Protein 8RK6 (pdb70)

Secondary structure (DSSP, 8-state):
-------HHHHHHSS-SS-STT-HHHH-----------SSS-------------S---S-SS-----S-EEEEEE-S-EEEEEEEEE-SSS-----B---SS-TTEEE-S---S-----TTEEEEEEEEE-S-S-SEEEEEEEEB-TTS--EEEEEEEEE-EE------SSSPEEEEEE--EEEEE-SSS-EEEEE--SSPEEEEEEEE---SSSHHHHHHHHHHT-SS-EEEE-GGG-EE-SSPPPTT-S-EE---TT-S--TT-EEEEE-SSSSSEEEEEEEEE-SSEEEESS--SS---TT-EEEEEEEEEESS----EEEETTEEEEEEEEEE-S---------S-EETTEEB--PPPP-SS----EEE---------SS------SS---EEEEEEEEE--SHHHHHHHHHHHHHHTTTTS-EE---------BSS-B-SS-----BB-SSHHHH-SS-SSS-EEE---SSS---EEE-----B--SSBB----SS--SS-B-GGG--------EEEES-S-EEEEE-S-TTS-EEEEEEEEE---S--/-HHHHHH-SS---EEEEEEEEETTEEEEEESSSS-EEETTEEEEEPTT--EE--EEESS-TTT--EEEEE-TT-HHHHGGGTS--SS--EEEEEEEETT---EEEEEEEEEEEEEEEETTEEEEEEE-GGGGGSSB-------SS--S-TTSTTT----TTT-EEE--SEE-SSEEE-SGGGGSPTTSSTT-EEEEEEETTEEEE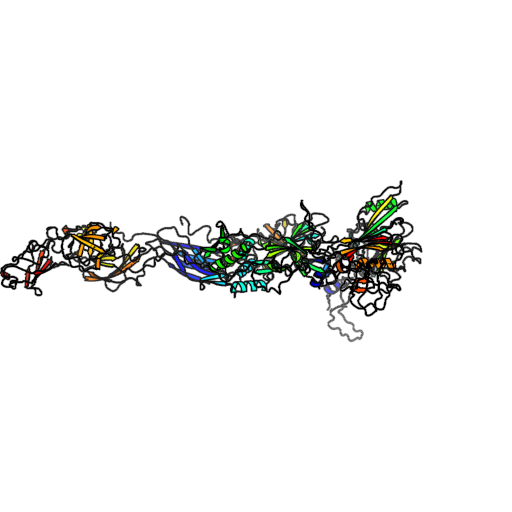EEEEEEETTEEEETT-STT--SSS-EEE-------HHHHHHHH--GGG----SSS-SS--SS-S---/----S------EEEEEEEEEEEE--SEEEEEEETTEEEEEEEE-SSEEEEEEEEEEEEETTTTEEEEEEEEEE---TT----HHHHHHH-SS----TTEEEEEEEEEEEESSS-PPPEEEEEE-SSS-STT--SSGGGSEEEETTTTEEEE-HHHHHHHHHH-TTTT---GGGB-HHHHHHHHHHHHHHT--B-----S--BHHHHHHHHHHHHTEEEEE-TTT-SEEEEE--S---TTTS-EEETTTTEEEEEE-----SSSS-SEEEEEEE-TTT--EEEEEEE-HHHHHH-SS--EEEEE-TT--SHHHHHHHHHHHHHHHHS---EEEEEE-GGGSS--TT-EEEEEETTTTEEEEEEEEEEEEE-SSSS--EEEEEEE------S--S------S-----------SSEEEEE--HHHHHHHS-HHHHHT--TTEEEEEEEE--SSTTEEEEEEEEEETTSS--EEEEEEPPPPEEEESS-B-S--EEEEEEEEEEESGGG--TT-EEEETTEEEEEEEEETTTTEEEEEES-TT-----B-TT-EEE--TT--EEEEEEEETT-EEEEEEEEEETTEE--GGGS--EEEE---TTTSPPPP---EETTEES-S-EESS-EEE-----HHHHTT----TTS------TT-EEEEEEESSSSEEEEEEEE-SSEEE--HHHHHHH---SEEEEEEEEEETTEE-SS-EEEEEEEEBTTBS---

B-factor: mean 41.4, std 18.35, range [17.8, 147.69]

Nearest PDB structures (foldseek):
  8rk3-assembly1_o  TM=1.001E+00  e=0.000E+00  Pseudomonas phage JBD30
  8vjh-assembly1_A  TM=8.961E-01  e=1.152E-63  Chivirus chi
  8hqz-assembly1_A  TM=4.955E-01  e=1.934E-18  Escherichia phage DT57C
  7zn2-assembly1_c  TM=4.229E-01  e=7.086E-20  Escherichia phage T5
  8iyk-assembly1_J  TM=3.886E-01  e=9.404E-17  Escherichia phage Lambda

Structure (mmCIF, N/CA/C/O backbone):
data_8RK6
#
_entry.id   8RK6
#
_cell.length_a   1.00
_cell.length_b   1.00
_cell.length_c   1.00
_cell.angle_alpha   90.00
_cell.angle_beta   90.00
_cell.angle_gamma   90.00
#
_symmetry.space_group_name_H-M   'P 1'
#
loop_
_entity.id
_entity.type
_entity.pdbx_description
1 polymer 'DUF2163 domain-containing protein'
2 polymer 'Virion structural protein'
3 polymer 'Tip attachment protein J domain-containing protein'
4 non-polymer 'FE (III) ION'
#
loop_
_atom_site.group_PDB
_atom_site.id
_atom_site.type_symbol
_atom_site.label_atom_id
_atom_site.label_alt_id
_atom_site.label_comp_id
_atom_site.label_asym_id
_atom_site.label_entity_id
_atom_site.label_seq_id
_atom_site.pdbx_PDB_ins_code
_atom_site.Cartn_x
_atom_site.Cartn_y
_atom_site.Cartn_z
_atom_site.occupancy
_atom_site.B_iso_or_equiv
_atom_site.auth_seq_id
_atom_site.auth_comp_id
_atom_site.auth_asym_id
_atom_site.auth_atom_id
_atom_site.pdbx_PDB_model_num
ATOM 1 N N . SER A 1 2 ? 224.196 180.379 322.591 1.00 36.60 2 SER I N 1
ATOM 2 C CA . SER A 1 2 ? 223.774 181.077 323.799 1.00 36.60 2 SER I CA 1
ATOM 3 C C . SER A 1 2 ? 223.966 182.582 323.658 1.00 36.60 2 SER I C 1
ATOM 4 O O . SER A 1 2 ? 223.423 183.360 324.442 1.00 36.60 2 SER I O 1
ATOM 7 N N . PHE A 1 3 ? 224.744 182.990 322.654 1.00 34.79 3 PHE I N 1
ATOM 8 C CA . PHE A 1 3 ? 224.982 184.412 322.434 1.00 34.79 3 PHE I CA 1
ATOM 9 C C . PHE A 1 3 ? 223.668 185.159 322.242 1.00 34.79 3 PHE I C 1
ATOM 10 O O . PHE A 1 3 ? 223.410 186.170 322.907 1.00 34.79 3 PHE I O 1
ATOM 18 N N . ASN A 1 4 ? 222.817 184.670 321.338 1.00 36.07 4 ASN I N 1
ATOM 19 C CA . ASN A 1 4 ? 221.511 185.289 321.154 1.00 36.07 4 ASN I CA 1
ATOM 20 C C . ASN A 1 4 ? 220.667 185.163 322.415 1.00 36.07 4 ASN I C 1
ATOM 21 O O . ASN A 1 4 ? 219.975 186.111 322.807 1.00 36.07 4 ASN I O 1
ATOM 26 N N . SER A 1 5 ? 220.710 183.998 323.065 1.00 36.20 5 SER I N 1
ATOM 27 C CA . SER A 1 5 ? 219.965 183.821 324.307 1.00 36.20 5 SER I CA 1
ATOM 28 C C . SER A 1 5 ? 220.454 184.782 325.381 1.00 36.20 5 SER I C 1
ATOM 29 O O . SER A 1 5 ? 219.648 185.365 326.116 1.00 36.20 5 SER I O 1
ATOM 32 N N . ARG A 1 6 ? 221.772 184.961 325.490 1.00 35.60 6 ARG I N 1
ATOM 33 C CA . ARG A 1 6 ? 222.301 185.906 326.465 1.00 35.60 6 ARG I CA 1
ATOM 34 C C . ARG A 1 6 ? 221.876 187.331 326.136 1.00 35.60 6 ARG I C 1
ATOM 35 O O . ARG A 1 6 ? 221.550 188.111 327.037 1.00 35.60 6 ARG I O 1
ATOM 43 N N . GLU A 1 7 ? 221.873 187.689 324.850 1.00 34.75 7 GLU I N 1
ATOM 44 C CA . GLU A 1 7 ? 221.407 189.017 324.465 1.00 34.75 7 GLU I CA 1
ATOM 45 C C . GLU A 1 7 ? 219.953 189.220 324.866 1.00 34.75 7 GLU I C 1
ATOM 46 O O . GLU A 1 7 ? 219.582 190.287 325.370 1.00 34.75 7 GLU I O 1
ATOM 52 N N . SER A 1 8 ? 219.113 188.206 324.652 1.00 35.62 8 SER I N 1
ATOM 53 C CA . SER A 1 8 ? 217.723 188.287 325.081 1.00 35.62 8 SER I CA 1
ATOM 54 C C . SER A 1 8 ? 217.579 188.171 326.592 1.00 35.62 8 SER I C 1
ATOM 55 O O . SER A 1 8 ? 216.544 188.569 327.136 1.00 35.62 8 SER I O 1
ATOM 58 N N . SER A 1 9 ? 218.586 187.636 327.278 1.00 36.52 9 SER I N 1
ATOM 59 C CA . SER A 1 9 ? 218.513 187.491 328.724 1.00 36.52 9 SER I CA 1
ATOM 60 C C . SER A 1 9 ? 218.492 188.858 329.397 1.00 36.52 9 SER I C 1
ATOM 61 O O . SER A 1 9 ? 219.181 189.790 328.973 1.00 36.52 9 SER I O 1
ATOM 64 N N . LEU A 1 10 ? 217.690 188.974 330.453 1.00 34.94 10 LEU I N 1
ATOM 65 C CA . LEU A 1 10 ? 217.547 190.220 331.193 1.00 34.94 10 LEU I CA 1
ATOM 66 C C . LEU A 1 10 ? 218.510 190.334 332.366 1.00 34.94 10 LEU I C 1
ATOM 67 O O . LEU A 1 10 ? 218.557 191.390 333.006 1.00 34.94 10 LEU I O 1
ATOM 72 N N . ALA A 1 11 ? 219.277 189.284 332.667 1.00 36.87 11 ALA I N 1
ATOM 73 C CA . ALA A 1 11 ? 220.168 189.303 333.820 1.00 36.87 11 ALA I CA 1
ATOM 74 C C . ALA A 1 11 ? 221.563 188.765 333.547 1.00 36.87 11 ALA I C 1
ATOM 75 O O . ALA A 1 11 ? 222.413 188.863 334.435 1.00 36.87 11 ALA I O 1
ATOM 77 N N . ASP A 1 12 ? 221.836 188.201 332.370 1.00 35.80 12 ASP I N 1
ATOM 78 C CA . ASP A 1 12 ? 223.145 187.642 332.056 1.00 35.80 12 ASP I CA 1
ATOM 79 C C . ASP A 1 12 ? 223.935 188.511 331.086 1.00 35.80 12 ASP I C 1
ATOM 80 O O . ASP A 1 12 ? 224.933 188.045 330.525 1.00 3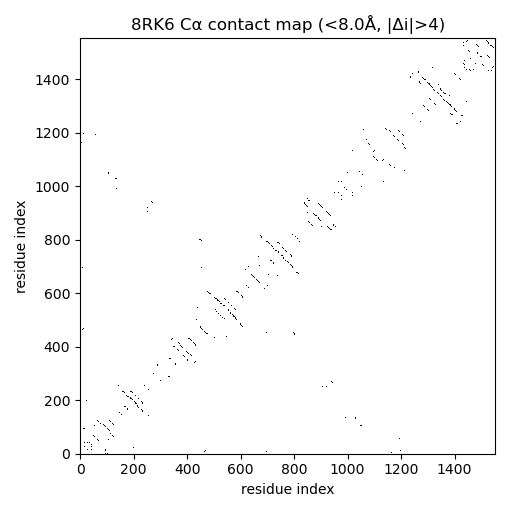5.80 12 ASP I O 1
ATOM 85 N N . GLY A 1 13 ? 223.521 189.757 330.876 1.00 35.90 13 GLY I N 1
ATOM 86 C CA . GLY A 1 13 ? 224.224 190.640 329.966 1.00 35.90 13 GLY I CA 1
ATOM 87 C C . GLY A 1 13 ? 225.638 190.948 330.414 1.00 35.90 13 GLY I C 1
ATOM 88 O O . GLY A 1 13 ? 225.844 191.651 331.407 1.00 35.90 13 GLY I O 1
ATOM 89 N N . GLN A 1 14 ? 226.621 190.424 329.686 1.00 34.36 14 GLN I N 1
ATOM 90 C CA . GLN A 1 14 ? 228.039 190.655 329.967 1.00 34.36 14 GLN I CA 1
ATOM 91 C C . GLN A 1 14 ? 228.738 191.014 328.663 1.00 34.36 14 GLN I C 1
ATOM 92 O O . GLN A 1 14 ? 229.583 190.260 328.165 1.00 34.36 14 GLN I O 1
ATOM 98 N N . PRO A 1 15 ? 228.411 192.165 328.082 1.00 35.20 15 PRO I N 1
ATOM 99 C CA . PRO A 1 15 ? 228.966 192.509 326.768 1.00 35.20 15 PRO I CA 1
ATOM 100 C C . PRO A 1 15 ? 230.482 192.630 326.801 1.00 35.20 15 PRO I C 1
ATOM 101 O O . PRO A 1 15 ? 231.066 193.127 327.766 1.00 35.20 15 PRO I O 1
ATOM 105 N N . VAL A 1 16 ? 231.113 192.169 325.724 1.00 32.55 16 VAL I N 1
ATOM 106 C CA . VAL A 1 16 ? 232.551 192.315 325.519 1.00 32.55 16 VAL I CA 1
ATOM 107 C C . VAL A 1 16 ? 232.802 192.369 324.020 1.00 32.55 16 VAL I C 1
ATOM 108 O O . VAL A 1 16 ? 232.380 191.474 323.281 1.00 32.55 16 VAL I O 1
ATOM 112 N N . ARG A 1 17 ? 233.491 193.413 323.570 1.00 32.95 17 ARG I N 1
ATOM 113 C CA . ARG A 1 17 ? 233.744 193.642 322.155 1.00 32.95 17 ARG I CA 1
ATOM 114 C C . ARG A 1 17 ? 235.192 193.297 321.836 1.00 32.95 17 ARG I C 1
ATOM 115 O O . ARG A 1 17 ? 236.109 193.744 322.535 1.00 32.95 17 ARG I O 1
ATOM 123 N N . LEU A 1 18 ? 235.393 192.509 320.784 1.00 32.76 18 LEU I N 1
ATOM 124 C CA . LEU A 1 18 ? 236.714 192.076 320.357 1.00 32.76 18 LEU I CA 1
ATOM 125 C C . LEU A 1 18 ? 237.049 192.684 319.002 1.00 32.76 18 LEU I C 1
ATOM 126 O O . LEU A 1 18 ? 236.186 192.781 318.125 1.00 32.76 18 LEU I O 1
ATOM 131 N N . TYR A 1 19 ? 238.304 193.089 318.840 1.00 32.27 19 TYR I N 1
ATOM 132 C CA . TYR A 1 19 ? 238.802 193.651 317.593 1.00 32.27 19 TYR I CA 1
ATOM 133 C C . TYR A 1 19 ? 239.923 192.773 317.059 1.00 32.27 19 TYR I C 1
ATOM 134 O O . TYR A 1 19 ? 240.768 192.298 317.824 1.00 32.27 19 TYR I O 1
ATOM 143 N N . GLN A 1 20 ? 239.926 192.556 315.745 1.00 33.03 20 GLN I N 1
ATOM 144 C CA . GLN A 1 20 ? 240.955 191.762 315.080 1.00 33.03 20 GLN I CA 1
ATOM 145 C C . GLN A 1 20 ? 241.489 192.555 313.896 1.00 33.03 20 GLN I C 1
ATOM 146 O O . GLN A 1 20 ? 240.784 192.737 312.898 1.00 33.03 20 GLN I O 1
ATOM 152 N N . PHE A 1 21 ? 242.729 193.023 314.004 1.00 33.01 21 PHE I N 1
ATOM 153 C CA . PHE A 1 21 ? 243.403 193.724 312.919 1.00 33.01 21 PHE I CA 1
ATOM 154 C C . PHE A 1 21 ? 244.307 192.734 312.196 1.00 33.01 21 PHE I C 1
ATOM 155 O O . PHE A 1 21 ? 245.210 192.152 312.808 1.00 33.01 21 PHE I O 1
ATOM 163 N N . SER A 1 22 ? 244.066 192.545 310.901 1.00 34.28 22 SER I N 1
ATOM 164 C CA . SER A 1 22 ? 244.792 191.565 310.107 1.00 34.28 22 SER I CA 1
ATOM 165 C C . SER A 1 22 ? 245.423 192.239 308.899 1.00 34.28 22 SER I C 1
ATOM 166 O O . SER A 1 22 ? 244.794 193.077 308.245 1.00 34.28 22 SER I O 1
ATOM 169 N N . ARG A 1 23 ? 246.671 191.869 308.613 1.00 35.84 23 ARG I N 1
ATOM 170 C CA . ARG A 1 23 ? 247.381 192.317 307.411 1.00 35.84 23 ARG I CA 1
ATOM 171 C C . ARG A 1 23 ? 248.121 191.100 306.861 1.00 35.84 23 ARG I C 1
ATOM 172 O O . ARG A 1 23 ? 249.260 190.826 307.243 1.00 35.84 23 ARG I O 1
ATOM 180 N N . GLY A 1 24 ? 247.464 190.373 305.962 1.00 37.67 24 GLY I N 1
ATOM 181 C CA . GLY A 1 24 ? 248.057 189.183 305.389 1.00 37.67 24 GLY I CA 1
ATOM 182 C C . GLY A 1 24 ? 248.285 188.092 306.416 1.00 37.67 24 GLY I C 1
ATOM 183 O O . GLY A 1 24 ? 247.328 187.513 306.939 1.00 37.67 24 GLY I O 1
ATOM 184 N N . ALA A 1 25 ? 249.549 187.807 306.714 1.00 38.54 25 ALA I N 1
ATOM 185 C CA . ALA A 1 25 ? 249.911 186.735 307.631 1.00 38.54 25 ALA I CA 1
ATOM 186 C C . ALA A 1 25 ? 250.099 187.208 309.067 1.00 38.54 25 ALA I C 1
ATOM 187 O O . ALA A 1 25 ? 250.430 186.389 309.932 1.00 38.54 25 ALA I O 1
ATOM 189 N N . ILE A 1 26 ? 249.897 188.494 309.346 1.00 38.82 26 ILE I N 1
ATOM 190 C CA . ILE A 1 26 ? 250.102 189.060 310.675 1.00 38.82 26 ILE I CA 1
ATOM 191 C C . ILE A 1 26 ? 248.760 189.545 311.202 1.00 38.82 26 ILE I C 1
ATOM 192 O O . ILE A 1 26 ? 248.034 190.264 310.506 1.00 38.82 26 ILE I O 1
ATOM 197 N N . ARG A 1 27 ? 248.433 189.150 312.431 1.00 37.22 27 ARG I N 1
ATOM 198 C CA . ARG A 1 27 ? 247.169 189.500 313.064 1.00 37.22 27 ARG I CA 1
ATOM 199 C C . ARG A 1 27 ? 247.433 190.128 314.424 1.00 37.22 27 ARG I C 1
ATOM 200 O O . ARG A 1 27 ? 248.318 189.685 315.162 1.00 37.22 27 ARG I O 1
ATOM 208 N N . TRP A 1 28 ? 246.660 191.161 314.750 1.00 32.36 28 TRP I N 1
ATOM 209 C CA . TRP A 1 28 ? 246.711 191.817 316.049 1.00 32.36 28 TRP I CA 1
ATOM 210 C C . TRP A 1 28 ? 245.348 191.695 316.709 1.00 32.36 28 TRP I C 1
ATOM 211 O O . TRP A 1 28 ? 244.329 192.057 316.110 1.00 32.36 28 TRP I O 1
ATOM 222 N N . SER A 1 29 ? 245.329 191.191 317.940 1.00 31.51 29 SER I N 1
ATOM 223 C CA . SER A 1 29 ? 244.095 190.906 318.659 1.00 31.51 29 SER I CA 1
ATOM 224 C C . SER A 1 29 ? 244.026 191.756 319.919 1.00 31.51 29 SER I C 1
ATOM 225 O O . SER A 1 29 ? 244.960 191.752 320.726 1.00 31.51 29 SER I O 1
ATOM 228 N N . TYR A 1 30 ? 242.916 192.473 320.084 1.00 30.95 30 TYR I N 1
ATOM 229 C CA . TYR A 1 30 ? 242.695 193.334 321.237 1.00 30.95 30 TYR I CA 1
ATOM 230 C C . TYR A 1 30 ? 241.276 193.144 321.751 1.00 30.95 30 TYR I C 1
ATOM 231 O O . TYR A 1 30 ? 240.364 192.797 320.995 1.00 30.95 30 TYR I O 1
ATOM 240 N N . ASN A 1 31 ? 241.097 193.383 323.048 1.00 32.51 31 ASN I N 1
ATOM 241 C CA . ASN A 1 31 ? 239.801 193.265 323.700 1.00 32.51 31 ASN I CA 1
ATOM 242 C C . ASN A 1 31 ? 239.580 194.468 324.605 1.00 32.51 31 ASN I C 1
ATOM 243 O O . ASN A 1 31 ? 240.532 195.083 325.091 1.00 32.51 31 ASN I O 1
ATOM 248 N N . SER A 1 32 ? 238.309 194.794 324.832 1.00 31.35 32 SER I N 1
ATOM 249 C CA . SER A 1 32 ? 237.944 195.954 325.632 1.00 31.35 32 SER I CA 1
ATOM 250 C C . SER A 1 32 ? 237.811 195.647 327.118 1.00 31.35 32 SER I C 1
ATOM 251 O O . SER A 1 32 ? 237.604 196.574 327.907 1.00 31.35 32 SER I O 1
ATOM 254 N N . SER A 1 33 ? 237.923 194.384 327.521 1.00 32.89 33 SER I N 1
ATOM 255 C CA . SER A 1 33 ? 237.778 194.023 328.922 1.00 32.89 33 SER I CA 1
ATOM 256 C C . SER A 1 33 ? 239.094 194.241 329.664 1.00 32.89 33 SER I C 1
ATOM 257 O O . SER A 1 33 ? 240.087 194.717 329.107 1.00 32.89 33 SER I O 1
ATOM 260 N N . ASP A 1 34 ? 239.099 193.888 330.947 1.00 33.60 34 ASP I N 1
ATOM 261 C CA . ASP A 1 34 ? 240.278 194.031 331.793 1.00 33.60 34 ASP I CA 1
ATOM 262 C C . ASP A 1 34 ? 241.117 192.761 331.864 1.00 33.60 34 ASP I C 1
ATOM 263 O O . ASP A 1 34 ? 242.132 192.748 332.568 1.00 33.60 34 ASP I O 1
ATOM 268 N N . ARG A 1 35 ? 240.721 191.701 331.165 1.00 33.45 35 ARG I N 1
ATOM 269 C CA . ARG A 1 35 ? 241.476 190.459 331.147 1.00 33.45 35 ARG I CA 1
ATOM 270 C C . ARG A 1 35 ? 241.459 189.885 329.739 1.00 33.45 35 ARG I C 1
ATOM 271 O O . ARG A 1 35 ? 240.544 190.143 328.952 1.00 33.45 35 ARG I O 1
ATOM 279 N N . ASP A 1 36 ? 242.487 189.101 329.427 1.00 32.43 36 ASP I N 1
ATOM 280 C CA . ASP A 1 36 ? 242.594 188.504 328.105 1.00 32.43 36 ASP I CA 1
ATOM 281 C C . ASP A 1 36 ? 241.474 187.495 327.881 1.00 32.43 36 ASP I C 1
ATOM 282 O O . ASP A 1 36 ? 241.016 186.821 328.807 1.00 32.43 36 ASP I O 1
ATOM 287 N N . ILE A 1 37 ? 241.030 187.400 326.630 1.00 33.47 37 ILE I N 1
ATOM 288 C CA . ILE A 1 37 ? 239.961 186.496 326.229 1.00 33.47 37 ILE I CA 1
ATOM 289 C C . ILE A 1 37 ? 240.494 185.584 325.136 1.00 33.47 37 ILE I C 1
ATOM 290 O O . ILE A 1 37 ? 241.095 186.057 324.165 1.00 33.47 37 ILE I O 1
ATOM 295 N N . THR A 1 38 ? 240.272 184.284 325.294 1.00 35.77 38 THR I N 1
ATOM 296 C CA . THR A 1 38 ? 240.661 183.291 324.302 1.00 35.77 38 THR I CA 1
ATOM 297 C C . THR A 1 38 ? 239.432 182.914 323.485 1.00 35.77 38 THR I C 1
ATOM 298 O O . THR A 1 38 ? 238.417 182.488 324.047 1.00 35.77 38 THR I O 1
ATOM 302 N N . TYR A 1 39 ? 239.524 183.075 322.168 1.00 35.08 39 TYR I N 1
ATOM 303 C CA . TYR A 1 39 ? 238.416 182.773 321.273 1.00 35.08 39 TYR I CA 1
ATOM 304 C C . TYR A 1 39 ? 238.971 182.213 319.973 1.00 35.08 39 TYR I C 1
ATOM 305 O O . TYR A 1 39 ? 239.836 182.833 319.347 1.00 35.08 39 TYR I O 1
ATOM 314 N N . GLN A 1 40 ? 238.469 181.047 319.569 1.00 37.43 40 GLN I N 1
ATOM 315 C CA . GLN A 1 40 ? 238.928 180.378 318.355 1.00 37.43 40 GLN I CA 1
ATOM 316 C C . GLN A 1 40 ? 240.445 180.209 318.372 1.00 37.43 40 GLN I C 1
ATOM 317 O O . GLN A 1 40 ? 241.140 180.454 317.384 1.00 37.43 40 GLN I O 1
ATOM 323 N N . ASN A 1 41 ? 240.961 179.793 319.528 1.00 41.67 41 ASN I N 1
ATOM 324 C CA . ASN A 1 41 ? 242.391 179.573 319.740 1.00 41.67 41 ASN I CA 1
ATOM 325 C C . ASN A 1 41 ? 243.198 180.861 319.607 1.00 41.67 41 ASN I C 1
ATOM 326 O O . ASN A 1 41 ? 244.424 180.815 319.467 1.00 41.67 41 ASN I O 1
ATOM 331 N N . GLN A 1 42 ? 242.532 182.011 319.652 1.00 37.20 42 GLN I N 1
ATOM 332 C CA . GLN A 1 42 ? 243.184 183.311 319.588 1.00 37.20 42 GLN I CA 1
ATOM 333 C C . GLN A 1 42 ? 242.972 184.032 320.910 1.00 37.20 42 GLN I C 1
ATOM 334 O O . GLN A 1 42 ? 241.835 184.152 321.378 1.00 37.20 42 GLN I O 1
ATOM 340 N N . ILE A 1 43 ? 244.062 184.504 321.507 1.00 33.58 43 ILE I N 1
ATOM 341 C CA . ILE A 1 43 ? 244.014 185.255 322.756 1.00 33.58 43 ILE I CA 1
ATOM 342 C C . ILE A 1 43 ? 244.110 186.736 322.426 1.00 33.58 43 ILE I C 1
ATOM 343 O O . ILE A 1 43 ? 244.957 187.148 321.624 1.00 33.58 43 ILE I O 1
ATOM 348 N N . PHE A 1 44 ? 243.232 187.535 323.028 1.00 32.29 44 PHE I N 1
ATOM 349 C CA . PHE A 1 44 ? 243.175 188.970 322.784 1.00 32.29 44 PHE I CA 1
ATOM 350 C C . PHE A 1 44 ? 243.823 189.693 323.958 1.00 32.29 44 PHE I C 1
ATOM 351 O O . PHE A 1 44 ? 243.426 189.492 325.111 1.00 32.29 44 PHE I O 1
ATOM 359 N N . ARG A 1 45 ? 244.814 190.530 323.665 1.00 32.29 45 ARG I N 1
ATOM 360 C CA . ARG A 1 45 ? 245.512 191.247 324.718 1.00 32.29 45 ARG I CA 1
ATOM 361 C C . ARG A 1 45 ? 244.596 192.286 325.360 1.00 32.29 45 ARG I C 1
ATOM 362 O O . ARG A 1 45 ? 243.635 192.769 324.756 1.00 32.29 45 ARG I O 1
ATOM 370 N N . THR A 1 46 ? 244.909 192.622 326.607 1.00 31.85 46 THR I N 1
ATOM 371 C CA . THR A 1 46 ? 244.227 193.685 327.330 1.00 31.85 46 THR I CA 1
ATOM 372 C C . THR A 1 46 ? 245.104 194.929 327.316 1.00 31.85 46 THR I C 1
ATOM 373 O O . THR A 1 46 ? 246.265 194.882 327.738 1.00 31.85 46 THR I O 1
ATOM 377 N N . VAL A 1 47 ? 244.548 196.034 326.835 1.00 30.30 47 VAL I N 1
ATOM 378 C CA . VAL A 1 47 ? 245.288 197.282 326.680 1.00 30.30 47 VAL I CA 1
ATOM 379 C C . VAL A 1 47 ? 245.146 198.078 327.974 1.00 30.30 47 VAL I C 1
ATOM 380 O O . VAL A 1 47 ? 244.010 198.366 328.385 1.00 30.30 47 VAL I O 1
ATOM 384 N N . PRO A 1 48 ? 246.241 198.449 328.639 1.00 29.12 48 PRO I N 1
ATOM 385 C CA . PRO A 1 48 ? 246.112 199.271 329.852 1.00 29.12 48 PRO I CA 1
ATOM 386 C C . PRO A 1 48 ? 245.514 200.629 329.521 1.00 29.12 48 PRO I C 1
ATOM 387 O O . PRO A 1 48 ? 246.116 201.438 328.811 1.00 29.12 48 PRO I O 1
ATOM 391 N N . GLY A 1 49 ? 244.316 200.874 330.046 1.00 27.23 49 GLY I N 1
ATOM 392 C CA . GLY A 1 49 ? 243.541 202.054 329.737 1.00 27.23 49 GLY I CA 1
ATOM 393 C C . GLY A 1 49 ? 242.262 201.767 328.982 1.00 27.23 49 GLY I C 1
ATOM 394 O O . GLY A 1 49 ? 241.352 202.606 328.987 1.00 27.23 49 GLY I O 1
ATOM 395 N N . GLY A 1 50 ? 242.167 200.617 328.331 1.00 29.26 50 GLY I N 1
ATOM 396 C CA . GLY A 1 50 ? 240.929 200.219 327.681 1.00 29.26 50 GLY I CA 1
ATOM 397 C C . GLY A 1 50 ? 240.849 200.680 326.241 1.00 29.26 50 GLY I C 1
ATOM 398 O O . GLY A 1 50 ? 241.456 201.669 325.833 1.00 29.26 50 GLY I O 1
ATOM 399 N N . ILE A 1 51 ? 240.077 199.936 325.455 1.00 30.78 51 ILE I N 1
ATOM 400 C CA . ILE A 1 51 ? 239.797 200.257 324.060 1.00 30.78 51 ILE I CA 1
ATOM 401 C C . ILE A 1 51 ? 238.286 200.301 323.888 1.00 30.78 51 ILE I C 1
ATOM 402 O O . ILE A 1 51 ? 237.585 199.370 324.301 1.00 30.78 51 ILE I O 1
ATOM 407 N N . THR A 1 52 ? 237.785 201.378 323.288 1.00 30.94 52 THR I N 1
ATOM 408 C CA . THR A 1 52 ? 236.350 201.564 323.145 1.00 30.94 52 THR I CA 1
ATOM 409 C C . THR A 1 52 ? 236.069 202.304 321.844 1.00 30.94 52 THR I C 1
ATOM 410 O O . THR A 1 52 ? 236.925 203.017 321.314 1.00 30.94 52 THR I O 1
ATOM 414 N N . ASP A 1 53 ? 234.854 202.124 321.336 1.00 31.47 53 ASP I N 1
ATOM 415 C CA . ASP A 1 53 ? 234.391 202.743 320.102 1.00 31.47 53 ASP I CA 1
ATOM 416 C C . ASP A 1 53 ? 233.246 203.705 320.408 1.00 31.47 53 ASP I C 1
ATOM 417 O O . ASP A 1 53 ? 232.886 203.933 321.566 1.00 31.47 53 ASP I O 1
ATOM 422 N N . ASN A 1 54 ? 232.668 204.272 319.347 1.00 29.02 54 ASN I N 1
ATOM 423 C CA . ASN A 1 54 ? 231.579 205.230 319.471 1.00 29.02 54 ASN I CA 1
ATOM 424 C C . ASN A 1 54 ? 230.237 204.691 318.995 1.00 29.02 54 ASN I C 1
ATOM 425 O O . ASN A 1 54 ? 229.205 205.293 319.308 1.00 29.02 54 ASN I O 1
ATOM 430 N N . GLY A 1 55 ? 230.221 203.589 318.255 1.00 30.60 55 GLY I N 1
ATOM 431 C CA . GLY A 1 55 ? 228.996 203.008 317.746 1.00 30.60 55 GLY I CA 1
ATOM 432 C C . GLY A 1 55 ? 229.087 202.717 316.261 1.00 30.60 55 GLY I C 1
ATOM 433 O O . GLY A 1 55 ? 229.983 203.177 315.555 1.00 30.60 55 GLY I O 1
ATOM 434 N N . ILE A 1 56 ? 228.118 201.932 315.797 1.00 31.72 56 ILE I N 1
ATOM 435 C CA . ILE A 1 56 ? 228.038 201.500 314.405 1.00 31.72 56 ILE I CA 1
ATOM 436 C C . ILE A 1 56 ? 226.841 202.182 313.762 1.00 31.72 56 ILE I C 1
ATOM 437 O O . ILE A 1 56 ? 225.724 202.117 314.289 1.00 31.72 56 ILE I O 1
ATOM 442 N N . ILE A 1 57 ? 227.074 202.834 312.626 1.00 33.29 57 ILE I N 1
ATOM 443 C CA . ILE A 1 57 ? 226.034 203.521 311.871 1.00 33.29 57 ILE I CA 1
ATOM 444 C C . ILE A 1 57 ? 225.984 202.917 310.476 1.00 33.29 57 ILE I C 1
ATOM 445 O O . ILE A 1 57 ? 227.019 202.795 309.811 1.00 33.29 57 ILE I O 1
ATOM 450 N N . CYS A 1 58 ? 224.783 202.533 310.037 1.00 34.68 58 CYS I N 1
ATOM 451 C CA . CYS A 1 58 ? 224.555 202.009 308.688 1.00 34.68 58 CYS I CA 1
ATOM 452 C C . CYS A 1 58 ? 223.384 202.785 308.091 1.00 34.68 58 CYS I C 1
ATOM 453 O O . CYS A 1 58 ? 222.231 202.356 308.167 1.00 34.68 58 CYS I O 1
ATOM 456 N N . SER A 1 59 ? 223.692 203.933 307.490 1.00 34.49 59 SER I N 1
ATOM 457 C CA . SER A 1 59 ? 222.689 204.804 306.894 1.00 34.49 59 SER I CA 1
ATOM 458 C C . SER A 1 59 ? 222.772 204.852 305.376 1.00 34.49 59 SER I C 1
ATOM 459 O O . SER A 1 59 ? 222.008 205.596 304.753 1.00 34.49 59 SER I O 1
ATOM 462 N N . GLY A 1 60 ? 223.674 204.086 304.767 1.00 36.70 60 GLY I N 1
ATOM 463 C CA . GLY A 1 60 ? 223.843 204.102 303.331 1.00 36.70 60 GLY I CA 1
ATOM 464 C C . GLY A 1 60 ? 224.735 205.205 302.804 1.00 36.70 60 GLY I C 1
ATOM 465 O O . GLY A 1 60 ? 224.976 205.252 301.591 1.00 36.70 60 GLY I O 1
ATOM 466 N N . ASP A 1 61 ? 225.233 206.087 303.667 1.00 34.73 61 ASP I N 1
ATOM 467 C CA . ASP A 1 61 ? 226.120 207.167 303.250 1.00 34.73 61 ASP I CA 1
ATOM 468 C C . ASP A 1 61 ? 227.539 206.849 303.697 1.00 34.73 61 ASP I C 1
ATOM 469 O O . ASP A 1 61 ? 227.828 206.912 304.902 1.00 34.73 61 ASP I O 1
ATOM 474 N N . PRO A 1 62 ? 228.457 206.505 302.787 1.00 33.50 62 PRO I N 1
ATOM 475 C CA . PRO A 1 62 ? 229.814 206.150 303.236 1.00 33.50 62 PRO I CA 1
ATOM 476 C C . PRO A 1 62 ? 230.499 207.257 304.015 1.00 33.50 62 PRO I C 1
ATOM 477 O O . PRO A 1 62 ? 231.232 206.976 304.972 1.00 33.50 62 PRO I O 1
ATOM 481 N N . GLN A 1 63 ? 230.277 208.515 303.633 1.00 34.24 63 GLN I N 1
ATOM 482 C CA . GLN A 1 63 ? 230.941 209.623 304.311 1.00 34.24 63 GLN I CA 1
ATOM 483 C C . GLN A 1 63 ? 230.504 209.732 305.767 1.00 34.24 63 GLN I C 1
ATOM 484 O O . GLN A 1 63 ? 231.283 210.186 306.613 1.00 34.24 63 GLN I O 1
ATOM 490 N N . SER A 1 64 ? 229.276 209.318 306.080 1.00 34.12 64 SER I N 1
ATOM 491 C CA . SER A 1 64 ? 228.729 209.473 307.420 1.00 34.12 64 SER I CA 1
ATOM 492 C C . SER A 1 64 ? 228.823 208.212 308.268 1.00 34.12 64 SER I C 1
ATOM 493 O O . SER A 1 64 ? 228.800 208.316 309.499 1.00 34.12 64 SER I O 1
ATOM 496 N N . ASP A 1 65 ? 228.929 207.039 307.654 1.00 35.34 65 ASP I N 1
ATOM 497 C CA . ASP A 1 65 ? 228.914 205.775 308.393 1.00 35.34 65 ASP I CA 1
ATOM 498 C C . ASP A 1 65 ? 230.321 205.314 308.760 1.00 35.34 65 ASP I C 1
ATOM 499 O O . ASP A 1 65 ? 230.715 204.183 308.480 1.00 35.34 65 ASP I O 1
ATOM 504 N N . GLN A 1 66 ? 231.094 206.187 309.397 1.00 33.44 66 GLN I N 1
ATOM 505 C CA . GLN A 1 66 ? 232.424 205.807 309.840 1.00 33.44 66 GLN I CA 1
ATOM 506 C C . GLN A 1 66 ? 232.351 205.083 311.181 1.00 33.44 66 GLN I C 1
ATOM 507 O O . GLN A 1 66 ? 231.355 205.153 311.905 1.00 33.44 66 GLN I O 1
ATOM 513 N N . PHE A 1 67 ? 233.429 204.372 311.502 1.00 30.55 67 PHE I N 1
ATOM 514 C CA . PHE A 1 67 ? 233.584 203.697 312.781 1.00 30.55 67 PHE I CA 1
ATOM 515 C C . PHE A 1 67 ? 234.842 204.223 313.455 1.00 30.55 67 PHE I C 1
ATOM 516 O O . PHE A 1 67 ? 235.919 204.226 312.849 1.00 30.55 67 PHE I O 1
ATOM 524 N N . VAL A 1 68 ? 234.705 204.669 314.701 1.00 28.85 68 VAL I N 1
ATOM 525 C CA . VAL A 1 68 ? 235.770 205.348 315.430 1.00 28.85 68 VAL I CA 1
ATOM 526 C C . VAL A 1 68 ? 236.239 204.445 316.562 1.00 28.85 68 VAL I C 1
ATOM 527 O O . VAL A 1 68 ? 235.419 203.860 317.281 1.00 28.85 68 VAL I O 1
ATOM 531 N N . ILE A 1 69 ? 237.557 204.334 316.718 1.00 30.12 69 ILE I N 1
ATOM 532 C CA . ILE A 1 69 ? 238.176 203.543 317.776 1.00 30.12 69 ILE I CA 1
ATOM 533 C C . ILE A 1 69 ? 239.049 204.465 318.614 1.00 30.12 69 ILE I C 1
ATOM 534 O O . ILE A 1 69 ? 239.809 205.275 318.068 1.00 30.12 69 ILE I O 1
ATOM 539 N N . THR A 1 70 ? 238.939 204.344 319.934 1.00 30.34 70 THR I N 1
ATOM 540 C CA . THR A 1 70 ? 239.751 205.104 320.872 1.00 30.34 70 THR I CA 1
ATOM 541 C C . THR A 1 70 ? 240.639 204.141 321.647 1.00 30.34 70 THR I C 1
ATOM 542 O O . THR A 1 70 ? 240.153 203.142 322.188 1.00 30.34 70 THR I O 1
ATOM 546 N N . ALA A 1 71 ? 241.933 204.441 321.698 1.00 29.03 71 ALA I N 1
ATOM 547 C CA . ALA A 1 71 ? 242.901 203.581 322.362 1.00 29.03 71 ALA I CA 1
ATOM 548 C C . ALA A 1 71 ? 244.110 204.422 322.739 1.00 29.03 71 ALA I C 1
ATOM 549 O O . ALA A 1 71 ? 244.291 205.526 322.211 1.00 29.03 71 ALA I O 1
ATOM 551 N N . PRO A 1 72 ? 244.955 203.933 323.646 1.00 27.39 72 PRO I N 1
ATOM 552 C CA . PRO A 1 72 ? 246.143 204.700 324.031 1.00 27.39 72 PRO I CA 1
ATOM 553 C C . PRO A 1 72 ? 247.061 204.946 322.844 1.00 27.39 72 PRO I C 1
ATOM 554 O O . PRO A 1 72 ? 246.946 204.318 321.789 1.00 27.39 72 PRO I O 1
ATOM 558 N N . ALA A 1 73 ? 247.990 205.884 323.032 1.00 28.87 73 ALA I N 1
ATOM 559 C CA . ALA A 1 73 ? 248.923 206.249 321.973 1.00 28.87 73 ALA I CA 1
ATOM 560 C C . ALA A 1 73 ? 249.996 205.196 321.740 1.00 28.87 73 ALA I C 1
ATOM 561 O O . ALA A 1 73 ? 250.700 205.270 320.728 1.00 28.87 73 ALA I O 1
ATOM 563 N N . ASP A 1 74 ? 250.140 204.224 322.639 1.00 30.59 74 ASP I N 1
ATOM 564 C CA . ASP A 1 74 ? 251.166 203.197 322.526 1.00 30.59 74 ASP I CA 1
ATOM 565 C C . ASP A 1 74 ? 250.652 201.927 321.861 1.00 30.59 74 ASP I C 1
ATOM 566 O O . ASP A 1 74 ? 251.354 200.911 321.865 1.00 30.59 74 ASP I O 1
ATOM 571 N N . LEU A 1 75 ? 249.448 201.960 321.293 1.00 30.31 75 LEU I N 1
ATOM 572 C CA . LEU A 1 75 ? 248.890 200.771 320.664 1.00 30.31 75 LEU I CA 1
ATOM 573 C C . LEU A 1 75 ? 249.800 200.296 319.538 1.00 30.31 75 LEU I C 1
ATOM 574 O O . LEU A 1 75 ? 250.245 201.089 318.704 1.00 30.31 75 LEU I O 1
ATOM 579 N N . ASP A 1 76 ? 250.075 198.989 319.518 1.00 31.00 76 ASP I N 1
ATOM 580 C CA . ASP A 1 76 ? 251.049 198.458 318.570 1.00 31.00 76 ASP I CA 1
ATOM 581 C C . ASP A 1 76 ? 250.580 198.621 317.131 1.00 31.00 76 ASP I C 1
ATOM 582 O O . ASP A 1 76 ? 251.343 199.075 316.269 1.00 31.00 76 ASP I O 1
ATOM 587 N N . VAL A 1 77 ? 249.327 198.258 316.845 1.00 30.98 77 VAL I N 1
ATOM 588 C CA . VAL A 1 77 ? 248.847 198.299 315.466 1.00 30.98 77 VAL I CA 1
ATOM 589 C C . VAL A 1 77 ? 248.828 199.731 314.949 1.00 30.98 77 VAL I C 1
ATOM 590 O O . VAL A 1 77 ? 249.198 199.997 313.798 1.00 30.98 77 VAL I O 1
ATOM 594 N N . ALA A 1 78 ? 248.399 200.678 315.786 1.00 30.18 78 ALA I N 1
ATOM 595 C CA . ALA A 1 78 ? 248.345 202.072 315.363 1.00 30.18 78 ALA I CA 1
ATOM 596 C C . ALA A 1 78 ? 249.723 202.715 315.305 1.00 30.18 78 ALA I C 1
ATOM 597 O O . ALA A 1 78 ? 249.892 203.723 314.612 1.00 30.18 78 ALA I O 1
ATOM 599 N N . LEU A 1 79 ? 250.710 202.156 316.009 1.00 29.69 79 LEU I N 1
ATOM 600 C CA . LEU A 1 79 ? 252.033 202.765 316.037 1.00 29.69 79 LEU I CA 1
ATOM 601 C C . LEU A 1 79 ? 252.670 202.795 314.654 1.00 29.69 79 LEU I C 1
ATOM 602 O O . LEU A 1 79 ? 253.503 203.664 314.373 1.00 29.69 79 LEU I O 1
ATOM 607 N N . LEU A 1 80 ? 252.286 201.866 313.775 1.00 30.66 80 LEU I N 1
ATOM 608 C CA . LEU A 1 80 ? 252.888 201.813 312.447 1.00 30.66 80 LEU I CA 1
ATOM 609 C C . LEU A 1 80 ? 252.618 203.094 311.666 1.00 30.66 80 LEU I C 1
ATOM 610 O O . LEU A 1 80 ? 253.493 203.586 310.945 1.00 30.66 80 LEU I O 1
ATOM 615 N N . TYR A 1 81 ? 251.414 203.649 311.802 1.00 30.30 81 TYR I N 1
ATOM 616 C CA . TYR A 1 81 ? 251.041 204.842 311.052 1.00 30.30 81 TYR I CA 1
ATOM 617 C C . TYR A 1 81 ? 251.775 206.092 311.519 1.00 30.30 81 TYR I C 1
ATOM 618 O O . TYR A 1 81 ? 251.672 207.128 310.854 1.00 30.30 81 TYR I O 1
ATOM 627 N N . LYS A 1 82 ? 252.505 206.026 312.633 1.00 31.00 82 LYS I N 1
ATOM 628 C CA . LYS A 1 82 ? 253.105 207.231 313.198 1.00 31.00 82 LYS I CA 1
ATOM 629 C C . LYS A 1 82 ? 254.079 207.878 312.222 1.00 31.00 82 LYS I C 1
ATOM 630 O O . LYS A 1 82 ? 254.065 209.100 312.034 1.00 31.00 82 LYS I O 1
ATOM 636 N N . THR A 1 83 ? 254.935 207.077 311.591 1.00 33.96 83 THR I N 1
ATOM 637 C CA . THR A 1 83 ? 255.938 207.622 310.683 1.00 33.96 83 THR I CA 1
ATOM 638 C C . THR A 1 83 ? 255.441 207.661 309.240 1.00 33.96 83 THR I C 1
ATOM 639 O O . THR A 1 83 ? 255.508 208.707 308.588 1.00 33.96 83 THR I O 1
ATOM 643 N N . ARG A 1 84 ? 254.933 206.539 308.731 1.00 37.88 84 ARG I N 1
ATOM 644 C CA . ARG A 1 84 ? 254.412 206.472 307.374 1.00 37.88 84 ARG I CA 1
ATOM 645 C C . ARG A 1 84 ? 253.323 205.412 307.319 1.00 37.88 84 ARG I C 1
ATOM 646 O O . ARG A 1 84 ? 253.417 204.370 307.972 1.00 37.88 84 ARG I O 1
ATOM 654 N N . SER A 1 85 ? 252.292 205.689 306.533 1.00 36.06 85 SER I N 1
ATOM 655 C CA . SER A 1 85 ? 251.190 204.746 306.400 1.00 36.06 85 SER I CA 1
ATOM 656 C C . SER A 1 85 ? 251.682 203.473 305.720 1.00 36.06 85 SER I C 1
ATOM 657 O O . SER A 1 85 ? 252.373 203.552 304.699 1.00 36.06 85 SER I O 1
ATOM 660 N N . PRO A 1 86 ? 251.359 202.290 306.244 1.00 34.29 86 PRO I N 1
ATOM 661 C CA . PRO A 1 86 ? 251.761 201.058 305.559 1.00 34.29 86 PRO I CA 1
ATOM 662 C C . PRO A 1 86 ? 251.156 200.976 304.167 1.00 34.29 86 PRO I C 1
ATOM 663 O O . PRO A 1 86 ? 250.051 201.462 303.915 1.00 34.29 86 PRO I O 1
ATOM 667 N N . SER A 1 87 ? 251.901 200.349 303.256 1.00 39.16 87 SER I N 1
ATOM 668 C CA . SER A 1 87 ? 251.447 200.257 301.872 1.00 39.16 87 SER I CA 1
ATOM 669 C C . SER A 1 87 ? 250.120 199.514 301.774 1.00 39.16 87 SER I C 1
ATOM 670 O O . SER A 1 87 ? 249.210 199.946 301.058 1.00 39.16 87 SER I O 1
ATOM 673 N N . ASP A 1 88 ? 249.990 198.400 302.486 1.00 36.73 88 ASP I N 1
ATOM 674 C CA . ASP A 1 88 ? 248.771 197.607 302.457 1.00 36.73 88 ASP I CA 1
ATOM 675 C C . ASP A 1 88 ? 247.768 198.134 303.476 1.00 36.73 88 ASP I C 1
ATOM 676 O O . ASP A 1 88 ? 248.137 198.760 304.473 1.00 36.73 88 ASP I O 1
ATOM 681 N N . ALA A 1 89 ? 246.491 197.873 303.213 1.00 33.22 89 ALA I N 1
ATOM 682 C CA . ALA A 1 89 ? 245.420 198.283 304.107 1.00 33.22 89 ALA I CA 1
ATOM 683 C C . ALA A 1 89 ? 245.222 197.240 305.199 1.00 33.22 89 ALA I C 1
ATOM 684 O O . ALA A 1 89 ? 245.254 196.034 304.939 1.00 33.22 89 ALA I O 1
ATOM 686 N N . ILE A 1 90 ? 245.014 197.715 306.425 1.00 31.83 90 ILE I N 1
ATOM 687 C CA . ILE A 1 90 ? 244.850 196.846 307.584 1.00 31.83 90 ILE I CA 1
ATOM 688 C C . ILE A 1 90 ? 243.364 196.525 307.703 1.00 31.83 90 ILE I C 1
ATOM 689 O O . ILE A 1 90 ? 242.571 197.350 308.157 1.00 31.83 90 ILE I O 1
ATOM 694 N N . ASP A 1 91 ? 242.985 195.318 307.295 1.00 33.30 91 ASP I N 1
ATOM 695 C CA . ASP A 1 91 ? 241.608 194.881 307.462 1.00 33.30 91 ASP I CA 1
ATOM 696 C C . ASP A 1 91 ? 241.282 194.733 308.943 1.00 33.30 91 ASP I C 1
ATOM 697 O O . ASP A 1 91 ? 242.109 194.271 309.734 1.00 33.30 91 ASP I O 1
ATOM 702 N N . LEU A 1 92 ? 240.069 195.131 309.316 1.00 32.05 92 LEU I N 1
ATOM 703 C CA . LEU A 1 92 ? 239.611 195.068 310.697 1.00 32.05 92 LEU I CA 1
ATOM 704 C C . LEU A 1 92 ? 238.295 194.308 310.749 1.00 32.05 92 LEU I C 1
ATOM 705 O O . LEU A 1 92 ? 237.385 194.583 309.961 1.00 32.05 92 LEU I O 1
ATOM 710 N N . VAL A 1 93 ? 238.202 193.353 311.671 1.00 32.21 93 VAL I N 1
ATOM 711 C CA . VAL A 1 93 ? 236.985 192.588 311.905 1.00 32.21 93 VAL I CA 1
ATOM 712 C C . VAL A 1 93 ? 236.639 192.703 313.383 1.00 32.21 93 VAL I C 1
ATOM 713 O O . VAL A 1 93 ? 237.513 192.542 314.241 1.00 32.21 93 VAL I O 1
ATOM 717 N N . VAL A 1 94 ? 235.372 192.982 313.676 1.00 31.94 94 VAL I N 1
ATOM 718 C CA . VAL A 1 94 ? 234.899 193.197 315.038 1.00 31.94 94 VAL I CA 1
ATOM 719 C C . VAL A 1 94 ? 233.955 192.061 315.409 1.00 31.94 94 VAL I C 1
ATOM 720 O O . VAL A 1 94 ? 232.999 191.775 314.679 1.00 31.94 94 VAL I O 1
ATOM 724 N N . TYR A 1 95 ? 234.225 191.421 316.542 1.00 31.97 95 TYR I N 1
ATOM 725 C CA . TYR A 1 95 ? 233.389 190.362 317.082 1.00 31.97 95 TYR I CA 1
ATOM 726 C C . TYR A 1 95 ? 232.705 190.841 318.355 1.00 31.97 95 TYR I C 1
ATOM 727 O O . TYR A 1 95 ? 233.154 191.783 319.014 1.00 31.97 95 TYR I O 1
ATOM 736 N N . ASP A 1 96 ? 231.602 190.177 318.695 1.00 34.42 96 ASP I N 1
ATOM 737 C CA . ASP A 1 96 ? 230.872 190.440 319.928 1.00 34.42 96 ASP I CA 1
ATOM 738 C C . ASP A 1 96 ? 230.653 189.124 320.655 1.00 34.42 96 ASP I C 1
ATOM 739 O O . ASP A 1 96 ? 230.182 188.154 320.054 1.00 34.42 96 ASP I O 1
ATOM 744 N N . MET A 1 97 ? 230.995 189.091 321.940 1.00 34.86 97 MET I N 1
ATOM 745 C CA . MET A 1 97 ? 230.814 187.890 322.739 1.00 34.86 97 MET I CA 1
ATOM 746 C C . MET A 1 97 ? 230.585 188.286 324.189 1.00 34.86 97 MET I C 1
ATOM 747 O O . MET A 1 97 ? 230.900 189.403 324.608 1.00 34.86 97 MET I O 1
ATOM 752 N N . HIS A 1 98 ? 230.034 187.348 324.950 1.00 35.22 98 HIS I N 1
ATOM 753 C CA . HIS A 1 98 ? 229.758 187.531 326.366 1.00 35.22 98 HIS I CA 1
ATOM 754 C C . HIS A 1 98 ? 230.693 186.650 327.182 1.00 35.22 98 HIS I C 1
ATOM 755 O O . HIS A 1 98 ? 230.944 185.496 326.821 1.00 35.22 98 HIS I O 1
ATOM 762 N N . TYR A 1 99 ? 231.211 187.200 328.277 1.00 33.90 99 TYR I N 1
ATOM 763 C CA . TYR A 1 99 ? 232.160 186.466 329.101 1.00 33.90 99 TYR I CA 1
ATOM 764 C C . TYR A 1 99 ? 231.552 185.146 329.558 1.00 33.90 99 TYR I C 1
ATOM 765 O O . TYR A 1 99 ? 230.391 185.092 329.969 1.00 33.90 99 TYR I O 1
ATOM 774 N N . GLY A 1 100 ? 232.345 184.080 329.479 1.00 34.63 100 GLY I N 1
ATOM 775 C CA . GLY A 1 100 ? 231.898 182.753 329.836 1.00 34.63 100 GLY I CA 1
ATOM 776 C C . GLY A 1 100 ? 231.306 181.958 328.693 1.00 34.63 100 GLY I C 1
ATOM 777 O O . GLY A 1 100 ? 231.019 180.768 328.874 1.00 34.63 100 GLY I O 1
ATOM 778 N N . ASP A 1 101 ? 231.118 182.572 327.528 1.00 35.68 101 ASP I N 1
ATOM 779 C CA . ASP A 1 101 ? 230.578 181.901 326.355 1.00 35.68 101 ASP I CA 1
ATOM 780 C C . ASP A 1 101 ? 231.630 181.860 325.257 1.00 35.68 101 ASP I C 1
ATOM 781 O O . ASP A 1 101 ? 232.370 182.827 325.054 1.00 35.68 101 ASP I O 1
ATOM 786 N N . ALA A 1 102 ? 231.690 180.734 324.548 1.00 37.14 102 ALA I N 1
ATOM 787 C CA . ALA A 1 102 ? 232.676 180.517 323.501 1.00 37.14 102 ALA I CA 1
ATOM 788 C C . ALA A 1 102 ? 232.176 180.914 322.119 1.00 37.14 102 ALA I C 1
ATOM 789 O O . ALA A 1 102 ? 232.890 180.705 321.135 1.00 37.14 102 ALA I O 1
ATOM 791 N N . GLU A 1 103 ? 230.976 181.477 322.020 1.00 35.77 103 GLU I N 1
ATOM 792 C CA . GLU A 1 103 ? 230.394 181.875 320.747 1.00 35.77 103 GLU I CA 1
ATOM 793 C C . GLU A 1 103 ? 230.428 183.391 320.611 1.00 35.77 103 GLU I C 1
ATOM 794 O O . GLU A 1 103 ? 230.145 184.125 321.561 1.00 35.77 103 GLU I O 1
ATOM 800 N N . ALA A 1 104 ? 230.780 183.854 319.413 1.00 34.08 104 ALA I N 1
ATOM 801 C CA . ALA A 1 104 ? 230.850 185.276 319.120 1.00 34.08 104 ALA I CA 1
ATOM 802 C C . ALA A 1 104 ? 230.172 185.546 317.786 1.00 34.08 104 ALA I C 1
ATOM 803 O O . ALA A 1 104 ? 230.065 184.665 316.929 1.00 34.08 104 ALA I O 1
ATOM 805 N N . ALA A 1 105 ? 229.712 186.783 317.620 1.00 34.09 105 ALA I N 1
ATOM 806 C CA . ALA A 1 105 ? 229.028 187.219 316.412 1.00 34.09 105 ALA I CA 1
ATOM 807 C C . ALA A 1 105 ? 229.805 188.357 315.768 1.00 34.09 105 ALA I C 1
ATOM 808 O O . ALA A 1 105 ? 230.279 189.266 316.455 1.00 34.09 105 ALA I O 1
ATOM 810 N N . VAL A 1 106 ? 229.934 188.298 314.447 1.00 31.41 106 VAL I N 1
ATOM 811 C CA . VAL A 1 106 ? 230.634 189.336 313.698 1.00 31.41 106 VAL I CA 1
ATOM 812 C C . VAL A 1 106 ? 229.712 190.538 313.550 1.00 31.41 106 VAL I C 1
ATOM 813 O O . VAL A 1 106 ? 228.548 190.398 313.159 1.00 31.41 106 VAL I O 1
ATOM 817 N N . SER A 1 107 ? 230.230 191.724 313.865 1.00 31.42 107 SER I N 1
ATOM 818 C CA . SER A 1 107 ? 229.452 192.955 313.826 1.00 31.42 107 SER I CA 1
ATOM 819 C C . SER A 1 107 ? 229.887 193.900 312.717 1.00 31.42 107 SER I C 1
ATOM 820 O O . SER A 1 107 ? 229.055 194.326 311.910 1.00 31.42 107 SER I O 1
ATOM 823 N N . TRP A 1 108 ? 231.171 194.243 312.653 1.00 31.10 108 TRP I N 1
ATOM 824 C CA . TRP A 1 108 ? 231.674 195.203 311.681 1.00 31.10 108 TRP I CA 1
ATOM 825 C C . TRP A 1 108 ? 232.893 194.636 310.972 1.00 31.10 108 TRP I C 1
ATOM 826 O O . TRP A 1 108 ? 233.716 193.948 311.583 1.00 31.10 108 TRP I O 1
ATOM 837 N N . VAL A 1 109 ? 233.000 194.928 309.678 1.00 31.49 109 VAL I N 1
ATOM 838 C CA . VAL A 1 109 ? 234.137 194.529 308.857 1.00 31.49 109 VAL I CA 1
ATOM 839 C C . VAL A 1 109 ? 234.556 195.728 308.018 1.00 31.49 109 VAL I C 1
ATOM 840 O O . VAL A 1 109 ? 233.709 196.389 307.411 1.00 31.49 109 VAL I O 1
ATOM 844 N N . GLY A 1 110 ? 235.854 196.003 307.984 1.00 30.39 110 GLY I N 1
ATOM 845 C CA . GLY A 1 110 ? 236.342 197.141 307.233 1.00 30.39 110 GLY I CA 1
ATOM 846 C C . GLY A 1 110 ? 237.849 197.232 307.309 1.00 30.39 110 GLY I C 1
ATOM 847 O O . GLY A 1 110 ? 238.531 196.277 307.685 1.00 30.39 110 GLY I O 1
ATOM 848 N N . GLN A 1 111 ? 238.362 198.404 306.939 1.00 29.52 111 GLN I N 1
ATOM 849 C CA . GLN A 1 111 ? 239.793 198.657 306.921 1.00 29.52 111 GLN I CA 1
ATOM 850 C C . GLN A 1 111 ? 240.067 200.031 307.516 1.00 29.52 111 GLN I C 1
ATOM 851 O O . GLN A 1 111 ? 239.177 200.878 307.613 1.00 29.52 111 GLN I O 1
ATOM 857 N N . ILE A 1 112 ? 241.321 200.241 307.916 1.00 29.14 112 ILE I N 1
ATOM 858 C CA . ILE A 1 112 ? 241.713 201.505 308.527 1.00 29.14 112 ILE I CA 1
ATOM 859 C C . ILE A 1 112 ? 241.583 202.623 307.503 1.00 29.14 112 ILE I C 1
ATOM 860 O O . ILE A 1 112 ? 242.080 202.516 306.375 1.00 29.14 112 ILE I O 1
ATOM 865 N N . GLY A 1 113 ? 240.919 203.707 307.897 1.00 29.51 113 GLY I N 1
ATOM 866 C CA . GLY A 1 113 ? 240.745 204.850 307.023 1.00 29.51 113 GLY I CA 1
ATOM 867 C C . GLY A 1 113 ? 241.655 206.005 307.383 1.00 29.51 113 GLY I C 1
ATOM 868 O O . GLY A 1 113 ? 242.212 206.664 306.501 1.00 29.51 113 GLY I O 1
ATOM 869 N N . ASP A 1 114 ? 241.813 206.261 308.679 1.00 28.56 114 ASP I N 1
ATOM 870 C CA . ASP A 1 114 ? 242.664 207.346 309.144 1.00 28.56 114 ASP I CA 1
ATOM 871 C C . ASP A 1 114 ? 243.016 207.098 310.603 1.00 28.56 114 ASP I C 1
ATOM 872 O O . ASP A 1 114 ? 242.257 206.461 311.338 1.00 28.56 114 ASP I O 1
ATOM 877 N N . VAL A 1 115 ? 244.177 207.606 311.010 1.00 29.01 115 VAL I N 1
ATOM 878 C CA . VAL A 1 115 ? 244.660 207.469 312.379 1.00 29.01 115 VAL I CA 1
ATOM 879 C C . VAL A 1 115 ? 245.274 208.793 312.811 1.00 29.01 115 VAL I C 1
ATOM 880 O O . VAL A 1 115 ? 245.993 209.436 312.041 1.00 29.01 115 VAL I O 1
ATOM 884 N N . ASP A 1 116 ? 244.991 209.196 314.048 1.00 29.38 116 ASP I N 1
ATOM 885 C CA . ASP A 1 116 ? 245.542 210.426 314.596 1.00 29.38 116 ASP I CA 1
ATOM 886 C C . ASP A 1 116 ? 245.730 210.254 316.096 1.00 29.38 116 ASP I C 1
ATOM 887 O O . ASP A 1 116 ? 245.139 209.368 316.718 1.00 29.38 116 ASP I O 1
ATOM 892 N N . TRP A 1 117 ? 246.562 211.120 316.671 1.00 29.67 117 TRP I N 1
ATOM 893 C CA . TRP A 1 117 ? 246.971 211.026 318.073 1.00 29.67 117 TRP I CA 1
ATOM 894 C C . TRP A 1 117 ? 246.665 212.354 318.751 1.00 29.67 117 TRP I C 1
ATOM 895 O O . TRP A 1 117 ? 247.570 213.161 319.002 1.00 29.67 117 TRP I O 1
ATOM 906 N N . PRO A 1 118 ? 245.394 212.615 319.067 1.00 28.97 118 PRO I N 1
ATOM 907 C CA . PRO A 1 118 ? 245.050 213.914 319.666 1.00 28.97 118 PRO I CA 1
ATOM 908 C C . PRO A 1 118 ? 245.763 214.185 320.977 1.00 28.97 118 PRO I C 1
ATOM 909 O O . PRO A 1 118 ? 246.103 215.342 321.259 1.00 28.97 118 PRO I O 1
ATOM 913 N N . THR A 1 119 ? 246.001 213.159 321.791 1.00 29.42 119 THR I N 1
ATOM 914 C CA . THR A 1 119 ? 246.659 213.327 323.076 1.00 29.42 119 THR I CA 1
ATOM 915 C C . THR A 1 119 ? 247.703 212.235 323.251 1.00 29.42 119 THR I C 1
ATOM 916 O O . THR A 1 119 ? 247.611 211.158 322.660 1.00 29.42 119 THR I O 1
ATOM 920 N N . VAL A 1 120 ? 248.707 212.529 324.080 1.00 29.80 120 VAL I N 1
ATOM 921 C CA . VAL A 1 120 ? 249.755 211.555 324.352 1.00 29.80 120 VAL I CA 1
ATOM 922 C C . VAL A 1 120 ? 249.193 210.309 325.018 1.00 29.80 120 VAL I C 1
ATOM 923 O O . VAL A 1 120 ? 249.784 209.229 324.911 1.00 29.80 120 VAL I O 1
ATOM 927 N N . ASP A 1 121 ? 248.059 210.429 325.705 1.00 30.31 121 ASP I N 1
ATOM 928 C CA . ASP A 1 121 ? 247.458 209.322 326.435 1.00 30.31 121 ASP I CA 1
ATOM 929 C C . ASP A 1 121 ? 246.354 208.623 325.651 1.00 30.31 121 ASP I C 1
ATOM 930 O O . ASP A 1 121 ? 245.707 207.720 326.190 1.00 30.31 121 ASP I O 1
ATOM 935 N N . SER A 1 122 ? 246.123 209.009 324.398 1.00 29.52 122 SER I N 1
ATOM 936 C CA . SER A 1 122 ? 245.027 208.432 323.633 1.00 29.52 122 SER I CA 1
ATOM 937 C C . SER A 1 122 ? 245.342 208.523 322.148 1.00 29.52 122 SER I C 1
ATOM 938 O O . SER A 1 122 ? 246.218 209.279 321.723 1.00 29.52 122 SER I O 1
ATOM 941 N N . CYS A 1 123 ? 244.613 207.731 321.367 1.00 28.75 123 CYS I N 1
ATOM 942 C CA . CYS A 1 123 ? 244.711 207.764 319.916 1.00 28.75 123 CYS I CA 1
ATOM 943 C C . CYS A 1 123 ? 243.344 207.440 319.335 1.00 28.75 123 CYS I C 1
ATOM 944 O O . CYS A 1 123 ? 242.645 206.556 319.836 1.00 28.75 123 CYS I O 1
ATOM 947 N N . ARG A 1 124 ? 242.966 208.164 318.286 1.00 28.64 124 ARG I N 1
ATOM 948 C CA . ARG A 1 124 ? 241.681 207.985 317.625 1.00 28.64 124 ARG I CA 1
ATOM 949 C C . ARG A 1 124 ? 241.910 207.413 316.233 1.00 28.64 124 ARG I C 1
ATOM 950 O O . ARG A 1 124 ? 242.701 207.957 315.456 1.00 28.64 124 ARG I O 1
ATOM 958 N N . ILE A 1 125 ? 241.220 206.317 315.927 1.00 28.86 125 ILE I N 1
ATOM 959 C CA . ILE A 1 125 ? 241.324 205.643 314.638 1.00 28.86 125 ILE I CA 1
ATOM 960 C C . ILE A 1 125 ? 239.965 205.700 313.960 1.00 28.86 125 ILE I C 1
ATOM 961 O O . ILE A 1 125 ? 238.954 205.302 314.551 1.00 28.86 125 ILE I O 1
ATOM 966 N N . THR A 1 126 ? 239.942 206.191 312.726 1.00 29.40 126 THR I N 1
ATOM 967 C CA . THR A 1 126 ? 238.726 206.257 311.926 1.00 29.40 126 THR I CA 1
ATOM 968 C C . THR A 1 126 ? 238.743 205.115 310.919 1.00 29.40 126 THR I C 1
ATOM 969 O O . THR A 1 126 ? 239.623 205.058 310.055 1.00 29.40 126 THR I O 1
ATOM 973 N N . CYS A 1 127 ? 237.772 204.214 311.030 1.00 29.93 127 CYS I N 1
ATOM 974 C CA . CYS A 1 127 ? 237.686 203.041 310.174 1.00 29.93 127 CYS I CA 1
ATOM 975 C C . CYS A 1 127 ? 236.593 203.240 309.133 1.00 29.93 127 CYS I C 1
ATOM 976 O O . CYS A 1 127 ? 235.493 203.701 309.452 1.00 29.93 127 CYS I O 1
ATOM 979 N N . VAL A 1 128 ? 236.904 202.889 307.889 1.00 29.35 128 VAL I N 1
ATOM 980 C CA . VAL A 1 128 ? 235.993 203.077 306.767 1.00 29.35 128 VAL I CA 1
ATOM 981 C C . VAL A 1 128 ? 235.605 201.714 306.213 1.00 29.35 128 VAL I C 1
ATOM 982 O O . VAL A 1 128 ? 236.372 200.748 306.282 1.00 29.35 128 VAL I O 1
ATOM 986 N N . SER A 1 129 ? 234.399 201.643 305.661 1.00 30.18 129 SER I N 1
ATOM 987 C CA . SER A 1 129 ? 233.882 200.429 305.050 1.00 30.18 129 SER I CA 1
ATOM 988 C C . SER A 1 129 ? 234.144 200.441 303.548 1.00 30.18 129 SER I C 1
ATOM 989 O O . SER A 1 129 ? 234.498 201.462 302.957 1.00 30.18 129 SER I O 1
ATOM 992 N N . GLU A 1 130 ? 233.959 199.275 302.928 1.00 29.84 130 GLU I N 1
ATOM 993 C CA . GLU A 1 130 ? 234.197 199.139 301.497 1.00 29.84 130 GLU I CA 1
ATOM 994 C C . GLU A 1 130 ? 233.265 200.003 300.658 1.00 29.84 130 GLU I C 1
ATOM 995 O O . GLU A 1 130 ? 233.557 200.232 299.479 1.00 29.84 130 GLU I O 1
ATOM 1001 N N . ASP A 1 131 ? 232.159 200.484 301.229 1.00 31.19 131 ASP I N 1
ATOM 1002 C CA . ASP A 1 131 ? 231.220 201.302 300.471 1.00 31.19 131 ASP I CA 1
ATOM 1003 C C . ASP A 1 131 ? 231.799 202.661 300.102 1.00 31.19 131 ASP I C 1
ATOM 1004 O O . ASP A 1 131 ? 231.340 203.271 299.130 1.00 31.19 131 ASP I O 1
ATOM 1009 N N . GLU A 1 132 ? 232.792 203.149 300.847 1.00 29.73 132 GLU I N 1
ATOM 1010 C CA . GLU A 1 132 ? 233.361 204.461 300.564 1.00 29.73 132 GLU I CA 1
ATOM 1011 C C . GLU A 1 132 ? 234.212 204.464 299.301 1.00 29.73 132 GLU I C 1
ATOM 1012 O O . GLU A 1 132 ? 234.471 205.538 298.749 1.00 29.73 132 GLU I O 1
ATOM 1018 N N . LEU A 1 133 ? 234.643 203.299 298.832 1.00 28.25 133 LEU I N 1
ATOM 1019 C CA . LEU A 1 133 ? 235.456 203.210 297.621 1.00 28.25 133 LEU I CA 1
ATOM 1020 C C . LEU A 1 133 ? 234.648 203.417 296.348 1.00 28.25 133 LEU I C 1
ATOM 1021 O O . LEU A 1 133 ? 235.212 203.244 295.258 1.00 28.25 133 LEU I O 1
ATOM 1026 N N . MET A 1 134 ? 233.367 203.775 296.436 1.00 26.15 134 MET I N 1
ATOM 1027 C CA . MET A 1 134 ? 232.523 203.978 295.266 1.00 26.15 134 MET I CA 1
ATOM 1028 C C . MET A 1 134 ? 232.326 205.450 294.932 1.00 26.15 134 MET I C 1
ATOM 1029 O O . MET A 1 134 ? 231.536 205.772 294.039 1.00 26.15 134 MET I O 1
ATOM 1034 N N . ASP A 1 135 ? 233.020 206.354 295.624 1.00 26.64 135 ASP I N 1
ATOM 1035 C CA . ASP A 1 135 ? 232.889 207.780 295.357 1.00 26.64 135 ASP I CA 1
ATOM 1036 C C . ASP A 1 135 ? 233.791 208.261 294.231 1.00 26.64 135 ASP I C 1
ATOM 1037 O O . ASP A 1 135 ? 233.474 209.272 293.593 1.00 26.64 135 ASP I O 1
ATOM 1042 N N . GLN A 1 136 ? 234.901 207.574 293.972 1.00 25.29 136 GLN I N 1
ATOM 1043 C CA . GLN A 1 136 ? 235.793 207.982 292.904 1.00 25.29 136 GLN I CA 1
ATOM 1044 C C . GLN A 1 136 ? 235.150 207.716 291.544 1.00 25.29 136 GLN I C 1
ATOM 1045 O O . GLN A 1 136 ? 234.285 206.846 291.414 1.00 25.29 136 GLN I O 1
ATOM 1051 N N . PRO A 1 137 ? 235.559 208.456 290.506 1.00 24.16 137 PRO I N 1
ATOM 1052 C CA . PRO A 1 137 ? 234.967 208.245 289.177 1.00 24.16 137 PRO I CA 1
ATOM 1053 C C . PRO A 1 137 ? 235.172 206.834 288.655 1.00 24.16 137 PRO I C 1
ATOM 1054 O O . PRO A 1 137 ? 235.876 206.028 289.272 1.00 24.16 137 PRO I O 1
ATOM 1058 N N . GLY A 1 138 ? 234.555 206.526 287.516 1.00 24.20 138 GLY I N 1
ATOM 1059 C CA . GLY A 1 138 ? 234.684 205.218 286.905 1.00 24.20 138 GLY I CA 1
ATOM 1060 C C . GLY A 1 138 ? 234.904 205.280 285.408 1.00 24.20 138 GLY I C 1
ATOM 1061 O O . GLY A 1 138 ? 234.748 204.274 284.711 1.00 24.20 138 GLY I O 1
ATOM 1062 N N . LEU A 1 139 ? 235.263 206.459 284.898 1.00 25.79 139 LEU I N 1
ATOM 1063 C CA . LEU A 1 139 ? 235.502 206.608 283.466 1.00 25.79 139 LEU I CA 1
ATOM 1064 C C . LEU A 1 139 ? 236.625 205.686 283.008 1.00 25.79 139 LEU I C 1
ATOM 1065 O O . LEU A 1 139 ? 236.406 204.754 282.228 1.00 25.79 139 LEU I O 1
ATOM 1070 N N . THR A 1 140 ? 237.841 205.934 283.496 1.00 28.26 140 THR I N 1
ATOM 1071 C CA . THR A 1 140 ? 238.986 205.062 283.238 1.00 28.26 140 THR I CA 1
ATOM 1072 C C . THR A 1 140 ? 239.126 204.751 281.750 1.00 28.26 140 THR I C 1
ATOM 1073 O O . THR A 1 140 ? 239.337 203.605 281.349 1.00 28.26 140 THR I O 1
ATOM 1077 N N . ASP A 1 141 ? 239.008 205.784 280.917 1.00 29.01 141 ASP I N 1
ATOM 1078 C CA . ASP A 1 141 ? 239.125 205.603 279.476 1.00 29.01 141 ASP I CA 1
ATOM 1079 C C . ASP A 1 141 ? 239.391 206.952 278.828 1.00 29.01 141 ASP I C 1
ATOM 1080 O O . ASP A 1 141 ? 238.660 207.915 279.077 1.00 29.01 141 ASP I O 1
ATOM 1085 N N . THR A 1 142 ? 240.433 207.015 278.004 1.00 30.61 142 THR I N 1
ATOM 1086 C CA . THR A 1 142 ? 240.773 208.229 277.276 1.00 30.61 142 THR I CA 1
ATOM 1087 C C . THR A 1 142 ? 241.401 207.842 275.946 1.00 30.61 142 THR I C 1
ATOM 1088 O O . THR A 1 142 ? 242.193 206.900 275.875 1.00 30.61 142 THR I O 1
ATOM 1092 N N . TYR A 1 143 ? 241.039 208.577 274.895 1.00 29.06 143 TYR I N 1
ATOM 1093 C CA . TYR A 1 143 ? 241.537 208.307 273.546 1.00 29.06 143 TYR I CA 1
ATOM 1094 C C . TYR A 1 143 ? 242.775 209.164 273.276 1.00 29.06 143 TYR I C 1
ATOM 1095 O O . TYR A 1 143 ? 242.768 210.100 272.474 1.00 29.06 143 TYR I O 1
ATOM 1104 N N . CYS A 1 144 ? 243.857 208.821 273.967 1.00 30.90 144 CYS I N 1
ATOM 1105 C CA . CYS A 1 144 ? 245.120 209.533 273.844 1.00 30.90 144 CYS I CA 1
ATOM 1106 C C . CYS A 1 144 ? 246.182 208.622 273.241 1.00 30.90 144 CYS I C 1
ATOM 1107 O O . CYS A 1 144 ? 245.983 207.418 273.061 1.00 30.90 144 CYS I O 1
ATOM 1110 N N . ARG A 1 145 ? 247.332 209.225 272.930 1.00 30.80 145 ARG I N 1
ATOM 1111 C CA . ARG A 1 145 ? 248.385 208.499 272.228 1.00 30.80 145 ARG I CA 1
ATOM 1112 C C . ARG A 1 145 ? 249.056 207.471 273.132 1.00 30.80 145 ARG I C 1
ATOM 1113 O O . ARG A 1 145 ? 249.400 206.372 272.681 1.00 30.80 145 ARG I O 1
ATOM 1121 N N . THR A 1 146 ? 249.253 207.806 274.404 1.00 32.55 146 THR I N 1
ATOM 1122 C CA . THR A 1 146 ? 250.004 206.942 275.301 1.00 32.55 146 THR I CA 1
ATOM 1123 C C . THR A 1 146 ? 249.227 205.658 275.594 1.00 32.55 146 THR I C 1
ATOM 1124 O O . THR A 1 146 ? 248.072 205.484 275.194 1.00 32.55 146 THR I O 1
ATOM 1128 N N . CYS A 1 147 ? 249.888 204.746 276.313 1.00 34.54 147 CYS I N 1
ATOM 1129 C CA . CYS A 1 147 ? 249.300 203.435 276.577 1.00 34.54 147 CYS I CA 1
ATOM 1130 C C . CYS A 1 147 ? 248.035 203.548 277.417 1.00 34.54 147 CYS I C 1
ATOM 1131 O O . CYS A 1 147 ? 247.044 202.855 277.155 1.00 34.54 147 CYS I O 1
ATOM 1134 N N . THR A 1 148 ? 248.046 204.410 278.433 1.00 33.85 148 THR I N 1
ATOM 1135 C CA . THR A 1 148 ? 246.927 204.544 279.368 1.00 33.85 148 THR I CA 1
ATOM 1136 C C . THR A 1 148 ? 246.761 203.279 280.209 1.00 33.85 148 THR I C 1
ATOM 1137 O O . THR A 1 148 ? 245.647 202.902 280.575 1.00 33.85 148 THR I O 1
ATOM 1141 N N . ALA A 1 149 ? 247.875 202.621 280.519 1.00 37.69 149 ALA I N 1
ATOM 1142 C CA . ALA A 1 149 ? 247.850 201.406 281.321 1.00 37.69 149 ALA I CA 1
ATOM 1143 C C . ALA A 1 149 ? 249.122 201.340 282.150 1.00 37.69 149 ALA I C 1
ATOM 1144 O O . ALA A 1 149 ? 250.217 201.562 281.626 1.00 37.69 149 ALA I O 1
ATOM 1146 N N . ILE A 1 150 ? 248.974 201.039 283.435 1.00 39.16 150 ILE I N 1
ATOM 1147 C CA . ILE A 1 150 ? 250.121 200.895 284.321 1.00 39.16 150 ILE I CA 1
ATOM 1148 C C . ILE A 1 150 ? 250.811 199.574 284.015 1.00 39.16 150 ILE I C 1
ATOM 1149 O O . ILE A 1 150 ? 250.164 198.522 283.954 1.00 39.16 150 ILE I O 1
ATOM 1154 N N . VAL A 1 151 ? 252.128 199.627 283.815 1.00 40.32 151 VAL I N 1
ATOM 1155 C CA . VAL A 1 151 ? 252.877 198.423 283.483 1.00 40.32 151 VAL I CA 1
ATOM 1156 C C . VAL A 1 151 ? 252.582 197.347 284.513 1.00 40.32 151 VAL I C 1
ATOM 1157 O O . VAL A 1 151 ? 252.664 197.583 285.722 1.00 40.32 151 VAL I O 1
ATOM 1161 N N . GLY A 1 152 ? 252.228 196.156 284.033 1.00 39.13 152 GLY I N 1
ATOM 1162 C CA . GLY A 1 152 ? 251.962 195.022 284.889 1.00 39.13 152 GLY I CA 1
ATOM 1163 C C . GLY A 1 152 ? 250.513 194.840 285.285 1.00 39.13 152 GLY I C 1
ATOM 1164 O O . GLY A 1 152 ? 250.184 193.812 285.888 1.00 39.13 152 GLY I O 1
ATOM 1165 N N . ASP A 1 153 ? 249.639 195.792 284.969 1.00 36.60 153 ASP I N 1
ATOM 1166 C CA . ASP A 1 153 ? 248.238 195.643 285.329 1.00 36.60 153 ASP I CA 1
ATOM 1167 C C . ASP A 1 153 ? 247.612 194.488 284.549 1.00 36.60 153 ASP I C 1
ATOM 1168 O O . ASP A 1 153 ? 248.233 193.881 283.672 1.00 36.60 153 ASP I O 1
ATOM 1173 N N . HIS A 1 154 ? 246.355 194.188 284.880 1.00 33.24 154 HIS I N 1
ATOM 1174 C CA . HIS A 1 154 ? 245.657 193.096 284.211 1.00 33.24 154 HIS I CA 1
ATOM 1175 C C . HIS A 1 154 ? 245.394 193.392 282.742 1.00 33.24 154 HIS I C 1
ATOM 1176 O O . HIS A 1 154 ? 245.071 192.469 281.987 1.00 33.24 154 HIS I O 1
ATOM 1183 N N . ARG A 1 155 ? 245.523 194.650 282.319 1.00 34.64 155 ARG I N 1
ATOM 1184 C CA . ARG A 1 155 ? 245.311 195.012 280.922 1.00 34.64 155 ARG I CA 1
ATOM 1185 C C . ARG A 1 155 ? 246.586 194.887 280.097 1.00 34.64 155 ARG I C 1
ATOM 1186 O O . ARG A 1 155 ? 246.534 194.448 278.943 1.00 34.64 155 ARG I O 1
ATOM 1194 N N . CYS A 1 156 ? 247.735 195.264 280.664 1.00 36.15 156 CYS I N 1
ATOM 1195 C CA . CYS A 1 156 ? 248.993 195.128 279.938 1.00 36.15 156 CYS I CA 1
ATOM 1196 C C . CYS A 1 156 ? 249.374 193.667 279.749 1.00 36.15 156 CYS I C 1
ATOM 1197 O O . CYS A 1 156 ? 249.960 193.309 278.722 1.00 36.15 156 CYS I O 1
ATOM 1200 N N . LYS A 1 157 ? 249.057 192.812 280.722 1.00 36.76 157 LYS I N 1
ATOM 1201 C CA . LYS A 1 157 ? 249.362 191.385 280.645 1.00 36.76 157 LYS I CA 1
ATOM 1202 C C . LYS A 1 157 ? 250.856 191.139 280.461 1.00 36.76 157 LYS I C 1
ATOM 1203 O O . LYS A 1 157 ? 251.261 190.239 279.722 1.00 36.76 157 LYS I O 1
ATOM 1209 N N . VAL A 1 158 ? 251.686 191.936 281.130 1.00 40.07 158 VAL I N 1
ATOM 1210 C CA . VAL A 1 158 ? 253.137 191.817 281.046 1.00 40.07 158 VAL I CA 1
ATOM 1211 C C . VAL A 1 158 ? 253.652 191.242 282.357 1.00 40.07 158 VAL I C 1
ATOM 1212 O O . VAL A 1 158 ? 253.320 191.742 283.438 1.00 40.07 158 VAL I O 1
ATOM 1216 N N . ASN A 1 159 ? 254.457 190.188 282.262 1.00 42.15 159 ASN I N 1
ATOM 1217 C CA . ASN A 1 159 ? 255.018 189.529 283.434 1.00 42.15 159 ASN I CA 1
ATOM 1218 C C . ASN A 1 159 ? 256.313 190.228 283.826 1.00 42.15 159 ASN I C 1
ATOM 1219 O O . ASN A 1 159 ? 257.274 190.247 283.049 1.00 42.15 159 ASN I O 1
ATOM 1224 N N . LEU A 1 160 ? 256.335 190.803 285.026 1.00 43.00 160 LEU I N 1
ATOM 1225 C CA . LEU A 1 160 ? 257.502 191.523 285.516 1.00 43.00 160 LEU I CA 1
ATOM 1226 C C . LEU A 1 160 ? 258.471 190.638 286.288 1.00 43.00 160 LEU I C 1
ATOM 1227 O O . LEU A 1 160 ? 259.563 191.102 286.633 1.00 43.00 160 LEU I O 1
ATOM 1232 N N . VAL A 1 161 ? 258.109 189.383 286.566 1.00 45.08 161 VAL I N 1
ATOM 1233 C CA . VAL A 1 161 ? 259.006 188.509 287.326 1.00 45.08 161 VAL I CA 1
ATOM 1234 C C . VAL A 1 161 ? 260.347 188.328 286.628 1.00 45.08 161 VAL I C 1
ATOM 1235 O O . VAL A 1 161 ? 261.379 188.355 287.314 1.00 45.08 161 VAL I O 1
ATOM 1239 N N . PRO A 1 162 ? 260.432 188.137 285.304 1.00 44.14 162 PRO I N 1
ATOM 1240 C CA . PRO A 1 162 ? 261.771 188.056 284.697 1.00 44.14 162 PRO I CA 1
ATOM 1241 C C . PRO A 1 162 ? 262.586 189.323 284.881 1.00 44.14 162 PRO I C 1
ATOM 1242 O O . PRO A 1 162 ? 263.817 189.252 284.972 1.00 44.14 162 PRO I O 1
ATOM 1246 N N . TYR A 1 163 ? 261.934 190.484 284.938 1.00 44.44 163 TYR I N 1
ATOM 1247 C CA . TYR A 1 163 ? 262.626 191.758 285.083 1.00 44.44 163 TYR I CA 1
ATOM 1248 C C . TYR A 1 163 ? 262.960 192.092 286.530 1.00 44.44 163 TYR I C 1
ATOM 1249 O O . TYR A 1 163 ? 263.619 193.108 286.774 1.00 44.44 163 TYR I O 1
ATOM 1258 N N . ARG A 1 164 ? 262.523 191.279 287.489 1.00 46.22 164 ARG I N 1
ATOM 1259 C CA . ARG A 1 164 ? 262.851 191.528 288.885 1.00 46.22 164 ARG I CA 1
ATOM 1260 C C . ARG A 1 164 ? 264.361 191.530 289.075 1.00 46.22 164 ARG I C 1
ATOM 1261 O O . ARG A 1 164 ? 265.069 190.664 288.551 1.00 46.22 164 ARG I O 1
ATOM 1269 N N . VAL A 1 165 ? 264.856 192.511 289.824 1.00 48.37 165 VAL I N 1
ATOM 1270 C CA . VAL A 1 165 ? 266.272 192.625 290.152 1.00 48.37 165 VAL I CA 1
ATOM 1271 C C . VAL A 1 165 ? 266.395 192.694 291.667 1.00 48.37 165 VAL I C 1
ATOM 1272 O O . VAL A 1 165 ? 265.782 193.559 292.305 1.00 48.37 165 VAL I O 1
ATOM 1276 N N . THR A 1 166 ? 267.183 191.789 292.236 1.00 51.21 166 THR I N 1
ATOM 1277 C CA . THR A 1 166 ? 267.432 191.740 293.670 1.00 51.21 166 THR I CA 1
ATOM 1278 C C . THR A 1 166 ? 268.845 192.238 293.939 1.00 51.21 166 THR I C 1
ATOM 1279 O O . THR A 1 166 ? 269.805 191.740 293.342 1.00 51.21 166 THR I O 1
ATOM 1283 N N . LEU A 1 167 ? 268.968 193.217 294.831 1.00 51.77 167 LEU I N 1
ATOM 1284 C CA . LEU A 1 167 ? 270.249 193.865 295.068 1.00 51.77 167 LEU I CA 1
ATOM 1285 C C . LEU A 1 167 ? 270.285 194.420 296.482 1.00 51.77 167 LEU I C 1
ATOM 1286 O O . LEU A 1 167 ? 269.250 194.620 297.123 1.00 51.77 167 LEU I O 1
ATOM 1291 N N . THR A 1 168 ? 271.502 194.670 296.961 1.00 52.11 168 THR I N 1
ATOM 1292 C CA . THR A 1 168 ? 271.722 195.320 298.243 1.00 52.11 168 THR I CA 1
ATOM 1293 C C . THR A 1 168 ? 272.238 196.729 297.990 1.00 52.11 168 THR I C 1
ATOM 1294 O O . THR A 1 168 ? 273.296 196.880 297.361 1.00 52.11 168 THR I O 1
ATOM 1298 N N . PRO A 1 169 ? 271.550 197.779 298.440 1.00 51.46 169 PRO I N 1
ATOM 1299 C CA . PRO A 1 169 ? 271.987 199.136 298.095 1.00 51.46 169 PRO I CA 1
ATOM 1300 C C . PRO A 1 169 ? 273.389 199.426 298.612 1.00 51.46 169 PRO I C 1
ATOM 1301 O O . PRO A 1 169 ? 273.785 198.968 299.685 1.00 51.46 169 PRO I O 1
ATOM 1305 N N . GLN A 1 170 ? 274.141 200.196 297.825 1.00 49.49 170 GLN I N 1
ATOM 1306 C CA . GLN A 1 170 ? 275.494 200.571 298.216 1.00 49.49 170 GLN I CA 1
ATOM 1307 C C . GLN A 1 170 ? 275.475 201.665 299.277 1.00 49.49 170 GLN I C 1
ATOM 1308 O O . GLN A 1 170 ? 276.110 201.533 300.328 1.00 49.49 170 GLN I O 1
ATOM 1314 N N . SER A 1 171 ? 274.748 202.749 299.016 1.00 50.75 171 SER I N 1
ATOM 1315 C CA . SER A 1 171 ? 274.656 203.857 299.954 1.00 50.75 171 SER I CA 1
ATOM 1316 C C . SER A 1 171 ? 273.253 204.439 299.887 1.00 50.75 171 SER I C 1
ATOM 1317 O O . SER A 1 171 ? 272.656 204.517 298.810 1.00 50.75 171 SER I O 1
ATOM 1320 N N . VAL A 1 172 ? 272.738 204.848 301.043 1.00 50.47 172 VAL I N 1
ATOM 1321 C CA . VAL A 1 172 ? 271.405 205.424 301.163 1.00 50.47 172 VAL I CA 1
ATOM 1322 C C . VAL A 1 172 ? 271.546 206.836 301.713 1.00 50.47 172 VAL I C 1
ATOM 1323 O O . VAL A 1 172 ? 272.236 207.051 302.717 1.00 50.47 172 VAL I O 1
ATOM 1327 N N . SER A 1 173 ? 270.907 207.791 301.050 1.00 49.58 173 SER I N 1
ATOM 1328 C CA . SER A 1 173 ? 270.923 209.188 301.459 1.00 49.58 173 SER I CA 1
ATOM 1329 C C . SER A 1 173 ? 269.496 209.631 301.782 1.00 49.58 173 SER I C 1
ATOM 1330 O O . SER A 1 173 ? 268.563 208.824 301.817 1.00 49.58 173 SER I O 1
ATOM 1333 N N . ALA A 1 174 ? 269.331 210.932 302.026 1.00 49.37 174 ALA I N 1
ATOM 1334 C CA . ALA A 1 174 ? 268.019 211.450 302.399 1.00 49.37 174 ALA I CA 1
ATOM 1335 C C . ALA A 1 174 ? 266.999 211.239 301.286 1.00 49.37 174 ALA I C 1
ATOM 1336 O O . ALA A 1 174 ? 265.855 210.853 301.551 1.00 49.37 174 ALA I O 1
ATOM 1338 N N . TRP A 1 175 ? 267.393 211.486 300.034 1.00 48.64 175 TRP I N 1
ATOM 1339 C CA . TRP A 1 175 ? 266.478 211.377 298.905 1.00 48.64 175 TRP I CA 1
ATOM 1340 C C . TRP A 1 175 ? 266.947 210.439 297.804 1.00 48.64 175 TRP I C 1
ATOM 1341 O O . TRP A 1 175 ? 266.156 210.149 296.899 1.00 48.64 175 TRP I O 1
ATOM 1352 N N . VAL A 1 176 ? 268.184 209.954 297.844 1.00 49.70 176 VAL I N 1
ATOM 1353 C CA . VAL A 1 176 ? 268.760 209.173 296.756 1.00 49.70 176 VAL I CA 1
ATOM 1354 C C . VAL A 1 176 ? 269.309 207.873 297.321 1.00 49.70 176 VAL I C 1
ATOM 1355 O O . VAL A 1 176 ? 270.013 207.879 298.337 1.00 49.70 176 VAL I O 1
ATOM 1359 N N . ILE A 1 177 ? 268.986 206.764 296.663 1.00 48.80 177 ILE I N 1
ATOM 1360 C CA . ILE A 1 177 ? 269.542 205.453 296.975 1.00 48.80 177 ILE I CA 1
ATOM 1361 C C . ILE A 1 177 ? 270.403 205.039 295.790 1.00 48.80 177 ILE I C 1
ATOM 1362 O O . ILE A 1 177 ? 269.926 205.006 294.648 1.00 48.80 177 ILE I O 1
ATOM 1367 N N . SER A 1 178 ? 271.670 204.738 296.054 1.00 49.74 178 SER I N 1
ATOM 1368 C CA . SER A 1 178 ? 272.654 204.478 295.012 1.00 49.74 178 SER I CA 1
ATOM 1369 C C . SER A 1 178 ? 273.100 203.024 295.051 1.00 49.74 178 SER I C 1
ATOM 1370 O O . SER A 1 178 ? 273.353 202.468 296.125 1.00 49.74 178 SER I O 1
ATOM 1373 N N . SER A 1 179 ? 273.197 202.414 293.872 1.00 52.51 179 SER I N 1
ATOM 1374 C CA . SER A 1 179 ? 273.691 201.051 293.743 1.00 52.51 179 SER I CA 1
ATOM 1375 C C . SER A 1 179 ? 274.418 200.917 292.415 1.00 52.51 179 SER I C 1
ATOM 1376 O O . SER A 1 179 ? 273.968 201.448 291.396 1.00 52.51 179 SER I O 1
ATOM 1379 N N . GLY A 1 180 ? 275.548 200.206 292.434 1.00 51.72 180 GLY I N 1
ATOM 1380 C CA . GLY A 1 180 ? 276.350 200.051 291.234 1.00 51.72 180 GLY I CA 1
ATOM 1381 C C . GLY A 1 180 ? 275.787 199.066 290.231 1.00 51.72 180 GLY I C 1
ATOM 1382 O O . GLY A 1 180 ? 276.109 199.160 289.043 1.00 51.72 180 GLY I O 1
ATOM 1383 N N . VAL A 1 181 ? 274.955 198.123 290.680 1.00 52.00 181 VAL I N 1
ATOM 1384 C CA . VAL A 1 181 ? 274.426 197.114 289.766 1.00 52.00 181 VAL I CA 1
ATOM 1385 C C . VAL A 1 181 ? 273.542 197.765 288.708 1.00 52.00 181 VAL I C 1
ATOM 1386 O O . VAL A 1 181 ? 273.634 197.444 287.517 1.00 52.00 181 VAL I O 1
ATOM 1390 N N . VAL A 1 182 ? 272.673 198.691 289.123 1.00 52.00 182 VAL I N 1
ATOM 1391 C CA . VAL A 1 182 ? 271.819 199.397 288.172 1.00 52.00 182 VAL I CA 1
ATOM 1392 C C . VAL A 1 182 ? 272.602 200.345 287.281 1.00 52.00 182 VAL I C 1
ATOM 1393 O O . VAL A 1 182 ? 272.072 200.803 286.263 1.00 52.00 182 VAL I O 1
ATOM 1397 N N . ALA A 1 183 ? 273.852 200.653 287.636 1.00 52.39 183 ALA I N 1
ATOM 1398 C CA . ALA A 1 183 ? 274.664 201.535 286.808 1.00 52.39 183 ALA I CA 1
ATOM 1399 C C . ALA A 1 183 ? 274.927 200.946 285.431 1.00 52.39 183 ALA I C 1
ATOM 1400 O O . ALA A 1 183 ? 275.248 201.693 284.501 1.00 52.39 183 ALA I O 1
ATOM 1402 N N . GLY A 1 184 ? 274.797 199.631 285.276 1.00 51.81 184 GLY I N 1
ATOM 1403 C CA . GLY A 1 184 ? 275.024 198.988 284.002 1.00 51.81 184 GLY I CA 1
ATOM 1404 C C . GLY A 1 184 ? 273.875 199.072 283.026 1.00 51.81 184 GLY I C 1
ATOM 1405 O O . GLY A 1 184 ? 273.994 198.578 281.902 1.00 51.81 184 GLY I O 1
ATOM 1406 N N . TYR A 1 185 ? 272.764 199.683 283.421 1.00 49.90 185 TYR I N 1
ATOM 1407 C CA . TYR A 1 185 ? 271.600 199.833 282.561 1.00 49.90 185 TYR I CA 1
ATOM 1408 C C . TYR A 1 185 ? 271.555 201.240 281.980 1.00 49.90 185 TYR I C 1
ATOM 1409 O O . TYR A 1 185 ? 272.110 202.185 282.546 1.00 49.90 185 TYR I O 1
ATOM 1418 N N . ALA A 1 186 ? 270.882 201.369 280.839 1.00 50.25 186 ALA I N 1
ATOM 1419 C CA . ALA A 1 186 ? 270.755 202.668 280.196 1.00 50.25 186 ALA I CA 1
ATOM 1420 C C . ALA A 1 186 ? 269.946 203.617 281.071 1.00 50.25 186 ALA I C 1
ATOM 1421 O O . ALA A 1 186 ? 269.068 203.203 281.832 1.00 50.25 186 ALA I O 1
ATOM 1423 N N . ASP A 1 187 ? 270.255 204.907 280.959 1.00 50.98 187 ASP I N 1
ATOM 1424 C CA . ASP A 1 187 ? 269.563 205.912 281.753 1.00 50.98 187 ASP I CA 1
ATOM 1425 C C . ASP A 1 187 ? 268.062 205.850 281.503 1.00 50.98 187 ASP I C 1
ATOM 1426 O O . ASP A 1 187 ? 267.609 205.714 280.363 1.00 50.98 187 ASP I O 1
ATOM 1431 N N . GLY A 1 188 ? 267.289 205.949 282.580 1.00 49.26 188 GLY I N 1
ATOM 1432 C CA . GLY A 1 188 ? 265.847 205.893 282.477 1.00 49.26 188 GLY I CA 1
ATOM 1433 C C . GLY A 1 188 ? 265.270 204.503 282.359 1.00 49.26 188 GLY I C 1
ATOM 1434 O O . GLY A 1 188 ? 264.063 204.367 282.135 1.00 49.26 188 GLY I O 1
ATOM 1435 N N . TRP A 1 189 ? 266.093 203.461 282.500 1.00 47.52 189 TRP I N 1
ATOM 1436 C CA . TRP A 1 189 ? 265.579 202.100 282.399 1.00 47.52 189 TRP I CA 1
ATOM 1437 C C . TRP A 1 189 ? 264.564 201.814 283.499 1.00 47.52 189 TRP I C 1
ATOM 1438 O O . TRP A 1 189 ? 263.520 201.202 283.248 1.00 47.52 189 TRP I O 1
ATOM 1449 N N . PHE A 1 190 ? 264.853 202.251 284.723 1.00 46.94 190 PHE I N 1
ATOM 1450 C CA . PHE A 1 190 ? 263.997 201.989 285.872 1.00 46.94 190 PHE I CA 1
ATOM 1451 C C . PHE A 1 190 ? 262.963 203.081 286.110 1.00 46.94 190 PHE I C 1
ATOM 1452 O O . PHE A 1 190 ? 262.152 202.950 287.032 1.00 46.94 190 PHE I O 1
ATOM 1460 N N . THR A 1 191 ? 262.972 204.150 285.317 1.00 47.38 191 THR I N 1
ATOM 1461 C CA . THR A 1 191 ? 262.021 205.233 285.526 1.00 47.38 191 THR I CA 1
ATOM 1462 C C . THR A 1 191 ? 260.595 204.708 285.423 1.00 47.38 191 THR I C 1
ATOM 1463 O O . THR A 1 191 ? 260.253 203.975 284.491 1.00 47.38 191 THR I O 1
ATOM 1467 N N . GLY A 1 192 ? 259.761 205.089 286.389 1.00 46.83 192 GLY I N 1
ATOM 1468 C CA . GLY A 1 192 ? 258.389 204.638 286.450 1.00 46.83 192 GLY I CA 1
ATOM 1469 C C . GLY A 1 192 ? 258.172 203.354 287.219 1.00 46.83 192 GLY I C 1
ATOM 1470 O O . GLY A 1 192 ? 257.016 202.972 287.440 1.00 46.83 192 GLY I O 1
ATOM 1471 N N . GLY A 1 193 ? 259.238 202.677 287.637 1.00 46.84 193 GLY I N 1
ATOM 1472 C CA . GLY A 1 193 ? 259.118 201.463 288.412 1.00 46.84 193 GLY I CA 1
ATOM 1473 C C . GLY A 1 193 ? 258.960 201.751 289.893 1.00 46.84 193 GLY I C 1
ATOM 1474 O O . GLY A 1 193 ? 258.909 202.897 290.340 1.00 46.84 193 GLY I O 1
ATOM 1475 N N . TYR A 1 194 ? 258.884 200.670 290.667 1.00 46.44 194 TYR I N 1
ATOM 1476 C CA . TYR A 1 194 ? 258.713 200.778 292.107 1.00 46.44 194 TYR I CA 1
ATOM 1477 C C . TYR A 1 194 ? 259.625 199.776 292.797 1.00 46.44 194 TYR I C 1
ATOM 1478 O O . TYR A 1 194 ? 260.001 198.754 292.216 1.00 46.44 194 TYR I O 1
ATOM 1487 N N . VAL A 1 195 ? 259.971 200.080 294.045 1.00 47.58 195 VAL I N 1
ATOM 1488 C CA . VAL A 1 195 ? 260.850 199.248 294.859 1.00 47.58 195 VAL I CA 1
ATOM 1489 C C . VAL A 1 195 ? 260.021 198.633 295.976 1.00 47.58 195 VAL I C 1
ATOM 1490 O O . VAL A 1 195 ? 259.323 199.349 296.705 1.00 47.58 195 VAL I O 1
ATOM 1494 N N . GLU A 1 196 ? 260.100 197.312 296.113 1.00 47.38 196 GLU I N 1
ATOM 1495 C CA . GLU A 1 196 ? 259.388 196.587 297.155 1.00 47.38 196 GLU I CA 1
ATOM 1496 C C . GLU A 1 196 ? 260.377 195.763 297.962 1.00 47.38 196 GLU I C 1
ATOM 1497 O O . GLU A 1 196 ? 261.286 195.143 297.402 1.00 47.38 196 GLU I O 1
ATOM 1503 N N . TRP A 1 197 ? 260.199 195.765 299.280 1.00 49.21 197 TRP I N 1
ATOM 1504 C CA . TRP A 1 197 ? 261.057 195.005 300.176 1.00 49.21 197 TRP I CA 1
ATOM 1505 C C . TRP A 1 197 ? 260.219 194.489 301.336 1.00 49.21 197 TRP I C 1
ATOM 1506 O O . TRP A 1 197 ? 259.179 195.060 301.670 1.00 49.21 197 TRP I O 1
ATOM 1517 N N . GLN A 1 198 ? 260.685 193.402 301.946 1.00 46.52 198 GLN I N 1
ATOM 1518 C CA . GLN A 1 198 ? 259.925 192.738 302.994 1.00 46.52 198 GLN I CA 1
ATOM 1519 C C . GLN A 1 198 ? 260.065 193.491 304.311 1.00 46.52 198 GLN I C 1
ATOM 1520 O O . GLN A 1 198 ? 261.180 193.734 304.782 1.00 46.52 198 GLN I O 1
ATOM 1526 N N . VAL A 1 199 ? 258.930 193.851 304.904 1.00 46.25 199 VAL I N 1
ATOM 1527 C CA . VAL A 1 199 ? 258.911 194.550 306.183 1.00 46.25 199 VAL I CA 1
ATOM 1528 C C . VAL A 1 199 ? 258.800 193.525 307.302 1.00 46.25 199 VAL I C 1
ATOM 1529 O O . VAL A 1 199 ? 259.643 193.479 308.206 1.00 46.25 199 VAL I O 1
ATOM 1533 N N . ASP A 1 200 ? 257.759 192.697 307.250 1.00 45.41 200 ASP I N 1
ATOM 1534 C CA . ASP A 1 200 ? 257.540 191.682 308.268 1.00 45.41 200 ASP I CA 1
ATOM 1535 C C . ASP A 1 200 ? 256.647 190.595 307.689 1.00 45.41 200 ASP I C 1
ATOM 1536 O O . ASP A 1 200 ? 255.640 190.894 307.042 1.00 45.41 200 ASP I O 1
ATOM 1541 N N . GLY A 1 201 ? 257.021 189.342 307.927 1.00 44.39 201 GLY I N 1
ATOM 1542 C CA . GLY A 1 201 ? 256.234 188.237 307.408 1.00 44.39 201 GLY I CA 1
ATOM 1543 C C . GLY A 1 201 ? 256.173 188.271 305.894 1.00 44.39 201 GLY I C 1
ATOM 1544 O O . GLY A 1 201 ? 257.191 188.417 305.209 1.00 44.39 201 GLY I O 1
ATOM 1545 N N . ASP A 1 202 ? 254.959 188.139 305.358 1.00 45.47 202 ASP I N 1
ATOM 1546 C CA . ASP A 1 202 ? 254.727 188.100 303.921 1.00 45.47 202 ASP I CA 1
ATOM 1547 C C . ASP A 1 202 ? 254.220 189.433 303.376 1.00 45.47 202 ASP I C 1
ATOM 1548 O O . ASP A 1 202 ? 253.575 189.458 302.323 1.00 45.47 202 ASP I O 1
ATOM 1553 N N . ASN A 1 203 ? 254.496 190.533 304.069 1.00 41.81 203 ASN I N 1
ATOM 1554 C CA . ASN A 1 203 ? 254.041 191.858 303.668 1.00 41.81 203 ASN I CA 1
ATOM 1555 C C . ASN A 1 203 ? 255.236 192.708 303.262 1.00 41.81 203 ASN I C 1
ATOM 1556 O O . ASN A 1 203 ? 256.250 192.739 303.967 1.00 41.81 203 ASN I O 1
ATOM 1561 N N . TYR A 1 204 ? 255.109 193.396 302.129 1.00 43.31 204 TYR I N 1
ATOM 1562 C CA . TYR A 1 204 ? 256.160 194.248 301.594 1.00 43.31 204 TYR I CA 1
ATOM 1563 C C . TYR A 1 204 ? 255.652 195.678 301.468 1.00 43.31 204 TYR I C 1
ATOM 1564 O O . TYR A 1 204 ? 254.460 195.913 301.250 1.00 43.31 204 TYR I O 1
ATOM 1573 N N . ASP A 1 205 ? 256.568 196.630 301.612 1.00 44.47 205 ASP I N 1
ATOM 1574 C CA . ASP A 1 205 ? 256.272 198.040 301.413 1.00 44.47 205 ASP I CA 1
ATOM 1575 C C . ASP A 1 205 ? 256.843 198.506 300.079 1.00 44.47 205 ASP I C 1
ATOM 1576 O O . ASP A 1 205 ? 257.988 198.208 299.734 1.00 44.47 205 ASP I O 1
ATOM 1581 N N . ARG A 1 206 ? 256.029 199.251 299.336 1.00 44.37 206 ARG I N 1
ATOM 1582 C CA . ARG A 1 206 ? 256.344 199.643 297.972 1.00 44.37 206 ARG I CA 1
ATOM 1583 C C . ARG A 1 206 ? 256.584 201.144 297.894 1.00 44.37 206 ARG I C 1
ATOM 1584 O O . ARG A 1 206 ? 255.914 201.933 298.567 1.00 44.37 206 ARG I O 1
ATOM 1592 N N . ARG A 1 207 ? 257.551 201.530 297.064 1.00 45.63 207 ARG I N 1
ATOM 1593 C CA . ARG A 1 207 ? 257.869 202.931 296.824 1.00 45.63 207 ARG I CA 1
ATOM 1594 C C . ARG A 1 207 ? 258.120 203.138 295.339 1.00 45.63 207 ARG I C 1
ATOM 1595 O O . ARG A 1 207 ? 258.839 202.355 294.712 1.00 45.63 207 ARG I O 1
ATOM 1603 N N . PHE A 1 208 ? 257.532 204.193 294.785 1.00 47.04 208 PHE I N 1
ATOM 1604 C CA . PHE A 1 208 ? 257.720 204.507 293.378 1.00 47.04 208 PHE I CA 1
ATOM 1605 C C . PHE A 1 208 ? 259.027 205.270 293.174 1.00 47.04 208 PHE I C 1
ATOM 1606 O O . PHE A 1 208 ? 259.615 205.813 294.112 1.00 47.04 208 PHE I O 1
ATOM 1614 N N . ILE A 1 209 ? 259.478 205.303 291.923 1.00 47.39 209 ILE I N 1
ATOM 1615 C CA . ILE A 1 209 ? 260.749 205.916 291.548 1.00 47.39 209 ILE I CA 1
ATOM 1616 C C . ILE A 1 209 ? 260.452 207.124 290.671 1.00 47.39 209 ILE I C 1
ATOM 1617 O O . ILE A 1 209 ? 259.793 206.997 289.631 1.00 47.39 209 ILE I O 1
ATOM 1622 N N . GLU A 1 210 ? 260.938 208.295 291.086 1.00 47.97 210 GLU I N 1
ATOM 1623 C CA . GLU A 1 210 ? 260.787 209.487 290.258 1.00 47.97 210 GLU I CA 1
ATOM 1624 C C . GLU A 1 210 ? 261.598 209.368 288.974 1.00 47.97 210 GLU I C 1
ATOM 1625 O O . GLU A 1 210 ? 261.078 209.591 287.875 1.00 47.97 210 GLU I O 1
ATOM 1631 N N . GLN A 1 211 ? 262.874 209.015 289.097 1.00 50.64 211 GLN I N 1
ATOM 1632 C CA . GLN A 1 211 ? 263.776 209.001 287.955 1.00 50.64 211 GLN I CA 1
ATOM 1633 C C . GLN A 1 211 ? 264.933 208.060 288.251 1.00 50.64 211 GLN I C 1
ATOM 1634 O O . GLN A 1 211 ? 265.282 207.832 289.412 1.00 50.64 211 GLN I O 1
ATOM 1640 N N . HIS A 1 212 ? 265.520 207.518 287.188 1.00 50.03 212 HIS I N 1
ATOM 1641 C CA . HIS A 1 212 ? 266.705 206.673 287.273 1.00 50.03 212 HIS I CA 1
ATOM 1642 C C . HIS A 1 212 ? 267.778 207.268 286.375 1.00 50.03 212 HIS I C 1
ATOM 1643 O O . HIS A 1 212 ? 267.525 207.535 285.195 1.00 50.03 212 HIS I O 1
ATOM 1650 N N . ALA A 1 213 ? 268.968 207.476 286.932 1.00 52.19 213 ALA I N 1
ATOM 1651 C CA . ALA A 1 213 ? 270.080 208.072 286.194 1.00 52.19 213 ALA I CA 1
ATOM 1652 C C . ALA A 1 213 ? 271.373 207.437 286.680 1.00 52.19 213 ALA I C 1
ATOM 1653 O O . ALA A 1 213 ? 271.778 207.648 287.827 1.00 52.19 213 ALA I O 1
ATOM 1655 N N . GLY A 1 214 ? 272.021 206.668 285.810 1.00 52.63 214 GLY I N 1
ATOM 1656 C CA . GLY A 1 214 ? 273.282 206.048 286.179 1.00 52.63 214 GLY I CA 1
ATOM 1657 C C . GLY A 1 214 ? 273.121 205.134 287.377 1.00 52.63 214 GLY I C 1
ATOM 1658 O O . GLY A 1 214 ? 272.249 204.257 287.409 1.00 52.63 214 GLY I O 1
ATOM 1659 N N . ALA A 1 215 ? 273.975 205.331 288.376 1.00 52.49 215 ALA I N 1
ATOM 1660 C CA . ALA A 1 215 ? 273.984 204.507 289.576 1.00 52.49 215 ALA I CA 1
ATOM 1661 C C . ALA A 1 215 ? 273.095 205.055 290.684 1.00 52.49 215 ALA I C 1
ATOM 1662 O O . ALA A 1 215 ? 273.000 204.431 291.745 1.00 52.49 215 ALA I O 1
ATOM 1664 N N . ASP A 1 216 ? 272.445 206.195 290.469 1.00 51.32 216 ASP I N 1
ATOM 1665 C CA . ASP A 1 216 ? 271.645 206.853 291.492 1.00 51.32 216 ASP I CA 1
ATOM 1666 C C . ASP A 1 216 ? 270.165 206.733 291.159 1.00 51.32 216 ASP I C 1
ATOM 1667 O O . ASP A 1 216 ? 269.754 206.948 290.014 1.00 51.32 216 ASP I O 1
ATOM 1672 N N . LEU A 1 217 ? 269.369 206.387 292.168 1.00 48.93 217 LEU I N 1
ATOM 1673 C CA . LEU A 1 217 ? 267.924 206.259 292.035 1.00 48.93 217 LEU I CA 1
ATOM 1674 C C . LEU A 1 217 ? 267.251 207.309 292.903 1.00 48.93 217 LEU I C 1
ATOM 1675 O O . LEU A 1 217 ? 267.600 207.467 294.077 1.00 48.93 217 LEU I O 1
ATOM 1680 N N . HIS A 1 218 ? 266.288 208.023 292.327 1.00 48.50 218 HIS I N 1
ATOM 1681 C CA . HIS A 1 218 ? 265.527 209.038 293.041 1.00 48.50 218 HIS I CA 1
ATOM 1682 C C . HIS A 1 218 ? 264.212 208.436 293.513 1.00 48.50 218 HIS I C 1
ATOM 1683 O O . HIS A 1 218 ? 263.449 207.892 292.707 1.00 48.50 218 HIS I O 1
ATOM 1690 N N . ILE A 1 219 ? 263.949 208.535 294.813 1.00 47.46 219 ILE I N 1
ATOM 1691 C CA . ILE A 1 219 ? 262.768 207.944 295.432 1.00 47.46 219 ILE I CA 1
ATOM 1692 C C . ILE A 1 219 ? 261.783 209.057 295.757 1.00 47.46 219 ILE I C 1
ATOM 1693 O O . ILE A 1 219 ? 262.141 210.040 296.417 1.00 47.46 219 ILE I O 1
ATOM 1698 N N . LEU A 1 220 ? 260.547 208.900 295.293 1.00 47.18 220 LEU I N 1
ATOM 1699 C CA . LEU A 1 220 ? 259.508 209.884 295.568 1.00 47.18 220 LEU I CA 1
ATOM 1700 C C . LEU A 1 220 ? 259.191 209.911 297.057 1.00 47.18 220 LEU I C 1
ATOM 1701 O O . LEU A 1 220 ? 259.017 208.863 297.686 1.00 47.18 220 LEU I O 1
ATOM 1706 N N . GLY A 1 221 ? 259.113 211.114 297.621 1.00 47.51 221 GLY I N 1
ATOM 1707 C CA . GLY A 1 221 ? 258.764 211.275 299.017 1.00 47.51 221 GLY I CA 1
ATOM 1708 C C . GLY A 1 221 ? 259.878 210.999 299.998 1.00 47.51 221 GLY I C 1
ATOM 1709 O O . GLY A 1 221 ? 259.619 210.958 301.206 1.00 47.51 221 GLY I O 1
ATOM 1710 N N . GLY A 1 222 ? 261.107 210.812 299.528 1.00 46.80 222 GLY I N 1
ATOM 1711 C CA . GLY A 1 222 ? 262.226 210.525 300.397 1.00 46.80 222 GLY I CA 1
ATOM 1712 C C . GLY A 1 222 ? 262.445 209.036 300.599 1.00 46.80 222 GLY I C 1
ATOM 1713 O O . GLY A 1 222 ? 261.607 208.191 300.273 1.00 46.80 222 GLY I O 1
ATOM 1714 N N . THR A 1 223 ? 263.610 208.715 301.159 1.00 48.88 223 THR I N 1
ATOM 1715 C CA . THR A 1 223 ? 264.027 207.338 301.382 1.00 48.88 223 THR I CA 1
ATOM 1716 C C . THR A 1 223 ? 263.816 206.885 302.821 1.00 48.88 223 THR I C 1
ATOM 1717 O O . THR A 1 223 ? 264.303 205.815 303.198 1.00 48.88 223 THR I O 1
ATOM 1721 N N . GLU A 1 224 ? 263.107 207.669 303.629 1.00 47.34 224 GLU I N 1
ATOM 1722 C CA . GLU A 1 224 ? 262.896 207.299 305.021 1.00 47.34 224 GLU I CA 1
ATOM 1723 C C . GLU A 1 224 ? 262.168 205.964 305.114 1.00 47.34 224 GLU I C 1
ATOM 1724 O O . GLU A 1 224 ? 261.239 205.688 304.351 1.00 47.34 224 GLU I O 1
ATOM 1730 N N . GLY A 1 225 ? 262.601 205.133 306.060 1.00 49.88 225 GLY I N 1
ATOM 1731 C CA . GLY A 1 225 ? 262.037 203.816 306.248 1.00 49.88 225 GLY I CA 1
ATOM 1732 C C . GLY A 1 225 ? 262.697 202.719 305.441 1.00 49.88 225 GLY I C 1
ATOM 1733 O O . GLY A 1 225 ? 262.364 201.543 305.636 1.00 49.88 225 GLY I O 1
ATOM 1734 N N . ILE A 1 226 ? 263.615 203.059 304.542 1.00 50.86 226 ILE I N 1
ATOM 1735 C CA . ILE A 1 226 ? 264.325 202.065 303.744 1.00 50.86 226 ILE I CA 1
ATOM 1736 C C . ILE A 1 226 ? 265.475 201.502 304.573 1.00 50.86 226 ILE I C 1
ATOM 1737 O O . ILE A 1 226 ? 266.334 202.271 305.028 1.00 50.86 226 ILE I O 1
ATOM 1742 N N . PRO A 1 227 ? 265.543 200.189 304.801 1.00 53.10 227 PRO I N 1
ATOM 1743 C CA . PRO A 1 227 ? 266.692 199.637 305.530 1.00 53.10 227 PRO I CA 1
ATOM 1744 C C . PRO A 1 227 ? 267.973 199.825 304.731 1.00 53.10 227 PRO I C 1
ATOM 1745 O O . PRO A 1 227 ? 267.986 199.671 303.508 1.00 53.10 227 PRO I O 1
ATOM 1749 N N . ALA A 1 228 ? 269.056 200.162 305.434 1.00 54.89 228 ALA I N 1
ATOM 1750 C CA . ALA A 1 228 ? 270.322 200.425 304.762 1.00 54.89 228 ALA I CA 1
ATOM 1751 C C . ALA A 1 228 ? 271.000 199.153 304.271 1.00 54.89 228 ALA I C 1
ATOM 1752 O O . ALA A 1 228 ? 271.835 199.225 303.364 1.00 54.89 228 ALA I O 1
ATOM 1754 N N . GLY A 1 229 ? 270.667 197.999 304.845 1.00 55.47 229 GLY I N 1
ATOM 1755 C CA . GLY A 1 229 ? 271.280 196.749 304.444 1.00 55.47 229 GLY I CA 1
ATOM 1756 C C . GLY A 1 229 ? 270.279 195.696 304.015 1.00 55.47 229 GLY I C 1
ATOM 1757 O O . GLY A 1 229 ? 270.665 194.595 303.610 1.00 55.47 229 GLY I O 1
ATOM 1758 N N . GLY A 1 230 ? 268.991 196.018 304.094 1.00 54.57 230 GLY I N 1
ATOM 1759 C CA . GLY A 1 230 ? 267.971 195.058 303.734 1.00 54.57 230 GLY I CA 1
ATOM 1760 C C . GLY A 1 230 ? 267.952 194.761 302.247 1.00 54.57 230 GLY I C 1
ATOM 1761 O O . GLY A 1 230 ? 268.391 195.554 301.412 1.00 54.57 230 GLY I O 1
ATOM 1762 N N . GLN A 1 231 ? 267.427 193.584 301.916 1.00 52.72 231 GLN I N 1
ATOM 1763 C CA . GLN A 1 231 ? 267.316 193.166 300.526 1.00 52.72 231 GLN I CA 1
ATOM 1764 C C . GLN A 1 231 ? 266.161 193.903 299.859 1.00 52.72 231 GLN I C 1
ATOM 1765 O O . GLN A 1 231 ? 265.062 193.983 300.416 1.00 52.72 231 GLN I O 1
ATOM 1771 N N . LEU A 1 232 ? 266.411 194.437 298.667 1.00 50.98 232 LEU I N 1
ATOM 1772 C CA . LEU A 1 232 ? 265.438 195.243 297.944 1.00 50.98 232 LEU I CA 1
ATOM 1773 C C . LEU A 1 232 ? 265.178 194.642 296.570 1.00 50.98 232 LEU I C 1
ATOM 1774 O O . LEU A 1 232 ? 266.108 194.198 295.891 1.00 50.98 232 LEU I O 1
ATOM 1779 N N . ARG A 1 233 ? 263.910 194.633 296.169 1.00 47.88 233 ARG I N 1
ATOM 1780 C CA . ARG A 1 233 ? 263.499 194.191 294.844 1.00 47.88 233 ARG I CA 1
ATOM 1781 C C . ARG A 1 233 ? 263.035 195.401 294.044 1.00 47.88 233 ARG I C 1
ATOM 1782 O O . ARG A 1 233 ? 262.173 196.157 294.502 1.00 47.88 233 ARG I O 1
ATOM 1790 N N . VAL A 1 234 ? 263.605 195.577 292.855 1.00 48.21 234 VAL I N 1
ATOM 1791 C CA . VAL A 1 234 ? 263.350 196.740 292.013 1.00 48.21 234 VAL I CA 1
ATOM 1792 C C . VAL A 1 234 ? 262.831 196.257 290.667 1.00 48.21 234 VAL I C 1
ATOM 1793 O O . VAL A 1 234 ? 263.438 195.381 290.041 1.00 48.21 234 VAL I O 1
ATOM 1797 N N . TYR A 1 235 ? 261.709 196.833 290.223 1.00 46.74 235 TYR I N 1
ATOM 1798 C CA . TYR A 1 235 ? 261.124 196.515 288.931 1.00 46.74 235 TYR I CA 1
ATOM 1799 C C . TYR A 1 235 ? 261.262 197.701 287.980 1.00 46.74 235 TYR I C 1
ATOM 1800 O O . TYR A 1 235 ? 261.330 198.853 288.422 1.00 46.74 235 TYR I O 1
ATOM 1809 N N . PRO A 1 236 ? 261.303 197.458 286.667 1.00 44.41 236 PRO I N 1
ATOM 1810 C CA . PRO A 1 236 ? 261.414 198.574 285.719 1.00 44.41 236 PRO I CA 1
ATOM 1811 C C . PRO A 1 236 ? 260.109 199.337 285.567 1.00 44.41 236 PRO I C 1
ATOM 1812 O O . PRO A 1 236 ? 259.137 199.065 286.278 1.00 44.41 236 PRO I O 1
ATOM 1816 N N . GLY A 1 237 ? 260.080 200.295 284.651 1.00 43.43 237 GLY I N 1
ATOM 1817 C CA . GLY A 1 237 ? 258.877 201.064 284.394 1.00 43.43 237 GLY I CA 1
ATOM 1818 C C . GLY A 1 237 ? 258.705 201.310 282.912 1.00 43.43 237 GLY I C 1
ATOM 1819 O O . GLY A 1 237 ? 259.676 201.450 282.165 1.00 43.43 237 GLY I O 1
ATOM 1820 N N . CYS A 1 238 ? 257.445 201.365 282.491 1.00 41.14 238 CYS I N 1
ATOM 1821 C CA . CYS A 1 238 ? 257.089 201.558 281.091 1.00 41.14 238 CYS I CA 1
ATOM 1822 C C . CYS A 1 238 ? 256.690 203.009 280.860 1.00 41.14 238 CYS I C 1
ATOM 1823 O O . CYS A 1 238 ? 255.838 203.546 281.575 1.00 41.14 238 CYS I O 1
ATOM 1826 N N . ASP A 1 239 ? 257.307 203.638 279.858 1.00 38.86 239 ASP I N 1
ATOM 1827 C CA . ASP A 1 239 ? 256.968 205.019 279.535 1.00 38.86 239 ASP I CA 1
ATOM 1828 C C . ASP A 1 239 ? 255.558 205.126 278.968 1.00 38.86 239 ASP I C 1
ATOM 1829 O O . ASP A 1 239 ? 254.877 206.133 279.188 1.00 38.86 239 ASP I O 1
ATOM 1834 N N . GLY A 1 240 ? 255.103 204.101 278.250 1.00 37.40 240 GLY I N 1
ATOM 1835 C CA . GLY A 1 240 ? 253.778 204.082 277.666 1.00 37.40 240 GLY I CA 1
ATOM 1836 C C . GLY A 1 240 ? 253.740 204.302 276.169 1.00 37.40 240 GLY I C 1
ATOM 1837 O O . GLY A 1 240 ? 252.688 204.083 275.557 1.00 37.40 240 GLY I O 1
ATOM 1838 N N . LEU A 1 241 ? 254.844 204.729 275.564 1.00 38.00 241 LEU I N 1
ATOM 1839 C CA . LEU A 1 241 ? 254.893 204.905 274.122 1.00 38.00 241 LEU I CA 1
ATOM 1840 C C . LEU A 1 241 ? 254.935 203.551 273.423 1.00 38.00 241 LEU I C 1
ATOM 1841 O O . LEU A 1 241 ? 255.503 202.581 273.932 1.00 38.00 241 LEU I O 1
ATOM 1846 N N . ALA A 1 242 ? 254.324 203.494 272.238 1.00 37.83 242 ALA I N 1
ATOM 1847 C CA . ALA A 1 242 ? 254.257 202.233 271.506 1.00 37.83 242 ALA I CA 1
ATOM 1848 C C . ALA A 1 242 ? 255.650 201.711 271.183 1.00 37.83 242 ALA I C 1
ATOM 1849 O O . ALA A 1 242 ? 255.924 200.513 271.332 1.00 37.83 242 ALA I O 1
ATOM 1851 N N . GLN A 1 243 ? 256.545 202.594 270.739 1.00 38.93 243 GLN I N 1
ATOM 1852 C CA . GLN A 1 243 ? 257.923 202.183 270.496 1.00 38.93 243 GLN I CA 1
ATOM 1853 C C . GLN A 1 243 ? 258.560 201.655 271.774 1.00 38.93 243 GLN I C 1
ATOM 1854 O O . GLN A 1 243 ? 259.230 200.614 271.764 1.00 38.93 243 GLN I O 1
ATOM 1860 N N . THR A 1 244 ? 258.349 202.354 272.890 1.00 39.29 244 THR I N 1
ATOM 1861 C CA . THR A 1 244 ? 258.851 201.871 274.171 1.00 39.29 244 THR I CA 1
ATOM 1862 C C . THR A 1 244 ? 258.209 200.540 274.539 1.00 39.29 244 THR I C 1
ATOM 1863 O O . THR A 1 244 ? 258.881 199.638 275.053 1.00 39.29 244 THR I O 1
ATOM 1867 N N . CYS A 1 245 ? 256.906 200.401 274.288 1.00 38.80 245 CYS I N 1
ATOM 1868 C CA . CYS A 1 245 ? 256.208 199.181 274.674 1.00 38.80 245 CYS I CA 1
ATOM 1869 C C . CYS A 1 245 ? 256.736 197.970 273.914 1.00 38.80 245 CYS I C 1
ATOM 1870 O O . CYS A 1 245 ? 256.937 196.902 274.505 1.00 38.80 245 CYS I O 1
ATOM 1873 N N . ASP A 1 246 ? 256.972 198.110 272.608 1.00 40.00 246 ASP I N 1
ATOM 1874 C CA . ASP A 1 246 ? 257.343 196.948 271.808 1.00 40.00 246 ASP I CA 1
ATOM 1875 C C . ASP A 1 246 ? 258.845 196.681 271.817 1.00 40.00 246 ASP I C 1
ATOM 1876 O O . ASP A 1 246 ? 259.260 195.521 271.909 1.00 40.00 246 ASP I O 1
ATOM 1881 N N . ASP A 1 247 ? 259.676 197.723 271.725 1.00 40.16 247 ASP I N 1
ATOM 1882 C CA . ASP A 1 247 ? 261.118 197.495 271.684 1.00 40.16 247 ASP I CA 1
ATOM 1883 C C . ASP A 1 247 ? 261.615 196.859 272.976 1.00 40.16 247 ASP I C 1
ATOM 1884 O O . ASP A 1 247 ? 262.452 195.950 272.943 1.00 40.16 247 ASP I O 1
ATOM 1889 N N . LYS A 1 248 ? 261.112 197.319 274.119 1.00 42.77 248 LYS I N 1
ATOM 1890 C CA . LYS A 1 248 ? 261.562 196.819 275.411 1.00 42.77 248 LYS I CA 1
ATOM 1891 C C . LYS A 1 248 ? 260.830 195.547 275.825 1.00 42.77 248 LYS I C 1
ATOM 1892 O O . LYS A 1 248 ? 261.466 194.552 276.184 1.00 42.77 248 LYS I O 1
ATOM 1898 N N . PHE A 1 249 ? 259.497 195.560 275.771 1.00 42.36 249 PHE I N 1
ATOM 1899 C CA . PHE A 1 249 ? 258.693 194.469 276.300 1.00 42.36 249 PHE I CA 1
ATOM 1900 C C . PHE A 1 249 ? 258.026 193.625 275.223 1.00 42.36 249 PHE I C 1
ATOM 1901 O O . PHE A 1 249 ? 257.512 192.547 275.540 1.00 42.36 249 PHE I O 1
ATOM 1909 N N . SER A 1 250 ? 258.021 194.076 273.969 1.00 40.68 250 SER I N 1
ATOM 1910 C CA . SER A 1 250 ? 257.397 193.329 272.877 1.00 40.68 250 SER I CA 1
ATOM 1911 C C . SER A 1 250 ? 255.952 192.975 273.214 1.00 40.68 250 SER I C 1
ATOM 1912 O O . SER A 1 250 ? 255.487 191.859 272.974 1.00 40.68 250 SER I O 1
ATOM 1915 N N . ASN A 1 251 ? 255.232 193.943 273.783 1.00 37.97 251 ASN I N 1
ATOM 1916 C CA . ASN A 1 251 ? 253.830 193.783 274.145 1.00 37.97 251 ASN I CA 1
ATOM 1917 C C . ASN A 1 251 ? 252.924 194.634 273.259 1.00 37.97 251 ASN I C 1
ATOM 1918 O O . ASN A 1 251 ? 251.833 195.033 273.675 1.00 37.97 251 ASN I O 1
ATOM 1923 N N . LEU A 1 252 ? 253.367 194.918 272.035 1.00 36.85 252 LEU I N 1
ATOM 1924 C CA . LEU A 1 252 ? 252.577 195.755 271.140 1.00 36.85 252 LEU I CA 1
ATOM 1925 C C . LEU A 1 252 ? 251.169 195.222 270.911 1.00 36.85 252 LEU I C 1
ATOM 1926 O O . LEU A 1 252 ? 250.229 196.036 270.889 1.00 36.85 252 LEU I O 1
ATOM 1931 N N . PRO A 1 253 ? 250.945 193.918 270.732 1.00 36.10 253 PRO I N 1
ATOM 1932 C CA . PRO A 1 253 ? 249.567 193.448 270.522 1.00 36.10 253 PRO I CA 1
ATOM 1933 C C . PRO A 1 253 ? 248.619 193.863 271.631 1.00 36.10 253 PRO I C 1
ATOM 1934 O O . PRO A 1 253 ? 247.435 194.102 271.365 1.00 36.10 253 PRO I O 1
ATOM 1938 N N . ASN A 1 254 ? 249.102 193.957 272.866 1.00 36.11 254 ASN I N 1
ATOM 1939 C CA . ASN A 1 254 ? 248.286 194.398 273.988 1.00 36.11 254 ASN I CA 1
ATOM 1940 C C . ASN A 1 254 ? 248.349 195.902 274.207 1.00 36.11 254 ASN I C 1
ATOM 1941 O O . ASN A 1 254 ? 247.746 196.398 275.165 1.00 36.11 254 ASN I O 1
ATOM 1946 N N . PHE A 1 255 ? 249.059 196.637 273.353 1.00 36.19 255 PHE I N 1
ATOM 1947 C CA . PHE A 1 255 ? 249.141 198.085 273.489 1.00 36.19 255 PHE I CA 1
ATOM 1948 C C . PHE A 1 255 ? 247.745 198.691 273.488 1.00 36.19 255 PHE I C 1
ATOM 1949 O O . PHE A 1 255 ? 247.001 198.557 272.512 1.00 36.19 255 PHE I O 1
ATOM 1957 N N . ARG A 1 256 ? 247.391 199.359 274.583 1.00 34.29 256 ARG I N 1
ATOM 1958 C CA . ARG A 1 256 ? 246.068 199.948 274.743 1.00 34.29 256 ARG I CA 1
ATOM 1959 C C . ARG A 1 256 ? 245.984 201.372 274.209 1.00 34.29 256 ARG I C 1
ATOM 1960 O O . ARG A 1 256 ? 244.891 201.948 274.195 1.00 34.29 256 ARG I O 1
ATOM 1968 N N . GLY A 1 257 ? 247.103 201.954 273.770 1.00 32.73 257 GLY I N 1
ATOM 1969 C CA . GLY A 1 257 ? 247.095 203.310 273.265 1.00 32.73 257 GLY I CA 1
ATOM 1970 C C . GLY A 1 257 ? 246.691 203.392 271.804 1.00 32.73 257 GLY I C 1
ATOM 1971 O O . GLY A 1 257 ? 246.649 202.397 271.084 1.00 32.73 257 GLY I O 1
ATOM 1972 N N . PHE A 1 258 ? 246.395 204.616 271.374 1.00 30.38 258 PHE I N 1
ATOM 1973 C CA . PHE A 1 258 ? 245.982 204.919 270.004 1.00 30.38 258 PHE I CA 1
ATOM 1974 C C . PHE A 1 258 ? 246.970 205.937 269.444 1.00 30.38 258 PHE I C 1
ATOM 1975 O O . PHE A 1 258 ? 246.805 207.145 269.624 1.00 30.38 258 PHE I O 1
ATOM 1983 N N . ASN A 1 259 ? 247.996 205.443 268.751 1.00 32.45 259 ASN I N 1
ATOM 1984 C CA . ASN A 1 259 ? 249.079 206.318 268.318 1.00 32.45 259 ASN I CA 1
ATOM 1985 C C . ASN A 1 259 ? 248.656 207.201 267.148 1.00 32.45 259 ASN I C 1
ATOM 1986 O O . ASN A 1 259 ? 248.775 208.430 267.215 1.00 32.45 259 ASN I O 1
ATOM 1991 N N . ALA A 1 260 ? 248.163 206.602 266.064 1.00 30.93 260 ALA I N 1
ATOM 1992 C CA . ALA A 1 260 ? 247.922 207.342 264.827 1.00 30.93 260 ALA I CA 1
ATOM 1993 C C . ALA A 1 260 ? 246.623 206.908 264.165 1.00 30.93 260 ALA I C 1
ATOM 1994 O O . ALA A 1 260 ? 246.577 206.669 262.954 1.00 30.93 260 ALA I O 1
ATOM 1996 N N . MET A 1 261 ? 245.544 206.796 264.941 1.00 29.28 261 MET I N 1
ATOM 1997 C CA . MET A 1 261 ? 244.244 206.503 264.341 1.00 29.28 261 MET I CA 1
ATOM 1998 C C . MET A 1 261 ? 243.526 207.783 263.923 1.00 29.28 261 MET I C 1
ATOM 1999 O O . MET A 1 261 ? 243.067 207.899 262.781 1.00 29.28 261 MET I O 1
ATOM 2004 N N . GLN A 1 262 ? 243.419 208.754 264.828 1.00 27.73 262 GLN I N 1
ATOM 2005 C CA . GLN A 1 262 ? 242.977 210.095 264.462 1.00 27.73 262 GLN I CA 1
ATOM 2006 C C . GLN A 1 262 ? 243.190 211.014 265.653 1.00 27.73 262 GLN I C 1
ATOM 2007 O O . GLN A 1 262 ? 243.046 210.607 266.809 1.00 27.73 262 GLN I O 1
ATOM 2013 N N . GLY A 1 263 ? 243.539 212.265 265.355 1.00 25.06 263 GLY I N 1
ATOM 2014 C CA . GLY A 1 263 ? 243.738 213.255 266.395 1.00 25.06 263 GLY I CA 1
ATOM 2015 C C . GLY A 1 263 ? 242.553 214.186 266.543 1.00 25.06 263 GLY I C 1
ATOM 2016 O O . GLY A 1 263 ? 242.134 214.495 267.663 1.00 25.06 263 GLY I O 1
ATOM 2017 N N . LYS A 1 264 ? 242.008 214.648 265.419 1.00 22.83 264 LYS I N 1
ATOM 2018 C CA . LYS A 1 264 ? 240.811 215.482 265.437 1.00 22.83 264 LYS I CA 1
ATOM 2019 C C . LYS A 1 264 ? 239.791 215.129 264.368 1.00 22.83 264 LYS I C 1
ATOM 2020 O O . LYS A 1 264 ? 238.609 215.427 264.562 1.00 22.83 264 LYS I O 1
ATOM 2026 N N . SER A 1 265 ? 240.190 214.483 263.268 1.00 23.42 265 SER I N 1
ATOM 2027 C CA . SER A 1 265 ? 239.400 214.373 262.046 1.00 23.42 265 SER I CA 1
ATOM 2028 C C . SER A 1 265 ? 237.960 213.962 262.317 1.00 23.42 265 SER I C 1
ATOM 2029 O O . SER A 1 265 ? 237.705 212.813 262.701 1.00 23.42 265 SER I O 1
ATOM 2032 N N . PRO A 1 266 ? 236.994 214.857 262.137 1.00 21.92 266 PRO I N 1
ATOM 2033 C CA . PRO A 1 266 ? 235.588 214.457 262.180 1.00 21.92 266 PRO I CA 1
ATOM 2034 C C . PRO A 1 266 ? 235.084 214.106 260.784 1.00 21.92 266 PRO I C 1
ATOM 2035 O O . PRO A 1 266 ? 235.747 214.348 259.774 1.00 21.92 266 PRO I O 1
ATOM 2039 N N . PHE A 1 267 ? 233.882 213.533 260.749 1.00 23.29 267 PHE I N 1
ATOM 2040 C CA . PHE A 1 267 ? 233.158 213.316 259.503 1.00 23.29 267 PHE I CA 1
ATOM 2041 C C . PHE A 1 267 ? 232.001 214.296 259.347 1.00 23.29 267 PHE I C 1
ATOM 2042 O O . PHE A 1 267 ? 231.125 214.091 258.501 1.00 23.29 267 PHE I O 1
ATOM 2050 N N . ASP A 1 268 ? 231.976 215.352 260.159 1.00 22.13 268 ASP I N 1
ATOM 2051 C CA . ASP A 1 268 ? 230.981 216.413 260.058 1.00 22.13 268 ASP I CA 1
ATOM 2052 C C . ASP A 1 268 ? 231.642 217.769 260.252 1.00 22.13 268 ASP I C 1
ATOM 2053 O O . ASP A 1 268 ? 231.110 218.649 260.938 1.00 22.13 268 ASP I O 1
ATOM 2058 N N . GLY A 1 269 ? 232.817 217.956 259.655 1.00 21.04 269 GLY I N 1
ATOM 2059 C CA . GLY A 1 269 ? 233.555 219.195 259.806 1.00 21.04 269 GLY I CA 1
ATOM 2060 C C . GLY A 1 269 ? 233.125 220.269 258.829 1.00 21.04 269 GLY I C 1
ATOM 2061 O O . GLY A 1 269 ? 231.940 220.384 258.505 1.00 21.04 269 GLY I O 1
ATOM 2062 N N . ASP A 1 270 ? 234.085 221.064 258.352 1.00 22.35 270 ASP I N 1
ATOM 2063 C CA . ASP A 1 270 ? 233.804 222.152 257.419 1.00 22.35 270 ASP I CA 1
ATOM 2064 C C . ASP A 1 270 ? 234.438 221.909 256.057 1.00 22.35 270 ASP I C 1
ATOM 2065 O O . ASP A 1 270 ? 233.731 221.917 255.044 1.00 22.35 270 ASP I O 1
ATOM 2070 N N . GLN A 1 271 ? 235.751 221.694 255.997 1.00 23.64 271 GLN I N 1
ATOM 2071 C CA . GLN A 1 271 ? 236.453 221.455 254.741 1.00 23.64 271 GLN I CA 1
ATOM 2072 C C . GLN A 1 271 ? 237.467 220.347 254.968 1.00 23.64 271 GLN I C 1
ATOM 2073 O O . GLN A 1 271 ? 238.351 220.481 255.819 1.00 23.64 271 GLN I O 1
ATOM 2079 N N . VAL A 1 272 ? 237.342 219.258 254.208 1.00 23.67 272 VAL I N 1
ATOM 2080 C CA . VAL A 1 272 ? 238.236 218.123 254.406 1.00 23.67 272 VAL I CA 1
ATOM 2081 C C . VAL A 1 272 ? 239.674 218.495 254.063 1.00 23.67 272 VAL I C 1
ATOM 2082 O O . VAL A 1 272 ? 240.614 218.015 254.707 1.00 23.67 272 VAL I O 1
ATOM 2086 N N . TRP A 1 273 ? 239.875 219.343 253.058 1.00 24.28 273 TRP I N 1
ATOM 2087 C CA . TRP A 1 273 ? 241.216 219.786 252.684 1.00 24.28 273 TRP I CA 1
ATOM 2088 C C . TRP A 1 273 ? 241.511 221.166 253.261 1.00 24.28 273 TRP I C 1
ATOM 2089 O O . TRP A 1 273 ? 242.643 221.459 253.645 1.00 24.28 273 TRP I O 1
ATOM 2100 N N . GLU B 2 14 ? 292.086 156.646 302.530 1.00 93.79 14 GLU C N 1
ATOM 2101 C CA . GLU B 2 14 ? 291.847 155.915 303.768 1.00 93.79 14 GLU C CA 1
ATOM 2102 C C . GLU B 2 14 ? 290.615 156.470 304.477 1.00 93.79 14 GLU C C 1
ATOM 2103 O O . GLU B 2 14 ? 289.572 155.819 304.526 1.00 93.79 14 GLU C O 1
ATOM 2109 N N . GLY B 2 15 ? 290.742 157.678 305.019 1.00 86.79 15 GLY C N 1
ATOM 2110 C CA . GLY B 2 15 ? 289.643 158.331 305.704 1.00 86.79 15 GLY C CA 1
ATOM 2111 C C . GLY B 2 15 ? 289.966 159.779 306.006 1.00 86.79 15 GLY C C 1
ATOM 2112 O O . GLY B 2 15 ? 291.059 160.081 306.494 1.00 86.79 15 GLY C O 1
ATOM 2113 N N . ILE B 2 16 ? 289.028 160.688 305.727 1.00 89.06 16 ILE C N 1
ATOM 2114 C CA . ILE B 2 16 ? 289.278 162.123 305.792 1.00 89.06 16 ILE C CA 1
ATOM 2115 C C . ILE B 2 16 ? 288.291 162.831 306.717 1.00 89.06 16 ILE C C 1
ATOM 2116 O O . ILE B 2 16 ? 288.694 163.504 307.671 1.00 89.06 16 ILE C O 1
ATOM 2121 N N . VAL B 2 17 ? 286.991 162.692 306.452 1.00 87.27 17 VAL C N 1
ATOM 2122 C CA . VAL B 2 17 ? 285.993 163.487 307.160 1.00 87.27 17 VAL C CA 1
ATOM 2123 C C . VAL B 2 17 ? 284.656 162.765 307.113 1.00 87.27 17 VAL C C 1
ATOM 2124 O O . VAL B 2 17 ? 284.313 162.123 306.117 1.00 87.27 17 VAL C O 1
ATOM 2128 N N . ALA B 2 18 ? 283.893 162.886 308.199 1.00 84.40 18 ALA C N 1
ATOM 2129 C CA . ALA B 2 18 ? 282.528 162.385 308.277 1.00 84.40 18 ALA C CA 1
ATOM 2130 C C . ALA B 2 18 ? 281.491 163.466 308.006 1.00 84.40 18 ALA C C 1
ATOM 2131 O O . ALA B 2 18 ? 280.528 163.221 307.274 1.00 84.40 18 ALA C O 1
ATOM 2133 N N . GLY B 2 19 ? 281.667 164.658 308.574 1.00 87.52 19 GLY C N 1
ATOM 2134 C CA . GLY B 2 19 ? 280.745 165.756 308.355 1.00 87.52 19 GLY C CA 1
ATOM 2135 C C . GLY B 2 19 ? 280.032 166.188 309.620 1.00 87.52 19 GLY C C 1
ATOM 2136 O O . GLY B 2 19 ? 280.650 166.763 310.522 1.00 87.52 19 GLY C O 1
ATOM 2137 N N . ILE B 2 20 ? 278.723 165.939 309.678 1.00 84.33 20 ILE C N 1
ATOM 2138 C CA . ILE B 2 20 ? 277.895 166.204 310.854 1.00 84.33 20 ILE C CA 1
ATOM 2139 C C . ILE B 2 20 ? 278.148 167.600 311.415 1.00 84.33 20 ILE C C 1
ATOM 2140 O O . ILE B 2 20 ? 277.929 167.846 312.606 1.00 84.33 20 ILE C O 1
ATOM 2145 N N . THR B 2 21 ? 278.600 168.524 310.569 1.00 87.34 21 THR C N 1
ATOM 2146 C CA . THR B 2 21 ? 278.872 169.880 311.032 1.00 87.34 21 THR C CA 1
ATOM 2147 C C . THR B 2 21 ? 277.578 170.677 311.188 1.00 87.34 21 THR C C 1
ATOM 2148 O O . THR B 2 21 ? 277.451 171.442 312.153 1.00 87.34 21 THR C O 1
ATOM 2152 N N . PRO B 2 22 ? 276.597 170.542 310.286 1.00 84.08 22 PRO C N 1
ATOM 2153 C CA . PRO B 2 22 ? 275.366 171.326 310.473 1.00 84.08 22 PRO C CA 1
ATOM 2154 C C . PRO B 2 22 ? 274.511 170.820 311.619 1.00 84.08 22 PRO C C 1
ATOM 2155 O O . PRO B 2 22 ? 273.960 171.625 312.378 1.00 84.08 22 PRO C O 1
ATOM 2159 N N . ASN B 2 23 ? 274.389 169.500 311.766 1.00 81.27 23 ASN C N 1
ATOM 2160 C CA . ASN B 2 23 ? 273.480 168.944 312.762 1.00 81.27 23 ASN C CA 1
ATOM 2161 C C . ASN B 2 23 ? 273.897 169.335 314.174 1.00 81.27 23 ASN C C 1
ATOM 2162 O O . ASN B 2 23 ? 273.192 170.084 314.857 1.00 81.27 23 ASN C O 1
ATOM 2167 N N . ILE B 2 24 ? 275.060 168.851 314.619 1.00 83.69 24 ILE C N 1
ATOM 2168 C CA . ILE B 2 24 ? 275.444 169.009 316.019 1.00 83.69 24 ILE C CA 1
ATOM 2169 C C . ILE B 2 24 ? 275.584 170.481 316.379 1.00 83.69 24 ILE C C 1
ATOM 2170 O O . ILE B 2 24 ? 275.102 170.924 317.429 1.00 83.69 24 ILE C O 1
ATOM 2175 N N . ASP B 2 25 ? 276.238 171.264 315.520 1.00 84.19 25 ASP C N 1
ATOM 2176 C CA . ASP B 2 25 ? 276.472 172.668 315.841 1.00 84.19 25 ASP C CA 1
ATOM 2177 C C . ASP B 2 25 ? 275.159 173.406 316.063 1.00 84.19 25 ASP C C 1
ATOM 2178 O O . ASP B 2 25 ? 275.075 174.301 316.911 1.00 84.19 25 ASP C O 1
ATOM 2183 N N . ALA B 2 26 ? 274.124 173.045 315.306 1.00 81.27 26 ALA C N 1
ATOM 2184 C CA . ALA B 2 26 ? 272.828 173.705 315.368 1.00 81.27 26 ALA C CA 1
ATOM 2185 C C . ALA B 2 26 ? 271.810 172.932 316.203 1.00 81.27 26 ALA C C 1
ATOM 2186 O O . ALA B 2 26 ? 270.664 173.375 316.336 1.00 81.27 26 ALA C O 1
ATOM 2188 N N . LEU B 2 27 ? 272.206 171.803 316.782 1.00 79.37 27 LEU C N 1
ATOM 2189 C CA . LEU B 2 27 ? 271.263 170.916 317.444 1.00 79.37 27 LEU C CA 1
ATOM 2190 C C . LEU B 2 27 ? 270.827 171.504 318.790 1.00 79.37 27 LEU C C 1
ATOM 2191 O O . LEU B 2 27 ? 271.277 172.572 319.212 1.00 79.37 27 LEU C O 1
ATOM 2196 N N . GLU B 2 28 ? 269.936 170.780 319.470 1.00 79.59 28 GLU C N 1
ATOM 2197 C CA . GLU B 2 28 ? 269.407 171.189 320.765 1.00 79.59 28 GLU C CA 1
ATOM 2198 C C . GLU B 2 28 ? 270.486 171.087 321.834 1.00 79.59 28 GLU C C 1
ATOM 2199 O O . GLU B 2 28 ? 270.396 170.250 322.738 1.00 79.59 28 GLU C O 1
ATOM 2205 N N . LEU B 2 29 ? 271.508 171.934 321.736 1.00 78.85 29 LEU C N 1
ATOM 2206 C CA . LEU B 2 29 ? 272.650 171.889 322.636 1.00 78.85 29 LEU C CA 1
ATOM 2207 C C . LEU B 2 29 ? 272.855 173.235 323.303 1.00 78.85 29 LEU C C 1
ATOM 2208 O O . LEU B 2 29 ? 273.065 174.244 322.627 1.00 78.85 29 LEU C O 1
ATOM 2213 N N . ASN B 2 30 ? 272.835 173.233 324.637 1.00 74.43 30 ASN C N 1
ATOM 2214 C CA . ASN B 2 30 ? 273.274 174.395 325.396 1.00 74.43 30 ASN C CA 1
ATOM 2215 C C . ASN B 2 30 ? 274.756 174.684 325.194 1.00 74.43 30 ASN C C 1
ATOM 2216 O O . ASN B 2 30 ? 275.266 175.651 325.768 1.00 74.43 30 ASN C O 1
ATOM 2221 N N . GLN B 2 31 ? 275.449 173.865 324.408 1.00 75.16 31 GLN C N 1
ATOM 2222 C CA . GLN B 2 31 ? 276.771 174.175 323.887 1.00 75.16 31 GLN C CA 1
ATOM 2223 C C . GLN B 2 31 ? 276.747 174.077 322.359 1.00 75.16 31 GLN C C 1
ATOM 2224 O O . GLN B 2 31 ? 275.686 173.982 321.739 1.00 75.16 31 GLN C O 1
ATOM 2230 N N . ASP B 2 32 ? 277.927 174.133 321.753 1.00 79.21 32 ASP C N 1
ATOM 2231 C CA . ASP B 2 32 ? 278.060 174.288 320.311 1.00 79.21 32 ASP C CA 1
ATOM 2232 C C . ASP B 2 32 ? 279.542 174.216 319.974 1.00 79.21 32 ASP C C 1
ATOM 2233 O O . ASP B 2 32 ? 280.402 174.282 320.856 1.00 79.21 32 ASP C O 1
ATOM 2238 N N . ILE B 2 33 ? 279.829 174.083 318.681 1.00 86.64 33 ILE C N 1
ATOM 2239 C CA . ILE B 2 33 ? 281.204 173.973 318.213 1.00 86.64 33 ILE C CA 1
ATOM 2240 C C . ILE B 2 33 ? 281.819 172.734 318.852 1.00 86.64 33 ILE C C 1
ATOM 2241 O O . ILE B 2 33 ? 282.994 172.732 319.235 1.00 86.64 33 ILE C O 1
ATOM 2246 N N . SER B 2 34 ? 281.023 171.675 318.974 1.00 88.95 34 SER C N 1
ATOM 2247 C CA . SER B 2 34 ? 281.486 170.438 319.583 1.00 88.95 34 SER C CA 1
ATOM 2248 C C . SER B 2 34 ? 282.366 169.674 318.605 1.00 88.95 34 SER C C 1
ATOM 2249 O O . SER B 2 34 ? 281.989 169.468 317.446 1.00 88.95 34 SER C O 1
ATOM 2252 N N . LEU B 2 35 ? 283.541 169.253 319.073 1.00 104.03 35 LEU C N 1
ATOM 2253 C CA . LEU B 2 35 ? 284.477 168.485 318.254 1.00 104.03 35 LEU C CA 1
ATOM 2254 C C . LEU B 2 35 ? 284.836 169.242 316.977 1.00 104.03 35 LEU C C 1
ATOM 2255 O O . LEU B 2 35 ? 284.968 168.654 315.901 1.00 104.03 35 LEU C O 1
ATOM 2260 N N . ALA B 2 36 ? 284.997 170.559 317.096 1.00 110.95 36 ALA C N 1
ATOM 2261 C CA . ALA B 2 36 ? 285.312 171.401 315.948 1.00 110.95 36 ALA C CA 1
ATOM 2262 C C . ALA B 2 36 ? 286.813 171.589 315.759 1.00 110.95 36 ALA C C 1
ATOM 2263 O O . ALA B 2 36 ? 287.293 171.619 314.621 1.00 110.95 36 ALA C O 1
ATOM 2265 N N . ALA B 2 37 ? 287.565 171.716 316.855 1.00 123.46 37 ALA C N 1
ATOM 2266 C CA . ALA B 2 37 ? 289.005 171.930 316.740 1.00 123.46 37 ALA C CA 1
ATOM 2267 C C . ALA B 2 37 ? 289.690 170.769 316.036 1.00 123.46 37 ALA C C 1
ATOM 2268 O O . ALA B 2 37 ? 290.711 170.964 315.366 1.00 123.46 37 ALA C O 1
ATOM 2270 N N . VAL B 2 38 ? 289.151 169.556 316.176 1.00 119.99 38 VAL C N 1
ATOM 2271 C CA . VAL B 2 38 ? 289.761 168.389 315.552 1.00 119.99 38 VAL C CA 1
ATOM 2272 C C . VAL B 2 38 ? 289.677 168.453 314.033 1.00 119.99 38 VAL C C 1
ATOM 2273 O O . VAL B 2 38 ? 290.542 167.897 313.345 1.00 119.99 38 VAL C O 1
ATOM 2277 N N . ALA B 2 39 ? 288.655 169.115 313.486 1.00 129.68 39 ALA C N 1
ATOM 2278 C CA . ALA B 2 39 ? 288.470 169.143 312.040 1.00 129.68 39 ALA C CA 1
ATOM 2279 C C . ALA B 2 39 ? 289.708 169.694 311.338 1.00 129.68 39 ALA C C 1
ATOM 2280 O O . ALA B 2 39 ? 290.232 169.083 310.400 1.00 129.68 39 ALA C O 1
ATOM 2282 N N . ALA B 2 40 ? 290.187 170.861 311.776 1.00 138.74 40 ALA C N 1
ATOM 2283 C CA . ALA B 2 40 ? 291.408 171.416 311.200 1.00 138.74 40 ALA C CA 1
ATOM 2284 C C . ALA B 2 40 ? 292.632 170.603 311.600 1.00 138.74 40 ALA C C 1
ATOM 2285 O O . ALA B 2 40 ? 293.594 170.508 310.829 1.00 138.74 40 ALA C O 1
ATOM 2287 N N . SER B 2 41 ? 292.617 170.012 312.796 1.00 140.54 41 SER C N 1
ATOM 2288 C CA . SER B 2 41 ? 293.718 169.179 313.278 1.00 140.54 41 SER C CA 1
ATOM 2289 C C . SER B 2 41 ? 293.546 167.778 312.697 1.00 140.54 41 SER C C 1
ATOM 2290 O O . SER B 2 41 ? 293.038 166.856 313.339 1.00 140.54 41 SER C O 1
ATOM 2293 N N . THR B 2 42 ? 293.985 167.622 311.448 1.00 145.92 42 THR C N 1
ATOM 2294 C CA . THR B 2 42 ? 293.759 166.371 310.732 1.00 145.92 42 THR C CA 1
ATOM 2295 C C . THR B 2 42 ? 294.784 165.309 311.121 1.00 145.92 42 THR C C 1
ATOM 2296 O O . THR B 2 42 ? 294.431 164.275 311.699 1.00 145.92 42 THR C O 1
ATOM 2300 N N . TRP B 2 43 ? 296.054 165.556 310.829 1.00 147.69 43 TRP C N 1
ATOM 2301 C CA . TRP B 2 43 ? 297.110 164.567 311.059 1.00 147.69 43 TRP C CA 1
ATOM 2302 C C . TRP B 2 43 ? 296.657 163.238 310.444 1.00 147.69 43 TRP C C 1
ATOM 2303 O O . TRP B 2 43 ? 295.850 163.218 309.509 1.00 147.69 43 TRP C O 1
ATOM 2314 N N . GLY B 2 44 ? 297.173 162.116 310.946 1.00 133.61 44 GLY C N 1
ATOM 2315 C CA . GLY B 2 44 ? 296.714 160.807 310.524 1.00 133.61 44 GLY C CA 1
ATOM 2316 C C . GLY B 2 44 ? 297.837 159.841 310.209 1.00 133.61 44 GLY C C 1
ATOM 2317 O O . GLY B 2 44 ? 298.697 160.125 309.369 1.00 133.61 44 GLY C O 1
ATOM 2318 N N . GLY B 2 45 ? 297.839 158.693 310.884 1.00 119.80 45 GLY C N 1
ATOM 2319 C CA . GLY B 2 45 ? 298.819 157.652 310.635 1.00 119.80 45 GLY C CA 1
ATOM 2320 C C . GLY B 2 45 ? 298.220 156.264 310.735 1.00 119.80 45 GLY C C 1
ATOM 2321 O O . GLY B 2 45 ? 298.911 155.306 311.093 1.00 119.80 45 GLY C O 1
ATOM 2322 N N . ALA B 2 46 ? 296.929 156.145 310.416 1.00 104.74 46 ALA C N 1
ATOM 2323 C CA . ALA B 2 46 ? 296.227 154.882 310.627 1.00 104.74 46 ALA C CA 1
ATOM 2324 C C . ALA B 2 46 ? 296.821 153.759 309.788 1.00 104.74 46 ALA C C 1
ATOM 2325 O O . ALA B 2 46 ? 296.935 152.619 310.255 1.00 104.74 46 ALA C O 1
ATOM 2327 N N . TYR B 2 47 ? 297.200 154.053 308.546 1.00 111.20 47 TYR C N 1
ATOM 2328 C CA . TYR B 2 47 ? 297.709 153.016 307.657 1.00 111.20 47 TYR C CA 1
ATOM 2329 C C . TYR B 2 47 ? 298.898 152.303 308.293 1.00 111.20 47 TYR C C 1
ATOM 2330 O O . TYR B 2 47 ? 299.784 152.935 308.876 1.00 111.20 47 TYR C O 1
ATOM 2339 N N . GLY B 2 48 ? 298.905 150.975 308.191 1.00 107.22 48 GLY C N 1
ATOM 2340 C CA . GLY B 2 48 ? 299.965 150.167 308.763 1.00 107.22 48 GLY C CA 1
ATOM 2341 C C . GLY B 2 48 ? 299.449 149.074 309.674 1.00 107.22 48 GLY C C 1
ATOM 2342 O O . GLY B 2 48 ? 298.543 149.308 310.483 1.00 107.22 48 GLY C O 1
ATOM 2343 N N . ALA B 2 49 ? 300.014 147.874 309.554 1.00 96.72 49 ALA C N 1
ATOM 2344 C CA . ALA B 2 49 ? 299.606 146.737 310.365 1.00 96.72 49 ALA C CA 1
ATOM 2345 C C . ALA B 2 49 ? 300.840 145.995 310.858 1.00 96.72 49 ALA C C 1
ATOM 2346 O O . ALA B 2 49 ? 301.851 145.905 310.156 1.00 96.72 49 ALA C O 1
ATOM 2348 N N . HIS B 2 50 ? 300.741 145.459 312.072 1.00 88.19 50 HIS C N 1
ATOM 2349 C CA . HIS B 2 50 ? 301.781 144.647 312.684 1.00 88.19 50 HIS C CA 1
ATOM 2350 C C . HIS B 2 50 ? 301.224 143.246 312.901 1.00 88.19 50 HIS C C 1
ATOM 2351 O O . HIS B 2 50 ? 300.031 143.004 312.713 1.00 88.19 50 HIS C O 1
ATOM 2358 N N . GLN B 2 51 ? 302.094 142.312 313.286 1.00 83.14 51 GLN C N 1
ATOM 2359 C CA . GLN B 2 51 ? 301.719 140.906 313.456 1.00 83.14 51 GLN C CA 1
ATOM 2360 C C . GLN B 2 51 ? 302.055 140.412 314.858 1.00 83.14 51 GLN C C 1
ATOM 2361 O O . GLN B 2 51 ? 302.972 139.611 315.050 1.00 83.14 51 GLN C O 1
ATOM 2367 N N . PRO B 2 52 ? 301.323 140.867 315.867 1.00 75.10 52 PRO C N 1
ATOM 2368 C CA . PRO B 2 52 ? 301.373 140.182 317.169 1.00 75.10 52 PRO C CA 1
ATOM 2369 C C . PRO B 2 52 ? 300.623 138.854 317.165 1.00 75.10 52 PRO C C 1
ATOM 2370 O O . PRO B 2 52 ? 299.814 138.603 318.062 1.00 75.10 52 PRO C O 1
ATOM 2374 N N . VAL B 2 53 ? 300.914 138.010 316.185 1.00 72.64 53 VAL C N 1
ATOM 2375 C CA . VAL B 2 53 ? 300.205 136.758 315.967 1.00 72.64 53 VAL C CA 1
ATOM 2376 C C . VAL B 2 53 ? 298.711 136.943 316.217 1.00 72.64 53 VAL C C 1
ATOM 2377 O O . VAL B 2 53 ? 298.103 136.208 317.008 1.00 72.64 53 VAL C O 1
ATOM 2381 N N . GLU B 2 54 ? 298.104 137.917 315.536 1.00 72.06 54 GLU C N 1
ATOM 2382 C CA . GLU B 2 54 ? 296.678 138.189 315.708 1.00 72.06 54 GLU C CA 1
ATOM 2383 C C . GLU B 2 54 ? 295.843 137.439 314.673 1.00 72.06 54 GLU C C 1
ATOM 2384 O O . GLU B 2 54 ? 295.077 136.538 315.024 1.00 72.06 54 GLU C O 1
ATOM 2390 N N . VAL B 2 55 ? 296.023 137.779 313.390 1.00 72.94 55 VAL C N 1
ATOM 2391 C CA . VAL B 2 55 ? 295.318 137.202 312.241 1.00 72.94 55 VAL C CA 1
ATOM 2392 C C . VAL B 2 55 ? 295.425 138.221 311.118 1.00 72.94 55 VAL C C 1
ATOM 2393 O O . VAL B 2 55 ? 295.613 137.867 309.949 1.00 72.94 55 VAL C O 1
ATOM 2397 N N . ILE B 2 56 ? 295.297 139.497 311.478 1.00 75.18 56 ILE C N 1
ATOM 2398 C CA . ILE B 2 56 ? 295.524 140.617 310.577 1.00 75.18 56 ILE C CA 1
ATOM 2399 C C . ILE B 2 56 ? 294.444 140.627 309.504 1.00 75.18 56 ILE C C 1
ATOM 2400 O O . ILE B 2 56 ? 294.586 139.999 308.448 1.00 75.18 56 ILE C O 1
ATOM 2405 N N . HIS B 2 57 ? 293.358 141.345 309.781 1.00 77.06 57 HIS C N 1
ATOM 2406 C CA . HIS B 2 57 ? 292.229 141.485 308.862 1.00 77.06 57 HIS C CA 1
ATOM 2407 C C . HIS B 2 57 ? 291.755 142.932 308.943 1.00 77.06 57 HIS C C 1
ATOM 2408 O O . HIS B 2 57 ? 290.889 143.265 309.756 1.00 77.06 57 HIS C O 1
ATOM 2415 N N . SER B 2 58 ? 292.325 143.781 308.092 1.00 75.18 58 SER C N 1
ATOM 2416 C CA . SER B 2 58 ? 292.011 145.206 308.045 1.00 75.18 58 SER C CA 1
ATOM 2417 C C . SER B 2 58 ? 291.481 145.514 306.650 1.00 75.18 58 SER C C 1
ATOM 2418 O O . SER B 2 58 ? 292.231 145.473 305.669 1.00 75.18 58 SER C O 1
ATOM 2421 N N . THR B 2 59 ? 290.190 145.821 306.564 1.00 72.64 59 THR C N 1
ATOM 2422 C CA . THR B 2 59 ? 289.517 146.079 305.301 1.00 72.64 59 THR C CA 1
ATOM 2423 C C . THR B 2 59 ? 288.898 147.470 305.318 1.00 72.64 59 THR C C 1
ATOM 2424 O O . THR B 2 59 ? 288.367 147.909 306.344 1.00 72.64 59 THR C O 1
ATOM 2428 N N . TYR B 2 60 ? 288.981 148.160 304.182 1.00 71.77 60 TYR C N 1
ATOM 2429 C CA . TYR B 2 60 ? 288.327 149.451 304.006 1.00 71.77 60 TYR C CA 1
ATOM 2430 C C . TYR B 2 60 ? 288.973 150.520 304.881 1.00 71.77 60 TYR C C 1
ATOM 2431 O O . TYR B 2 60 ? 289.734 151.358 304.386 1.00 71.77 60 TYR C O 1
ATOM 2440 N N . GLN B 2 61 ? 288.679 150.497 306.181 1.00 74.70 61 GLN C N 1
ATOM 2441 C CA . GLN B 2 61 ? 289.237 151.464 307.127 1.00 74.70 61 GLN C CA 1
ATOM 2442 C C . GLN B 2 61 ? 288.904 152.896 306.711 1.00 74.70 61 GLN C C 1
ATOM 2443 O O . GLN B 2 61 ? 289.787 153.694 306.391 1.00 74.70 61 GLN C O 1
ATOM 2449 N N . ALA B 2 62 ? 287.614 153.226 306.713 1.00 74.33 62 ALA C N 1
ATOM 2450 C CA . ALA B 2 62 ? 287.141 154.530 306.270 1.00 74.33 62 ALA C CA 1
ATOM 2451 C C . ALA B 2 62 ? 286.373 155.235 307.389 1.00 74.33 62 ALA C C 1
ATOM 2452 O O . ALA B 2 62 ? 286.235 154.732 308.506 1.00 74.33 62 ALA C O 1
ATOM 2454 N N . VAL B 2 63 ? 285.868 156.427 307.073 1.00 80.06 63 VAL C N 1
ATOM 2455 C CA . VAL B 2 63 ? 285.116 157.254 308.012 1.00 80.06 63 VAL C CA 1
ATOM 2456 C C . VAL B 2 63 ? 283.631 157.019 307.787 1.00 80.06 63 VAL C C 1
ATOM 2457 O O . VAL B 2 63 ? 283.210 156.659 306.681 1.00 80.06 63 VAL C O 1
ATOM 2461 N N . HIS B 2 64 ? 282.832 157.214 308.836 1.00 71.52 64 HIS C N 1
ATOM 2462 C CA . HIS B 2 64 ? 281.385 157.086 308.717 1.00 71.52 64 HIS C CA 1
ATOM 2463 C C . HIS B 2 64 ? 280.735 157.542 310.009 1.00 71.52 64 HIS C C 1
ATOM 2464 O O . HIS B 2 64 ? 281.242 157.248 311.095 1.00 71.52 64 HIS C O 1
ATOM 2471 N N . GLN B 2 65 ? 279.603 158.237 309.885 1.00 75.41 65 GLN C N 1
ATOM 2472 C CA . GLN B 2 65 ? 278.743 158.497 311.033 1.00 75.41 65 GLN C CA 1
ATOM 2473 C C . GLN B 2 65 ? 279.582 159.148 312.131 1.00 75.41 65 GLN C C 1
ATOM 2474 O O . GLN B 2 65 ? 280.701 159.602 311.870 1.00 75.41 65 GLN C O 1
ATOM 2480 N N . SER B 2 66 ? 279.055 159.238 313.346 1.00 77.11 66 SER C N 1
ATOM 2481 C CA . SER B 2 66 ? 279.833 159.640 314.507 1.00 77.11 66 SER C CA 1
ATOM 2482 C C . SER B 2 66 ? 279.095 159.144 315.743 1.00 77.11 66 SER C C 1
ATOM 2483 O O . SER B 2 66 ? 278.162 158.340 315.645 1.00 77.11 66 SER C O 1
ATOM 2486 N N . ALA B 2 67 ? 279.509 159.628 316.915 1.00 77.76 67 ALA C N 1
ATOM 2487 C CA . ALA B 2 67 ? 278.781 159.301 318.134 1.00 77.76 67 ALA C CA 1
ATOM 2488 C C . ALA B 2 67 ? 277.292 159.562 317.958 1.00 77.76 67 ALA C C 1
ATOM 2489 O O . ALA B 2 67 ? 276.455 158.859 318.534 1.00 77.76 67 ALA C O 1
ATOM 2491 N N . LEU B 2 68 ? 276.947 160.581 317.170 1.00 77.15 68 LEU C N 1
ATOM 2492 C CA . LEU B 2 68 ? 275.582 161.034 316.922 1.00 77.15 68 LEU C CA 1
ATOM 2493 C C . LEU B 2 68 ? 274.970 161.682 318.154 1.00 77.15 68 LEU C C 1
ATOM 2494 O O . LEU B 2 68 ? 273.870 162.247 318.072 1.00 77.15 68 LEU C O 1
ATOM 2499 N N . GLU B 2 69 ? 275.667 161.650 319.286 1.00 78.72 69 GLU C N 1
ATOM 2500 C CA . GLU B 2 69 ? 275.202 162.239 320.529 1.00 78.72 69 GLU C CA 1
ATOM 2501 C C . GLU B 2 69 ? 276.330 163.024 321.176 1.00 78.72 69 GLU C C 1
ATOM 2502 O O . GLU B 2 69 ? 276.635 162.855 322.362 1.00 78.72 69 GLU C O 1
ATOM 2508 N N . GLU B 2 70 ? 276.964 163.900 320.397 1.00 78.54 70 GLU C N 1
ATOM 2509 C CA . GLU B 2 70 ? 278.011 164.792 320.875 1.00 78.54 70 GLU C CA 1
ATOM 2510 C C . GLU B 2 70 ? 277.439 165.986 321.621 1.00 78.54 70 GLU C C 1
ATOM 2511 O O . GLU B 2 70 ? 278.075 167.045 321.693 1.00 78.54 70 GLU C O 1
ATOM 2517 N N . ASN B 2 71 ? 276.232 165.823 322.153 1.00 77.68 71 ASN C N 1
ATOM 2518 C CA . ASN B 2 71 ? 275.443 166.941 322.639 1.00 77.68 71 ASN C CA 1
ATOM 2519 C C . ASN B 2 71 ? 276.103 167.633 323.826 1.00 77.68 71 ASN C C 1
ATOM 2520 O O . ASN B 2 71 ? 276.712 166.991 324.687 1.00 77.68 71 ASN C O 1
ATOM 2525 N N . TYR B 2 72 ? 275.969 168.962 323.865 1.00 78.93 72 TYR C N 1
ATOM 2526 C CA . TYR B 2 72 ? 276.294 169.766 325.045 1.00 78.93 72 TYR C CA 1
ATOM 2527 C C . TYR B 2 72 ? 277.797 169.758 325.334 1.00 78.93 72 TYR C C 1
ATOM 2528 O O . TYR B 2 72 ? 278.224 169.579 326.474 1.00 78.93 72 TYR C O 1
ATOM 2537 N N . TYR B 2 73 ? 278.602 169.970 324.290 1.00 78.83 73 TYR C N 1
ATOM 2538 C CA . TYR B 2 73 ? 280.054 169.895 324.402 1.00 78.83 73 TYR C CA 1
ATOM 2539 C C . TYR B 2 73 ? 280.711 171.178 323.906 1.00 78.83 73 TYR C C 1
ATOM 2540 O O . TYR B 2 73 ? 280.394 171.670 322.818 1.00 78.83 73 TYR C O 1
ATOM 2549 N N . ASN B 2 74 ? 281.628 171.710 324.722 1.00 76.14 74 ASN C N 1
ATOM 2550 C CA . ASN B 2 74 ? 282.661 172.663 324.295 1.00 76.14 74 ASN C CA 1
ATOM 2551 C C . ASN B 2 74 ? 282.120 174.046 323.905 1.00 76.14 74 ASN C C 1
ATOM 2552 O O . ASN B 2 74 ? 282.400 174.545 322.815 1.00 76.14 74 ASN C O 1
ATOM 2557 N N . ARG B 2 75 ? 281.340 174.665 324.800 1.00 73.56 75 ARG C N 1
ATOM 2558 C CA . ARG B 2 75 ? 281.263 176.130 324.841 1.00 73.56 75 ARG C CA 1
ATOM 2559 C C . ARG B 2 75 ? 280.416 176.584 326.031 1.00 73.56 75 ARG C C 1
ATOM 2560 O O . ARG B 2 75 ? 280.111 175.787 326.924 1.00 73.56 75 ARG C O 1
ATOM 2568 N N . LEU B 2 76 ? 280.086 177.872 326.079 1.00 71.21 76 LEU C N 1
ATOM 2569 C CA . LEU B 2 76 ? 279.378 178.443 327.219 1.00 71.21 76 LEU C CA 1
ATOM 2570 C C . LEU B 2 76 ? 277.982 177.835 327.385 1.00 71.21 76 LEU C C 1
ATOM 2571 O O . LEU B 2 76 ? 277.501 177.062 326.556 1.00 71.21 76 LEU C O 1
ATOM 2576 N N . TRP B 2 77 ? 277.340 178.189 328.496 1.00 71.83 77 TRP C N 1
ATOM 2577 C CA . TRP B 2 77 ? 275.943 177.870 328.758 1.00 71.83 77 TRP C CA 1
ATOM 2578 C C . TRP B 2 77 ? 275.165 179.149 329.038 1.00 71.83 77 TRP C C 1
ATOM 2579 O O . TRP B 2 77 ? 275.733 180.160 329.458 1.00 71.83 77 TRP C O 1
ATOM 2590 N N . LEU B 2 78 ? 273.854 179.097 328.800 1.00 70.40 78 LEU C N 1
ATOM 2591 C CA . LEU B 2 78 ? 272.934 180.173 329.174 1.00 70.40 78 LEU C CA 1
ATOM 2592 C C . LEU B 2 78 ? 271.698 179.526 329.799 1.00 70.40 78 LEU C C 1
ATOM 2593 O O . LEU B 2 78 ? 270.717 179.221 329.117 1.00 70.40 78 LEU C O 1
ATOM 2598 N N . ILE B 2 79 ? 271.758 179.300 331.113 1.00 70.11 79 ILE C N 1
ATOM 2599 C CA . ILE B 2 79 ? 270.623 178.699 331.814 1.00 70.11 79 ILE C CA 1
ATOM 2600 C C . ILE B 2 79 ? 269.397 179.607 331.784 1.00 70.11 79 ILE C C 1
ATOM 2601 O O . ILE B 2 79 ? 268.303 179.121 331.452 1.00 70.11 79 ILE C O 1
ATOM 2606 N N . PRO B 2 80 ? 269.492 180.900 332.109 1.00 67.45 80 PRO C N 1
ATOM 2607 C CA . PRO B 2 80 ? 268.290 181.748 332.133 1.00 67.45 80 PRO C CA 1
ATOM 2608 C C . PRO B 2 80 ? 267.947 182.254 330.739 1.00 67.45 80 PRO C C 1
ATOM 2609 O O . PRO B 2 80 ? 268.776 182.874 330.069 1.00 67.45 80 PRO C O 1
ATOM 2613 N N . THR B 2 81 ? 266.717 181.985 330.303 1.00 69.59 81 THR C N 1
ATOM 2614 C CA . THR B 2 81 ? 266.222 182.447 329.013 1.00 69.59 81 THR C CA 1
ATOM 2615 C C . THR B 2 81 ? 265.134 183.503 329.122 1.00 69.59 81 THR C C 1
ATOM 2616 O O . THR B 2 81 ? 265.013 184.339 328.226 1.00 69.59 81 THR C O 1
ATOM 2620 N N . ALA B 2 82 ? 264.345 183.484 330.195 1.00 64.47 82 ALA C N 1
ATOM 2621 C CA . ALA B 2 82 ? 263.284 184.469 330.386 1.00 64.47 82 ALA C CA 1
ATOM 2622 C C . ALA B 2 82 ? 263.005 184.580 331.875 1.00 64.47 82 ALA C C 1
ATOM 2623 O O . ALA B 2 82 ? 262.656 183.580 332.512 1.00 64.47 82 ALA C O 1
ATOM 2625 N N . MET B 2 83 ? 263.153 185.780 332.425 1.00 58.24 83 MET C N 1
ATOM 2626 C CA . MET B 2 83 ? 262.987 186.017 333.852 1.00 58.24 83 MET C CA 1
ATOM 2627 C C . MET B 2 83 ? 261.642 186.680 334.113 1.00 58.24 83 MET C C 1
ATOM 2628 O O . MET B 2 83 ? 261.323 187.711 333.510 1.00 58.24 83 MET C O 1
ATOM 2633 N N . GLU B 2 84 ? 260.857 186.083 335.011 1.00 55.63 84 GLU C N 1
ATOM 2634 C CA . GLU B 2 84 ? 259.553 186.617 335.398 1.00 55.63 84 GLU C CA 1
ATOM 2635 C C . GLU B 2 84 ? 259.722 187.394 336.702 1.00 55.63 84 GLU C C 1
ATOM 2636 O O . GLU B 2 84 ? 259.397 186.924 337.792 1.00 55.63 84 GLU C O 1
ATOM 2642 N N . LEU B 2 85 ? 260.248 188.614 336.574 1.00 49.95 85 LEU C N 1
ATOM 2643 C CA . LEU B 2 85 ? 260.432 189.458 337.749 1.00 49.95 85 LEU C CA 1
ATOM 2644 C C . LEU B 2 85 ? 259.098 189.909 338.330 1.00 49.95 85 LEU C C 1
ATOM 2645 O O . LEU B 2 85 ? 259.004 190.163 339.536 1.00 49.95 85 LEU C O 1
ATOM 2650 N N . GLY B 2 86 ? 258.066 190.013 337.499 1.00 44.92 86 GLY C N 1
ATOM 2651 C CA . GLY B 2 86 ? 256.771 190.444 338.000 1.00 44.92 86 GLY C CA 1
ATOM 2652 C C . GLY B 2 86 ? 256.866 191.817 338.630 1.00 44.92 86 GLY C C 1
ATOM 2653 O O . GLY B 2 86 ? 257.423 192.757 338.051 1.00 44.92 86 GLY C O 1
ATOM 2654 N N . ASN B 2 87 ? 256.319 191.942 339.836 1.00 39.72 87 ASN C N 1
ATOM 2655 C CA . ASN B 2 87 ? 256.317 193.203 340.566 1.00 39.72 87 ASN C CA 1
ATOM 2656 C C . ASN B 2 87 ? 257.535 193.256 341.479 1.00 39.72 87 ASN C C 1
ATOM 2657 O O . ASN B 2 87 ? 257.707 192.389 342.343 1.00 39.72 87 ASN C O 1
ATOM 2662 N N . VAL B 2 88 ? 258.373 194.272 341.291 1.00 42.49 88 VAL C N 1
ATOM 2663 C CA . VAL B 2 88 ? 259.596 194.450 342.066 1.00 42.49 88 VAL C CA 1
ATOM 2664 C C . VAL B 2 88 ? 259.368 195.591 343.046 1.00 42.49 88 VAL C C 1
ATOM 2665 O O . VAL B 2 88 ? 259.092 196.725 342.637 1.00 42.49 88 VAL C O 1
ATOM 2669 N N . VAL B 2 89 ? 259.485 195.290 344.338 1.00 38.13 89 VAL C N 1
ATOM 2670 C CA . VAL B 2 89 ? 259.336 196.304 345.379 1.00 38.13 89 VAL C CA 1
ATOM 2671 C C . VAL B 2 89 ? 260.513 196.359 346.335 1.00 38.13 89 VAL C C 1
ATOM 2672 O O . VAL B 2 89 ? 260.690 197.378 347.029 1.00 38.13 89 VAL C O 1
ATOM 2676 N N . SER B 2 90 ? 261.341 195.321 346.421 1.00 42.79 90 SER C N 1
ATOM 2677 C CA . SER B 2 90 ? 262.481 195.288 347.322 1.00 42.79 90 SER C CA 1
ATOM 2678 C C . SER B 2 90 ? 263.709 194.814 346.558 1.00 42.79 90 SER C C 1
ATOM 2679 O O . SER B 2 90 ? 263.632 194.413 345.394 1.00 42.79 90 SER C O 1
ATOM 2682 N N . THR B 2 91 ? 264.855 194.868 347.230 1.00 43.87 91 THR C N 1
ATOM 2683 C CA . THR B 2 91 ? 266.119 194.456 346.628 1.00 43.87 91 THR C CA 1
ATOM 2684 C C . THR B 2 91 ? 266.118 192.944 346.431 1.00 43.87 91 THR C C 1
ATOM 2685 O O . THR B 2 91 ? 266.196 192.184 347.401 1.00 43.87 91 THR C O 1
ATOM 2689 N N . GLN B 2 92 ? 266.028 192.507 345.178 1.00 43.98 92 GLN C N 1
ATOM 2690 C CA . GLN B 2 92 ? 266.071 191.093 344.836 1.00 43.98 92 GLN C CA 1
ATOM 2691 C C . GLN B 2 92 ? 267.449 190.722 344.302 1.00 43.98 92 GLN C C 1
ATOM 2692 O O . GLN B 2 92 ? 268.141 191.539 343.689 1.00 43.98 92 GLN C O 1
ATOM 2698 N N . ILE B 2 93 ? 267.843 189.475 344.550 1.00 46.36 93 ILE C N 1
ATOM 2699 C CA . ILE B 2 93 ? 269.118 188.935 344.095 1.00 46.36 93 ILE C CA 1
ATOM 2700 C C . ILE B 2 93 ? 268.845 187.620 343.379 1.00 46.36 93 ILE C C 1
ATOM 2701 O O . ILE B 2 93 ? 268.127 186.762 343.904 1.00 46.36 93 ILE C O 1
ATOM 2706 N N . ARG B 2 94 ? 269.414 187.464 342.187 1.00 47.95 94 ARG C N 1
ATOM 2707 C CA . ARG B 2 94 ? 269.243 186.256 341.397 1.00 47.95 94 ARG C CA 1
ATOM 2708 C C . ARG B 2 94 ? 270.596 185.752 340.917 1.00 47.95 94 ARG C C 1
ATOM 2709 O O . ARG B 2 94 ? 271.538 186.538 340.772 1.00 47.95 94 ARG C O 1
ATOM 2717 N N . PRO B 2 95 ? 270.727 184.449 340.676 1.00 51.12 95 PRO C N 1
ATOM 2718 C CA . PRO B 2 95 ? 271.997 183.909 340.186 1.00 51.12 95 PRO C CA 1
ATOM 2719 C C . PRO B 2 95 ? 272.059 183.809 338.671 1.00 51.12 95 PRO C C 1
ATOM 2720 O O . PRO B 2 95 ? 271.093 183.445 337.996 1.00 51.12 95 PRO C O 1
ATOM 2724 N N . ALA B 2 96 ? 273.233 184.139 338.139 1.00 56.92 96 ALA C N 1
ATOM 2725 C CA . ALA B 2 96 ? 273.537 183.976 336.724 1.00 56.92 96 ALA C CA 1
ATOM 2726 C C . ALA B 2 96 ? 274.846 183.215 336.599 1.00 56.92 96 ALA C C 1
ATOM 2727 O O . ALA B 2 96 ? 275.858 183.620 337.180 1.00 56.92 96 ALA C O 1
ATOM 2729 N N . SER B 2 97 ? 274.828 182.118 335.844 1.00 63.14 97 SER C N 1
ATOM 2730 C CA . SER B 2 97 ? 275.994 181.262 335.703 1.00 63.14 97 SER C CA 1
ATOM 2731 C C . SER B 2 97 ? 276.195 180.896 334.242 1.00 63.14 97 SER C C 1
ATOM 2732 O O . SER B 2 97 ? 275.238 180.804 333.468 1.00 63.14 97 SER C O 1
ATOM 2735 N N . VAL B 2 98 ? 277.457 180.693 333.875 1.00 67.82 98 VAL C N 1
ATOM 2736 C CA . VAL B 2 98 ? 277.841 180.278 332.531 1.00 67.82 98 VAL C CA 1
ATOM 2737 C C . VAL B 2 98 ? 278.934 179.227 332.660 1.00 67.82 98 VAL C C 1
ATOM 2738 O O . VAL B 2 98 ? 279.894 179.416 333.416 1.00 67.82 98 VAL C O 1
ATOM 2742 N N . TRP B 2 99 ? 278.792 178.124 331.929 1.00 71.40 99 TRP C N 1
ATOM 2743 C CA . TRP B 2 99 ? 279.733 177.004 331.983 1.00 71.40 99 TRP C CA 1
ATOM 2744 C C . TRP B 2 99 ? 280.448 176.894 330.641 1.00 71.40 99 TRP C C 1
ATOM 2745 O O . TRP B 2 99 ? 279.818 176.628 329.613 1.00 71.40 99 TRP C O 1
ATOM 2756 N N . ASN B 2 100 ? 281.765 177.080 330.658 1.00 72.83 100 ASN C N 1
ATOM 2757 C CA . ASN B 2 100 ? 282.581 176.937 329.459 1.00 72.83 100 ASN C CA 1
ATOM 2758 C C . ASN B 2 100 ? 283.247 175.566 329.456 1.00 72.83 100 ASN C C 1
ATOM 2759 O O . ASN B 2 100 ? 283.998 175.234 330.381 1.00 72.83 100 ASN C O 1
ATOM 2764 N N . ALA B 2 101 ? 282.978 174.773 328.420 1.00 74.76 101 ALA C N 1
ATOM 2765 C CA . ALA B 2 101 ? 283.585 173.458 328.267 1.00 74.76 101 ALA C CA 1
ATOM 2766 C C . ALA B 2 101 ? 284.762 173.452 327.302 1.00 74.76 101 ALA C C 1
ATOM 2767 O O . ALA B 2 101 ? 285.346 172.389 327.070 1.00 74.76 101 ALA C O 1
ATOM 2769 N N . TYR B 2 102 ? 285.125 174.599 326.733 1.00 73.58 102 TYR C N 1
ATOM 2770 C CA . TYR B 2 102 ? 286.310 174.651 325.896 1.00 73.58 102 TYR C CA 1
ATOM 2771 C C . TYR B 2 102 ? 287.552 174.303 326.709 1.00 73.58 102 TYR C C 1
ATOM 2772 O O . TYR B 2 102 ? 287.660 174.612 327.899 1.00 73.58 102 TYR C O 1
ATOM 2781 N N . PHE B 2 103 ? 288.500 173.648 326.043 1.00 74.69 103 PHE C N 1
ATOM 2782 C CA . PHE B 2 103 ? 289.808 173.420 326.635 1.00 74.69 103 PHE C CA 1
ATOM 2783 C C . PHE B 2 103 ? 290.600 174.711 326.791 1.00 74.69 103 PHE C C 1
ATOM 2784 O O . PHE B 2 103 ? 291.635 174.709 327.467 1.00 74.69 103 PHE C O 1
ATOM 2792 N N . SER B 2 104 ? 290.141 175.803 326.183 1.00 72.09 104 SER C N 1
ATOM 2793 C CA . SER B 2 104 ? 290.718 177.126 326.341 1.00 72.09 104 SER C CA 1
ATOM 2794 C C . SER B 2 104 ? 289.621 178.113 326.712 1.00 72.09 104 SER C C 1
ATOM 2795 O O . SER B 2 104 ? 288.469 177.949 326.297 1.00 72.09 104 SER C O 1
ATOM 2798 N N . PRO B 2 105 ? 289.944 179.150 327.487 1.00 70.64 105 PRO C N 1
ATOM 2799 C CA . PRO B 2 105 ? 288.898 180.079 327.934 1.00 70.64 105 PRO C CA 1
ATOM 2800 C C . PRO B 2 105 ? 288.243 180.817 326.775 1.00 70.64 105 PRO C C 1
ATOM 2801 O O . PRO B 2 105 ? 288.861 181.078 325.741 1.00 70.64 105 PRO C O 1
ATOM 2805 N N . ARG B 2 106 ? 286.967 181.148 326.966 1.00 69.68 106 ARG C N 1
ATOM 2806 C CA . ARG B 2 106 ? 286.216 182.018 326.062 1.00 69.68 106 ARG C CA 1
ATOM 2807 C C . ARG B 2 106 ? 285.997 183.339 326.794 1.00 69.68 106 ARG C C 1
ATOM 2808 O O . ARG B 2 106 ? 285.132 183.439 327.667 1.00 69.68 106 ARG C O 1
ATOM 2816 N N . THR B 2 107 ? 286.786 184.348 326.434 1.00 67.94 107 THR C N 1
ATOM 2817 C CA . THR B 2 107 ? 286.734 185.632 327.118 1.00 67.94 107 THR C CA 1
ATOM 2818 C C . THR B 2 107 ? 285.564 186.458 326.600 1.00 67.94 107 THR C C 1
ATOM 2819 O O . THR B 2 107 ? 285.377 186.598 325.387 1.00 67.94 107 THR C O 1
ATOM 2823 N N . LEU B 2 108 ? 284.778 187.004 327.525 1.00 62.85 108 LEU C N 1
ATOM 2824 C CA . LEU B 2 108 ? 283.657 187.857 327.153 1.00 62.85 108 LEU C CA 1
ATOM 2825 C C . LEU B 2 108 ? 284.179 189.209 326.685 1.00 62.85 108 LEU C C 1
ATOM 2826 O O . LEU B 2 108 ? 284.971 189.852 327.381 1.00 62.85 108 LEU C O 1
ATOM 2831 N N . THR B 2 109 ? 283.737 189.640 325.501 1.00 62.17 109 THR C N 1
ATOM 2832 C CA . THR B 2 109 ? 284.219 190.902 324.949 1.00 62.17 109 THR C CA 1
ATOM 2833 C C . THR B 2 109 ? 283.850 192.071 325.853 1.00 62.17 109 THR C C 1
ATOM 2834 O O . THR B 2 109 ? 284.696 192.913 326.176 1.00 62.17 109 THR C O 1
ATOM 2838 N N . ALA B 2 110 ? 282.590 192.139 326.275 1.00 61.55 110 ALA C N 1
ATOM 2839 C CA . ALA B 2 110 ? 282.114 193.203 327.152 1.00 61.55 110 ALA C CA 1
ATOM 2840 C C . ALA B 2 110 ? 280.649 192.931 327.469 1.00 61.55 110 ALA C C 1
ATOM 2841 O O . ALA B 2 110 ? 280.015 192.055 326.872 1.00 61.55 110 ALA C O 1
ATOM 2843 N N . ILE B 2 111 ? 280.123 193.693 328.419 1.00 58.59 111 ILE C N 1
ATOM 2844 C CA . ILE B 2 111 ? 278.707 193.652 328.783 1.00 58.59 111 ILE C CA 1
ATOM 2845 C C . ILE B 2 111 ? 278.153 195.043 328.501 1.00 58.59 111 ILE C C 1
ATOM 2846 O O . ILE B 2 111 ? 278.217 195.944 329.342 1.00 58.59 111 ILE C O 1
ATOM 2851 N N . ASP B 2 112 ? 277.601 195.229 327.305 1.00 58.43 112 ASP C N 1
ATOM 2852 C CA . ASP B 2 112 ? 277.013 196.509 326.918 1.00 58.43 112 ASP C CA 1
ATOM 2853 C C . ASP B 2 112 ? 275.700 196.684 327.668 1.00 58.43 112 ASP C C 1
ATOM 2854 O O . ASP B 2 112 ? 274.671 196.123 327.287 1.00 58.43 112 ASP C O 1
ATOM 2859 N N . ARG B 2 113 ? 275.733 197.467 328.743 1.00 54.33 113 ARG C N 1
ATOM 2860 C CA . ARG B 2 113 ? 274.564 197.660 329.594 1.00 54.33 113 ARG C CA 1
ATOM 2861 C C . ARG B 2 113 ? 273.664 198.717 328.966 1.00 54.33 113 ARG C C 1
ATOM 2862 O O . ARG B 2 113 ? 274.024 199.897 328.912 1.00 54.33 113 ARG C O 1
ATOM 2870 N N . GLU B 2 114 ? 272.493 198.296 328.492 1.00 55.21 114 GLU C N 1
ATOM 2871 C CA . GLU B 2 114 ? 271.488 199.198 327.942 1.00 55.21 114 GLU C CA 1
ATOM 2872 C C . GLU B 2 114 ? 270.264 199.155 328.845 1.00 55.21 114 GLU C C 1
ATOM 2873 O O . GLU B 2 114 ? 269.722 198.076 329.111 1.00 55.21 114 GLU C O 1
ATOM 2879 N N . ALA B 2 115 ? 269.839 200.322 329.325 1.00 52.95 115 ALA C N 1
ATOM 2880 C CA . ALA B 2 115 ? 268.693 200.443 330.222 1.00 52.95 115 ALA C CA 1
ATOM 2881 C C . ALA B 2 115 ? 268.826 199.550 331.451 1.00 52.95 115 ALA C C 1
ATOM 2882 O O . ALA B 2 115 ? 267.826 199.233 332.104 1.00 52.95 115 ALA C O 1
ATOM 2884 N N . ALA B 2 116 ? 270.050 199.140 331.785 1.00 54.68 116 ALA C N 1
ATOM 2885 C CA . ALA B 2 116 ? 270.310 198.248 332.904 1.00 54.68 116 ALA C CA 1
ATOM 2886 C C . ALA B 2 116 ? 270.836 198.991 334.127 1.00 54.68 116 ALA C C 1
ATOM 2887 O O . ALA B 2 116 ? 271.375 198.361 335.043 1.00 54.68 116 ALA C O 1
ATOM 2889 N N . ASP B 2 117 ? 270.694 200.314 334.157 1.00 51.17 117 ASP C N 1
ATOM 2890 C CA . ASP B 2 117 ? 271.152 201.085 335.303 1.00 51.17 117 ASP C CA 1
ATOM 2891 C C . ASP B 2 117 ? 270.452 200.607 336.568 1.00 51.17 117 ASP C C 1
ATOM 2892 O O . ASP B 2 117 ? 269.257 200.299 336.560 1.00 51.17 117 ASP C O 1
ATOM 2897 N N . GLY B 2 118 ? 271.206 200.549 337.661 1.00 48.68 118 GLY C N 1
ATOM 2898 C CA . GLY B 2 118 ? 270.712 199.981 338.897 1.00 48.68 118 GLY C CA 1
ATOM 2899 C C . GLY B 2 118 ? 270.904 198.488 339.030 1.00 48.68 118 GLY C C 1
ATOM 2900 O O . GLY B 2 118 ? 270.429 197.906 340.012 1.00 48.68 118 GLY C O 1
ATOM 2901 N N . ILE B 2 119 ? 271.579 197.850 338.076 1.00 51.66 119 ILE C N 1
ATOM 2902 C CA . ILE B 2 119 ? 271.887 196.425 338.126 1.00 51.66 119 ILE C CA 1
ATOM 2903 C C . ILE B 2 119 ? 273.399 196.290 338.232 1.00 51.66 119 ILE C C 1
ATOM 2904 O O . ILE B 2 119 ? 274.132 196.764 337.355 1.00 51.66 119 ILE C O 1
ATOM 2909 N N . THR B 2 120 ? 273.864 195.643 339.299 1.00 50.64 120 THR C N 1
ATOM 2910 C CA . THR B 2 120 ? 275.288 195.539 339.579 1.00 50.64 120 THR C CA 1
ATOM 2911 C C . THR B 2 120 ? 275.634 194.114 339.981 1.00 50.64 120 THR C C 1
ATOM 2912 O O . THR B 2 120 ? 274.827 193.409 340.592 1.00 50.64 120 THR C O 1
ATOM 2916 N N . LEU B 2 121 ? 276.850 193.703 339.632 1.00 54.34 121 LEU C N 1
ATOM 2917 C CA . LEU B 2 121 ? 277.401 192.414 340.026 1.00 54.34 121 LEU C CA 1
ATOM 2918 C C . LEU B 2 121 ? 278.519 192.649 341.031 1.00 54.34 121 LEU C C 1
ATOM 2919 O O . LEU B 2 121 ? 279.446 193.422 340.764 1.00 54.34 121 LEU C O 1
ATOM 2924 N N . SER B 2 122 ? 278.432 191.985 342.178 1.00 59.49 122 SER C N 1
ATOM 2925 C CA . SER B 2 122 ? 279.396 192.141 343.255 1.00 59.49 122 SER C CA 1
ATOM 2926 C C . SER B 2 122 ? 280.263 190.895 343.367 1.00 59.49 122 SER C C 1
ATOM 2927 O O . SER B 2 122 ? 279.810 189.775 343.113 1.00 59.49 122 SER C O 1
ATOM 2930 N N . GLY B 2 123 ? 281.521 191.102 343.751 1.00 63.99 123 GLY C N 1
ATOM 2931 C CA . GLY B 2 123 ? 282.456 190.007 343.897 1.00 63.99 123 GLY C CA 1
ATOM 2932 C C . GLY B 2 123 ? 283.070 189.518 342.607 1.00 63.99 123 GLY C C 1
ATOM 2933 O O . GLY B 2 123 ? 283.746 188.482 342.616 1.00 63.99 123 GLY C O 1
ATOM 2934 N N . GLN B 2 124 ? 282.862 190.225 341.498 1.00 62.26 124 GLN C N 1
ATOM 2935 C CA . GLN B 2 124 ? 283.383 189.825 340.202 1.00 62.26 124 GLN C CA 1
ATOM 2936 C C . GLN B 2 124 ? 284.227 190.949 339.619 1.00 62.26 124 GLN C C 1
ATOM 2937 O O . GLN B 2 124 ? 283.966 192.132 339.855 1.00 62.26 124 GLN C O 1
ATOM 2943 N N . ALA B 2 125 ? 285.240 190.561 338.850 1.00 64.70 125 ALA C N 1
ATOM 2944 C CA . ALA B 2 125 ? 286.141 191.512 338.215 1.00 64.70 125 ALA C CA 1
ATOM 2945 C C . ALA B 2 125 ? 285.466 192.086 336.970 1.00 64.70 125 ALA C C 1
ATOM 2946 O O . ALA B 2 125 ? 284.256 191.950 336.769 1.00 64.70 125 ALA C O 1
ATOM 2948 N N . SER B 2 126 ? 286.247 192.742 336.117 1.00 64.75 126 SER C N 1
ATOM 2949 C CA . SER B 2 126 ? 285.687 193.357 334.925 1.00 64.75 126 SER C CA 1
ATOM 2950 C C . SER B 2 126 ? 285.084 192.285 334.017 1.00 64.75 126 SER C C 1
ATOM 2951 O O . SER B 2 126 ? 285.458 191.111 334.095 1.00 64.75 126 SER C O 1
ATOM 2954 N N . PRO B 2 127 ? 284.143 192.660 333.153 1.00 61.77 127 PRO C N 1
ATOM 2955 C CA . PRO B 2 127 ? 283.441 191.666 332.330 1.00 61.77 127 PRO C CA 1
ATOM 2956 C C . PRO B 2 127 ? 284.402 190.771 331.566 1.00 61.77 127 PRO C C 1
ATOM 2957 O O . PRO B 2 127 ? 284.174 189.555 331.479 1.00 61.77 127 PRO C O 1
ATOM 2961 N N . PRO B 2 128 ? 285.491 191.317 330.989 1.00 63.55 128 PRO C N 1
ATOM 2962 C CA . PRO B 2 128 ? 286.456 190.427 330.323 1.00 63.55 128 PRO C CA 1
ATOM 2963 C C . PRO B 2 128 ? 287.222 189.575 331.322 1.00 63.55 128 PRO C C 1
ATOM 2964 O O . PRO B 2 128 ? 288.058 190.081 332.076 1.00 63.55 128 PRO C O 1
ATOM 2968 N N . LEU B 2 129 ? 286.938 188.274 331.329 1.00 65.73 129 LEU C N 1
ATOM 2969 C CA . LEU B 2 129 ? 287.545 187.360 332.293 1.00 65.73 129 LEU C CA 1
ATOM 2970 C C . LEU B 2 129 ? 287.442 185.951 331.734 1.00 65.73 129 LEU C C 1
ATOM 2971 O O . LEU B 2 129 ? 286.343 185.501 331.394 1.00 65.73 129 LEU C O 1
ATOM 2976 N N . GLY B 2 130 ? 288.574 185.261 331.640 1.00 68.24 130 GLY C N 1
ATOM 2977 C CA . GLY B 2 130 ? 288.573 183.931 331.063 1.00 68.24 130 GLY C CA 1
ATOM 2978 C C . GLY B 2 130 ? 287.824 182.931 331.922 1.00 68.24 130 GLY C C 1
ATOM 2979 O O . GLY B 2 130 ? 287.769 183.036 333.147 1.00 68.24 130 GLY C O 1
ATOM 2980 N N . PHE B 2 131 ? 287.234 181.942 331.255 1.00 68.51 131 PHE C N 1
ATOM 2981 C CA . PHE B 2 131 ? 286.555 180.831 331.907 1.00 68.51 131 PHE C CA 1
ATOM 2982 C C . PHE B 2 131 ? 287.440 179.598 331.802 1.00 68.51 131 PHE C C 1
ATOM 2983 O O . PHE B 2 131 ? 287.800 179.182 330.696 1.00 68.51 131 PHE C O 1
ATOM 2991 N N . ALA B 2 132 ? 287.786 179.015 332.945 1.00 71.64 132 ALA C N 1
ATOM 2992 C CA . ALA B 2 132 ? 288.565 177.786 332.938 1.00 71.64 132 ALA C CA 1
ATOM 2993 C C . ALA B 2 132 ? 287.721 176.633 332.407 1.00 71.64 132 ALA C C 1
ATOM 2994 O O . ALA B 2 132 ? 286.491 176.638 332.499 1.00 71.64 132 ALA C O 1
ATOM 2996 N N . ALA B 2 133 ? 288.397 175.639 331.837 1.00 73.58 133 ALA C N 1
ATOM 2997 C CA . ALA B 2 133 ? 287.695 174.465 331.340 1.00 73.58 133 ALA C CA 1
ATOM 2998 C C . ALA B 2 133 ? 286.969 173.768 332.484 1.00 73.58 133 ALA C C 1
ATOM 2999 O O . ALA B 2 133 ? 287.460 173.721 333.613 1.00 73.58 133 ALA C O 1
ATOM 3001 N N . LEU B 2 134 ? 285.780 173.245 332.190 1.00 72.46 134 LEU C N 1
ATOM 3002 C CA . LEU B 2 134 ? 284.977 172.533 333.184 1.00 72.46 134 LEU C CA 1
ATOM 3003 C C . LEU B 2 134 ? 284.733 173.400 334.416 1.00 72.46 134 LEU C C 1
ATOM 3004 O O . LEU B 2 134 ? 284.650 172.903 335.542 1.00 72.46 134 LEU C O 1
ATOM 3009 N N . GLU B 2 135 ? 284.616 174.709 334.206 1.00 72.66 135 GLU C N 1
ATOM 3010 C CA . GLU B 2 135 ? 284.405 175.669 335.281 1.00 72.66 135 GLU C CA 1
ATOM 3011 C C . GLU B 2 135 ? 283.083 176.388 335.062 1.00 72.66 135 GLU C C 1
ATOM 3012 O O . GLU B 2 135 ? 282.812 176.874 333.958 1.00 72.66 135 GLU C O 1
ATOM 3018 N N . GLU B 2 136 ? 282.267 176.453 336.109 1.00 71.09 136 GLU C N 1
ATOM 3019 C CA . GLU B 2 136 ? 281.009 177.188 336.093 1.00 71.09 136 GLU C CA 1
ATOM 3020 C C . GLU B 2 136 ? 281.143 178.388 337.021 1.00 71.09 136 GLU C C 1
ATOM 3021 O O . GLU B 2 136 ? 281.358 178.222 338.227 1.00 71.09 136 GLU C O 1
ATOM 3027 N N . ARG B 2 137 ? 281.028 179.587 336.459 1.00 66.82 137 ARG C N 1
ATOM 3028 C CA . ARG B 2 137 ? 281.146 180.834 337.207 1.00 66.82 137 ARG C CA 1
ATOM 3029 C C . ARG B 2 137 ? 279.751 181.424 337.368 1.00 66.82 137 ARG C C 1
ATOM 3030 O O . ARG B 2 137 ? 279.155 181.892 336.392 1.00 66.82 137 ARG C O 1
ATOM 3038 N N . THR B 2 138 ? 279.237 181.407 338.596 1.00 62.49 138 THR C N 1
ATOM 3039 C CA . THR B 2 138 ? 277.894 181.889 338.895 1.00 62.49 138 THR C CA 1
ATOM 3040 C C . THR B 2 138 ? 277.996 183.295 339.476 1.00 62.49 138 THR C C 1
ATOM 3041 O O . THR B 2 138 ? 278.409 183.471 340.627 1.00 62.49 138 THR C O 1
ATOM 3045 N N . TRP B 2 139 ? 277.620 184.292 338.679 1.00 59.79 139 TRP C N 1
ATOM 3046 C CA . TRP B 2 139 ? 277.595 185.661 339.165 1.00 59.79 139 TRP C CA 1
ATOM 3047 C C . TRP B 2 139 ? 276.391 185.877 340.076 1.00 59.79 139 TRP C C 1
ATOM 3048 O O . TRP B 2 139 ? 275.451 185.078 340.114 1.00 59.79 139 TRP C O 1
ATOM 3059 N N . THR B 2 140 ? 276.429 186.979 340.818 1.00 55.73 140 THR C N 1
ATOM 3060 C CA . THR B 2 140 ? 275.358 187.360 341.734 1.00 55.73 140 THR C CA 1
ATOM 3061 C C . THR B 2 140 ? 274.629 188.556 341.129 1.00 55.73 140 THR C C 1
ATOM 3062 O O . THR B 2 140 ? 275.078 189.699 341.262 1.00 55.73 140 THR C O 1
ATOM 3066 N N . VAL B 2 141 ? 273.505 188.290 340.466 1.00 51.09 141 VAL C N 1
ATOM 3067 C CA . VAL B 2 141 ? 272.716 189.337 339.822 1.00 51.09 141 VAL C CA 1
ATOM 3068 C C . VAL B 2 141 ? 271.926 190.044 340.919 1.00 51.09 141 VAL C C 1
ATOM 3069 O O . VAL B 2 141 ? 270.866 189.578 341.338 1.00 51.09 141 VAL C O 1
ATOM 3073 N N . SER B 2 142 ? 272.443 191.175 341.388 1.00 46.85 142 SER C N 1
ATOM 3074 C CA . SER B 2 142 ? 271.783 191.960 342.423 1.00 46.85 142 SER C CA 1
ATOM 3075 C C . SER B 2 142 ? 270.842 192.957 341.762 1.00 46.85 142 SER C C 1
ATOM 3076 O O . SER B 2 142 ? 271.270 193.766 340.930 1.00 46.85 142 SER C O 1
ATOM 3079 N N . ILE B 2 143 ? 269.565 192.897 342.128 1.00 46.33 143 ILE C N 1
ATOM 3080 C CA . ILE B 2 143 ? 268.547 193.797 341.601 1.00 46.33 143 ILE C CA 1
ATOM 3081 C C . ILE B 2 143 ? 268.232 194.825 342.676 1.00 46.33 143 ILE C C 1
ATOM 3082 O O . ILE B 2 143 ? 267.771 194.473 343.768 1.00 46.33 143 ILE C O 1
ATOM 3087 N N . GLY B 2 144 ? 268.474 196.094 342.367 1.00 45.33 144 GLY C N 1
ATOM 3088 C CA . GLY B 2 144 ? 268.259 197.164 343.315 1.00 45.33 144 GLY C CA 1
ATOM 3089 C C . GLY B 2 144 ? 266.800 197.569 343.396 1.00 45.33 144 GLY C C 1
ATOM 3090 O O . GLY B 2 144 ? 265.908 196.955 342.810 1.00 45.33 144 GLY C O 1
ATOM 3091 N N . THR B 2 145 ? 266.562 198.639 344.155 1.00 43.43 145 THR C N 1
ATOM 3092 C CA . THR B 2 145 ? 265.221 199.160 344.370 1.00 43.43 145 THR C CA 1
ATOM 3093 C C . THR B 2 145 ? 264.975 200.497 343.687 1.00 43.43 145 THR C C 1
ATOM 3094 O O . THR B 2 145 ? 263.817 200.916 343.589 1.00 43.43 145 THR C O 1
ATOM 3098 N N . ASP B 2 146 ? 266.020 201.172 343.217 1.00 44.60 146 ASP C N 1
ATOM 3099 C CA . ASP B 2 146 ? 265.899 202.467 342.560 1.00 44.60 146 ASP C CA 1
ATOM 3100 C C . ASP B 2 146 ? 266.142 202.305 341.067 1.00 44.60 146 ASP C C 1
ATOM 3101 O O . ASP B 2 146 ? 267.132 201.689 340.658 1.00 44.60 146 ASP C O 1
ATOM 3106 N N . GLY B 2 147 ? 265.241 202.858 340.261 1.00 45.91 147 GLY C N 1
ATOM 3107 C CA . GLY B 2 147 ? 265.371 202.810 338.825 1.00 45.91 147 GLY C CA 1
ATOM 3108 C C . GLY B 2 147 ? 264.086 203.198 338.123 1.00 45.91 147 GLY C C 1
ATOM 3109 O O . GLY B 2 147 ? 263.069 203.495 338.758 1.00 45.91 147 GLY C O 1
ATOM 3110 N N . PRO B 2 148 ? 264.109 203.206 336.793 1.00 45.23 148 PRO C N 1
ATOM 3111 C CA . PRO B 2 148 ? 262.898 203.527 336.031 1.00 45.23 148 PRO C CA 1
ATOM 3112 C C . PRO B 2 148 ? 261.800 202.517 336.307 1.00 45.23 148 PRO C C 1
ATOM 3113 O O . PRO B 2 148 ? 262.080 201.359 336.653 1.00 45.23 148 PRO C O 1
ATOM 3117 N N . PRO B 2 149 ? 260.533 202.914 336.165 1.00 41.66 149 PRO C N 1
ATOM 3118 C CA . PRO B 2 149 ? 259.433 202.008 336.526 1.00 41.66 149 PRO C CA 1
ATOM 3119 C C . PRO B 2 149 ? 259.407 200.740 335.690 1.00 41.66 149 PRO C C 1
ATOM 3120 O O . PRO B 2 149 ? 259.272 199.638 336.230 1.00 41.66 149 PRO C O 1
ATOM 3124 N N . VAL B 2 150 ? 259.537 200.882 334.376 1.00 43.54 150 VAL C N 1
ATOM 3125 C CA . VAL B 2 150 ? 259.491 199.746 333.462 1.00 43.54 150 VAL C CA 1
ATOM 3126 C C . VAL B 2 150 ? 260.911 199.238 333.257 1.00 43.54 150 VAL C C 1
ATOM 3127 O O . VAL B 2 150 ? 261.797 199.992 332.840 1.00 43.54 150 VAL C O 1
ATOM 3131 N N . VAL B 2 151 ? 261.130 197.959 333.552 1.00 46.85 151 VAL C N 1
ATOM 3132 C CA . VAL B 2 151 ? 262.438 197.332 333.392 1.00 46.85 151 VAL C CA 1
ATOM 3133 C C . VAL B 2 151 ? 262.488 196.754 331.982 1.00 46.85 151 VAL C C 1
ATOM 3134 O O . VAL B 2 151 ? 261.961 195.672 331.719 1.00 46.85 151 VAL C O 1
ATOM 3138 N N . ASN B 2 152 ? 263.125 197.483 331.070 1.00 49.85 152 ASN C N 1
ATOM 3139 C CA . ASN B 2 152 ? 263.321 197.051 329.688 1.00 49.85 152 ASN C CA 1
ATOM 3140 C C . ASN B 2 152 ? 264.826 196.948 329.469 1.00 49.85 152 ASN C C 1
ATOM 3141 O O . ASN B 2 152 ? 265.465 197.897 329.011 1.00 49.85 152 ASN C O 1
ATOM 3146 N N . ALA B 2 153 ? 265.390 195.788 329.797 1.00 54.26 153 ALA C N 1
ATOM 3147 C CA . ALA B 2 153 ? 266.828 195.568 329.756 1.00 54.26 153 ALA C CA 1
ATOM 3148 C C . ALA B 2 153 ? 267.161 194.481 328.745 1.00 54.26 153 ALA C C 1
ATOM 3149 O O . ALA B 2 153 ? 266.440 193.486 328.628 1.00 54.26 153 ALA C O 1
ATOM 3151 N N . ARG B 2 154 ? 268.262 194.680 328.015 1.00 58.92 154 ARG C N 1
ATOM 3152 C CA . ARG B 2 154 ? 268.762 193.704 327.042 1.00 58.92 154 ARG C CA 1
ATOM 3153 C C . ARG B 2 154 ? 270.278 193.628 327.216 1.00 58.92 154 ARG C C 1
ATOM 3154 O O . ARG B 2 154 ? 271.023 194.395 326.599 1.00 58.92 154 ARG C O 1
ATOM 3162 N N . ILE B 2 155 ? 270.726 192.702 328.056 1.00 56.57 155 ILE C N 1
ATOM 3163 C CA . ILE B 2 155 ? 272.148 192.487 328.294 1.00 56.57 155 ILE C CA 1
ATOM 3164 C C . ILE B 2 155 ? 272.658 191.474 327.278 1.00 56.57 155 ILE C C 1
ATOM 3165 O O . ILE B 2 155 ? 272.084 190.389 327.128 1.00 56.57 155 ILE C O 1
ATOM 3170 N N . VAL B 2 156 ? 273.738 191.823 326.584 1.00 60.34 156 VAL C N 1
ATOM 3171 C CA . VAL B 2 156 ? 274.277 191.021 325.492 1.00 60.34 156 VAL C CA 1
ATOM 3172 C C . VAL B 2 156 ? 275.561 190.350 325.961 1.00 60.34 156 VAL C C 1
ATOM 3173 O O . VAL B 2 156 ? 276.485 191.022 326.435 1.00 60.34 156 VAL C O 1
ATOM 3177 N N . TRP B 2 157 ? 275.612 189.025 325.831 1.00 62.27 157 TRP C N 1
ATOM 3178 C CA . TRP B 2 157 ? 276.801 188.237 326.152 1.00 62.27 157 TRP C CA 1
ATOM 3179 C C . TRP B 2 157 ? 277.456 187.860 324.827 1.00 62.27 157 TRP C C 1
ATOM 3180 O O . TRP B 2 157 ? 277.205 186.792 324.267 1.00 62.27 157 TRP C O 1
ATOM 3191 N N . ARG B 2 158 ? 278.306 188.751 324.326 1.00 63.06 158 ARG C N 1
ATOM 3192 C CA . ARG B 2 158 ? 278.902 188.618 323.004 1.00 63.06 158 ARG C CA 1
ATOM 3193 C C . ARG B 2 158 ? 280.304 188.034 323.118 1.00 63.06 158 ARG C C 1
ATOM 3194 O O . ARG B 2 158 ? 281.134 188.541 323.879 1.00 63.06 158 ARG C O 1
ATOM 3202 N N . LEU B 2 159 ? 280.562 186.973 322.356 1.00 67.34 159 LEU C N 1
ATOM 3203 C CA . LEU B 2 159 ? 281.866 186.330 322.312 1.00 67.34 159 LEU C CA 1
ATOM 3204 C C . LEU B 2 159 ? 282.220 185.994 320.870 1.00 67.34 159 LEU C C 1
ATOM 3205 O O . LEU B 2 159 ? 281.349 185.865 320.005 1.00 67.34 159 LEU C O 1
ATOM 3210 N N . GLN B 2 160 ? 283.520 185.855 320.624 1.00 70.05 160 GLN C N 1
ATOM 3211 C CA . GLN B 2 160 ? 284.001 185.561 319.281 1.00 70.05 160 GLN C CA 1
ATOM 3212 C C . GLN B 2 160 ? 283.532 184.184 318.826 1.00 70.05 160 GLN C C 1
ATOM 3213 O O . GLN B 2 160 ? 283.443 183.238 319.614 1.00 70.05 160 GLN C O 1
ATOM 3219 N N . GLY B 2 161 ? 283.230 184.080 317.534 1.00 71.70 161 GLY C N 1
ATOM 3220 C CA . GLY B 2 161 ? 282.852 182.804 316.955 1.00 71.70 161 GLY C CA 1
ATOM 3221 C C . GLY B 2 161 ? 281.577 182.216 317.509 1.00 71.70 161 GLY C C 1
ATOM 3222 O O . GLY B 2 161 ? 281.345 181.014 317.363 1.00 71.70 161 GLY C O 1
ATOM 3223 N N . GLU B 2 162 ? 280.734 183.032 318.145 1.00 71.58 162 GLU C N 1
ATOM 3224 C CA . GLU B 2 162 ? 279.484 182.567 318.721 1.00 71.58 162 GLU C CA 1
ATOM 3225 C C . GLU B 2 162 ? 278.426 183.636 318.467 1.00 71.58 162 GLU C C 1
ATOM 3226 O O . GLU B 2 162 ? 278.702 184.834 318.664 1.00 71.58 162 GLU C O 1
ATOM 3232 N N . PRO B 2 163 ? 277.222 183.258 318.035 1.00 72.61 163 PRO C N 1
ATOM 3233 C CA . PRO B 2 163 ? 276.168 184.262 317.865 1.00 72.61 163 PRO C CA 1
ATOM 3234 C C . PRO B 2 163 ? 275.818 184.913 319.194 1.00 72.61 163 PRO C C 1
ATOM 3235 O O . PRO B 2 163 ? 275.929 184.303 320.260 1.00 72.61 163 PRO C O 1
ATOM 3239 N N . ASN B 2 164 ? 275.402 186.175 319.121 1.00 66.42 164 ASN C N 1
ATOM 3240 C CA . ASN B 2 164 ? 275.081 186.925 320.328 1.00 66.42 164 ASN C CA 1
ATOM 3241 C C . ASN B 2 164 ? 274.021 186.194 321.143 1.00 66.42 164 ASN C C 1
ATOM 3242 O O . ASN B 2 164 ? 272.993 185.765 320.610 1.00 66.42 164 ASN C O 1
ATOM 3247 N N . LEU B 2 165 ? 274.279 186.053 322.439 1.00 68.14 165 LEU C N 1
ATOM 3248 C CA . LEU B 2 165 ? 273.366 185.408 323.379 1.00 68.14 165 LEU C CA 1
ATOM 3249 C C . LEU B 2 165 ? 272.919 186.476 324.374 1.00 68.14 165 LEU C C 1
ATOM 3250 O O . LEU B 2 165 ? 273.534 186.666 325.425 1.00 68.14 165 LEU C O 1
ATOM 3255 N N . VAL B 2 166 ? 271.840 187.173 324.033 1.00 60.89 166 VAL C N 1
ATOM 3256 C CA . VAL B 2 166 ? 271.377 188.303 324.830 1.00 60.89 166 VAL C CA 1
ATOM 3257 C C . VAL B 2 166 ? 270.494 187.793 325.961 1.00 60.89 166 VAL C C 1
ATOM 3258 O O . VAL B 2 166 ? 269.530 187.054 325.730 1.00 60.89 166 VAL C O 1
ATOM 3262 N N . LEU B 2 167 ? 270.825 188.190 327.188 1.00 58.49 167 LEU C N 1
ATOM 3263 C CA . LEU B 2 167 ? 270.026 187.873 328.366 1.00 58.49 167 LEU C CA 1
ATOM 3264 C C . LEU B 2 167 ? 269.083 189.043 328.620 1.00 58.49 167 LEU C C 1
ATOM 3265 O O . LEU B 2 167 ? 269.518 190.118 329.045 1.00 58.49 167 LEU C O 1
ATOM 3270 N N . VAL B 2 168 ? 267.798 188.832 328.360 1.00 59.44 168 VAL C N 1
ATOM 3271 C CA . VAL B 2 168 ? 266.799 189.891 328.455 1.00 59.44 168 VAL C CA 1
ATOM 3272 C C . VAL B 2 168 ? 266.148 189.826 329.830 1.00 59.44 168 VAL C C 1
ATOM 3273 O O . VAL B 2 168 ? 265.592 188.792 330.216 1.00 59.44 168 VAL C O 1
ATOM 3277 N N . ILE B 2 169 ? 266.214 190.932 330.566 1.00 54.81 169 ILE C N 1
ATOM 3278 C CA . ILE B 2 169 ? 265.593 191.059 331.881 1.00 54.81 169 ILE C CA 1
ATOM 3279 C C . ILE B 2 169 ? 264.416 192.014 331.739 1.00 54.81 169 ILE C C 1
ATOM 3280 O O . ILE B 2 169 ? 264.582 193.147 331.271 1.00 54.81 169 ILE C O 1
ATOM 3285 N N . THR B 2 170 ? 263.233 191.560 332.145 1.00 51.75 170 THR C N 1
ATOM 3286 C CA . THR B 2 170 ? 262.014 192.345 332.021 1.00 51.75 170 THR C CA 1
ATOM 3287 C C . THR B 2 170 ? 261.243 192.314 333.333 1.00 51.75 170 THR C C 1
ATOM 3288 O O . THR B 2 170 ? 261.274 191.324 334.068 1.00 51.75 170 THR C O 1
ATOM 3292 N N . GLY B 2 171 ? 260.550 193.412 333.613 1.00 47.49 171 GLY C N 1
ATOM 3293 C CA . GLY B 2 171 ? 259.790 193.521 334.845 1.00 47.49 171 GLY C CA 1
ATOM 3294 C C . GLY B 2 171 ? 259.366 194.958 335.076 1.00 47.49 171 GLY C C 1
ATOM 3295 O O . GLY B 2 171 ? 259.406 195.784 334.162 1.00 47.49 171 GLY C O 1
ATOM 3296 N N . ASN B 2 172 ? 258.962 195.240 336.312 1.00 43.32 172 ASN C N 1
ATOM 3297 C CA . ASN B 2 172 ? 258.533 196.579 336.685 1.00 43.32 172 ASN C CA 1
ATOM 3298 C C . ASN B 2 172 ? 259.005 196.882 338.098 1.00 43.32 172 ASN C C 1
ATOM 3299 O O . ASN B 2 172 ? 259.164 195.977 338.922 1.00 43.32 172 ASN C O 1
ATOM 3304 N N . ARG B 2 173 ? 259.224 198.166 338.369 1.00 42.38 173 ARG C N 1
ATOM 3305 C CA . ARG B 2 173 ? 259.647 198.635 339.681 1.00 42.38 173 ARG C CA 1
ATOM 3306 C C . ARG B 2 173 ? 258.487 199.347 340.365 1.00 42.38 173 ARG C C 1
ATOM 3307 O O . ARG B 2 173 ? 257.848 200.219 339.766 1.00 42.38 173 ARG C O 1
ATOM 3315 N N . ILE B 2 174 ? 258.220 198.971 341.616 1.00 36.29 174 ILE C N 1
ATOM 3316 C CA . ILE B 2 174 ? 257.123 199.529 342.393 1.00 36.29 174 ILE C CA 1
ATOM 3317 C C . ILE B 2 174 ? 257.642 199.882 343.779 1.00 36.29 174 ILE C C 1
ATOM 3318 O O . ILE B 2 174 ? 258.638 199.333 344.255 1.00 36.29 174 ILE C O 1
ATOM 3323 N N . ILE B 2 175 ? 256.951 200.816 344.428 1.00 32.92 175 ILE C N 1
ATOM 3324 C CA . ILE B 2 175 ? 257.252 201.225 345.794 1.00 32.92 175 ILE C CA 1
ATOM 3325 C C . ILE B 2 175 ? 256.020 200.962 346.646 1.00 32.92 175 ILE C C 1
ATOM 3326 O O . ILE B 2 175 ? 254.907 201.346 346.271 1.00 32.92 175 ILE C O 1
ATOM 3331 N N . ALA B 2 176 ? 256.221 200.311 347.786 1.00 31.82 176 ALA C N 1
ATOM 3332 C CA . ALA B 2 176 ? 255.120 199.923 348.653 1.00 31.82 176 ALA C CA 1
ATOM 3333 C C . ALA B 2 176 ? 254.755 201.048 349.611 1.00 31.82 176 ALA C C 1
ATOM 3334 O O . ALA B 2 176 ? 255.609 201.822 350.054 1.00 31.82 176 ALA C O 1
ATOM 3336 N N . TRP B 2 177 ? 253.465 201.130 349.927 1.00 28.76 177 TRP C N 1
ATOM 3337 C CA . TRP B 2 177 ? 252.955 202.108 350.881 1.00 28.76 177 TRP C CA 1
ATOM 3338 C C . TRP B 2 177 ? 253.126 201.546 352.286 1.00 28.76 177 TRP C C 1
ATOM 3339 O O . TRP B 2 177 ? 252.487 200.551 352.645 1.00 28.76 177 TRP C O 1
ATOM 3350 N N . THR B 2 178 ? 253.984 202.177 353.081 1.00 30.23 178 THR C N 1
ATOM 3351 C CA . THR B 2 178 ? 254.362 201.681 354.398 1.00 30.23 178 THR C CA 1
ATOM 3352 C C . THR B 2 178 ? 254.005 202.681 355.492 1.00 30.23 178 THR C C 1
ATOM 3353 O O . THR B 2 178 ? 254.784 202.926 356.414 1.00 30.23 178 THR C O 1
ATOM 3357 N N . PHE B 2 179 ? 252.814 203.266 355.406 1.00 28.82 179 PHE C N 1
ATOM 3358 C CA . PHE B 2 179 ? 252.320 204.202 356.407 1.00 28.82 179 PHE C CA 1
ATOM 3359 C C . PHE B 2 179 ? 251.064 203.628 357.044 1.00 28.82 179 PHE C C 1
ATOM 3360 O O . PHE B 2 179 ? 250.133 203.228 356.337 1.00 28.82 179 PHE C O 1
ATOM 3368 N N . ALA B 2 180 ? 251.040 203.590 358.373 1.00 26.19 180 ALA C N 1
ATOM 3369 C CA . ALA B 2 180 ? 249.899 203.051 359.097 1.00 26.19 180 ALA C CA 1
ATOM 3370 C C . ALA B 2 180 ? 248.900 204.164 359.380 1.00 26.19 180 ALA C C 1
ATOM 3371 O O . ALA B 2 180 ? 249.224 205.090 360.134 1.00 26.19 180 ALA C O 1
ATOM 3373 N N . PRO B 2 181 ? 247.694 204.124 358.814 1.00 25.35 181 PRO C N 1
ATOM 3374 C CA . PRO B 2 181 ? 246.703 205.154 359.135 1.00 25.35 181 PRO C CA 1
ATOM 3375 C C . PRO B 2 181 ? 245.981 204.842 360.435 1.00 25.35 181 PRO C C 1
ATOM 3376 O O . PRO B 2 181 ? 245.591 203.700 360.696 1.00 25.35 181 PRO C O 1
ATOM 3380 N N . ASP B 2 182 ? 245.803 205.874 361.255 1.00 27.09 182 ASP C N 1
ATOM 3381 C CA . ASP B 2 182 ? 245.142 205.687 362.538 1.00 27.09 182 ASP C CA 1
ATOM 3382 C C . ASP B 2 182 ? 243.694 205.262 362.334 1.00 27.09 182 ASP C C 1
ATOM 3383 O O . ASP B 2 182 ? 243.065 205.592 361.325 1.00 27.09 182 ASP C O 1
ATOM 3388 N N . TRP B 2 183 ? 243.168 204.524 363.310 1.00 26.74 183 TRP C N 1
ATOM 3389 C CA . TRP B 2 183 ? 241.857 203.898 363.217 1.00 26.74 183 TRP C CA 1
ATOM 3390 C C . TRP B 2 183 ? 240.796 204.641 364.021 1.00 26.74 183 TRP C C 1
ATOM 3391 O O . TRP B 2 183 ? 239.760 204.057 364.355 1.00 26.74 183 TRP C O 1
ATOM 3402 N N . GLY B 2 184 ? 241.031 205.915 364.338 1.00 28.05 184 GLY C N 1
ATOM 3403 C CA . GLY B 2 184 ? 240.019 206.686 365.041 1.00 28.05 184 GLY C CA 1
ATOM 3404 C C . GLY B 2 184 ? 238.744 206.841 364.233 1.00 28.05 184 GLY C C 1
ATOM 3405 O O . GLY B 2 184 ? 237.640 206.675 364.759 1.00 28.05 184 GLY C O 1
ATOM 3406 N N . ASP B 2 185 ? 238.878 207.158 362.949 1.00 25.37 185 ASP C N 1
ATOM 3407 C CA . ASP B 2 185 ? 237.746 207.271 362.044 1.00 25.37 185 ASP C CA 1
ATOM 3408 C C . ASP B 2 185 ? 237.640 206.009 361.199 1.00 25.37 185 ASP C C 1
ATOM 3409 O O . ASP B 2 185 ? 238.653 205.454 360.763 1.00 25.37 185 ASP C O 1
ATOM 3414 N N . SER B 2 186 ? 236.410 205.559 360.973 1.00 24.59 186 SER C N 1
ATOM 3415 C CA . SER B 2 186 ? 236.193 204.336 360.215 1.00 24.59 186 SER C CA 1
ATOM 3416 C C . SER B 2 186 ? 236.781 204.460 358.814 1.00 24.59 186 SER C C 1
ATOM 3417 O O . SER B 2 186 ? 236.679 205.507 358.169 1.00 24.59 186 SER C O 1
ATOM 3420 N N . ILE B 2 187 ? 237.407 203.383 358.350 1.00 25.36 187 ILE C N 1
ATOM 3421 C CA . ILE B 2 187 ? 237.931 203.327 356.991 1.00 25.36 187 ILE C CA 1
ATOM 3422 C C . ILE B 2 187 ? 236.810 202.904 356.054 1.00 25.36 187 ILE C C 1
ATOM 3423 O O . ILE B 2 187 ? 236.123 201.905 356.298 1.00 25.36 187 ILE C O 1
ATOM 3428 N N . VAL B 2 188 ? 236.621 203.662 354.978 1.00 24.42 188 VAL C N 1
ATOM 3429 C CA . VAL B 2 188 ? 235.534 203.436 354.034 1.00 24.42 188 VAL C CA 1
ATOM 3430 C C . VAL B 2 188 ? 236.093 202.701 352.824 1.00 24.42 188 VAL C C 1
ATOM 3431 O O . VAL B 2 188 ? 237.038 203.174 352.181 1.00 24.42 188 VAL C O 1
ATOM 3435 N N . GLU B 2 189 ? 235.513 201.545 352.519 1.00 25.76 189 GLU C N 1
ATOM 3436 C CA . GLU B 2 189 ? 235.838 200.778 351.324 1.00 25.76 189 GLU C CA 1
ATOM 3437 C C . GLU B 2 189 ? 234.665 200.864 350.359 1.00 25.76 189 GLU C C 1
ATOM 3438 O O . GLU B 2 189 ? 233.521 200.597 350.741 1.00 25.76 189 GLU C O 1
ATOM 3444 N N . ARG B 2 190 ? 234.951 201.234 349.114 1.00 26.55 190 ARG C N 1
ATOM 3445 C CA . ARG B 2 190 ? 233.926 201.476 348.108 1.00 26.55 190 ARG C CA 1
ATOM 3446 C C . ARG B 2 190 ? 234.072 200.472 346.976 1.00 26.55 190 ARG C C 1
ATOM 3447 O O . ARG B 2 190 ? 235.155 200.334 346.398 1.00 26.55 190 ARG C O 1
ATOM 3455 N N . LEU B 2 191 ? 232.982 199.777 346.663 1.00 26.01 191 LEU C N 1
ATOM 3456 C CA . LEU B 2 191 ? 232.913 198.862 345.531 1.00 26.01 191 LEU C CA 1
ATOM 3457 C C . LEU B 2 191 ? 231.985 199.467 344.488 1.00 26.01 191 LEU C C 1
ATOM 3458 O O . LEU B 2 191 ? 230.796 199.672 344.756 1.00 26.01 191 LEU C O 1
ATOM 3463 N N . SER B 2 192 ? 232.526 199.749 343.307 1.00 26.60 192 SER C N 1
ATOM 3464 C CA . SER B 2 192 ? 231.790 200.411 342.241 1.00 26.60 192 SER C CA 1
ATOM 3465 C C . SER B 2 192 ? 231.844 199.573 340.973 1.00 26.60 192 SER C C 1
ATOM 3466 O O . SER B 2 192 ? 232.888 199.006 340.634 1.00 26.60 192 SER C O 1
ATOM 3469 N N . ALA B 2 193 ? 230.712 199.496 340.278 1.00 26.06 193 ALA C N 1
ATOM 3470 C CA . ALA B 2 193 ? 230.616 198.794 339.008 1.00 26.06 193 ALA C CA 1
ATOM 3471 C C . ALA B 2 193 ? 229.717 199.597 338.077 1.00 26.06 193 ALA C C 1
ATOM 3472 O O . ALA B 2 193 ? 229.020 200.522 338.498 1.00 26.06 193 ALA C O 1
ATOM 3474 N N . SER B 2 194 ? 229.749 199.242 336.796 1.00 25.39 194 SER C N 1
ATOM 3475 C CA . SER B 2 194 ? 228.986 199.937 335.768 1.00 25.39 194 SER C CA 1
ATOM 3476 C C . SER B 2 194 ? 227.926 199.004 335.202 1.00 25.39 194 SER C C 1
ATOM 3477 O O . SER B 2 194 ? 228.237 197.882 334.788 1.00 25.39 194 SER C O 1
ATOM 3480 N N . THR B 2 195 ? 226.677 199.472 335.181 1.00 27.46 195 THR C N 1
ATOM 3481 C CA . THR B 2 195 ? 225.566 198.689 334.643 1.00 27.46 195 THR C CA 1
ATOM 3482 C C . THR B 2 195 ? 224.541 199.673 334.084 1.00 27.46 195 THR C C 1
ATOM 3483 O O . THR B 2 195 ? 223.730 200.220 334.836 1.00 27.46 195 THR C O 1
ATOM 3487 N N . ASN B 2 196 ? 224.583 199.885 332.771 1.00 27.46 196 ASN C N 1
ATOM 3488 C CA . ASN B 2 196 ? 223.644 200.774 332.099 1.00 27.46 196 ASN C CA 1
ATOM 3489 C C . ASN B 2 196 ? 222.396 199.983 331.723 1.00 27.46 196 ASN C C 1
ATOM 3490 O O . ASN B 2 196 ? 222.477 199.009 330.967 1.00 27.46 196 ASN C O 1
ATOM 3495 N N . ILE B 2 197 ? 221.250 200.406 332.249 1.00 28.45 197 ILE C N 1
ATOM 3496 C CA . ILE B 2 197 ? 219.986 199.704 332.078 1.00 28.45 197 ILE C CA 1
ATOM 3497 C C . ILE B 2 197 ? 218.995 200.649 331.414 1.00 28.45 197 ILE C C 1
ATOM 3498 O O . ILE B 2 197 ? 218.898 201.821 331.797 1.00 28.45 197 ILE C O 1
ATOM 3503 N N . LEU B 2 198 ? 218.273 200.144 330.419 1.00 31.62 198 LEU C N 1
ATOM 3504 C CA . LEU B 2 198 ? 217.252 200.905 329.713 1.00 31.62 198 LEU C CA 1
ATOM 3505 C C . LEU B 2 198 ? 215.927 200.163 329.805 1.00 31.62 198 LEU C C 1
ATOM 3506 O O . LEU B 2 198 ? 215.873 198.950 329.576 1.00 31.62 198 LEU C O 1
ATOM 3511 N N . GLN B 2 199 ? 214.865 200.892 330.140 1.00 32.14 199 GLN C N 1
ATOM 3512 C CA . GLN B 2 199 ? 213.536 200.326 330.299 1.00 32.14 199 GLN C CA 1
ATOM 3513 C C . GLN B 2 199 ? 212.595 200.919 329.261 1.00 32.14 199 GLN C C 1
ATOM 3514 O O . GLN B 2 199 ? 212.756 202.066 328.835 1.00 32.14 199 GLN C O 1
ATOM 3520 N N . SER B 2 200 ? 211.609 200.124 328.857 1.00 35.63 200 SER C N 1
ATOM 3521 C CA . SER B 2 200 ? 210.654 200.541 327.839 1.00 35.63 200 SER C CA 1
ATOM 3522 C C . SER B 2 200 ? 209.524 201.335 328.491 1.00 35.63 200 SER C C 1
ATOM 3523 O O . SER B 2 200 ? 209.583 201.702 329.668 1.00 35.63 200 SER C O 1
ATOM 3526 N N . GLU B 2 201 ? 208.471 201.608 327.719 1.00 37.78 201 GLU C N 1
ATOM 3527 C CA . GLU B 2 201 ? 207.310 202.292 328.276 1.00 37.78 201 GLU C CA 1
ATOM 3528 C C . GLU B 2 201 ? 206.717 201.501 329.432 1.00 37.78 201 GLU C C 1
ATOM 3529 O O . GLU B 2 201 ? 206.391 202.067 330.482 1.00 37.78 201 GLU C O 1
ATOM 3535 N N . SER B 2 202 ? 206.570 200.191 329.259 1.00 36.32 202 SER C N 1
ATOM 3536 C CA . SER B 2 202 ? 206.148 199.337 330.356 1.00 36.32 202 SER C CA 1
ATOM 3537 C C . SER B 2 202 ? 207.292 199.161 331.349 1.00 36.32 202 SER C C 1
ATOM 3538 O O . SER B 2 202 ? 208.468 199.353 331.029 1.00 36.32 202 SER C O 1
ATOM 3541 N N . ALA B 2 203 ? 206.932 198.788 332.577 1.00 35.59 203 ALA C N 1
ATOM 3542 C CA . ALA B 2 203 ? 207.912 198.604 333.647 1.00 35.59 203 ALA C CA 1
ATOM 3543 C C . ALA B 2 203 ? 208.641 197.276 333.439 1.00 35.59 203 ALA C C 1
ATOM 3544 O O . ALA B 2 203 ? 208.464 196.300 334.171 1.00 35.59 203 ALA C O 1
ATOM 3546 N N . VAL B 2 204 ? 209.478 197.254 332.404 1.00 34.23 204 VAL C N 1
ATOM 3547 C CA . VAL B 2 204 ? 210.332 196.113 332.090 1.00 34.23 204 VAL C CA 1
ATOM 3548 C C . VAL B 2 204 ? 211.745 196.630 331.877 1.00 34.23 204 VAL C C 1
ATOM 3549 O O . VAL B 2 204 ? 211.945 197.639 331.191 1.00 34.23 204 VAL C O 1
ATOM 3553 N N . THR B 2 205 ? 212.722 195.944 332.463 1.00 29.99 205 THR C N 1
ATOM 3554 C CA . THR B 2 205 ? 214.108 196.388 332.455 1.00 29.99 205 THR C CA 1
ATOM 3555 C C . THR B 2 205 ? 215.006 195.312 331.861 1.00 29.99 205 THR C C 1
ATOM 3556 O O . THR B 2 205 ? 214.870 194.128 332.181 1.00 29.99 205 THR C O 1
ATOM 3560 N N . GLN B 2 206 ? 215.921 195.737 330.994 1.00 27.83 206 GLN C N 1
ATOM 3561 C CA . GLN B 2 206 ? 216.991 194.892 330.484 1.00 27.83 206 GLN C CA 1
ATOM 3562 C C . GLN B 2 206 ? 218.315 195.443 330.995 1.00 27.83 206 GLN C C 1
ATOM 3563 O O . GLN B 2 206 ? 218.573 196.647 330.884 1.00 27.83 206 GLN C O 1
ATOM 3569 N N . ARG B 2 207 ? 219.146 194.568 331.550 1.00 28.66 207 ARG C N 1
ATOM 3570 C CA . ARG B 2 207 ? 220.354 194.973 332.252 1.00 28.66 207 ARG C CA 1
ATOM 3571 C C . ARG B 2 207 ? 221.587 194.492 331.500 1.00 28.66 207 ARG C C 1
ATOM 3572 O O . ARG B 2 207 ? 221.596 193.391 330.939 1.00 28.66 207 ARG C O 1
ATOM 3580 N N . ARG B 2 208 ? 222.624 195.325 331.493 1.00 29.05 208 ARG C N 1
ATOM 3581 C CA . ARG B 2 208 ? 223.796 195.152 330.643 1.00 29.05 208 ARG C CA 1
ATOM 3582 C C . ARG B 2 208 ? 225.078 195.360 331.442 1.00 29.05 208 ARG C C 1
ATOM 3583 O O . ARG B 2 208 ? 225.958 196.135 331.059 1.00 29.05 208 ARG C O 1
ATOM 3591 N N . ALA B 2 209 ? 225.186 194.680 332.582 1.00 27.18 209 ALA C N 1
ATOM 3592 C CA . ALA B 2 209 ? 226.354 194.790 333.450 1.00 27.18 209 ALA C CA 1
ATOM 3593 C C . ALA B 2 209 ? 227.641 194.833 332.640 1.00 27.18 209 ALA C C 1
ATOM 3594 O O . ALA B 2 209 ? 227.933 193.918 331.865 1.00 27.18 209 ALA C O 1
ATOM 3596 N N . MET B 2 210 ? 228.416 195.902 332.826 1.00 27.07 210 MET C N 1
ATOM 3597 C CA . MET B 2 210 ? 229.576 196.166 331.979 1.00 27.07 210 MET C CA 1
ATOM 3598 C C . MET B 2 210 ? 230.867 195.614 332.580 1.00 27.07 210 MET C C 1
ATOM 3599 O O . MET B 2 210 ? 231.538 194.781 331.964 1.00 27.07 210 MET C O 1
ATOM 3604 N N . ARG B 2 211 ? 231.226 196.069 333.778 1.00 26.34 211 ARG C N 1
ATOM 3605 C CA . ARG B 2 211 ? 232.491 195.695 334.399 1.00 26.34 211 ARG C CA 1
ATOM 3606 C C . ARG B 2 211 ? 232.297 194.440 335.239 1.00 26.34 211 ARG C C 1
ATOM 3607 O O . ARG B 2 211 ? 231.493 194.432 336.178 1.00 26.34 211 ARG C O 1
ATOM 3615 N N . LEU B 2 212 ? 233.035 193.381 334.898 1.00 27.21 212 LEU C N 1
ATOM 3616 C CA . LEU B 2 212 ? 232.910 192.125 335.631 1.00 27.21 212 LEU C CA 1
ATOM 3617 C C . LEU B 2 212 ? 233.587 192.210 336.993 1.00 27.21 212 LEU C C 1
ATOM 3618 O O . LEU B 2 212 ? 233.093 191.642 337.973 1.00 27.21 212 LEU C O 1
ATOM 3623 N N . ALA B 2 213 ? 234.716 192.908 337.074 1.00 25.90 213 ALA C N 1
ATOM 3624 C CA . ALA B 2 213 ? 235.437 193.073 338.331 1.00 25.90 213 ALA C CA 1
ATOM 3625 C C . ALA B 2 213 ? 235.249 194.497 338.836 1.00 25.90 213 ALA C C 1
ATOM 3626 O O . ALA B 2 213 ? 235.817 195.432 338.248 1.00 25.90 213 ALA C O 1
ATOM 3628 N N . PRO B 2 214 ? 234.479 194.725 339.900 1.00 25.41 214 PRO C N 1
ATOM 3629 C CA . PRO B 2 214 ? 234.244 196.104 340.346 1.00 25.41 214 PRO C CA 1
ATOM 3630 C C . PRO B 2 214 ? 235.533 196.779 340.788 1.00 25.41 214 PRO C C 1
ATOM 3631 O O . PRO B 2 214 ? 236.422 196.148 341.363 1.00 25.41 214 PRO C O 1
ATOM 3635 N N . ARG B 2 215 ? 235.625 198.078 340.515 1.00 25.39 215 ARG C N 1
ATOM 3636 C CA . ARG B 2 215 ? 236.782 198.860 340.926 1.00 25.39 215 ARG C CA 1
ATOM 3637 C C . ARG B 2 215 ? 236.673 199.194 342.407 1.00 25.39 215 ARG C C 1
ATOM 3638 O O . ARG B 2 215 ? 235.636 199.679 342.868 1.00 25.39 215 ARG C O 1
ATOM 3646 N N . ARG B 2 216 ? 237.747 198.941 343.149 1.00 26.95 216 ARG C N 1
ATOM 3647 C CA . ARG B 2 216 ? 237.763 199.122 344.593 1.00 26.95 216 ARG C CA 1
ATOM 3648 C C . ARG B 2 216 ? 238.508 200.401 344.945 1.00 26.95 216 ARG C C 1
ATOM 3649 O O . ARG B 2 216 ? 239.621 200.631 344.462 1.00 26.95 216 ARG C O 1
ATOM 3657 N N . GLU B 2 217 ? 237.892 201.226 345.789 1.00 25.75 217 GLU C N 1
ATOM 3658 C CA . GLU B 2 217 ? 238.483 202.471 346.256 1.00 25.75 217 GLU C CA 1
ATOM 3659 C C . GLU B 2 217 ? 238.535 202.464 347.777 1.00 25.75 217 GLU C C 1
ATOM 3660 O O . GLU B 2 217 ? 237.595 202.016 348.438 1.00 25.75 217 GLU C O 1
ATOM 3666 N N . PHE B 2 218 ? 239.641 202.962 348.326 1.00 26.65 218 PHE C N 1
ATOM 3667 C CA . PHE B 2 218 ? 239.853 203.030 349.765 1.00 26.65 218 PHE C CA 1
ATOM 3668 C C . PHE B 2 218 ? 240.019 204.484 350.177 1.00 26.65 218 PHE C C 1
ATOM 3669 O O . PHE B 2 218 ? 240.742 205.239 349.520 1.00 26.65 218 PHE C O 1
ATOM 3677 N N . ASP B 2 219 ? 239.350 204.872 351.260 1.00 27.15 219 ASP C N 1
ATOM 3678 C CA . ASP B 2 219 ? 239.456 206.210 351.823 1.00 27.15 219 ASP C CA 1
ATOM 3679 C C . ASP B 2 219 ? 239.859 206.095 353.285 1.00 27.15 219 ASP C C 1
ATOM 3680 O O . ASP B 2 219 ? 239.233 205.353 354.047 1.00 27.15 219 ASP C O 1
ATOM 3685 N N . ALA B 2 220 ? 240.900 206.827 353.674 1.00 27.00 220 ALA C N 1
ATOM 3686 C CA . ALA B 2 220 ? 241.395 206.761 355.040 1.00 27.00 220 ALA C CA 1
ATOM 3687 C C . ALA B 2 220 ? 242.162 208.035 355.359 1.00 27.00 220 ALA C C 1
ATOM 3688 O O . ALA B 2 220 ? 242.564 208.783 354.463 1.00 27.00 220 ALA C O 1
ATOM 3690 N N . ASN B 2 221 ? 242.355 208.270 356.654 1.00 26.80 221 ASN C N 1
ATOM 3691 C CA . ASN B 2 221 ? 243.146 209.383 357.153 1.00 26.80 221 ASN C CA 1
ATOM 3692 C C . ASN B 2 221 ? 244.345 208.840 357.917 1.00 26.80 221 ASN C C 1
ATOM 3693 O O . ASN B 2 221 ? 244.281 207.762 358.517 1.00 26.80 221 ASN C O 1
ATOM 3698 N N . MET B 2 222 ? 245.442 209.592 357.892 1.00 28.23 222 MET C N 1
ATOM 3699 C CA . MET B 2 222 ? 246.692 209.145 358.486 1.00 28.23 222 MET C CA 1
ATOM 3700 C C . MET B 2 222 ? 247.398 210.323 359.141 1.00 28.23 222 MET C C 1
ATOM 3701 O O . MET B 2 222 ? 246.976 211.476 359.026 1.00 28.23 222 MET C O 1
ATOM 3706 N N . TYR B 2 223 ? 248.489 210.011 359.838 1.00 30.07 223 TYR C N 1
ATOM 3707 C CA . TYR B 2 223 ? 249.299 211.006 360.524 1.00 30.07 223 TYR C CA 1
ATOM 3708 C C . TYR B 2 223 ? 250.769 210.660 360.335 1.00 30.07 223 TYR C C 1
ATOM 3709 O O . TYR B 2 223 ? 251.123 209.533 359.985 1.00 30.07 223 TYR C O 1
ATOM 3718 N N . ALA B 2 224 ? 251.626 211.650 360.571 1.00 32.19 224 ALA C N 1
ATOM 3719 C CA . ALA B 2 224 ? 253.070 211.457 360.451 1.00 32.19 224 ALA C CA 1
ATOM 3720 C C . ALA B 2 224 ? 253.761 212.497 361.314 1.00 32.19 224 ALA C C 1
ATOM 3721 O O . ALA B 2 224 ? 253.571 213.699 361.097 1.00 32.19 224 ALA C O 1
ATOM 3723 N N . VAL B 2 225 ? 254.555 212.047 362.284 1.00 34.30 225 VAL C N 1
ATOM 3724 C CA . VAL B 2 225 ? 255.180 212.956 363.241 1.00 34.30 225 VAL C CA 1
ATOM 3725 C C . VAL B 2 225 ? 256.694 212.782 363.255 1.00 34.30 225 VAL C C 1
ATOM 3726 O O . VAL B 2 225 ? 257.438 213.727 362.967 1.00 34.30 225 VAL C O 1
ATOM 3730 N N . ASP B 2 226 ? 257.167 211.581 363.582 1.00 35.54 226 ASP C N 1
ATOM 3731 C CA . ASP B 2 226 ? 258.583 211.336 363.856 1.00 35.54 226 ASP C CA 1
ATOM 3732 C C . ASP B 2 226 ? 259.177 210.490 362.733 1.00 35.54 226 ASP C C 1
ATOM 3733 O O . ASP B 2 226 ? 258.958 209.277 362.672 1.00 35.54 226 ASP C O 1
ATOM 3738 N N . ARG B 2 227 ? 259.930 211.142 361.846 1.00 33.69 227 ARG C N 1
ATOM 3739 C CA . ARG B 2 227 ? 260.681 210.455 360.801 1.00 33.69 227 ARG C CA 1
ATOM 3740 C C . ARG B 2 227 ? 259.782 209.922 359.692 1.00 33.69 227 ARG C C 1
ATOM 3741 O O . ARG B 2 227 ? 260.280 209.403 358.687 1.00 33.69 227 ARG C O 1
ATOM 3749 N N . GLU B 2 228 ? 258.463 210.039 359.854 1.00 34.00 228 GLU C N 1
ATOM 3750 C CA . GLU B 2 228 ? 257.533 209.643 358.809 1.00 34.00 228 GLU C CA 1
ATOM 3751 C C . GLU B 2 228 ? 257.029 210.817 357.985 1.00 34.00 228 GLU C C 1
ATOM 3752 O O . GLU B 2 228 ? 256.642 210.618 356.831 1.00 34.00 228 GLU C O 1
ATOM 3758 N N . ARG B 2 229 ? 257.029 212.029 358.541 1.00 33.98 229 ARG C N 1
ATOM 3759 C CA . ARG B 2 229 ? 256.572 213.186 357.778 1.00 33.98 229 ARG C CA 1
ATOM 3760 C C . ARG B 2 229 ? 257.510 213.481 356.615 1.00 33.98 229 ARG C C 1
ATOM 3761 O O . ARG B 2 229 ? 257.066 213.660 355.474 1.00 33.98 229 ARG C O 1
ATOM 3769 N N . GLN B 2 230 ? 258.815 213.538 356.885 1.00 34.75 230 GLN C N 1
ATOM 3770 C CA . GLN B 2 230 ? 259.776 213.816 355.823 1.00 34.75 230 GLN C CA 1
ATOM 3771 C C . GLN B 2 230 ? 259.797 212.696 354.792 1.00 34.75 230 GLN C C 1
ATOM 3772 O O . GLN B 2 230 ? 259.867 212.954 353.584 1.00 34.75 230 GLN C O 1
ATOM 3778 N N . LEU B 2 231 ? 259.740 211.443 355.247 1.00 31.92 231 LEU C N 1
ATOM 3779 C CA . LEU B 2 231 ? 259.708 210.321 354.315 1.00 31.92 231 LEU C CA 1
ATOM 3780 C C . LEU B 2 231 ? 258.463 210.376 353.442 1.00 31.92 231 LEU C C 1
ATOM 3781 O O . LEU B 2 231 ? 258.533 210.143 352.228 1.00 31.92 231 LEU C O 1
ATOM 3786 N N . LEU B 2 232 ? 257.312 210.687 354.041 1.00 31.10 232 LEU C N 1
ATOM 3787 C CA . LEU B 2 232 ? 256.080 210.805 353.273 1.00 31.10 232 LEU C CA 1
ATOM 3788 C C . LEU B 2 232 ? 256.181 211.921 352.244 1.00 31.10 232 LEU C C 1
ATOM 3789 O O . LEU B 2 232 ? 255.766 211.753 351.091 1.00 31.10 232 LEU C O 1
ATOM 3794 N N . ASP B 2 233 ? 256.720 213.073 352.643 1.00 32.99 233 ASP C N 1
ATOM 3795 C CA . ASP B 2 233 ? 256.845 214.187 351.709 1.00 32.99 233 ASP C CA 1
ATOM 3796 C C . ASP B 2 233 ? 257.757 213.818 350.548 1.00 32.99 233 ASP C C 1
ATOM 3797 O O . ASP B 2 233 ? 257.441 214.088 349.382 1.00 32.99 233 ASP C O 1
ATOM 3802 N N . MET B 2 234 ? 258.898 213.191 350.846 1.00 34.07 234 MET C N 1
ATOM 3803 C CA . MET B 2 234 ? 259.818 212.801 349.784 1.00 34.07 234 MET C CA 1
ATOM 3804 C C . MET B 2 234 ? 259.172 211.790 348.847 1.00 34.07 234 MET C C 1
ATOM 3805 O O . MET B 2 234 ? 259.290 211.905 347.622 1.00 34.07 234 MET C O 1
ATOM 3810 N N . THR B 2 235 ? 258.484 210.791 349.403 1.00 31.74 235 THR C N 1
ATOM 3811 C CA . THR B 2 235 ? 257.850 209.781 348.564 1.00 31.74 235 THR C CA 1
ATOM 3812 C C . THR B 2 235 ? 256.783 210.402 347.673 1.00 31.74 235 THR C C 1
ATOM 3813 O O . THR B 2 235 ? 256.705 210.097 346.477 1.00 31.74 235 THR C O 1
ATOM 3817 N N . LEU B 2 236 ? 255.952 211.281 348.237 1.00 31.48 236 LEU C N 1
ATOM 3818 C CA . LEU B 2 236 ? 254.899 211.907 347.446 1.00 31.48 236 LEU C CA 1
ATOM 3819 C C . LEU B 2 236 ? 255.484 212.782 346.346 1.00 31.48 236 LEU C C 1
ATOM 3820 O O . LEU B 2 236 ? 255.001 212.765 345.209 1.00 31.48 236 LEU C O 1
ATOM 3825 N N . PHE B 2 237 ? 256.524 213.555 346.663 1.00 32.25 237 PHE C N 1
ATOM 3826 C CA . PHE B 2 237 ? 257.136 214.404 345.648 1.00 32.25 237 PHE C CA 1
ATOM 3827 C C . PHE B 2 237 ? 257.772 213.571 344.543 1.00 32.25 237 PHE C C 1
ATOM 3828 O O . PHE B 2 237 ? 257.634 213.895 343.357 1.00 32.25 237 PHE C O 1
ATOM 3836 N N . GLY B 2 238 ? 258.469 212.498 344.906 1.00 32.25 238 GLY C N 1
ATOM 3837 C CA . GLY B 2 238 ? 259.176 211.698 343.927 1.00 32.25 238 GLY C CA 1
ATOM 3838 C C . GLY B 2 238 ? 258.300 210.706 343.191 1.00 32.25 238 GLY C C 1
ATOM 3839 O O . GLY B 2 238 ? 258.147 210.794 341.969 1.00 32.25 238 GLY C O 1
ATOM 3840 N N . TRP B 2 239 ? 257.716 209.752 343.921 1.00 32.98 239 TRP C N 1
ATOM 3841 C CA . TRP B 2 239 ? 256.938 208.707 343.265 1.00 32.98 239 TRP C CA 1
ATOM 3842 C C . TRP B 2 239 ? 255.655 209.271 342.667 1.00 32.98 239 TRP C C 1
ATOM 3843 O O . TRP B 2 239 ? 255.295 208.941 341.532 1.00 32.98 239 TRP C O 1
ATOM 3854 N N . GLY B 2 240 ? 254.956 210.122 343.412 1.00 31.88 240 GLY C N 1
ATOM 3855 C CA . GLY B 2 240 ? 253.796 210.800 342.854 1.00 31.88 240 GLY C CA 1
ATOM 3856 C C . GLY B 2 240 ? 252.759 209.822 342.340 1.00 31.88 240 GLY C C 1
ATOM 3857 O O . GLY B 2 240 ? 252.394 208.852 343.012 1.00 31.88 240 GLY C O 1
ATOM 3858 N N . ALA B 2 241 ? 252.272 210.081 341.125 1.00 31.57 241 ALA C N 1
ATOM 3859 C CA . ALA B 2 241 ? 251.189 209.296 340.532 1.00 31.57 241 ALA C CA 1
ATOM 3860 C C . ALA B 2 241 ? 251.784 208.093 339.806 1.00 31.57 241 ALA C C 1
ATOM 3861 O O . ALA B 2 241 ? 251.917 208.061 338.581 1.00 31.57 241 ALA C O 1
ATOM 3863 N N . ARG B 2 242 ? 252.139 207.078 340.591 1.00 33.19 242 ARG C N 1
ATOM 3864 C CA . ARG B 2 242 ? 252.660 205.829 340.060 1.00 33.19 242 ARG C CA 1
ATOM 3865 C C . ARG B 2 242 ? 252.172 204.682 340.933 1.00 33.19 242 ARG C C 1
ATOM 3866 O O . ARG B 2 242 ? 251.759 204.881 342.078 1.00 33.19 242 ARG C O 1
ATOM 3874 N N . ILE B 2 243 ? 252.222 203.473 340.373 1.00 31.46 243 ILE C N 1
ATOM 3875 C CA . ILE B 2 243 ? 251.663 202.315 341.058 1.00 31.46 243 ILE C CA 1
ATOM 3876 C C . ILE B 2 243 ? 252.340 202.129 342.408 1.00 31.46 243 ILE C C 1
ATOM 3877 O O . ILE B 2 243 ? 253.564 202.266 342.542 1.00 31.46 243 ILE C O 1
ATOM 3882 N N . TRP B 2 244 ? 251.537 201.825 343.421 1.00 29.71 244 TRP C N 1
ATOM 3883 C CA . TRP B 2 244 ? 252.007 201.488 344.756 1.00 29.71 244 TRP C CA 1
ATOM 3884 C C . TRP B 2 244 ? 251.758 200.007 345.024 1.00 29.71 244 TRP C C 1
ATOM 3885 O O . TRP B 2 244 ? 251.248 199.271 344.175 1.00 29.71 244 TRP C O 1
ATOM 3896 N N . ALA B 2 245 ? 252.127 199.574 346.226 1.00 28.79 245 ALA C N 1
ATOM 3897 C CA . ALA B 2 245 ? 251.786 198.252 346.745 1.00 28.79 245 ALA C CA 1
ATOM 3898 C C . ALA B 2 245 ? 251.059 198.491 348.064 1.00 28.79 245 ALA C C 1
ATOM 3899 O O . ALA B 2 245 ? 251.669 198.486 349.136 1.00 28.79 245 ALA C O 1
ATOM 3901 N N . LEU B 2 246 ? 249.753 198.702 347.978 1.00 27.68 246 LEU C N 1
ATOM 3902 C CA . LEU B 2 246 ? 248.971 199.104 349.140 1.00 27.68 246 LEU C CA 1
ATOM 3903 C C . LEU B 2 246 ? 248.666 197.896 350.018 1.00 27.68 246 LEU C C 1
ATOM 3904 O O . LEU B 2 246 ? 248.031 196.946 349.544 1.00 27.68 246 LEU C O 1
ATOM 3909 N N . PRO B 2 247 ? 249.088 197.882 351.282 1.00 26.32 247 PRO C N 1
ATOM 3910 C CA . PRO B 2 247 ? 248.632 196.824 352.187 1.00 26.32 247 PRO C CA 1
ATOM 3911 C C . PRO B 2 247 ? 247.174 197.016 352.566 1.00 26.32 247 PRO C C 1
ATOM 3912 O O . PRO B 2 247 ? 246.663 198.137 352.622 1.00 26.32 247 PRO C O 1
ATOM 3916 N N . ILE B 2 248 ? 246.499 195.898 352.829 1.00 27.63 248 ILE C N 1
ATOM 3917 C CA . ILE B 2 248 ? 245.086 195.915 353.203 1.00 27.63 248 ILE C CA 1
ATOM 3918 C C . ILE B 2 248 ? 245.020 196.135 354.712 1.00 27.63 248 ILE C C 1
ATOM 3919 O O . ILE B 2 248 ? 245.149 195.193 355.494 1.00 27.63 248 ILE C O 1
ATOM 3924 N N . TRP B 2 249 ? 244.817 197.386 355.123 1.00 25.03 249 TRP C N 1
ATOM 3925 C CA . TRP B 2 249 ? 244.755 197.686 356.550 1.00 25.03 249 TRP C CA 1
ATOM 3926 C C . TRP B 2 249 ? 243.652 196.921 357.270 1.00 25.03 249 TRP C C 1
ATOM 3927 O O . TRP B 2 249 ? 243.916 196.406 358.371 1.00 25.03 249 TRP C O 1
ATOM 3938 N N . PRO B 2 250 ? 242.432 196.806 356.741 1.00 25.63 250 PRO C N 1
ATOM 3939 C CA . PRO B 2 250 ? 241.387 196.077 357.479 1.00 25.63 250 PRO C CA 1
ATOM 3940 C C . PRO B 2 250 ? 241.726 194.621 357.729 1.00 25.63 250 PRO C C 1
ATOM 3941 O O . PRO B 2 250 ? 241.134 194.010 358.627 1.00 25.63 250 PRO C O 1
ATOM 3945 N N . ASP B 2 251 ? 242.657 194.044 356.969 1.00 27.42 251 ASP C N 1
ATOM 3946 C CA . ASP B 2 251 ? 243.046 192.647 357.114 1.00 27.42 251 ASP C CA 1
ATOM 3947 C C . ASP B 2 251 ? 244.290 192.482 357.981 1.00 27.42 251 ASP C C 1
ATOM 3948 O O . ASP B 2 251 ? 245.090 191.568 357.751 1.00 27.42 251 ASP C O 1
ATOM 3953 N N . ILE B 2 252 ? 244.471 193.353 358.976 1.00 26.11 252 ILE C N 1
ATOM 3954 C CA . ILE B 2 252 ? 245.622 193.238 359.859 1.00 26.11 252 ILE C CA 1
ATOM 3955 C C . ILE B 2 252 ? 245.639 191.857 360.504 1.00 26.11 252 ILE C C 1
ATOM 3956 O O . ILE B 2 252 ? 244.592 191.264 360.792 1.00 26.11 252 ILE C O 1
ATOM 3961 N N . GLN B 2 253 ? 246.844 191.340 360.731 1.00 25.46 253 GLN C N 1
ATOM 3962 C CA . GLN B 2 253 ? 247.013 190.013 361.302 1.00 25.46 253 GLN C CA 1
ATOM 3963 C C . GLN B 2 253 ? 248.312 189.977 362.093 1.00 25.46 253 GLN C C 1
ATOM 3964 O O . GLN B 2 253 ? 249.325 190.531 361.658 1.00 25.46 253 GLN C O 1
ATOM 3970 N N . LEU B 2 254 ? 248.272 189.323 363.249 1.00 23.59 254 LEU C N 1
ATOM 3971 C CA . LEU B 2 254 ? 249.422 189.203 364.134 1.00 23.59 254 LEU C CA 1
ATOM 3972 C C . LEU B 2 254 ? 249.931 187.767 364.130 1.00 23.59 254 LEU C C 1
ATOM 3973 O O . LEU B 2 254 ? 249.147 186.819 364.229 1.00 23.59 254 LEU C O 1
ATOM 3978 N N . LEU B 2 255 ? 251.248 187.616 364.017 1.00 25.34 255 LEU C N 1
ATOM 3979 C CA . LEU B 2 255 ? 251.849 186.290 363.989 1.00 25.34 255 LEU C CA 1
ATOM 3980 C C . LEU B 2 255 ? 251.706 185.606 365.343 1.00 25.34 255 LEU C C 1
ATOM 3981 O O . LEU B 2 255 ? 251.809 186.244 366.394 1.00 25.34 255 LEU C O 1
ATOM 3986 N N . HIS B 2 256 ? 251.472 184.296 365.310 1.00 24.46 256 HIS C N 1
ATOM 3987 C CA . HIS B 2 256 ? 251.332 183.513 366.531 1.00 24.46 256 HIS C CA 1
ATOM 3988 C C . HIS B 2 256 ? 252.649 182.909 366.995 1.00 24.46 256 HIS C C 1
ATOM 3989 O O . HIS B 2 256 ? 252.830 182.689 368.199 1.00 24.46 256 HIS C O 1
ATOM 3996 N N . GLN B 2 257 ? 253.567 182.638 366.079 1.00 26.91 257 GLN C N 1
ATOM 3997 C CA . GLN B 2 257 ? 254.871 182.077 366.387 1.00 26.91 257 GLN C CA 1
ATOM 3998 C C . GLN B 2 257 ? 255.939 182.829 365.611 1.00 26.91 257 GLN C C 1
ATOM 3999 O O . GLN B 2 257 ? 255.664 183.386 364.542 1.00 26.91 257 GLN C O 1
ATOM 4005 N N . PRO B 2 258 ? 257.169 182.865 366.118 1.00 28.80 258 PRO C N 1
ATOM 4006 C CA . PRO B 2 258 ? 258.230 183.592 365.413 1.00 28.80 258 PRO C CA 1
ATOM 4007 C C . PRO B 2 258 ? 258.541 182.960 364.067 1.00 28.80 258 PRO C C 1
ATOM 4008 O O . PRO B 2 258 ? 258.427 181.746 363.879 1.00 28.80 258 PRO C O 1
ATOM 4012 N N . LEU B 2 259 ? 258.941 183.806 363.122 1.00 26.81 259 LEU C N 1
ATOM 4013 C CA . LEU B 2 259 ? 259.308 183.372 361.780 1.00 26.81 259 LEU C CA 1
ATOM 4014 C C . LEU B 2 259 ? 260.826 183.346 361.665 1.00 26.81 259 LEU C C 1
ATOM 4015 O O . LEU B 2 259 ? 261.478 184.389 361.773 1.00 26.81 259 LEU C O 1
ATOM 4020 N N . ALA B 2 260 ? 261.382 182.158 361.445 1.00 25.45 260 ALA C N 1
ATOM 4021 C CA . ALA B 2 260 ? 262.825 182.019 361.320 1.00 25.45 260 ALA C CA 1
ATOM 4022 C C . ALA B 2 260 ? 263.309 182.633 360.013 1.00 25.45 260 ALA C C 1
ATOM 4023 O O . ALA B 2 260 ? 262.644 182.538 358.977 1.00 25.45 260 ALA C O 1
ATOM 4025 N N . ALA B 2 261 ? 264.477 183.265 360.065 1.00 26.03 261 ALA C N 1
ATOM 4026 C CA . ALA B 2 261 ? 265.057 183.857 358.868 1.00 26.03 261 ALA C CA 1
ATOM 4027 C C . ALA B 2 261 ? 265.349 182.776 357.836 1.00 26.03 261 ALA C C 1
ATOM 4028 O O . ALA B 2 261 ? 265.904 181.722 358.161 1.00 26.03 261 ALA C O 1
ATOM 4030 N N . GLY B 2 262 ? 264.968 183.038 356.589 1.00 25.93 262 GLY C N 1
ATOM 4031 C CA . GLY B 2 262 ? 265.177 182.093 355.516 1.00 25.93 262 GLY C CA 1
ATOM 4032 C C . GLY B 2 262 ? 264.125 181.013 355.401 1.00 25.93 262 GLY C C 1
ATOM 4033 O O . GLY B 2 262 ? 264.205 180.191 354.481 1.00 25.93 262 GLY C O 1
ATOM 4034 N N . SER B 2 263 ? 263.144 180.985 356.299 1.00 25.33 263 SER C N 1
ATOM 4035 C CA . SER B 2 263 ? 262.105 179.968 356.239 1.00 25.33 263 SER C CA 1
ATOM 4036 C C . SER B 2 263 ? 261.202 180.191 355.032 1.00 25.33 263 SER C C 1
ATOM 4037 O O . SER B 2 263 ? 260.951 181.324 354.613 1.00 25.33 263 SER C O 1
ATOM 4040 N N . LEU B 2 264 ? 260.714 179.089 354.473 1.00 25.28 264 LEU C N 1
ATOM 4041 C CA . LEU B 2 264 ? 259.816 179.107 353.321 1.00 25.28 264 LEU C CA 1
ATOM 4042 C C . LEU B 2 264 ? 258.430 178.694 353.807 1.00 25.28 264 LEU C C 1
ATOM 4043 O O . LEU B 2 264 ? 258.194 177.522 354.114 1.00 25.28 264 LEU C O 1
ATOM 4048 N N . GLY B 2 265 ? 257.521 179.661 353.880 1.00 27.16 265 GLY C N 1
ATOM 4049 C CA . GLY B 2 265 ? 256.152 179.389 354.319 1.00 27.16 265 GLY C CA 1
ATOM 4050 C C . GLY B 2 265 ? 255.860 180.075 355.640 1.00 27.16 265 GLY C C 1
ATOM 4051 O O . GLY B 2 265 ? 256.609 179.967 356.609 1.00 27.16 265 GLY C O 1
ATOM 4052 N N . ILE B 2 266 ? 254.744 180.797 355.671 1.00 26.94 266 ILE C N 1
ATOM 4053 C CA . ILE B 2 266 ? 254.296 181.497 356.873 1.00 26.94 266 ILE C CA 1
ATOM 4054 C C . ILE B 2 266 ? 252.980 180.881 357.334 1.00 26.94 266 ILE C C 1
ATOM 4055 O O . ILE B 2 266 ? 251.934 181.145 356.724 1.00 26.94 266 ILE C O 1
ATOM 4060 N N . PRO B 2 267 ? 252.970 180.063 358.395 1.00 27.33 267 PRO C N 1
ATOM 4061 C CA . PRO B 2 267 ? 251.711 179.469 358.867 1.00 27.33 267 PRO C CA 1
ATOM 4062 C C . PRO B 2 267 ? 250.863 180.498 359.600 1.00 27.33 267 PRO C C 1
ATOM 4063 O O . PRO B 2 267 ? 251.180 180.905 360.722 1.00 27.33 267 PRO C O 1
ATOM 4067 N N . CYS B 2 268 ? 249.773 180.920 358.962 1.00 29.27 268 CYS C N 1
ATOM 4068 C CA . CYS B 2 268 ? 248.897 181.932 359.532 1.00 29.27 268 CYS C CA 1
ATOM 4069 C C . CYS B 2 268 ? 247.481 181.708 359.025 1.00 29.27 268 CYS C C 1
ATOM 4070 O O . CYS B 2 268 ? 247.261 181.052 358.004 1.00 29.27 268 CYS C O 1
ATOM 4073 N N . ASP B 2 269 ? 246.520 182.268 359.755 1.00 27.41 269 ASP C N 1
ATOM 4074 C CA . ASP B 2 269 ? 245.121 182.127 359.378 1.00 27.41 269 ASP C CA 1
ATOM 4075 C C . ASP B 2 269 ? 244.858 182.798 358.035 1.00 27.41 269 ASP C C 1
ATOM 4076 O O . ASP B 2 269 ? 245.313 183.917 357.781 1.00 27.41 269 ASP C O 1
ATOM 4081 N N . THR B 2 270 ? 244.115 182.103 357.174 1.00 28.19 270 THR C N 1
ATOM 4082 C CA . THR B 2 270 ? 243.739 182.618 355.863 1.00 28.19 270 THR C CA 1
ATOM 4083 C C . THR B 2 270 ? 242.245 182.440 355.621 1.00 28.19 270 THR C C 1
ATOM 4084 O O . THR B 2 270 ? 241.808 182.298 354.476 1.00 28.19 270 THR C O 1
ATOM 4088 N N . ALA B 2 271 ? 241.451 182.446 356.689 1.00 28.03 271 ALA C N 1
ATOM 4089 C CA . ALA B 2 271 ? 240.009 182.251 356.593 1.00 28.03 271 ALA C CA 1
ATOM 4090 C C . ALA B 2 271 ? 239.351 183.596 356.311 1.00 28.03 271 ALA C C 1
ATOM 4091 O O . ALA B 2 271 ? 239.397 184.505 357.145 1.00 28.03 271 ALA C O 1
ATOM 4093 N N . GLY B 2 272 ? 238.737 183.721 355.139 1.00 28.47 272 GLY C N 1
ATOM 4094 C CA . GLY B 2 272 ? 238.073 184.964 354.780 1.00 28.47 272 GLY C CA 1
ATOM 4095 C C . GLY B 2 272 ? 239.011 186.147 354.696 1.00 28.47 272 GLY C C 1
ATOM 4096 O O . GLY B 2 272 ? 238.675 187.239 355.170 1.00 28.47 272 GLY C O 1
ATOM 4097 N N . LEU B 2 273 ? 240.186 185.954 354.104 1.00 28.33 273 LEU C N 1
ATOM 4098 C CA . LEU B 2 273 ? 241.166 187.014 353.932 1.00 28.33 273 LEU C CA 1
ATOM 4099 C C . LEU B 2 273 ? 241.414 187.248 352.448 1.00 28.33 273 LEU C C 1
ATOM 4100 O O . LEU B 2 273 ? 241.161 186.380 351.608 1.00 28.33 273 LEU C O 1
ATOM 4105 N N . ASP B 2 274 ? 241.916 188.442 352.131 1.00 27.98 274 ASP C N 1
ATOM 4106 C CA . ASP B 2 274 ? 242.190 188.830 350.748 1.00 27.98 274 ASP C CA 1
ATOM 4107 C C . ASP B 2 274 ? 243.552 188.294 350.302 1.00 27.98 274 ASP C C 1
ATOM 4108 O O . ASP B 2 274 ? 244.450 189.031 349.894 1.00 27.98 274 ASP C O 1
ATOM 4113 N N . PHE B 2 275 ? 243.691 186.975 350.389 1.00 27.65 275 PHE C N 1
ATOM 4114 C CA . PHE B 2 275 ? 244.890 186.271 349.959 1.00 27.65 275 PHE C CA 1
ATOM 4115 C C . PHE B 2 275 ? 244.563 185.454 348.716 1.00 27.65 275 PHE C C 1
ATOM 4116 O O . PHE B 2 275 ? 243.591 184.693 348.710 1.00 27.65 275 PHE C O 1
ATOM 4124 N N . ARG B 2 276 ? 245.371 185.617 347.673 1.00 26.84 276 ARG C N 1
ATOM 4125 C CA . ARG B 2 276 ? 245.163 184.926 346.411 1.00 26.84 276 ARG C CA 1
ATOM 4126 C C . ARG B 2 276 ? 246.473 184.312 345.940 1.00 26.84 276 ARG C C 1
ATOM 4127 O O . ARG B 2 276 ? 247.559 184.817 346.237 1.00 26.84 276 ARG C O 1
ATOM 4135 N N . ASP B 2 277 ? 246.355 183.212 345.201 1.00 28.38 277 ASP C N 1
ATOM 4136 C CA . ASP B 2 277 ? 247.532 182.523 344.691 1.00 28.38 277 ASP C CA 1
ATOM 4137 C C . ASP B 2 277 ? 248.313 183.438 343.759 1.00 28.38 277 ASP C C 1
ATOM 4138 O O . ASP B 2 277 ? 247.738 184.094 342.886 1.00 28.38 277 ASP C O 1
ATOM 4143 N N . GLY B 2 278 ? 249.629 183.481 343.946 1.00 26.93 278 GLY C N 1
ATOM 4144 C CA . GLY B 2 278 ? 250.458 184.362 343.150 1.00 26.93 278 GLY C CA 1
ATOM 4145 C C . GLY B 2 278 ? 250.347 185.823 343.514 1.00 26.93 278 GLY C C 1
ATOM 4146 O O . GLY B 2 278 ? 250.687 186.683 342.698 1.00 26.93 278 GLY C O 1
ATOM 4147 N N . GLY B 2 279 ? 249.885 186.131 344.718 1.00 27.15 279 GLY C N 1
ATOM 4148 C CA . GLY B 2 279 ? 249.734 187.499 345.174 1.00 27.15 279 GLY C CA 1
ATOM 4149 C C . GLY B 2 279 ? 250.972 188.013 345.874 1.00 27.15 279 GLY C C 1
ATOM 4150 O O . GLY B 2 279 ? 252.094 187.563 345.618 1.00 27.15 279 GLY C O 1
ATOM 4151 N N . LEU B 2 280 ? 250.766 188.974 346.771 1.00 28.85 280 LEU C N 1
ATOM 4152 C CA . LEU B 2 280 ? 251.849 189.584 347.527 1.00 28.85 280 LEU C CA 1
ATOM 4153 C C . LEU B 2 280 ? 251.464 189.682 348.996 1.00 28.85 280 LEU C C 1
ATOM 4154 O O . LEU B 2 280 ? 250.285 189.792 349.343 1.00 28.85 280 LEU C O 1
ATOM 4159 N N . ALA B 2 281 ? 252.479 189.637 349.856 1.00 27.14 281 ALA C N 1
ATOM 4160 C CA . ALA B 2 281 ? 252.307 189.818 351.288 1.00 27.14 281 ALA C CA 1
ATOM 4161 C C . ALA B 2 281 ? 253.391 190.759 351.789 1.00 27.14 281 ALA C C 1
ATOM 4162 O O . ALA B 2 281 ? 254.475 190.844 351.206 1.00 27.14 281 ALA C O 1
ATOM 4164 N N . MET B 2 282 ? 253.094 191.464 352.879 1.00 26.22 282 MET C N 1
ATOM 4165 C CA . MET B 2 282 ? 253.983 192.508 353.391 1.00 26.22 282 MET C CA 1
ATOM 4166 C C . MET B 2 282 ? 253.993 192.440 354.914 1.00 26.22 282 MET C C 1
ATOM 4167 O O . MET B 2 282 ? 253.025 192.842 355.566 1.00 26.22 282 MET C O 1
ATOM 4172 N N . LEU B 2 283 ? 255.084 191.928 355.476 1.00 26.39 283 LEU C N 1
ATOM 4173 C CA . LEU B 2 283 ? 255.294 191.989 356.913 1.00 26.39 283 LEU C CA 1
ATOM 4174 C C . LEU B 2 283 ? 255.694 193.402 357.317 1.00 26.39 283 LEU C C 1
ATOM 4175 O O . LEU B 2 283 ? 256.315 194.137 356.545 1.00 26.39 283 LEU C O 1
ATOM 4180 N N . ARG B 2 284 ? 255.330 193.780 358.539 1.00 27.78 284 ARG C N 1
ATOM 4181 C CA . ARG B 2 284 ? 255.607 195.115 359.045 1.00 27.78 284 ARG C CA 1
ATOM 4182 C C . ARG B 2 284 ? 256.041 195.037 360.499 1.00 27.78 284 ARG C C 1
ATOM 4183 O O . ARG B 2 284 ? 255.763 194.065 361.205 1.00 27.78 284 ARG C O 1
ATOM 4191 N N . GLY B 2 285 ? 256.736 196.085 360.936 1.00 28.96 285 GLY C N 1
ATOM 4192 C CA . GLY B 2 285 ? 257.144 196.215 362.318 1.00 28.96 285 GLY C CA 1
ATOM 4193 C C . GLY B 2 285 ? 256.558 197.452 362.963 1.00 28.96 285 GLY C C 1
ATOM 4194 O O . GLY B 2 285 ? 255.584 198.020 362.460 1.00 28.96 285 GLY C O 1
ATOM 4195 N N . GLU B 2 286 ? 257.143 197.883 364.081 1.00 31.48 286 GLU C N 1
ATOM 4196 C CA . GLU B 2 286 ? 256.637 199.069 364.765 1.00 31.48 286 GLU C CA 1
ATOM 4197 C C . GLU B 2 286 ? 256.795 200.315 363.902 1.00 31.48 286 GLU C C 1
ATOM 4198 O O . GLU B 2 286 ? 255.893 201.158 363.849 1.00 31.48 286 GLU C O 1
ATOM 4204 N N . ASP B 2 287 ? 257.928 200.447 363.220 1.00 32.62 287 ASP C N 1
ATOM 4205 C CA . ASP B 2 287 ? 258.224 201.618 362.410 1.00 32.62 287 ASP C CA 1
ATOM 4206 C C . ASP B 2 287 ? 257.999 201.320 360.931 1.00 32.62 287 ASP C C 1
ATOM 4207 O O . ASP B 2 287 ? 257.824 200.172 360.515 1.00 32.62 287 ASP C O 1
ATOM 4212 N N . ALA B 2 288 ? 258.009 202.387 360.129 1.00 30.73 288 ALA C N 1
ATOM 4213 C CA . ALA B 2 288 ? 257.787 202.240 358.695 1.00 30.73 288 ALA C CA 1
ATOM 4214 C C . ALA B 2 288 ? 258.891 201.416 358.045 1.00 30.73 288 ALA C C 1
ATOM 4215 O O . ALA B 2 288 ? 258.628 200.611 357.144 1.00 30.73 288 ALA C O 1
ATOM 4217 N N . PHE B 2 289 ? 260.136 201.607 358.485 1.00 32.31 289 PHE C N 1
ATOM 4218 C CA . PHE B 2 289 ? 261.262 200.942 357.837 1.00 32.31 289 PHE C CA 1
ATOM 4219 C C . PHE B 2 289 ? 261.162 199.426 357.958 1.00 32.31 289 PHE C C 1
ATOM 4220 O O . PHE B 2 289 ? 261.451 198.700 357.000 1.00 32.31 289 PHE C O 1
ATOM 4228 N N . THR B 2 290 ? 260.757 198.930 359.122 1.00 32.00 290 THR C N 1
ATOM 4229 C CA . THR B 2 290 ? 260.717 197.489 359.368 1.00 32.00 290 THR C CA 1
ATOM 4230 C C . THR B 2 290 ? 259.598 196.879 358.534 1.00 32.00 290 THR C C 1
ATOM 4231 O O . THR B 2 290 ? 258.427 196.915 358.916 1.00 32.00 290 THR C O 1
ATOM 4235 N N . TYR B 2 291 ? 259.959 196.307 357.389 1.00 30.91 291 TYR C N 1
ATOM 4236 C CA . TYR B 2 291 ? 258.990 195.679 356.500 1.00 30.91 291 TYR C CA 1
ATOM 4237 C C . TYR B 2 291 ? 259.751 194.897 355.438 1.00 30.91 291 TYR C C 1
ATOM 4238 O O . TYR B 2 291 ? 260.953 195.089 355.240 1.00 30.91 291 TYR C O 1
ATOM 4247 N N . GLU B 2 292 ? 259.028 194.011 354.756 1.00 29.50 292 GLU C N 1
ATOM 4248 C CA . GLU B 2 292 ? 259.589 193.225 353.668 1.00 29.50 292 GLU C CA 1
ATOM 4249 C C . GLU B 2 292 ? 258.447 192.559 352.917 1.00 29.50 292 GLU C C 1
ATOM 4250 O O . GLU B 2 292 ? 257.505 192.059 353.536 1.00 29.50 292 GLU C O 1
ATOM 4256 N N . VAL B 2 293 ? 258.536 192.558 351.590 1.00 30.16 293 VAL C N 1
ATOM 4257 C CA . VAL B 2 293 ? 257.477 192.064 350.719 1.00 30.16 293 VAL C CA 1
ATOM 4258 C C . VAL B 2 293 ? 257.913 190.738 350.114 1.00 30.16 293 VAL C C 1
ATOM 4259 O O . VAL B 2 293 ? 259.060 190.590 349.678 1.00 30.16 293 VAL C O 1
ATOM 4263 N N . VAL B 2 294 ? 256.992 189.774 350.089 1.00 27.84 294 VAL C N 1
ATOM 4264 C CA . VAL B 2 294 ? 257.251 188.452 349.538 1.00 27.84 294 VAL C CA 1
ATOM 4265 C C . VAL B 2 294 ? 256.106 188.071 348.609 1.00 27.84 294 VAL C C 1
ATOM 4266 O O . VAL B 2 294 ? 255.008 188.626 348.676 1.00 27.84 294 VAL C O 1
ATOM 4270 N N . GLU B 2 295 ? 256.379 187.105 347.735 1.00 29.46 295 GLU C N 1
ATOM 4271 C CA . GLU B 2 295 ? 255.406 186.619 346.765 1.00 29.46 295 GLU C CA 1
ATOM 4272 C C . GLU B 2 295 ? 254.811 185.313 347.272 1.00 29.46 295 GLU C C 1
ATOM 4273 O O . GLU B 2 295 ? 255.547 184.359 347.549 1.00 29.46 295 GLU C O 1
ATOM 4279 N N . VAL B 2 296 ? 253.487 185.267 347.378 1.00 27.55 296 VAL C N 1
ATOM 4280 C CA . VAL B 2 296 ? 252.771 184.085 347.843 1.00 27.55 296 VAL C CA 1
ATOM 4281 C C . VAL B 2 296 ? 252.383 183.249 346.633 1.00 27.55 296 VAL C C 1
ATOM 4282 O O . VAL B 2 296 ? 251.801 183.767 345.672 1.00 27.55 296 VAL C O 1
ATOM 4286 N N . LYS B 2 297 ? 252.705 181.956 346.677 1.00 28.51 297 LYS C N 1
ATOM 4287 C CA . LYS B 2 297 ? 252.396 181.074 345.558 1.00 28.51 297 LYS C CA 1
ATOM 4288 C C . LYS B 2 297 ? 250.961 180.563 345.639 1.00 28.51 297 LYS C C 1
ATOM 4289 O O . LYS B 2 297 ? 250.173 180.743 344.704 1.00 28.51 297 LYS C O 1
ATOM 4295 N N . THR B 2 298 ? 250.604 179.922 346.749 1.00 27.51 298 THR C N 1
ATOM 4296 C CA . THR B 2 298 ? 249.283 179.337 346.915 1.00 27.51 298 THR C CA 1
ATOM 4297 C C . THR B 2 298 ? 248.872 179.422 348.378 1.00 27.51 298 THR C C 1
ATOM 4298 O O . THR B 2 298 ? 249.668 179.767 349.254 1.00 27.51 298 THR C O 1
ATOM 4302 N N . VAL B 2 299 ? 247.606 179.099 348.632 1.00 28.17 299 VAL C N 1
ATOM 4303 C CA . VAL B 2 299 ? 247.024 179.130 349.969 1.00 28.17 299 VAL C CA 1
ATOM 4304 C C . VAL B 2 299 ? 246.700 177.698 350.371 1.00 28.17 299 VAL C C 1
ATOM 4305 O O . VAL B 2 299 ? 245.992 176.988 349.646 1.00 28.17 299 VAL C O 1
ATOM 4309 N N . THR B 2 300 ? 247.216 177.275 351.524 1.00 27.70 300 THR C N 1
ATOM 4310 C CA . THR B 2 300 ? 246.993 175.932 352.038 1.00 27.70 300 THR C CA 1
ATOM 4311 C C . THR B 2 300 ? 245.961 175.895 353.160 1.00 27.70 300 THR C C 1
ATOM 4312 O O . THR B 2 300 ? 245.825 174.864 353.826 1.00 27.70 300 THR C O 1
ATOM 4316 N N . ALA B 2 301 ? 245.248 177.000 353.392 1.00 26.65 301 ALA C N 1
ATOM 4317 C CA . ALA B 2 301 ? 244.228 177.088 354.433 1.00 26.65 301 ALA C CA 1
ATOM 4318 C C . ALA B 2 301 ? 244.850 177.191 355.821 1.00 26.65 301 ALA C C 1
ATOM 4319 O O . ALA B 2 301 ? 244.133 177.353 356.814 1.00 26.65 301 ALA C O 1
ATOM 4321 N N . SER B 2 302 ? 246.178 177.090 355.904 1.00 27.70 302 SER C N 1
ATOM 4322 C CA . SER B 2 302 ? 246.883 177.269 357.167 1.00 27.70 302 SER C CA 1
ATOM 4323 C C . SER B 2 302 ? 248.175 178.059 357.037 1.00 27.70 302 SER C C 1
ATOM 4324 O O . SER B 2 302 ? 248.711 178.486 358.063 1.00 27.70 302 SER C O 1
ATOM 4327 N N . GLY B 2 303 ? 248.695 178.267 355.830 1.00 27.85 303 GLY C N 1
ATOM 4328 C CA . GLY B 2 303 ? 249.931 178.993 355.637 1.00 27.85 303 GLY C CA 1
ATOM 4329 C C . GLY B 2 303 ? 249.976 179.594 354.251 1.00 27.85 303 GLY C C 1
ATOM 4330 O O . GLY B 2 303 ? 249.029 179.479 353.470 1.00 27.85 303 GLY C O 1
ATOM 4331 N N . LEU B 2 304 ? 251.097 180.241 353.947 1.00 27.56 304 LEU C N 1
ATOM 4332 C CA . LEU B 2 304 ? 251.299 180.929 352.676 1.00 27.56 304 LEU C CA 1
ATOM 4333 C C . LEU B 2 304 ? 252.553 180.359 352.024 1.00 27.56 304 LEU C C 1
ATOM 4334 O O . LEU B 2 304 ? 253.673 180.686 352.430 1.00 27.56 304 LEU C O 1
ATOM 4339 N N . ASP B 2 305 ? 252.371 179.510 351.014 1.00 26.70 305 ASP C N 1
ATOM 4340 C CA . ASP B 2 305 ? 253.514 178.969 350.290 1.00 26.70 305 ASP C CA 1
ATOM 4341 C C . ASP B 2 305 ? 254.303 180.103 349.651 1.00 26.70 305 ASP C C 1
ATOM 4342 O O . ASP B 2 305 ? 253.732 180.990 349.010 1.00 26.70 305 ASP C O 1
ATOM 4347 N N . LEU B 2 306 ? 255.620 180.070 349.825 1.00 27.05 306 LEU C N 1
ATOM 4348 C CA . LEU B 2 306 ? 256.500 181.134 349.370 1.00 27.05 306 LEU C CA 1
ATOM 4349 C C . LEU B 2 306 ? 257.556 180.567 348.432 1.00 27.05 306 LEU C C 1
ATOM 4350 O O . LEU B 2 306 ? 257.959 179.408 348.553 1.00 27.05 306 LEU C O 1
ATOM 4355 N N . VAL B 2 307 ? 257.999 181.402 347.493 1.00 30.17 307 VAL C N 1
ATOM 4356 C CA . VAL B 2 307 ? 258.964 180.981 346.483 1.00 30.17 307 VAL C CA 1
ATOM 4357 C C . VAL B 2 307 ? 260.354 181.470 346.868 1.00 30.17 307 VAL C C 1
ATOM 4358 O O . VAL B 2 307 ? 261.359 180.822 346.555 1.00 30.17 307 VAL C O 1
ATOM 4362 N N . ARG B 2 308 ? 260.422 182.613 347.549 1.00 33.87 308 ARG C N 1
ATOM 4363 C CA . ARG B 2 308 ? 261.685 183.200 347.954 1.00 33.87 308 ARG C CA 1
ATOM 4364 C C . ARG B 2 308 ? 261.783 183.218 349.474 1.00 33.87 308 ARG C C 1
ATOM 4365 O O . ARG B 2 308 ? 260.848 183.678 350.143 1.00 33.87 308 ARG C O 1
ATOM 4373 N N . PRO B 2 309 ? 262.880 182.736 350.058 1.00 27.87 309 PRO C N 1
ATOM 4374 C CA . PRO B 2 309 ? 262.989 182.738 351.520 1.00 27.87 309 PRO C CA 1
ATOM 4375 C C . PRO B 2 309 ? 263.042 184.148 352.079 1.00 27.87 309 PRO C C 1
ATOM 4376 O O . PRO B 2 309 ? 263.531 185.083 351.439 1.00 27.87 309 PRO C O 1
ATOM 4380 N N . VAL B 2 310 ? 262.527 184.294 353.296 1.00 27.20 310 VAL C N 1
ATOM 4381 C CA . VAL B 2 310 ? 262.558 185.575 353.993 1.00 27.20 310 VAL C CA 1
ATOM 4382 C C . VAL B 2 310 ? 263.964 185.805 354.531 1.00 27.20 310 VAL C C 1
ATOM 4383 O O . VAL B 2 310 ? 264.561 184.914 355.145 1.00 27.20 310 VAL C O 1
ATOM 4387 N N . GLN B 2 311 ? 264.496 187.003 354.302 1.00 27.75 311 GLN C N 1
ATOM 4388 C CA . GLN B 2 311 ? 265.879 187.316 354.637 1.00 27.75 311 GLN C CA 1
ATOM 4389 C C . GLN B 2 311 ? 266.036 187.968 356.006 1.00 27.75 311 GLN C C 1
ATOM 4390 O O . GLN B 2 311 ? 267.154 188.355 356.361 1.00 27.75 311 GLN C O 1
ATOM 4396 N N . ALA B 2 312 ? 264.961 188.102 356.777 1.00 27.21 312 ALA C N 1
ATOM 4397 C CA . ALA B 2 312 ? 265.054 188.682 358.108 1.00 27.21 312 ALA C CA 1
ATOM 4398 C C . ALA B 2 312 ? 263.908 188.153 358.955 1.00 27.21 312 ALA C C 1
ATOM 4399 O O . ALA B 2 312 ? 262.775 188.050 358.481 1.00 27.21 312 ALA C O 1
ATOM 4401 N N . ALA B 2 313 ? 264.209 187.834 360.210 1.00 25.61 313 ALA C N 1
ATOM 4402 C CA . ALA B 2 313 ? 263.257 187.193 361.106 1.00 25.61 313 ALA C CA 1
ATOM 4403 C C . ALA B 2 313 ? 262.570 188.235 361.978 1.00 25.61 313 ALA C C 1
ATOM 4404 O O . ALA B 2 313 ? 263.237 189.065 362.606 1.00 25.61 313 ALA C O 1
ATOM 4406 N N . TRP B 2 314 ? 261.241 188.186 362.011 1.00 27.26 314 TRP C N 1
ATOM 4407 C CA . TRP B 2 314 ? 260.433 189.012 362.898 1.00 27.26 314 TRP C CA 1
ATOM 4408 C C . TRP B 2 314 ? 259.668 188.105 363.850 1.00 27.26 314 TRP C C 1
ATOM 4409 O O . TRP B 2 314 ? 259.041 187.133 363.418 1.00 27.26 314 TRP C O 1
ATOM 4420 N N . GLY B 2 315 ? 259.719 188.426 365.139 1.00 26.32 315 GLY C N 1
ATOM 4421 C CA . GLY B 2 315 ? 259.052 187.634 366.149 1.00 26.32 315 GLY C CA 1
ATOM 4422 C C . GLY B 2 315 ? 257.578 187.975 366.260 1.00 26.32 315 GLY C C 1
ATOM 4423 O O . GLY B 2 315 ? 257.017 188.741 365.475 1.00 26.32 315 GLY C O 1
ATOM 4424 N N . THR B 2 316 ? 256.944 187.379 367.266 1.00 26.54 316 THR C N 1
ATOM 4425 C CA . THR B 2 316 ? 255.528 187.627 367.501 1.00 26.54 316 THR C CA 1
ATOM 4426 C C . THR B 2 316 ? 255.283 189.112 367.731 1.00 26.54 316 THR C C 1
ATOM 4427 O O . THR B 2 316 ? 256.042 189.785 368.434 1.00 26.54 316 THR C O 1
ATOM 4431 N N . GLY B 2 317 ? 254.210 189.626 367.123 1.00 24.92 317 GLY C N 1
ATOM 4432 C CA . GLY B 2 317 ? 253.835 191.021 367.211 1.00 24.92 317 GLY C CA 1
ATOM 4433 C C . GLY B 2 317 ? 253.923 191.756 365.889 1.00 24.92 317 GLY C C 1
ATOM 4434 O O . GLY B 2 317 ? 253.210 192.749 365.694 1.00 24.92 317 GLY C O 1
ATOM 4435 N N . SER B 2 318 ? 254.782 191.299 364.983 1.00 26.02 318 SER C N 1
ATOM 4436 C CA . SER B 2 318 ? 254.886 191.923 363.672 1.00 26.02 318 SER C CA 1
ATOM 4437 C C . SER B 2 318 ? 253.596 191.717 362.888 1.00 26.02 318 SER C C 1
ATOM 4438 O O . SER B 2 318 ? 252.985 190.645 362.931 1.00 26.02 318 SER C O 1
ATOM 4441 N N . ARG B 2 319 ? 253.183 192.754 362.168 1.00 25.52 319 ARG C N 1
ATOM 4442 C CA . ARG B 2 319 ? 251.920 192.741 361.448 1.00 25.52 319 ARG C CA 1
ATOM 4443 C C . ARG B 2 319 ? 252.084 192.103 360.075 1.00 25.52 319 ARG C C 1
ATOM 4444 O O . ARG B 2 319 ? 253.132 192.216 359.433 1.00 25.52 319 ARG C O 1
ATOM 4452 N N . LEU B 2 320 ? 251.028 191.425 359.632 1.00 26.31 320 LEU C N 1
ATOM 4453 C CA . LEU B 2 320 ? 250.960 190.822 358.308 1.00 26.31 320 LEU C CA 1
ATOM 4454 C C . LEU B 2 320 ? 249.814 191.467 357.542 1.00 26.31 320 LEU C C 1
ATOM 4455 O O . LEU B 2 320 ? 248.690 191.541 358.048 1.00 26.31 320 LEU C O 1
ATOM 4460 N N . TYR B 2 321 ? 250.102 191.932 356.328 1.00 26.66 321 TYR C N 1
ATOM 4461 C CA . TYR B 2 321 ? 249.135 192.661 355.521 1.00 26.66 321 TYR C CA 1
ATOM 4462 C C . TYR B 2 321 ? 249.070 192.051 354.126 1.00 26.66 321 TYR C C 1
ATOM 4463 O O . TYR B 2 321 ? 250.118 191.883 353.478 1.00 26.66 321 TYR C O 1
ATOM 4472 N N . PRO B 2 322 ? 247.885 191.701 353.626 1.00 28.60 322 PRO C N 1
ATOM 4473 C CA . PRO B 2 322 ? 247.758 191.429 352.190 1.00 28.60 322 PRO C CA 1
ATOM 4474 C C . PRO B 2 322 ? 248.067 192.681 351.386 1.00 28.60 322 PRO C C 1
ATOM 4475 O O . PRO B 2 322 ? 247.787 193.803 351.812 1.00 28.60 322 PRO C O 1
ATOM 4479 N N . VAL B 2 323 ? 248.652 192.482 350.207 1.00 28.04 323 VAL C N 1
ATOM 4480 C CA . VAL B 2 323 ? 249.125 193.574 349.365 1.00 28.04 323 VAL C CA 1
ATOM 4481 C C . VAL B 2 323 ? 248.417 193.500 348.022 1.00 28.04 323 VAL C C 1
ATOM 4482 O O . VAL B 2 323 ? 248.346 192.429 347.407 1.00 28.04 323 VAL C O 1
ATOM 4486 N N . ARG B 2 324 ? 247.892 194.637 347.572 1.00 27.72 324 ARG C N 1
ATOM 4487 C CA . ARG B 2 324 ? 247.282 194.762 346.258 1.00 27.72 324 ARG C CA 1
ATOM 4488 C C . ARG B 2 324 ? 247.776 196.041 345.600 1.00 27.72 324 ARG C C 1
ATOM 4489 O O . ARG B 2 324 ? 247.991 197.058 346.265 1.00 27.72 324 ARG C O 1
ATOM 4497 N N . THR B 2 325 ? 247.954 195.982 344.283 1.00 29.05 325 THR C N 1
ATOM 4498 C CA . THR B 2 325 ? 248.399 197.156 343.543 1.00 29.05 325 THR C CA 1
ATOM 4499 C C . THR B 2 325 ? 247.369 198.271 343.660 1.00 29.05 325 THR C C 1
ATOM 4500 O O . THR B 2 325 ? 246.162 198.037 343.564 1.00 29.05 325 THR C O 1
ATOM 4504 N N . ALA B 2 326 ? 247.853 199.494 343.868 1.00 28.71 326 ALA C N 1
ATOM 4505 C CA . ALA B 2 326 ? 246.980 200.647 344.030 1.00 28.71 326 ALA C CA 1
ATOM 4506 C C . ALA B 2 326 ? 247.665 201.884 343.471 1.00 28.71 326 ALA C C 1
ATOM 4507 O O . ALA B 2 326 ? 248.887 201.929 343.319 1.00 28.71 326 ALA C O 1
ATOM 4509 N N . GLN B 2 327 ? 246.853 202.892 343.163 1.00 28.29 327 GLN C N 1
ATOM 4510 C CA . GLN B 2 327 ? 247.339 204.160 342.645 1.00 28.29 327 GLN C CA 1
ATOM 4511 C C . GLN B 2 327 ? 246.600 205.301 343.329 1.00 28.29 327 GLN C C 1
ATOM 4512 O O . GLN B 2 327 ? 245.427 205.174 343.693 1.00 28.29 327 GLN C O 1
ATOM 4518 N N . LEU B 2 328 ? 247.300 206.418 343.501 1.00 30.45 328 LEU C N 1
ATOM 4519 C CA . LEU B 2 328 ? 246.723 207.592 344.149 1.00 30.45 328 LEU C CA 1
ATOM 4520 C C . LEU B 2 328 ? 245.730 208.254 343.202 1.00 30.45 328 LEU C C 1
ATOM 4521 O O . LEU B 2 328 ? 246.126 208.877 342.212 1.00 30.45 328 LEU C O 1
ATOM 4526 N N . THR B 2 329 ? 244.437 208.123 343.504 1.00 29.06 329 THR C N 1
ATOM 4527 C CA . THR B 2 329 ? 243.423 208.744 342.657 1.00 29.06 329 THR C CA 1
ATOM 4528 C C . THR B 2 329 ? 243.577 210.258 342.638 1.00 29.06 329 THR C C 1
ATOM 4529 O O . THR B 2 329 ? 243.454 210.891 341.583 1.00 29.06 329 THR C O 1
ATOM 4533 N N . GLU B 2 330 ? 243.846 210.858 343.795 1.00 29.44 330 GLU C N 1
ATOM 4534 C CA . GLU B 2 330 ? 244.081 212.290 343.894 1.00 29.44 330 GLU C CA 1
ATOM 4535 C C . GLU B 2 330 ? 245.139 212.535 344.958 1.00 29.44 330 GLU C C 1
ATOM 4536 O O . GLU B 2 330 ? 245.095 211.936 346.036 1.00 29.44 330 GLU C O 1
ATOM 4542 N N . GLN B 2 331 ? 246.084 213.414 344.651 1.00 28.88 331 GLN C N 1
ATOM 4543 C CA . GLN B 2 331 ? 247.184 213.666 345.569 1.00 28.88 331 GLN C CA 1
ATOM 4544 C C . GLN B 2 331 ? 246.649 214.288 346.856 1.00 28.88 331 GLN C C 1
ATOM 4545 O O . GLN B 2 331 ? 245.933 215.298 346.799 1.00 28.88 331 GLN C O 1
ATOM 4551 N N . PRO B 2 332 ? 246.970 213.734 348.024 1.00 28.17 332 PRO C N 1
ATOM 4552 C CA . PRO B 2 332 ? 246.375 214.243 349.263 1.00 28.17 332 PRO C CA 1
ATOM 4553 C C . PRO B 2 332 ? 246.776 215.684 349.532 1.00 28.17 332 PRO C C 1
ATOM 4554 O O . PRO B 2 332 ? 247.881 216.119 349.202 1.00 28.17 332 PRO C O 1
ATOM 4558 N N . THR B 2 333 ? 245.855 216.425 350.142 1.00 28.32 333 THR C N 1
ATOM 4559 C CA . THR B 2 333 ? 246.109 217.798 350.564 1.00 28.32 333 THR C CA 1
ATOM 4560 C C . THR B 2 333 ? 246.616 217.764 352.001 1.00 28.32 333 THR C C 1
ATOM 4561 O O . THR B 2 333 ? 245.844 217.520 352.934 1.00 28.32 333 THR C O 1
ATOM 4565 N N . LEU B 2 334 ? 247.911 218.005 352.179 1.00 29.76 334 LEU C N 1
ATOM 4566 C CA . LEU B 2 334 ? 248.533 217.896 353.491 1.00 29.76 334 LEU C CA 1
ATOM 4567 C C . LEU B 2 334 ? 248.249 219.145 354.313 1.00 29.76 334 LEU C C 1
ATOM 4568 O O . LEU B 2 334 ? 248.397 220.269 353.823 1.00 29.76 334 LEU C O 1
ATOM 4573 N N . THR B 2 335 ? 247.842 218.947 355.564 1.00 31.68 335 THR C N 1
ATOM 4574 C CA . THR B 2 335 ? 247.567 220.035 356.494 1.00 31.68 335 THR C CA 1
ATOM 4575 C C . THR B 2 335 ? 248.606 219.998 357.605 1.00 31.68 335 THR C C 1
ATOM 4576 O O . THR B 2 335 ? 248.765 218.974 358.277 1.00 31.68 335 THR C O 1
ATOM 4580 N N . ARG B 2 336 ? 249.303 221.114 357.799 1.00 29.62 336 ARG C N 1
ATOM 4581 C CA . ARG B 2 336 ? 250.354 221.188 358.803 1.00 29.62 336 ARG C CA 1
ATOM 4582 C C . ARG B 2 336 ? 249.748 221.336 360.192 1.00 29.62 336 ARG C C 1
ATOM 4583 O O . ARG B 2 336 ? 248.931 222.230 360.432 1.00 29.62 336 ARG C O 1
ATOM 4591 N N . LEU B 2 337 ? 250.153 220.456 361.109 1.00 31.34 337 LEU C N 1
ATOM 4592 C CA . LEU B 2 337 ? 249.716 220.540 362.497 1.00 31.34 337 LEU C CA 1
ATOM 4593 C C . LEU B 2 337 ? 250.724 221.282 363.365 1.00 31.34 337 LEU C C 1
ATOM 4594 O O . LEU B 2 337 ? 250.332 222.028 364.269 1.00 31.34 337 LEU C O 1
ATOM 4599 N N . THR B 2 338 ? 252.013 221.092 363.109 1.00 33.18 338 THR C N 1
ATOM 4600 C CA . THR B 2 338 ? 253.067 221.789 363.835 1.00 33.18 338 THR C CA 1
ATOM 4601 C C . THR B 2 338 ? 254.315 221.788 362.954 1.00 33.18 338 THR C C 1
ATOM 4602 O O . THR B 2 338 ? 254.231 221.522 361.750 1.00 33.18 338 THR C O 1
ATOM 4606 N N . ASP B 2 339 ? 255.470 222.092 363.550 1.00 35.41 339 ASP C N 1
ATOM 4607 C CA . ASP B 2 339 ? 256.708 222.158 362.781 1.00 35.41 339 ASP C CA 1
ATOM 4608 C C . ASP B 2 339 ? 256.913 220.894 361.956 1.00 35.41 339 ASP C C 1
ATOM 4609 O O . ASP B 2 339 ? 257.193 220.961 360.753 1.00 35.41 339 ASP C O 1
ATOM 4614 N N . THR B 2 340 ? 256.777 219.725 362.588 1.00 35.52 340 THR C N 1
ATOM 4615 C CA . THR B 2 340 ? 256.898 218.431 361.910 1.00 35.52 340 THR C CA 1
ATOM 4616 C C . THR B 2 340 ? 255.671 217.597 362.271 1.00 35.52 340 THR C C 1
ATOM 4617 O O . THR B 2 340 ? 255.689 216.818 363.226 1.00 35.52 340 THR C O 1
ATOM 4621 N N . ALA B 2 341 ? 254.600 217.774 361.499 1.00 32.92 341 ALA C N 1
ATOM 4622 C CA . ALA B 2 341 ? 253.380 216.999 361.678 1.00 32.92 341 ALA C CA 1
ATOM 4623 C C . ALA B 2 341 ? 252.403 217.322 360.555 1.00 32.92 341 ALA C C 1
ATOM 4624 O O . ALA B 2 341 ? 252.147 218.497 360.274 1.00 32.92 341 ALA C O 1
ATOM 4626 N N . GLN B 2 342 ? 251.850 216.300 359.908 1.00 32.11 342 GLN C N 1
ATOM 4627 C CA . GLN B 2 342 ? 250.928 216.528 358.804 1.00 32.11 342 GLN C CA 1
ATOM 4628 C C . GLN B 2 342 ? 249.916 215.397 358.742 1.00 32.11 342 GLN C C 1
ATOM 4629 O O . GLN B 2 342 ? 250.293 214.223 358.695 1.00 32.11 342 GLN C O 1
ATOM 4635 N N . SER B 2 343 ? 248.637 215.758 358.741 1.00 31.14 343 SER C N 1
ATOM 4636 C CA . SER B 2 343 ? 247.545 214.808 358.579 1.00 31.14 343 SER C CA 1
ATOM 4637 C C . SER B 2 343 ? 247.103 214.813 357.123 1.00 31.14 343 SER C C 1
ATOM 4638 O O . SER B 2 343 ? 246.912 215.881 356.532 1.00 31.14 343 SER C O 1
ATOM 4641 N N . ALA B 2 344 ? 246.942 213.624 356.550 1.00 29.27 344 ALA C N 1
ATOM 4642 C CA . ALA B 2 344 ? 246.602 213.476 355.143 1.00 29.27 344 ALA C CA 1
ATOM 4643 C C . ALA B 2 344 ? 245.372 212.595 354.999 1.00 29.27 344 ALA C C 1
ATOM 4644 O O . ALA B 2 344 ? 245.153 211.682 355.800 1.00 29.27 344 ALA C O 1
ATOM 4646 N N . ARG B 2 345 ? 244.571 212.880 353.977 1.00 28.66 345 ARG C N 1
ATOM 4647 C CA . ARG B 2 345 ? 243.410 212.072 353.615 1.00 28.66 345 ARG C CA 1
ATOM 4648 C C . ARG B 2 345 ? 243.747 211.372 352.301 1.00 28.66 345 ARG C C 1
ATOM 4649 O O . ARG B 2 345 ? 243.470 211.886 351.216 1.00 28.66 345 ARG C O 1
ATOM 4657 N N . VAL B 2 346 ? 244.347 210.197 352.408 1.00 28.04 346 VAL C N 1
ATOM 4658 C CA . VAL B 2 346 ? 244.819 209.450 351.248 1.00 28.04 346 VAL C CA 1
ATOM 4659 C C . VAL B 2 346 ? 243.705 208.548 350.742 1.00 28.04 346 VAL C C 1
ATOM 4660 O O . VAL B 2 346 ? 243.035 207.861 351.524 1.00 28.04 346 VAL C O 1
ATOM 4664 N N . SER B 2 347 ? 243.502 208.551 349.426 1.00 27.76 347 SER C N 1
ATOM 4665 C CA . SER B 2 347 ? 242.515 207.703 348.774 1.00 27.76 347 SER C CA 1
ATOM 4666 C C . SER B 2 347 ? 243.212 206.875 347.706 1.00 27.76 347 SER C C 1
ATOM 4667 O O . SER B 2 347 ? 243.971 207.416 346.896 1.00 27.76 347 SER C O 1
ATOM 4670 N N . PHE B 2 348 ? 242.951 205.569 347.703 1.00 28.02 348 PHE C N 1
ATOM 4671 C CA . PHE B 2 348 ? 243.631 204.641 346.814 1.00 28.02 348 PHE C CA 1
ATOM 4672 C C . PHE B 2 348 ? 242.616 203.832 346.020 1.00 28.02 348 PHE C C 1
ATOM 4673 O O . PHE B 2 348 ? 241.533 203.506 346.512 1.00 28.02 348 PHE C O 1
ATOM 4681 N N . LEU B 2 349 ? 242.986 203.511 344.782 1.00 27.32 349 LEU C N 1
ATOM 4682 C CA . LEU B 2 349 ? 242.172 202.696 343.891 1.00 27.32 349 LEU C CA 1
ATOM 4683 C C . LEU B 2 349 ? 243.024 201.542 343.386 1.00 27.32 349 LEU C C 1
ATOM 4684 O O . LEU B 2 349 ? 244.169 201.749 342.974 1.00 27.32 349 LEU C O 1
ATOM 4689 N N . VAL B 2 350 ? 242.467 200.336 343.420 1.00 27.44 350 VAL C N 1
ATOM 4690 C CA . VAL B 2 350 ? 243.205 199.125 343.077 1.00 27.44 350 VAL C CA 1
ATOM 4691 C C . VAL B 2 350 ? 243.023 198.829 341.595 1.00 27.44 350 VAL C C 1
ATOM 4692 O O . VAL B 2 350 ? 241.893 198.778 341.097 1.00 27.44 350 VAL C O 1
ATOM 4696 N N . MET B 2 351 ? 244.136 198.624 340.893 1.00 29.57 351 MET C N 1
ATOM 4697 C CA . MET B 2 351 ? 244.134 198.314 339.464 1.00 29.57 351 MET C CA 1
ATOM 4698 C C . MET B 2 351 ? 244.320 196.827 339.199 1.00 29.57 351 MET C C 1
ATOM 4699 O O . MET B 2 351 ? 244.947 196.439 338.210 1.00 29.57 351 MET C O 1
ATOM 4704 N N . GLU B 2 352 ? 243.793 195.971 340.070 1.00 27.06 352 GLU C N 1
ATOM 4705 C CA . GLU B 2 352 ? 243.818 194.536 339.852 1.00 27.06 352 GLU C CA 1
ATOM 4706 C C . GLU B 2 352 ? 242.459 193.946 340.200 1.00 27.06 352 GLU C C 1
ATOM 4707 O O . GLU B 2 352 ? 241.845 194.357 341.191 1.00 27.06 352 GLU C O 1
ATOM 4713 N N . PRO B 2 353 ? 241.958 192.993 339.414 1.00 26.98 353 PRO C N 1
ATOM 4714 C CA . PRO B 2 353 ? 240.686 192.354 339.774 1.00 26.98 353 PRO C CA 1
ATOM 4715 C C . PRO B 2 353 ? 240.773 191.696 341.142 1.00 26.98 353 PRO C C 1
ATOM 4716 O O . PRO B 2 353 ? 241.796 191.112 341.508 1.00 26.98 353 PRO C O 1
ATOM 4720 N N . SER B 2 354 ? 239.684 191.795 341.896 1.00 27.32 354 SER C N 1
ATOM 4721 C CA . SER B 2 354 ? 239.598 191.253 343.251 1.00 27.32 354 SER C CA 1
ATOM 4722 C C . SER B 2 354 ? 238.673 190.040 343.210 1.00 27.32 354 SER C C 1
ATOM 4723 O O . SER B 2 354 ? 237.464 190.154 343.413 1.00 27.32 354 SER C O 1
ATOM 4726 N N . ALA B 2 355 ? 239.253 188.874 342.943 1.00 26.75 355 ALA C N 1
ATOM 4727 C CA . ALA B 2 355 ? 238.473 187.646 342.907 1.00 26.75 355 ALA C CA 1
ATOM 4728 C C . ALA B 2 355 ? 237.948 187.311 344.297 1.00 26.75 355 ALA C C 1
ATOM 4729 O O . ALA B 2 355 ? 238.659 187.442 345.297 1.00 26.75 355 ALA C O 1
ATOM 4731 N N . TRP B 2 356 ? 236.689 186.872 344.356 1.00 29.53 356 TRP C N 1
ATOM 4732 C CA . TRP B 2 356 ? 236.058 186.524 345.620 1.00 29.53 356 TRP C CA 1
ATOM 4733 C C . TRP B 2 356 ? 234.862 185.638 345.326 1.00 29.53 356 TRP C C 1
ATOM 4734 O O . TRP B 2 356 ? 234.135 185.912 344.361 1.00 29.53 356 TRP C O 1
ATOM 4745 N N . PRO B 2 357 ? 234.623 184.584 346.107 1.00 30.66 357 PRO C N 1
ATOM 4746 C CA . PRO B 2 357 ? 233.471 183.721 345.830 1.00 30.66 357 PRO C CA 1
ATOM 4747 C C . PRO B 2 357 ? 232.163 184.492 345.909 1.00 30.66 357 PRO C C 1
ATOM 4748 O O . PRO B 2 357 ? 231.995 185.397 346.730 1.00 30.66 357 PRO C O 1
ATOM 4752 N N . GLU B 2 358 ? 231.229 184.121 345.036 1.00 31.03 358 GLU C N 1
ATOM 4753 C CA . GLU B 2 358 ? 229.905 184.730 344.977 1.00 31.03 358 GLU C CA 1
ATOM 4754 C C . GLU B 2 358 ? 228.888 183.703 345.465 1.00 31.03 358 GLU C C 1
ATOM 4755 O O . GLU B 2 358 ? 228.661 182.682 344.809 1.00 31.03 358 GLU C O 1
ATOM 4761 N N . LEU B 2 359 ? 228.296 183.967 346.629 1.00 30.46 359 LEU C N 1
ATOM 4762 C CA . LEU B 2 359 ? 227.328 183.071 347.248 1.00 30.46 359 LEU C CA 1
ATOM 4763 C C . LEU B 2 359 ? 226.067 183.852 347.582 1.00 30.46 359 LEU C C 1
ATOM 4764 O O . LEU B 2 359 ? 226.145 184.977 348.085 1.00 30.46 359 LEU C O 1
ATOM 4769 N N . MET B 2 360 ? 224.917 183.256 347.303 1.00 30.99 360 MET C N 1
ATOM 4770 C CA . MET B 2 360 ? 223.626 183.861 347.595 1.00 30.99 360 MET C CA 1
ATOM 4771 C C . MET B 2 360 ? 223.059 183.290 348.884 1.00 30.99 360 MET C C 1
ATOM 4772 O O . MET B 2 360 ? 223.553 182.296 349.421 1.00 30.99 360 MET C O 1
ATOM 4777 N N . PRO B 2 361 ? 222.005 183.906 349.422 1.00 31.22 361 PRO C N 1
ATOM 4778 C CA . PRO B 2 361 ? 221.385 183.366 350.636 1.00 31.22 361 PRO C CA 1
ATOM 4779 C C . PRO B 2 361 ? 220.863 181.954 350.417 1.00 31.22 361 PRO C C 1
ATOM 4780 O O . PRO B 2 361 ? 220.437 181.586 349.320 1.00 31.22 361 PRO C O 1
ATOM 4784 N N . ALA B 2 362 ? 220.904 181.157 351.487 1.00 31.19 362 ALA C N 1
ATOM 4785 C CA . ALA B 2 362 ? 220.522 179.753 351.381 1.00 31.19 362 ALA C CA 1
ATOM 4786 C C . ALA B 2 362 ? 219.069 179.600 350.951 1.00 31.19 362 ALA C C 1
ATOM 4787 O O . ALA B 2 362 ? 218.753 178.767 350.092 1.00 31.19 362 ALA C O 1
ATOM 4789 N N . THR B 2 363 ? 218.171 180.392 351.529 1.00 32.33 363 THR C N 1
ATOM 4790 C CA . THR B 2 363 ? 216.755 180.262 351.212 1.00 32.33 363 THR C CA 1
ATOM 4791 C C . THR B 2 363 ? 216.510 180.569 349.740 1.00 32.33 363 THR C C 1
ATOM 4792 O O . THR B 2 363 ? 217.168 181.430 349.149 1.00 32.33 363 THR C O 1
ATOM 4796 N N . THR B 2 364 ? 215.559 179.851 349.147 1.00 33.66 364 THR C N 1
ATOM 4797 C CA . THR B 2 364 ? 215.191 180.033 347.750 1.00 33.66 364 THR C CA 1
ATOM 4798 C C . THR B 2 364 ? 213.675 180.083 347.631 1.00 33.66 364 THR C C 1
ATOM 4799 O O . THR B 2 364 ? 212.965 179.351 348.325 1.00 33.66 364 THR C O 1
ATOM 4803 N N . TYR B 2 365 ? 213.187 180.951 346.747 1.00 35.84 365 TYR C N 1
ATOM 4804 C CA . TYR B 2 365 ? 211.755 181.114 346.521 1.00 35.84 365 TYR C CA 1
ATOM 4805 C C . TYR B 2 365 ? 211.519 181.300 345.031 1.00 35.84 365 TYR C C 1
ATOM 4806 O O . TYR B 2 365 ? 212.053 182.238 344.431 1.00 35.84 365 TYR C O 1
ATOM 4815 N N . ARG B 2 366 ? 210.722 180.411 344.441 1.00 36.98 366 ARG C N 1
ATOM 4816 C CA . ARG B 2 366 ? 210.430 180.457 343.010 1.00 36.98 366 ARG C CA 1
ATOM 4817 C C . ARG B 2 366 ? 211.719 180.494 342.195 1.00 36.98 366 ARG C C 1
ATOM 4818 O O . ARG B 2 366 ? 211.833 181.209 341.198 1.00 36.98 366 ARG C O 1
ATOM 4826 N N . GLY B 2 367 ? 212.705 179.713 342.630 1.00 37.85 367 GLY C N 1
ATOM 4827 C CA . GLY B 2 367 ? 213.973 179.664 341.934 1.00 37.85 367 GLY C CA 1
ATOM 4828 C C . GLY B 2 367 ? 214.796 180.927 342.035 1.00 37.85 367 GLY C C 1
ATOM 4829 O O . GLY B 2 367 ? 215.656 181.160 341.182 1.00 37.85 367 GLY C O 1
ATOM 4830 N N . ARG B 2 368 ? 214.558 181.750 343.052 1.00 36.05 368 ARG C N 1
ATOM 4831 C CA . ARG B 2 368 ? 215.292 182.988 343.244 1.00 36.05 368 ARG C CA 1
ATOM 4832 C C . ARG B 2 368 ? 215.736 183.116 344.693 1.00 36.05 368 ARG C C 1
ATOM 4833 O O . ARG B 2 368 ? 215.120 182.531 345.590 1.00 36.05 368 ARG C O 1
ATOM 4841 N N . PRO B 2 369 ? 216.801 183.871 344.953 1.00 33.70 369 PRO C N 1
ATOM 4842 C CA . PRO B 2 369 ? 217.244 184.068 346.336 1.00 33.70 369 PRO C CA 1
ATOM 4843 C C . PRO B 2 369 ? 216.256 184.910 347.126 1.00 33.70 369 PRO C C 1
ATOM 4844 O O . PRO B 2 369 ? 215.485 185.701 346.578 1.00 33.70 369 PRO C O 1
ATOM 4848 N N . VAL B 2 370 ? 216.288 184.724 348.444 1.00 33.89 370 VAL C N 1
ATOM 4849 C CA . VAL B 2 370 ? 215.459 185.484 349.372 1.00 33.89 370 VAL C CA 1
ATOM 4850 C C . VAL B 2 370 ? 216.365 186.090 350.433 1.00 33.89 370 VAL C C 1
ATOM 4851 O O . VAL B 2 370 ? 217.201 185.390 351.015 1.00 33.89 370 VAL C O 1
ATOM 4855 N N . LEU B 2 371 ? 216.200 187.388 350.682 1.00 30.52 371 LEU C N 1
ATOM 4856 C CA . LEU B 2 371 ? 217.003 188.105 351.670 1.00 30.52 371 LEU C CA 1
ATOM 4857 C C . LEU B 2 371 ? 216.337 187.949 353.030 1.00 30.52 371 LEU C C 1
ATOM 4858 O O . LEU B 2 371 ? 215.331 188.598 353.321 1.00 30.52 371 LEU C O 1
ATOM 4863 N N . GLU B 2 372 ? 216.898 187.081 353.868 1.00 32.71 372 GLU C N 1
ATOM 4864 C CA . GLU B 2 372 ? 216.357 186.822 355.195 1.00 32.71 372 GLU C CA 1
ATOM 4865 C C . GLU B 2 372 ? 216.979 187.697 356.275 1.00 32.71 372 GLU C C 1
ATOM 4866 O O . GLU B 2 372 ? 216.517 187.663 357.420 1.00 32.71 372 GLU C O 1
ATOM 4872 N N . GLN B 2 373 ? 218.007 188.476 355.946 1.00 30.45 373 GLN C N 1
ATOM 4873 C CA . GLN B 2 373 ? 218.649 189.324 356.941 1.00 30.45 373 GLN C CA 1
ATOM 4874 C C . GLN B 2 373 ? 217.693 190.420 357.395 1.00 30.45 373 GLN C C 1
ATOM 4875 O O . GLN B 2 373 ? 216.991 191.024 356.578 1.00 30.45 373 GLN C O 1
ATOM 4881 N N . ARG B 2 374 ? 217.667 190.677 358.700 1.00 30.87 374 ARG C N 1
ATOM 4882 C CA . ARG B 2 374 ? 216.807 191.711 359.257 1.00 30.87 374 ARG C CA 1
ATOM 4883 C C . ARG B 2 374 ? 217.568 193.030 359.309 1.00 30.87 374 ARG C C 1
ATOM 4884 O O . ARG B 2 374 ? 218.614 193.099 359.967 1.00 30.87 374 ARG C O 1
ATOM 4892 N N . PRO B 2 375 ? 217.095 194.086 358.649 1.00 27.00 375 PRO C N 1
ATOM 4893 C CA . PRO B 2 375 ? 217.874 195.326 358.601 1.00 27.00 375 PRO C CA 1
ATOM 4894 C C . PRO B 2 375 ? 217.986 195.987 359.964 1.00 27.00 375 PRO C C 1
ATOM 4895 O O . PRO B 2 375 ? 217.095 195.886 360.811 1.00 27.00 375 PRO C O 1
ATOM 4899 N N . ASP B 2 376 ? 219.106 196.676 360.167 1.00 25.00 376 ASP C N 1
ATOM 4900 C CA . ASP B 2 376 ? 219.298 197.453 361.382 1.00 25.00 376 ASP C CA 1
ATOM 4901 C C . ASP B 2 376 ? 218.351 198.645 361.397 1.00 25.00 376 ASP C C 1
ATOM 4902 O O . ASP B 2 376 ? 218.138 199.304 360.375 1.00 25.00 376 ASP C O 1
ATOM 4907 N N . GLU B 2 377 ? 217.781 198.925 362.569 1.00 22.80 377 GLU C N 1
ATOM 4908 C CA . GLU B 2 377 ? 216.842 200.025 362.745 1.00 22.80 377 GLU C CA 1
ATOM 4909 C C . GLU B 2 377 ? 217.469 201.210 363.470 1.00 22.80 377 GLU C C 1
ATOM 4910 O O . GLU B 2 377 ? 216.747 202.079 363.969 1.00 22.80 377 GLU C O 1
ATOM 4916 N N . SER B 2 378 ? 218.801 201.265 363.540 1.00 22.48 378 SER C N 1
ATOM 4917 C CA . SER B 2 378 ? 219.453 202.369 364.236 1.00 22.48 378 SER C CA 1
ATOM 4918 C C . SER B 2 378 ? 219.109 203.703 363.588 1.00 22.48 378 SER C C 1
ATOM 4919 O O . SER B 2 378 ? 218.838 204.688 364.286 1.00 22.48 378 SER C O 1
ATOM 4922 N N . GLU B 2 379 ? 219.116 203.757 362.260 1.00 22.80 379 GLU C N 1
ATOM 4923 C CA . GLU B 2 379 ? 218.730 204.944 361.511 1.00 22.80 379 GLU C CA 1
ATOM 4924 C C . GLU B 2 379 ? 217.383 204.697 360.849 1.00 22.80 379 GLU C C 1
ATOM 4925 O O . GLU B 2 379 ? 217.211 203.705 360.132 1.00 22.80 379 GLU C O 1
ATOM 4931 N N . ASP B 2 380 ? 216.434 205.597 361.090 1.00 26.00 380 ASP C N 1
ATOM 4932 C CA . ASP B 2 380 ? 215.092 205.426 360.555 1.00 26.00 380 ASP C CA 1
ATOM 4933 C C . ASP B 2 380 ? 215.128 205.354 359.034 1.00 26.00 380 ASP C C 1
ATOM 4934 O O . ASP B 2 380 ? 215.835 206.119 358.373 1.00 26.00 380 ASP C O 1
ATOM 4939 N N . LEU B 2 381 ? 214.357 204.422 358.480 1.00 26.53 381 LEU C N 1
ATOM 4940 C CA . LEU B 2 381 ? 214.322 204.163 357.049 1.00 26.53 381 LEU C CA 1
ATOM 4941 C C . LEU B 2 381 ? 212.894 204.303 356.542 1.00 26.53 381 LEU C C 1
ATOM 4942 O O . LEU B 2 381 ? 211.937 203.995 357.260 1.00 26.53 381 LEU C O 1
ATOM 4947 N N . THR B 2 382 ? 212.754 204.769 355.306 1.00 29.14 382 THR C N 1
ATOM 4948 C CA . THR B 2 382 ? 211.456 204.963 354.672 1.00 29.14 382 THR C CA 1
ATOM 4949 C C . THR B 2 382 ? 211.417 204.226 353.335 1.00 29.14 382 THR C C 1
ATOM 4950 O O . THR B 2 382 ? 212.411 203.652 352.883 1.00 29.14 382 THR C O 1
ATOM 4954 N N . SER B 2 383 ? 210.244 204.251 352.705 1.00 33.22 383 SER C N 1
ATOM 4955 C CA . SER B 2 383 ? 210.019 203.578 351.435 1.00 33.22 383 SER C CA 1
ATOM 4956 C C . SER B 2 383 ? 209.244 204.504 350.509 1.00 33.22 383 SER C C 1
ATOM 4957 O O . SER B 2 383 ? 208.564 205.432 350.953 1.00 33.22 383 SER C O 1
ATOM 4960 N N . SER B 2 384 ? 209.356 204.240 349.209 1.00 35.06 384 SER C N 1
ATOM 4961 C CA . SER B 2 384 ? 208.691 205.056 348.206 1.00 35.06 384 SER C CA 1
ATOM 4962 C C . SER B 2 384 ? 208.248 204.168 347.053 1.00 35.06 384 SER C C 1
ATOM 4963 O O . SER B 2 384 ? 208.771 203.069 346.853 1.00 35.06 384 SER C O 1
ATOM 4966 N N . TYR B 2 385 ? 207.275 204.663 346.295 1.00 35.74 385 TYR C N 1
ATOM 4967 C CA . TYR B 2 385 ? 206.700 203.954 345.155 1.00 35.74 385 TYR C CA 1
ATOM 4968 C C . TYR B 2 385 ? 207.104 204.706 343.890 1.00 35.74 385 TYR C C 1
ATOM 4969 O O . TYR B 2 385 ? 206.389 205.595 343.424 1.00 35.74 385 TYR C O 1
ATOM 4978 N N . GLN B 2 386 ? 208.259 204.348 343.336 1.00 34.57 386 GLN C N 1
ATOM 4979 C CA . GLN B 2 386 ? 208.730 204.994 342.119 1.00 34.57 386 GLN C CA 1
ATOM 4980 C C . GLN B 2 386 ? 207.913 204.532 340.920 1.00 34.57 386 GLN C C 1
ATOM 4981 O O . GLN B 2 386 ? 207.623 203.343 340.764 1.00 34.57 386 GLN C O 1
ATOM 4987 N N . ARG B 2 387 ? 207.546 205.486 340.066 1.00 37.32 387 ARG C N 1
ATOM 4988 C CA . ARG B 2 387 ? 206.709 205.216 338.908 1.00 37.32 387 ARG C CA 1
ATOM 4989 C C . ARG B 2 387 ? 207.261 205.958 337.700 1.00 37.32 387 ARG C C 1
ATOM 4990 O O . ARG B 2 387 ? 207.897 207.006 337.833 1.00 37.32 387 ARG C O 1
ATOM 4998 N N . LEU B 2 388 ? 207.007 205.400 336.516 1.00 38.18 388 LEU C N 1
ATOM 4999 C CA . LEU B 2 388 ? 207.337 206.068 335.257 1.00 38.18 388 LEU C CA 1
ATOM 5000 C C . LEU B 2 388 ? 206.185 207.006 334.896 1.00 38.18 388 LEU C C 1
ATOM 5001 O O . LEU B 2 388 ? 205.419 206.791 333.955 1.00 38.18 388 LEU C O 1
ATOM 5006 N N . LEU B 2 389 ? 206.078 208.077 335.679 1.00 38.88 389 LEU C N 1
ATOM 5007 C CA . LEU B 2 389 ? 204.950 209.005 335.624 1.00 38.88 389 LEU C CA 1
ATOM 5008 C C . LEU B 2 389 ? 205.290 210.270 334.847 1.00 38.88 389 LEU C C 1
ATOM 5009 O O . LEU B 2 389 ? 204.840 211.365 335.196 1.00 38.88 389 LEU C O 1
ATOM 5014 N N . SER B 2 390 ? 206.084 210.150 333.788 1.00 38.55 390 SER C N 1
ATOM 5015 C CA . SER B 2 390 ? 206.487 211.305 332.998 1.00 38.55 390 SER C CA 1
ATOM 5016 C C . SER B 2 390 ? 205.330 211.728 332.093 1.00 38.55 390 SER C C 1
ATOM 5017 O O . SER B 2 390 ? 204.201 211.248 332.217 1.00 38.55 390 SER C O 1
ATOM 5020 N N . THR B 2 391 ? 205.606 212.645 331.164 1.00 39.35 391 THR C N 1
ATOM 5021 C CA . THR B 2 391 ? 204.588 213.178 330.258 1.00 39.35 391 THR C CA 1
ATOM 5022 C C . THR B 2 391 ? 203.465 213.862 331.034 1.00 39.35 391 THR C C 1
ATOM 5023 O O . THR B 2 391 ? 202.282 213.694 330.731 1.00 39.35 391 THR C O 1
ATOM 5027 N N . LEU B 2 392 ? 203.841 214.645 332.047 1.00 38.10 392 LEU C N 1
ATOM 5028 C CA . LEU B 2 392 ? 202.844 215.388 332.808 1.00 38.10 392 LEU C CA 1
ATOM 5029 C C . LEU B 2 392 ? 202.119 216.395 331.926 1.00 38.10 392 LEU C C 1
ATOM 5030 O O . LEU B 2 392 ? 200.935 216.673 332.146 1.00 38.10 392 LEU C O 1
ATOM 5035 N N . ASP B 2 393 ? 202.803 216.942 330.924 1.00 35.77 393 ASP C N 1
ATOM 5036 C CA . ASP B 2 393 ? 202.187 217.811 329.924 1.00 35.77 393 ASP C CA 1
ATOM 5037 C C . ASP B 2 393 ? 201.483 218.999 330.579 1.00 35.77 393 ASP C C 1
ATOM 5038 O O . ASP B 2 393 ? 200.264 219.160 330.501 1.00 35.77 393 ASP C O 1
ATOM 5043 N N . ASN B 2 394 ? 202.281 219.838 331.233 1.00 36.77 394 ASN C N 1
ATOM 5044 C CA . ASN B 2 394 ? 201.778 221.053 331.855 1.00 36.77 394 ASN C CA 1
ATOM 5045 C C . ASN B 2 394 ? 201.869 222.205 330.864 1.00 36.77 394 ASN C C 1
ATOM 5046 O O . ASN B 2 394 ? 202.945 222.491 330.329 1.00 36.77 394 ASN C O 1
ATOM 5051 N N . GLY B 2 395 ? 200.738 222.864 330.623 1.00 36.06 395 GLY C N 1
ATOM 5052 C CA . GLY B 2 395 ? 200.701 224.012 329.740 1.00 36.06 395 GLY C CA 1
ATOM 5053 C C . GLY B 2 395 ? 200.533 225.305 330.507 1.00 36.06 395 GLY C C 1
ATOM 5054 O O . GLY B 2 395 ? 201.466 225.763 331.174 1.00 36.06 395 GLY C O 1
ATOM 5055 N N . SER B 2 396 ? 199.346 225.905 330.422 1.00 37.37 396 SER C N 1
ATOM 5056 C CA . SER B 2 396 ? 199.051 227.125 331.162 1.00 37.37 396 SER C CA 1
ATOM 5057 C C . SER B 2 396 ? 197.766 226.978 331.967 1.00 37.37 396 SER C C 1
ATOM 5058 O O . SER B 2 396 ? 197.643 227.547 333.055 1.00 37.37 396 SER C O 1
ATOM 5061 N N . ALA B 2 397 ? 196.804 226.220 331.440 1.00 39.77 397 ALA C N 1
ATOM 5062 C CA . ALA B 2 397 ? 195.509 226.100 332.102 1.00 39.77 397 ALA C CA 1
ATOM 5063 C C . ALA B 2 397 ? 195.549 225.066 333.222 1.00 39.77 397 ALA C C 1
ATOM 5064 O O . ALA B 2 397 ? 195.390 225.405 334.399 1.00 39.77 397 ALA C O 1
ATOM 5066 N N . ILE B 2 398 ? 195.775 223.803 332.874 1.00 36.53 398 ILE C N 1
ATOM 5067 C CA . ILE B 2 398 ? 195.800 222.722 333.857 1.00 36.53 398 ILE C CA 1
ATOM 5068 C C . ILE B 2 398 ? 196.641 221.575 333.310 1.00 36.53 398 ILE C C 1
ATOM 5069 O O . ILE B 2 398 ? 196.579 221.285 332.106 1.00 36.53 398 ILE C O 1
ATOM 5074 N N . PRO B 2 399 ? 197.430 220.892 334.142 1.00 35.12 399 PRO C N 1
ATOM 5075 C CA . PRO B 2 399 ? 198.182 219.733 333.648 1.00 35.12 399 PRO C CA 1
ATOM 5076 C C . PRO B 2 399 ? 197.336 218.472 333.627 1.00 35.12 399 PRO C C 1
ATOM 5077 O O . PRO B 2 399 ? 196.189 218.481 334.084 1.00 35.12 399 PRO C O 1
ATOM 5081 N N . ARG B 2 400 ? 197.888 217.383 333.096 1.00 35.29 400 ARG C N 1
ATOM 5082 C CA . ARG B 2 400 ? 197.195 216.099 333.083 1.00 35.29 400 ARG C CA 1
ATOM 5083 C C . ARG B 2 400 ? 198.237 214.994 333.020 1.00 35.29 400 ARG C C 1
ATOM 5084 O O . ARG B 2 400 ? 199.025 214.938 332.073 1.00 35.29 400 ARG C O 1
ATOM 5092 N N . VAL B 2 401 ? 198.231 214.120 334.021 1.00 39.31 401 VAL C N 1
ATOM 5093 C CA . VAL B 2 401 ? 199.215 213.053 334.148 1.00 39.31 401 VAL C CA 1
ATOM 5094 C C . VAL B 2 401 ? 198.586 211.749 333.680 1.00 39.31 401 VAL C C 1
ATOM 5095 O O . VAL B 2 401 ? 197.465 211.410 334.083 1.00 39.31 401 VAL C O 1
ATOM 5099 N N . THR B 2 402 ? 199.302 211.020 332.829 1.00 40.69 402 THR C N 1
ATOM 5100 C CA . THR B 2 402 ? 198.839 209.751 332.286 1.00 40.69 402 THR C CA 1
ATOM 5101 C C . THR B 2 402 ? 199.756 208.636 332.767 1.00 40.69 402 THR C C 1
ATOM 5102 O O . THR B 2 402 ? 200.983 208.786 332.751 1.00 40.69 402 THR C O 1
ATOM 5106 N N . ASP B 2 403 ? 199.161 207.526 333.196 1.00 43.24 403 ASP C N 1
ATOM 5107 C CA . ASP B 2 403 ? 199.922 206.369 333.656 1.00 43.24 403 ASP C CA 1
ATOM 5108 C C . ASP B 2 403 ? 200.373 205.562 332.445 1.00 43.24 403 ASP C C 1
ATOM 5109 O O . ASP B 2 403 ? 199.558 204.900 331.793 1.00 43.24 403 ASP C O 1
ATOM 5114 N N . VAL B 2 404 ? 201.670 205.617 332.140 1.00 39.45 404 VAL C N 1
ATOM 5115 C CA . VAL B 2 404 ? 202.192 204.877 330.995 1.00 39.45 404 VAL C CA 1
ATOM 5116 C C . VAL B 2 404 ? 202.047 203.378 331.219 1.00 39.45 404 VAL C C 1
ATOM 5117 O O . VAL B 2 404 ? 201.674 202.631 330.305 1.00 39.45 404 VAL C O 1
ATOM 5121 N N . ALA B 2 405 ? 202.342 202.911 332.435 1.00 39.49 405 ALA C N 1
ATOM 5122 C CA . ALA B 2 405 ? 202.255 201.497 332.769 1.00 39.49 405 ALA C CA 1
ATOM 5123 C C . ALA B 2 405 ? 201.268 201.185 333.882 1.00 39.49 405 ALA C C 1
ATOM 5124 O O . ALA B 2 405 ? 200.767 200.056 333.934 1.00 39.49 405 ALA C O 1
ATOM 5126 N N . GLY B 2 406 ? 200.970 202.135 334.762 1.00 40.56 406 GLY C N 1
ATOM 5127 C CA . GLY B 2 406 ? 200.058 201.865 335.863 1.00 40.56 406 GLY C CA 1
ATOM 5128 C C . GLY B 2 406 ? 200.571 200.817 336.824 1.00 40.56 406 GLY C C 1
ATOM 5129 O O . GLY B 2 406 ? 199.785 200.016 337.345 1.00 40.56 406 GLY C O 1
ATOM 5130 N N . MET B 2 407 ? 201.879 200.802 337.072 1.00 38.23 407 MET C N 1
ATOM 5131 C CA . MET B 2 407 ? 202.495 199.870 338.002 1.00 38.23 407 MET C CA 1
ATOM 5132 C C . MET B 2 407 ? 203.439 200.631 338.921 1.00 38.23 407 MET C C 1
ATOM 5133 O O . MET B 2 407 ? 204.072 201.610 338.515 1.00 38.23 407 MET C O 1
ATOM 5138 N N . ALA B 2 408 ? 203.526 200.173 340.166 1.00 36.07 408 ALA C N 1
ATOM 5139 C CA . ALA B 2 408 ? 204.362 200.794 341.182 1.00 36.07 408 ALA C CA 1
ATOM 5140 C C . ALA B 2 408 ? 205.486 199.843 341.569 1.00 36.07 408 ALA C C 1
ATOM 5141 O O . ALA B 2 408 ? 205.234 198.683 341.910 1.00 36.07 408 ALA C O 1
ATOM 5143 N N . LEU B 2 409 ? 206.720 200.338 341.513 1.00 34.17 409 LEU C N 1
ATOM 5144 C CA . LEU B 2 409 ? 207.888 199.566 341.917 1.00 34.17 409 LEU C CA 1
ATOM 5145 C C . LEU B 2 409 ? 208.424 200.128 343.227 1.00 34.17 409 LEU C C 1
ATOM 5146 O O . LEU B 2 409 ? 209.002 201.225 343.229 1.00 34.17 409 LEU C O 1
ATOM 5151 N N . PRO B 2 410 ? 208.261 199.438 344.355 1.00 33.05 410 PRO C N 1
ATOM 5152 C CA . PRO B 2 410 ? 208.704 200.005 345.632 1.00 33.05 410 PRO C CA 1
ATOM 5153 C C . PRO B 2 410 ? 210.220 200.087 345.726 1.00 33.05 410 PRO C C 1
ATOM 5154 O O . PRO B 2 410 ? 210.959 199.347 345.075 1.00 33.05 410 PRO C O 1
ATOM 5158 N N . VAL B 2 411 ? 210.675 201.018 346.562 1.00 32.19 411 VAL C N 1
ATOM 5159 C CA . VAL B 2 411 ? 212.091 201.207 346.860 1.00 32.19 411 VAL C CA 1
ATOM 5160 C C . VAL B 2 411 ? 212.281 201.018 348.358 1.00 32.19 411 VAL C C 1
ATOM 5161 O O . VAL B 2 411 ? 211.559 201.621 349.159 1.00 32.19 411 VAL C O 1
ATOM 5165 N N . ILE B 2 412 ? 213.252 200.187 348.731 1.00 32.09 412 ILE C N 1
ATOM 5166 C CA . ILE B 2 412 ? 213.480 199.813 350.121 1.00 32.09 412 ILE C CA 1
ATOM 5167 C C . ILE B 2 412 ? 214.947 200.031 350.460 1.00 32.09 412 ILE C C 1
ATOM 5168 O O . ILE B 2 412 ? 215.832 199.756 349.642 1.00 32.09 412 ILE C O 1
ATOM 5173 N N . GLY B 2 413 ? 215.201 200.527 351.668 1.00 29.19 413 GLY C N 1
ATOM 5174 C CA . GLY B 2 413 ? 216.549 200.698 352.173 1.00 29.19 413 GLY C CA 1
ATOM 5175 C C . GLY B 2 413 ? 216.907 199.598 353.157 1.00 29.19 413 GLY C C 1
ATOM 5176 O O . GLY B 2 413 ? 216.035 198.990 353.773 1.00 29.19 413 GLY C O 1
ATOM 5177 N N . HIS B 2 414 ? 218.207 199.349 353.299 1.00 24.79 414 HIS C N 1
ATOM 5178 C CA . HIS B 2 414 ? 218.694 198.262 354.135 1.00 24.79 414 HIS C CA 1
ATOM 5179 C C . HIS B 2 414 ? 219.995 198.669 354.810 1.00 24.79 414 HIS C C 1
ATOM 5180 O O . HIS B 2 414 ? 220.831 199.348 354.208 1.00 24.79 414 HIS C O 1
ATOM 5187 N N . ARG B 2 415 ? 220.154 198.251 356.065 1.00 24.09 415 ARG C N 1
ATOM 5188 C CA . ARG B 2 415 ? 221.383 198.451 356.817 1.00 24.09 415 ARG C CA 1
ATOM 5189 C C . ARG B 2 415 ? 221.650 197.208 357.652 1.00 24.09 415 ARG C C 1
ATOM 5190 O O . ARG B 2 415 ? 220.724 196.476 358.009 1.00 24.09 415 ARG C O 1
ATOM 5198 N N . TRP B 2 416 ? 222.924 196.972 357.964 1.00 27.02 416 TRP C N 1
ATOM 5199 C CA . TRP B 2 416 ? 223.312 195.774 358.692 1.00 27.02 416 TRP C CA 1
ATOM 5200 C C . TRP B 2 416 ? 224.598 196.041 359.460 1.00 27.02 416 TRP C C 1
ATOM 5201 O O . TRP B 2 416 ? 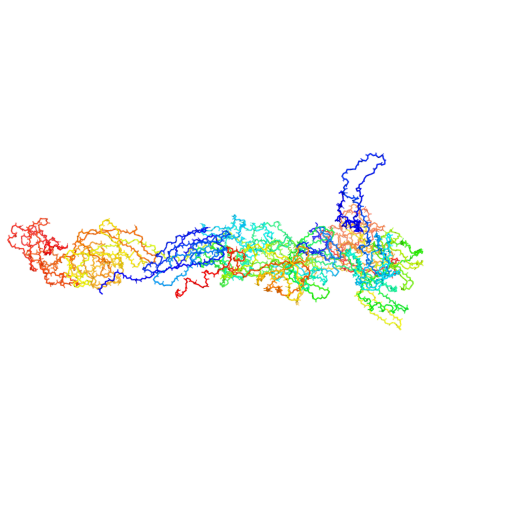225.326 196.997 359.180 1.00 27.02 416 TRP C O 1
ATOM 5212 N N . ILE B 2 417 ? 224.872 195.174 360.433 1.00 25.75 417 ILE C N 1
ATOM 5213 C CA . ILE B 2 417 ? 226.074 195.244 361.252 1.00 25.75 417 ILE C CA 1
ATOM 5214 C C . ILE B 2 417 ? 226.760 193.886 361.205 1.00 25.75 417 ILE C C 1
ATOM 5215 O O . ILE B 2 417 ? 226.113 192.853 361.410 1.00 25.75 417 ILE C O 1
ATOM 5220 N N . GLY B 2 418 ? 228.064 193.887 360.938 1.00 25.91 418 GLY C N 1
ATOM 5221 C CA . GLY B 2 418 ? 228.800 192.647 360.789 1.00 25.91 418 GLY C CA 1
ATOM 5222 C C . GLY B 2 418 ? 229.149 191.975 362.101 1.00 25.91 418 GLY C C 1
ATOM 5223 O O . GLY B 2 418 ? 228.659 190.880 362.390 1.00 25.91 418 GLY C O 1
ATOM 5224 N N . MET B 2 419 ? 229.991 192.622 362.906 1.00 27.17 419 MET C N 1
ATOM 5225 C CA . MET B 2 419 ? 230.423 192.067 364.188 1.00 27.17 419 MET C CA 1
ATOM 5226 C C . MET B 2 419 ? 230.986 190.659 364.013 1.00 27.17 419 MET C C 1
ATOM 5227 O O . MET B 2 419 ? 230.732 189.757 364.815 1.00 27.17 419 MET C O 1
ATOM 5232 N N . GLY B 2 420 ? 231.767 190.464 362.954 1.00 28.51 420 GLY C N 1
ATOM 5233 C CA . GLY B 2 420 ? 232.359 189.165 362.699 1.00 28.51 420 GLY C CA 1
ATOM 5234 C C . GLY B 2 420 ? 232.923 189.010 361.302 1.00 28.51 420 GLY C C 1
ATOM 5235 O O . GLY B 2 420 ? 232.425 189.615 360.348 1.00 28.51 420 GLY C O 1
ATOM 5236 N N . ARG B 2 421 ? 233.971 188.193 361.172 1.00 28.92 421 ARG C N 1
ATOM 5237 C CA . ARG B 2 421 ? 234.587 187.978 359.868 1.00 28.92 421 ARG C CA 1
ATOM 5238 C C . ARG B 2 421 ? 233.653 187.229 358.925 1.00 28.92 421 ARG C C 1
ATOM 5239 O O . ARG B 2 421 ? 233.577 187.551 357.734 1.00 28.92 421 ARG C O 1
ATOM 5247 N N . ALA B 2 422 ? 232.946 186.217 359.434 1.00 28.41 422 ALA C N 1
ATOM 5248 C CA . ALA B 2 422 ? 232.102 185.399 358.568 1.00 28.41 422 ALA C CA 1
ATOM 5249 C C . ALA B 2 422 ? 230.990 186.225 357.935 1.00 28.41 422 ALA C C 1
ATOM 5250 O O . ALA B 2 422 ? 230.717 186.097 356.737 1.00 28.41 422 ALA C O 1
ATOM 5252 N N . GLU B 2 423 ? 230.332 187.076 358.727 1.00 27.38 423 GLU C N 1
ATOM 5253 C CA . GLU B 2 423 ? 229.256 187.899 358.187 1.00 27.38 423 GLU C CA 1
ATOM 5254 C C . GLU B 2 423 ? 229.781 188.856 357.125 1.00 27.38 423 GLU C C 1
ATOM 5255 O O . GLU B 2 423 ? 229.134 189.064 356.092 1.00 27.38 423 GLU C O 1
ATOM 5261 N N . ARG B 2 424 ? 230.949 189.452 357.366 1.00 28.22 424 ARG C N 1
ATOM 5262 C CA . ARG B 2 424 ? 231.527 190.370 356.392 1.00 28.22 424 ARG C CA 1
ATOM 5263 C C . ARG B 2 424 ? 231.898 189.649 355.101 1.00 28.22 424 ARG C C 1
ATOM 5264 O O . ARG B 2 424 ? 231.672 190.171 354.003 1.00 28.22 424 ARG C O 1
ATOM 5272 N N . SER B 2 425 ? 232.463 188.446 355.211 1.00 29.36 425 SER C N 1
ATOM 5273 C CA . SER B 2 425 ? 232.773 187.674 354.012 1.00 29.36 425 SER C CA 1
ATOM 5274 C C . SER B 2 425 ? 231.505 187.321 353.248 1.00 29.36 425 SER C C 1
ATOM 5275 O O . SER B 2 425 ? 231.472 187.394 352.013 1.00 29.36 425 SER C O 1
ATOM 5278 N N . ALA B 2 426 ? 230.448 186.934 353.966 1.00 30.98 426 ALA C N 1
ATOM 5279 C CA . ALA B 2 426 ? 229.186 186.618 353.307 1.00 30.98 426 ALA C CA 1
ATOM 5280 C C . ALA B 2 426 ? 228.620 187.841 352.600 1.00 30.98 426 ALA C C 1
ATOM 5281 O O . ALA B 2 426 ? 228.104 187.738 351.481 1.00 30.98 426 ALA C O 1
ATOM 5283 N N . PHE B 2 427 ? 228.703 189.009 353.238 1.00 28.99 427 PHE C N 1
ATOM 5284 C CA . PHE B 2 427 ? 228.208 190.226 352.605 1.00 28.99 427 PHE C CA 1
ATOM 5285 C C . PHE B 2 427 ? 229.020 190.569 351.363 1.00 28.99 427 PHE C C 1
ATOM 5286 O O . PHE B 2 427 ? 228.461 191.001 350.349 1.00 28.99 427 PHE C O 1
ATOM 5294 N N . ARG B 2 428 ? 230.343 190.407 351.426 1.00 29.77 428 ARG C N 1
ATOM 5295 C CA . ARG B 2 428 ? 231.163 190.667 350.24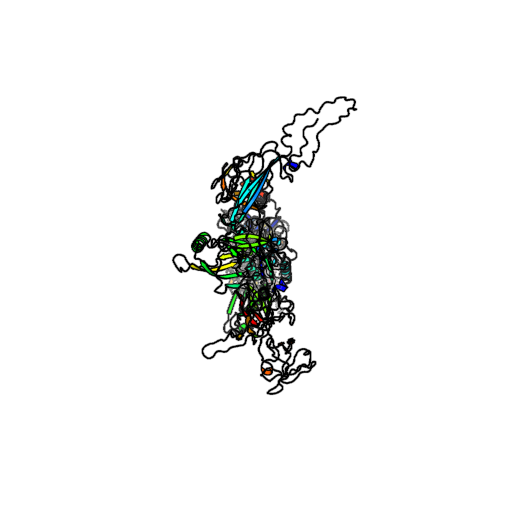8 1.00 29.77 428 ARG C CA 1
ATOM 5296 C C . ARG B 2 428 ? 230.806 189.715 349.116 1.00 29.77 428 ARG C C 1
ATOM 5297 O O . ARG B 2 428 ? 230.726 190.123 347.950 1.00 29.77 428 ARG C O 1
ATOM 5305 N N . SER B 2 429 ? 230.586 188.440 349.438 1.00 31.67 429 SER C N 1
ATOM 5306 C CA . SER B 2 429 ? 230.175 187.485 348.416 1.00 31.67 429 SER C CA 1
ATOM 5307 C C . SER B 2 429 ? 228.830 187.875 347.817 1.00 31.67 429 SER C C 1
ATOM 5308 O O . SER B 2 429 ? 228.631 187.777 346.602 1.00 31.67 429 SER C O 1
ATOM 5311 N N . LEU B 2 430 ? 227.893 188.322 348.656 1.00 29.79 430 LEU C N 1
ATOM 5312 C CA . LEU B 2 430 ? 226.599 188.769 348.152 1.00 29.79 430 LEU C CA 1
ATOM 5313 C C . LEU B 2 430 ? 226.759 189.962 347.218 1.00 29.79 430 LEU C C 1
ATOM 5314 O O . LEU B 2 430 ? 226.134 190.017 346.152 1.00 29.79 430 LEU C O 1
ATOM 5319 N N . VAL B 2 431 ? 227.592 190.930 347.603 1.00 29.22 431 VAL C N 1
ATOM 5320 C CA . VAL B 2 431 ? 227.805 192.105 346.766 1.00 29.22 431 VAL C CA 1
ATOM 5321 C C . VAL B 2 431 ? 228.395 191.695 345.424 1.00 29.22 431 VAL C C 1
ATOM 5322 O O . VAL B 2 431 ? 227.964 192.174 344.366 1.00 29.22 431 VAL C O 1
ATOM 5326 N N . TYR B 2 432 ? 229.387 190.805 345.443 1.00 29.03 432 TYR C N 1
ATOM 5327 C CA . TYR B 2 432 ? 229.984 190.348 344.192 1.00 29.03 432 TYR C CA 1
ATOM 5328 C C . TYR B 2 432 ? 228.957 189.622 343.333 1.00 29.03 432 TYR C C 1
ATOM 5329 O O . TYR B 2 432 ? 228.922 189.797 342.110 1.00 29.03 432 TYR C O 1
ATOM 5338 N N . ALA B 2 433 ? 228.109 188.802 343.958 1.00 29.78 433 ALA C N 1
ATOM 5339 C CA . ALA B 2 433 ? 227.081 188.085 343.214 1.00 29.78 433 ALA C CA 1
ATOM 5340 C C . ALA B 2 433 ? 226.063 189.037 342.603 1.00 29.78 433 ALA C C 1
ATOM 5341 O O . ALA B 2 433 ? 225.528 188.760 341.524 1.00 29.78 433 ALA C O 1
ATOM 5343 N N . LEU B 2 434 ? 225.773 190.151 343.279 1.00 28.82 434 LEU C N 1
ATOM 5344 C CA . LEU B 2 434 ? 224.789 191.094 342.758 1.00 28.82 434 LEU C CA 1
ATOM 5345 C C . LEU B 2 434 ? 225.247 191.694 341.435 1.00 28.82 434 LEU C C 1
ATOM 5346 O O . LEU B 2 434 ? 224.439 191.881 340.518 1.00 28.82 434 LEU C O 1
ATOM 5351 N N . ARG B 2 435 ? 226.538 192.002 341.316 1.00 29.89 435 ARG C N 1
ATOM 5352 C CA . ARG B 2 435 ? 227.083 192.614 340.106 1.00 29.89 435 ARG C CA 1
ATOM 5353 C C . ARG B 2 435 ? 226.364 193.923 339.790 1.00 29.89 435 ARG C C 1
ATOM 5354 O O . ARG B 2 435 ? 226.058 194.224 338.634 1.00 29.89 435 ARG C O 1
ATOM 5362 N N . GLY B 2 436 ? 226.093 194.707 340.824 1.00 28.67 436 GLY C N 1
ATOM 5363 C CA . GLY B 2 436 ? 225.360 195.950 340.658 1.00 28.67 436 GLY C CA 1
ATOM 5364 C C . GLY B 2 436 ? 223.867 195.699 340.683 1.00 28.67 436 GLY C C 1
ATOM 5365 O O . GLY B 2 436 ? 223.358 195.047 341.594 1.00 28.67 436 GLY C O 1
ATOM 5366 N N . GLN B 2 437 ? 223.165 196.217 339.681 1.00 28.65 437 GLN C N 1
ATOM 5367 C CA . GLN B 2 437 ? 221.730 196.012 339.557 1.00 28.65 437 GLN C CA 1
ATOM 5368 C C . GLN B 2 437 ? 221.378 194.783 338.731 1.00 28.65 437 GLN C C 1
ATOM 5369 O O . GLN B 2 437 ? 220.194 194.451 338.618 1.00 28.65 437 GLN C O 1
ATOM 5375 N N . GLN B 2 438 ? 222.372 194.095 338.166 1.00 28.01 438 GLN C N 1
ATOM 5376 C CA . GLN B 2 438 ? 222.092 193.018 337.223 1.00 28.01 438 GLN C CA 1
ATOM 5377 C C . GLN B 2 438 ? 221.290 191.898 337.878 1.00 28.01 438 GLN C C 1
ATOM 5378 O O . GLN B 2 438 ? 220.145 191.629 337.497 1.00 28.01 438 GLN C O 1
ATOM 5384 N N . LYS B 2 439 ? 221.874 191.237 338.869 1.00 30.56 439 LYS C N 1
ATOM 5385 C CA . LYS B 2 439 ? 221.236 190.072 339.469 1.00 30.56 439 LYS C CA 1
ATOM 5386 C C . LYS B 2 439 ? 220.157 190.510 340.453 1.00 30.56 439 LYS C C 1
ATOM 5387 O O . LYS B 2 439 ? 220.462 191.243 341.400 1.00 30.56 439 LYS C O 1
ATOM 5393 N N . PRO B 2 440 ? 218.907 190.092 340.278 1.00 32.24 440 PRO C N 1
ATOM 5394 C CA . PRO B 2 440 ? 217.862 190.437 341.243 1.00 32.24 440 PRO C CA 1
ATOM 5395 C C . PRO B 2 440 ? 217.744 189.390 342.346 1.00 32.24 440 PRO C C 1
ATOM 5396 O O . PRO B 2 440 ? 218.358 188.323 342.302 1.00 32.24 440 PRO C O 1
ATOM 5400 N N . LEU B 2 441 ? 216.934 189.725 343.348 1.00 31.29 441 LEU C N 1
ATOM 5401 C CA . LEU B 2 441 ? 216.661 188.819 344.454 1.00 31.29 441 LEU C CA 1
ATOM 5402 C C . LEU B 2 441 ? 215.518 189.391 345.278 1.00 31.29 441 LEU C C 1
ATOM 5403 O O . LEU B 2 441 ? 215.403 190.610 345.420 1.00 31.29 441 LEU C O 1
ATOM 5408 N N . TRP B 2 442 ? 214.681 188.507 345.813 1.00 33.56 442 TRP C N 1
ATOM 5409 C CA . TRP B 2 442 ? 213.548 188.950 346.612 1.00 33.56 442 TRP C CA 1
ATOM 5410 C C . TRP B 2 442 ? 214.026 189.748 347.818 1.00 33.56 442 TRP C C 1
ATOM 5411 O O . TRP B 2 442 ? 215.033 189.413 348.447 1.00 33.56 442 TRP C O 1
ATOM 5422 N N . VAL B 2 443 ? 213.295 190.812 348.136 1.00 31.02 443 VAL C N 1
ATOM 5423 C CA . VAL B 2 443 ? 213.627 191.681 349.262 1.00 31.02 443 VAL C CA 1
ATOM 5424 C C . VAL B 2 443 ? 212.391 191.822 350.144 1.00 31.02 443 VAL C C 1
ATOM 5425 O O . VAL B 2 443 ? 211.649 192.805 350.014 1.00 31.02 443 VAL C O 1
ATOM 5429 N N . PRO B 2 444 ? 212.126 190.871 351.038 1.00 32.24 444 PRO C N 1
ATOM 5430 C CA . PRO B 2 444 ? 210.939 190.984 351.895 1.00 32.24 444 PRO C CA 1
ATOM 5431 C C . PRO B 2 444 ? 210.991 192.235 352.757 1.00 32.24 444 PRO C C 1
ATOM 5432 O O . PRO B 2 444 ? 212.052 192.638 353.237 1.00 32.24 444 PRO C O 1
ATOM 5436 N N . THR B 2 445 ? 209.829 192.848 352.952 1.00 34.60 445 THR C N 1
ATOM 5437 C CA . THR B 2 445 ? 209.702 193.965 353.876 1.00 34.60 445 THR C CA 1
ATOM 5438 C C . THR B 2 445 ? 209.706 193.415 355.300 1.00 34.60 445 THR C C 1
ATOM 5439 O O . THR B 2 445 ? 209.964 192.231 355.533 1.00 34.60 445 THR C O 1
ATOM 5443 N N . HIS B 2 446 ? 209.448 194.279 356.280 1.00 32.64 446 HIS C N 1
ATOM 5444 C CA . HIS B 2 446 ? 209.342 193.857 357.673 1.00 32.64 446 HIS C CA 1
ATOM 5445 C C . HIS B 2 446 ? 208.202 194.592 358.362 1.00 32.64 446 HIS C C 1
ATOM 5446 O O . HIS B 2 446 ? 208.296 194.956 359.539 1.00 32.64 446 HIS C O 1
ATOM 5453 N N . ALA B 2 447 ? 207.109 194.817 357.639 1.00 36.81 447 ALA C N 1
ATOM 5454 C CA . ALA B 2 447 ? 205.953 195.506 358.182 1.00 36.81 447 ALA C CA 1
ATOM 5455 C C . ALA B 2 447 ? 204.955 194.498 358.747 1.00 36.81 447 ALA C C 1
ATOM 5456 O O . ALA B 2 447 ? 205.199 193.290 358.784 1.00 36.81 447 ALA C O 1
ATOM 5458 N N . ASP B 2 448 ? 203.811 195.006 359.197 1.00 38.94 448 ASP C N 1
ATOM 5459 C CA . ASP B 2 448 ? 202.730 194.203 359.763 1.00 38.94 448 ASP C CA 1
ATOM 5460 C C . ASP B 2 448 ? 201.410 194.560 359.093 1.00 38.94 448 ASP C C 1
ATOM 5461 O O . ASP B 2 448 ? 200.392 194.803 359.744 1.00 38.94 448 ASP C O 1
ATOM 5466 N N . ASP B 2 449 ? 201.423 194.601 357.759 1.00 40.19 449 ASP C N 1
ATOM 5467 C CA . ASP B 2 449 ? 200.254 195.068 357.020 1.00 40.19 449 ASP C CA 1
ATOM 5468 C C . ASP B 2 449 ? 199.042 194.180 357.270 1.00 40.19 449 ASP C C 1
ATOM 5469 O O . ASP B 2 449 ? 197.929 194.680 357.468 1.00 40.19 449 ASP C O 1
ATOM 5474 N N . LEU B 2 450 ? 199.236 192.864 357.270 1.00 42.20 450 LEU C N 1
ATOM 5475 C CA . LEU B 2 450 ? 198.148 191.906 357.385 1.00 42.20 450 LEU C CA 1
ATOM 5476 C C . LEU B 2 450 ? 198.181 191.227 358.747 1.00 42.20 450 LEU C C 1
ATOM 5477 O O . LEU B 2 450 ? 199.240 190.793 359.212 1.00 42.20 450 LEU C O 1
ATOM 5482 N N . THR B 2 451 ? 197.014 191.144 359.383 1.00 45.81 451 THR C N 1
ATOM 5483 C CA . THR B 2 451 ? 196.863 190.468 360.664 1.00 45.81 451 THR C CA 1
ATOM 5484 C C . THR B 2 451 ? 195.657 189.546 360.588 1.00 45.81 451 THR C C 1
ATOM 5485 O O . THR B 2 451 ? 194.605 189.940 360.078 1.00 45.81 451 THR C O 1
ATOM 5489 N N . LEU B 2 452 ? 195.815 188.323 361.088 1.00 52.47 452 LEU C N 1
ATOM 5490 C CA . LEU B 2 452 ? 194.731 187.354 361.040 1.00 52.47 452 LEU C CA 1
ATOM 5491 C C . LEU B 2 452 ? 193.633 187.718 362.033 1.00 52.47 452 LEU C C 1
ATOM 5492 O O . LEU B 2 452 ? 193.890 188.267 363.107 1.00 52.47 452 LEU C O 1
ATOM 5497 N N . VAL B 2 453 ? 192.392 187.402 361.658 1.00 51.74 453 VAL C N 1
ATOM 5498 C CA . VAL B 2 453 ? 191.242 187.562 362.537 1.00 51.74 453 VAL C CA 1
ATOM 5499 C C . VAL B 2 453 ? 190.464 186.268 362.717 1.00 51.74 453 VAL C C 1
ATOM 5500 O O . VAL B 2 453 ? 189.458 186.259 363.428 1.00 51.74 453 VAL C O 1
ATOM 5504 N N . ALA B 2 454 ? 190.894 185.173 362.094 1.00 54.77 454 ALA C N 1
ATOM 5505 C CA . ALA B 2 454 ? 190.228 183.889 362.241 1.00 54.77 454 ALA C CA 1
ATOM 5506 C C . ALA B 2 454 ? 191.205 182.792 361.849 1.00 54.77 454 ALA C C 1
ATOM 5507 O O . ALA B 2 454 ? 191.925 182.924 360.856 1.00 54.77 454 ALA C O 1
ATOM 5509 N N . THR B 2 455 ? 191.220 181.715 362.627 1.00 57.61 455 THR C N 1
ATOM 5510 C CA . THR B 2 455 ? 192.140 180.619 362.363 1.00 57.61 455 THR C CA 1
ATOM 5511 C C . THR B 2 455 ? 191.829 179.971 361.020 1.00 57.61 455 THR C C 1
ATOM 5512 O O . THR B 2 455 ? 190.685 179.962 360.557 1.00 57.61 455 THR C O 1
ATOM 5516 N N . VAL B 2 456 ? 192.867 179.428 360.392 1.00 57.21 456 VAL C N 1
ATOM 5517 C CA . VAL B 2 456 ? 192.772 178.820 359.072 1.00 57.21 456 VAL C CA 1
ATOM 5518 C C . VAL B 2 456 ? 193.234 177.375 359.176 1.00 57.21 456 VAL C C 1
ATOM 5519 O O . VAL B 2 456 ? 194.303 177.099 359.733 1.00 57.21 456 VAL C O 1
ATOM 5523 N N . SER B 2 457 ? 192.432 176.459 358.641 1.00 59.07 457 SER C N 1
ATOM 5524 C CA . SER B 2 457 ? 192.805 175.055 358.630 1.00 59.07 457 SER C CA 1
ATOM 5525 C C . SER B 2 457 ? 193.974 174.826 357.678 1.00 59.07 457 SER C C 1
ATOM 5526 O O . SER B 2 457 ? 194.257 175.632 356.787 1.00 59.07 457 SER C O 1
ATOM 5529 N N . GLN B 2 458 ? 194.661 173.699 357.876 1.00 57.60 458 GLN C N 1
ATOM 5530 C CA . GLN B 2 458 ? 195.832 173.401 357.059 1.00 57.60 458 GLN C CA 1
ATOM 5531 C C . GLN B 2 458 ? 195.464 173.294 355.585 1.00 57.60 458 GLN C C 1
ATOM 5532 O O . GLN B 2 458 ? 196.175 173.820 354.720 1.00 57.60 458 GLN C O 1
ATOM 5538 N N . LEU B 2 459 ? 194.359 172.618 355.277 1.00 59.58 459 LEU C N 1
ATOM 5539 C CA . LEU B 2 459 ? 193.936 172.446 353.894 1.00 59.58 459 LEU C CA 1
ATOM 5540 C C . LEU B 2 459 ? 193.198 173.658 353.341 1.00 59.58 459 LEU C C 1
ATOM 5541 O O . LEU B 2 459 ? 193.023 173.750 352.122 1.00 59.58 459 LEU C O 1
ATOM 5546 N N . SER B 2 460 ? 192.768 174.583 354.193 1.00 58.33 460 SER C N 1
ATOM 5547 C CA . SER B 2 460 ? 192.030 175.744 353.722 1.00 58.33 460 SER C CA 1
ATOM 5548 C C . SER B 2 460 ? 192.959 176.734 353.030 1.00 58.33 460 SER C C 1
ATOM 5549 O O . SER B 2 460 ? 194.123 176.899 353.403 1.00 58.33 460 SER C O 1
ATOM 5552 N N . THR B 2 461 ? 192.427 177.394 352.005 1.00 53.79 461 THR C N 1
ATOM 5553 C CA . THR B 2 461 ? 193.124 178.438 351.264 1.00 53.79 461 THR C CA 1
ATOM 5554 C C . THR B 2 461 ? 192.293 179.715 351.239 1.00 53.79 461 THR C C 1
ATOM 5555 O O . THR B 2 461 ? 192.202 180.402 350.220 1.00 53.79 461 THR C O 1
ATOM 5559 N N . ALA B 2 462 ? 191.673 180.040 352.372 1.00 54.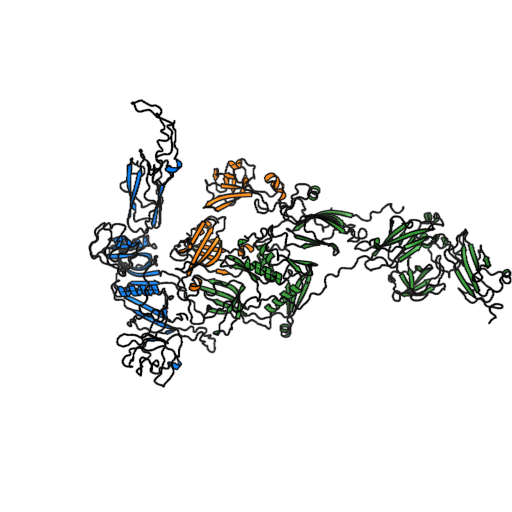85 462 ALA C N 1
ATOM 5560 C CA . ALA B 2 462 ? 190.771 181.183 352.466 1.00 54.85 462 ALA C CA 1
ATOM 5561 C C . ALA B 2 462 ? 191.169 182.092 353.621 1.00 54.85 462 ALA C C 1
ATOM 5562 O O . ALA B 2 462 ? 190.323 182.466 354.440 1.00 54.85 462 ALA C O 1
ATOM 5564 N N . LEU B 2 463 ? 192.452 182.442 353.698 1.00 52.32 463 LEU C N 1
ATOM 5565 C CA . LEU B 2 463 ? 192.962 183.273 354.781 1.00 52.32 463 LEU C CA 1
ATOM 5566 C C . LEU B 2 463 ? 192.083 184.497 354.994 1.00 52.32 463 LEU C C 1
ATOM 5567 O O . LEU B 2 463 ? 191.764 185.223 354.048 1.00 52.32 463 LEU C O 1
ATOM 5572 N N . ASP B 2 464 ? 191.692 184.719 356.246 1.00 53.15 464 ASP C N 1
ATOM 5573 C CA . ASP B 2 464 ? 190.858 185.850 356.626 1.00 53.15 464 ASP C CA 1
ATOM 5574 C C . ASP B 2 464 ? 191.720 186.904 357.306 1.00 53.15 464 ASP C C 1
ATOM 5575 O O . ASP B 2 464 ? 192.436 186.602 358.265 1.00 53.15 464 ASP C O 1
ATOM 5580 N N . VAL B 2 465 ? 191.646 188.138 356.807 1.00 49.72 465 VAL C N 1
ATOM 5581 C CA . VAL B 2 465 ? 192.440 189.240 357.327 1.00 49.72 465 VAL C CA 1
ATOM 5582 C C . VAL B 2 465 ? 191.547 190.462 357.487 1.00 49.72 465 VAL C C 1
ATOM 5583 O O . VAL B 2 465 ? 190.482 190.571 356.874 1.00 49.72 465 VAL C O 1
ATOM 5587 N N . ARG B 2 466 ? 191.998 191.388 358.330 1.00 48.48 466 ARG C N 1
ATOM 5588 C CA . ARG B 2 466 ? 191.259 192.623 358.547 1.00 48.48 466 ARG C CA 1
ATOM 5589 C C . ARG B 2 466 ? 191.150 193.407 357.245 1.00 48.48 466 ARG C C 1
ATOM 5590 O O . ARG B 2 466 ? 192.111 193.502 356.476 1.00 48.48 466 ARG C O 1
ATOM 5598 N N . ASN B 2 467 ? 189.971 193.974 357.002 1.00 50.15 467 ASN C N 1
ATOM 5599 C CA . ASN B 2 467 ? 189.714 194.698 355.761 1.00 50.15 467 ASN C CA 1
ATOM 5600 C C . ASN B 2 467 ? 190.532 195.983 355.739 1.00 50.15 467 ASN C C 1
ATOM 5601 O O . ASN B 2 467 ? 190.296 196.893 356.540 1.00 50.15 467 ASN C O 1
ATOM 5606 N N . ILE B 2 468 ? 191.492 196.059 354.820 1.00 46.32 468 ILE C N 1
ATOM 5607 C CA . ILE B 2 468 ? 192.336 197.239 354.670 1.00 46.32 468 ILE C CA 1
ATOM 5608 C C . ILE B 2 468 ? 192.211 197.762 353.245 1.00 46.32 468 ILE C C 1
ATOM 5609 O O . ILE B 2 468 ? 193.151 198.358 352.706 1.00 46.32 468 ILE C O 1
ATOM 5614 N N . GLY B 2 469 ? 191.054 197.540 352.624 1.00 50.00 469 GLY C N 1
ATOM 5615 C CA . GLY B 2 469 ? 190.869 197.942 351.246 1.00 50.00 469 GLY C CA 1
ATOM 5616 C C . GLY B 2 469 ? 191.694 197.153 350.258 1.00 50.00 469 GLY C C 1
ATOM 5617 O O . GLY B 2 469 ? 191.924 197.622 349.142 1.00 50.00 469 GLY C O 1
ATOM 5618 N N . TYR B 2 470 ? 192.144 195.956 350.639 1.00 45.23 470 TYR C N 1
ATOM 5619 C CA . TYR B 2 470 ? 193.016 195.180 349.765 1.00 45.23 470 TYR C CA 1
ATOM 5620 C C . TYR B 2 470 ? 192.323 194.838 348.453 1.00 45.23 470 TYR C C 1
ATOM 5621 O O . TYR B 2 470 ? 192.914 194.976 347.376 1.00 45.23 470 TYR C O 1
ATOM 5630 N N . ALA B 2 471 ? 191.062 194.405 348.519 1.00 47.90 471 ALA C N 1
ATOM 5631 C CA . ALA B 2 471 ? 190.370 193.961 347.314 1.00 47.90 471 ALA C CA 1
ATOM 5632 C C . ALA B 2 471 ? 190.258 195.086 346.294 1.00 47.90 471 ALA C C 1
ATOM 5633 O O . ALA B 2 471 ? 190.484 194.872 345.097 1.00 47.90 471 ALA C O 1
ATOM 5635 N N . ARG B 2 472 ? 189.908 196.291 346.745 1.00 47.62 472 ARG C N 1
ATOM 5636 C CA . ARG B 2 472 ? 189.766 197.407 345.818 1.00 47.62 472 ARG C CA 1
ATOM 5637 C C . ARG B 2 472 ? 191.107 197.818 345.222 1.00 47.62 472 ARG C C 1
ATOM 5638 O O . ARG B 2 472 ? 191.159 198.261 344.069 1.00 47.62 472 ARG C O 1
ATOM 5646 N N . PHE B 2 473 ? 192.193 197.684 345.983 1.00 43.31 473 PHE C N 1
ATOM 5647 C CA . PHE B 2 473 ? 193.517 198.111 345.542 1.00 43.31 473 PHE C CA 1
ATOM 5648 C C . PHE B 2 473 ? 194.343 196.947 345.005 1.00 43.31 473 PHE C C 1
ATOM 5649 O O . PHE B 2 473 ? 194.853 197.010 343.883 1.00 43.31 473 PHE C O 1
ATOM 5657 N N . ALA B 2 474 ? 194.488 195.884 345.791 1.00 45.01 474 ALA C N 1
ATOM 5658 C CA . ALA B 2 474 ? 195.293 194.723 345.423 1.00 45.01 474 ALA C CA 1
ATOM 5659 C C . ALA B 2 474 ? 194.358 193.559 345.121 1.00 45.01 474 ALA C C 1
ATOM 5660 O O . ALA B 2 474 ? 193.719 193.016 346.029 1.00 45.01 474 ALA C O 1
ATOM 5662 N N . ASN B 2 475 ? 194.283 193.171 343.848 1.00 45.44 475 ASN C N 1
ATOM 5663 C CA . ASN B 2 475 ? 193.435 192.066 343.419 1.00 45.44 475 ASN C CA 1
ATOM 5664 C C . ASN B 2 475 ? 194.194 191.119 342.497 1.00 45.44 475 ASN C C 1
ATOM 5665 O O . ASN B 2 475 ? 193.597 190.477 341.629 1.00 45.44 475 ASN C O 1
ATOM 5670 N N . GLY B 2 476 ? 195.510 191.028 342.671 1.00 44.97 476 GLY C N 1
ATOM 5671 C CA . GLY B 2 476 ? 196.322 190.131 341.872 1.00 44.97 476 GLY C CA 1
ATOM 5672 C C . GLY B 2 476 ? 197.050 190.846 340.754 1.00 44.97 476 GLY C C 1
ATOM 5673 O O . GLY B 2 476 ? 196.472 191.122 339.699 1.00 44.97 476 GLY C O 1
ATOM 5674 N N . ARG B 2 477 ? 198.326 191.142 340.974 1.00 43.93 477 ARG C N 1
ATOM 5675 C CA . ARG B 2 477 ? 199.147 191.843 339.996 1.00 43.93 477 ARG C CA 1
ATOM 5676 C C . ARG B 2 477 ? 200.589 191.864 340.489 1.00 43.93 477 ARG C C 1
ATOM 5677 O O . ARG B 2 477 ? 200.827 191.722 341.695 1.00 43.93 477 ARG C O 1
ATOM 5685 N N . PRO B 2 478 ? 201.575 192.035 339.607 1.00 43.53 478 PRO C N 1
ATOM 5686 C CA . PRO B 2 478 ? 202.974 191.985 340.058 1.00 43.53 478 PRO C CA 1
ATOM 5687 C C . PRO B 2 478 ? 203.247 193.038 341.119 1.00 43.53 478 PRO C C 1
ATOM 5688 O O . PRO B 2 478 ? 202.989 194.228 340.923 1.00 43.53 478 PRO C O 1
ATOM 5692 N N . GLY B 2 479 ? 203.773 192.586 342.254 1.00 40.83 479 GLY C N 1
ATOM 5693 C CA . GLY B 2 479 ? 204.026 193.462 343.379 1.00 40.83 479 GLY C CA 1
ATOM 5694 C C . GLY B 2 479 ? 202.936 193.373 344.427 1.00 40.83 479 GLY C C 1
ATOM 5695 O O . GLY B 2 479 ? 201.754 193.558 344.119 1.00 40.83 479 GLY C O 1
ATOM 5696 N N . ARG B 2 480 ? 203.319 193.084 345.670 1.00 39.51 480 ARG C N 1
ATOM 5697 C CA . ARG B 2 480 ? 202.374 192.997 346.782 1.00 39.51 480 ARG C CA 1
ATOM 5698 C C . ARG B 2 480 ? 201.412 191.823 346.604 1.00 39.51 480 ARG C C 1
ATOM 5699 O O . ARG B 2 480 ? 200.216 191.939 346.875 1.00 39.51 480 ARG C O 1
ATOM 5707 N N . ARG B 2 481 ? 201.935 190.685 346.144 1.00 42.83 481 ARG C N 1
ATOM 5708 C CA . ARG B 2 481 ? 201.147 189.467 345.998 1.00 42.83 481 ARG C CA 1
ATOM 5709 C C . ARG B 2 481 ? 201.905 188.259 346.534 1.00 42.83 481 ARG C C 1
ATOM 5710 O O . ARG B 2 481 ? 201.768 187.150 346.012 1.00 42.83 481 ARG C O 1
ATOM 5718 N N . ASP B 2 482 ? 202.708 188.460 347.576 1.00 41.00 482 ASP C N 1
ATOM 5719 C CA . ASP B 2 482 ? 203.452 187.384 348.211 1.00 41.00 482 ASP C CA 1
ATOM 5720 C C . ASP B 2 482 ? 203.399 187.570 349.721 1.00 41.00 482 ASP C C 1
ATOM 5721 O O . ASP B 2 482 ? 203.255 188.689 350.217 1.00 41.00 482 ASP C O 1
ATOM 5726 N N . ILE B 2 483 ? 203.517 186.459 350.445 1.00 41.30 483 ILE C N 1
ATOM 5727 C CA . ILE B 2 483 ? 203.261 186.430 351.880 1.00 41.30 483 ILE C CA 1
ATOM 5728 C C . ILE B 2 483 ? 204.331 185.600 352.575 1.00 41.30 483 ILE C C 1
ATOM 5729 O O . ILE B 2 483 ? 204.764 184.566 352.056 1.00 41.30 483 ILE C O 1
ATOM 5734 N N . ARG B 2 484 ? 204.758 186.060 353.751 1.00 39.82 484 ARG C N 1
ATOM 5735 C CA . ARG B 2 484 ? 205.598 185.287 354.659 1.00 39.82 484 ARG C CA 1
ATOM 5736 C C . ARG B 2 484 ? 204.903 185.224 356.011 1.00 39.82 484 ARG C C 1
ATOM 5737 O O . ARG B 2 484 ? 204.714 186.256 356.663 1.00 39.82 484 ARG C O 1
ATOM 5745 N N . ILE B 2 485 ? 204.533 184.015 356.435 1.00 46.23 485 ILE C N 1
ATOM 5746 C CA . ILE B 2 485 ? 203.770 183.869 357.671 1.00 46.23 485 ILE C CA 1
ATOM 5747 C C . ILE B 2 485 ? 204.634 184.223 358.878 1.00 46.23 485 ILE C C 1
ATOM 5748 O O . ILE B 2 485 ? 204.227 185.003 359.746 1.00 46.23 485 ILE C O 1
ATOM 5753 N N . GLU B 2 486 ? 205.841 183.659 358.951 1.00 46.62 486 GLU C N 1
ATOM 5754 C CA . GLU B 2 486 ? 206.785 183.939 360.032 1.00 46.62 486 GLU C CA 1
ATOM 5755 C C . GLU B 2 486 ? 206.159 183.628 361.396 1.00 46.62 486 GLU C C 1
ATOM 5756 O O . GLU B 2 486 ? 205.915 184.506 362.226 1.00 46.62 486 GLU C O 1
ATOM 5762 N N . LEU B 2 487 ? 205.898 182.338 361.600 1.00 50.61 487 LEU C N 1
ATOM 5763 C CA . LEU B 2 487 ? 205.304 181.875 362.845 1.00 50.61 487 LEU C CA 1
ATOM 5764 C C . LEU B 2 487 ? 206.198 182.225 364.036 1.00 50.61 487 LEU C C 1
ATOM 5765 O O . LEU B 2 487 ? 207.352 182.637 363.892 1.00 50.61 487 LEU C O 1
ATOM 5770 N N . TYR B 2 488 ? 205.638 182.048 365.236 1.00 53.42 488 TYR C N 1
ATOM 5771 C CA . TYR B 2 488 ? 206.371 182.373 366.456 1.00 53.42 488 TYR C CA 1
ATOM 5772 C C . TYR B 2 488 ? 207.614 181.505 366.608 1.00 53.42 488 TYR C C 1
ATOM 5773 O O . TYR B 2 488 ? 208.682 181.999 366.986 1.00 53.42 488 TYR C O 1
ATOM 5782 N N . ASP B 2 489 ? 207.494 180.206 366.325 1.00 52.00 489 ASP C N 1
ATOM 5783 C CA . ASP B 2 489 ? 208.616 179.299 366.544 1.00 52.00 489 ASP C CA 1
ATOM 5784 C C . ASP B 2 489 ? 209.811 179.680 365.680 1.00 52.00 489 ASP C C 1
ATOM 5785 O O . ASP B 2 489 ? 210.958 179.632 366.137 1.00 52.00 489 ASP C O 1
ATOM 5790 N N . GLY B 2 490 ? 209.563 180.059 364.429 1.00 50.72 490 GLY C N 1
ATOM 5791 C CA . GLY B 2 490 ? 210.632 180.448 363.531 1.00 50.72 490 GLY C CA 1
ATOM 5792 C C . GLY B 2 490 ? 210.402 179.972 362.113 1.00 50.72 490 GLY C C 1
ATOM 5793 O O . GLY B 2 490 ? 210.986 180.511 361.168 1.00 50.72 490 GLY C O 1
ATOM 5794 N N . THR B 2 491 ? 209.551 178.963 361.950 1.00 47.03 491 THR C N 1
ATOM 5795 C CA . THR B 2 491 ? 209.247 178.451 360.621 1.00 47.03 491 THR C CA 1
ATOM 5796 C C . THR B 2 491 ? 208.462 179.493 359.834 1.00 47.03 491 THR C C 1
ATOM 5797 O O . THR B 2 491 ? 207.488 180.062 360.336 1.00 47.03 491 THR C O 1
ATOM 5801 N N . VAL B 2 492 ? 208.887 179.740 358.597 1.00 44.46 492 VAL C N 1
ATOM 5802 C CA . VAL B 2 492 ? 208.279 180.744 357.732 1.00 44.46 492 VAL C CA 1
ATOM 5803 C C . VAL B 2 492 ? 207.784 180.051 356.471 1.00 44.46 492 VAL C C 1
ATOM 5804 O O . VAL B 2 492 ? 208.512 179.256 355.866 1.00 44.46 492 VAL C O 1
ATOM 5808 N N . TYR B 2 493 ? 206.548 180.350 356.082 1.00 45.54 493 TYR C N 1
ATOM 5809 C CA . TYR B 2 493 ? 205.938 179.793 354.883 1.00 45.54 493 TYR C CA 1
ATOM 5810 C C . TYR B 2 493 ? 205.813 180.883 353.829 1.00 45.54 493 TYR C C 1
ATOM 5811 O O . TYR B 2 493 ? 205.301 181.971 354.113 1.00 45.54 493 TYR C O 1
ATOM 5820 N N . HIS B 2 494 ? 206.281 180.590 352.619 1.00 40.19 494 HIS C N 1
ATOM 5821 C CA . HIS B 2 494 ? 206.173 181.503 351.490 1.00 40.19 494 HIS C CA 1
ATOM 5822 C C . HIS B 2 494 ? 204.984 181.080 350.639 1.00 40.19 494 HIS C C 1
ATOM 5823 O O . HIS B 2 494 ? 204.930 179.940 350.165 1.00 40.19 494 HIS C O 1
ATOM 5830 N N . ARG B 2 495 ? 204.039 181.993 350.447 1.00 43.93 495 ARG C N 1
ATOM 5831 C CA . ARG B 2 495 ? 202.825 181.733 349.687 1.00 43.93 495 ARG C CA 1
ATOM 5832 C C . ARG B 2 495 ? 202.715 182.735 348.542 1.00 43.93 495 ARG C C 1
ATOM 5833 O O . ARG B 2 495 ? 203.546 183.632 348.385 1.00 43.93 495 ARG C O 1
ATOM 5841 N N . ARG B 2 496 ? 201.670 182.568 347.735 1.00 43.51 496 ARG C N 1
ATOM 5842 C CA . ARG B 2 496 ? 201.455 183.389 346.549 1.00 43.51 496 ARG C CA 1
ATOM 5843 C C . ARG B 2 496 ? 199.979 183.735 346.462 1.00 43.51 496 ARG C C 1
ATOM 5844 O O . ARG B 2 496 ? 199.143 182.846 346.277 1.00 43.51 496 ARG C O 1
ATOM 5852 N N . ILE B 2 497 ? 199.660 185.022 346.593 1.00 46.27 497 ILE C N 1
ATOM 5853 C CA . ILE B 2 497 ? 198.273 185.456 346.503 1.00 46.27 497 ILE C CA 1
ATOM 5854 C C . ILE B 2 497 ? 197.746 185.189 345.098 1.00 46.27 497 ILE C C 1
ATOM 5855 O O . ILE B 2 497 ? 198.458 185.352 344.098 1.00 46.27 497 ILE C O 1
ATOM 5860 N N . LEU B 2 498 ? 196.488 184.772 345.020 1.00 49.84 498 LEU C N 1
ATOM 5861 C CA . LEU B 2 498 ? 195.829 184.496 343.749 1.00 49.84 498 LEU C CA 1
ATOM 5862 C C . LEU B 2 498 ? 194.713 185.477 343.435 1.00 49.84 498 LEU C C 1
ATOM 5863 O O . LEU B 2 498 ? 194.608 185.940 342.297 1.00 49.84 498 LEU C O 1
ATOM 5868 N N . THR B 2 499 ? 193.870 185.804 344.413 1.00 51.04 499 THR C N 1
ATOM 5869 C CA . THR B 2 499 ? 192.804 186.776 344.217 1.00 51.04 499 THR C CA 1
ATOM 5870 C C . THR B 2 499 ? 192.175 187.084 345.567 1.00 51.04 499 THR C C 1
ATOM 5871 O O . THR B 2 499 ? 192.043 186.194 346.409 1.00 51.04 499 THR C O 1
ATOM 5875 N N . SER B 2 500 ? 191.791 188.341 345.758 1.00 52.27 500 SER C N 1
ATOM 5876 C CA . SER B 2 500 ? 191.198 188.809 347.002 1.00 52.27 500 SER C CA 1
ATOM 5877 C C . SER B 2 500 ? 189.754 189.215 346.750 1.00 52.27 500 SER C C 1
ATOM 5878 O O . SER B 2 500 ? 189.461 189.904 345.766 1.00 52.27 500 SER C O 1
ATOM 5881 N N . THR B 2 501 ? 188.860 188.790 347.637 1.00 52.43 501 THR C N 1
ATOM 5882 C CA . THR B 2 501 ? 187.442 189.097 347.541 1.00 52.43 501 THR C CA 1
ATOM 5883 C C . THR B 2 501 ? 186.976 189.762 348.826 1.00 52.43 501 THR C C 1
ATOM 5884 O O . THR B 2 501 ? 187.331 189.328 349.927 1.00 52.43 501 THR C O 1
ATOM 5888 N N . GLU B 2 502 ? 186.179 190.817 348.681 1.00 54.46 502 GLU C N 1
ATOM 5889 C CA . GLU B 2 502 ? 185.646 191.531 349.831 1.00 54.46 502 GLU C CA 1
ATOM 5890 C C . GLU B 2 502 ? 184.531 190.719 350.475 1.00 54.46 502 GLU C C 1
ATOM 5891 O O . GLU B 2 502 ? 183.623 190.240 349.789 1.00 54.46 502 GLU C O 1
ATOM 5897 N N . LEU B 2 503 ? 184.601 190.566 351.794 1.00 51.46 503 LEU C N 1
ATOM 5898 C CA . LEU B 2 503 ? 183.610 189.820 352.559 1.00 51.46 503 LEU C CA 1
ATOM 5899 C C . LEU B 2 503 ? 182.822 190.689 353.524 1.00 51.46 503 LEU C C 1
ATOM 5900 O O . LEU B 2 503 ? 181.613 190.495 353.673 1.00 51.46 503 LEU C O 1
ATOM 5905 N N . ASP B 2 504 ? 183.475 191.643 354.179 1.00 50.71 504 ASP C N 1
ATOM 5906 C CA . ASP B 2 504 ? 182.810 192.506 355.143 1.00 50.71 504 ASP C CA 1
ATOM 5907 C C . ASP B 2 504 ? 183.596 193.803 355.248 1.00 50.71 504 ASP C C 1
ATOM 5908 O O . ASP B 2 504 ? 184.749 193.889 354.814 1.00 50.71 504 ASP C O 1
ATOM 5913 N N . ALA B 2 505 ? 182.956 194.816 355.832 1.00 51.76 505 ALA C N 1
ATOM 5914 C CA . ALA B 2 505 ? 183.620 196.100 356.019 1.00 51.76 505 ALA C CA 1
ATOM 5915 C C . ALA B 2 505 ? 184.825 195.994 356.942 1.00 51.76 505 ALA C C 1
ATOM 5916 O O . ALA B 2 505 ? 185.665 196.902 356.950 1.00 51.76 505 ALA C O 1
ATOM 5918 N N . ASP B 2 506 ? 184.932 194.912 357.717 1.00 50.28 506 ASP C N 1
ATOM 5919 C CA . ASP B 2 506 ? 186.030 194.728 358.652 1.00 50.28 506 ASP C CA 1
ATOM 5920 C C . ASP B 2 506 ? 186.882 193.498 358.376 1.00 50.28 506 ASP C C 1
ATOM 5921 O O . ASP B 2 506 ? 188.013 193.435 358.870 1.00 50.28 506 ASP C O 1
ATOM 5926 N N . THR B 2 507 ? 186.387 192.529 357.606 1.00 51.12 507 THR C N 1
ATOM 5927 C CA . THR B 2 507 ? 187.110 191.290 357.360 1.00 51.12 507 THR C CA 1
ATOM 5928 C C . THR B 2 507 ? 187.041 190.942 355.881 1.00 51.12 507 THR C C 1
ATOM 5929 O O . THR B 2 507 ? 186.107 191.333 355.175 1.00 51.12 507 THR C O 1
ATOM 5933 N N . GLU B 2 508 ? 188.046 190.199 355.418 1.00 52.07 508 GLU C N 1
ATOM 5934 C CA . GLU B 2 508 ? 188.141 189.756 354.035 1.00 52.07 508 GLU C CA 1
ATOM 5935 C C . GLU B 2 508 ? 188.479 188.269 354.010 1.00 52.07 508 GLU C C 1
ATOM 5936 O O . GLU B 2 508 ? 188.663 187.633 355.052 1.00 52.07 508 GLU C O 1
ATOM 5942 N N . ARG B 2 509 ? 188.557 187.712 352.804 1.00 54.73 509 ARG C N 1
ATOM 5943 C CA . ARG B 2 509 ? 188.834 186.292 352.603 1.00 54.73 509 ARG C CA 1
ATOM 5944 C C . ARG B 2 509 ? 189.882 186.113 351.510 1.00 54.73 509 ARG C C 1
ATOM 5945 O O . ARG B 2 509 ? 189.710 185.336 350.571 1.00 54.73 509 ARG C O 1
ATOM 5953 N N . VAL B 2 510 ? 190.988 186.854 351.619 1.00 51.56 510 VAL C N 1
ATOM 5954 C CA . VAL B 2 510 ? 192.038 186.768 350.613 1.00 51.56 510 VAL C CA 1
ATOM 5955 C C . VAL B 2 510 ? 192.481 185.320 350.457 1.00 51.56 510 VAL C C 1
ATOM 5956 O O . VAL B 2 510 ? 192.615 184.581 351.438 1.00 51.56 510 VAL C O 1
ATOM 5960 N N . ALA B 2 511 ? 192.709 184.913 349.213 1.00 51.22 511 ALA C N 1
ATOM 5961 C CA . ALA B 2 511 ? 193.062 183.542 348.881 1.00 51.22 511 ALA C CA 1
ATOM 5962 C C . ALA B 2 511 ? 194.572 183.387 348.750 1.00 51.22 511 ALA C C 1
ATOM 5963 O O . ALA B 2 511 ? 195.324 184.363 348.704 1.00 51.22 511 ALA C O 1
ATOM 5965 N N . ILE B 2 512 ? 195.008 182.130 348.693 1.00 49.54 512 ILE C N 1
ATOM 5966 C CA . ILE B 2 512 ? 196.419 181.797 348.534 1.00 49.54 512 ILE C CA 1
ATOM 5967 C C . ILE B 2 512 ? 196.567 180.798 347.395 1.00 49.54 512 ILE C C 1
ATOM 5968 O O . ILE B 2 512 ? 195.587 180.458 346.722 1.00 49.54 512 ILE C O 1
ATOM 5973 N N . ASP B 2 513 ? 197.791 180.323 347.169 1.00 47.60 513 ASP C N 1
ATOM 5974 C CA . ASP B 2 513 ? 198.059 179.418 346.058 1.00 47.60 513 ASP C CA 1
ATOM 5975 C C . ASP B 2 513 ? 197.814 177.958 346.426 1.00 47.60 513 ASP C C 1
ATOM 5976 O O . ASP B 2 513 ? 197.070 177.263 345.727 1.00 47.60 513 ASP C O 1
ATOM 5981 N N . ALA B 2 514 ? 198.421 177.472 347.507 1.00 50.46 514 ALA C N 1
ATOM 5982 C CA . ALA B 2 514 ? 198.284 176.060 347.863 1.00 50.46 514 ALA C CA 1
ATOM 5983 C C . ALA B 2 514 ? 198.658 175.854 349.322 1.00 50.46 514 ALA C C 1
ATOM 5984 O O . ALA B 2 514 ? 199.812 176.073 349.701 1.00 50.46 514 ALA C O 1
ATOM 5986 N N . ALA B 2 515 ? 197.684 175.430 350.131 1.00 51.36 515 ALA C N 1
ATOM 5987 C CA . ALA B 2 515 ? 197.936 174.945 351.484 1.00 51.36 515 ALA C CA 1
ATOM 5988 C C . ALA B 2 515 ? 198.599 175.991 352.371 1.00 51.36 515 ALA C C 1
ATOM 5989 O O . ALA B 2 515 ? 198.970 177.073 351.905 1.00 51.36 515 ALA C O 1
ATOM 5991 N N . LEU B 2 516 ? 198.749 175.669 353.657 1.00 51.23 516 LEU C N 1
ATOM 5992 C CA . LEU B 2 516 ? 199.426 176.548 354.603 1.00 51.23 516 LEU C CA 1
ATOM 5993 C C . LEU B 2 516 ? 200.503 175.790 355.367 1.00 51.23 516 LEU C C 1
ATOM 5994 O O . LEU B 2 516 ? 201.513 176.375 355.770 1.00 51.23 516 LEU C O 1
ATOM 5999 N N . GLY B 2 517 ? 200.294 174.488 355.577 1.00 53.14 517 GLY C N 1
ATOM 6000 C CA . GLY B 2 517 ? 201.231 173.632 356.284 1.00 53.14 517 GLY C CA 1
ATOM 6001 C C . GLY B 2 517 ? 200.670 173.056 357.569 1.00 53.14 517 GLY C C 1
ATOM 6002 O O . GLY B 2 517 ? 201.011 171.926 357.937 1.00 53.14 517 GLY C O 1
ATOM 6003 N N . ARG B 2 518 ? 199.817 173.806 358.256 1.00 54.66 518 ARG C N 1
ATOM 6004 C CA . ARG B 2 518 ? 199.203 173.358 359.502 1.00 54.66 518 ARG C CA 1
ATOM 6005 C C . ARG B 2 518 ? 198.124 174.367 359.877 1.00 54.66 518 ARG C C 1
ATOM 6006 O O . ARG B 2 518 ? 197.950 175.396 359.217 1.00 54.66 518 ARG C O 1
ATOM 6014 N N . LEU B 2 519 ? 197.398 174.062 360.949 1.00 57.89 519 LEU C N 1
ATOM 6015 C CA . LEU B 2 519 ? 196.396 174.976 361.480 1.00 57.89 519 LEU C CA 1
ATOM 6016 C C . LEU B 2 519 ? 197.080 175.998 362.379 1.00 57.89 519 LEU C C 1
ATOM 6017 O O . LEU B 2 519 ? 197.711 175.631 363.376 1.00 57.89 519 LEU C O 1
ATOM 6022 N N . VAL B 2 520 ? 196.954 177.276 362.030 1.00 55.55 520 VAL C N 1
ATOM 6023 C CA . VAL B 2 520 ? 197.582 178.366 362.768 1.00 55.55 520 VAL C CA 1
ATOM 6024 C C . VAL B 2 520 ? 196.485 179.310 363.236 1.00 55.55 520 VAL C C 1
ATOM 6025 O O . VAL B 2 520 ? 195.698 179.808 362.420 1.00 55.55 520 VAL C O 1
ATOM 6029 N N . GLU B 2 521 ? 196.432 179.554 364.540 1.00 56.18 521 GLU C N 1
ATOM 6030 C CA . GLU B 2 521 ? 195.481 180.499 365.095 1.00 56.18 521 GLU C CA 1
ATOM 6031 C C . GLU B 2 521 ? 195.996 181.925 364.940 1.00 56.18 521 GLU C C 1
ATOM 6032 O O . GLU B 2 521 ? 197.195 182.146 364.753 1.00 56.18 521 GLU C O 1
ATOM 6038 N N . PRO B 2 522 ? 195.107 182.918 365.015 1.00 56.65 522 PRO C N 1
ATOM 6039 C CA . PRO B 2 522 ? 195.574 184.311 364.932 1.00 56.65 522 PRO C CA 1
ATOM 6040 C C . PRO B 2 522 ? 196.608 184.653 365.988 1.00 56.65 522 PRO C C 1
ATOM 6041 O O . PRO B 2 522 ? 197.461 185.517 365.752 1.00 56.65 522 PRO C O 1
ATOM 6045 N N . THR B 2 523 ? 196.556 184.002 367.151 1.00 57.68 523 THR C N 1
ATOM 6046 C CA . THR B 2 523 ? 197.499 184.287 368.225 1.00 57.68 523 THR C CA 1
ATOM 6047 C C . THR B 2 523 ? 198.907 183.789 367.926 1.00 57.68 523 THR C C 1
ATOM 6048 O O . THR B 2 523 ? 199.833 184.135 368.668 1.00 57.68 523 THR C O 1
ATOM 6052 N N . ASP B 2 524 ? 199.095 183.002 366.871 1.00 55.88 524 ASP C N 1
ATOM 6053 C CA . ASP B 2 524 ? 200.382 182.395 366.552 1.00 55.88 524 ASP C CA 1
ATOM 6054 C C . ASP B 2 524 ? 200.940 182.939 365.240 1.00 55.88 524 ASP C C 1
ATOM 6055 O O . ASP B 2 524 ? 201.533 182.207 364.446 1.00 55.88 524 ASP C O 1
ATOM 6060 N N . VAL B 2 525 ? 200.754 184.234 364.997 1.00 52.42 525 VAL C N 1
ATOM 6061 C CA . VAL B 2 525 ? 201.316 184.908 363.833 1.00 52.42 525 VAL C CA 1
ATOM 6062 C C . VAL B 2 525 ? 201.968 186.202 364.296 1.00 52.42 525 VAL C C 1
ATOM 6063 O O . VAL B 2 525 ? 201.368 186.964 365.063 1.00 52.42 525 VAL C O 1
ATOM 6067 N N . ALA B 2 526 ? 203.194 186.447 363.834 1.00 46.78 526 ALA C N 1
ATOM 6068 C CA . ALA B 2 526 ? 203.926 187.652 364.208 1.00 46.78 526 ALA C CA 1
ATOM 6069 C C . ALA B 2 526 ? 203.690 188.778 363.204 1.00 46.78 526 ALA C C 1
ATOM 6070 O O . ALA B 2 526 ? 203.216 189.857 363.571 1.00 46.78 526 ALA C O 1
ATOM 6072 N N . ARG B 2 527 ? 204.012 188.536 361.936 1.00 40.56 527 ARG C N 1
ATOM 6073 C CA . ARG B 2 527 ? 203.845 189.543 360.898 1.00 40.56 527 ARG C CA 1
ATOM 6074 C C . ARG B 2 527 ? 203.702 188.838 359.557 1.00 40.56 527 ARG C C 1
ATOM 6075 O O . ARG B 2 527 ? 203.792 187.613 359.462 1.00 40.56 527 ARG C O 1
ATOM 6083 N N . ILE B 2 528 ? 203.473 189.640 358.515 1.00 40.39 528 ILE C N 1
ATOM 6084 C CA . ILE B 2 528 ? 203.254 189.140 357.167 1.00 40.39 528 ILE C CA 1
ATOM 6085 C C . ILE B 2 528 ? 204.300 189.662 356.190 1.00 40.39 528 ILE C C 1
ATOM 6086 O O . ILE B 2 528 ? 204.798 188.904 355.350 1.00 40.39 528 ILE C O 1
ATOM 6091 N N . CYS B 2 529 ? 204.633 190.949 356.267 1.00 36.82 529 CYS C N 1
ATOM 6092 C CA . CYS B 2 529 ? 205.808 191.512 355.603 1.00 36.82 529 CYS C CA 1
ATOM 6093 C C . CYS B 2 529 ? 205.831 191.165 354.110 1.00 36.82 529 CYS C C 1
ATOM 6094 O O . CYS B 2 529 ? 206.641 190.370 353.633 1.00 36.82 529 CYS C O 1
ATOM 6097 N N . PHE B 2 530 ? 204.889 191.777 353.391 1.00 38.12 530 PHE C N 1
ATOM 6098 C CA . PHE B 2 530 ? 204.771 191.604 351.946 1.00 38.12 530 PHE C CA 1
ATOM 6099 C C . PHE B 2 530 ? 206.136 191.489 351.282 1.00 38.12 530 PHE C C 1
ATOM 6100 O O . PHE B 2 530 ? 207.020 192.322 351.497 1.00 38.12 530 PHE C O 1
ATOM 6108 N N . MET B 2 531 ? 206.300 190.450 350.471 1.00 36.38 531 MET C N 1
ATOM 6109 C CA . MET B 2 531 ? 207.514 190.251 349.696 1.00 36.38 531 MET C CA 1
ATOM 6110 C C . MET B 2 531 ? 207.416 190.977 348.359 1.00 36.38 531 MET C C 1
ATOM 6111 O O . MET B 2 531 ? 206.331 191.338 347.896 1.00 36.38 531 MET C O 1
ATOM 6116 N N . ALA B 2 532 ? 208.575 191.189 347.740 1.00 34.07 532 ALA C N 1
ATOM 6117 C CA . ALA B 2 532 ? 208.631 191.836 346.436 1.00 34.07 532 ALA C CA 1
ATOM 6118 C C . ALA B 2 532 ? 210.010 191.670 345.814 1.00 34.07 532 ALA C C 1
ATOM 6119 O O . ALA B 2 532 ? 211.026 191.924 346.468 1.00 34.07 532 ALA C O 1
ATOM 6121 N N . LEU B 2 533 ? 210.057 191.243 344.555 1.00 33.78 533 LEU C N 1
ATOM 6122 C CA . LEU B 2 533 ? 211.329 191.134 343.856 1.00 33.78 533 LEU C CA 1
ATOM 6123 C C . LEU B 2 533 ? 211.930 192.519 343.661 1.00 33.78 533 LEU C C 1
ATOM 6124 O O . LEU B 2 533 ? 211.241 193.450 343.234 1.00 33.78 533 LEU C O 1
ATOM 6129 N N . CYS B 2 534 ? 213.216 192.655 343.973 1.00 31.84 534 CYS C N 1
ATOM 6130 C CA . CYS B 2 534 ? 213.884 193.942 343.882 1.00 31.84 534 CYS C CA 1
ATOM 6131 C C . CYS B 2 534 ? 215.356 193.719 343.573 1.00 31.84 534 CYS C C 1
ATOM 6132 O O . CYS B 2 534 ? 215.897 192.629 343.770 1.00 31.84 534 CYS C O 1
ATOM 6135 N N . SER B 2 535 ? 215.996 194.777 343.082 1.00 31.40 535 SER C N 1
ATOM 6136 C CA . SER B 2 535 ? 217.426 194.779 342.825 1.00 31.40 535 SER C CA 1
ATOM 6137 C C . SER B 2 535 ? 217.998 196.099 343.322 1.00 31.40 535 SER C C 1
ATOM 6138 O O . SER B 2 535 ? 217.262 197.034 343.651 1.00 31.40 535 SER C O 1
ATOM 6141 N N . ALA B 2 536 ? 219.325 196.171 343.376 1.00 28.56 536 ALA C N 1
ATOM 6142 C CA . ALA B 2 536 ? 219.979 197.364 343.890 1.00 28.56 536 ALA C CA 1
ATOM 6143 C C . ALA B 2 536 ? 219.586 198.585 343.067 1.00 28.56 536 ALA C C 1
ATOM 6144 O O . ALA B 2 536 ? 219.350 198.499 341.860 1.00 28.56 536 ALA C O 1
ATOM 6146 N N . ALA B 2 537 ? 219.495 199.730 343.741 1.00 29.64 537 ALA C N 1
ATOM 6147 C CA . ALA B 2 537 ? 219.189 200.992 343.079 1.00 29.64 537 ALA C CA 1
ATOM 6148 C C . ALA B 2 537 ? 220.430 201.800 342.739 1.00 29.64 537 ALA C C 1
ATOM 6149 O O . ALA B 2 537 ? 220.414 202.554 341.761 1.00 29.64 537 ALA C O 1
ATOM 6151 N N . SER B 2 538 ? 221.499 201.661 343.521 1.00 26.71 538 SER C N 1
ATOM 6152 C CA . SER B 2 538 ? 222.765 202.333 343.260 1.00 26.71 538 SER C CA 1
ATOM 6153 C C . SER B 2 538 ? 223.871 201.289 343.235 1.00 26.71 538 SER C C 1
ATOM 6154 O O . SER B 2 538 ? 223.993 200.489 344.167 1.00 26.71 538 SER C O 1
ATOM 6157 N N . ASP B 2 539 ? 224.672 201.301 342.169 1.00 26.18 539 ASP C N 1
ATOM 6158 C CA . ASP B 2 539 ? 225.720 200.295 342.026 1.00 26.18 539 ASP C CA 1
ATOM 6159 C C . ASP B 2 539 ? 226.775 200.433 343.117 1.00 26.18 539 ASP C C 1
ATOM 6160 O O . ASP B 2 539 ? 227.232 199.430 343.675 1.00 26.18 539 ASP C O 1
ATOM 6165 N N . VAL B 2 540 ? 227.173 201.664 343.434 1.00 26.37 540 VAL C N 1
ATOM 6166 C CA . VAL B 2 540 ? 228.242 201.880 344.401 1.00 26.37 540 VAL C CA 1
ATOM 6167 C C . VAL B 2 540 ? 227.792 201.400 345.773 1.00 26.37 540 VAL C C 1
ATOM 6168 O O . VAL B 2 540 ? 226.682 201.709 346.225 1.00 26.37 540 VAL C O 1
ATOM 6172 N N . VAL B 2 541 ? 228.655 200.639 346.440 1.00 26.76 541 VAL C N 1
ATOM 6173 C CA . VAL B 2 541 ? 228.410 200.146 347.789 1.00 26.76 541 VAL C CA 1
ATOM 6174 C C . VAL B 2 541 ? 229.580 200.571 348.664 1.00 26.76 541 VAL C C 1
ATOM 6175 O O . VAL B 2 541 ? 230.741 200.347 348.306 1.00 26.76 541 VAL C O 1
ATOM 6179 N N . GLU B 2 542 ? 229.274 201.187 349.802 1.00 27.35 542 GLU C N 1
ATOM 6180 C CA . GLU B 2 542 ? 230.281 201.663 350.741 1.00 27.35 542 GLU C CA 1
ATOM 6181 C C . GLU B 2 542 ? 230.319 200.728 351.940 1.00 27.35 542 GLU C C 1
ATOM 6182 O O . GLU B 2 542 ? 229.340 200.631 352.687 1.00 27.35 542 GLU C O 1
ATOM 6188 N N . ILE B 2 543 ? 231.446 200.048 352.123 1.00 27.20 543 ILE C N 1
ATOM 6189 C CA . ILE B 2 543 ? 231.661 199.155 353.255 1.00 27.20 543 ILE C CA 1
ATOM 6190 C C . ILE B 2 543 ? 232.558 199.904 354.232 1.00 27.20 543 ILE C C 1
ATOM 6191 O O . ILE B 2 543 ? 233.771 200.006 354.031 1.00 27.20 543 ILE C O 1
ATOM 6196 N N . GLU B 2 544 ? 231.959 200.426 355.301 1.00 26.30 544 GLU C N 1
ATOM 6197 C CA . GLU B 2 544 ? 232.668 201.275 356.258 1.00 26.30 544 GLU C CA 1
ATOM 6198 C C . GLU B 2 544 ? 233.318 200.386 357.309 1.00 26.30 544 GLU C C 1
ATOM 6199 O O . GLU B 2 544 ? 232.683 199.956 358.272 1.00 26.30 544 GLU C O 1
ATOM 6205 N N . HIS B 2 545 ? 234.605 200.104 357.120 1.00 25.99 545 HIS C N 1
ATOM 6206 C CA . HIS B 2 545 ? 235.360 199.360 358.117 1.00 25.99 545 HIS C CA 1
ATOM 6207 C C . HIS B 2 545 ? 235.645 200.253 359.316 1.00 25.99 545 HIS C C 1
ATOM 6208 O O . HIS B 2 545 ? 236.107 201.388 359.162 1.00 25.99 545 HIS C O 1
ATOM 6215 N N . VAL B 2 546 ? 235.375 199.741 360.514 1.00 25.15 546 VAL C N 1
ATOM 6216 C CA . VAL B 2 546 ? 235.491 200.511 361.751 1.00 25.15 546 VAL C CA 1
ATOM 6217 C C . VAL B 2 546 ? 236.683 200.046 362.583 1.00 25.15 546 VAL C C 1
ATOM 6218 O O . VAL B 2 546 ? 237.623 200.807 362.813 1.00 25.15 546 VAL C O 1
ATOM 6222 N N . THR B 2 547 ? 236.661 198.794 363.041 1.00 26.03 547 THR C N 1
ATOM 6223 C CA . THR B 2 547 ? 237.685 198.286 363.947 1.00 26.03 547 THR C CA 1
ATOM 6224 C C . THR B 2 547 ? 238.730 197.440 363.224 1.00 26.03 547 THR C C 1
ATOM 6225 O O . THR B 2 547 ? 239.924 197.748 363.276 1.00 26.03 547 THR C O 1
ATOM 6229 N N . ASP B 2 548 ? 238.300 196.380 362.547 1.00 28.18 548 ASP C N 1
ATOM 6230 C CA . ASP B 2 548 ? 239.217 195.407 361.968 1.00 28.18 548 ASP C CA 1
ATOM 6231 C C . ASP B 2 548 ? 238.376 194.348 361.265 1.00 28.18 548 ASP C C 1
ATOM 6232 O O . ASP B 2 548 ? 237.149 194.317 361.400 1.00 28.18 548 ASP C O 1
ATOM 6237 N N . SER B 2 549 ? 239.050 193.482 360.503 1.00 27.55 549 SER C N 1
ATOM 6238 C CA . SER B 2 549 ? 238.358 192.372 359.855 1.00 27.55 549 SER C CA 1
ATOM 6239 C C . SER B 2 549 ? 237.520 191.591 360.857 1.00 27.55 549 SER C C 1
ATOM 6240 O O . SER B 2 549 ? 236.382 191.205 360.562 1.00 27.55 549 SER C O 1
ATOM 6243 N N . GLU B 2 550 ? 238.063 191.348 362.048 1.00 29.04 550 GLU C N 1
ATOM 6244 C CA . GLU B 2 550 ? 237.319 190.687 363.120 1.00 29.04 550 GLU C CA 1
ATOM 6245 C C . GLU B 2 550 ? 236.737 191.745 364.057 1.00 29.04 550 GLU C C 1
ATOM 6246 O O . GLU B 2 550 ? 237.134 191.904 365.210 1.00 29.04 550 GLU C O 1
ATOM 6252 N N . GLY B 2 551 ? 235.762 192.472 363.532 1.00 27.82 551 GLY C N 1
ATOM 6253 C CA . GLY B 2 551 ? 235.164 193.547 364.291 1.00 27.82 551 GLY C CA 1
ATOM 6254 C C . GLY B 2 551 ? 233.877 194.033 363.668 1.00 27.82 551 GLY C C 1
ATOM 6255 O O . GLY B 2 551 ? 233.316 193.393 362.776 1.00 27.82 551 GLY C O 1
ATOM 6256 N N . VAL B 2 552 ? 233.416 195.179 364.156 1.00 25.42 552 VAL C N 1
ATOM 6257 C CA . VAL B 2 552 ? 232.153 195.755 363.711 1.00 25.42 552 VAL C CA 1
ATOM 6258 C C . VAL B 2 552 ? 232.354 196.472 362.383 1.00 25.42 552 VAL C C 1
ATOM 6259 O O . VAL B 2 552 ? 233.440 196.977 362.077 1.00 25.42 552 VAL C O 1
ATOM 6263 N N . ALA B 2 553 ? 231.290 196.513 361.583 1.00 25.89 553 ALA C N 1
ATOM 6264 C CA . ALA B 2 553 ? 231.304 197.225 360.314 1.00 25.89 553 ALA C CA 1
ATOM 6265 C C . ALA B 2 553 ? 229.892 197.702 360.009 1.00 25.89 553 ALA C C 1
ATOM 6266 O O . ALA B 2 553 ? 228.910 197.167 360.529 1.00 25.89 553 ALA C O 1
ATOM 6268 N N . THR B 2 554 ? 229.803 198.718 359.155 1.00 25.38 554 THR C N 1
ATOM 6269 C CA . THR B 2 554 ? 228.530 199.322 358.792 1.00 25.38 554 THR C CA 1
ATOM 6270 C C . THR B 2 554 ? 228.469 199.523 357.285 1.00 25.38 554 THR C C 1
ATOM 6271 O O . THR B 2 554 ? 229.485 199.776 356.632 1.00 25.38 554 THR C O 1
ATOM 6275 N N . ALA B 2 555 ? 227.261 199.404 356.739 1.00 25.65 555 ALA C N 1
ATOM 6276 C CA . ALA B 2 555 ? 227.034 199.639 355.321 1.00 25.65 555 ALA C CA 1
ATOM 6277 C C . ALA B 2 555 ? 225.550 199.888 355.104 1.00 25.65 555 ALA C C 1
ATOM 6278 O O . ALA B 2 555 ? 224.719 199.575 355.959 1.00 25.65 555 ALA C O 1
ATOM 6280 N N . ALA B 2 556 ? 225.231 200.458 353.944 1.00 24.92 556 ALA C N 1
ATOM 6281 C CA . ALA B 2 556 ? 223.860 200.775 353.578 1.00 24.92 556 ALA C CA 1
ATOM 6282 C C . ALA B 2 556 ? 223.583 200.291 352.164 1.00 24.92 556 ALA C C 1
ATOM 6283 O O . ALA B 2 556 ? 224.410 200.466 351.264 1.00 24.92 556 ALA C O 1
ATOM 6285 N N . LEU B 2 557 ? 222.415 199.681 351.974 1.00 25.63 557 LEU C N 1
ATOM 6286 C CA . LEU B 2 557 ? 221.993 199.180 350.676 1.00 25.63 557 LEU C CA 1
ATOM 6287 C C . LEU B 2 557 ? 220.558 199.609 350.410 1.00 25.63 557 LEU C C 1
ATOM 6288 O O . LEU B 2 557 ? 219.744 199.716 351.331 1.00 25.63 557 LEU C O 1
ATOM 6293 N N . THR B 2 558 ? 220.258 199.855 349.137 1.00 27.30 558 THR C N 1
ATOM 6294 C CA . THR B 2 558 ? 218.923 200.243 348.702 1.00 27.30 558 THR C CA 1
ATOM 6295 C C . THR B 2 558 ? 218.485 199.317 347.580 1.00 27.30 558 THR C C 1
ATOM 6296 O O . THR B 2 558 ? 219.251 199.069 346.643 1.00 27.30 558 THR C O 1
ATOM 6300 N N . PHE B 2 559 ? 217.259 198.809 347.675 1.00 29.56 559 PHE C N 1
ATOM 6301 C CA . PHE B 2 559 ? 216.705 197.889 346.694 1.00 29.56 559 PHE C CA 1
ATOM 6302 C C . PHE B 2 559 ? 215.439 198.482 346.093 1.00 29.56 559 PHE C C 1
ATOM 6303 O O . PHE B 2 559 ? 214.620 199.072 346.804 1.00 29.56 559 PHE C O 1
ATOM 6311 N N . LYS B 2 560 ? 215.286 198.322 344.781 1.00 31.86 560 LYS C N 1
ATOM 6312 C CA . LYS B 2 560 ? 214.139 198.846 344.052 1.00 31.86 560 LYS C CA 1
ATOM 6313 C C . LYS B 2 560 ? 213.457 197.713 343.301 1.00 31.86 560 LYS C C 1
ATOM 6314 O O . LYS B 2 560 ? 214.123 196.836 342.744 1.00 31.86 560 LYS C O 1
ATOM 6320 N N . GLY B 2 561 ? 212.127 197.737 343.291 1.00 32.66 561 GLY C N 1
ATOM 6321 C CA . GLY B 2 561 ? 211.387 196.708 342.589 1.00 32.66 561 GLY C CA 1
ATOM 6322 C C . GLY B 2 561 ? 211.668 196.728 341.099 1.00 32.66 561 GLY C C 1
ATOM 6323 O O . GLY B 2 561 ? 211.883 197.780 340.495 1.00 32.66 561 GLY C O 1
ATOM 6324 N N . VAL B 2 562 ? 211.673 195.539 340.504 1.00 33.98 562 VAL C N 1
ATOM 6325 C CA . VAL B 2 562 ? 211.917 195.382 339.075 1.00 33.98 562 VAL C CA 1
ATOM 6326 C C . VAL B 2 562 ? 211.094 194.207 338.574 1.00 33.98 562 VAL C C 1
ATOM 6327 O O . VAL B 2 562 ? 210.957 193.191 339.261 1.00 33.98 562 VAL C O 1
ATOM 6331 N N . ARG B 2 563 ? 210.546 194.349 337.369 1.00 39.08 563 ARG C N 1
ATOM 6332 C CA . ARG B 2 563 ? 209.790 193.275 336.735 1.00 39.08 563 ARG C CA 1
ATOM 6333 C C . ARG B 2 563 ? 210.775 192.292 336.116 1.00 39.08 563 ARG C C 1
ATOM 6334 O O . ARG B 2 563 ? 211.438 192.607 335.122 1.00 39.08 563 ARG C O 1
ATOM 6342 N N . ASP B 2 564 ? 210.871 191.104 336.697 1.00 37.40 564 ASP C N 1
ATOM 6343 C CA . ASP B 2 564 ? 211.829 190.102 336.254 1.00 37.40 564 ASP C CA 1
ATOM 6344 C C . ASP B 2 564 ? 211.226 188.727 336.527 1.00 37.40 564 ASP C C 1
ATOM 6345 O O . ASP B 2 564 ? 210.022 188.603 336.778 1.00 37.40 564 ASP C O 1
ATOM 6350 N N . ASP B 2 565 ? 212.063 187.692 336.481 1.00 41.26 565 ASP C N 1
ATOM 6351 C CA . ASP B 2 565 ? 211.634 186.316 336.721 1.00 41.26 565 ASP C CA 1
ATOM 6352 C C . ASP B 2 565 ? 210.688 185.842 335.615 1.00 41.26 565 ASP C C 1
ATOM 6353 O O . ASP B 2 565 ? 209.551 185.434 335.855 1.00 41.26 565 ASP C O 1
ATOM 6358 N N . GLU B 2 566 ? 211.189 185.914 334.380 1.00 48.41 566 GLU C N 1
ATOM 6359 C CA . GLU B 2 566 ? 210.530 185.430 333.171 1.00 48.41 566 GLU C CA 1
ATOM 6360 C C . GLU B 2 566 ? 209.337 186.281 332.760 1.00 48.41 566 GLU C C 1
ATOM 6361 O O . GLU B 2 566 ? 208.666 185.940 331.779 1.00 48.41 566 GLU C O 1
ATOM 6367 N N . PHE B 2 567 ? 209.048 187.371 333.463 1.00 44.22 567 PHE C N 1
ATOM 6368 C CA . PHE B 2 567 ? 207.912 188.215 333.116 1.00 44.22 567 PHE C CA 1
ATOM 6369 C C . PHE B 2 567 ? 208.161 189.660 333.527 1.00 44.22 567 PHE C C 1
ATOM 6370 O O . PHE B 2 567 ? 208.288 190.541 332.677 1.00 44.22 567 PHE C O 1
ATOM 6378 N N . GLY C 3 2 ? 230.297 225.861 220.748 1.00 58.26 2 GLY M N 1
ATOM 6379 C CA . GLY C 3 2 ? 230.244 225.090 219.520 1.00 58.26 2 GLY M CA 1
ATOM 6380 C C . GLY C 3 2 ? 229.125 224.069 219.523 1.00 58.26 2 GLY M C 1
ATOM 6381 O O . GLY C 3 2 ? 228.107 224.246 218.855 1.00 58.26 2 GLY M O 1
ATOM 6382 N N . ALA C 3 3 ? 229.316 222.993 220.283 1.00 55.70 3 ALA M N 1
ATOM 6383 C CA . ALA C 3 3 ? 228.319 221.941 220.403 1.00 55.70 3 ALA M CA 1
ATOM 6384 C C . ALA C 3 3 ? 228.421 221.341 221.799 1.00 55.70 3 ALA M C 1
ATOM 6385 O O . ALA C 3 3 ? 229.297 221.703 222.590 1.00 55.70 3 ALA M O 1
ATOM 6387 N N . LYS C 3 4 ? 227.517 220.418 222.098 1.00 53.75 4 LYS M N 1
ATOM 6388 C CA . LYS C 3 4 ? 227.513 219.788 223.409 1.00 53.75 4 LYS M CA 1
ATOM 6389 C C . LYS C 3 4 ? 228.848 219.085 223.645 1.00 53.75 4 LYS M C 1
ATOM 6390 O O . LYS C 3 4 ? 229.287 218.300 222.792 1.00 53.75 4 LYS M O 1
ATOM 6396 N N . PRO C 3 5 ? 229.527 219.339 224.771 1.00 48.10 5 PRO M N 1
ATOM 6397 C CA . PRO C 3 5 ? 230.807 218.662 225.021 1.00 48.10 5 PRO M CA 1
ATOM 6398 C C . PRO C 3 5 ? 230.670 217.149 225.043 1.00 48.10 5 PRO M C 1
ATOM 6399 O O . PRO C 3 5 ? 229.600 216.620 225.358 1.00 48.10 5 PRO M O 1
ATOM 6403 N N . LYS C 3 6 ? 231.752 216.444 224.699 1.00 48.01 6 LYS M N 1
ATOM 6404 C CA . LYS C 3 6 ? 231.723 214.986 224.728 1.00 48.01 6 LYS M CA 1
ATOM 6405 C C . LYS C 3 6 ? 231.239 214.475 226.079 1.00 48.01 6 LYS M C 1
ATOM 6406 O O . LYS C 3 6 ? 230.499 213.488 226.150 1.00 48.01 6 LYS M O 1
ATOM 6412 N N . ALA C 3 7 ? 231.649 215.135 227.160 1.00 47.26 7 ALA M N 1
ATOM 6413 C CA . ALA C 3 7 ? 231.165 214.802 228.491 1.00 47.26 7 ALA M CA 1
ATOM 6414 C C . ALA C 3 7 ? 231.194 216.059 229.345 1.00 47.26 7 ALA M C 1
ATOM 6415 O O . ALA C 3 7 ? 231.942 217.002 229.073 1.00 47.26 7 ALA M O 1
ATOM 6417 N N . GLN C 3 8 ? 230.365 216.063 230.386 1.00 44.86 8 GLN M N 1
ATOM 6418 C CA . GLN C 3 8 ? 230.267 217.188 231.306 1.00 44.86 8 GLN M CA 1
ATOM 6419 C C . GLN C 3 8 ? 230.487 216.694 232.727 1.00 44.86 8 GLN M C 1
ATOM 6420 O O . GLN C 3 8 ? 229.910 215.679 233.130 1.00 44.86 8 GLN M O 1
ATOM 6426 N N . THR C 3 9 ? 231.322 217.410 233.475 1.00 38.50 9 THR M N 1
ATOM 6427 C CA . THR C 3 9 ? 231.601 217.080 234.872 1.00 38.50 9 THR M CA 1
ATOM 6428 C C . THR C 3 9 ? 230.579 217.805 235.736 1.00 38.50 9 THR M C 1
ATOM 6429 O O . THR C 3 9 ? 230.763 218.961 236.121 1.00 38.50 9 THR M O 1
ATOM 6433 N N . VAL C 3 10 ? 229.480 217.115 236.043 1.00 36.23 10 VAL M N 1
ATOM 6434 C CA . VAL C 3 10 ? 228.415 217.717 236.838 1.00 36.23 10 VAL M CA 1
ATOM 6435 C C . VAL C 3 10 ? 228.674 217.622 238.336 1.00 36.23 10 VAL M C 1
ATOM 6436 O O . VAL C 3 10 ? 228.158 218.453 239.096 1.00 36.23 10 VAL M O 1
ATOM 6440 N N . GLY C 3 11 ? 229.451 216.643 238.784 1.00 32.55 11 GLY M N 1
ATOM 6441 C CA . GLY C 3 11 ? 229.710 216.491 240.202 1.00 32.55 11 GLY M CA 1
ATOM 6442 C C . GLY C 3 11 ? 230.848 215.530 240.448 1.00 32.55 11 GLY M C 1
ATOM 6443 O O . GLY C 3 11 ? 231.287 214.807 239.547 1.00 32.55 11 GLY M O 1
ATOM 6444 N N . TRP C 3 12 ? 231.319 215.532 241.691 1.00 27.34 12 TRP M N 1
ATOM 6445 C CA . TRP C 3 12 ? 232.415 214.684 242.130 1.00 27.34 12 TRP M CA 1
ATOM 6446 C C . TRP C 3 12 ? 231.911 213.667 243.145 1.00 27.34 12 TRP M C 1
ATOM 6447 O O . TRP C 3 12 ? 231.003 213.948 243.932 1.00 27.34 12 TRP M O 1
ATOM 6458 N N . ARG C 3 13 ? 232.508 212.480 243.119 1.00 26.09 13 ARG M N 1
ATOM 6459 C CA . ARG C 3 13 ? 232.241 211.439 244.104 1.00 26.09 13 ARG M CA 1
ATOM 6460 C C . ARG C 3 13 ? 233.429 211.369 245.053 1.00 26.09 13 ARG M C 1
ATOM 6461 O O . ARG C 3 13 ? 234.569 211.182 244.612 1.00 26.09 13 ARG M O 1
ATOM 6469 N N . TYR C 3 14 ? 233.163 211.517 246.347 1.00 23.92 14 TYR M N 1
ATOM 6470 C CA . TYR C 3 14 ? 234.207 211.613 247.359 1.00 23.92 14 TYR M CA 1
ATOM 6471 C C . TYR C 3 14 ? 234.318 210.300 248.119 1.00 23.92 14 TYR M C 1
ATOM 6472 O O . TYR C 3 14 ? 233.309 209.753 248.576 1.00 23.92 14 TYR M O 1
ATOM 6481 N N . TYR C 3 15 ? 235.546 209.803 248.255 1.00 24.27 15 TYR M N 1
ATOM 6482 C CA . TYR C 3 15 ? 235.833 208.567 248.969 1.00 24.27 15 TYR M CA 1
ATOM 6483 C C . TYR C 3 15 ? 236.738 208.881 250.151 1.00 24.27 15 TYR M C 1
ATOM 6484 O O . TYR C 3 15 ? 237.740 209.586 249.999 1.00 24.27 15 TYR M O 1
ATOM 6493 N N . PHE C 3 16 ? 236.381 208.361 251.322 1.00 24.36 16 PHE M N 1
ATOM 6494 C CA . PHE C 3 16 ? 237.166 208.549 252.532 1.00 24.36 16 PHE M CA 1
ATOM 6495 C C . PHE C 3 16 ? 237.244 207.236 253.296 1.00 24.36 16 PHE M C 1
ATOM 6496 O O . PHE C 3 16 ? 236.303 206.439 253.288 1.00 24.36 16 PHE M O 1
ATOM 6504 N N . ASP C 3 17 ? 238.379 207.020 253.956 1.00 26.43 17 ASP M N 1
ATOM 6505 C CA . ASP C 3 17 ? 238.609 205.843 254.788 1.00 26.43 17 ASP M CA 1
ATOM 6506 C C . ASP C 3 17 ? 238.835 206.320 256.215 1.00 26.43 17 ASP M C 1
ATOM 6507 O O . ASP C 3 17 ? 239.852 206.958 256.508 1.00 26.43 17 ASP M O 1
ATOM 6512 N N . ILE C 3 18 ? 237.892 206.008 257.100 1.00 25.64 18 ILE M N 1
ATOM 6513 C CA . ILE C 3 18 ? 237.881 206.519 258.465 1.00 25.64 18 ILE M CA 1
ATOM 6514 C C . ILE C 3 18 ? 237.904 205.347 259.434 1.00 25.64 18 ILE M C 1
ATOM 6515 O O . ILE C 3 18 ? 237.203 204.350 259.235 1.00 25.64 18 ILE M O 1
ATOM 6520 N N . HIS C 3 19 ? 238.715 205.473 260.479 1.00 27.41 19 HIS M N 1
ATOM 6521 C CA . HIS C 3 19 ? 238.768 204.509 261.569 1.00 27.41 19 HIS M CA 1
ATOM 6522 C C . HIS C 3 19 ? 238.225 205.164 262.831 1.00 27.41 19 HIS M C 1
ATOM 6523 O O . HIS C 3 19 ? 238.688 206.240 263.224 1.00 27.41 19 HIS M O 1
ATOM 6530 N N . PHE C 3 20 ? 237.249 204.515 263.459 1.00 26.23 20 PHE M N 1
ATOM 6531 C CA . PHE C 3 20 ? 236.595 205.061 264.639 1.00 26.23 20 PHE M CA 1
ATOM 6532 C C . PHE C 3 20 ? 236.276 203.931 265.605 1.00 26.23 20 PHE M C 1
ATOM 6533 O O . PHE C 3 20 ? 236.219 202.758 265.228 1.00 26.23 20 PHE M O 1
ATOM 6541 N N . ALA C 3 21 ? 236.066 204.303 266.866 1.00 26.46 21 ALA M N 1
ATOM 6542 C CA . ALA C 3 21 ? 235.738 203.361 267.924 1.00 26.46 21 ALA M CA 1
ATOM 6543 C C . ALA C 3 21 ? 234.419 203.763 268.563 1.00 26.46 21 ALA M C 1
ATOM 6544 O O . ALA C 3 21 ? 234.143 204.952 268.739 1.00 26.46 21 ALA M O 1
ATOM 6546 N N . LEU C 3 22 ? 233.608 202.765 268.908 1.00 26.46 22 LEU M N 1
ATOM 6547 C CA . LEU C 3 22 ? 232.311 202.992 269.528 1.00 26.46 22 LEU M CA 1
ATOM 6548 C C . LEU C 3 22 ? 232.364 202.937 271.048 1.00 26.46 22 LEU M C 1
ATOM 6549 O O . LEU C 3 22 ? 231.317 203.044 271.694 1.00 26.46 22 LEU M O 1
ATOM 6554 N N . GLY C 3 23 ? 233.552 202.771 271.635 1.00 28.09 23 GLY M N 1
ATOM 6555 C CA . GLY C 3 23 ? 233.709 202.698 273.074 1.00 28.09 23 GLY M CA 1
ATOM 6556 C C . GLY C 3 23 ? 234.391 201.400 273.485 1.00 28.09 23 GLY M C 1
ATOM 6557 O O . GLY C 3 23 ? 235.292 200.911 272.800 1.00 28.09 23 GLY M O 1
ATOM 6558 N N . LYS C 3 24 ? 233.948 200.853 274.613 1.00 27.26 24 LYS M N 1
ATOM 6559 C CA . LYS C 3 24 ? 234.499 199.606 275.122 1.00 27.26 24 LYS M CA 1
ATOM 6560 C C . LYS C 3 24 ? 233.874 198.438 274.358 1.00 27.26 24 LYS M C 1
ATOM 6561 O O . LYS C 3 24 ? 233.192 198.620 273.347 1.00 27.26 24 LYS M O 1
ATOM 6567 N N . LYS C 3 25 ? 234.106 197.219 274.839 1.00 28.41 25 LYS M N 1
ATOM 6568 C CA . LYS C 3 25 ? 233.656 196.034 274.122 1.00 28.41 25 LYS M CA 1
ATOM 6569 C C . LYS C 3 25 ? 232.153 196.084 273.881 1.00 28.41 25 LYS M C 1
ATOM 6570 O O . LYS C 3 25 ? 231.374 196.447 274.767 1.00 28.41 25 LYS M O 1
ATOM 6576 N N . VAL C 3 26 ? 231.751 195.717 272.667 1.00 27.32 26 VAL M N 1
ATOM 6577 C CA . VAL C 3 26 ? 230.351 195.677 272.268 1.00 27.32 26 VAL M CA 1
ATOM 6578 C C . VAL C 3 26 ? 230.031 194.266 271.798 1.00 27.32 26 VAL M C 1
ATOM 6579 O O . VAL C 3 26 ? 230.909 193.534 271.329 1.00 27.32 26 VAL M O 1
ATOM 6583 N N . ASP C 3 27 ? 228.763 193.883 271.933 1.00 27.65 27 ASP M N 1
ATOM 6584 C CA . ASP C 3 27 ? 228.341 192.534 271.579 1.00 27.65 27 ASP M CA 1
ATOM 6585 C C . ASP C 3 27 ? 227.841 192.439 270.144 1.00 27.65 27 ASP M C 1
ATOM 6586 O O . ASP C 3 27 ? 228.217 191.517 269.414 1.00 27.65 27 ASP M O 1
ATOM 6591 N N . GLU C 3 28 ? 226.993 193.374 269.723 1.00 27.86 28 GLU M N 1
ATOM 6592 C CA . GLU C 3 28 ? 226.328 193.268 268.434 1.00 27.86 28 GLU M CA 1
ATOM 6593 C C . GLU C 3 28 ? 225.990 194.658 267.919 1.00 27.86 28 GLU M C 1
ATOM 6594 O O . GLU C 3 28 ? 225.577 195.530 268.688 1.00 27.86 28 GLU M O 1
ATOM 6600 N N . VAL C 3 29 ? 226.167 194.854 266.615 1.00 26.02 29 VAL M N 1
ATOM 6601 C CA . VAL C 3 29 ? 225.789 196.087 265.932 1.00 26.02 29 VAL M CA 1
ATOM 6602 C C . VAL C 3 29 ? 224.617 195.759 265.017 1.00 26.02 29 VAL M C 1
ATOM 6603 O O . VAL C 3 29 ? 224.718 194.872 264.161 1.00 26.02 29 VAL M O 1
ATOM 6607 N N . CYS C 3 30 ? 223.510 196.479 265.191 1.00 25.76 30 CYS M N 1
ATOM 6608 C CA . CYS C 3 30 ? 222.260 196.146 264.521 1.00 25.76 30 CYS M CA 1
ATOM 6609 C C . CYS C 3 30 ? 222.030 196.935 263.238 1.00 25.76 30 CYS M C 1
ATOM 6610 O O . CYS C 3 30 ? 221.703 196.338 262.208 1.00 25.76 30 CYS M O 1
ATOM 6613 N N . ALA C 3 31 ? 222.193 198.255 263.266 1.00 24.61 31 ALA M N 1
ATOM 6614 C CA . ALA C 3 31 ? 221.842 199.068 262.109 1.00 24.61 31 ALA M CA 1
ATOM 6615 C C . ALA C 3 31 ? 222.630 200.366 262.134 1.00 24.61 31 ALA M C 1
ATOM 6616 O O . ALA C 3 31 ? 223.190 200.759 263.161 1.00 24.61 31 ALA M O 1
ATOM 6618 N N . ILE C 3 32 ? 222.665 201.026 260.978 1.00 23.89 32 ILE M N 1
ATOM 6619 C CA . ILE C 3 32 ? 223.276 202.340 260.820 1.00 23.89 32 ILE M CA 1
ATOM 6620 C C . ILE C 3 32 ? 222.251 203.260 260.176 1.00 23.89 32 ILE M C 1
ATOM 6621 O O . ILE C 3 32 ? 221.672 202.921 259.138 1.00 23.89 32 ILE M O 1
ATOM 6626 N N . ARG C 3 33 ? 222.031 204.422 260.788 1.00 24.40 33 ARG M N 1
ATOM 6627 C CA . ARG C 3 33 ? 221.055 205.391 260.308 1.00 24.40 33 ARG M CA 1
ATOM 6628 C C . ARG C 3 33 ? 221.746 206.729 260.103 1.00 24.40 33 ARG M C 1
ATOM 6629 O O . ARG C 3 33 ? 222.477 207.195 260.983 1.00 24.40 33 ARG M O 1
ATOM 6637 N N . ALA C 3 34 ? 221.518 207.341 258.943 1.00 23.80 34 ALA M N 1
ATOM 6638 C CA . ALA C 3 34 ? 222.112 208.630 258.613 1.00 23.80 34 ALA M CA 1
ATOM 6639 C C . ALA C 3 34 ? 221.073 209.504 257.932 1.00 23.80 34 ALA M C 1
ATOM 6640 O O . ALA C 3 34 ? 220.419 209.067 256.980 1.00 23.80 34 ALA M O 1
ATOM 6642 N N . SER C 3 35 ? 220.924 210.735 258.421 1.00 24.79 35 SER M N 1
ATOM 6643 C CA . SER C 3 35 ? 220.001 211.708 257.840 1.00 24.79 35 SER M CA 1
ATOM 6644 C C . SER C 3 35 ? 218.571 211.178 257.800 1.00 24.79 35 SER M C 1
ATOM 6645 O O . SER C 3 35 ? 217.797 211.516 256.901 1.00 24.79 35 SER M O 1
ATOM 6648 N N . GLY C 3 36 ? 218.206 210.346 258.772 1.00 25.87 36 GLY M N 1
ATOM 6649 C CA . GLY C 3 36 ? 216.854 209.835 258.860 1.00 25.87 36 GLY M CA 1
ATOM 6650 C C . GLY C 3 36 ? 216.529 208.700 257.917 1.00 25.87 36 GLY M C 1
ATOM 6651 O O . GLY C 3 36 ? 215.364 208.293 257.847 1.00 25.87 36 GLY M O 1
ATOM 6652 N N . LYS C 3 37 ? 217.513 208.178 257.188 1.00 27.88 37 LYS M N 1
ATOM 6653 C CA . LYS C 3 37 ? 217.305 207.085 256.248 1.00 27.88 37 LYS M CA 1
ATOM 6654 C C . LYS C 3 37 ? 218.099 205.871 256.706 1.00 27.88 37 LYS M C 1
ATOM 6655 O O . LYS C 3 37 ? 219.279 205.989 257.050 1.00 27.88 37 LYS M O 1
ATOM 6661 N N . THR C 3 38 ? 217.448 204.710 256.712 1.00 26.09 38 THR M N 1
ATOM 6662 C CA . THR C 3 38 ? 218.077 203.468 257.155 1.00 26.09 38 THR M CA 1
ATOM 6663 C C . THR C 3 38 ? 219.056 203.004 256.085 1.00 26.09 38 THR M C 1
ATOM 6664 O O . THR C 3 38 ? 218.660 202.452 255.057 1.00 26.09 38 THR M O 1
ATOM 6668 N N . ALA C 3 39 ? 220.349 203.230 256.325 1.00 24.76 39 ALA M N 1
ATOM 6669 C CA . ALA C 3 39 ? 221.358 202.833 255.347 1.00 24.76 39 ALA M CA 1
ATOM 6670 C C . ALA C 3 39 ? 221.568 201.324 255.346 1.00 24.76 39 ALA M C 1
ATOM 6671 O O . ALA C 3 39 ? 221.678 200.711 254.278 1.00 24.76 39 ALA M O 1
ATOM 6673 N N . TRP C 3 40 ? 221.625 200.710 256.525 1.00 25.37 40 TRP M N 1
ATOM 6674 C CA . TRP C 3 40 ? 221.873 199.280 256.630 1.00 25.37 40 TRP M CA 1
ATOM 6675 C C . TRP C 3 40 ? 221.234 198.755 257.906 1.00 25.37 40 TRP M C 1
ATOM 6676 O O . TRP C 3 40 ? 221.281 199.414 258.948 1.00 25.37 40 TRP M O 1
ATOM 6687 N N . LYS C 3 41 ? 220.639 197.569 257.815 1.00 24.96 41 LYS M N 1
ATOM 6688 C CA . LYS C 3 41 ? 220.037 196.903 258.960 1.00 24.96 41 LYS M CA 1
ATOM 6689 C C . LYS C 3 41 ? 220.428 195.435 258.936 1.00 24.96 41 LYS M C 1
ATOM 6690 O O . LYS C 3 41 ? 220.438 194.805 257.876 1.00 24.96 41 LYS M O 1
ATOM 6696 N N . GLY C 3 42 ? 220.749 194.896 260.108 1.00 25.84 42 GLY M N 1
ATOM 6697 C CA . GLY C 3 42 ? 221.153 193.501 260.189 1.00 25.84 42 GLY M CA 1
ATOM 6698 C C . GLY C 3 42 ? 221.689 193.162 261.562 1.00 25.84 42 GLY M C 1
ATOM 6699 O O . GLY C 3 42 ? 221.228 193.696 262.576 1.00 25.84 42 GLY M O 1
ATOM 6700 N N . SER C 3 43 ? 222.674 192.264 261.580 1.00 27.33 43 SER M N 1
ATOM 6701 C CA . SER C 3 43 ? 223.275 191.829 262.834 1.00 27.33 43 SER M CA 1
ATOM 6702 C C . SER C 3 43 ? 224.578 191.079 262.588 1.00 27.33 43 SER M C 1
ATOM 6703 O O . SER C 3 43 ? 224.621 190.146 261.780 1.00 27.33 43 SER M O 1
ATOM 6706 N N . ILE C 3 44 ? 225.640 191.479 263.281 1.00 27.41 44 ILE M N 1
ATOM 6707 C CA . ILE C 3 44 ? 226.931 190.806 263.214 1.00 27.41 44 ILE M CA 1
ATOM 6708 C C . ILE C 3 44 ? 227.446 190.613 264.633 1.00 27.41 44 ILE M C 1
ATOM 6709 O O . ILE C 3 44 ? 227.361 191.525 265.463 1.00 27.41 44 ILE M O 1
ATOM 6714 N N . THR C 3 45 ? 227.974 189.421 264.912 1.00 29.11 45 THR M N 1
ATOM 6715 C CA . THR C 3 45 ? 228.442 189.068 266.246 1.00 29.11 45 THR M CA 1
ATOM 6716 C C . THR C 3 45 ? 229.911 188.662 266.267 1.00 29.11 45 THR M C 1
ATOM 6717 O O . THR C 3 45 ? 230.422 188.284 267.327 1.00 29.11 45 THR M O 1
ATOM 6721 N N . SER C 3 46 ? 230.601 188.730 265.131 1.00 28.98 46 SER M N 1
ATOM 6722 C CA . SER C 3 46 ? 232.004 188.353 265.068 1.00 28.98 46 SER M CA 1
ATOM 6723 C C . SER C 3 46 ? 232.725 189.300 264.122 1.00 28.98 46 SER M C 1
ATOM 6724 O O . SER C 3 46 ? 232.118 189.895 263.227 1.00 28.98 46 SER M O 1
ATOM 6727 N N . ASN C 3 47 ? 234.032 189.433 264.330 1.00 28.74 47 ASN M N 1
ATOM 6728 C CA . ASN C 3 47 ? 234.836 190.301 263.482 1.00 28.74 47 ASN M CA 1
ATOM 6729 C C . ASN C 3 47 ? 234.726 189.855 262.032 1.00 28.74 47 ASN M C 1
ATOM 6730 O O . ASN C 3 47 ? 234.940 188.680 261.717 1.00 28.74 47 ASN M O 1
ATOM 6735 N N . GLY C 3 48 ? 234.391 190.789 261.152 1.00 27.12 48 GLY M N 1
ATOM 6736 C CA . GLY C 3 48 ? 234.214 190.446 259.758 1.00 27.12 48 GLY M CA 1
ATOM 6737 C C . GLY C 3 48 ? 233.810 191.652 258.942 1.00 27.12 48 GLY M C 1
ATOM 6738 O O . GLY C 3 48 ? 233.771 192.779 259.438 1.00 27.12 48 GLY M O 1
ATOM 6739 N N . GLN C 3 49 ? 233.507 191.393 257.675 1.00 27.35 49 GLN M N 1
ATOM 6740 C CA . GLN C 3 49 ? 233.136 192.427 256.723 1.00 27.35 49 GLN M CA 1
ATOM 6741 C C . GLN C 3 49 ? 231.625 192.462 256.531 1.00 27.35 49 GLN M C 1
ATOM 6742 O O . GLN C 3 49 ? 230.935 191.452 256.692 1.00 27.35 49 GLN M O 1
ATOM 6748 N N . VAL C 3 50 ? 231.118 193.642 256.185 1.00 25.72 50 VAL M N 1
ATOM 6749 C CA . VAL C 3 50 ? 229.705 193.848 255.900 1.00 25.72 50 VAL M CA 1
ATOM 6750 C C . VAL C 3 50 ? 229.588 194.644 254.610 1.00 25.72 50 VAL M C 1
ATOM 6751 O O . VAL C 3 50 ? 230.277 195.653 254.427 1.00 25.72 50 VAL M O 1
ATOM 6755 N N . ARG C 3 51 ? 228.714 194.190 253.716 1.00 25.96 51 ARG M N 1
ATOM 6756 C CA . ARG C 3 51 ? 228.495 194.840 252.426 1.00 25.96 51 ARG M CA 1
ATOM 6757 C C . ARG C 3 51 ? 227.317 195.796 252.575 1.00 25.96 51 ARG M C 1
ATOM 6758 O O . ARG C 3 51 ? 226.156 195.382 252.532 1.00 25.96 51 ARG M O 1
ATOM 6766 N N . ILE C 3 52 ? 227.621 197.078 252.750 1.00 25.14 52 ILE M N 1
ATOM 6767 C CA . ILE C 3 52 ? 226.601 198.117 252.815 1.00 25.14 52 ILE M CA 1
ATOM 6768 C C . ILE C 3 52 ? 226.386 198.651 251.404 1.00 25.14 52 ILE M C 1
ATOM 6769 O O . ILE C 3 52 ? 227.321 199.153 250.771 1.00 25.14 52 ILE M O 1
ATOM 6774 N N . ASN C 3 53 ? 225.159 198.525 250.905 1.00 26.07 53 ASN M N 1
ATOM 6775 C CA . ASN C 3 53 ? 224.815 198.903 249.535 1.00 26.07 53 ASN M CA 1
ATOM 6776 C C . ASN C 3 53 ? 223.741 199.984 249.587 1.00 26.07 53 ASN M C 1
ATOM 6777 O O . ASN C 3 53 ? 222.553 199.683 249.738 1.00 26.07 53 ASN M O 1
ATOM 6782 N N . ALA C 3 54 ? 224.160 201.239 249.464 1.00 25.80 54 ALA M N 1
ATOM 6783 C CA . ALA C 3 54 ? 223.225 202.351 249.369 1.00 25.80 54 ALA M CA 1
ATOM 6784 C C . ALA C 3 54 ? 223.866 203.490 248.589 1.00 25.80 54 ALA M C 1
ATOM 6785 O O . ALA C 3 54 ? 223.968 204.614 249.097 1.00 25.80 54 ALA M O 1
ATOM 6787 N N . PRO C 3 55 ? 224.317 203.241 247.355 1.00 26.39 55 PRO M N 1
ATOM 6788 C CA . PRO C 3 55 ? 224.955 204.317 246.580 1.00 26.39 55 PRO M CA 1
ATOM 6789 C C . PRO C 3 55 ? 224.017 205.458 246.233 1.00 26.39 55 PRO M C 1
ATOM 6790 O O . PRO C 3 55 ? 224.495 206.562 245.947 1.00 26.39 55 PRO M O 1
ATOM 6794 N N . GLU C 3 56 ? 222.703 205.230 246.248 1.00 28.22 56 GLU M N 1
ATOM 6795 C CA . GLU C 3 56 ? 221.723 206.233 245.852 1.00 28.22 56 GLU M CA 1
ATOM 6796 C C . GLU C 3 56 ? 220.866 206.697 247.024 1.00 28.22 56 GLU M C 1
ATOM 6797 O O . GLU C 3 56 ? 219.733 207.142 246.819 1.00 28.22 56 GLU M O 1
ATOM 6803 N N . LEU C 3 57 ? 221.385 206.607 248.249 1.00 26.93 57 LEU M N 1
ATOM 6804 C CA . LEU C 3 57 ? 220.580 206.948 249.418 1.00 26.93 57 LEU M CA 1
ATOM 6805 C C . LEU C 3 57 ? 220.137 208.406 249.383 1.00 26.93 57 LEU M C 1
ATOM 6806 O O . LEU C 3 57 ? 218.980 208.717 249.688 1.00 26.93 57 LEU M O 1
ATOM 6811 N N . PHE C 3 58 ? 221.041 209.313 249.011 1.00 25.98 58 PHE M N 1
ATOM 6812 C CA . PHE C 3 58 ? 220.749 210.740 248.963 1.00 25.98 58 PHE M CA 1
ATOM 6813 C C . PHE C 3 58 ? 220.410 211.212 247.554 1.00 25.98 58 PHE M C 1
ATOM 6814 O O . PHE C 3 58 ? 220.726 212.349 247.188 1.00 25.98 58 PHE M O 1
ATOM 6822 N N . GLY C 3 59 ? 219.770 210.361 246.756 1.00 28.72 59 GLY M N 1
ATOM 6823 C CA . GLY C 3 59 ? 219.435 210.696 245.390 1.00 28.72 59 GLY M CA 1
ATOM 6824 C C . GLY C 3 59 ? 220.523 210.412 244.378 1.00 28.72 59 GLY M C 1
ATOM 6825 O O . GLY C 3 59 ? 220.327 210.697 243.190 1.00 28.72 59 GLY M O 1
ATOM 6826 N N . GLY C 3 60 ? 221.658 209.864 244.805 1.00 26.74 60 GLY M N 1
ATOM 6827 C CA . GLY C 3 60 ? 222.715 209.552 243.865 1.00 26.74 60 GLY M CA 1
ATOM 6828 C C . GLY C 3 60 ? 223.316 210.803 243.251 1.00 26.74 60 GLY M C 1
ATOM 6829 O O . GLY C 3 60 ? 223.408 211.862 243.879 1.00 26.74 60 GLY M O 1
ATOM 6830 N N . ASP C 3 61 ? 223.735 210.673 241.990 1.00 26.49 61 ASP M N 1
ATOM 6831 C CA . ASP C 3 61 ? 224.344 211.801 241.295 1.00 26.49 61 ASP M CA 1
ATOM 6832 C C . ASP C 3 61 ? 223.369 212.965 241.177 1.00 26.49 61 ASP M C 1
ATOM 6833 O O . ASP C 3 61 ? 223.750 214.126 241.369 1.00 26.49 61 ASP M O 1
ATOM 6838 N N . LYS C 3 62 ? 222.106 212.674 240.862 1.00 29.41 62 LYS M N 1
ATOM 6839 C CA . LYS C 3 62 ? 221.093 213.718 240.767 1.00 29.41 62 LYS M CA 1
ATOM 6840 C C . LYS C 3 62 ? 220.746 214.324 242.119 1.00 29.41 62 LYS M C 1
ATOM 6841 O O . LYS C 3 62 ? 220.076 215.361 242.157 1.00 29.41 62 LYS M O 1
ATOM 6847 N N . GLY C 3 63 ? 221.176 213.707 243.218 1.00 27.31 63 GLY M N 1
ATOM 6848 C CA . GLY C 3 63 ? 220.914 214.231 244.543 1.00 27.31 63 GLY M CA 1
ATOM 6849 C C . GLY C 3 63 ? 222.174 214.684 245.250 1.00 27.31 63 GLY M C 1
ATOM 6850 O O . GLY C 3 63 ? 222.880 215.571 244.763 1.00 27.31 63 GLY M O 1
ATOM 6851 N N . GLU C 3 64 ? 222.465 214.083 246.405 1.00 24.62 64 GLU M N 1
ATOM 6852 C CA . GLU C 3 64 ? 223.662 214.405 247.173 1.00 24.62 64 GLU M CA 1
ATOM 6853 C C . GLU C 3 64 ? 224.580 213.204 247.359 1.00 24.62 64 GLU M C 1
ATOM 6854 O O . GLU C 3 64 ? 225.594 213.317 248.057 1.00 24.62 64 GLU M O 1
ATOM 6860 N N . GLY C 3 65 ? 224.257 212.062 246.756 1.00 25.73 65 GLY M N 1
ATOM 6861 C CA . GLY C 3 65 ? 225.097 210.884 246.861 1.00 25.73 65 GLY M CA 1
ATOM 6862 C C . GLY C 3 65 ? 224.447 209.752 247.628 1.00 25.73 65 GLY M C 1
ATOM 6863 O O . GLY C 3 65 ? 223.237 209.535 247.529 1.00 25.73 65 GLY M O 1
ATOM 6864 N N . GLY C 3 66 ? 225.246 209.023 248.398 1.00 25.58 66 GLY M N 1
ATOM 6865 C CA . GLY C 3 66 ? 224.723 207.900 249.149 1.00 25.58 66 GLY M CA 1
ATOM 6866 C C . GLY C 3 66 ? 225.800 207.292 250.016 1.00 25.58 66 GLY M C 1
ATOM 6867 O O . GLY C 3 66 ? 226.834 207.911 250.269 1.00 25.58 66 GLY M O 1
ATOM 6868 N N . LEU C 3 67 ? 225.543 206.071 250.480 1.00 25.43 67 LEU M N 1
ATOM 6869 C CA . LEU C 3 67 ? 226.483 205.324 251.308 1.00 25.43 67 LEU M CA 1
ATOM 6870 C C . LEU C 3 67 ? 226.773 203.991 250.629 1.00 25.43 67 LEU M C 1
ATOM 6871 O O . LEU C 3 67 ? 225.920 203.096 250.619 1.00 25.43 67 LEU M O 1
ATOM 6876 N N . ASP C 3 68 ? 227.972 203.861 250.065 1.00 24.80 68 ASP M N 1
ATOM 6877 C CA . ASP C 3 68 ? 228.403 202.627 249.418 1.00 24.80 68 ASP M CA 1
ATOM 6878 C C . ASP C 3 68 ? 229.845 202.354 249.808 1.00 24.80 68 ASP M C 1
ATOM 6879 O O . ASP C 3 68 ? 230.712 203.215 249.623 1.00 24.80 68 ASP M O 1
ATOM 6884 N N . GLY C 3 69 ? 230.100 201.167 250.339 1.00 24.35 69 GLY M N 1
ATOM 6885 C CA . GLY C 3 69 ? 231.443 200.826 250.758 1.00 24.35 69 GLY M CA 1
ATOM 6886 C C . GLY C 3 69 ? 231.471 199.498 251.473 1.00 24.35 69 GLY M C 1
ATOM 6887 O O . GLY C 3 69 ? 230.515 198.723 251.414 1.00 24.35 69 GLY M O 1
ATOM 6888 N N . THR C 3 70 ? 232.587 199.243 252.151 1.00 25.18 70 THR M N 1
ATOM 6889 C CA . THR C 3 70 ? 232.790 198.016 252.910 1.00 25.18 70 THR M CA 1
ATOM 6890 C C . THR C 3 70 ? 233.126 198.380 254.347 1.00 25.18 70 THR M C 1
ATOM 6891 O O . THR C 3 70 ? 234.005 199.214 254.590 1.00 25.18 70 THR M O 1
ATOM 6895 N N . LEU C 3 71 ? 232.431 197.753 255.292 1.00 25.69 71 LEU M N 1
ATOM 6896 C CA . LEU C 3 71 ? 232.589 198.032 256.714 1.00 25.69 71 LEU M CA 1
ATOM 6897 C C . LEU C 3 71 ? 233.163 196.801 257.397 1.00 25.69 71 LEU M C 1
ATOM 6898 O O . LEU C 3 71 ? 232.627 195.698 257.250 1.00 25.69 71 LEU M O 1
ATOM 6903 N N . ASP C 3 72 ? 234.250 196.992 258.142 1.00 27.18 72 ASP M N 1
ATOM 6904 C CA . ASP C 3 72 ? 234.879 195.930 258.914 1.00 27.18 72 ASP M CA 1
ATOM 6905 C C . ASP C 3 72 ? 234.852 196.315 260.385 1.00 27.18 72 ASP M C 1
ATOM 6906 O O . ASP C 3 72 ? 235.207 197.443 260.742 1.00 27.18 72 ASP M O 1
ATOM 6911 N N . VAL C 3 73 ? 234.432 195.379 261.233 1.00 27.39 73 VAL M N 1
ATOM 6912 C CA . VAL C 3 73 ? 234.227 195.627 262.655 1.00 27.39 73 VAL M CA 1
ATOM 6913 C C . VAL C 3 73 ? 235.186 194.752 263.448 1.00 27.39 73 VAL M C 1
ATOM 6914 O O . VAL C 3 73 ? 235.257 193.538 263.223 1.00 27.39 73 VAL M O 1
ATOM 6918 N N . LEU C 3 74 ? 235.922 195.371 264.370 1.00 29.66 74 LEU M N 1
ATOM 6919 C CA . LEU C 3 74 ? 236.796 194.666 265.302 1.00 29.66 74 LEU M CA 1
ATOM 6920 C C . LEU C 3 74 ? 236.305 194.962 266.712 1.00 29.66 74 LEU M C 1
ATOM 6921 O O . LEU C 3 74 ? 236.517 196.064 267.230 1.00 29.66 74 LEU M O 1
ATOM 6926 N N . PHE C 3 75 ? 235.652 193.979 267.331 1.00 28.08 75 PHE M N 1
ATOM 6927 C CA . PHE C 3 75 ? 235.039 194.189 268.636 1.00 28.08 75 PHE M CA 1
ATOM 6928 C C . PHE C 3 75 ? 236.059 194.251 269.763 1.00 28.08 75 PHE M C 1
ATOM 6929 O O . PHE C 3 75 ? 235.744 194.783 270.834 1.00 28.08 75 PHE M O 1
ATOM 6937 N N . GLY C 3 76 ? 237.264 193.731 269.554 1.00 30.94 76 GLY M N 1
ATOM 6938 C CA . GLY C 3 76 ? 238.290 193.775 270.576 1.00 30.94 76 GLY M CA 1
ATOM 6939 C C . GLY C 3 76 ? 238.233 192.603 271.535 1.00 30.94 76 GLY M C 1
ATOM 6940 O O . GLY C 3 76 ? 238.187 192.792 272.754 1.00 30.94 76 GLY M O 1
ATOM 6941 N N . GLU C 3 77 ? 238.238 191.387 270.999 1.00 32.12 77 GLU M N 1
ATOM 6942 C CA . GLU C 3 77 ? 238.237 190.202 271.838 1.00 32.12 77 GLU M CA 1
ATOM 6943 C C . GLU C 3 77 ? 239.565 190.079 272.583 1.00 32.12 77 GLU M C 1
ATOM 6944 O O . GLU C 3 77 ? 240.514 190.834 272.356 1.00 32.12 77 GLU M O 1
ATOM 6950 N N . GLU C 3 78 ? 239.623 189.104 273.492 1.00 35.24 78 GLU M N 1
ATOM 6951 C CA . GLU C 3 78 ? 240.866 188.841 274.210 1.00 35.24 78 GLU M CA 1
ATOM 6952 C C . GLU C 3 78 ? 241.956 188.369 273.257 1.00 35.24 78 GLU M C 1
ATOM 6953 O O . GLU C 3 78 ? 243.127 188.730 273.413 1.00 35.24 78 GLU M O 1
ATOM 6959 N N . ASP C 3 79 ? 241.591 187.552 272.271 1.00 34.88 79 ASP M N 1
ATOM 6960 C CA . ASP C 3 79 ? 242.536 187.009 271.306 1.00 34.88 79 ASP M CA 1
ATOM 6961 C C . ASP C 3 79 ? 242.464 187.713 269.955 1.00 34.88 79 ASP M C 1
ATOM 6962 O O . ASP C 3 79 ? 243.001 187.197 268.971 1.00 34.88 79 ASP M O 1
ATOM 6967 N N . GLN C 3 80 ? 241.818 188.876 269.883 1.00 32.09 80 GLN M N 1
ATOM 6968 C CA . GLN C 3 80 ? 241.679 189.571 268.610 1.00 32.09 80 GLN M CA 1
ATOM 6969 C C . GLN C 3 80 ? 243.046 189.844 267.998 1.00 32.09 80 GLN M C 1
ATOM 6970 O O . GLN C 3 80 ? 243.966 190.309 268.678 1.00 32.09 80 GLN M O 1
ATOM 6976 N N . GLY C 3 81 ? 243.176 189.549 266.701 1.00 33.46 81 GLY M N 1
ATOM 6977 C CA . GLY C 3 81 ? 244.417 189.783 265.994 1.00 33.46 81 GLY M CA 1
ATOM 6978 C C . GLY C 3 81 ? 244.427 191.111 265.255 1.00 33.46 81 GLY M C 1
ATOM 6979 O O . GLY C 3 81 ? 243.441 191.844 265.218 1.00 33.46 81 GLY M O 1
ATOM 6980 N N . VAL C 3 82 ? 245.576 191.412 264.659 1.00 33.98 82 VAL M N 1
ATOM 6981 C CA . VAL C 3 82 ? 245.746 192.645 263.898 1.00 33.98 82 VAL M CA 1
ATOM 6982 C C . VAL C 3 82 ? 245.170 192.450 262.502 1.00 33.98 82 VAL M C 1
ATOM 6983 O O . VAL C 3 82 ? 245.447 191.445 261.837 1.00 33.98 82 VAL M O 1
ATOM 6987 N N . LEU C 3 83 ? 244.366 193.408 262.057 1.00 30.55 83 LEU M N 1
ATOM 6988 C CA . LEU C 3 83 ? 243.794 193.346 260.718 1.00 30.55 83 LEU M CA 1
ATOM 6989 C C . LEU C 3 83 ? 244.842 193.774 259.698 1.00 30.55 83 LEU M C 1
ATOM 6990 O O . LEU C 3 83 ? 245.323 194.911 259.763 1.00 30.55 83 LEU M O 1
ATOM 6995 N N . PRO C 3 84 ? 245.228 192.911 258.752 1.00 31.59 84 PRO M N 1
ATOM 6996 C CA . PRO C 3 84 ? 246.268 193.321 257.791 1.00 31.59 84 PRO M CA 1
ATOM 6997 C C . PRO C 3 84 ? 245.907 194.562 256.996 1.00 31.59 84 PRO M C 1
ATOM 6998 O O . PRO C 3 84 ? 246.780 195.401 256.740 1.00 31.59 84 PRO M O 1
ATOM 7002 N N . ARG C 3 85 ? 244.642 194.708 256.596 1.00 30.48 85 ARG M N 1
ATOM 7003 C CA . ARG C 3 85 ? 244.264 195.832 255.745 1.00 30.48 85 ARG M CA 1
ATOM 7004 C C . ARG C 3 85 ? 244.459 197.161 256.463 1.00 30.48 85 ARG M C 1
ATOM 7005 O O . ARG C 3 85 ? 244.995 198.115 255.889 1.00 30.48 85 ARG M O 1
ATOM 7013 N N . LEU C 3 86 ? 244.025 197.243 257.722 1.00 30.80 86 LEU M N 1
ATOM 7014 C CA . LEU C 3 86 ? 244.130 198.499 258.459 1.00 30.80 86 LEU M CA 1
ATOM 7015 C C . LEU C 3 86 ? 245.586 198.906 258.635 1.00 30.80 86 LEU M C 1
ATOM 7016 O O . LEU C 3 86 ? 245.958 200.057 258.377 1.00 30.80 86 LEU M O 1
ATOM 7021 N N . ALA C 3 87 ? 246.428 197.971 259.079 1.00 33.53 87 ALA M N 1
ATOM 7022 C CA . ALA C 3 87 ? 247.837 198.286 259.280 1.00 33.53 87 ALA M CA 1
ATOM 7023 C C . ALA C 3 87 ? 248.511 198.652 257.965 1.00 33.53 87 ALA M C 1
ATOM 7024 O O . ALA C 3 87 ? 249.317 199.588 257.912 1.00 33.53 87 ALA M O 1
ATOM 7026 N N . ALA C 3 88 ? 248.196 197.924 256.892 1.00 33.34 88 ALA M N 1
ATOM 7027 C CA . ALA C 3 88 ? 248.800 198.224 255.599 1.00 33.34 88 ALA M CA 1
ATOM 7028 C C . ALA C 3 88 ? 248.406 199.613 255.116 1.00 33.34 88 ALA M C 1
ATOM 7029 O O . ALA C 3 88 ? 249.252 200.366 254.618 1.00 33.34 88 ALA M O 1
ATOM 7031 N N . MET C 3 89 ? 247.128 199.973 255.251 1.00 32.66 89 MET M N 1
ATOM 7032 C CA . MET C 3 89 ? 246.679 201.280 254.789 1.00 32.66 89 MET M CA 1
ATOM 7033 C C . MET C 3 89 ? 247.282 202.396 255.634 1.00 32.66 89 MET M C 1
ATOM 7034 O O . MET C 3 89 ? 247.850 203.355 255.100 1.00 32.66 89 MET M O 1
ATOM 7039 N N . LEU C 3 90 ? 247.168 202.289 256.960 1.00 32.44 90 LEU M N 1
ATOM 7040 C CA . LEU C 3 90 ? 247.677 203.341 257.833 1.00 32.44 90 LEU M CA 1
ATOM 7041 C C . LEU C 3 90 ? 249.197 203.301 257.941 1.00 32.44 90 LEU M C 1
ATOM 7042 O O . LEU C 3 90 ? 249.849 204.351 257.925 1.00 32.44 90 LEU M O 1
ATOM 7047 N N . GLY C 3 91 ? 249.776 202.109 258.052 1.00 34.99 91 GLY M N 1
ATOM 7048 C CA . GLY C 3 91 ? 251.211 201.981 258.183 1.00 34.99 91 GLY M CA 1
ATOM 7049 C C . GLY C 3 91 ? 251.694 202.318 259.581 1.00 34.99 91 GLY M C 1
ATOM 7050 O O . GLY C 3 91 ? 250.921 202.596 260.501 1.00 34.99 91 GLY M O 1
ATOM 7051 N N . GLY C 3 92 ? 253.015 202.293 259.737 1.00 35.06 92 GLY M N 1
ATOM 7052 C CA . GLY C 3 92 ? 253.605 202.589 261.026 1.00 35.06 92 GLY M CA 1
ATOM 7053 C C . GLY C 3 92 ? 253.384 201.457 262.017 1.00 35.06 92 GLY M C 1
ATOM 7054 O O . GLY C 3 92 ? 253.047 200.324 261.662 1.00 35.06 92 GLY M O 1
ATOM 7055 N N . LEU C 3 93 ? 253.582 201.785 263.291 1.00 35.45 93 LEU M N 1
ATOM 7056 C CA . LEU C 3 93 ? 253.388 200.828 264.378 1.00 35.45 93 LEU M CA 1
ATOM 7057 C C . LEU C 3 93 ? 251.895 200.729 264.661 1.00 35.45 93 LEU M C 1
ATOM 7058 O O . LEU C 3 93 ? 251.320 201.584 265.337 1.00 35.45 93 LEU M O 1
ATOM 7063 N N . VAL C 3 94 ? 251.264 199.682 264.143 1.00 34.20 94 VAL M N 1
ATOM 7064 C CA . VAL C 3 94 ? 249.825 199.479 264.252 1.00 34.20 94 VAL M CA 1
ATOM 7065 C C . VAL C 3 94 ? 249.586 198.384 265.291 1.00 34.20 94 VAL M C 1
ATOM 7066 O O . VAL C 3 94 ? 249.913 197.214 265.037 1.00 34.20 94 VAL M O 1
ATOM 7070 N N . PRO C 3 95 ? 249.030 198.697 266.455 1.00 34.21 95 PRO M N 1
ATOM 7071 C CA . PRO C 3 95 ? 248.724 197.659 267.442 1.00 34.21 95 PRO M CA 1
ATOM 7072 C C . PRO C 3 95 ? 247.467 196.892 267.042 1.00 34.21 95 PRO M C 1
ATOM 7073 O O . PRO C 3 95 ? 246.873 197.123 265.991 1.00 34.21 95 PRO M O 1
ATOM 7077 N N . ALA C 3 96 ? 247.068 195.962 267.911 1.00 32.80 96 ALA M N 1
ATOM 7078 C CA . ALA C 3 96 ? 245.889 195.144 267.661 1.00 32.80 96 ALA M CA 1
ATOM 7079 C C . ALA C 3 96 ? 244.589 195.833 268.057 1.00 32.80 96 ALA M C 1
ATOM 7080 O O . ALA C 3 96 ? 243.514 195.298 267.767 1.00 32.80 96 ALA M O 1
ATOM 7082 N N . PHE C 3 97 ? 244.657 196.998 268.702 1.00 32.14 97 PHE M N 1
ATOM 7083 C CA . PHE C 3 97 ? 243.459 197.710 269.143 1.00 32.14 97 PHE M CA 1
ATOM 7084 C C . PHE C 3 97 ? 242.590 196.810 270.017 1.00 32.14 97 PHE M C 1
ATOM 7085 O O . PHE C 3 97 ? 241.361 196.802 269.919 1.00 32.14 97 PHE M O 1
ATOM 7093 N N . ARG C 3 98 ? 243.245 196.042 270.880 1.00 33.29 98 ARG M N 1
ATOM 7094 C CA . ARG C 3 98 ? 242.564 195.071 271.722 1.00 33.29 98 ARG M CA 1
ATOM 7095 C C . ARG C 3 98 ? 241.808 195.761 272.852 1.00 33.29 98 ARG M C 1
ATOM 7096 O O . ARG C 3 98 ? 242.224 196.805 273.362 1.00 33.29 98 ARG M O 1
ATOM 7104 N N . GLY C 3 99 ? 240.683 195.162 273.239 1.00 30.44 99 GLY M N 1
ATOM 7105 C CA . GLY C 3 99 ? 239.916 195.620 274.376 1.00 30.44 99 GLY M CA 1
ATOM 7106 C C . GLY C 3 99 ? 238.881 196.683 274.078 1.00 30.44 99 GLY M C 1
ATOM 7107 O O . GLY C 3 99 ? 238.130 197.061 274.985 1.00 30.44 99 GLY M O 1
ATOM 7108 N N . VAL C 3 100 ? 238.814 197.179 272.845 1.00 29.40 100 VAL M N 1
ATOM 7109 C CA . VAL C 3 100 ? 237.869 198.225 272.471 1.00 29.40 100 VAL M CA 1
ATOM 7110 C C . VAL C 3 100 ? 237.271 197.878 271.116 1.00 29.40 100 VAL M C 1
ATOM 7111 O O . VAL C 3 100 ? 237.972 197.395 270.221 1.00 29.40 100 VAL M O 1
ATOM 7115 N N . THR C 3 101 ? 235.973 198.124 270.969 1.00 28.05 101 THR M N 1
ATOM 7116 C CA . THR C 3 101 ? 235.293 197.893 269.701 1.00 28.05 101 THR M CA 1
ATOM 7117 C C . THR C 3 101 ? 235.674 198.994 268.720 1.00 28.05 101 THR M C 1
ATOM 7118 O O . THR C 3 101 ? 235.554 200.183 269.036 1.00 28.05 101 THR M O 1
ATOM 7122 N N . THR C 3 102 ? 236.135 198.602 267.536 1.00 28.17 102 THR M N 1
ATOM 7123 C CA . THR C 3 102 ? 236.533 199.543 266.500 1.00 28.17 102 THR M CA 1
ATOM 7124 C C . THR C 3 102 ? 235.988 199.080 265.158 1.00 28.17 102 THR M C 1
ATOM 7125 O O . THR C 3 102 ? 235.761 197.886 264.940 1.00 28.17 102 THR M O 1
ATOM 7129 N N . CYS C 3 103 ? 235.778 200.040 264.260 1.00 27.22 103 CYS M N 1
ATOM 7130 C CA . CYS C 3 103 ? 235.257 199.769 262.930 1.00 27.22 103 CYS M CA 1
ATOM 7131 C C . CYS C 3 103 ? 236.107 200.488 261.893 1.00 27.22 103 CYS M C 1
ATOM 7132 O O . CYS C 3 103 ? 236.697 201.536 262.168 1.00 27.22 103 CYS M O 1
ATOM 7135 N N . PHE C 3 104 ? 236.161 199.911 260.695 1.00 26.51 104 PHE M N 1
ATOM 7136 C CA . PHE C 3 104 ? 236.966 200.436 259.597 1.00 26.51 104 PHE M CA 1
ATOM 7137 C C . PHE C 3 104 ? 236.089 200.507 258.355 1.00 26.51 104 PHE M C 1
ATOM 7138 O O . PHE C 3 104 ? 235.740 199.472 257.780 1.00 26.51 104 PHE M O 1
ATOM 7146 N N . TYR C 3 105 ? 235.736 201.721 257.946 1.00 23.86 105 TYR M N 1
ATOM 7147 C CA . TYR C 3 105 ? 234.881 201.952 256.791 1.00 23.86 105 TYR M CA 1
ATOM 7148 C C . TYR C 3 105 ? 235.714 202.464 255.625 1.00 23.86 105 TYR M C 1
ATOM 7149 O O . TYR C 3 105 ? 236.638 203.262 255.811 1.00 23.86 105 TYR M O 1
ATOM 7158 N N . SER C 3 106 ? 235.382 201.998 254.422 1.00 24.18 106 SER M N 1
ATOM 7159 C CA . SER C 3 106 ? 236.088 202.411 253.214 1.00 24.18 106 SER M CA 1
ATOM 7160 C C . SER C 3 106 ? 235.113 202.380 252.049 1.00 24.18 106 SER M C 1
ATOM 7161 O O . SER C 3 106 ? 234.636 201.306 251.671 1.00 24.18 106 SER M O 1
ATOM 7164 N N . GLY C 3 107 ? 234.824 203.543 251.485 1.00 23.36 107 GLY M N 1
ATOM 7165 C CA . GLY C 3 107 ? 233.923 203.623 250.356 1.00 23.36 107 GLY M CA 1
ATOM 7166 C C . GLY C 3 107 ? 233.333 205.016 250.234 1.00 23.36 107 GLY M C 1
ATOM 7167 O O . GLY C 3 107 ? 233.769 205.959 250.891 1.00 23.36 107 GLY M O 1
ATOM 7168 N N . LEU C 3 108 ? 232.326 205.113 249.369 1.00 23.75 108 LEU M N 1
ATOM 7169 C CA . LEU C 3 108 ? 231.667 206.389 249.124 1.00 23.75 108 LEU M CA 1
ATOM 7170 C C . LEU C 3 108 ? 230.957 206.870 250.381 1.00 23.75 108 LEU M C 1
ATOM 7171 O O . LEU C 3 108 ? 230.334 206.087 251.102 1.00 23.75 108 LEU M O 1
ATOM 7176 N N . VAL C 3 109 ? 231.058 208.175 250.646 1.00 23.05 109 VAL M N 1
ATOM 7177 C CA . VAL C 3 109 ? 230.393 208.803 251.778 1.00 23.05 109 VAL M CA 1
ATOM 7178 C C . VAL C 3 109 ? 229.373 209.842 251.332 1.00 23.05 109 VAL M C 1
ATOM 7179 O O . VAL C 3 109 ? 228.304 209.968 251.939 1.00 23.05 109 VAL M O 1
ATOM 7183 N N . THR C 3 110 ? 229.680 210.601 250.285 1.00 23.80 110 THR M N 1
ATOM 7184 C CA . THR C 3 110 ? 228.773 211.628 249.790 1.00 23.80 110 THR M CA 1
ATOM 7185 C C . THR C 3 110 ? 229.199 212.004 248.376 1.00 23.80 110 THR M C 1
ATOM 7186 O O . THR C 3 110 ? 230.185 211.486 247.845 1.00 23.80 110 THR M O 1
ATOM 7190 N N . SER C 3 111 ? 228.444 212.916 247.770 1.00 24.46 111 SER M N 1
ATOM 7191 C CA . SER C 3 111 ? 228.717 213.360 246.412 1.00 24.46 111 SER M CA 1
ATOM 7192 C C . SER C 3 111 ? 228.159 214.764 246.231 1.00 24.46 111 SER M C 1
ATOM 7193 O O . SER C 3 111 ? 227.391 215.263 247.056 1.00 24.46 111 SER M O 1
ATOM 7196 N N . VAL C 3 112 ? 228.574 215.404 245.138 1.00 24.13 112 VAL M N 1
ATOM 7197 C CA . VAL C 3 112 ? 228.117 216.742 244.775 1.00 24.13 112 VAL M CA 1
ATOM 7198 C C . VAL C 3 112 ? 228.713 217.765 245.734 1.00 24.13 112 VAL M C 1
ATOM 7199 O O . VAL C 3 112 ? 229.470 218.648 245.317 1.00 24.13 112 VAL M O 1
ATOM 7203 N N . ASN C 3 113 ? 228.379 217.658 247.025 1.00 22.31 113 ASN M N 1
ATOM 7204 C CA . ASN C 3 113 ? 228.902 218.589 248.013 1.00 22.31 113 ASN M CA 1
ATOM 7205 C C . ASN C 3 113 ? 229.935 217.903 248.904 1.00 22.31 113 ASN M C 1
ATOM 7206 O O . ASN C 3 113 ? 229.827 216.704 249.181 1.00 22.31 113 ASN M O 1
ATOM 7211 N N . PRO C 3 114 ? 230.951 218.636 249.373 1.00 21.72 114 PRO M N 1
ATOM 7212 C CA . PRO C 3 114 ? 232.001 218.004 250.181 1.00 21.72 114 PRO M CA 1
ATOM 7213 C C . PRO C 3 114 ? 231.679 217.961 251.667 1.00 21.72 114 PRO M C 1
ATOM 7214 O O . PRO C 3 114 ? 232.575 217.744 252.488 1.00 21.72 114 PRO M O 1
ATOM 7218 N N . TYR C 3 115 ? 230.416 218.175 252.026 1.00 21.36 115 TYR M N 1
ATOM 7219 C CA . TYR C 3 115 ? 230.025 218.238 253.429 1.00 21.36 115 TYR M CA 1
ATOM 7220 C C . TYR C 3 115 ? 229.347 216.939 253.854 1.00 21.36 115 TYR M C 1
ATOM 7221 O O . TYR C 3 115 ? 228.126 216.802 253.703 1.00 21.36 115 TYR M O 1
ATOM 7230 N N . PRO C 3 116 ? 230.089 215.970 254.386 1.00 20.98 116 PRO M N 1
ATOM 7231 C CA . PRO C 3 116 ? 229.455 214.724 254.832 1.00 20.98 116 PRO M CA 1
ATOM 7232 C C . PRO C 3 116 ? 228.510 214.958 255.999 1.00 20.98 116 PRO M C 1
ATOM 7233 O O . PRO C 3 116 ? 228.664 215.900 256.779 1.00 20.98 116 PRO M O 1
ATOM 7237 N N . LYS C 3 117 ? 227.516 214.081 256.105 1.00 22.75 117 LYS M N 1
ATOM 7238 C CA . LYS C 3 117 ? 226.486 214.194 257.126 1.00 22.75 117 LYS M CA 1
ATOM 7239 C C . LYS C 3 117 ? 226.827 213.336 258.339 1.00 22.75 117 LYS M C 1
ATOM 7240 O O . LYS C 3 117 ? 227.493 212.303 258.229 1.00 22.75 117 LYS M O 1
ATOM 7246 N N . LYS C 3 118 ? 226.359 213.778 259.503 1.00 23.77 118 LYS M N 1
ATOM 7247 C CA . LYS C 3 118 ? 226.566 213.027 260.733 1.00 23.77 118 LYS M CA 1
ATOM 7248 C C . LYS C 3 118 ? 225.790 211.714 260.691 1.00 23.77 118 LYS M C 1
ATOM 7249 O O . LYS C 3 118 ? 224.735 211.609 260.059 1.00 23.77 118 LYS M O 1
ATOM 7255 N N . TRP C 3 119 ? 226.326 210.707 261.372 1.00 22.43 119 TRP M N 1
ATOM 7256 C CA . TRP C 3 119 ? 225.761 209.366 261.389 1.00 22.43 119 TRP M CA 1
ATOM 7257 C C . TRP C 3 119 ? 225.195 209.041 262.765 1.00 22.43 119 TRP M C 1
ATOM 7258 O O . TRP C 3 119 ? 225.511 209.684 263.770 1.00 22.43 119 TRP M O 1
ATOM 7269 N N . GLU C 3 120 ? 224.348 208.016 262.794 1.00 24.04 120 GLU M N 1
ATOM 7270 C CA . GLU C 3 120 ? 223.814 207.466 264.032 1.00 24.04 120 GLU M CA 1
ATOM 7271 C C . GLU C 3 120 ? 223.795 205.952 263.900 1.00 24.04 120 GLU M C 1
ATOM 7272 O O . GLU C 3 120 ? 223.215 205.419 262.951 1.00 24.04 120 GLU M O 1
ATOM 7278 N N . ILE C 3 121 ? 224.429 205.265 264.847 1.00 24.36 121 ILE M N 1
ATOM 7279 C CA . ILE C 3 121 ? 224.584 203.817 264.805 1.00 24.36 121 ILE M CA 1
ATOM 7280 C C . ILE C 3 121 ? 223.978 203.226 266.069 1.00 24.36 121 ILE M C 1
ATOM 7281 O O . ILE C 3 121 ? 224.281 203.678 267.181 1.00 24.36 121 ILE M O 1
ATOM 7286 N N . LEU C 3 122 ? 223.122 202.223 265.897 1.00 25.56 122 LEU M N 1
ATOM 7287 C CA . LEU C 3 122 ? 222.555 201.486 267.016 1.00 25.56 122 LEU M CA 1
ATOM 7288 C C . LEU C 3 122 ? 223.411 200.260 267.299 1.00 25.56 122 LEU M C 1
ATOM 7289 O O . LEU C 3 122 ? 223.867 199.581 266.373 1.00 25.56 122 LEU M O 1
ATOM 7294 N N . ARG C 3 123 ? 223.633 199.982 268.582 1.00 25.17 123 ARG M N 1
ATOM 7295 C CA . ARG C 3 123 ? 224.508 198.887 268.978 1.00 25.17 123 ARG M CA 1
ATOM 7296 C C . ARG C 3 123 ? 224.025 198.289 270.288 1.00 25.17 123 ARG M C 1
ATOM 7297 O O . ARG C 3 123 ? 223.819 199.013 271.266 1.00 25.17 123 ARG M O 1
ATOM 7305 N N . ARG C 3 124 ? 223.845 196.972 270.298 1.00 24.89 124 ARG M N 1
ATOM 7306 C CA . ARG C 3 124 ? 223.497 196.238 271.503 1.00 24.89 124 ARG M CA 1
ATOM 7307 C C . ARG C 3 124 ? 224.755 195.674 272.154 1.00 24.89 124 ARG M C 1
ATOM 7308 O O . ARG C 3 124 ? 225.762 195.406 271.493 1.00 24.89 124 ARG M O 1
ATOM 7316 N N . GLY C 3 125 ? 224.686 195.487 273.469 1.00 25.79 125 GLY M N 1
ATOM 7317 C CA . GLY C 3 125 ? 225.834 194.993 274.204 1.00 25.79 125 GLY M CA 1
ATOM 7318 C C . GLY C 3 125 ? 225.416 194.360 275.511 1.00 25.79 125 GLY M C 1
ATOM 7319 O O . GLY C 3 125 ? 224.263 194.460 275.939 1.00 25.79 125 GLY M O 1
ATOM 7320 N N . GLY C 3 126 ? 226.384 193.704 276.147 1.00 25.36 126 GLY M N 1
ATOM 7321 C CA . GLY C 3 126 ? 226.159 193.078 277.434 1.00 25.36 126 GLY M CA 1
ATOM 7322 C C . GLY C 3 126 ? 226.825 191.725 277.582 1.00 25.36 126 GLY M C 1
ATOM 7323 O O . GLY C 3 126 ? 227.235 191.353 278.683 1.00 25.36 126 GLY M O 1
ATOM 7324 N N . ASN C 3 127 ? 226.946 190.980 276.482 1.00 27.23 127 ASN M N 1
ATOM 7325 C CA . ASN C 3 127 ? 227.572 189.665 276.533 1.00 27.23 127 ASN M CA 1
ATOM 7326 C C . ASN C 3 127 ? 229.085 189.745 276.389 1.00 27.23 127 ASN M C 1
ATOM 7327 O O . ASN C 3 127 ? 229.811 189.019 277.078 1.00 27.23 127 ASN M O 1
ATOM 7332 N N . ARG C 3 128 ? 229.580 190.618 275.509 1.00 28.13 128 ARG M N 1
ATOM 7333 C CA . ARG C 3 128 ? 231.019 190.782 275.352 1.00 28.13 128 ARG M CA 1
ATOM 7334 C C . ARG C 3 128 ? 231.667 191.401 276.580 1.00 28.13 128 ARG M C 1
ATOM 7335 O O . ARG C 3 128 ? 232.899 191.402 276.677 1.00 28.13 128 ARG M O 1
ATOM 7343 N N . LEU C 3 129 ? 230.874 191.921 277.510 1.00 25.39 129 LEU M N 1
ATOM 7344 C CA . LEU C 3 129 ? 231.384 192.391 278.789 1.00 25.39 129 LEU M CA 1
ATOM 7345 C C . LEU C 3 129 ? 231.643 191.169 279.668 1.00 25.39 129 LEU M C 1
ATOM 7346 O O . LEU C 3 129 ? 231.677 190.033 279.188 1.00 25.39 129 LEU M O 1
ATOM 7351 N N . TRP C 3 130 ? 231.856 191.383 280.966 1.00 25.28 130 TRP M N 1
ATOM 7352 C CA . TRP C 3 130 ? 232.167 190.317 281.913 1.00 25.28 130 TRP M CA 1
ATOM 7353 C C . TRP C 3 130 ? 233.520 189.679 281.636 1.00 25.28 130 TRP M C 1
ATOM 7354 O O . TRP C 3 130 ? 233.774 188.549 282.066 1.00 25.28 130 TRP M O 1
ATOM 7365 N N . ASP C 3 131 ? 234.398 190.383 280.924 1.00 27.98 131 ASP M N 1
ATOM 7366 C CA . ASP C 3 131 ? 235.726 189.871 280.615 1.00 27.98 131 ASP M CA 1
ATOM 7367 C C . ASP C 3 131 ? 235.631 188.516 279.921 1.00 27.98 131 ASP M C 1
ATOM 7368 O O . ASP C 3 131 ? 235.417 188.456 278.706 1.00 27.98 131 ASP M O 1
ATOM 7373 N N . GLY C 3 132 ? 235.785 187.428 280.674 1.00 25.77 132 GLY M N 1
ATOM 7374 C CA . GLY C 3 132 ? 235.769 186.100 280.095 1.00 25.77 132 GLY M CA 1
ATOM 7375 C C . GLY C 3 132 ? 234.794 185.154 280.764 1.00 25.77 132 GLY M C 1
ATOM 7376 O O . GLY C 3 132 ? 234.457 184.108 280.201 1.00 25.77 132 GLY M O 1
ATOM 7377 N N . ASN C 3 133 ? 234.333 185.503 281.963 1.00 25.79 133 ASN M N 1
ATOM 7378 C CA . ASN C 3 133 ? 233.452 184.639 282.749 1.00 25.79 133 ASN M CA 1
ATOM 7379 C C . ASN C 3 133 ? 232.118 185.332 282.990 1.00 25.79 133 ASN M C 1
ATOM 7380 O O . ASN C 3 133 ? 231.985 186.109 283.952 1.00 25.79 133 ASN M O 1
ATOM 7385 N N . PRO C 3 134 ? 231.108 185.093 282.157 1.00 25.19 134 PRO M N 1
ATOM 7386 C CA . PRO C 3 134 ? 229.775 185.627 282.452 1.00 25.19 134 PRO M CA 1
ATOM 7387 C C . PRO C 3 134 ? 229.200 185.014 283.719 1.00 25.19 134 PRO M C 1
ATOM 7388 O O . PRO C 3 134 ? 229.486 183.868 284.070 1.00 25.19 134 PRO M O 1
ATOM 7392 N N . TRP C 3 135 ? 228.374 185.799 284.405 1.00 23.89 135 TRP M N 1
ATOM 7393 C CA . TRP C 3 135 ? 227.756 185.396 285.662 1.00 23.89 135 TRP M CA 1
ATOM 7394 C C . TRP C 3 135 ? 226.269 185.166 285.435 1.00 23.89 135 TRP M C 1
ATOM 7395 O O . TRP C 3 135 ? 225.554 186.081 285.013 1.00 23.89 135 TRP M O 1
ATOM 7406 N N . TYR C 3 136 ? 225.809 183.952 285.722 1.00 23.06 136 TYR M N 1
ATOM 7407 C CA . TYR C 3 136 ? 224.405 183.581 285.582 1.00 23.06 136 TYR M CA 1
ATOM 7408 C C . TYR C 3 136 ? 223.868 184.004 284.211 1.00 23.06 136 TYR M C 1
ATOM 7409 O O . TYR C 3 136 ? 222.866 184.722 284.125 1.00 23.06 136 TYR M O 1
ATOM 7418 N N . PRO C 3 137 ? 224.507 183.568 283.123 1.00 23.19 137 PRO M N 1
ATOM 7419 C CA . PRO C 3 137 ? 224.099 184.046 281.793 1.00 23.19 137 PRO M CA 1
ATOM 7420 C C . PRO C 3 137 ? 222.693 183.633 281.393 1.00 23.19 137 PRO M C 1
ATOM 7421 O O . PRO C 3 137 ? 222.135 184.236 280.467 1.00 23.19 137 PRO M O 1
ATOM 7425 N N . GLU C 3 138 ? 222.101 182.632 282.047 1.00 23.74 138 GLU M N 1
ATOM 7426 C CA . GLU C 3 138 ? 220.773 182.177 281.648 1.00 23.74 138 GLU M CA 1
ATOM 7427 C C . GLU C 3 138 ? 219.737 183.288 281.766 1.00 23.74 138 GLU M C 1
ATOM 7428 O O . GLU C 3 138 ? 218.706 183.247 281.085 1.00 23.74 138 GLU M O 1
ATOM 7434 N N . LYS C 3 139 ? 219.988 184.282 282.619 1.00 23.87 139 LYS M N 1
ATOM 7435 C CA . LYS C 3 139 ? 219.051 185.378 282.843 1.00 23.87 139 LYS M CA 1
ATOM 7436 C C . LYS C 3 139 ? 219.699 186.739 282.615 1.00 23.87 139 LYS M C 1
ATOM 7437 O O . LYS C 3 139 ? 219.235 187.743 283.163 1.00 23.87 139 LYS M O 1
ATOM 7443 N N . GLN C 3 140 ? 220.767 186.794 281.817 1.00 23.87 140 GLN M N 1
ATOM 7444 C CA . GLN C 3 140 ? 221.476 188.053 281.614 1.00 23.87 140 GLN M CA 1
ATOM 7445 C C . GLN C 3 140 ? 220.618 189.066 280.865 1.00 23.87 140 GLN M C 1
ATOM 7446 O O . GLN C 3 140 ? 220.620 190.256 281.202 1.00 23.87 140 GLN M O 1
ATOM 7452 N N . PHE C 3 141 ? 219.882 188.621 279.851 1.00 22.04 141 PHE M N 1
ATOM 7453 C CA . PHE C 3 141 ? 219.140 189.510 278.971 1.00 22.04 141 PHE M CA 1
ATOM 7454 C C . PHE C 3 141 ? 217.641 189.279 279.108 1.00 22.04 141 PHE M C 1
ATOM 7455 O O . PHE C 3 141 ? 217.187 188.174 279.418 1.00 22.04 141 PHE M O 1
ATOM 7463 N N . VAL C 3 142 ? 216.877 190.344 278.873 1.00 21.66 142 VAL M N 1
ATOM 7464 C CA . VAL C 3 142 ? 215.420 190.307 278.888 1.00 21.66 142 VAL M CA 1
ATOM 7465 C C . VAL C 3 142 ? 214.925 190.725 277.512 1.00 21.66 142 VAL M C 1
ATOM 7466 O O . VAL C 3 142 ? 215.320 191.780 277.000 1.00 21.66 142 VAL M O 1
ATOM 7470 N N . TRP C 3 143 ? 214.064 189.903 276.920 1.00 22.75 143 TRP M N 1
ATOM 7471 C CA . TRP C 3 143 ? 213.555 190.145 275.577 1.00 22.75 143 TRP M CA 1
ATOM 7472 C C . TRP C 3 143 ? 212.230 190.893 275.653 1.00 22.75 143 TRP M C 1
ATOM 7473 O O . TRP C 3 143 ? 211.339 190.513 276.419 1.00 22.75 143 TRP M O 1
ATOM 7484 N N . LEU C 3 144 ? 212.106 191.957 274.860 1.00 21.35 144 LEU M N 1
ATOM 7485 C CA . LEU C 3 144 ? 210.904 192.774 274.829 1.00 21.35 144 LEU M CA 1
ATOM 7486 C C . LEU C 3 144 ? 210.508 193.063 273.388 1.00 21.35 144 LEU M C 1
ATOM 7487 O O . LEU C 3 144 ? 211.351 193.086 272.487 1.00 21.35 144 LEU M O 1
ATOM 7492 N N . ALA C 3 145 ? 209.210 193.286 273.185 1.00 21.93 145 ALA M N 1
ATOM 7493 C CA . ALA C 3 145 ? 208.663 193.674 271.887 1.00 21.93 145 ALA M CA 1
ATOM 7494 C C . ALA C 3 145 ? 209.058 192.673 270.799 1.00 21.93 145 ALA M C 1
ATOM 7495 O O . ALA C 3 145 ? 209.710 193.009 269.808 1.00 21.93 145 ALA M O 1
ATOM 7497 N N . ASP C 3 146 ? 208.646 191.423 271.005 1.00 23.27 146 ASP M N 1
ATOM 7498 C CA . ASP C 3 146 ? 208.877 190.358 270.031 1.00 23.27 146 ASP M CA 1
ATOM 7499 C C . ASP C 3 146 ? 210.359 190.243 269.684 1.00 23.27 146 ASP M C 1
ATOM 7500 O O . ASP C 3 146 ? 210.735 190.000 268.536 1.00 23.27 146 ASP M O 1
ATOM 7505 N N . GLY C 3 147 ? 211.210 190.423 270.691 1.00 23.10 147 GLY M N 1
ATOM 7506 C CA . GLY C 3 147 ? 212.639 190.300 270.511 1.00 23.10 147 GLY M CA 1
ATOM 7507 C C . GLY C 3 147 ? 213.322 191.512 269.916 1.00 23.10 147 GLY M C 1
ATOM 7508 O O . GLY C 3 147 ? 214.541 191.473 269.710 1.00 23.10 147 GLY M O 1
ATOM 7509 N N . GLN C 3 148 ? 212.582 192.585 269.632 1.00 23.38 148 GLN M N 1
ATOM 7510 C CA . GLN C 3 148 ? 213.198 193.767 269.038 1.00 23.38 148 GLN M CA 1
ATOM 7511 C C . GLN C 3 148 ? 214.207 194.403 269.987 1.00 23.38 148 GLN M C 1
ATOM 7512 O O . GLN C 3 148 ? 215.285 194.832 269.561 1.00 23.38 148 GLN M O 1
ATOM 7518 N N . ILE C 3 149 ? 213.878 194.471 271.273 1.00 22.74 149 ILE M N 1
ATOM 7519 C CA . ILE C 3 149 ? 214.709 195.132 272.274 1.00 22.74 149 ILE M CA 1
ATOM 7520 C C . ILE C 3 149 ? 215.331 194.059 273.157 1.00 22.74 149 ILE M C 1
ATOM 7521 O O . ILE C 3 149 ? 214.617 193.300 273.823 1.00 22.74 149 ILE M O 1
ATOM 7526 N N . LYS C 3 150 ? 216.664 194.000 273.164 1.00 22.91 150 LYS M N 1
ATOM 7527 C CA . LYS C 3 150 ? 217.404 193.038 273.978 1.00 22.91 150 LYS M CA 1
ATOM 7528 C C . LYS C 3 150 ? 217.883 193.751 275.240 1.00 22.91 150 LYS M C 1
ATOM 7529 O O . LYS C 3 150 ? 219.048 194.118 275.381 1.00 22.91 150 LYS M O 1
ATOM 7535 N N . ALA C 3 151 ? 216.953 193.945 276.169 1.00 22.68 151 ALA M N 1
ATOM 7536 C CA . ALA C 3 151 ? 217.265 194.627 277.414 1.00 22.68 151 ALA M CA 1
ATOM 7537 C C . ALA C 3 151 ? 218.103 193.734 278.326 1.00 22.68 151 ALA M C 1
ATOM 7538 O O . ALA C 3 151 ? 218.088 192.504 278.225 1.00 22.68 151 ALA M O 1
ATOM 7540 N N . MET C 3 152 ? 218.840 194.375 279.229 1.00 21.77 152 MET M N 1
ATOM 7541 C CA . MET C 3 152 ? 219.700 193.689 280.182 1.00 21.77 152 MET M CA 1
ATOM 7542 C C . MET C 3 152 ? 219.116 193.793 281.584 1.00 21.77 152 MET M C 1
ATOM 7543 O O . MET C 3 152 ? 218.481 194.789 281.942 1.00 21.77 152 MET M O 1
ATOM 7548 N N . ASN C 3 153 ? 219.337 192.751 282.374 1.00 22.24 153 ASN M N 1
ATOM 7549 C CA . ASN C 3 153 ? 218.842 192.733 283.744 1.00 22.24 153 ASN M CA 1
ATOM 7550 C C . ASN C 3 153 ? 219.622 193.738 284.588 1.00 22.24 153 ASN M C 1
ATOM 7551 O O . ASN C 3 153 ? 220.859 193.698 284.600 1.00 22.24 153 ASN M O 1
ATOM 7556 N N . PRO C 3 154 ? 218.952 194.648 285.302 1.00 21.08 154 PRO M N 1
ATOM 7557 C CA . PRO C 3 154 ? 219.701 195.613 286.127 1.00 21.08 154 PRO M CA 1
ATOM 7558 C C . PRO C 3 154 ? 220.591 194.958 287.168 1.00 21.08 154 PRO M C 1
ATOM 7559 O O . PRO C 3 154 ? 221.661 195.497 287.489 1.00 21.08 154 PRO M O 1
ATOM 7563 N N . ALA C 3 155 ? 220.181 193.811 287.713 1.00 20.98 155 ALA M N 1
ATOM 7564 C CA . ALA C 3 155 ? 221.022 193.118 288.681 1.00 20.98 155 ALA M CA 1
ATOM 7565 C C . ALA C 3 155 ? 222.370 192.765 288.073 1.00 20.98 155 ALA M C 1
ATOM 7566 O O . ALA C 3 155 ? 223.410 192.891 288.730 1.00 20.98 155 ALA M O 1
ATOM 7568 N N . HIS C 3 156 ? 222.373 192.320 286.815 1.00 22.05 156 HIS M N 1
ATOM 7569 C CA . HIS C 3 156 ? 223.634 192.045 286.137 1.00 22.05 156 HIS M CA 1
ATOM 7570 C C . HIS C 3 156 ? 224.462 193.315 285.984 1.00 22.05 156 HIS M C 1
ATOM 7571 O O . HIS C 3 156 ? 225.690 193.280 286.109 1.00 22.05 156 HIS M O 1
ATOM 7578 N N . ILE C 3 157 ? 223.809 194.446 285.708 1.00 20.87 157 ILE M N 1
ATOM 7579 C CA . ILE C 3 157 ? 224.536 195.708 285.596 1.00 20.87 157 ILE M CA 1
ATOM 7580 C C . ILE C 3 157 ? 225.245 196.023 286.906 1.00 20.87 157 ILE M C 1
ATOM 7581 O O . ILE C 3 157 ? 226.437 196.358 286.926 1.00 20.87 157 ILE M O 1
ATOM 7586 N N . LEU C 3 158 ? 224.519 195.922 288.020 1.00 21.22 158 LEU M N 1
ATOM 7587 C CA . LEU C 3 158 ? 225.119 196.228 289.315 1.00 21.22 158 LEU M CA 1
ATOM 7588 C C . LEU C 3 158 ? 226.238 195.248 289.648 1.00 21.22 158 LEU M C 1
ATOM 7589 O O . LEU C 3 158 ? 227.288 195.644 290.169 1.00 21.22 158 LEU M O 1
ATOM 7594 N N . TYR C 3 159 ? 226.029 193.961 289.360 1.00 22.35 159 TYR M N 1
ATOM 7595 C CA . TYR C 3 159 ? 227.059 192.969 289.639 1.00 22.35 159 TYR M CA 1
ATOM 7596 C C . TYR C 3 159 ? 228.319 193.245 288.829 1.00 22.35 159 TYR M C 1
ATOM 7597 O O . TYR C 3 159 ? 229.434 193.148 289.351 1.00 22.35 159 TYR M O 1
ATOM 7606 N N . LEU C 3 160 ? 228.161 193.588 287.548 1.00 24.64 160 LEU M N 1
ATOM 7607 C CA . LEU C 3 160 ? 229.319 193.922 286.726 1.00 24.64 160 LEU M CA 1
ATOM 7608 C C . LEU C 3 160 ? 230.029 195.158 287.256 1.00 24.64 160 LEU M C 1
ATOM 7609 O O . LEU C 3 160 ? 231.263 195.192 287.324 1.00 24.64 160 LEU M O 1
ATOM 7614 N N . VAL C 3 161 ? 229.268 196.186 287.635 1.00 22.70 161 VAL M N 1
ATOM 7615 C CA . VAL C 3 161 ? 229.891 197.410 288.130 1.00 22.70 161 VAL M CA 1
ATOM 7616 C C . VAL C 3 161 ? 230.693 197.122 289.390 1.00 22.70 161 VAL M C 1
ATOM 7617 O O . VAL C 3 161 ? 231.822 197.602 289.549 1.00 22.70 161 VAL M O 1
ATOM 7621 N N . TYR C 3 162 ? 230.128 196.333 290.305 1.00 23.30 162 TYR M N 1
ATOM 7622 C CA . TYR C 3 162 ? 230.827 196.044 291.554 1.00 23.30 162 TYR M CA 1
ATOM 7623 C C . TYR C 3 162 ? 232.052 195.170 291.313 1.00 23.30 162 TYR M C 1
ATOM 7624 O O . TYR C 3 162 ? 233.149 195.479 291.792 1.00 23.30 162 TYR M O 1
ATOM 7633 N N . THR C 3 163 ? 231.889 194.078 290.566 1.00 24.85 163 THR M N 1
ATOM 7634 C CA . THR C 3 163 ? 232.948 193.095 290.385 1.00 24.85 163 THR M CA 1
ATOM 7635 C C . THR C 3 163 ? 233.722 193.264 289.085 1.00 24.85 163 THR M C 1
ATOM 7636 O O . THR C 3 163 ? 234.739 192.588 288.899 1.00 24.85 163 THR M O 1
ATOM 7640 N N . GLY C 3 164 ? 233.274 194.135 288.185 1.00 25.53 164 GLY M N 1
ATOM 7641 C CA . GLY C 3 164 ? 233.960 194.320 286.922 1.00 25.53 164 GLY M CA 1
ATOM 7642 C C . GLY C 3 164 ? 235.407 194.733 287.095 1.00 25.53 164 GLY M C 1
ATOM 7643 O O . GLY C 3 164 ? 235.705 195.688 287.817 1.00 25.53 164 GLY M O 1
ATOM 7644 N N . ARG C 3 165 ? 236.316 194.017 286.432 1.00 27.69 165 ARG M N 1
ATOM 7645 C CA . ARG C 3 165 ? 237.732 194.357 286.536 1.00 27.69 165 ARG M CA 1
ATOM 7646 C C . ARG C 3 165 ? 238.023 195.723 285.933 1.00 27.69 165 ARG M C 1
ATOM 7647 O O . ARG C 3 165 ? 238.955 196.405 286.372 1.00 27.69 165 ARG M O 1
ATOM 7655 N N . ASP C 3 166 ? 237.246 196.136 284.935 1.00 26.61 166 ASP M N 1
ATOM 7656 C CA . ASP C 3 166 ? 237.439 197.428 284.294 1.00 26.61 166 ASP M CA 1
ATOM 7657 C C . ASP C 3 166 ? 236.730 198.567 285.013 1.00 26.61 166 ASP M C 1
ATOM 7658 O O . ASP C 3 166 ? 236.966 199.731 284.672 1.00 26.61 166 ASP M O 1
ATOM 7663 N N . PHE C 3 167 ? 235.877 198.271 285.996 1.00 24.93 167 PHE M N 1
ATOM 7664 C CA . PHE C 3 167 ? 235.138 199.299 286.715 1.00 24.93 167 PHE M CA 1
ATOM 7665 C C . PHE C 3 167 ? 235.597 199.434 288.161 1.00 24.93 167 PHE M C 1
ATOM 7666 O O . PHE C 3 167 ? 236.028 200.514 288.572 1.00 24.93 167 PHE M O 1
ATOM 7674 N N . ARG C 3 168 ? 235.524 198.359 288.947 1.00 26.56 168 ARG M N 1
ATOM 7675 C CA . ARG C 3 168 ? 235.921 198.419 290.349 1.00 26.56 168 ARG M CA 1
ATOM 7676 C C . ARG C 3 168 ? 236.837 197.257 290.711 1.00 26.56 168 ARG M C 1
ATOM 7677 O O . ARG C 3 168 ? 237.722 197.397 291.561 1.00 26.56 168 ARG M O 1
ATOM 7685 N N . GLY C 3 169 ? 236.632 196.111 290.072 1.00 27.65 169 GLY M N 1
ATOM 7686 C CA . GLY C 3 169 ? 237.488 194.959 290.307 1.00 27.65 169 GLY M CA 1
ATOM 7687 C C . GLY C 3 169 ? 237.445 194.419 291.720 1.00 27.65 169 GLY M C 1
ATOM 7688 O O . GLY C 3 169 ? 238.492 194.066 292.277 1.00 27.65 169 GLY M O 1
ATOM 7689 N N . LEU C 3 170 ? 236.258 194.344 292.315 1.00 26.89 170 LEU M N 1
ATOM 7690 C CA . LEU C 3 170 ? 236.113 193.696 293.610 1.00 26.89 170 LEU M CA 1
ATOM 7691 C C . LEU C 3 170 ? 236.058 192.184 293.441 1.00 26.89 170 LEU M C 1
ATOM 7692 O O . LEU C 3 170 ? 235.532 191.665 292.453 1.00 26.89 170 LEU M O 1
ATOM 7697 N N . ALA C 3 171 ? 236.612 191.476 294.421 1.00 24.96 171 ALA M N 1
ATOM 7698 C CA . ALA C 3 171 ? 236.612 190.022 294.376 1.00 24.96 171 ALA M CA 1
ATOM 7699 C C . ALA C 3 171 ? 235.185 189.491 294.323 1.00 24.96 171 ALA M C 1
ATOM 7700 O O . ALA C 3 171 ? 234.298 189.972 295.032 1.00 24.96 171 ALA M O 1
ATOM 7702 N N . ARG C 3 172 ? 234.970 188.487 293.471 1.00 24.62 172 ARG M N 1
ATOM 7703 C CA . ARG C 3 172 ? 233.650 187.880 293.359 1.00 24.62 172 ARG M CA 1
ATOM 7704 C C . ARG C 3 172 ? 233.229 187.185 294.646 1.00 24.62 172 ARG M C 1
ATOM 7705 O O . ARG C 3 172 ? 232.037 186.919 294.833 1.00 24.62 172 ARG M O 1
ATOM 7713 N N . THR C 3 173 ? 234.177 186.884 295.537 1.00 25.24 173 THR M N 1
ATOM 7714 C CA . THR C 3 173 ? 233.847 186.198 296.778 1.00 25.24 173 THR M CA 1
ATOM 7715 C C . THR C 3 173 ? 233.161 187.114 297.783 1.00 25.24 173 THR M C 1
ATOM 7716 O O . THR C 3 173 ? 232.582 186.622 298.756 1.00 25.24 173 THR M O 1
ATOM 7720 N N . ARG C 3 174 ? 233.203 188.427 297.567 1.00 25.94 174 ARG M N 1
ATOM 7721 C CA . ARG C 3 174 ? 232.642 189.383 298.513 1.00 25.94 174 ARG M CA 1
ATOM 7722 C C . ARG C 3 174 ? 231.150 189.613 298.317 1.00 25.94 174 ARG M C 1
ATOM 7723 O O . ARG C 3 174 ? 230.557 190.385 299.078 1.00 25.94 174 ARG M O 1
ATOM 7731 N N . MET C 3 175 ? 230.531 188.973 297.331 1.00 24.82 175 MET M N 1
ATOM 7732 C CA . MET C 3 175 ? 229.124 189.177 297.015 1.00 24.82 175 MET M CA 1
ATOM 7733 C C . MET C 3 175 ? 228.319 187.961 297.448 1.00 24.82 175 MET M C 1
ATOM 7734 O O . MET C 3 175 ? 228.697 186.822 297.152 1.00 24.82 175 MET M O 1
ATOM 7739 N N . ASP C 3 176 ? 227.212 188.205 298.143 1.00 23.69 176 ASP M N 1
ATOM 7740 C CA . ASP C 3 176 ? 226.320 187.134 298.580 1.00 23.69 176 ASP M CA 1
ATOM 7741 C C . ASP C 3 176 ? 225.583 186.596 297.362 1.00 23.69 176 ASP M C 1
ATOM 7742 O O . ASP C 3 176 ? 224.659 187.227 296.847 1.00 23.69 176 ASP M O 1
ATOM 7747 N N . GLU C 3 177 ? 225.989 185.412 296.898 1.00 22.59 177 GLU M N 1
ATOM 7748 C CA . GLU C 3 177 ? 225.456 184.888 295.645 1.00 22.59 177 GLU M CA 1
ATOM 7749 C C . GLU C 3 177 ? 223.950 184.670 295.723 1.00 22.59 177 GLU M C 1
ATOM 7750 O O . GLU C 3 177 ? 223.229 184.931 294.754 1.00 22.59 177 GLU M O 1
ATOM 7756 N N . ALA C 3 178 ? 223.459 184.180 296.862 1.00 22.69 178 ALA M N 1
ATOM 7757 C CA . ALA C 3 178 ? 222.048 183.820 296.962 1.00 22.69 178 ALA M CA 1
ATOM 7758 C C . ALA C 3 178 ? 221.149 185.026 296.716 1.00 22.69 178 ALA M C 1
ATOM 7759 O O . ALA C 3 178 ? 220.197 184.954 295.929 1.00 22.69 178 ALA M O 1
ATOM 7761 N N . SER C 3 179 ? 221.435 186.144 297.384 1.00 23.22 179 SER M N 1
ATOM 7762 C CA . SER C 3 179 ? 220.574 187.317 297.264 1.00 23.22 179 SER M CA 1
ATOM 7763 C C . SER C 3 179 ? 220.571 187.852 295.837 1.00 23.22 179 SER M C 1
ATOM 7764 O O . SER C 3 179 ? 219.512 188.170 295.280 1.00 23.22 179 SER M O 1
ATOM 7767 N N . TRP C 3 180 ? 221.753 187.962 295.228 1.00 23.49 180 TRP M N 1
ATOM 7768 C CA . TRP C 3 180 ? 221.834 188.485 293.869 1.00 23.49 180 TRP M CA 1
ATOM 7769 C C . TRP C 3 180 ? 221.135 187.563 292.879 1.00 23.49 180 TRP M C 1
ATOM 7770 O O . TRP C 3 180 ? 220.440 188.030 291.970 1.00 23.49 180 TRP M O 1
ATOM 7781 N N . ARG C 3 181 ? 221.309 186.248 293.034 1.00 22.15 181 ARG M N 1
ATOM 7782 C CA . ARG C 3 181 ? 220.636 185.317 292.136 1.00 22.15 181 ARG M CA 1
ATOM 7783 C C . ARG C 3 181 ? 219.124 185.403 292.289 1.00 22.15 181 ARG M C 1
ATOM 7784 O O . ARG C 3 181 ? 218.390 185.372 291.296 1.00 22.15 181 ARG M O 1
ATOM 7792 N N . ALA C 3 182 ? 218.638 185.511 293.528 1.00 22.79 182 ALA M N 1
ATOM 7793 C CA . ALA C 3 182 ? 217.201 185.651 293.734 1.00 22.79 182 ALA M CA 1
ATOM 7794 C C . ALA C 3 182 ? 216.681 186.934 293.101 1.00 22.79 182 ALA M C 1
ATOM 7795 O O . ALA C 3 182 ? 215.618 186.940 292.468 1.00 22.79 182 ALA M O 1
ATOM 7797 N N . ALA C 3 183 ? 217.421 188.035 293.260 1.00 23.48 183 ALA M N 1
ATOM 7798 C CA . ALA C 3 183 ? 216.999 189.296 292.662 1.00 23.48 183 ALA M CA 1
ATOM 7799 C C . ALA C 3 183 ? 216.957 189.198 291.143 1.00 23.48 183 ALA M C 1
ATOM 7800 O O . ALA C 3 183 ? 216.012 189.679 290.507 1.00 23.48 183 ALA M O 1
ATOM 7802 N N . ALA C 3 184 ? 217.977 188.578 290.544 1.00 23.24 184 ALA M N 1
ATOM 7803 C CA . ALA C 3 184 ? 217.995 188.420 289.094 1.00 23.24 184 ALA M CA 1
ATOM 7804 C C . ALA C 3 184 ? 216.834 187.556 288.622 1.00 23.24 184 ALA M C 1
ATOM 7805 O O . ALA C 3 184 ? 216.189 187.868 287.613 1.00 23.24 184 ALA M O 1
ATOM 7807 N N . ASP C 3 185 ? 216.555 186.462 289.334 1.00 22.69 185 ASP M N 1
ATOM 7808 C CA . ASP C 3 185 ? 215.437 185.604 288.959 1.00 22.69 185 ASP M CA 1
ATOM 7809 C C . ASP C 3 185 ? 214.124 186.370 289.023 1.00 22.69 185 ASP M C 1
ATOM 7810 O O . ASP C 3 185 ? 213.294 186.288 288.107 1.00 22.69 185 ASP M O 1
ATOM 7815 N N . THR C 3 186 ? 213.920 187.132 290.099 1.00 22.76 186 THR M N 1
ATOM 7816 C CA . THR C 3 186 ? 212.684 187.895 290.237 1.00 22.76 186 THR M CA 1
ATOM 7817 C C . THR C 3 186 ? 212.554 188.923 289.121 1.00 22.76 186 THR M C 1
ATOM 7818 O O . THR C 3 186 ? 211.483 189.074 288.520 1.00 22.76 186 THR M O 1
ATOM 7822 N N . LEU C 3 187 ? 213.640 189.638 288.825 1.00 22.88 187 LEU M N 1
ATOM 7823 C CA . LEU C 3 187 ? 213.587 190.654 287.780 1.00 22.88 187 LEU M CA 1
ATOM 7824 C C . LEU C 3 187 ? 213.289 190.031 286.422 1.00 22.88 187 LEU M C 1
ATOM 7825 O O . LEU C 3 187 ? 212.484 190.564 285.649 1.00 22.88 187 LEU M O 1
ATOM 7830 N N . TYR C 3 188 ? 213.925 188.899 286.113 1.00 23.08 188 TYR M N 1
ATOM 7831 C CA . TYR C 3 188 ? 213.650 188.229 284.847 1.00 23.08 188 TYR M CA 1
ATOM 7832 C C . TYR C 3 188 ? 212.198 187.778 284.776 1.00 23.08 188 TYR M C 1
ATOM 7833 O O . TYR C 3 188 ? 211.551 187.906 283.730 1.00 23.08 188 TYR M O 1
ATOM 7842 N N . ALA C 3 189 ? 211.667 187.247 285.880 1.00 23.57 189 ALA M N 1
ATOM 7843 C CA . ALA C 3 189 ? 210.266 186.841 285.896 1.00 23.57 189 ALA M CA 1
ATOM 7844 C C . ALA C 3 189 ? 209.351 188.032 285.644 1.00 23.57 189 ALA M C 1
ATOM 7845 O O . ALA C 3 189 ? 208.372 187.926 284.896 1.00 23.57 189 ALA M O 1
ATOM 7847 N N . GLU C 3 190 ? 209.653 189.175 286.261 1.00 22.67 190 GLU M N 1
ATOM 7848 C CA . GLU C 3 190 ? 208.872 190.383 286.034 1.00 22.67 190 GLU M CA 1
ATOM 7849 C C . GLU C 3 190 ? 209.136 191.012 284.673 1.00 22.67 190 GLU M C 1
ATOM 7850 O O . GLU C 3 190 ? 208.399 191.922 284.279 1.00 22.67 190 GLU M O 1
ATOM 7856 N N . GLY C 3 191 ? 210.160 190.561 283.950 1.00 22.47 191 GLY M N 1
ATOM 7857 C CA . GLY C 3 191 ? 210.476 191.138 282.658 1.00 22.47 191 GLY M CA 1
ATOM 7858 C C . GLY C 3 191 ? 210.807 192.612 282.762 1.00 22.47 191 GLY M C 1
ATOM 7859 O O . GLY C 3 191 ? 210.310 193.426 281.979 1.00 22.47 191 GLY M O 1
ATOM 7860 N N . PHE C 3 192 ? 211.650 192.963 283.727 1.00 21.75 192 PHE M N 1
ATOM 7861 C CA . PHE C 3 192 ? 211.967 194.351 284.055 1.00 21.75 192 PHE M CA 1
ATOM 7862 C C . PHE C 3 192 ? 213.411 194.616 283.634 1.00 21.75 192 PHE M C 1
ATOM 7863 O O . PHE C 3 192 ? 214.343 194.444 284.421 1.00 21.75 192 PHE M O 1
ATOM 7871 N N . GLY C 3 193 ? 213.590 195.039 282.384 1.00 21.73 193 GLY M N 1
ATOM 7872 C CA . GLY C 3 193 ? 214.910 195.329 281.856 1.00 21.73 193 GLY M CA 1
ATOM 7873 C C . GLY C 3 193 ? 215.127 196.805 281.591 1.00 21.73 193 GLY M C 1
ATOM 7874 O O . GLY C 3 193 ? 214.165 197.573 281.512 1.00 21.73 193 GLY M O 1
ATOM 7875 N N . LEU C 3 194 ? 216.387 197.215 281.447 1.00 20.95 194 LEU M N 1
ATOM 7876 C CA . LEU C 3 194 ? 216.715 198.615 281.226 1.00 20.95 194 LEU M CA 1
ATOM 7877 C C . LEU C 3 194 ? 217.930 198.712 280.315 1.00 20.95 194 LEU M C 1
ATOM 7878 O O . LEU C 3 194 ? 218.710 197.766 280.183 1.00 20.95 194 LEU M O 1
ATOM 7883 N N . CYS C 3 195 ? 218.077 199.877 279.684 1.00 22.21 195 CYS M N 1
ATOM 7884 C CA . CYS C 3 195 ? 219.214 200.179 278.826 1.00 22.21 195 CYS M CA 1
ATOM 7885 C C . CYS C 3 195 ? 219.814 201.513 279.242 1.00 22.21 195 CYS M C 1
ATOM 7886 O O . CYS C 3 195 ? 219.085 202.456 279.566 1.00 22.21 195 CYS M O 1
ATOM 7889 N N . PHE C 3 196 ? 221.144 201.590 279.232 1.00 21.09 196 PHE M N 1
ATOM 7890 C CA . PHE C 3 196 ? 221.857 202.768 279.700 1.00 21.09 196 PHE M CA 1
ATOM 7891 C C . PHE C 3 196 ? 223.086 202.997 278.832 1.00 21.09 196 PHE M C 1
ATOM 7892 O O . PHE C 3 196 ? 223.534 202.111 278.100 1.00 21.09 196 PHE M O 1
ATOM 7900 N N . GLU C 3 197 ? 223.628 204.210 278.920 1.00 23.47 197 GLU M N 1
ATOM 7901 C CA . GLU C 3 197 ? 224.859 204.563 278.228 1.00 23.47 197 GLU M CA 1
ATOM 7902 C C . GLU C 3 197 ? 225.715 205.403 279.164 1.00 23.47 197 GLU M C 1
ATOM 7903 O O . GLU C 3 197 ? 225.192 206.215 279.931 1.00 23.47 197 GLU M O 1
ATOM 7909 N N . TRP C 3 198 ? 227.030 205.204 279.093 1.00 24.06 198 TRP M N 1
ATOM 7910 C CA . TRP C 3 198 ? 227.975 205.849 279.998 1.00 24.06 198 TRP M CA 1
ATOM 7911 C C . TRP C 3 198 ? 228.696 206.971 279.261 1.00 24.06 198 TRP M C 1
ATOM 7912 O O . TRP C 3 198 ? 229.595 206.716 278.453 1.00 24.06 198 TRP M O 1
ATOM 7923 N N . THR C 3 199 ? 228.302 208.214 279.541 1.00 22.11 199 THR M N 1
ATOM 7924 C CA . THR C 3 199 ? 229.038 209.374 279.057 1.00 22.11 199 THR M CA 1
ATOM 7925 C C . THR C 3 199 ? 229.169 210.467 280.107 1.00 22.11 199 THR M C 1
ATOM 7926 O O . THR C 3 199 ? 229.840 211.471 279.845 1.00 22.11 199 THR M O 1
ATOM 7930 N N . ARG C 3 200 ? 228.567 210.304 281.287 1.00 22.02 200 ARG M N 1
ATOM 7931 C CA . ARG C 3 200 ? 228.626 211.336 282.315 1.00 22.02 200 ARG M CA 1
ATOM 7932 C C . ARG C 3 200 ? 229.976 211.371 283.019 1.00 22.02 200 ARG M C 1
ATOM 7933 O O . ARG C 3 200 ? 230.392 212.434 283.494 1.00 22.02 200 ARG M O 1
ATOM 7941 N N . SER C 3 201 ? 230.673 210.236 283.095 1.00 23.44 201 SER M N 1
ATOM 7942 C CA . SER C 3 201 ? 231.969 210.160 283.768 1.00 23.44 201 SER M CA 1
ATOM 7943 C C . SER C 3 201 ? 231.860 210.599 285.226 1.00 23.44 201 SER M C 1
ATOM 7944 O O . SER C 3 201 ? 232.712 211.324 285.742 1.00 23.44 201 SER M O 1
ATOM 7947 N N . ASP C 3 202 ? 230.804 210.150 285.897 1.00 23.27 202 ASP M N 1
ATOM 7948 C CA . ASP C 3 202 ? 230.554 210.492 287.288 1.00 23.27 202 ASP M CA 1
ATOM 7949 C C . ASP C 3 202 ? 230.923 209.314 288.188 1.00 23.27 202 ASP M C 1
ATOM 7950 O O . ASP C 3 202 ? 231.329 208.245 287.728 1.00 23.27 202 ASP M O 1
ATOM 7955 N N . SER C 3 203 ? 230.778 209.520 289.493 1.00 24.44 203 SER M N 1
ATOM 7956 C CA . SER C 3 203 ? 231.141 208.499 290.462 1.00 24.44 203 SER M CA 1
ATOM 7957 C C . SER C 3 203 ? 230.206 207.297 290.357 1.00 24.44 203 SER M C 1
ATOM 7958 O O . SER C 3 203 ? 229.056 207.402 289.920 1.00 24.44 203 SER M O 1
ATOM 7961 N N . PHE C 3 204 ? 230.721 206.135 290.767 1.00 24.56 204 PHE M N 1
ATOM 7962 C CA . PHE C 3 204 ? 229.903 204.929 290.778 1.00 24.56 204 PHE M CA 1
ATOM 7963 C C . PHE C 3 204 ? 228.640 205.122 291.600 1.00 24.56 204 PHE M C 1
ATOM 7964 O O . PHE C 3 204 ? 227.598 204.532 291.292 1.00 24.56 204 PHE M O 1
ATOM 7972 N N . LYS C 3 205 ? 228.713 205.940 292.652 1.00 25.66 205 LYS M N 1
ATOM 7973 C CA . LYS C 3 205 ? 227.570 206.102 293.540 1.00 25.66 205 LYS M CA 1
ATOM 7974 C C . LYS C 3 205 ? 226.368 206.668 292.798 1.00 25.66 205 LYS M C 1
ATOM 7975 O O . LYS C 3 205 ? 225.238 206.216 293.005 1.00 25.66 205 LYS M O 1
ATOM 7981 N N . ASN C 3 206 ? 226.585 207.657 291.930 1.00 22.90 206 ASN M N 1
ATOM 7982 C CA . ASN C 3 206 ? 225.467 208.272 291.222 1.00 22.90 206 ASN M CA 1
ATOM 7983 C C . ASN C 3 206 ? 224.763 207.260 290.325 1.00 22.90 206 ASN M C 1
ATOM 7984 O O . ASN C 3 206 ? 223.532 207.137 290.351 1.00 22.90 206 ASN M O 1
ATOM 7989 N N . PHE C 3 207 ? 225.532 206.525 289.520 1.00 22.06 207 PHE M N 1
ATOM 7990 C CA . PHE C 3 207 ? 224.938 205.540 288.623 1.00 22.06 207 PHE M CA 1
ATOM 7991 C C . PHE C 3 207 ? 224.234 204.439 289.408 1.00 22.06 207 PHE M C 1
ATOM 7992 O O . PHE C 3 207 ? 223.131 204.009 289.043 1.00 22.06 207 PHE M O 1
ATOM 8000 N N . CYS C 3 208 ? 224.859 203.969 290.488 1.00 21.70 208 CYS M N 1
ATOM 8001 C CA . CYS C 3 208 ? 224.239 202.930 291.301 1.00 21.70 208 CYS M CA 1
ATOM 8002 C C . CYS C 3 208 ? 222.938 203.426 291.922 1.00 21.70 208 CYS M C 1
ATOM 8003 O O . CYS C 3 208 ? 221.955 202.680 291.997 1.00 21.70 208 CYS M O 1
ATOM 8006 N N . GLU C 3 209 ? 222.913 204.682 292.374 1.00 22.62 209 GLU M N 1
ATOM 8007 C CA . GLU C 3 209 ? 221.686 205.249 292.921 1.00 22.62 209 GLU M CA 1
ATOM 8008 C C . GLU C 3 209 ? 220.603 205.340 291.857 1.00 22.62 209 GLU M C 1
ATOM 8009 O O . GLU C 3 209 ? 219.430 205.058 292.132 1.00 22.62 209 GLU M O 1
ATOM 8015 N N . THR C 3 210 ? 220.971 205.740 290.638 1.00 21.96 210 THR M N 1
ATOM 8016 C CA . THR C 3 210 ? 219.986 205.774 289.562 1.00 21.96 210 THR M CA 1
ATOM 8017 C C . THR C 3 210 ? 219.408 204.388 289.312 1.00 21.96 210 THR M C 1
ATOM 8018 O O . THR C 3 210 ? 218.190 204.231 289.166 1.00 21.96 210 THR M O 1
ATOM 8022 N N . VAL C 3 211 ? 220.267 203.368 289.270 1.00 20.88 211 VAL M N 1
ATOM 8023 C CA . VAL C 3 211 ? 219.788 202.009 289.028 1.00 20.88 211 VAL M CA 1
ATOM 8024 C C . VAL C 3 211 ? 218.864 201.561 290.155 1.00 20.88 211 VAL M C 1
ATOM 8025 O O . VAL C 3 211 ? 217.800 200.977 289.915 1.00 20.88 211 VAL M O 1
ATOM 8029 N N . LYS C 3 212 ? 219.259 201.822 291.404 1.00 22.75 212 LYS M N 1
ATOM 8030 C CA . LYS C 3 212 ? 218.425 201.421 292.532 1.00 22.75 212 LYS M CA 1
ATOM 8031 C C . LYS C 3 212 ? 217.066 202.104 292.480 1.00 22.75 212 LYS M C 1
ATOM 8032 O O . LYS C 3 212 ? 216.031 201.460 292.689 1.00 22.75 212 LYS M O 1
ATOM 8038 N N . SER C 3 213 ? 217.045 203.408 292.199 1.00 21.88 213 SER M N 1
ATOM 8039 C CA . SER C 3 213 ? 215.773 204.114 292.106 1.00 21.88 213 SER M CA 1
ATOM 8040 C C . SER C 3 213 ? 214.923 203.553 290.975 1.00 21.88 213 SER M C 1
ATOM 8041 O O . SER C 3 213 ? 213.699 203.438 291.104 1.00 21.88 213 SER M O 1
ATOM 8044 N N . HIS C 3 214 ? 215.556 203.200 289.854 1.00 21.97 214 HIS M N 1
ATOM 8045 C CA . HIS C 3 214 ? 214.813 202.614 288.746 1.00 21.97 214 HIS M CA 1
ATOM 8046 C C . HIS C 3 214 ? 214.177 201.291 289.150 1.00 21.97 214 HIS M C 1
ATOM 8047 O O . HIS C 3 214 ? 213.008 201.034 288.837 1.00 21.97 214 HIS M O 1
ATOM 8054 N N . ILE C 3 215 ? 214.927 200.439 289.853 1.00 22.71 215 ILE M N 1
ATOM 8055 C CA . ILE C 3 215 ? 214.421 199.118 290.210 1.00 22.71 215 ILE M CA 1
ATOM 8056 C C . ILE C 3 215 ? 213.802 199.075 291.603 1.00 22.71 215 ILE M C 1
ATOM 8057 O O . ILE C 3 215 ? 213.011 198.165 291.890 1.00 22.71 215 ILE M O 1
ATOM 8062 N N . GLY C 3 216 ? 214.134 200.023 292.473 1.00 23.27 216 GLY M N 1
ATOM 8063 C CA . GLY C 3 216 ? 213.624 200.010 293.829 1.00 23.27 216 GLY M CA 1
ATOM 8064 C C . GLY C 3 216 ? 214.262 198.927 294.674 1.00 23.27 216 GLY M C 1
ATOM 8065 O O . GLY C 3 216 ? 213.580 198.009 295.137 1.00 23.27 216 GLY M O 1
ATOM 8066 N N . ALA C 3 217 ? 215.575 199.024 294.875 1.00 23.01 217 ALA M N 1
ATOM 8067 C CA . ALA C 3 217 ? 216.313 198.043 295.655 1.00 23.01 217 ALA M CA 1
ATOM 8068 C C . ALA C 3 217 ? 217.366 198.756 296.488 1.00 23.01 217 ALA M C 1
ATOM 8069 O O . ALA C 3 217 ? 217.772 199.880 296.186 1.00 23.01 217 ALA M O 1
ATOM 8071 N N . GLU C 3 218 ? 217.802 198.084 297.551 1.00 23.37 218 GLU M N 1
ATOM 8072 C CA . GLU C 3 218 ? 218.818 198.603 298.457 1.00 23.37 218 GLU M CA 1
ATOM 8073 C C . GLU C 3 218 ? 220.038 197.696 298.414 1.00 23.37 218 GLU M C 1
ATOM 8074 O O . GLU C 3 218 ? 219.906 196.469 298.475 1.00 23.37 218 GLU M O 1
ATOM 8080 N N . VAL C 3 219 ? 221.217 198.300 298.303 1.00 23.82 219 VAL M N 1
ATOM 8081 C CA . VAL C 3 219 ? 222.485 197.580 298.318 1.00 23.82 219 VAL M CA 1
ATOM 8082 C C . VAL C 3 219 ? 223.262 198.049 299.539 1.00 23.82 219 VAL M C 1
ATOM 8083 O O . VAL C 3 219 ? 223.576 199.239 299.662 1.00 23.82 219 VAL M O 1
ATOM 8087 N N . TYR C 3 220 ? 223.569 197.119 300.438 1.00 25.90 220 TYR M N 1
ATOM 8088 C CA . TYR C 3 220 ? 224.257 197.426 301.680 1.00 25.90 220 TYR M CA 1
ATOM 8089 C C . TYR C 3 220 ? 225.290 196.347 301.968 1.00 25.90 220 TYR M C 1
ATOM 8090 O O . TYR C 3 220 ? 225.112 195.192 301.562 1.00 25.90 220 TYR M O 1
ATOM 8099 N N . PRO C 3 221 ? 226.374 196.690 302.668 1.00 27.06 221 PRO M N 1
ATOM 8100 C CA . PRO C 3 221 ? 227.333 195.667 303.103 1.00 27.06 221 PRO M CA 1
ATOM 8101 C C . PRO C 3 221 ? 226.845 194.998 304.379 1.00 27.06 221 PRO M C 1
ATOM 8102 O O . PRO C 3 221 ? 226.729 195.643 305.423 1.00 27.06 221 PRO M O 1
ATOM 8106 N N . ASN C 3 222 ? 226.552 193.703 304.292 1.00 27.83 222 ASN M N 1
ATOM 8107 C CA . ASN C 3 222 ? 226.009 192.990 305.439 1.00 27.83 222 ASN M CA 1
ATOM 8108 C C . ASN C 3 222 ? 226.952 193.105 306.629 1.00 27.83 222 ASN M C 1
ATOM 8109 O O . ASN C 3 222 ? 228.154 192.845 306.516 1.00 27.83 222 ASN M O 1
ATOM 8114 N N . ARG C 3 223 ? 226.398 193.498 307.777 1.00 32.07 223 ARG M N 1
ATOM 8115 C CA . ARG C 3 223 ? 227.218 193.674 308.970 1.00 32.07 223 ARG M CA 1
ATOM 8116 C C . ARG C 3 223 ? 227.759 192.342 309.474 1.00 32.07 223 ARG M C 1
ATOM 8117 O O . ARG C 3 223 ? 228.898 192.267 309.946 1.00 32.07 223 ARG M O 1
ATOM 8125 N N . GLN C 3 224 ? 226.958 191.280 309.380 1.00 30.63 224 GLN M N 1
ATOM 8126 C CA . GLN C 3 224 ? 227.351 189.994 309.946 1.00 30.63 224 GLN M CA 1
ATOM 8127 C C . GLN C 3 224 ? 228.375 189.286 309.063 1.00 30.63 224 GLN M C 1
ATOM 8128 O O . GLN C 3 224 ? 229.510 189.042 309.485 1.00 30.63 224 GLN M O 1
ATOM 8134 N N . THR C 3 225 ? 227.992 188.955 307.831 1.00 28.25 225 THR M N 1
ATOM 8135 C CA . THR C 3 225 ? 228.864 188.192 306.949 1.00 28.25 225 THR M CA 1
ATOM 8136 C C . THR C 3 225 ? 229.837 189.063 306.167 1.00 28.25 225 THR M C 1
ATOM 8137 O O . THR C 3 225 ? 230.841 188.545 305.664 1.00 28.25 225 THR M O 1
ATOM 8141 N N . GLY C 3 226 ? 229.573 190.362 306.051 1.00 28.06 226 GLY M N 1
ATOM 8142 C CA . GLY C 3 226 ? 230.493 191.278 305.411 1.00 28.06 226 GLY M CA 1
ATOM 8143 C C . GLY C 3 226 ? 230.374 191.380 303.905 1.00 28.06 226 GLY M C 1
ATOM 8144 O O . GLY C 3 226 ? 231.064 192.213 303.304 1.00 28.06 226 GLY M O 1
ATOM 8145 N N . GLN C 3 227 ? 229.527 190.573 303.277 1.00 26.91 227 GLN M N 1
ATOM 8146 C CA . GLN C 3 227 ? 229.362 190.611 301.833 1.00 26.91 227 GLN M CA 1
ATOM 8147 C C . GLN C 3 227 ? 228.298 191.632 301.441 1.00 26.91 227 GLN M C 1
ATOM 8148 O O . GLN C 3 227 ? 227.505 192.093 302.266 1.00 26.91 227 GLN M O 1
ATOM 8154 N N . ILE C 3 228 ? 228.292 191.980 300.159 1.00 25.17 228 ILE M N 1
ATOM 8155 C CA . ILE C 3 228 ? 227.315 192.920 299.623 1.00 25.17 228 ILE M CA 1
ATOM 8156 C C . ILE C 3 228 ? 226.009 192.179 299.372 1.00 25.17 228 ILE M C 1
ATOM 8157 O O . ILE C 3 228 ? 225.983 191.159 298.674 1.00 25.17 228 ILE M O 1
ATOM 8162 N N . SER C 3 229 ? 224.921 192.693 299.938 1.00 26.08 229 SER M N 1
ATOM 8163 C CA . SER C 3 229 ? 223.608 192.081 299.818 1.00 26.08 229 SER M CA 1
ATOM 8164 C C . SER C 3 229 ? 222.641 193.058 299.164 1.00 26.08 229 SER M C 1
ATOM 8165 O O . SER C 3 229 ? 222.741 194.275 299.349 1.00 26.08 229 SER M O 1
ATOM 8168 N N . ILE C 3 230 ? 221.705 192.512 298.394 1.00 24.24 230 ILE M N 1
ATOM 8169 C CA . ILE C 3 230 ? 220.705 193.292 297.674 1.00 24.24 230 ILE M CA 1
ATOM 8170 C C . ILE C 3 230 ? 219.327 192.811 298.102 1.00 24.24 230 ILE M C 1
ATOM 8171 O O . ILE C 3 230 ? 219.062 191.603 298.113 1.00 24.24 230 ILE M O 1
ATOM 8176 N N . ARG C 3 231 ? 218.456 193.753 298.457 1.00 25.37 231 ARG M N 1
ATOM 8177 C CA . ARG C 3 231 ? 217.091 193.451 298.861 1.00 25.37 231 ARG M CA 1
ATOM 8178 C C . ARG C 3 231 ? 216.128 194.244 297.992 1.00 25.37 231 ARG M C 1
ATOM 8179 O O . ARG C 3 231 ? 216.301 195.453 297.813 1.00 25.37 231 ARG M O 1
ATOM 8187 N N . LEU C 3 232 ? 215.118 193.563 297.458 1.00 23.57 232 LEU M N 1
ATOM 8188 C CA . LEU C 3 232 ? 214.097 194.205 296.647 1.00 23.57 232 LEU M CA 1
ATOM 8189 C C . LEU C 3 232 ? 212.910 194.600 297.515 1.00 23.57 232 LEU M C 1
ATOM 8190 O O . LEU C 3 232 ? 212.522 193.869 298.431 1.00 23.57 232 LEU M O 1
ATOM 8195 N N . LEU C 3 233 ? 212.338 195.765 297.220 1.00 24.13 233 LEU M N 1
ATOM 8196 C CA . LEU C 3 233 ? 211.179 196.273 297.952 1.00 24.13 233 LEU M CA 1
ATOM 8197 C C . LEU C 3 233 ? 209.925 195.741 297.272 1.00 24.13 233 LEU M C 1
ATOM 8198 O O . LEU C 3 233 ? 209.338 196.386 296.402 1.00 24.13 233 LEU M O 1
ATOM 8203 N N . ARG C 3 234 ? 209.507 194.543 297.677 1.00 23.82 234 ARG M N 1
ATOM 8204 C CA . ARG C 3 234 ? 208.335 193.894 297.109 1.00 23.82 234 ARG M CA 1
ATOM 8205 C C . ARG C 3 234 ? 207.511 193.276 298.229 1.00 23.82 234 ARG M C 1
ATOM 8206 O O . ARG C 3 234 ? 208.022 192.966 299.308 1.00 23.82 234 ARG M O 1
ATOM 8214 N N . ASP C 3 235 ? 206.221 193.096 297.955 1.00 26.20 235 ASP M N 1
ATOM 8215 C CA . ASP C 3 235 ? 205.308 192.450 298.899 1.00 26.20 235 ASP M CA 1
ATOM 8216 C C . ASP C 3 235 ? 205.370 190.930 298.734 1.00 26.20 235 ASP M C 1
ATOM 8217 O O . ASP C 3 235 ? 204.393 190.263 298.397 1.00 26.20 235 ASP M O 1
ATOM 8222 N N . ASP C 3 236 ? 206.562 190.393 298.982 1.00 26.85 236 ASP M N 1
ATOM 8223 C CA . ASP C 3 236 ? 206.849 188.969 298.841 1.00 26.85 236 ASP M CA 1
ATOM 8224 C C . ASP C 3 236 ? 207.232 188.348 300.180 1.00 26.85 236 ASP M C 1
ATOM 8225 O O . ASP C 3 236 ? 208.168 187.552 300.269 1.00 26.85 236 ASP M O 1
ATOM 8230 N N . TYR C 3 237 ? 206.510 188.709 301.237 1.00 26.97 237 TYR M N 1
ATOM 8231 C CA . TYR C 3 237 ? 206.826 188.277 302.589 1.00 26.97 237 TYR M CA 1
ATOM 8232 C C . TYR C 3 237 ? 205.605 187.648 303.242 1.00 26.97 237 TYR M C 1
ATOM 8233 O O . TYR C 3 237 ? 204.461 187.976 302.910 1.00 26.97 237 TYR M O 1
ATOM 8242 N N . ASN C 3 238 ? 205.862 186.739 304.176 1.00 29.22 238 ASN M N 1
ATOM 8243 C CA . ASN C 3 238 ? 204.824 186.135 304.997 1.00 29.22 238 ASN M CA 1
ATOM 8244 C C . ASN C 3 238 ? 204.711 186.905 306.305 1.00 29.22 238 ASN M C 1
ATOM 8245 O O . ASN C 3 238 ? 205.721 187.267 306.913 1.00 29.22 238 ASN M O 1
ATOM 8250 N N . VAL C 3 239 ? 203.475 187.161 306.732 1.00 28.24 239 VAL M N 1
ATOM 8251 C CA . VAL C 3 239 ? 203.267 187.952 307.940 1.00 28.24 239 VAL M CA 1
ATOM 8252 C C . VAL C 3 239 ? 203.814 187.222 309.160 1.00 28.24 239 VAL M C 1
ATOM 8253 O O . VAL C 3 239 ? 204.393 187.840 310.062 1.00 28.24 239 VAL M O 1
ATOM 8257 N N . ALA C 3 240 ? 203.642 185.901 309.212 1.00 29.40 240 ALA M N 1
ATOM 8258 C CA . ALA C 3 240 ? 204.015 185.150 310.408 1.00 29.40 240 ALA M CA 1
ATOM 8259 C C . ALA C 3 240 ? 205.523 185.158 310.629 1.00 29.40 240 ALA M C 1
ATOM 8260 O O . ALA C 3 240 ? 205.995 185.454 311.733 1.00 29.40 240 ALA M O 1
ATOM 8262 N N . ASP C 3 241 ? 206.299 184.837 309.591 1.00 29.63 241 ASP M N 1
ATOM 8263 C CA . ASP C 3 241 ? 207.729 184.621 309.787 1.00 29.63 241 ASP M CA 1
ATOM 8264 C C . ASP C 3 241 ? 208.460 185.909 310.144 1.00 29.63 241 ASP M C 1
ATOM 8265 O O . ASP C 3 241 ? 209.525 185.860 310.769 1.00 29.63 241 ASP M O 1
ATOM 8270 N N . LEU C 3 242 ? 207.920 187.060 309.762 1.00 28.84 242 LEU M N 1
ATOM 8271 C CA . LEU C 3 242 ? 208.588 188.314 310.068 1.00 28.84 242 LEU M CA 1
ATOM 8272 C C . LEU C 3 242 ? 208.637 188.521 311.581 1.00 28.84 242 LEU M C 1
ATOM 8273 O O . LEU C 3 242 ? 207.669 188.204 312.282 1.00 28.84 242 LEU M O 1
ATOM 8278 N N . PRO C 3 243 ? 209.738 189.045 312.118 1.00 29.12 243 PRO M N 1
ATOM 8279 C CA . PRO C 3 243 ? 209.818 189.242 313.569 1.00 29.12 243 PRO M CA 1
ATOM 8280 C C . PRO C 3 243 ? 208.865 190.328 314.044 1.00 29.12 243 PRO M C 1
ATOM 8281 O O . PRO C 3 243 ? 208.543 191.264 313.309 1.00 29.12 243 PRO M O 1
ATOM 8285 N N . LEU C 3 244 ? 208.415 190.190 315.287 1.00 29.16 244 LEU M N 1
ATOM 8286 C CA . LEU C 3 244 ? 207.532 191.156 315.920 1.00 29.16 244 LEU M CA 1
ATOM 8287 C C . LEU C 3 244 ? 208.249 191.818 317.088 1.00 29.16 244 LEU M C 1
ATOM 8288 O O . LEU C 3 244 ? 208.974 191.158 317.840 1.00 29.16 244 LEU M O 1
ATOM 8293 N N . PHE C 3 245 ? 208.044 193.124 317.236 1.00 29.80 245 PHE M N 1
ATOM 8294 C CA . PHE C 3 245 ? 208.659 193.898 318.306 1.00 29.80 245 PHE M CA 1
ATOM 8295 C C . PHE C 3 245 ? 207.571 194.615 319.089 1.00 29.80 245 PHE M C 1
ATOM 8296 O O . PHE C 3 245 ? 206.673 195.223 318.498 1.00 29.80 245 PHE M O 1
ATOM 8304 N N . ASP C 3 246 ? 207.656 194.539 320.414 1.00 32.38 246 ASP M N 1
ATOM 8305 C CA . ASP C 3 246 ? 206.646 195.095 321.300 1.00 32.38 246 ASP M CA 1
ATOM 8306 C C . ASP C 3 246 ? 207.336 195.707 322.509 1.00 32.38 246 ASP M C 1
ATOM 8307 O O . ASP C 3 246 ? 208.518 195.464 322.766 1.00 32.38 246 ASP M O 1
ATOM 8312 N N . GLU C 3 247 ? 206.581 196.515 323.256 1.00 34.65 247 GLU M N 1
ATOM 8313 C CA . GLU C 3 247 ? 207.136 197.149 324.449 1.00 34.65 247 GLU M CA 1
ATOM 8314 C C . GLU C 3 247 ? 207.738 196.114 325.390 1.00 34.65 247 GLU M C 1
ATOM 8315 O O . GLU C 3 247 ? 208.785 196.354 326.001 1.00 34.65 247 GLU M O 1
ATOM 8321 N N . ASP C 3 248 ? 207.089 194.960 325.524 1.00 34.03 248 ASP M N 1
ATOM 8322 C CA . ASP C 3 248 ? 207.598 193.870 326.341 1.00 34.03 248 ASP M CA 1
ATOM 8323 C C . ASP C 3 248 ? 208.419 192.864 325.545 1.00 34.03 248 ASP M C 1
ATOM 8324 O O . ASP C 3 248 ? 208.949 191.916 326.134 1.00 34.03 248 ASP M O 1
ATOM 8329 N N . SER C 3 249 ? 208.541 193.046 324.229 1.00 32.38 249 SER M N 1
ATOM 8330 C CA . SER C 3 249 ? 209.239 192.095 323.372 1.00 32.38 249 SER M CA 1
ATOM 8331 C C . SER C 3 249 ? 210.504 192.676 322.754 1.00 32.38 249 SER M C 1
ATOM 8332 O O . SER C 3 249 ? 211.119 192.021 321.903 1.00 32.38 249 SER M O 1
ATOM 8335 N N . GLY C 3 250 ? 210.913 193.879 323.151 1.00 32.76 250 GLY M N 1
ATOM 8336 C CA . GLY C 3 250 ? 212.162 194.440 322.671 1.00 32.76 250 GLY M CA 1
ATOM 8337 C C . GLY C 3 250 ? 212.070 195.864 322.160 1.00 32.76 250 GLY M C 1
ATOM 8338 O O . GLY C 3 250 ? 213.014 196.358 321.536 1.00 32.76 250 GLY M O 1
ATOM 8339 N N . LEU C 3 251 ? 210.952 196.536 322.413 1.00 32.14 251 LEU M N 1
ATOM 8340 C CA . LEU C 3 251 ? 210.773 197.933 322.043 1.00 32.14 251 LEU M CA 1
ATOM 8341 C C . LEU C 3 251 ? 210.887 198.792 323.293 1.00 32.14 251 LEU M C 1
ATOM 8342 O O . LEU C 3 251 ? 210.230 198.518 324.301 1.00 32.14 251 LEU M O 1
ATOM 8347 N N . LEU C 3 252 ? 211.722 199.830 323.225 1.00 32.64 252 LEU M N 1
ATOM 8348 C CA . LEU C 3 252 ? 211.938 200.710 324.368 1.00 32.64 252 LEU M CA 1
ATOM 8349 C C . LEU C 3 252 ? 210.993 201.908 324.338 1.00 32.64 252 LEU M C 1
ATOM 8350 O O . LEU C 3 252 ? 210.180 202.091 325.249 1.00 32.64 252 LEU M O 1
ATOM 8355 N N . GLU C 3 253 ? 211.079 202.723 323.290 1.00 32.17 253 GLU M N 1
ATOM 8356 C CA . GLU C 3 253 ? 210.258 203.919 323.194 1.00 32.17 253 GLU M CA 1
ATOM 8357 C C . GLU C 3 253 ? 210.129 204.319 321.733 1.00 32.17 253 GLU M C 1
ATOM 8358 O O . GLU C 3 253 ? 211.103 204.255 320.978 1.00 32.17 253 GLU M O 1
ATOM 8364 N N . ILE C 3 254 ? 208.926 204.731 321.349 1.00 30.82 254 ILE M N 1
ATOM 8365 C CA . ILE C 3 254 ? 208.651 205.260 320.020 1.00 30.82 254 ILE M CA 1
ATOM 8366 C C . ILE C 3 254 ? 208.251 206.718 320.189 1.00 30.82 254 ILE M C 1
ATOM 8367 O O . ILE C 3 254 ? 207.287 207.028 320.899 1.00 30.82 254 ILE M O 1
ATOM 8372 N N . THR C 3 255 ? 209.001 207.616 319.552 1.00 29.67 255 THR M N 1
ATOM 8373 C CA . THR C 3 255 ? 208.826 209.051 319.732 1.00 29.67 255 THR M CA 1
ATOM 8374 C C . THR C 3 255 ? 208.158 209.720 318.541 1.00 29.67 255 THR M C 1
ATOM 8375 O O . THR C 3 255 ? 207.141 210.401 318.705 1.00 29.67 255 THR M O 1
ATOM 8379 N N . GLN C 3 256 ? 208.705 209.547 317.343 1.00 28.57 256 GLN M N 1
ATOM 8380 C CA . GLN C 3 256 ? 208.184 210.234 316.170 1.00 28.57 256 GLN M CA 1
ATOM 8381 C C . GLN C 3 256 ? 206.952 209.511 315.642 1.00 28.57 256 GLN M C 1
ATOM 8382 O O . GLN C 3 256 ? 206.905 208.277 315.617 1.00 28.57 256 GLN M O 1
ATOM 8388 N N . GLU C 3 257 ? 205.952 210.285 315.223 1.00 28.14 257 GLU M N 1
ATOM 8389 C CA . GLU C 3 257 ? 204.713 209.749 314.672 1.00 28.14 257 GLU M CA 1
ATOM 8390 C C . GLU C 3 257 ? 204.554 210.067 313.191 1.00 28.14 257 GLU M C 1
ATOM 8391 O O . GLU C 3 257 ? 204.273 209.171 312.391 1.00 28.14 257 GLU M O 1
ATOM 8397 N N . LYS C 3 258 ? 204.733 211.332 312.807 1.00 27.76 258 LYS M N 1
ATOM 8398 C CA . LYS C 3 258 ? 204.648 211.757 311.411 1.00 27.76 258 LYS M CA 1
ATOM 8399 C C . LYS C 3 258 ? 203.318 211.326 310.793 1.00 27.76 258 LYS M C 1
ATOM 8400 O O . LYS C 3 258 ? 203.259 210.511 309.869 1.00 27.76 258 LYS M O 1
ATOM 8406 N N . THR C 3 259 ? 202.237 211.892 311.333 1.00 29.91 259 THR M N 1
ATOM 8407 C CA . THR C 3 259 ? 200.905 211.566 310.835 1.00 29.91 259 THR M CA 1
ATOM 8408 C C . THR C 3 259 ? 200.790 211.840 309.341 1.00 29.91 259 THR M C 1
ATOM 8409 O O . THR C 3 259 ? 200.081 211.125 308.623 1.00 29.91 259 THR M O 1
ATOM 8413 N N . GLY C 3 260 ? 201.479 212.867 308.852 1.00 27.53 260 GLY M N 1
ATOM 8414 C CA . GLY C 3 260 ? 201.419 213.210 307.448 1.00 27.53 260 GLY M CA 1
ATOM 8415 C C . GLY C 3 260 ? 200.170 214.002 307.105 1.00 27.53 260 GLY M C 1
ATOM 8416 O O . GLY C 3 260 ? 199.409 214.444 307.971 1.00 27.53 260 GLY M O 1
ATOM 8417 N N . SER C 3 261 ? 199.965 214.183 305.803 1.00 25.70 261 SER M N 1
ATOM 8418 C CA . SER C 3 261 ? 198.805 214.900 305.297 1.00 25.70 261 SER M CA 1
ATOM 8419 C C . SER C 3 261 ? 198.382 214.290 303.969 1.00 25.70 261 SER M C 1
ATOM 8420 O O . SER C 3 261 ? 199.163 213.612 303.297 1.00 25.70 261 SER M O 1
ATOM 8423 N N . THR C 3 262 ? 197.128 214.541 303.598 1.00 26.20 262 THR M N 1
ATOM 8424 C CA . THR C 3 262 ? 196.554 214.010 302.369 1.00 26.20 262 THR M CA 1
ATOM 8425 C C . THR C 3 262 ? 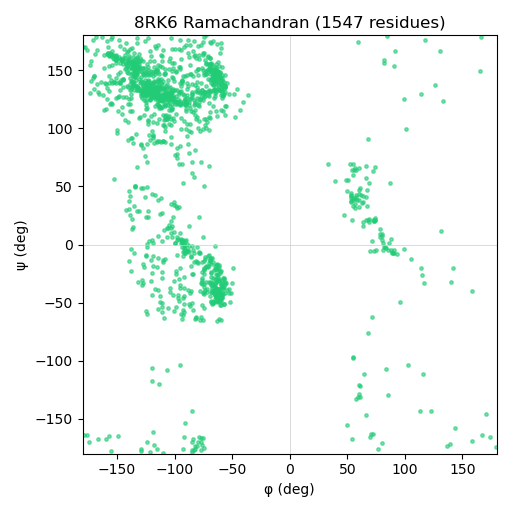196.077 215.081 301.402 1.00 26.20 262 THR M C 1
ATOM 8426 O O . THR C 3 262 ? 196.123 214.856 300.191 1.00 26.20 262 THR M O 1
ATOM 8430 N N . SER C 3 263 ? 195.621 216.235 301.897 1.00 27.38 263 SER M N 1
ATOM 8431 C CA . SER C 3 263 ? 195.171 217.297 301.004 1.00 27.38 263 SER M CA 1
ATOM 8432 C C . SER C 3 263 ? 196.273 217.746 300.055 1.00 27.38 263 SER M C 1
ATOM 8433 O O . SER C 3 263 ? 195.976 218.170 298.933 1.00 27.38 263 SER M O 1
ATOM 8436 N N . LEU C 3 264 ? 197.529 217.661 300.477 1.00 25.62 264 LEU M N 1
ATOM 8437 C CA . LEU C 3 264 ? 198.661 217.974 299.621 1.00 25.62 264 LEU M CA 1
ATOM 8438 C C . LEU C 3 264 ? 199.003 216.740 298.786 1.00 25.62 264 LEU M C 1
ATOM 8439 O O . LEU C 3 264 ? 198.222 215.789 298.704 1.00 25.62 264 LEU M O 1
ATOM 8444 N N . ALA C 3 265 ? 200.170 216.756 298.140 1.00 23.60 265 ALA M N 1
ATOM 8445 C CA . ALA C 3 265 ? 200.637 215.684 297.269 1.00 23.60 265 ALA M CA 1
ATOM 8446 C C . ALA C 3 265 ? 199.995 215.848 295.897 1.00 23.60 265 ALA M C 1
ATOM 8447 O O . ALA C 3 265 ? 198.934 216.474 295.780 1.00 23.60 265 ALA M O 1
ATOM 8449 N N . PRO C 3 266 ? 200.599 215.310 294.845 1.00 23.13 266 PRO M N 1
ATOM 8450 C CA . PRO C 3 266 ? 200.118 215.590 293.491 1.00 23.13 266 PRO M CA 1
ATOM 8451 C C . PRO C 3 266 ? 198.890 214.772 293.122 1.00 23.13 266 PRO M C 1
ATOM 8452 O O . PRO C 3 266 ? 198.551 213.771 293.756 1.00 23.13 266 PRO M O 1
ATOM 8456 N N . SER C 3 267 ? 198.222 215.231 292.063 1.00 23.71 267 SER M N 1
ATOM 8457 C CA . SER C 3 267 ? 197.113 214.507 291.461 1.00 23.71 267 SER M CA 1
ATOM 8458 C C . SER C 3 267 ? 197.435 213.960 290.079 1.00 23.71 267 SER M C 1
ATOM 8459 O O . SER C 3 267 ? 196.799 212.992 289.654 1.00 23.71 267 SER M O 1
ATOM 8462 N N . GLN C 3 268 ? 198.400 214.550 289.376 1.00 22.22 268 GLN M N 1
ATOM 8463 C CA . GLN C 3 268 ? 198.814 214.101 288.056 1.00 22.22 268 GLN M CA 1
ATOM 8464 C C . GLN C 3 268 ? 200.327 213.961 288.029 1.00 22.22 268 GLN M C 1
ATOM 8465 O O . GLN C 3 268 ? 201.046 214.808 288.568 1.00 22.22 268 GLN M O 1
ATOM 8471 N N . LEU C 3 269 ? 200.807 212.892 287.399 1.00 20.38 269 LEU M N 1
ATOM 8472 C CA . LEU C 3 269 ? 202.232 212.602 287.315 1.00 20.38 269 LEU M CA 1
ATOM 8473 C C . LEU C 3 269 ? 202.603 212.358 285.861 1.00 20.38 269 LEU M C 1
ATOM 8474 O O . LEU C 3 269 ? 201.935 211.584 285.168 1.00 20.38 269 LEU M O 1
ATOM 8479 N N . ILE C 3 270 ? 203.666 213.015 285.406 1.00 20.25 270 ILE M N 1
ATOM 8480 C CA . ILE C 3 270 ? 204.164 212.883 284.041 1.00 20.25 270 ILE M CA 1
ATOM 8481 C C . ILE C 3 270 ? 205.474 212.112 284.095 1.00 20.25 270 ILE M C 1
ATOM 8482 O O . ILE C 3 270 ? 206.411 212.513 284.797 1.00 20.25 270 ILE M O 1
ATOM 8487 N N . VAL C 3 271 ? 205.542 211.009 283.355 1.00 21.84 271 VAL M N 1
ATOM 8488 C CA . VAL C 3 271 ? 206.732 210.170 283.283 1.00 21.84 271 VAL M CA 1
ATOM 8489 C C . VAL C 3 271 ? 207.287 210.267 281.871 1.00 21.84 271 VAL M C 1
ATOM 8490 O O . VAL C 3 271 ? 206.568 210.020 280.895 1.00 21.84 271 VAL M O 1
ATOM 8494 N N . LYS C 3 272 ? 208.562 210.628 281.761 1.00 20.32 272 LYS M N 1
ATOM 8495 C CA . LYS C 3 272 ? 209.244 210.755 280.481 1.00 20.32 272 LYS M CA 1
ATOM 8496 C C . LYS C 3 272 ? 210.262 209.633 280.342 1.00 20.32 272 LYS M C 1
ATOM 8497 O O . LYS C 3 272 ? 211.095 209.433 281.232 1.00 20.32 272 LYS M O 1
ATOM 8503 N N . TYR C 3 273 ? 210.190 208.907 279.230 1.00 19.06 273 TYR M N 1
ATOM 8504 C CA . TYR C 3 273 ? 211.070 207.780 278.968 1.00 19.06 273 TYR M CA 1
ATOM 8505 C C . TYR C 3 273 ? 211.568 207.849 277.531 1.00 19.06 273 TYR M C 1
ATOM 8506 O O . TYR C 3 273 ? 211.023 208.576 276.697 1.00 19.06 273 TYR M O 1
ATOM 8515 N N . ILE C 3 274 ? 212.616 207.080 277.251 1.00 18.67 274 ILE M N 1
ATOM 8516 C CA . ILE C 3 274 ? 213.234 207.029 275.932 1.00 18.67 274 ILE M CA 1
ATOM 8517 C C . ILE C 3 274 ? 212.981 205.652 275.336 1.00 18.67 274 ILE M C 1
ATOM 8518 O O . ILE C 3 274 ? 213.250 204.630 275.981 1.00 18.67 274 ILE M O 1
ATOM 8523 N N . ASP C 3 275 ? 212.463 205.626 274.112 1.00 20.06 275 ASP M N 1
ATOM 8524 C CA . ASP C 3 275 ? 212.235 204.383 273.388 1.00 20.06 275 ASP M CA 1
ATOM 8525 C C . ASP C 3 275 ? 213.508 204.014 272.638 1.00 20.06 275 ASP M C 1
ATOM 8526 O O . ASP C 3 275 ? 214.004 204.800 271.824 1.00 20.06 275 ASP M O 1
ATOM 8531 N N . GLN C 3 276 ? 214.032 202.818 272.909 1.00 22.36 276 GLN M N 1
ATOM 8532 C CA . GLN C 3 276 ? 215.308 202.413 272.332 1.00 22.36 276 GLN M CA 1
ATOM 8533 C C . GLN C 3 276 ? 215.199 202.009 270.869 1.00 22.36 276 GLN M C 1
ATOM 8534 O O . GLN C 3 276 ? 216.228 201.919 270.191 1.00 22.36 276 GLN M O 1
ATOM 8540 N N . ILE C 3 277 ? 213.989 201.763 270.364 1.00 21.92 277 ILE M N 1
ATOM 8541 C CA . ILE C 3 277 ? 213.844 201.419 268.951 1.00 21.92 277 ILE M CA 1
ATOM 8542 C C . ILE C 3 277 ? 214.311 202.575 268.078 1.00 21.92 277 ILE M C 1
ATOM 8543 O O . ILE C 3 277 ? 215.031 202.376 267.091 1.00 21.92 277 ILE M O 1
ATOM 8548 N N . ASP C 3 278 ? 213.912 203.801 268.425 1.00 21.49 278 ASP M N 1
ATOM 8549 C CA . ASP C 3 278 ? 214.287 204.988 267.674 1.00 21.49 278 ASP M CA 1
ATOM 8550 C C . ASP C 3 278 ? 215.062 206.007 268.494 1.00 21.49 278 ASP M C 1
ATOM 8551 O O . ASP C 3 278 ? 215.650 206.924 267.908 1.00 21.49 278 ASP M O 1
ATOM 8556 N N . GLY C 3 279 ? 215.088 205.880 269.819 1.00 20.99 279 GLY M N 1
ATOM 8557 C CA . GLY C 3 279 ? 215.779 206.850 270.642 1.00 20.99 279 GLY M CA 1
ATOM 8558 C C . GLY C 3 279 ? 215.078 208.182 270.761 1.00 20.99 279 GLY M C 1
ATOM 8559 O O . GLY C 3 279 ? 215.718 209.178 271.106 1.00 20.99 279 GLY M O 1
ATOM 8560 N N . ALA C 3 280 ? 213.778 208.229 270.486 1.00 19.69 280 ALA M N 1
ATOM 8561 C CA . ALA C 3 280 ? 213.015 209.466 270.558 1.00 19.69 280 ALA M CA 1
ATOM 8562 C C . ALA C 3 280 ? 212.360 209.601 271.926 1.00 19.69 280 ALA M C 1
ATOM 8563 O O . ALA C 3 280 ? 211.869 208.623 272.494 1.00 19.69 280 ALA M O 1
ATOM 8565 N N . GLN C 3 281 ? 212.361 210.823 272.450 1.00 18.89 281 GLN M N 1
ATOM 8566 C CA . GLN C 3 281 ? 211.743 211.079 273.742 1.00 18.89 281 GLN M CA 1
ATOM 8567 C C . GLN C 3 281 ? 210.253 210.767 273.689 1.00 18.89 281 GLN M C 1
ATOM 8568 O O . GLN C 3 281 ? 209.554 211.164 272.752 1.00 18.89 281 GLN M O 1
ATOM 8574 N N . ARG C 3 282 ? 209.771 210.045 274.698 1.00 17.80 282 ARG M N 1
ATOM 8575 C CA . ARG C 3 282 ? 208.359 209.725 274.826 1.00 17.80 282 ARG M CA 1
ATOM 8576 C C . ARG C 3 282 ? 207.960 209.871 276.286 1.00 17.80 282 ARG M C 1
ATOM 8577 O O . ARG C 3 282 ? 208.796 209.781 277.189 1.00 17.80 282 ARG M O 1
ATOM 8585 N N . GLN C 3 283 ? 206.669 210.101 276.516 1.00 19.91 283 GLN M N 1
ATOM 8586 C CA . GLN C 3 283 ? 206.163 210.294 277.866 1.00 19.91 283 GLN M CA 1
ATOM 8587 C C . GLN C 3 283 ? 204.820 209.596 278.017 1.00 19.91 283 GLN M C 1
ATOM 8588 O O . GLN C 3 283 ? 204.109 209.347 277.043 1.00 19.91 283 GLN M O 1
ATOM 8594 N N . ILE C 3 284 ? 204.486 209.285 279.269 1.00 19.60 284 ILE M N 1
ATOM 8595 C CA . ILE C 3 284 ? 203.195 208.724 279.635 1.00 19.60 284 ILE M CA 1
ATOM 8596 C C . ILE C 3 284 ? 202.648 209.528 280.805 1.00 19.60 284 ILE M C 1
ATOM 8597 O O . ILE C 3 284 ? 203.390 210.181 281.541 1.00 19.60 284 ILE M O 1
ATOM 8602 N N . ILE C 3 285 ? 201.330 209.470 280.974 1.00 20.78 285 ILE M N 1
ATOM 8603 C CA . ILE C 3 285 ? 200.629 210.250 281.985 1.00 20.78 285 ILE M CA 1
ATOM 8604 C C . ILE C 3 285 ? 199.967 209.292 282.962 1.00 20.78 285 ILE M C 1
ATOM 8605 O O . ILE C 3 285 ? 199.258 208.366 282.548 1.00 20.78 285 ILE M O 1
ATOM 8610 N N . VAL C 3 286 ? 200.200 209.512 284.253 1.00 21.17 286 VAL M N 1
ATOM 8611 C CA . VAL C 3 286 ? 199.567 208.752 285.323 1.00 21.17 286 VAL M CA 1
ATOM 8612 C C . VAL C 3 286 ? 198.724 209.717 286.143 1.00 21.17 286 VAL M C 1
ATOM 8613 O O . VAL C 3 286 ? 199.225 210.753 286.596 1.00 21.17 286 VAL M O 1
ATOM 8617 N N . ASN C 3 287 ? 197.452 209.378 286.332 1.00 23.10 287 ASN M N 1
ATOM 8618 C CA . ASN C 3 287 ? 196.503 210.245 287.011 1.00 23.10 287 ASN M CA 1
ATOM 8619 C C . ASN C 3 287 ? 196.003 209.587 288.288 1.00 23.10 287 ASN M C 1
ATOM 8620 O O . ASN C 3 287 ? 195.904 208.360 288.380 1.00 23.10 287 ASN M O 1
ATOM 8625 N N . ASN C 3 288 ? 195.691 210.422 289.277 1.00 24.97 288 ASN M N 1
ATOM 8626 C CA . ASN C 3 288 ? 195.115 209.993 290.549 1.00 24.97 288 ASN M CA 1
ATOM 8627 C C . ASN C 3 288 ? 193.751 210.667 290.664 1.00 24.97 288 ASN M C 1
ATOM 8628 O O . ASN C 3 288 ? 193.636 211.785 291.171 1.00 24.97 288 ASN M O 1
ATOM 8633 N N . ASN C 3 289 ? 192.715 209.975 290.188 1.00 25.76 289 ASN M N 1
ATOM 8634 C CA . ASN C 3 289 ? 191.385 210.573 290.145 1.00 25.76 289 ASN M CA 1
ATOM 8635 C C . ASN C 3 289 ? 190.889 210.919 291.544 1.00 25.76 289 ASN M C 1
ATOM 8636 O O . ASN C 3 289 ? 190.311 211.992 291.757 1.00 25.76 289 ASN M O 1
ATOM 8641 N N . ALA C 3 290 ? 191.104 210.024 292.509 1.00 26.98 290 ALA M N 1
ATOM 8642 C CA . ALA C 3 290 ? 190.604 210.261 293.860 1.00 26.98 290 ALA M CA 1
ATOM 8643 C C . ALA C 3 290 ? 191.200 211.533 294.449 1.00 26.98 290 ALA M C 1
ATOM 8644 O O . ALA C 3 290 ? 190.473 212.409 294.932 1.00 26.98 290 ALA M O 1
ATOM 8646 N N . VAL C 3 291 ? 192.527 211.656 294.413 1.00 25.47 291 VAL M N 1
ATOM 8647 C CA . VAL C 3 291 ? 193.170 212.861 294.926 1.00 25.47 291 VAL M CA 1
ATOM 8648 C C . VAL C 3 291 ? 192.829 214.058 294.050 1.00 25.47 291 VAL M C 1
ATOM 8649 O O . VAL C 3 291 ? 192.675 215.182 294.542 1.00 25.47 291 VAL M O 1
ATOM 8653 N N . ALA C 3 292 ? 192.705 213.841 292.739 1.00 25.74 292 ALA M N 1
ATOM 8654 C CA . ALA C 3 292 ? 192.415 214.946 291.832 1.00 25.74 292 ALA M CA 1
ATOM 8655 C C . ALA C 3 292 ? 191.085 215.603 292.171 1.00 25.74 292 ALA M C 1
ATOM 8656 O O . ALA C 3 292 ? 190.968 216.834 292.149 1.00 25.74 292 ALA M O 1
ATOM 8658 N N . ALA C 3 293 ? 190.066 214.800 292.486 1.00 25.08 293 ALA M N 1
ATOM 8659 C CA . ALA C 3 293 ? 188.760 215.366 292.809 1.00 25.08 293 ALA M CA 1
ATOM 8660 C C . ALA C 3 293 ? 188.839 216.269 294.032 1.00 25.08 293 ALA M C 1
ATOM 8661 O O . ALA C 3 293 ? 188.256 217.360 294.048 1.00 25.08 293 ALA M O 1
ATOM 8663 N N . SER C 3 294 ? 189.554 215.832 295.071 1.00 25.61 294 SER M N 1
ATOM 8664 C CA . SER C 3 294 ? 189.668 216.639 296.281 1.00 25.61 294 SER M CA 1
ATOM 8665 C C . SER C 3 294 ? 190.461 217.916 296.026 1.00 25.61 294 SER M C 1
ATOM 8666 O O . SER C 3 294 ? 190.115 218.982 296.549 1.00 25.61 294 SER M O 1
ATOM 8669 N N . GLN C 3 295 ? 191.525 217.829 295.231 1.00 25.42 295 GLN M N 1
ATOM 8670 C CA . GLN C 3 295 ? 192.381 218.985 294.999 1.00 25.42 295 GLN M CA 1
ATOM 8671 C C . GLN C 3 295 ? 191.584 220.134 294.396 1.00 25.42 295 GLN M C 1
ATOM 8672 O O . GLN C 3 295 ? 190.845 219.956 293.425 1.00 25.42 295 GLN M O 1
ATOM 8678 N N . GLY C 3 296 ? 191.739 221.323 294.984 1.00 26.09 296 GLY M N 1
ATOM 8679 C CA . GLY C 3 296 ? 191.070 222.494 294.444 1.00 26.09 296 GLY M CA 1
ATOM 8680 C C . GLY C 3 296 ? 191.625 222.917 293.098 1.00 26.09 296 GLY M C 1
ATOM 8681 O O . GLY C 3 296 ? 190.870 223.285 292.194 1.00 26.09 296 GLY M O 1
ATOM 8682 N N . ARG C 3 297 ? 192.948 222.868 292.944 1.00 24.63 297 ARG M N 1
ATOM 8683 C CA . ARG C 3 297 ? 193.613 223.271 291.715 1.00 24.63 297 ARG M CA 1
ATOM 8684 C C . ARG C 3 297 ? 194.556 222.167 291.261 1.00 24.63 297 ARG M C 1
ATOM 8685 O O . ARG C 3 297 ? 195.069 221.390 292.072 1.00 24.63 297 ARG M O 1
ATOM 8693 N N . ARG C 3 298 ? 194.773 222.103 289.950 1.00 24.24 298 ARG M N 1
ATOM 8694 C CA . ARG C 3 298 ? 195.594 221.047 289.376 1.00 24.24 298 ARG M CA 1
ATOM 8695 C C . ARG C 3 298 ? 197.050 221.195 289.800 1.00 24.24 298 ARG M C 1
ATOM 8696 O O . ARG C 3 298 ? 197.571 222.307 289.924 1.00 24.24 298 ARG M O 1
ATOM 8704 N N . SER C 3 299 ? 197.707 220.058 290.022 1.00 22.82 299 SER M N 1
ATOM 8705 C CA . SER C 3 299 ? 199.125 220.008 290.344 1.00 22.82 299 SER M CA 1
ATOM 8706 C C . SER C 3 299 ? 199.782 218.908 289.523 1.00 22.82 299 SER M C 1
ATOM 8707 O O . SER C 3 299 ? 199.183 217.860 289.272 1.00 22.82 299 SER M O 1
ATOM 8710 N N . SER C 3 300 ? 201.025 219.152 289.108 1.00 22.01 300 SER M N 1
ATOM 8711 C CA . SER C 3 300 ? 201.732 218.208 288.254 1.00 22.01 300 SER M CA 1
ATOM 8712 C C . SER C 3 300 ? 203.221 218.246 288.563 1.00 22.01 300 SER M C 1
ATOM 8713 O O . SER C 3 300 ? 203.767 219.286 288.943 1.00 22.01 300 SER M O 1
ATOM 8716 N N . GLU C 3 301 ? 203.868 217.095 288.394 1.00 21.32 301 GLU M N 1
ATOM 8717 C CA . GLU C 3 301 ? 205.313 216.971 288.524 1.00 21.32 301 GLU M CA 1
ATOM 8718 C C . GLU C 3 301 ? 205.838 216.118 287.380 1.00 21.32 301 GLU M C 1
ATOM 8719 O O . GLU C 3 301 ? 205.121 215.275 286.835 1.00 21.32 301 GLU M O 1
ATOM 8725 N N . GLU C 3 302 ? 207.098 216.345 287.023 1.00 22.19 302 GLU M N 1
ATOM 8726 C CA . GLU C 3 302 ? 207.751 215.638 285.930 1.00 22.19 302 GLU M CA 1
ATOM 8727 C C . GLU C 3 302 ? 208.901 214.806 286.478 1.00 22.19 302 GLU M C 1
ATOM 8728 O O . GLU C 3 302 ? 209.766 215.328 287.188 1.00 22.19 302 GLU M O 1
ATOM 8734 N N . ILE C 3 303 ? 208.907 213.519 286.144 1.00 20.50 303 ILE M N 1
ATOM 8735 C CA . ILE C 3 303 ? 209.961 212.597 286.545 1.00 20.50 303 ILE M CA 1
ATOM 8736 C C . ILE C 3 303 ? 210.499 211.917 285.295 1.00 20.50 303 ILE M C 1
ATOM 8737 O O . ILE C 3 303 ? 209.728 211.473 284.438 1.00 20.50 303 ILE M O 1
ATOM 8742 N N . GLU C 3 304 ? 211.822 211.844 285.189 1.00 21.03 304 GLU M N 1
ATOM 8743 C CA . GLU C 3 304 ? 212.488 211.274 284.027 1.00 21.03 304 GLU M CA 1
ATOM 8744 C C . GLU C 3 304 ? 213.047 209.902 284.377 1.00 21.03 304 GLU M C 1
ATOM 8745 O O . GLU C 3 304 ? 213.799 209.762 285.346 1.00 21.03 304 GLU M O 1
ATOM 8751 N N . PHE C 3 305 ? 212.691 208.903 283.570 1.00 21.26 305 PHE M N 1
ATOM 8752 C CA . PHE C 3 305 ? 213.141 207.530 283.759 1.00 21.26 305 PHE M CA 1
ATOM 8753 C C . PHE C 3 305 ? 213.820 207.049 282.483 1.00 21.26 305 PHE M C 1
ATOM 8754 O O . PHE C 3 305 ? 213.512 205.966 281.973 1.00 21.26 305 PHE M O 1
ATOM 8762 N N . LEU C 3 306 ? 214.749 207.855 281.963 1.00 20.91 306 LEU M N 1
ATOM 8763 C CA . LEU C 3 306 ? 215.351 207.591 280.660 1.00 20.91 306 LEU M CA 1
ATOM 8764 C C . LEU C 3 306 ? 215.843 206.157 280.506 1.00 20.91 306 LEU M C 1
ATOM 8765 O O . LEU C 3 306 ? 216.019 205.694 279.374 1.00 20.91 306 LEU M O 1
ATOM 8770 N N . GLY C 3 307 ? 216.072 205.441 281.609 1.00 20.76 307 GLY M N 1
ATOM 8771 C CA . GLY C 3 307 ? 216.503 204.060 281.508 1.00 20.76 307 GLY M CA 1
ATOM 8772 C C . GLY C 3 307 ? 215.427 203.108 281.030 1.00 20.76 307 GLY M C 1
ATOM 8773 O O . GLY C 3 307 ? 215.748 202.009 280.569 1.00 20.76 307 GLY M O 1
ATOM 8774 N N . VAL C 3 308 ? 214.160 203.503 281.129 1.00 20.21 308 VAL M N 1
ATOM 8775 C CA . VAL C 3 308 ? 213.042 202.637 280.759 1.00 20.21 308 VAL M CA 1
ATOM 8776 C C . VAL C 3 308 ? 212.944 202.563 279.239 1.00 20.21 308 VAL M C 1
ATOM 8777 O O . VAL C 3 308 ? 212.837 203.608 278.580 1.00 20.21 308 VAL M O 1
ATOM 8781 N N . PRO C 3 309 ? 212.970 201.370 278.636 1.00 21.47 309 PRO M N 1
ATOM 8782 C CA . PRO C 3 309 ? 212.881 201.274 277.175 1.00 21.47 309 PRO M CA 1
ATOM 8783 C C . PRO C 3 309 ? 211.480 201.091 276.615 1.00 21.47 309 PRO M C 1
ATOM 8784 O O . PRO C 3 309 ? 211.315 201.185 275.390 1.00 21.47 309 PRO M O 1
ATOM 8788 N N . THR C 3 310 ? 210.476 200.829 277.450 1.00 21.11 310 THR M N 1
ATOM 8789 C CA . THR C 3 310 ? 209.122 200.579 276.979 1.00 21.11 310 THR M CA 1
ATOM 8790 C C . THR C 3 310 ? 208.125 201.361 277.822 1.00 21.11 310 THR M C 1
ATOM 8791 O O . THR C 3 310 ? 208.307 201.535 279.030 1.00 21.11 310 THR M O 1
ATOM 8795 N N . GLY C 3 311 ? 207.059 201.825 277.167 1.00 21.05 311 GLY M N 1
ATOM 8796 C CA . GLY C 3 311 ? 206.068 202.630 277.863 1.00 21.05 311 GLY M CA 1
ATOM 8797 C C . GLY C 3 311 ? 205.339 201.863 278.949 1.00 21.05 311 GLY M C 1
ATOM 8798 O O . GLY C 3 311 ? 205.014 202.420 280.000 1.00 21.05 311 GLY M O 1
ATOM 8799 N N . GLU C 3 312 ? 205.060 200.580 278.708 1.00 22.45 312 GLU M N 1
ATOM 8800 C CA . GLU C 3 312 ? 204.350 199.784 279.703 1.00 22.45 312 GLU M CA 1
ATOM 8801 C C . GLU C 3 312 ? 205.156 199.667 280.991 1.00 22.45 312 GLU M C 1
ATOM 8802 O O . GLU C 3 312 ? 204.605 199.785 282.090 1.00 22.45 312 GLU M O 1
ATOM 8808 N N . LEU C 3 313 ? 206.464 199.432 280.874 1.00 22.12 313 LEU M N 1
ATOM 8809 C CA . LEU C 3 313 ? 207.315 199.358 282.058 1.00 22.12 313 LEU M CA 1
ATOM 8810 C C . LEU C 3 313 ? 207.340 200.691 282.797 1.00 22.12 313 LEU M C 1
ATOM 8811 O O . LEU C 3 313 ? 207.288 200.734 284.038 1.00 22.12 313 LEU M O 1
ATOM 8816 N N . ALA C 3 314 ? 207.415 201.793 282.047 1.00 21.19 314 ALA M N 1
ATOM 8817 C CA . ALA C 3 314 ? 207.394 203.111 282.667 1.00 21.19 314 ALA M CA 1
ATOM 8818 C C . ALA C 3 314 ? 206.095 203.329 283.429 1.00 21.19 314 ALA M C 1
ATOM 8819 O O . ALA C 3 314 ? 206.105 203.865 284.540 1.00 21.19 314 ALA M O 1
ATOM 8821 N N . GLY C 3 315 ? 204.967 202.918 282.849 1.00 22.01 315 GLY M N 1
ATOM 8822 C CA . GLY C 3 315 ? 203.705 203.024 283.560 1.00 22.01 315 GLY M CA 1
ATOM 8823 C C . GLY C 3 315 ? 203.652 202.143 284.790 1.00 22.01 315 GLY M C 1
ATOM 8824 O O . GLY C 3 315 ? 203.092 202.535 285.819 1.00 22.01 315 GLY M O 1
ATOM 8825 N N . ARG C 3 316 ? 204.234 200.945 284.708 1.00 23.05 316 ARG M N 1
ATOM 8826 C CA . ARG C 3 316 ? 204.279 200.068 285.870 1.00 23.05 316 ARG M CA 1
ATOM 8827 C C . ARG C 3 316 ? 205.005 200.736 287.028 1.00 23.05 316 ARG M C 1
ATOM 8828 O O . ARG C 3 316 ? 204.529 200.711 288.169 1.00 23.05 316 ARG M O 1
ATOM 8836 N N . VAL C 3 317 ? 206.160 201.343 286.755 1.00 22.54 317 VAL M N 1
ATOM 8837 C CA . VAL C 3 317 ? 206.892 202.000 287.839 1.00 22.54 317 VAL M CA 1
ATOM 8838 C C . VAL C 3 317 ? 206.199 203.294 288.268 1.00 22.54 317 VAL M C 1
ATOM 8839 O O . VAL C 3 317 ? 206.246 203.669 289.449 1.00 22.54 317 VAL M O 1
ATOM 8843 N N . GLY C 3 318 ? 205.551 203.994 287.336 1.00 22.46 318 GLY M N 1
ATOM 8844 C CA . GLY C 3 318 ? 204.859 205.220 287.693 1.00 22.46 318 GLY M CA 1
ATOM 8845 C C . GLY C 3 318 ? 203.680 204.974 288.612 1.00 22.46 318 GLY M C 1
ATOM 8846 O O . GLY C 3 318 ? 203.390 205.785 289.494 1.00 22.46 318 GLY M O 1
ATOM 8847 N N . GLU C 3 319 ? 202.974 203.860 288.412 1.00 23.06 319 GLU M N 1
ATOM 8848 C CA . GLU C 3 319 ? 201.901 203.506 289.335 1.00 23.06 319 GLU M CA 1
ATOM 8849 C C . GLU C 3 319 ? 202.448 203.283 290.740 1.00 23.06 319 GLU M C 1
ATOM 8850 O O . GLU C 3 319 ? 201.842 203.719 291.727 1.00 23.06 319 GLU M O 1
ATOM 8856 N N . ARG C 3 320 ? 203.596 202.612 290.850 1.00 22.65 320 ARG M N 1
ATOM 8857 C CA . ARG C 3 320 ? 204.226 202.431 292.152 1.00 22.65 320 ARG M CA 1
ATOM 8858 C C . ARG C 3 320 ? 204.561 203.775 292.783 1.00 22.65 320 ARG M C 1
ATOM 8859 O O . ARG C 3 320 ? 204.300 204.003 293.970 1.00 22.65 320 ARG M O 1
ATOM 8867 N N . GLU C 3 321 ? 205.155 204.677 292.000 1.00 22.72 321 GLU M N 1
ATOM 8868 C CA . GLU C 3 321 ? 205.523 205.982 292.544 1.00 22.72 321 GLU M CA 1
ATOM 8869 C C . GLU C 3 321 ? 204.291 206.756 292.997 1.00 22.72 321 GLU M C 1
ATOM 8870 O O . GLU C 3 321 ? 204.299 207.383 294.063 1.00 22.72 321 GLU M O 1
ATOM 8876 N N . MET C 3 322 ? 203.223 206.725 292.199 1.00 23.38 322 MET M N 1
ATOM 8877 C CA . MET C 3 322 ? 201.994 207.418 292.568 1.00 23.38 322 MET M CA 1
ATOM 8878 C C . MET C 3 322 ? 201.416 206.851 293.859 1.00 23.38 322 MET M C 1
ATOM 8879 O O . MET C 3 322 ? 201.038 207.600 294.768 1.00 23.38 322 MET M O 1
ATOM 8884 N N . ARG C 3 323 ? 201.347 205.521 293.959 1.00 23.80 323 ARG M N 1
ATOM 8885 C CA . ARG C 3 323 ? 200.818 204.903 295.168 1.00 23.80 323 ARG M CA 1
ATOM 8886 C C . ARG C 3 323 ? 201.655 205.279 296.381 1.00 23.80 323 ARG M C 1
ATOM 8887 O O . ARG C 3 323 ? 201.114 205.580 297.451 1.00 23.80 323 ARG M O 1
ATOM 8895 N N . LEU C 3 324 ? 202.980 205.272 296.234 1.00 23.17 324 LEU M N 1
ATOM 8896 C CA . LEU C 3 324 ? 203.848 205.639 297.345 1.00 23.17 324 LEU M CA 1
ATOM 8897 C C . LEU C 3 324 ? 203.619 207.084 297.767 1.00 23.17 324 LEU M C 1
ATOM 8898 O O . LEU C 3 324 ? 203.508 207.386 298.960 1.00 23.17 324 LEU M O 1
ATOM 8903 N N . LYS C 3 325 ? 203.535 207.994 296.797 1.00 23.28 325 LYS M N 1
ATOM 8904 C CA . LYS C 3 325 ? 203.524 209.417 297.103 1.00 23.28 325 LYS M CA 1
ATOM 8905 C C . LYS C 3 325 ? 202.147 209.945 297.486 1.00 23.28 325 LYS M C 1
ATOM 8906 O O . LYS C 3 325 ? 202.064 211.045 298.042 1.00 23.28 325 LYS M O 1
ATOM 8912 N N . THR C 3 326 ? 201.073 209.199 297.225 1.00 24.15 326 THR M N 1
ATOM 8913 C CA . THR C 3 326 ? 199.730 209.660 297.552 1.00 24.15 326 THR M CA 1
ATOM 8914 C C . THR C 3 326 ? 198.996 208.766 298.540 1.00 24.15 326 THR M C 1
ATOM 8915 O O . THR C 3 326 ? 197.837 209.054 298.864 1.00 24.15 326 THR M O 1
ATOM 8919 N N . THR C 3 327 ? 199.621 207.697 299.033 1.00 23.62 327 THR M N 1
ATOM 8920 C CA . THR C 3 327 ? 198.964 206.829 300.002 1.00 23.62 327 THR M CA 1
ATOM 8921 C C . THR C 3 327 ? 199.121 207.314 301.437 1.00 23.62 327 THR M C 1
ATOM 8922 O O . THR C 3 327 ? 198.446 206.786 302.327 1.00 23.62 327 THR M O 1
ATOM 8926 N N . GLY C 3 328 ? 199.980 208.301 301.686 1.00 24.28 328 GLY M N 1
ATOM 8927 C CA . GLY C 3 328 ? 200.134 208.846 303.021 1.00 24.28 328 GLY M CA 1
ATOM 8928 C C . GLY C 3 328 ? 200.884 207.929 303.965 1.00 24.28 328 GLY M C 1
ATOM 8929 O O . GLY C 3 328 ? 200.309 207.423 304.934 1.00 24.28 328 GLY M O 1
ATOM 8930 N N . LEU C 3 329 ? 202.168 207.705 303.695 1.00 23.85 329 LEU M N 1
ATOM 8931 C CA . LEU C 3 329 ? 202.963 206.826 304.540 1.00 23.85 329 LEU M CA 1
ATOM 8932 C C . LEU C 3 329 ? 203.074 207.390 305.951 1.00 23.85 329 LEU M C 1
ATOM 8933 O O . LEU C 3 329 ? 203.129 208.605 306.160 1.00 23.85 329 LEU M O 1
ATOM 8938 N N . LYS C 3 330 ? 203.108 206.488 306.926 1.00 25.55 330 LYS M N 1
ATOM 8939 C CA . LYS C 3 330 ? 203.357 206.837 308.317 1.00 25.55 330 LYS M CA 1
ATOM 8940 C C . LYS C 3 330 ? 204.789 206.462 308.667 1.00 25.55 330 LYS M C 1
ATOM 8941 O O . LYS C 3 330 ? 205.194 205.308 308.490 1.00 25.55 330 LYS M O 1
ATOM 8947 N N . ARG C 3 331 ? 205.551 207.432 309.161 1.00 27.24 331 ARG M N 1
ATOM 8948 C CA . ARG C 3 331 ? 206.954 207.242 309.502 1.00 27.24 331 ARG M CA 1
ATOM 8949 C C . ARG C 3 331 ? 207.110 207.230 311.015 1.00 27.24 331 ARG M C 1
ATOM 8950 O O . ARG C 3 331 ? 206.544 208.081 311.708 1.00 27.24 331 ARG M O 1
ATOM 8958 N N . TYR C 3 332 ? 207.877 206.269 311.520 1.00 27.99 332 TYR M N 1
ATOM 8959 C CA . TYR C 3 332 ? 208.101 206.114 312.948 1.00 27.99 332 TYR M CA 1
ATOM 8960 C C . TYR C 3 332 ? 209.594 206.059 313.232 1.00 27.99 332 TYR M C 1
ATOM 8961 O O . TYR C 3 332 ? 210.378 205.548 312.429 1.00 27.99 332 TYR M O 1
ATOM 8970 N N . LYS C 3 333 ? 209.976 206.600 314.386 1.00 30.22 333 LYS M N 1
ATOM 8971 C CA . LYS C 3 333 ? 211.357 206.593 314.864 1.00 30.22 333 LYS M CA 1
ATOM 8972 C C . LYS C 3 333 ? 211.354 205.879 316.213 1.00 30.22 333 LYS M C 1
ATOM 8973 O O . LYS C 3 333 ? 211.181 206.506 317.260 1.00 30.22 333 LYS M O 1
ATOM 8979 N N . GLY C 3 334 ? 211.546 204.562 316.181 1.00 30.62 334 GLY M N 1
ATOM 8980 C CA . GLY C 3 334 ? 211.467 203.745 317.369 1.00 30.62 334 GLY M CA 1
ATOM 8981 C C . GLY C 3 334 ? 212.817 203.513 318.022 1.00 30.62 334 GLY M C 1
ATOM 8982 O O . GLY C 3 334 ? 213.866 203.659 317.402 1.00 30.62 334 GLY M O 1
ATOM 8983 N N . VAL C 3 335 ? 212.767 203.143 319.299 1.00 32.00 335 VAL M N 1
ATOM 8984 C CA . VAL C 3 335 ? 213.948 202.816 320.088 1.00 32.00 335 VAL M CA 1
ATOM 8985 C C . VAL C 3 335 ? 213.812 201.374 320.553 1.00 32.00 335 VAL M C 1
ATOM 8986 O O . VAL C 3 335 ? 212.794 201.003 321.149 1.00 32.00 335 VAL M O 1
ATOM 8990 N N . PHE C 3 336 ? 214.836 200.566 320.286 1.00 30.88 336 PHE M N 1
ATOM 8991 C CA . PHE C 3 336 ? 214.784 199.136 320.545 1.00 30.88 336 PHE M CA 1
ATOM 8992 C C . PHE C 3 336 ? 215.990 198.709 321.370 1.00 30.88 336 PHE M C 1
ATOM 8993 O O . PHE C 3 336 ? 217.021 199.385 321.405 1.00 30.88 336 PHE M O 1
ATOM 9001 N N . ASP C 3 337 ? 215.836 197.574 322.045 1.00 33.03 337 ASP M N 1
ATOM 9002 C CA . ASP C 3 337 ? 216.914 196.948 322.795 1.00 33.03 337 ASP M CA 1
ATOM 9003 C C . ASP C 3 337 ? 217.630 195.948 321.884 1.00 33.03 337 ASP M C 1
ATOM 9004 O O . ASP C 3 337 ? 217.451 195.963 320.664 1.00 33.03 337 ASP M O 1
ATOM 9009 N N . ARG C 3 338 ? 218.443 195.064 322.465 1.00 33.76 338 ARG M N 1
ATOM 9010 C CA . ARG C 3 338 ? 219.265 194.156 321.670 1.00 33.76 338 ARG M CA 1
ATOM 9011 C C . ARG C 3 338 ? 218.445 193.223 320.788 1.00 33.76 338 ARG M C 1
ATOM 9012 O O . ARG C 3 338 ? 219.004 192.643 319.851 1.00 33.76 338 ARG M O 1
ATOM 9020 N N . ARG C 3 339 ? 217.149 193.058 321.056 1.00 33.28 339 ARG M N 1
ATOM 9021 C CA . ARG C 3 339 ? 216.345 192.143 320.253 1.00 33.28 339 ARG M CA 1
ATOM 9022 C C . ARG C 3 339 ? 216.329 192.525 318.779 1.00 33.28 339 ARG M C 1
ATOM 9023 O O . ARG C 3 339 ? 216.071 191.664 317.932 1.00 33.28 339 ARG M O 1
ATOM 9031 N N . ALA C 3 340 ? 216.597 193.790 318.451 1.00 30.76 340 ALA M N 1
ATOM 9032 C CA . ALA C 3 340 ? 216.662 194.251 317.070 1.00 30.76 340 ALA M CA 1
ATOM 9033 C C . ALA C 3 340 ? 218.095 194.306 316.552 1.00 30.76 340 ALA M C 1
ATOM 9034 O O . ALA C 3 340 ? 218.422 195.153 315.715 1.00 30.76 340 ALA M O 1
ATOM 9036 N N . ARG C 3 341 ? 218.959 193.413 317.037 1.00 31.58 341 ARG M N 1
ATOM 9037 C CA . ARG C 3 341 ? 220.368 193.457 316.672 1.00 31.58 341 ARG M CA 1
ATOM 9038 C C . ARG C 3 341 ? 220.625 192.917 315.270 1.00 31.58 341 ARG M C 1
ATOM 9039 O O . ARG C 3 341 ? 221.522 193.410 314.578 1.00 31.58 341 ARG M O 1
ATOM 9047 N N . SER C 3 342 ? 219.862 191.917 314.836 1.00 30.06 342 SER M N 1
ATOM 9048 C CA . SER C 3 342 ? 220.129 191.225 313.582 1.00 30.06 342 SER M CA 1
ATOM 9049 C C . SER C 3 342 ? 219.485 191.891 312.371 1.00 30.06 342 SER M C 1
ATOM 9050 O O . SER C 3 342 ? 219.661 191.402 311.251 1.00 30.06 342 SER M O 1
ATOM 9053 N N . LEU C 3 343 ? 218.751 192.984 312.559 1.00 28.21 343 LEU M N 1
ATOM 9054 C CA . LEU C 3 343 ? 218.084 193.630 311.438 1.00 28.21 343 LEU M CA 1
ATOM 9055 C C . LEU C 3 343 ? 219.096 194.303 310.517 1.00 28.21 343 LEU M C 1
ATOM 9056 O O . LEU C 3 343 ? 220.178 194.720 310.939 1.00 28.21 343 LEU M O 1
ATOM 9061 N N . ASN C 3 344 ? 218.729 194.407 309.247 1.00 27.89 344 ASN M N 1
ATOM 9062 C CA . ASN C 3 344 ? 219.539 195.019 308.208 1.00 27.89 344 ASN M CA 1
ATOM 9063 C C . ASN C 3 344 ? 218.677 195.970 307.396 1.00 27.89 344 ASN M C 1
ATOM 9064 O O . ASN C 3 344 ? 217.444 195.878 307.420 1.00 27.89 344 ASN M O 1
ATOM 9069 N N . PRO C 3 345 ? 219.291 196.901 306.666 1.00 28.00 345 PRO M N 1
ATOM 9070 C CA . PRO C 3 345 ? 218.498 197.867 305.895 1.00 28.00 345 PRO M CA 1
ATOM 9071 C C . PRO C 3 345 ? 217.558 197.168 304.924 1.00 28.00 345 PRO M C 1
ATOM 9072 O O . PRO C 3 345 ? 217.917 196.178 304.284 1.00 28.00 345 PRO M O 1
ATOM 9076 N N . GLY C 3 346 ? 216.341 197.697 304.820 1.00 26.40 346 GLY M N 1
ATOM 9077 C CA . GLY C 3 346 ? 215.341 197.153 303.928 1.00 26.40 346 GLY M CA 1
ATOM 9078 C C . GLY C 3 346 ? 214.586 195.958 304.463 1.00 26.40 346 GLY M C 1
ATOM 9079 O O . GLY C 3 346 ? 213.685 195.460 303.778 1.00 26.40 346 GLY M O 1
ATOM 9080 N N . GLN C 3 347 ? 214.918 195.482 305.657 1.00 26.74 347 GLN M N 1
ATOM 9081 C CA . GLN C 3 347 ? 214.255 194.311 306.218 1.00 26.74 347 GLN M CA 1
ATOM 9082 C C . GLN C 3 347 ? 212.933 194.720 306.860 1.00 26.74 347 GLN M C 1
ATOM 9083 O O . GLN C 3 347 ? 212.936 195.556 307.771 1.00 26.74 347 GLN M O 1
ATOM 9089 N N . PRO C 3 348 ? 211.799 194.176 306.426 1.00 27.31 348 PRO M N 1
ATOM 9090 C CA . PRO C 3 348 ? 210.529 194.517 307.071 1.00 27.31 348 PRO M CA 1
ATOM 9091 C C . PRO C 3 348 ? 210.303 193.722 308.347 1.00 27.31 348 PRO M C 1
ATOM 9092 O O . PRO C 3 348 ? 210.746 192.581 308.490 1.00 27.31 348 PRO M O 1
ATOM 9096 N N . PHE C 3 349 ? 209.598 194.350 309.286 1.00 27.44 349 PHE M N 1
ATOM 9097 C CA . PHE C 3 349 ? 209.268 193.704 310.549 1.00 27.44 349 PHE M CA 1
ATOM 9098 C C . PHE C 3 349 ? 208.057 194.396 311.153 1.00 27.44 349 PHE M C 1
ATOM 9099 O O . PHE C 3 349 ? 207.677 195.495 310.742 1.00 27.44 349 PHE M O 1
ATOM 9107 N N . LEU C 3 350 ? 207.454 193.735 312.137 1.00 28.76 350 LEU M N 1
ATOM 9108 C CA . LEU C 3 350 ? 206.225 194.199 312.762 1.00 28.76 350 LEU M CA 1
ATOM 9109 C C . LEU C 3 350 ? 206.518 194.910 314.077 1.00 28.76 350 LEU M C 1
ATOM 9110 O O . LEU C 3 350 ? 207.477 194.589 314.782 1.00 28.76 350 LEU M O 1
ATOM 9115 N N . ILE C 3 351 ? 205.671 195.886 314.401 1.00 29.98 351 ILE M N 1
ATOM 9116 C CA . ILE C 3 351 ? 205.760 196.630 315.652 1.00 29.98 351 ILE M CA 1
ATOM 9117 C C . ILE C 3 351 ? 204.358 196.788 316.222 1.00 29.98 351 ILE M C 1
ATOM 9118 O O . ILE C 3 351 ? 203.409 197.090 315.491 1.00 29.98 351 ILE M O 1
ATOM 9123 N N . ARG C 3 352 ? 204.228 196.578 317.529 1.00 30.92 352 ARG M N 1
ATOM 9124 C CA . ARG C 3 352 ? 202.958 196.741 318.223 1.00 30.92 352 ARG M CA 1
ATOM 9125 C C . ARG C 3 352 ? 203.192 197.523 319.505 1.00 30.92 352 ARG M C 1
ATOM 9126 O O . ARG C 3 352 ? 204.158 197.268 320.229 1.00 30.92 352 ARG M O 1
ATOM 9134 N N . SER C 3 353 ? 202.301 198.476 319.779 1.00 32.53 353 SER M N 1
ATOM 9135 C CA . SER C 3 353 ? 202.367 199.258 321.014 1.00 32.53 353 SER M CA 1
ATOM 9136 C C . SER C 3 353 ? 200.937 199.651 321.375 1.00 32.53 353 SER M C 1
ATOM 9137 O O . SER C 3 353 ? 200.417 200.646 320.863 1.00 32.53 353 SER M O 1
ATOM 9140 N N . THR C 3 354 ? 200.314 198.867 322.252 1.00 33.35 354 THR M N 1
ATOM 9141 C CA . THR C 3 354 ? 198.930 199.144 322.626 1.00 33.35 354 THR M CA 1
ATOM 9142 C C . THR C 3 354 ? 198.748 200.517 323.263 1.00 33.35 354 THR M C 1
ATOM 9143 O O . THR C 3 354 ? 197.767 201.197 322.914 1.00 33.35 354 THR M O 1
ATOM 9147 N N . PRO C 3 355 ? 199.613 200.985 324.170 1.00 33.35 355 PRO M N 1
ATOM 9148 C CA . PRO C 3 355 ? 199.355 202.298 324.786 1.00 33.35 355 PRO M CA 1
ATOM 9149 C C . PRO C 3 355 ? 199.238 203.417 323.769 1.00 33.35 355 PRO M C 1
ATOM 9150 O O . PRO C 3 355 ? 198.424 204.331 323.948 1.00 33.35 355 PRO M O 1
ATOM 9154 N N . ARG C 3 356 ? 200.030 203.368 322.699 1.00 31.50 356 ARG M N 1
ATOM 9155 C CA . ARG C 3 356 ? 199.980 204.390 321.664 1.00 31.50 356 ARG M CA 1
ATOM 9156 C C . ARG C 3 356 ? 198.811 204.208 320.709 1.00 31.50 356 ARG M C 1
ATOM 9157 O O . ARG C 3 356 ? 198.586 205.077 319.860 1.00 31.50 356 ARG M O 1
ATOM 9165 N N . GLY C 3 357 ? 198.068 203.110 320.820 1.00 32.07 357 GLY M N 1
ATOM 9166 C CA . GLY C 3 357 ? 196.967 202.870 319.910 1.00 32.07 357 GLY M CA 1
ATOM 9167 C C . GLY C 3 357 ? 197.386 202.466 318.518 1.00 32.07 357 GLY M C 1
ATOM 9168 O O . GLY C 3 357 ? 196.602 202.615 317.578 1.00 32.07 357 GLY M O 1
ATOM 9169 N N . ILE C 3 358 ? 198.606 201.959 318.355 1.00 30.88 358 ILE M N 1
ATOM 9170 C CA . ILE C 3 358 ? 199.119 201.532 317.058 1.00 30.88 358 ILE M CA 1
ATOM 9171 C C . ILE C 3 358 ? 198.958 200.015 316.974 1.00 30.88 358 ILE M C 1
ATOM 9172 O O . ILE C 3 358 ? 199.638 199.292 317.722 1.00 30.88 358 ILE M O 1
ATOM 9177 N N . PRO C 3 359 ? 198.094 199.492 316.099 1.00 31.70 359 PRO M N 1
ATOM 9178 C CA . PRO C 3 359 ? 197.976 198.034 315.980 1.00 31.70 359 PRO M CA 1
ATOM 9179 C C . PRO C 3 359 ? 199.183 197.426 315.288 1.00 31.70 359 PRO M C 1
ATOM 9180 O O . PRO C 3 359 ? 200.110 198.148 314.908 1.00 31.70 359 PRO M O 1
ATOM 9184 N N . GLU C 3 360 ? 199.189 196.107 315.125 1.00 31.37 360 GLU M N 1
ATOM 9185 C CA . GLU C 3 360 ? 200.279 195.448 314.420 1.00 31.37 360 GLU M CA 1
ATOM 9186 C C . GLU C 3 360 ? 200.448 196.057 313.036 1.00 31.37 360 GLU M C 1
ATOM 9187 O O . GLU C 3 360 ? 199.527 196.029 312.216 1.00 31.37 360 GLU M O 1
ATOM 9193 N N . THR C 3 361 ? 201.627 196.623 312.787 1.00 29.21 361 THR M N 1
ATOM 9194 C CA . THR C 3 361 ? 201.909 197.342 311.553 1.00 29.21 361 THR M CA 1
ATOM 9195 C C . THR C 3 361 ? 203.200 196.821 310.945 1.00 29.21 361 THR M C 1
ATOM 9196 O O . THR C 3 361 ? 204.142 196.477 311.664 1.00 29.21 361 THR M O 1
ATOM 9200 N N . VAL C 3 362 ? 203.239 196.767 309.617 1.00 28.43 362 VAL M N 1
ATOM 9201 C CA . VAL C 3 362 ? 204.407 196.307 308.877 1.00 28.43 362 VAL M CA 1
ATOM 9202 C C . VAL C 3 362 ? 205.193 197.532 308.432 1.00 28.43 362 VAL M C 1
ATOM 9203 O O . VAL C 3 362 ? 204.658 198.403 307.736 1.00 28.43 362 VAL M O 1
ATOM 9207 N N . VAL C 3 363 ? 206.464 197.599 308.830 1.00 27.35 363 VAL M N 1
ATOM 9208 C CA . VAL C 3 363 ? 207.332 198.720 308.499 1.00 27.35 363 VAL M CA 1
ATOM 9209 C C . VAL C 3 363 ? 208.645 198.176 307.955 1.00 27.35 363 VAL M C 1
ATOM 9210 O O . VAL C 3 363 ? 209.031 197.036 308.221 1.00 27.35 363 VAL M O 1
ATOM 9214 N N . ARG C 3 364 ? 209.333 199.015 307.186 1.00 26.63 364 ARG M N 1
ATOM 9215 C CA . ARG C 3 364 ? 210.607 198.667 306.574 1.00 26.63 364 ARG M CA 1
ATOM 9216 C C . ARG C 3 364 ? 211.718 199.507 307.189 1.00 26.63 364 ARG M C 1
ATOM 9217 O O . ARG C 3 364 ? 211.568 200.720 307.367 1.00 26.63 364 ARG M O 1
ATOM 9225 N N . VAL C 3 365 ? 212.835 198.852 307.509 1.00 27.69 365 VAL M N 1
ATOM 9226 C CA . VAL C 3 365 ? 213.920 199.521 308.214 1.00 27.69 365 VAL M CA 1
ATOM 9227 C C . VAL C 3 365 ? 214.540 200.595 307.328 1.00 27.69 365 VAL M C 1
ATOM 9228 O O . VAL C 3 365 ? 214.639 200.448 306.102 1.00 27.69 365 VAL M O 1
ATOM 9232 N N . GLY C 3 366 ? 214.960 201.689 307.958 1.00 29.03 366 GLY M N 1
ATOM 9233 C CA . GLY C 3 366 ? 215.647 202.763 307.267 1.00 29.03 366 GLY M CA 1
ATOM 9234 C C . GLY C 3 366 ? 217.035 202.999 307.824 1.00 29.03 366 GLY M C 1
ATOM 9235 O O . GLY C 3 366 ? 217.894 202.116 307.758 1.00 29.03 366 GLY M O 1
ATOM 9236 N N . ARG C 3 367 ? 217.269 204.188 308.371 1.00 32.95 367 ARG M N 1
ATOM 9237 C CA . ARG C 3 367 ? 218.553 204.494 308.985 1.00 32.95 367 ARG M CA 1
ATOM 9238 C C . ARG C 3 367 ? 218.728 203.697 310.272 1.00 32.95 367 ARG M C 1
ATOM 9239 O O . ARG C 3 367 ? 217.780 203.512 311.040 1.00 32.95 367 ARG M O 1
ATOM 9247 N N . ILE C 3 368 ? 219.951 203.225 310.508 1.00 32.43 368 ILE M N 1
ATOM 9248 C CA . ILE C 3 368 ? 220.278 202.404 311.669 1.00 32.43 368 ILE M CA 1
ATOM 9249 C C . ILE C 3 368 ? 221.390 203.084 312.449 1.00 32.43 368 ILE M C 1
ATOM 9250 O O . ILE C 3 368 ? 222.404 203.491 311.868 1.00 32.43 368 ILE M O 1
ATOM 9255 N N . GLU C 3 369 ? 221.204 203.203 313.763 1.00 34.02 369 GLU M N 1
ATOM 9256 C CA . GLU C 3 369 ? 222.257 203.702 314.647 1.00 34.02 369 GLU M CA 1
ATOM 9257 C C . GLU C 3 369 ? 222.162 202.918 315.953 1.00 34.02 369 GLU M C 1
ATOM 9258 O O . GLU C 3 369 ? 221.231 203.119 316.738 1.00 34.02 369 GLU M O 1
ATOM 9264 N N . ASP C 3 370 ? 223.115 202.016 316.166 1.00 33.42 370 ASP M N 1
ATOM 9265 C CA . ASP C 3 370 ? 223.153 201.170 317.347 1.00 33.42 370 ASP M CA 1
ATOM 9266 C C . ASP C 3 370 ? 224.417 201.442 318.152 1.00 33.42 370 ASP M C 1
ATOM 9267 O O . ASP C 3 370 ? 225.449 201.858 317.616 1.00 33.42 370 ASP M O 1
ATOM 9272 N N . ASN C 3 371 ? 224.321 201.199 319.459 1.00 32.86 371 ASN M N 1
ATOM 9273 C CA . ASN C 3 371 ? 225.426 201.430 320.392 1.00 32.86 371 ASN M CA 1
ATOM 9274 C C . ASN C 3 371 ? 225.530 200.196 321.286 1.00 32.86 371 ASN M C 1
ATOM 9275 O O . ASN C 3 371 ? 224.827 200.083 322.293 1.00 32.86 371 ASN M O 1
ATOM 9280 N N . PHE C 3 372 ? 226.415 199.270 320.907 1.00 34.34 372 PHE M N 1
ATOM 9281 C CA . PHE C 3 372 ? 226.540 198.021 321.650 1.00 34.34 372 PHE M CA 1
ATOM 9282 C C . PHE C 3 372 ? 227.253 198.218 322.980 1.00 34.34 372 PHE M C 1
ATOM 9283 O O . PHE C 3 372 ? 226.933 197.534 323.958 1.00 34.34 372 PHE M O 1
ATOM 9291 N N . LEU C 3 373 ? 228.216 199.134 323.041 1.00 33.55 373 LEU M N 1
ATOM 9292 C CA . LEU C 3 373 ? 229.009 199.363 324.238 1.00 33.55 373 LEU M CA 1
ATOM 9293 C C . LEU C 3 373 ? 228.864 200.810 324.687 1.00 33.55 373 LEU M C 1
ATOM 9294 O O . LEU C 3 373 ? 228.926 201.733 323.869 1.00 33.55 373 LEU M O 1
ATOM 9299 N N . GLY C 3 374 ? 228.682 200.999 325.990 1.00 33.97 374 GLY M N 1
ATOM 9300 C CA . GLY C 3 374 ? 228.491 202.325 326.544 1.00 33.97 374 GLY M CA 1
ATOM 9301 C C . GLY C 3 374 ? 227.044 202.612 326.883 1.00 33.97 374 GLY M C 1
ATOM 9302 O O . GLY C 3 374 ? 226.531 202.130 327.896 1.00 33.97 374 GLY M O 1
ATOM 9303 N N . ASP C 3 375 ? 226.373 203.400 326.041 1.00 34.76 375 ASP M N 1
ATOM 9304 C CA . ASP C 3 375 ? 224.988 203.763 326.319 1.00 34.76 375 ASP M CA 1
ATOM 9305 C C . ASP C 3 375 ? 224.052 202.569 326.183 1.00 34.76 375 ASP M C 1
ATOM 9306 O O . ASP C 3 375 ? 223.057 202.480 326.912 1.00 34.76 375 ASP M O 1
ATOM 9311 N N . GLY C 3 376 ? 224.345 201.649 325.268 1.00 33.76 376 GLY M N 1
ATOM 9312 C CA . GLY C 3 376 ? 223.461 200.525 325.037 1.00 33.76 376 GLY M CA 1
ATOM 9313 C C . GLY C 3 376 ? 222.194 200.873 324.292 1.00 33.76 376 GLY M C 1
ATOM 9314 O O . GLY C 3 376 ? 221.206 200.138 324.393 1.00 33.76 376 GLY M O 1
ATOM 9315 N N . LYS C 3 377 ? 222.194 201.969 323.542 1.00 35.45 377 LYS M N 1
ATOM 9316 C CA . LYS C 3 377 ? 221.008 202.464 322.854 1.00 35.45 377 LYS M CA 1
ATOM 9317 C C . LYS C 3 377 ? 221.029 201.987 321.407 1.00 35.45 377 LYS M C 1
ATOM 9318 O O . LYS C 3 377 ? 221.974 202.279 320.668 1.00 35.45 377 LYS M O 1
ATOM 9324 N N . ILE C 3 378 ? 219.988 201.261 321.007 1.00 32.86 378 ILE M N 1
ATOM 9325 C CA . ILE C 3 378 ? 219.801 200.838 319.623 1.00 32.86 378 ILE M CA 1
ATOM 9326 C C . ILE C 3 378 ? 218.564 201.553 319.100 1.00 32.86 378 ILE M C 1
ATOM 9327 O O . ILE C 3 378 ? 217.435 201.221 319.480 1.00 32.86 378 ILE M O 1
ATOM 9332 N N . THR C 3 379 ? 218.774 202.532 318.223 1.00 32.52 379 THR M N 1
ATOM 9333 C CA . THR C 3 379 ? 217.706 203.365 317.690 1.00 32.52 379 THR M CA 1
ATOM 9334 C C . THR C 3 379 ? 217.581 203.124 316.194 1.00 32.52 379 THR M C 1
ATOM 9335 O O . THR C 3 379 ? 218.581 203.162 315.469 1.00 32.52 379 THR M O 1
ATOM 9339 N N . LEU C 3 380 ? 216.353 202.887 315.735 1.00 30.44 380 LEU M N 1
ATOM 9340 C CA . LEU C 3 380 ? 216.078 202.598 314.336 1.00 30.44 380 LEU M CA 1
ATOM 9341 C C . LEU C 3 380 ? 215.037 203.569 313.802 1.00 30.44 380 LEU M C 1
ATOM 9342 O O . LEU C 3 380 ? 214.130 203.994 314.523 1.00 30.44 380 LEU M O 1
ATOM 9347 N N . THR C 3 381 ? 215.179 203.914 312.527 1.00 28.81 381 THR M N 1
ATOM 9348 C CA . THR C 3 381 ? 214.202 204.715 311.803 1.00 28.81 381 THR M CA 1
ATOM 9349 C C . THR C 3 381 ? 213.529 203.830 310.765 1.00 28.81 381 THR M C 1
ATOM 9350 O O . THR C 3 381 ? 214.207 203.212 309.939 1.00 28.81 381 THR M O 1
ATOM 9354 N N . VAL C 3 382 ? 212.199 203.771 310.810 1.00 27.52 382 VAL M N 1
ATOM 9355 C CA . VAL C 3 382 ? 211.433 202.862 309.972 1.00 27.52 382 VAL M CA 1
ATOM 9356 C C . VAL C 3 382 ? 210.342 203.641 309.252 1.00 27.52 382 VAL M C 1
ATOM 9357 O O . VAL C 3 382 ? 209.936 204.728 309.671 1.00 27.52 382 VAL M O 1
ATOM 9361 N N . VAL C 3 383 ? 209.869 203.062 308.151 1.00 24.72 383 VAL M N 1
ATOM 9362 C CA . VAL C 3 383 ? 208.785 203.626 307.360 1.00 24.72 383 VAL M CA 1
ATOM 9363 C C . VAL C 3 383 ? 207.761 202.532 307.101 1.00 24.72 383 VAL M C 1
ATOM 9364 O O . VAL C 3 383 ? 208.089 201.341 307.076 1.00 24.72 383 VAL M O 1
ATOM 9368 N N . GLN C 3 384 ? 206.511 202.941 306.909 1.00 26.29 384 GLN M N 1
ATOM 9369 C CA . GLN C 3 384 ? 205.456 201.979 306.629 1.00 26.29 384 GLN M CA 1
ATOM 9370 C C . GLN C 3 384 ? 205.713 201.299 305.290 1.00 26.29 384 GLN M C 1
ATOM 9371 O O . GLN C 3 384 ? 206.215 201.914 304.346 1.00 26.29 384 GLN M O 1
ATOM 9377 N N . ASP C 3 385 ? 205.364 200.017 305.212 1.00 25.83 385 ASP M N 1
ATOM 9378 C CA . ASP C 3 385 ? 205.626 199.221 304.018 1.00 25.83 385 ASP M CA 1
ATOM 9379 C C . ASP C 3 385 ? 204.575 199.542 302.963 1.00 25.83 385 ASP M C 1
ATOM 9380 O O . ASP C 3 385 ? 203.417 199.129 303.081 1.00 25.83 385 ASP M O 1
ATOM 9385 N N . GLN C 3 386 ? 204.979 200.284 301.927 1.00 24.42 386 GLN M N 1
ATOM 9386 C CA . GLN C 3 386 ? 204.082 200.604 300.823 1.00 24.42 386 GLN M CA 1
ATOM 9387 C C . GLN C 3 386 ? 204.788 200.502 299.475 1.00 24.42 386 GLN M C 1
ATOM 9388 O O . GLN C 3 386 ? 204.373 201.165 298.517 1.00 24.42 386 GLN M O 1
ATOM 9394 N N . PHE C 3 387 ? 205.838 199.692 299.378 1.00 24.00 387 PHE M N 1
ATOM 9395 C CA . PHE C 3 387 ? 206.610 199.543 298.152 1.00 24.00 387 PHE M CA 1
ATOM 9396 C C . PHE C 3 387 ? 206.198 198.258 297.448 1.00 24.00 387 PHE M C 1
ATOM 9397 O O . PHE C 3 387 ? 206.247 197.176 298.043 1.00 24.00 387 PHE M O 1
ATOM 9405 N N . ASN C 3 388 ? 205.795 198.380 296.186 1.00 25.02 388 ASN M N 1
ATOM 9406 C CA . ASN C 3 388 ? 205.406 197.220 295.397 1.00 25.02 388 ASN M CA 1
ATOM 9407 C C . ASN C 3 388 ? 205.384 197.618 293.930 1.00 25.02 388 ASN M C 1
ATOM 9408 O O . ASN C 3 388 ? 204.924 198.709 293.587 1.00 25.02 388 ASN M O 1
ATOM 9413 N N . LEU C 3 389 ? 205.871 196.723 293.073 1.00 23.56 389 LEU M N 1
ATOM 9414 C CA . LEU C 3 389 ? 205.954 196.983 291.640 1.00 23.56 389 LEU M CA 1
ATOM 9415 C C . LEU C 3 389 ? 204.914 196.139 290.916 1.00 23.56 389 LEU M C 1
ATOM 9416 O O . LEU C 3 389 ? 205.136 194.938 290.694 1.00 23.56 389 LEU M O 1
ATOM 9421 N N . PRO C 3 390 ? 203.770 196.703 290.524 1.00 23.42 390 PRO M N 1
ATOM 9422 C CA . PRO C 3 390 ? 202.755 195.892 289.843 1.00 23.42 390 PRO M CA 1
ATOM 9423 C C . PRO C 3 390 ? 203.255 195.390 288.497 1.00 23.42 390 PRO M C 1
ATOM 9424 O O . PRO C 3 390 ? 204.029 196.057 287.807 1.00 23.42 390 PRO M O 1
ATOM 9428 N N . ALA C 3 391 ? 202.800 194.195 288.129 1.00 22.49 391 ALA M N 1
ATOM 9429 C CA . ALA C 3 391 ? 203.182 193.573 286.870 1.00 22.49 391 ALA M CA 1
ATOM 9430 C C . ALA C 3 391 ? 202.264 193.956 285.717 1.00 22.49 391 ALA M C 1
ATOM 9431 O O . ALA C 3 391 ? 202.533 193.565 284.577 1.00 22.49 391 ALA M O 1
ATOM 9433 N N . THR C 3 392 ? 201.193 194.702 285.982 1.00 24.20 392 THR M N 1
ATOM 9434 C CA . THR C 3 392 ? 200.258 195.112 284.943 1.00 24.20 392 THR M CA 1
ATOM 9435 C C . THR C 3 392 ? 199.883 196.571 285.153 1.00 24.20 392 THR M C 1
ATOM 9436 O O . THR C 3 392 ? 199.613 196.989 286.283 1.00 24.20 392 THR M O 1
ATOM 9440 N N . THR C 3 393 ? 199.868 197.335 284.066 1.00 23.87 393 THR M N 1
ATOM 9441 C CA . THR C 3 393 ? 199.500 198.743 284.084 1.00 23.87 393 THR M CA 1
ATOM 9442 C C . THR C 3 393 ? 198.236 198.960 283.261 1.00 23.87 393 THR M C 1
ATOM 9443 O O . THR C 3 393 ? 197.776 198.077 282.533 1.00 23.87 393 THR M O 1
ATOM 9447 N N . GLY C 3 394 ? 197.674 200.158 283.389 1.00 21.50 394 GLY M N 1
ATOM 9448 C CA . GLY C 3 394 ? 196.455 200.501 282.683 1.00 21.50 394 GLY M CA 1
ATOM 9449 C C . GLY C 3 394 ? 196.702 201.262 281.399 1.00 21.50 394 GLY M C 1
ATOM 9450 O O . GLY C 3 394 ? 196.117 200.947 280.359 1.00 21.50 394 GLY M O 1
ATOM 9451 N N . VAL C 3 395 ? 197.573 202.271 281.457 1.00 22.23 395 VAL M N 1
ATOM 9452 C CA . VAL C 3 395 ? 197.855 203.082 280.280 1.00 22.23 395 VAL M CA 1
ATOM 9453 C C . VAL C 3 395 ? 198.635 202.257 279.261 1.00 22.23 395 VAL M C 1
ATOM 9454 O O . VAL C 3 395 ? 199.384 201.336 279.613 1.00 22.23 395 VAL M O 1
ATOM 9458 N N . ALA C 3 396 ? 198.454 202.586 277.985 1.00 20.85 396 ALA M N 1
ATOM 9459 C CA . ALA C 3 396 ? 199.160 201.929 276.899 1.00 20.85 396 ALA M CA 1
ATOM 9460 C C . ALA C 3 396 ? 199.865 202.967 276.040 1.00 20.85 396 ALA M C 1
ATOM 9461 O O . ALA C 3 396 ? 199.375 204.092 275.899 1.00 20.85 396 ALA M O 1
ATOM 9463 N N . PRO C 3 397 ? 201.012 202.626 275.451 1.00 19.84 397 PRO M N 1
ATOM 9464 C CA . PRO C 3 397 ? 201.734 203.601 274.629 1.00 19.84 397 PRO M CA 1
ATOM 9465 C C . PRO C 3 397 ? 201.234 203.580 273.195 1.00 19.84 397 PRO M C 1
ATOM 9466 O O . PRO C 3 397 ? 201.219 202.519 272.552 1.00 19.84 397 PRO M O 1
ATOM 9470 N N . PRO C 3 398 ? 200.819 204.723 272.652 1.00 20.38 398 PRO M N 1
ATOM 9471 C CA . PRO C 3 398 ? 200.331 204.751 271.270 1.00 20.38 398 PRO M CA 1
ATOM 9472 C C . PRO C 3 398 ? 201.480 204.776 270.277 1.00 20.38 398 PRO M C 1
ATOM 9473 O O . PRO C 3 398 ? 202.645 204.949 270.662 1.00 20.38 398 PRO M O 1
ATOM 9477 N N . PRO C 3 399 ? 201.188 204.607 268.989 1.00 21.30 399 PRO M N 1
ATOM 9478 C CA . PRO C 3 399 ? 202.254 204.449 267.981 1.00 21.30 399 PRO M CA 1
ATOM 9479 C C . PRO C 3 399 ? 203.180 205.650 267.876 1.00 21.30 399 PRO M C 1
ATOM 9480 O O . PRO C 3 399 ? 204.391 205.461 267.683 1.00 21.30 399 PRO M O 1
ATOM 9484 N N . PRO C 3 400 ? 202.671 206.910 267.993 1.00 22.24 400 PRO M N 1
ATOM 9485 C CA . PRO C 3 400 ? 203.396 208.039 267.380 1.00 22.24 400 PRO M CA 1
ATOM 9486 C C . PRO C 3 400 ? 204.904 208.021 267.578 1.00 22.24 400 PRO M C 1
ATOM 9487 O O . PRO C 3 400 ? 205.407 208.122 268.701 1.00 22.24 400 PRO M O 1
ATOM 9491 N N . GLY C 3 401 ? 205.624 207.890 266.466 1.00 26.07 401 GLY M N 1
ATOM 9492 C CA . GLY C 3 401 ? 207.071 207.950 266.454 1.00 26.07 401 GLY M CA 1
ATOM 9493 C C . GLY C 3 401 ? 207.568 209.089 265.589 1.00 26.07 401 GLY M C 1
ATOM 9494 O O . GLY C 3 401 ? 207.477 210.257 265.977 1.00 26.07 401 GLY M O 1
ATOM 9495 N N . TRP C 3 402 ? 208.101 208.757 264.411 1.00 31.38 402 TRP M N 1
ATOM 9496 C CA . TRP C 3 402 ? 208.514 209.756 263.436 1.00 31.38 402 TRP M CA 1
ATOM 9497 C C . TRP C 3 402 ? 207.714 209.713 262.142 1.00 31.38 402 TRP M C 1
ATOM 9498 O O . TRP C 3 402 ? 207.714 210.707 261.409 1.00 31.38 402 TRP M O 1
ATOM 9509 N N . THR C 3 403 ? 207.034 208.606 261.850 1.00 32.83 403 THR M N 1
ATOM 9510 C CA . THR C 3 403 ? 206.256 208.480 260.623 1.00 32.83 403 THR M CA 1
ATOM 9511 C C . THR C 3 403 ? 207.149 208.762 259.421 1.00 32.83 403 THR M C 1
ATOM 9512 O O . THR C 3 403 ? 206.982 209.789 258.751 1.00 32.83 403 THR M O 1
ATOM 9516 N N . PRO C 3 404 ? 208.104 207.888 259.121 1.00 33.89 404 PRO M N 1
ATOM 9517 C CA . PRO C 3 404 ? 209.053 208.164 258.035 1.00 33.89 404 PRO M CA 1
ATOM 9518 C C . PRO C 3 404 ? 208.336 208.328 256.708 1.00 33.89 404 PRO M C 1
ATOM 9519 O O . PRO C 3 404 ? 207.348 207.627 256.439 1.00 33.89 404 PRO M O 1
ATOM 9523 N N . PRO C 3 405 ? 208.793 209.243 255.852 1.00 35.72 405 PRO M N 1
ATOM 9524 C CA . PRO C 3 405 ? 208.171 209.372 254.527 1.00 35.72 405 PRO M CA 1
ATOM 9525 C C . PRO C 3 405 ? 208.289 208.077 253.740 1.00 35.72 405 PRO M C 1
ATOM 9526 O O . PRO C 3 405 ? 209.297 207.370 253.817 1.00 35.72 405 PRO M O 1
ATOM 9530 N N . ASP C 3 406 ? 207.244 207.770 252.972 1.00 38.77 406 ASP M N 1
ATOM 9531 C CA . ASP C 3 406 ? 207.217 206.566 252.143 1.00 38.77 406 ASP M CA 1
ATOM 9532 C C . ASP C 3 406 ? 207.611 206.952 250.721 1.00 38.77 406 ASP M C 1
ATOM 9533 O O . ASP C 3 406 ? 206.776 207.177 249.843 1.00 38.77 406 ASP M O 1
ATOM 9538 N N . ARG C 3 407 ? 208.924 207.033 250.495 1.00 36.70 407 ARG M N 1
ATOM 9539 C CA . ARG C 3 407 ? 209.432 207.365 249.171 1.00 36.70 407 ARG M CA 1
ATOM 9540 C C . ARG C 3 407 ? 209.310 206.162 248.245 1.00 36.70 407 ARG M C 1
ATOM 9541 O O . ARG C 3 407 ? 208.555 206.211 247.268 1.00 36.70 407 ARG M O 1
ATOM 9549 N N . THR C 3 408 ? 210.044 205.080 248.548 1.00 39.50 408 THR M N 1
ATOM 9550 C CA . THR C 3 408 ? 209.856 203.769 247.930 1.00 39.50 408 THR M CA 1
ATOM 9551 C C . THR C 3 408 ? 209.401 203.881 246.477 1.00 39.50 408 THR M C 1
ATOM 9552 O O . THR C 3 408 ? 208.254 203.545 246.155 1.00 39.50 408 THR M O 1
ATOM 9556 N N . PRO C 3 409 ? 210.271 204.345 245.573 1.00 38.54 409 PRO M N 1
ATOM 9557 C CA . PRO C 3 409 ? 209.835 204.674 244.205 1.00 38.54 409 PRO M CA 1
ATOM 9558 C C . PRO C 3 409 ? 208.951 203.620 243.553 1.00 38.54 409 PRO M C 1
ATOM 9559 O O . PRO C 3 409 ? 209.246 202.422 243.608 1.00 38.54 409 PRO M O 1
ATOM 9563 N N . ARG C 3 410 ? 207.863 204.067 242.930 1.00 41.29 410 ARG M N 1
ATOM 9564 C CA . ARG C 3 410 ? 206.953 203.213 242.184 1.00 41.29 410 ARG M CA 1
ATOM 9565 C C . ARG C 3 410 ? 207.172 203.395 240.688 1.00 41.29 410 ARG M C 1
ATOM 9566 O O . ARG C 3 410 ? 207.738 204.393 240.236 1.00 41.29 410 ARG M O 1
ATOM 9574 N N . ALA C 3 411 ? 206.709 202.413 239.920 1.00 44.28 411 ALA M N 1
ATOM 9575 C CA . ALA C 3 411 ? 206.760 202.510 238.472 1.00 44.28 411 ALA M CA 1
ATOM 9576 C C . ALA C 3 411 ? 205.669 203.448 237.966 1.00 44.28 411 ALA M C 1
ATOM 9577 O O . ALA C 3 411 ? 204.610 203.604 238.580 1.00 44.28 411 ALA M O 1
ATOM 9579 N N . ILE C 3 412 ? 205.938 204.074 236.826 1.00 47.26 412 ILE M N 1
ATOM 9580 C CA . ILE C 3 412 ? 205.005 205.030 236.241 1.00 47.26 412 ILE M CA 1
ATOM 9581 C C . ILE C 3 412 ? 203.830 204.272 235.639 1.00 47.26 412 ILE M C 1
ATOM 9582 O O . ILE C 3 412 ? 204.015 203.304 234.893 1.00 47.26 412 ILE M O 1
ATOM 9587 N N . THR C 3 413 ? 202.615 204.712 235.966 1.00 49.45 413 THR M N 1
ATOM 9588 C CA . THR C 3 413 ? 201.408 204.069 235.461 1.00 49.45 413 THR M CA 1
ATOM 9589 C C . THR C 3 413 ? 200.861 204.742 234.210 1.00 49.45 413 THR M C 1
ATOM 9590 O O . THR C 3 413 ? 200.330 204.055 233.330 1.00 49.45 413 THR M O 1
ATOM 9594 N N . VAL C 3 414 ? 200.979 206.064 234.110 1.00 50.88 414 VAL M N 1
ATOM 9595 C CA . VAL C 3 414 ? 200.488 206.826 232.967 1.00 50.88 414 VAL M CA 1
ATOM 9596 C C . VAL C 3 414 ? 201.690 207.357 232.202 1.00 50.88 414 VAL M C 1
ATOM 9597 O O . VAL C 3 414 ? 202.603 207.942 232.797 1.00 50.88 414 VAL M O 1
ATOM 9601 N N . ARG C 3 415 ? 201.689 207.157 230.890 1.00 50.44 415 ARG M N 1
ATOM 9602 C CA . ARG C 3 415 ? 202.820 207.516 230.041 1.00 50.44 415 ARG M CA 1
ATOM 9603 C C . ARG C 3 415 ? 202.367 207.428 228.589 1.00 50.44 415 ARG M C 1
ATOM 9604 O O . ARG C 3 415 ? 201.219 207.076 228.295 1.00 50.44 415 ARG M O 1
ATOM 9612 N N . ARG C 3 416 ? 203.282 207.751 227.677 1.00 51.72 416 ARG M N 1
ATOM 9613 C CA . ARG C 3 416 ? 202.997 207.701 226.249 1.00 51.72 416 ARG M CA 1
ATOM 9614 C C . ARG C 3 416 ? 204.285 207.968 225.482 1.00 51.72 416 ARG M C 1
ATOM 9615 O O . ARG C 3 416 ? 205.208 208.613 225.987 1.00 51.72 416 ARG M O 1
ATOM 9623 N N . LEU C 3 417 ? 204.330 207.458 224.253 1.00 50.09 417 LEU M N 1
ATOM 9624 C CA . LEU C 3 417 ? 205.395 207.744 223.306 1.00 50.09 417 LEU M CA 1
ATOM 9625 C C . LEU C 3 417 ? 204.801 208.419 222.077 1.00 50.09 417 LEU M C 1
ATOM 9626 O O . LEU C 3 417 ? 203.674 208.120 221.671 1.00 50.09 417 LEU M O 1
ATOM 9631 N N . ILE C 3 418 ? 205.564 209.341 221.489 1.00 48.93 418 ILE M N 1
ATOM 9632 C CA . ILE C 3 418 ? 205.118 210.103 220.329 1.00 48.93 418 ILE M CA 1
ATOM 9633 C C . ILE C 3 418 ? 206.299 210.332 219.394 1.00 48.93 418 ILE M C 1
ATOM 9634 O O . ILE C 3 418 ? 207.457 210.098 219.744 1.00 48.93 418 ILE M O 1
ATOM 9639 N N . GLU C 3 419 ? 205.983 210.794 218.187 1.00 49.94 419 GLU M N 1
ATOM 9640 C CA . GLU C 3 419 ? 206.973 211.204 217.200 1.00 49.94 419 GLU M CA 1
ATOM 9641 C C . GLU C 3 419 ? 206.953 212.721 217.088 1.00 49.94 419 GLU M C 1
ATOM 9642 O O . GLU C 3 419 ? 205.886 213.320 216.922 1.00 49.94 419 GLU M O 1
ATOM 9648 N N . ALA C 3 420 ? 208.123 213.334 217.172 1.00 48.89 420 ALA M N 1
ATOM 9649 C CA . ALA C 3 420 ? 208.207 214.790 217.159 1.00 48.89 420 ALA M CA 1
ATOM 9650 C C . ALA C 3 420 ? 207.868 215.321 215.770 1.00 48.89 420 ALA M C 1
ATOM 9651 O O . ALA C 3 420 ? 208.539 214.948 214.799 1.00 48.89 420 ALA M O 1
ATOM 9653 N N . PRO C 3 421 ? 206.861 216.174 215.621 1.00 50.87 421 PRO M N 1
ATOM 9654 C CA . PRO C 3 421 ? 206.570 216.767 214.312 1.00 50.87 421 PRO M CA 1
ATOM 9655 C C . PRO C 3 421 ? 207.582 217.857 213.974 1.00 50.87 421 PRO M C 1
ATOM 9656 O O . PRO C 3 421 ? 208.433 218.228 214.780 1.00 50.87 421 PRO M O 1
ATOM 9660 N N . TYR C 3 422 ? 207.467 218.376 212.750 1.00 50.27 422 TYR M N 1
ATOM 9661 C CA . TYR C 3 422 ? 208.397 219.394 212.280 1.00 50.27 422 TYR M CA 1
ATOM 9662 C C . TYR C 3 422 ? 208.340 220.665 213.115 1.00 50.27 422 TYR M C 1
ATOM 9663 O O . TYR C 3 422 ? 209.303 221.440 213.109 1.00 50.27 422 TYR M O 1
ATOM 9672 N N . ARG C 3 423 ? 207.242 220.896 213.836 1.00 53.44 423 ARG M N 1
ATOM 9673 C CA . ARG C 3 423 ? 207.081 222.155 214.557 1.00 53.44 423 ARG M CA 1
ATOM 9674 C C . ARG C 3 423 ? 208.185 222.348 215.588 1.00 53.44 423 ARG M C 1
ATOM 9675 O O . ARG C 3 423 ? 208.776 223.430 215.688 1.00 53.44 423 ARG M O 1
ATOM 9683 N N . GLU C 3 424 ? 208.485 221.304 216.363 1.00 49.59 424 GLU M N 1
ATOM 9684 C CA . GLU C 3 424 ? 209.499 221.433 217.405 1.00 49.59 424 GLU M CA 1
ATOM 9685 C C . GLU C 3 424 ? 210.900 221.455 216.808 1.00 49.59 424 GLU M C 1
ATOM 9686 O O . GLU C 3 424 ? 211.756 222.234 217.246 1.00 49.59 424 GLU M O 1
ATOM 9692 N N . LEU C 3 425 ? 211.154 220.606 215.811 1.00 48.09 425 LEU M N 1
ATOM 9693 C CA . LEU C 3 425 ? 212.468 220.593 215.178 1.00 48.09 425 LEU M CA 1
ATOM 9694 C C . LEU C 3 425 ? 212.789 221.949 214.566 1.00 48.09 425 LEU M C 1
ATOM 9695 O O . LEU C 3 425 ? 213.949 222.376 214.557 1.00 48.09 425 LEU M O 1
ATOM 9700 N N . ALA C 3 426 ? 211.773 222.645 214.052 1.00 49.09 426 ALA M N 1
ATOM 9701 C CA . ALA C 3 426 ? 212.005 223.966 213.478 1.00 49.09 426 ALA M CA 1
ATOM 9702 C C . ALA C 3 426 ? 212.514 224.941 214.532 1.00 49.09 426 ALA M C 1
ATOM 9703 O O . ALA C 3 426 ? 213.429 225.729 214.269 1.00 49.09 426 ALA M O 1
ATOM 9705 N N . GLY C 3 427 ? 211.932 224.905 215.727 1.00 49.59 427 GLY M N 1
ATOM 9706 C CA . GLY C 3 427 ? 212.285 225.825 216.785 1.00 49.59 427 GLY M CA 1
ATOM 9707 C C . GLY C 3 427 ? 213.371 225.367 217.730 1.00 49.59 427 GLY M C 1
ATOM 9708 O O . GLY C 3 427 ? 213.720 226.114 218.649 1.00 49.59 427 GLY M O 1
ATOM 9709 N N . VAL C 3 428 ? 213.920 224.166 217.549 1.00 46.66 428 VAL M N 1
ATOM 9710 C CA . VAL C 3 428 ? 214.937 223.656 218.463 1.00 46.66 428 VAL M CA 1
ATOM 9711 C C . VAL C 3 428 ? 216.208 223.269 217.715 1.00 46.66 428 VAL M C 1
ATOM 9712 O O . VAL C 3 428 ? 217.241 222.993 218.336 1.00 46.66 428 VAL M O 1
ATOM 9716 N N . ILE C 3 429 ? 216.156 223.250 216.385 1.00 45.77 429 ILE M N 1
ATOM 9717 C CA . ILE C 3 429 ? 217.303 222.898 215.554 1.00 45.77 429 ILE M CA 1
ATOM 9718 C C . ILE C 3 429 ? 217.638 224.084 214.662 1.00 45.77 429 ILE M C 1
ATOM 9719 O O . ILE C 3 429 ? 216.746 224.673 214.039 1.00 45.77 429 ILE M O 1
ATOM 9724 N N . ASP C 3 430 ? 218.922 224.430 214.601 1.00 44.34 430 ASP M N 1
ATOM 9725 C CA . ASP C 3 430 ? 219.348 225.571 213.810 1.00 44.34 430 ASP M CA 1
ATOM 9726 C C . ASP C 3 430 ? 219.103 225.308 212.323 1.00 44.34 430 ASP M C 1
ATOM 9727 O O . ASP C 3 430 ? 219.120 224.156 211.878 1.00 44.34 430 ASP M O 1
ATOM 9732 N N . PRO C 3 431 ? 218.869 226.359 211.531 1.00 42.39 431 PRO M N 1
ATOM 9733 C CA . PRO C 3 431 ? 218.573 226.136 210.105 1.00 42.39 431 PRO M CA 1
ATOM 9734 C C . PRO C 3 431 ? 219.674 225.404 209.360 1.00 42.39 431 PRO M C 1
ATOM 9735 O O . PRO C 3 431 ? 219.380 224.595 208.471 1.00 42.39 431 PRO M O 1
ATOM 9739 N N . ALA C 3 432 ? 220.940 225.662 209.693 1.00 42.47 432 ALA M N 1
ATOM 9740 C CA . ALA C 3 432 ? 222.037 225.064 208.939 1.00 42.47 432 ALA M CA 1
ATOM 9741 C C . ALA C 3 432 ? 221.991 223.544 209.019 1.00 42.47 432 ALA M C 1
ATOM 9742 O O . ALA C 3 432 ? 222.149 222.853 208.006 1.00 42.47 432 ALA M O 1
ATOM 9744 N N . ASN C 3 433 ? 221.777 223.004 210.218 1.00 44.83 433 ASN M N 1
ATOM 9745 C CA . ASN C 3 433 ? 221.660 221.560 210.369 1.00 44.83 433 ASN M CA 1
ATOM 9746 C C . ASN C 3 433 ? 220.298 221.051 209.914 1.00 44.83 433 ASN M C 1
ATOM 9747 O O . ASN C 3 433 ? 220.202 219.935 209.390 1.00 44.83 433 ASN M O 1
ATOM 9752 N N . LEU C 3 434 ? 219.244 221.848 210.101 1.00 45.58 434 LEU M N 1
ATOM 9753 C CA . LEU C 3 434 ? 217.902 221.404 209.737 1.00 45.58 434 LEU M CA 1
ATOM 9754 C C . LEU C 3 434 ? 217.772 221.190 208.234 1.00 45.58 434 LEU M C 1
ATOM 9755 O O . LEU C 3 434 ? 217.183 220.196 207.791 1.00 45.58 434 LEU M O 1
ATOM 9760 N N . GLN C 3 435 ? 218.311 222.111 207.431 1.00 43.47 435 GLN M N 1
ATOM 9761 C CA . GLN C 3 435 ? 218.137 222.017 205.986 1.00 43.47 435 GLN M CA 1
ATOM 9762 C C . GLN C 3 435 ? 218.763 220.748 205.424 1.00 43.47 435 GLN M C 1
ATOM 9763 O O . GLN C 3 435 ? 218.291 220.219 204.412 1.00 43.47 435 GLN M O 1
ATOM 9769 N N . LEU C 3 436 ? 219.820 220.244 206.060 1.00 45.38 436 LEU M N 1
ATOM 9770 C CA . LEU C 3 436 ? 220.462 219.018 205.610 1.00 45.38 436 LEU M CA 1
ATOM 9771 C C . LEU C 3 436 ? 219.709 217.764 206.035 1.00 45.38 436 LEU M C 1
ATOM 9772 O O . LEU C 3 436 ? 220.074 216.667 205.601 1.00 45.38 436 LEU M O 1
ATOM 9777 N N . LEU C 3 437 ? 218.678 217.898 206.864 1.00 46.61 437 LEU M N 1
ATOM 9778 C CA . LEU C 3 437 ? 217.926 216.737 207.317 1.00 46.61 437 LEU M CA 1
ATOM 9779 C C . LEU C 3 437 ? 217.101 216.163 206.172 1.00 46.61 437 LEU M C 1
ATOM 9780 O O . LEU C 3 437 ? 216.391 216.894 205.477 1.00 46.61 437 LEU M O 1
ATOM 9785 N N . ASP C 3 438 ? 217.195 214.851 205.981 1.00 47.17 438 ASP M N 1
ATOM 9786 C CA . ASP C 3 438 ? 216.446 214.189 204.926 1.00 47.17 438 ASP M CA 1
ATOM 9787 C C . ASP C 3 438 ? 214.976 214.060 205.312 1.00 47.17 438 ASP M C 1
ATOM 9788 O O . ASP C 3 438 ? 214.595 214.195 206.478 1.00 47.17 438 ASP M O 1
ATOM 9793 N N . VAL C 3 439 ? 214.143 213.793 204.303 1.00 49.91 439 VAL M N 1
ATOM 9794 C CA . VAL C 3 439 ? 212.708 213.683 204.529 1.00 49.91 439 VAL M CA 1
ATOM 9795 C C . VAL C 3 439 ? 212.358 212.491 205.408 1.00 49.91 439 VAL M C 1
ATOM 9796 O O . VAL C 3 439 ? 211.282 212.471 206.017 1.00 49.91 439 VAL M O 1
ATOM 9800 N N . SER C 3 440 ? 213.233 211.493 205.495 1.00 47.81 440 SER M N 1
ATOM 9801 C CA . SER C 3 440 ? 212.954 210.279 206.249 1.00 47.81 440 SER M CA 1
ATOM 9802 C C . SER C 3 440 ? 213.370 210.370 207.712 1.00 47.81 440 SER M C 1
ATOM 9803 O O . SER C 3 440 ? 213.186 209.398 208.452 1.00 47.81 440 SER M O 1
ATOM 9806 N N . ALA C 3 441 ? 213.919 211.500 208.148 1.00 47.70 441 ALA M N 1
ATOM 9807 C CA . ALA C 3 441 ? 214.373 211.625 209.526 1.00 47.70 441 ALA M CA 1
ATOM 9808 C C . ALA C 3 441 ? 213.194 211.574 210.489 1.00 47.70 441 ALA M C 1
ATOM 9809 O O . ALA C 3 441 ? 212.105 212.071 210.192 1.00 47.70 441 ALA M O 1
ATOM 9811 N N . SER C 3 442 ? 213.420 210.967 211.652 1.00 47.55 442 SER M N 1
ATOM 9812 C CA . SER C 3 442 ? 212.405 210.871 212.689 1.00 47.55 442 SER M CA 1
ATOM 9813 C C . SER C 3 442 ? 213.063 211.013 214.053 1.00 47.55 442 SER M C 1
ATOM 9814 O O . SER C 3 442 ? 214.228 210.651 214.238 1.00 47.55 442 SER M O 1
ATOM 9817 N N . TYR C 3 443 ? 212.300 211.541 215.007 1.00 46.38 443 TYR M N 1
ATOM 9818 C CA . TYR C 3 443 ? 212.761 211.729 216.374 1.00 46.38 443 TYR M CA 1
ATOM 9819 C C . TYR C 3 443 ? 211.726 211.168 217.335 1.00 46.38 443 TYR M C 1
ATOM 9820 O O . TYR C 3 443 ? 210.529 211.142 217.038 1.00 46.38 443 TYR M O 1
ATOM 9829 N N . LEU C 3 444 ? 212.198 210.722 218.496 1.00 47.23 444 LEU M N 1
ATOM 9830 C CA . LEU C 3 444 ? 211.355 210.078 219.490 1.00 47.23 444 LEU M CA 1
ATOM 9831 C C . LEU C 3 444 ? 211.257 210.935 220.745 1.00 47.23 444 LEU M C 1
ATOM 9832 O O . LEU C 3 444 ? 212.233 211.561 221.172 1.00 47.23 444 LEU M O 1
ATOM 9837 N N . ALA C 3 445 ? 210.063 210.954 221.334 1.00 48.84 445 ALA M N 1
ATOM 9838 C CA . ALA C 3 445 ? 209.817 211.686 222.567 1.00 48.84 445 ALA M CA 1
ATOM 9839 C C . ALA C 3 445 ? 208.864 210.876 223.433 1.00 48.84 445 ALA M C 1
ATOM 9840 O O . ALA C 3 445 ? 208.096 210.048 222.937 1.00 48.84 445 ALA M O 1
ATOM 9842 N N . ALA C 3 446 ? 208.920 211.127 224.740 1.00 47.55 446 ALA M N 1
ATOM 9843 C CA . ALA C 3 446 ? 208.103 210.411 225.708 1.00 47.55 446 ALA M CA 1
ATOM 9844 C C . ALA C 3 446 ? 207.494 211.389 226.702 1.00 47.55 446 ALA M C 1
ATOM 9845 O O . ALA C 3 446 ? 208.068 212.440 226.998 1.00 47.55 446 ALA M O 1
ATOM 9847 N N . LEU C 3 447 ? 206.321 211.024 227.217 1.00 49.58 447 LEU M N 1
ATOM 9848 C CA . LEU C 3 447 ? 205.615 211.814 228.214 1.00 49.58 447 LEU M CA 1
ATOM 9849 C C . LEU C 3 447 ? 205.155 210.900 229.340 1.00 49.58 447 LEU M C 1
ATOM 9850 O O . LEU C 3 447 ? 204.847 209.725 229.118 1.00 49.58 447 LEU M O 1
ATOM 9855 N N . ALA C 3 448 ? 205.105 211.449 230.552 1.00 48.61 448 ALA M N 1
ATOM 9856 C CA . ALA C 3 448 ? 204.783 210.652 231.727 1.00 48.61 448 ALA M CA 1
ATOM 9857 C C . ALA C 3 448 ? 204.107 211.527 232.771 1.00 48.61 448 ALA M C 1
ATOM 9858 O O . ALA C 3 448 ? 204.181 212.758 232.727 1.00 48.61 448 ALA M O 1
ATOM 9860 N N . GLU C 3 449 ? 203.445 210.865 233.717 1.00 51.88 449 GLU M N 1
ATOM 9861 C CA . GLU C 3 449 ? 202.764 211.514 234.829 1.00 51.88 449 GLU M CA 1
ATOM 9862 C C . GLU C 3 449 ? 203.394 211.060 236.137 1.00 51.88 449 GLU M C 1
ATOM 9863 O O . GLU C 3 449 ? 203.729 209.883 236.300 1.00 51.88 449 GLU M O 1
ATOM 9869 N N . ALA C 3 450 ? 203.550 211.994 237.067 1.00 49.20 450 ALA M N 1
ATOM 9870 C CA . ALA C 3 450 ? 204.160 211.668 238.346 1.00 49.20 450 ALA M CA 1
ATOM 9871 C C . ALA C 3 450 ? 203.269 210.696 239.115 1.00 49.20 450 ALA M C 1
ATOM 9872 O O . ALA C 3 450 ? 202.077 210.977 239.306 1.00 49.20 450 ALA M O 1
ATOM 9874 N N . PRO C 3 451 ? 203.792 209.553 239.568 1.00 47.07 451 PRO M N 1
ATOM 9875 C CA . PRO C 3 451 ? 202.960 208.661 240.389 1.00 47.07 451 PRO M CA 1
ATOM 9876 C C . PRO C 3 451 ? 202.785 209.153 241.812 1.00 47.07 451 PRO M C 1
ATOM 9877 O O . PRO C 3 451 ? 201.734 208.907 242.415 1.00 47.07 451 PRO M O 1
ATOM 9881 N N . THR C 3 452 ? 203.782 209.839 242.369 1.00 44.89 452 THR M N 1
ATOM 9882 C CA . THR C 3 452 ? 203.711 210.356 243.727 1.00 44.89 452 THR M CA 1
ATOM 9883 C C . THR C 3 452 ? 204.343 211.739 243.768 1.00 44.89 452 THR M C 1
ATOM 9884 O O . THR C 3 452 ? 205.168 212.095 242.923 1.00 44.89 452 THR M O 1
ATOM 9888 N N . SER C 3 453 ? 203.943 212.522 244.772 1.00 44.96 453 SER M N 1
ATOM 9889 C CA . SER C 3 453 ? 204.480 213.867 244.934 1.00 44.96 453 SER M CA 1
ATOM 9890 C C . SER C 3 453 ? 205.946 213.871 245.342 1.00 44.96 453 SER M C 1
ATOM 9891 O O . SER C 3 453 ? 206.585 214.926 245.275 1.00 44.96 453 SER M O 1
ATOM 9894 N N . LEU C 3 454 ? 206.492 212.731 245.758 1.00 42.34 454 LEU M N 1
ATOM 9895 C CA . LEU C 3 454 ? 207.875 212.646 246.204 1.00 42.34 454 LEU M CA 1
ATOM 9896 C C . LEU C 3 454 ? 208.844 212.315 245.077 1.00 42.34 454 LEU M C 1
ATOM 9897 O O . LEU C 3 454 ? 210.039 212.142 245.339 1.00 42.34 454 LEU M O 1
ATOM 9902 N N . SER C 3 455 ? 208.365 212.218 243.840 1.00 43.41 455 SER M N 1
ATOM 9903 C CA . SER C 3 455 ? 209.215 211.975 242.683 1.00 43.41 455 SER M CA 1
ATOM 9904 C C . SER C 3 455 ? 209.404 213.278 241.919 1.00 43.41 455 SER M C 1
ATOM 9905 O O . SER C 3 455 ? 208.426 213.970 241.614 1.00 43.41 455 SER M O 1
ATOM 9908 N N . GLN C 3 456 ? 210.657 213.609 241.611 1.00 46.35 456 GLN M N 1
ATOM 9909 C CA . GLN C 3 456 ? 210.958 214.847 240.902 1.00 46.35 456 GLN M CA 1
ATOM 9910 C C . GLN C 3 456 ? 211.002 214.655 239.392 1.00 46.35 456 GLN M C 1
ATOM 9911 O O . GLN C 3 456 ? 210.448 215.472 238.650 1.00 46.35 456 GLN M O 1
ATOM 9917 N N . SER C 3 457 ? 211.643 213.592 238.918 1.00 45.17 457 SER M N 1
ATOM 9918 C CA . SER C 3 457 ? 211.807 213.373 237.487 1.00 45.17 457 SER M CA 1
ATOM 9919 C C . SER C 3 457 ? 211.964 211.878 237.239 1.00 45.17 457 SER M C 1
ATOM 9920 O O . SER C 3 457 ? 211.964 211.069 238.170 1.00 45.17 457 SER M O 1
ATOM 9923 N N . TYR C 3 458 ? 212.094 211.519 235.964 1.00 45.91 458 TYR M N 1
ATOM 9924 C CA . TYR C 3 458 ? 212.259 210.138 235.547 1.00 45.91 458 TYR M CA 1
ATOM 9925 C C . TYR C 3 458 ? 213.368 210.059 234.508 1.00 45.91 458 TYR M C 1
ATOM 9926 O O . TYR C 3 458 ? 213.689 211.043 233.836 1.00 45.91 458 TYR M O 1
ATOM 9935 N N . THR C 3 459 ? 213.953 208.873 234.385 1.00 44.89 459 THR M N 1
ATOM 9936 C CA . THR C 3 459 ? 215.032 208.624 233.438 1.00 44.89 459 THR M CA 1
ATOM 9937 C C . THR C 3 459 ? 214.489 207.883 232.224 1.00 44.89 459 THR M C 1
ATOM 9938 O O . THR C 3 459 ? 213.589 207.047 232.343 1.00 44.89 459 THR M O 1
ATOM 9942 N N . LEU C 3 460 ? 215.038 208.199 231.055 1.00 46.31 460 LEU M N 1
ATOM 9943 C CA . LEU C 3 460 ? 214.615 207.597 229.798 1.00 46.31 460 LEU M CA 1
ATOM 9944 C C . LEU C 3 460 ? 215.624 206.541 229.369 1.00 46.31 460 LEU M C 1
ATOM 9945 O O . LEU C 3 460 ? 216.824 206.819 229.279 1.00 46.31 460 LEU M O 1
ATOM 9950 N N . THR C 3 461 ? 215.132 205.333 229.101 1.00 48.15 461 THR M N 1
ATOM 9951 C CA . THR C 3 461 ? 215.957 204.223 228.644 1.00 48.15 461 THR M CA 1
ATOM 9952 C C . THR C 3 461 ? 215.304 203.607 227.417 1.00 48.15 461 THR M C 1
ATOM 9953 O O . THR C 3 461 ? 214.095 203.356 227.417 1.00 48.15 461 THR M O 1
ATOM 9957 N N . ASP C 3 462 ? 216.100 203.363 226.377 1.00 49.34 462 ASP M N 1
ATOM 9958 C CA . ASP C 3 462 ? 215.570 202.835 225.130 1.00 49.34 462 ASP M CA 1
ATOM 9959 C C . ASP C 3 462 ? 216.639 202.013 224.429 1.00 49.34 462 ASP M C 1
ATOM 9960 O O . ASP C 3 462 ? 217.830 202.111 224.735 1.00 49.34 462 ASP M O 1
ATOM 9965 N N . ARG C 3 463 ? 216.192 201.194 223.480 1.00 48.97 463 ARG M N 1
ATOM 9966 C CA . ARG C 3 463 ? 217.085 200.384 222.668 1.00 48.97 463 ARG M CA 1
ATOM 9967 C C . ARG C 3 463 ? 216.420 200.132 221.324 1.00 48.97 463 ARG M C 1
ATOM 9968 O O . ARG C 3 463 ? 215.199 200.241 221.184 1.00 48.97 463 ARG M O 1
ATOM 9976 N N . VAL C 3 464 ? 217.237 199.792 220.336 1.00 49.05 464 VAL M N 1
ATOM 9977 C CA . VAL C 3 464 ? 216.754 199.525 218.987 1.00 49.05 464 VAL M CA 1
ATOM 9978 C C . VAL C 3 464 ? 216.298 198.075 218.909 1.00 49.05 464 VAL M C 1
ATOM 9979 O O . VAL C 3 464 ? 217.026 197.161 219.313 1.00 49.05 464 VAL M O 1
ATOM 9983 N N . GLY C 3 465 ? 215.088 197.864 218.397 1.00 49.20 465 GLY M N 1
ATOM 9984 C CA . GLY C 3 465 ? 214.581 196.515 218.265 1.00 49.20 465 GLY M CA 1
ATOM 9985 C C . GLY C 3 465 ? 214.241 195.899 219.615 1.00 49.20 465 GLY M C 1
ATOM 9986 O O . GLY C 3 465 ? 214.097 196.580 220.634 1.00 49.20 465 GLY M O 1
ATOM 9987 N N . SER C 3 466 ? 214.116 194.574 219.604 1.00 48.99 466 SER M N 1
ATOM 9988 C CA . SER C 3 466 ? 213.779 193.807 220.794 1.00 48.99 466 SER M CA 1
ATOM 9989 C C . SER C 3 466 ? 215.003 193.201 221.468 1.00 48.99 466 SER M C 1
ATOM 9990 O O . SER C 3 466 ? 214.853 192.431 222.422 1.00 48.99 466 SER M O 1
ATOM 9993 N N . SER C 3 467 ? 216.205 193.528 220.999 1.00 48.22 467 SER M N 1
ATOM 9994 C CA . SER C 3 467 ? 217.432 192.989 221.566 1.00 48.22 467 SER M CA 1
ATOM 9995 C C . SER C 3 467 ? 218.450 194.110 221.717 1.00 48.22 467 SER M C 1
ATOM 9996 O O . SER C 3 467 ? 218.417 195.110 220.996 1.00 48.22 467 SER M O 1
ATOM 9999 N N . GLY C 3 468 ? 219.360 193.925 222.664 1.00 48.64 468 GLY M N 1
ATOM 10000 C CA . GLY C 3 468 ? 220.392 194.897 222.964 1.00 48.64 468 GLY M CA 1
ATOM 10001 C C . GLY C 3 468 ? 220.261 195.433 224.380 1.00 48.64 468 GLY M C 1
ATOM 10002 O O . GLY C 3 468 ? 219.330 195.112 225.121 1.00 48.64 468 GLY M O 1
ATOM 10003 N N . ALA C 3 469 ? 221.226 196.272 224.740 1.00 47.97 469 ALA M N 1
ATOM 10004 C CA . ALA C 3 469 ? 221.294 196.869 226.065 1.00 47.97 469 ALA M CA 1
ATOM 10005 C C . ALA C 3 469 ? 220.791 198.305 226.020 1.00 47.97 469 ALA M C 1
ATOM 10006 O O . ALA C 3 469 ? 221.163 199.077 225.132 1.00 47.97 469 ALA M O 1
ATOM 10008 N N . PHE C 3 470 ? 219.942 198.657 226.982 1.00 48.99 470 PHE M N 1
ATOM 10009 C CA . PHE C 3 470 ? 219.419 200.013 227.053 1.00 48.99 470 PHE M CA 1
ATOM 10010 C C . PHE C 3 470 ? 220.549 201.010 227.272 1.00 48.99 470 PHE M C 1
ATOM 10011 O O . PHE C 3 470 ? 221.478 200.763 228.046 1.00 48.99 470 PHE M O 1
ATOM 10019 N N . VAL C 3 471 ? 220.463 202.145 226.583 1.00 47.19 471 VAL M N 1
ATOM 10020 C CA . VAL C 3 471 ? 221.428 203.230 226.712 1.00 47.19 471 VAL M CA 1
ATOM 10021 C C . VAL C 3 471 ? 220.693 204.447 227.249 1.00 47.19 471 VAL M C 1
ATOM 10022 O O . VAL C 3 471 ? 219.692 204.881 226.666 1.00 47.19 471 VAL M O 1
ATOM 10026 N N . ASP C 3 472 ? 221.185 204.994 228.358 1.00 47.43 472 ASP M N 1
ATOM 10027 C CA . ASP C 3 472 ? 220.543 206.149 228.968 1.00 47.43 472 ASP M CA 1
ATOM 10028 C C . ASP C 3 472 ? 220.530 207.317 227.991 1.00 47.43 472 ASP M C 1
ATOM 10029 O O . ASP C 3 472 ? 221.546 207.632 227.365 1.00 47.43 472 ASP M O 1
ATOM 10034 N N . ARG C 3 473 ? 219.368 207.963 227.865 1.00 47.31 473 ARG M N 1
ATOM 10035 C CA . ARG C 3 473 ? 219.198 209.077 226.946 1.00 47.31 473 ARG M CA 1
ATOM 10036 C C . ARG C 3 473 ? 218.930 210.405 227.637 1.00 47.31 473 ARG M C 1
ATOM 10037 O O . ARG C 3 473 ? 218.993 211.446 226.974 1.00 47.31 473 ARG M O 1
ATOM 10045 N N . GLY C 3 474 ? 218.639 210.406 228.933 1.00 46.98 474 GLY M N 1
ATOM 10046 C CA . GLY C 3 474 ? 218.413 211.622 229.681 1.00 46.98 474 GLY M CA 1
ATOM 10047 C C . GLY C 3 474 ? 217.217 211.501 230.597 1.00 46.98 474 GLY M C 1
ATOM 10048 O O . GLY C 3 474 ? 216.619 210.439 230.758 1.00 46.98 474 GLY M O 1
ATOM 10049 N N . THR C 3 475 ? 216.873 212.630 231.211 1.00 46.03 475 THR M N 1
ATOM 10050 C CA . THR C 3 475 ? 215.756 212.721 232.136 1.00 46.03 475 THR M CA 1
ATOM 10051 C C . THR C 3 475 ? 214.817 213.837 231.700 1.00 46.03 475 THR M C 1
ATOM 10052 O O . THR C 3 475 ? 215.234 214.809 231.064 1.00 46.03 475 THR M O 1
ATOM 10056 N N . GLY C 3 476 ? 213.536 213.687 232.050 1.00 47.33 476 GLY M N 1
ATOM 10057 C CA . GLY C 3 476 ? 212.538 214.675 231.705 1.00 47.33 476 GLY M CA 1
ATOM 10058 C C . GLY C 3 476 ? 211.576 214.901 232.854 1.00 47.33 476 GLY M C 1
ATOM 10059 O O . GLY C 3 476 ? 211.452 214.074 233.760 1.00 47.33 476 GLY M O 1
ATOM 10060 N N . ASP C 3 477 ? 210.891 216.037 232.794 1.00 50.23 477 ASP M N 1
ATOM 10061 C CA . ASP C 3 477 ? 209.936 216.417 233.822 1.00 50.23 477 ASP M CA 1
ATOM 10062 C C . ASP C 3 477 ? 208.561 215.830 233.517 1.00 50.23 477 ASP M C 1
ATOM 10063 O O . ASP C 3 477 ? 208.315 215.269 232.448 1.00 50.23 477 ASP M O 1
ATOM 10068 N N . TRP C 3 478 ? 207.655 215.968 234.480 1.00 47.29 478 TRP M N 1
ATOM 10069 C CA . TRP C 3 478 ? 206.313 215.422 234.342 1.00 47.29 478 TRP M CA 1
ATOM 10070 C C . TRP C 3 478 ? 205.468 216.310 233.439 1.00 47.29 478 TRP M C 1
ATOM 10071 O O . TRP C 3 478 ? 205.533 217.541 233.515 1.00 47.29 478 TRP M O 1
ATOM 10082 N N . CYS C 3 479 ? 204.671 215.677 232.583 1.00 52.89 479 CYS M N 1
ATOM 10083 C CA . CYS C 3 479 ? 203.843 216.399 231.627 1.00 52.89 479 CYS M CA 1
ATOM 10084 C C . CYS C 3 479 ? 202.449 216.607 232.204 1.00 52.89 479 CYS M C 1
ATOM 10085 O O . CYS C 3 479 ? 201.774 215.619 232.522 1.00 52.89 479 CYS M O 1
ATOM 10088 N N . PRO C 3 480 ? 201.978 217.844 232.361 1.00 53.49 480 PRO M N 1
ATOM 10089 C CA . PRO C 3 480 ? 200.604 218.044 232.837 1.00 53.49 480 PRO M CA 1
ATOM 10090 C C . PRO C 3 480 ? 199.604 217.383 231.902 1.00 53.49 480 PRO M C 1
ATOM 10091 O O . PRO C 3 480 ? 199.774 217.381 230.682 1.00 53.49 480 PRO M O 1
ATOM 10095 N N . THR C 3 481 ? 198.549 216.821 232.485 1.00 55.30 481 THR M N 1
ATOM 10096 C CA . THR C 3 481 ? 197.569 216.077 231.706 1.00 55.30 481 THR M CA 1
ATOM 10097 C C . THR C 3 481 ? 196.245 216.059 232.456 1.00 55.30 481 THR M C 1
ATOM 10098 O O . THR C 3 481 ? 196.176 216.369 233.648 1.00 55.30 481 THR M O 1
ATOM 10102 N N . GLY C 3 482 ? 195.191 215.688 231.735 1.00 56.97 482 GLY M N 1
ATOM 10103 C CA . GLY C 3 482 ? 193.862 215.613 232.309 1.00 56.97 482 GLY M CA 1
ATOM 10104 C C . GLY C 3 482 ? 192.981 214.697 231.489 1.00 56.97 482 GLY M C 1
ATOM 10105 O O . GLY C 3 482 ? 193.371 214.201 230.431 1.00 56.97 482 GLY M O 1
ATOM 10106 N N . LEU C 3 483 ? 191.771 214.479 232.001 1.00 59.38 483 LEU M N 1
ATOM 10107 C CA . LEU C 3 483 ? 190.789 213.601 231.380 1.00 59.38 483 LEU M CA 1
ATOM 10108 C C . LEU C 3 483 ? 189.582 214.413 230.932 1.00 59.38 483 LEU M C 1
ATOM 10109 O O . LEU C 3 483 ? 189.112 215.293 231.660 1.00 59.38 483 LEU M O 1
ATOM 10114 N N . LEU C 3 484 ? 189.084 214.112 229.735 1.00 59.83 484 LEU M N 1
ATOM 10115 C CA . LEU C 3 484 ? 187.928 214.816 229.198 1.00 59.83 484 LEU M CA 1
ATOM 10116 C C . LEU C 3 484 ? 186.654 214.301 229.853 1.00 59.83 484 LEU M C 1
ATOM 10117 O O . LEU C 3 484 ? 186.383 213.096 229.841 1.00 59.83 484 LEU M O 1
ATOM 10122 N N . ALA C 3 485 ? 185.869 215.218 230.421 1.00 61.06 485 ALA M N 1
ATOM 10123 C CA . ALA C 3 485 ? 184.615 214.832 231.058 1.00 61.06 485 ALA M CA 1
ATOM 10124 C C . ALA C 3 485 ? 183.525 214.530 230.040 1.00 61.06 485 ALA M C 1
ATOM 10125 O O . ALA C 3 485 ? 182.654 213.692 230.302 1.00 61.06 485 ALA M O 1
ATOM 10127 N N . ALA C 3 486 ? 183.553 215.192 228.885 1.00 62.63 486 ALA M N 1
ATOM 10128 C CA . ALA C 3 486 ? 182.547 215.014 227.851 1.00 62.63 486 ALA M CA 1
ATOM 10129 C C . ALA C 3 486 ? 183.226 214.846 226.499 1.00 62.63 486 ALA M C 1
ATOM 10130 O O . ALA C 3 486 ? 184.373 215.254 226.299 1.00 62.63 486 ALA M O 1
ATOM 10132 N N . GLU C 3 487 ? 182.498 214.238 225.567 1.00 63.71 487 GLU M N 1
ATOM 10133 C CA . GLU C 3 487 ? 183.038 213.992 224.239 1.00 63.71 487 GLU M CA 1
ATOM 10134 C C . GLU C 3 487 ? 183.351 215.308 223.537 1.00 63.71 487 GLU M C 1
ATOM 10135 O O . GLU C 3 487 ? 182.697 216.330 223.760 1.00 63.71 487 GLU M O 1
ATOM 10141 N N . LEU C 3 488 ? 184.372 215.275 222.680 1.00 65.26 488 LEU M N 1
ATOM 10142 C CA . LEU C 3 488 ? 184.767 216.443 221.910 1.00 65.26 488 LEU M CA 1
ATOM 10143 C C . LEU C 3 488 ? 184.262 216.284 220.483 1.00 65.26 488 LEU M C 1
ATOM 10144 O O . LEU C 3 488 ? 184.811 215.463 219.732 1.00 65.26 488 LEU M O 1
ATOM 10149 N N . PRO C 3 489 ? 183.242 217.027 220.058 1.00 65.67 489 PRO M N 1
ATOM 10150 C CA . PRO C 3 489 ? 182.692 216.820 218.715 1.00 65.67 489 PRO M CA 1
ATOM 10151 C C . PRO C 3 489 ? 183.643 217.300 217.630 1.00 65.67 489 PRO M C 1
ATOM 10152 O O . PRO C 3 489 ? 184.567 218.081 217.866 1.00 65.67 489 PRO M O 1
ATOM 10156 N N . LEU C 3 490 ? 183.400 216.807 216.418 1.00 67.28 490 LEU M N 1
ATOM 10157 C CA . LEU C 3 490 ? 184.183 217.193 215.246 1.00 67.28 490 LEU M CA 1
ATOM 10158 C C . LEU C 3 490 ? 183.747 218.587 214.819 1.00 67.28 490 LEU M C 1
ATOM 10159 O O . LEU C 3 490 ? 182.728 218.753 214.145 1.00 67.28 490 LEU M O 1
ATOM 10164 N N . ALA C 3 491 ? 184.519 219.599 215.209 1.00 67.95 491 ALA M N 1
ATOM 10165 C CA . ALA C 3 491 ? 184.205 220.973 214.842 1.00 67.95 491 ALA M CA 1
ATOM 10166 C C . ALA C 3 491 ? 185.477 221.800 214.910 1.00 67.95 491 ALA M C 1
ATOM 10167 O O . ALA C 3 491 ? 186.212 221.728 215.899 1.00 67.95 491 ALA M O 1
ATOM 10169 N N . ALA C 3 492 ? 185.729 222.582 213.866 1.00 69.89 492 ALA M N 1
ATOM 10170 C CA . ALA C 3 492 ? 186.895 223.448 213.840 1.00 69.89 492 ALA M CA 1
ATOM 10171 C C . ALA C 3 492 ? 186.681 224.653 214.750 1.00 69.89 492 ALA M C 1
ATOM 10172 O O . ALA C 3 492 ? 185.564 224.955 215.178 1.00 69.89 492 ALA M O 1
ATOM 10174 N N . GLY C 3 493 ? 187.778 225.343 215.048 1.00 68.98 493 GLY M N 1
ATOM 10175 C CA . GLY C 3 493 ? 187.728 226.528 215.870 1.00 68.98 493 GLY M CA 1
ATOM 10176 C C . GLY C 3 493 ? 187.747 226.202 217.349 1.00 68.98 493 GLY M C 1
ATOM 10177 O O . GLY C 3 493 ? 187.786 225.035 217.752 1.00 68.98 493 GLY M O 1
ATOM 10178 N N . PRO C 3 494 ? 187.716 227.236 218.188 1.00 66.3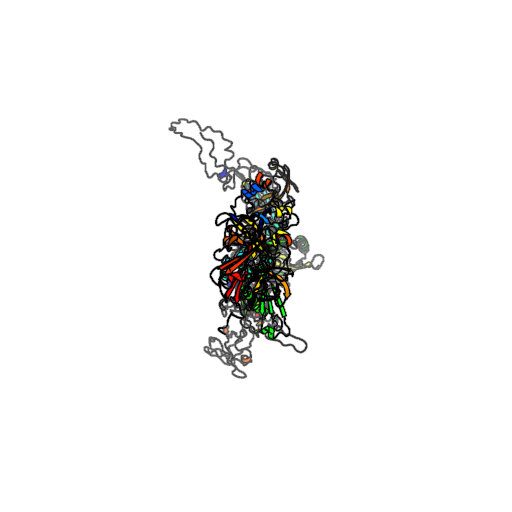9 494 PRO M N 1
ATOM 10179 C CA . PRO C 3 494 ? 187.782 227.007 219.636 1.00 66.39 494 PRO M CA 1
ATOM 10180 C C . PRO C 3 494 ? 186.601 226.188 220.130 1.00 66.39 494 PRO M C 1
ATOM 10181 O O . PRO C 3 494 ? 185.484 226.289 219.618 1.00 66.39 494 PRO M O 1
ATOM 10185 N N . ASN C 3 495 ? 186.867 225.360 221.138 1.00 64.02 495 ASN M N 1
ATOM 10186 C CA . ASN C 3 495 ? 185.844 224.533 221.759 1.00 64.02 495 ASN M CA 1
ATOM 10187 C C . ASN C 3 495 ? 186.093 224.477 223.257 1.00 64.02 495 ASN M C 1
ATOM 10188 O O . ASN C 3 495 ? 187.234 224.313 223.697 1.00 64.02 495 ASN M O 1
ATOM 10193 N N . VAL C 3 496 ? 185.024 224.612 224.034 1.00 63.29 496 VAL M N 1
ATOM 10194 C CA . VAL C 3 496 ? 185.114 224.610 225.490 1.00 63.29 496 VAL M CA 1
ATOM 10195 C C . VAL C 3 496 ? 184.947 223.182 225.988 1.00 63.29 496 VAL M C 1
ATOM 10196 O O . VAL C 3 496 ? 183.956 222.513 225.670 1.00 63.29 496 VAL M O 1
ATOM 10200 N N . VAL C 3 497 ? 185.916 222.714 226.769 1.00 62.38 497 VAL M N 1
ATOM 10201 C CA . VAL C 3 497 ? 185.911 221.356 227.302 1.00 62.38 497 VAL M CA 1
ATOM 10202 C C . VAL C 3 497 ? 186.320 221.404 228.767 1.00 62.38 497 VAL M C 1
ATOM 10203 O O . VAL C 3 497 ? 187.249 222.127 229.141 1.00 62.38 497 VAL M O 1
ATOM 10207 N N . THR C 3 498 ? 185.623 220.632 229.594 1.00 61.76 498 THR M N 1
ATOM 10208 C CA . THR C 3 498 ? 185.945 220.523 231.009 1.00 61.76 498 THR M CA 1
ATOM 10209 C C . THR C 3 498 ? 186.829 219.306 231.243 1.00 61.76 498 THR M C 1
ATOM 10210 O O . THR C 3 498 ? 186.609 218.241 230.660 1.00 61.76 498 THR M O 1
ATOM 10214 N N . LEU C 3 499 ? 187.831 219.473 232.101 1.00 60.62 499 LEU M N 1
ATOM 10215 C CA . LEU C 3 499 ? 188.801 218.429 232.396 1.00 60.62 499 LEU M CA 1
ATOM 10216 C C . LEU C 3 499 ? 188.599 217.915 233.814 1.00 60.62 499 LEU M C 1
ATOM 10217 O O . LEU C 3 499 ? 188.314 218.691 234.731 1.00 60.62 499 LEU M O 1
ATOM 10222 N N . THR C 3 500 ? 188.747 216.605 233.984 1.00 59.17 500 THR M N 1
ATOM 10223 C CA . THR C 3 500 ? 188.641 215.960 235.283 1.00 59.17 500 THR M CA 1
ATOM 10224 C C . THR C 3 500 ? 189.955 215.268 235.617 1.00 59.17 500 THR M C 1
ATOM 10225 O O . THR C 3 500 ? 190.672 214.799 234.729 1.00 59.17 500 THR M O 1
ATOM 10229 N N . ASN C 3 501 ? 190.264 215.210 236.913 1.00 57.66 501 ASN M N 1
ATOM 10230 C CA . ASN C 3 501 ? 191.507 214.614 237.397 1.00 57.66 501 ASN M CA 1
ATOM 10231 C C . ASN C 3 501 ? 192.728 215.328 236.826 1.00 57.66 501 ASN M C 1
ATOM 10232 O O . ASN C 3 501 ? 193.772 214.712 236.596 1.00 57.66 501 ASN M O 1
ATOM 10237 N N . ALA C 3 502 ? 192.607 216.632 236.593 1.00 56.81 502 ALA M N 1
ATOM 10238 C CA . ALA C 3 502 ? 193.712 217.393 236.029 1.00 56.81 502 ALA M CA 1
ATOM 10239 C C . ALA C 3 502 ? 194.888 217.421 236.996 1.00 56.81 502 ALA M C 1
ATOM 10240 O O . ALA C 3 502 ? 194.710 217.495 238.216 1.00 56.81 502 ALA M O 1
ATOM 10242 N N . THR C 3 503 ? 196.097 217.359 236.444 1.00 56.06 503 THR M N 1
ATOM 10243 C CA . THR C 3 503 ? 197.327 217.393 237.222 1.00 56.06 503 THR M CA 1
ATOM 10244 C C . THR C 3 503 ? 198.210 218.521 236.709 1.00 56.06 503 THR M C 1
ATOM 10245 O O . THR C 3 503 ? 198.371 218.685 235.495 1.00 56.06 503 THR M O 1
ATOM 10249 N N . ARG C 3 504 ? 198.778 219.292 237.634 1.00 54.39 504 ARG M N 1
ATOM 10250 C CA . ARG C 3 504 ? 199.659 220.407 237.288 1.00 54.39 504 ARG M CA 1
ATOM 10251 C C . ARG C 3 504 ? 198.959 221.395 236.358 1.00 54.39 504 ARG M C 1
ATOM 10252 O O . ARG C 3 504 ? 199.578 221.992 235.476 1.00 54.39 504 ARG M O 1
ATOM 10260 N N . LEU C 3 505 ? 197.652 221.571 236.559 1.00 60.59 505 LEU M N 1
ATOM 10261 C CA . LEU C 3 505 ? 196.907 222.532 235.755 1.00 60.59 505 LEU M CA 1
ATOM 10262 C C . LEU C 3 505 ? 197.410 223.954 235.960 1.00 60.59 505 LEU M C 1
ATOM 10263 O O . LEU C 3 505 ? 197.288 224.780 235.050 1.00 60.59 505 LEU M O 1
ATOM 10268 N N . GLU C 3 506 ? 197.971 224.255 237.132 1.00 59.39 506 GLU M N 1
ATOM 10269 C CA . GLU C 3 506 ? 198.430 225.612 237.405 1.00 59.39 506 GLU M CA 1
ATOM 10270 C C . GLU C 3 506 ? 199.564 226.022 236.476 1.00 59.39 506 GLU M C 1
ATOM 10271 O O . GLU C 3 506 ? 199.616 227.177 236.038 1.00 59.39 506 GLU M O 1
ATOM 10277 N N . ASP C 3 507 ? 200.474 225.100 236.159 1.00 56.27 507 ASP M N 1
ATOM 10278 C CA . ASP C 3 507 ? 201.649 225.429 235.364 1.00 56.27 507 ASP M CA 1
ATOM 10279 C C . ASP C 3 507 ? 201.356 225.551 233.875 1.00 56.27 507 ASP M C 1
ATOM 10280 O O . ASP C 3 507 ? 202.244 225.960 233.120 1.00 56.27 507 ASP M O 1
ATOM 10285 N N . VAL C 3 508 ? 200.145 225.209 233.431 1.00 57.92 508 VAL M N 1
ATOM 10286 C CA . VAL C 3 508 ? 199.809 225.329 232.018 1.00 57.92 508 VAL M CA 1
ATOM 10287 C C . VAL C 3 508 ? 199.803 226.796 231.619 1.00 57.92 508 VAL M C 1
ATOM 10288 O O . VAL C 3 508 ? 199.428 227.676 232.407 1.00 57.92 508 VAL M O 1
ATOM 10292 N N . THR C 3 509 ? 200.223 227.069 230.385 1.00 58.56 509 THR M N 1
ATOM 10293 C CA . THR C 3 509 ? 200.284 228.422 229.853 1.00 58.56 509 THR M CA 1
ATOM 10294 C C . THR C 3 509 ? 199.594 228.468 228.498 1.00 58.56 509 THR M C 1
ATOM 10295 O O . THR C 3 509 ? 199.589 227.486 227.751 1.00 58.56 509 THR M O 1
ATOM 10299 N N . VAL C 3 510 ? 199.009 229.627 228.188 1.00 59.90 510 VAL M N 1
ATOM 10300 C CA . VAL C 3 510 ? 198.310 229.793 226.921 1.00 59.90 510 VAL M CA 1
ATOM 10301 C C . VAL C 3 510 ? 199.315 229.778 225.775 1.00 59.90 510 VAL M C 1
ATOM 10302 O O . VAL C 3 510 ? 200.473 230.194 225.920 1.00 59.90 510 VAL M O 1
ATOM 10306 N N . GLY C 3 511 ? 198.867 229.290 224.619 1.00 59.51 511 GLY M N 1
ATOM 10307 C CA . GLY C 3 511 ? 199.707 229.185 223.449 1.00 59.51 511 GLY M CA 1
ATOM 10308 C C . GLY C 3 511 ? 200.485 227.892 223.337 1.00 59.51 511 GLY M C 1
ATOM 10309 O O . GLY C 3 511 ? 201.126 227.662 222.304 1.00 59.51 511 GLY M O 1
ATOM 10310 N N . GLN C 3 512 ? 200.446 227.041 224.357 1.00 58.13 512 GLN M N 1
ATOM 10311 C CA . GLN C 3 512 ? 201.177 225.786 224.314 1.00 58.13 512 GLN M CA 1
ATOM 10312 C C . GLN C 3 512 ? 200.530 224.817 223.329 1.00 58.13 512 GLN M C 1
ATOM 10313 O O . GLN C 3 512 ? 199.372 224.968 222.930 1.00 58.13 512 GLN M O 1
ATOM 10319 N N . ALA C 3 513 ? 201.305 223.812 222.934 1.00 57.24 513 ALA M N 1
ATOM 10320 C CA . ALA C 3 513 ? 200.843 222.760 222.041 1.00 57.24 513 ALA M CA 1
ATOM 10321 C C . ALA C 3 513 ? 200.425 221.548 222.862 1.00 57.24 513 ALA M C 1
ATOM 10322 O O . ALA C 3 513 ? 201.227 221.006 223.629 1.00 57.24 513 ALA M O 1
ATOM 10324 N N . ALA C 3 514 ? 199.175 221.126 222.694 1.00 57.70 514 ALA M N 1
ATOM 10325 C CA . ALA C 3 514 ? 198.622 219.980 223.399 1.00 57.70 514 ALA M CA 1
ATOM 10326 C C . ALA C 3 514 ? 198.208 218.919 222.390 1.00 57.70 514 ALA M C 1
ATOM 10327 O O . ALA C 3 514 ? 197.657 219.238 221.332 1.00 57.70 514 ALA M O 1
ATOM 10329 N N . VAL C 3 515 ? 198.478 217.659 222.719 1.00 55.69 515 VAL M N 1
ATOM 10330 C CA . VAL C 3 515 ? 198.206 216.532 221.836 1.00 55.69 515 VAL M CA 1
ATOM 10331 C C . VAL C 3 515 ? 197.317 215.542 222.574 1.00 55.69 515 VAL M C 1
ATOM 10332 O O . VAL C 3 515 ? 197.603 215.177 223.720 1.00 55.69 515 VAL M O 1
ATOM 10336 N N . VAL C 3 516 ? 196.240 215.117 221.918 1.00 58.15 516 VAL M N 1
ATOM 10337 C CA . VAL C 3 516 ? 195.340 214.096 222.440 1.00 58.15 516 VAL M CA 1
ATOM 10338 C C . VAL C 3 516 ? 195.100 213.071 221.341 1.00 58.15 516 VAL M C 1
ATOM 10339 O O . VAL C 3 516 ? 194.846 213.434 220.187 1.00 58.15 516 VAL M O 1
ATOM 10343 N N . ASP C 3 517 ? 195.180 211.791 221.700 1.00 60.86 517 ASP M N 1
ATOM 10344 C CA . ASP C 3 517 ? 195.035 210.716 220.726 1.00 60.86 517 ASP M CA 1
ATOM 10345 C C . ASP C 3 517 ? 196.036 210.900 219.592 1.00 60.86 517 ASP M C 1
ATOM 10346 O O . ASP C 3 517 ? 197.199 210.502 219.716 1.00 60.86 517 ASP M O 1
ATOM 10351 N N . ASP C 3 518 ? 195.597 211.500 218.482 1.00 60.15 518 ASP M N 1
ATOM 10352 C CA . ASP C 3 518 ? 196.478 211.806 217.361 1.00 60.15 518 ASP M CA 1
ATOM 10353 C C . ASP C 3 518 ? 196.213 213.202 216.808 1.00 60.15 518 ASP M C 1
ATOM 10354 O O . ASP C 3 518 ? 196.543 213.477 215.651 1.00 60.15 518 ASP M O 1
ATOM 10359 N N . GLU C 3 519 ? 195.622 214.084 217.609 1.00 62.31 519 GLU M N 1
ATOM 10360 C CA . GLU C 3 519 ? 195.313 215.446 217.202 1.00 62.31 519 GLU M CA 1
ATOM 10361 C C . GLU C 3 519 ? 196.088 216.420 218.076 1.00 62.31 519 GLU M C 1
ATOM 10362 O O . GLU C 3 519 ? 196.142 216.257 219.300 1.00 62.31 519 GLU M O 1
ATOM 10368 N N . ILE C 3 520 ? 196.685 217.428 217.446 1.00 58.75 520 ILE M N 1
ATOM 10369 C CA . ILE C 3 520 ? 197.426 218.473 218.143 1.00 58.75 520 ILE M CA 1
ATOM 10370 C C . ILE C 3 520 ? 196.553 219.718 218.189 1.00 58.75 520 ILE M C 1
ATOM 10371 O O . ILE C 3 520 ? 196.028 220.156 217.157 1.00 58.75 520 ILE M O 1
ATOM 10376 N N . VAL C 3 521 ? 196.396 220.288 219.383 1.00 60.82 521 VAL M N 1
ATOM 10377 C CA . VAL C 3 521 ? 195.512 221.425 219.595 1.00 60.82 521 VAL M CA 1
ATOM 10378 C C . VAL C 3 521 ? 196.267 222.509 220.350 1.00 60.82 521 VAL M C 1
ATOM 10379 O O . VAL C 3 521 ? 197.288 222.261 220.996 1.00 60.82 521 VAL M O 1
ATOM 10383 N N . ARG C 3 522 ? 195.744 223.729 220.257 1.00 62.13 522 ARG M N 1
ATOM 10384 C CA . ARG C 3 522 ? 196.310 224.894 220.918 1.00 62.13 522 ARG M CA 1
ATOM 10385 C C . ARG C 3 522 ? 195.329 225.408 221.962 1.00 62.13 522 ARG M C 1
ATOM 10386 O O . ARG C 3 522 ? 194.125 225.501 221.703 1.00 62.13 522 ARG M O 1
ATOM 10394 N N . VAL C 3 523 ? 195.848 225.740 223.139 1.00 61.00 523 VAL M N 1
ATOM 10395 C CA . VAL C 3 523 ? 195.030 226.230 224.241 1.00 61.00 523 VAL M CA 1
ATOM 10396 C C . VAL C 3 523 ? 194.831 227.730 224.076 1.00 61.00 523 VAL M C 1
ATOM 10397 O O . VAL C 3 523 ? 195.791 228.473 223.842 1.00 61.00 523 VAL M O 1
ATOM 10401 N N . ASP C 3 524 ? 193.581 228.176 224.195 1.00 63.76 524 ASP M N 1
ATOM 10402 C CA . ASP C 3 524 ? 193.243 229.588 224.076 1.00 63.76 524 ASP M CA 1
ATOM 10403 C C . ASP C 3 524 ? 192.959 230.250 225.415 1.00 63.76 524 ASP M C 1
ATOM 10404 O O . ASP C 3 524 ? 193.338 231.408 225.613 1.00 63.76 524 ASP M O 1
ATOM 10409 N N . ALA C 3 525 ? 192.306 229.545 226.336 1.00 63.15 525 ALA M N 1
ATOM 10410 C CA . ALA C 3 525 ? 191.995 230.091 227.649 1.00 63.15 525 ALA M CA 1
ATOM 10411 C C . ALA C 3 525 ? 192.068 228.971 228.673 1.00 63.15 525 ALA M C 1
ATOM 10412 O O . ALA C 3 525 ? 191.947 227.789 228.340 1.00 63.15 525 ALA M O 1
ATOM 10414 N N . VAL C 3 526 ? 192.269 229.356 229.930 1.00 62.58 526 VAL M N 1
ATOM 10415 C CA . VAL C 3 526 ? 192.428 228.407 231.025 1.00 62.58 526 VAL M CA 1
ATOM 10416 C C . VAL C 3 526 ? 191.645 228.904 232.229 1.00 62.58 526 VAL M C 1
ATOM 10417 O O . VAL C 3 526 ? 191.621 230.105 232.518 1.00 62.58 526 VAL M O 1
ATOM 10421 N N . ASN C 3 527 ? 191.000 227.974 232.931 1.00 63.92 527 ASN M N 1
ATOM 10422 C CA . ASN C 3 527 ? 190.304 228.254 234.183 1.00 63.92 527 ASN M CA 1
ATOM 10423 C C . ASN C 3 527 ? 190.894 227.346 235.252 1.00 63.92 527 ASN M C 1
ATOM 10424 O O . ASN C 3 527 ? 190.634 226.138 235.261 1.00 63.92 527 ASN M O 1
ATOM 10429 N N . TYR C 3 528 ? 191.689 227.929 236.151 1.00 64.61 528 TYR M N 1
ATOM 10430 C CA . TYR C 3 528 ? 192.410 227.129 237.135 1.00 64.61 528 TYR M CA 1
ATOM 10431 C C . TYR C 3 528 ? 191.446 226.382 238.052 1.00 64.61 528 TYR M C 1
ATOM 10432 O O . TYR C 3 528 ? 191.591 225.174 238.272 1.00 64.61 528 TYR M O 1
ATOM 10441 N N . ALA C 3 529 ? 190.452 227.086 238.593 1.00 65.39 529 ALA M N 1
ATOM 10442 C CA . ALA C 3 529 ? 189.578 226.480 239.593 1.00 65.39 529 ALA M CA 1
ATOM 10443 C C . ALA C 3 529 ? 188.727 225.369 238.991 1.00 65.39 529 ALA M C 1
ATOM 10444 O O . ALA C 3 529 ? 188.678 224.255 239.526 1.00 65.39 529 ALA M O 1
ATOM 10446 N N . SER C 3 530 ? 188.052 225.649 237.879 1.00 65.31 530 SER M N 1
ATOM 10447 C CA . SER C 3 530 ? 187.117 224.699 237.292 1.00 65.31 530 SER M CA 1
ATOM 10448 C C . SER C 3 530 ? 187.756 223.778 236.262 1.00 65.31 530 SER M C 1
ATOM 10449 O O . SER C 3 530 ? 187.097 222.838 235.805 1.00 65.31 530 SER M O 1
ATOM 10452 N N . GLY C 3 531 ? 189.012 224.013 235.891 1.00 63.89 531 GLY M N 1
ATOM 10453 C CA . GLY C 3 531 ? 189.665 223.157 234.917 1.00 63.89 531 GLY M CA 1
ATOM 10454 C C . GLY C 3 531 ? 189.007 223.161 233.556 1.00 63.89 531 GLY M C 1
ATOM 10455 O O . GLY C 3 531 ? 188.976 222.123 232.886 1.00 63.89 531 GLY M O 1
ATOM 10456 N N . THR C 3 532 ? 188.480 224.304 233.127 1.00 63.90 532 THR M N 1
ATOM 10457 C CA . THR C 3 532 ? 187.872 224.445 231.810 1.00 63.90 532 THR M CA 1
ATOM 10458 C C . THR C 3 532 ? 188.824 225.228 230.917 1.00 63.90 532 THR M C 1
ATOM 10459 O O . THR C 3 532 ? 189.259 226.326 231.279 1.00 63.90 532 THR M O 1
ATOM 10463 N N . VAL C 3 533 ? 189.147 224.662 229.756 1.00 62.44 533 VAL M N 1
ATOM 10464 C CA . VAL C 3 533 ? 190.079 225.270 228.817 1.00 62.44 533 VAL M CA 1
ATOM 10465 C C . VAL C 3 533 ? 189.454 225.271 227.430 1.00 62.44 533 VAL M C 1
ATOM 10466 O O . VAL C 3 533 ? 188.589 224.448 227.115 1.00 62.44 533 VAL M O 1
ATOM 10470 N N . THR C 3 534 ? 189.902 226.207 226.598 1.00 63.87 534 THR M N 1
ATOM 10471 C CA . THR C 3 534 ? 189.463 226.315 225.214 1.00 63.87 534 THR M CA 1
ATOM 10472 C C . THR C 3 534 ? 190.575 225.807 224.308 1.00 63.87 534 THR M C 1
ATOM 10473 O O . THR C 3 534 ? 191.719 226.264 224.406 1.00 63.87 534 THR M O 1
ATOM 10477 N N . LEU C 3 535 ? 190.237 224.867 223.428 1.00 62.92 535 LEU M N 1
ATOM 10478 C CA . LEU C 3 535 ? 191.206 224.196 222.573 1.00 62.92 535 LEU M CA 1
ATOM 10479 C C . LEU C 3 535 ? 190.901 224.503 221.115 1.00 62.92 535 LEU M C 1
ATOM 10480 O O . LEU C 3 535 ? 189.747 224.404 220.684 1.00 62.92 535 LEU M O 1
ATOM 10485 N N . ALA C 3 536 ? 191.933 224.875 220.363 1.00 64.61 536 ALA M N 1
ATOM 10486 C CA . ALA C 3 536 ? 191.798 225.057 218.925 1.00 64.61 536 ALA M CA 1
ATOM 10487 C C . ALA C 3 536 ? 191.985 223.717 218.226 1.00 64.61 536 ALA M C 1
ATOM 10488 O O . ALA C 3 536 ? 192.992 223.035 218.435 1.00 64.61 536 ALA M O 1
ATOM 10490 N N . ARG C 3 537 ? 191.017 223.345 217.397 1.00 66.96 537 ARG M N 1
ATOM 10491 C CA . ARG C 3 537 ? 190.990 222.036 216.761 1.00 66.96 537 ARG M CA 1
ATOM 10492 C C . ARG C 3 537 ? 191.665 222.093 215.399 1.00 66.96 537 ARG M C 1
ATOM 10493 O O . ARG C 3 537 ? 191.576 223.100 214.689 1.00 66.96 537 ARG M O 1
ATOM 10501 N N . GLY C 3 538 ? 192.345 221.006 215.039 1.00 65.27 538 GLY M N 1
ATOM 10502 C CA . GLY C 3 538 ? 192.989 220.916 213.746 1.00 65.27 538 GLY M CA 1
ATOM 10503 C C . GLY C 3 538 ? 194.131 221.896 213.586 1.00 65.27 538 GLY M C 1
ATOM 10504 O O . GLY C 3 538 ? 194.044 222.834 212.788 1.00 65.27 538 GLY M O 1
ATOM 10505 N N . CYS C 3 539 ? 195.205 221.694 214.342 1.00 62.42 539 CYS M N 1
ATOM 10506 C CA . CYS C 3 539 ? 196.375 222.553 214.296 1.00 62.42 539 CYS M CA 1
ATOM 10507 C C . CYS C 3 539 ? 197.611 221.740 213.932 1.00 62.42 539 CYS M C 1
ATOM 10508 O O . CYS C 3 539 ? 197.654 220.519 214.106 1.00 62.42 539 CYS M O 1
ATOM 10511 N N . ALA C 3 540 ? 198.621 222.440 213.419 1.00 60.66 540 ALA M N 1
ATOM 10512 C CA . ALA C 3 540 ? 199.894 221.835 213.015 1.00 60.66 540 ALA M CA 1
ATOM 10513 C C . ALA C 3 540 ? 199.604 220.827 211.910 1.00 60.66 540 ALA M C 1
ATOM 10514 O O . ALA C 3 540 ? 199.047 221.226 210.872 1.00 60.66 540 ALA M O 1
ATOM 10516 N N . ASP C 3 541 ? 199.944 219.550 212.066 1.00 58.51 541 ASP M N 1
ATOM 10517 C CA . ASP C 3 541 ? 199.768 218.540 211.027 1.00 58.51 541 ASP M CA 1
ATOM 10518 C C . ASP C 3 541 ? 198.693 217.527 211.406 1.00 58.51 541 ASP M C 1
ATOM 10519 O O . ASP C 3 541 ? 198.838 216.327 211.168 1.00 58.51 541 ASP M O 1
ATOM 10524 N N . THR C 3 542 ? 197.601 217.998 212.003 1.00 61.83 542 THR M N 1
ATOM 10525 C CA . THR C 3 542 ? 196.541 217.127 212.487 1.00 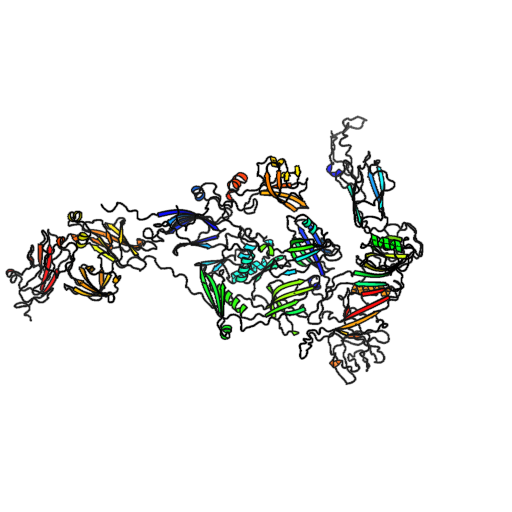61.83 542 THR M CA 1
ATOM 10526 C C . THR C 3 542 ? 195.190 217.635 212.004 1.00 61.83 542 THR M C 1
ATOM 10527 O O . THR C 3 542 ? 195.048 218.776 211.554 1.00 61.83 542 THR M O 1
ATOM 10531 N N . VAL C 3 543 ? 194.192 216.760 212.102 1.00 64.98 543 VAL M N 1
ATOM 10532 C CA . VAL C 3 543 ? 192.817 217.100 211.732 1.00 64.98 543 VAL M CA 1
ATOM 10533 C C . VAL C 3 543 ? 191.878 216.646 212.832 1.00 64.98 543 VAL M C 1
ATOM 10534 O O . VAL C 3 543 ? 192.154 215.683 213.561 1.00 64.98 543 VAL M O 1
ATOM 10538 N N . PRO C 3 544 ? 190.742 217.328 212.974 1.00 66.39 544 PRO M N 1
ATOM 10539 C CA . PRO C 3 544 ? 189.817 216.983 214.060 1.00 66.39 544 PRO M CA 1
ATOM 10540 C C . PRO C 3 544 ? 189.303 215.558 213.934 1.00 66.39 544 PRO M C 1
ATOM 10541 O O . PRO C 3 544 ? 189.125 215.031 212.834 1.00 66.39 544 PRO M O 1
ATOM 10545 N N . ALA C 3 545 ? 189.068 214.933 215.086 1.00 65.86 545 ALA M N 1
ATOM 10546 C CA . ALA C 3 545 ? 188.554 213.574 215.134 1.00 65.86 545 ALA M CA 1
ATOM 10547 C C . ALA C 3 545 ? 187.742 213.403 216.408 1.00 65.86 545 ALA M C 1
ATOM 10548 O O . ALA C 3 545 ? 187.897 214.155 217.373 1.00 65.86 545 ALA M O 1
ATOM 10550 N N . LYS C 3 546 ? 186.867 212.400 216.400 1.00 64.47 546 LYS M N 1
ATOM 10551 C CA . LYS C 3 546 ? 186.027 212.136 217.559 1.00 64.47 546 LYS M CA 1
ATOM 10552 C C . LYS C 3 546 ? 186.868 211.587 218.703 1.00 64.47 546 LYS M C 1
ATOM 10553 O O . LYS C 3 546 ? 187.672 210.669 218.514 1.00 64.47 546 LYS M O 1
ATOM 10559 N N . HIS C 3 547 ? 186.683 212.153 219.894 1.00 62.97 547 HIS M N 1
ATOM 10560 C CA . HIS C 3 547 ? 187.380 211.717 221.099 1.00 62.97 547 HIS M CA 1
ATOM 10561 C C . HIS C 3 547 ? 186.338 211.427 222.172 1.00 62.97 547 HIS M C 1
ATOM 10562 O O . HIS C 3 547 ? 185.682 212.348 222.671 1.00 62.97 547 HIS M O 1
ATOM 10569 N N . LEU C 3 548 ? 186.192 210.154 222.524 1.00 62.61 548 LEU M N 1
ATOM 10570 C CA . LEU C 3 548 ? 185.223 209.765 223.532 1.00 62.61 548 LEU M CA 1
ATOM 10571 C C . LEU C 3 548 ? 185.660 210.255 224.909 1.00 62.61 548 LEU M C 1
ATOM 10572 O O . LEU C 3 548 ? 186.827 210.579 225.146 1.00 62.61 548 LEU M O 1
ATOM 10577 N N . ALA C 3 549 ? 184.696 210.313 225.825 1.00 61.73 549 ALA M N 1
ATOM 10578 C CA . ALA C 3 549 ? 185.000 210.707 227.193 1.00 61.73 549 ALA M CA 1
ATOM 10579 C C . ALA C 3 549 ? 186.034 209.762 227.789 1.00 61.73 549 ALA M C 1
ATOM 10580 O O . ALA C 3 549 ? 185.981 208.546 227.588 1.00 61.73 549 ALA M O 1
ATOM 10582 N N . GLY C 3 550 ? 186.984 210.332 228.526 1.00 60.33 550 GLY M N 1
ATOM 10583 C CA . GLY C 3 550 ? 188.074 209.573 229.100 1.00 60.33 550 GLY M CA 1
ATOM 10584 C C . GLY C 3 550 ? 189.371 209.642 228.327 1.00 60.33 550 GLY M C 1
ATOM 10585 O O . GLY C 3 550 ? 190.373 209.076 228.783 1.00 60.33 550 GLY M O 1
ATOM 10586 N N . ALA C 3 551 ? 189.390 210.307 227.175 1.00 58.96 551 ALA M N 1
ATOM 10587 C CA . ALA C 3 551 ? 190.631 210.483 226.439 1.00 58.96 551 ALA M CA 1
ATOM 10588 C C . ALA C 3 551 ? 191.598 211.348 227.238 1.00 58.96 551 ALA M C 1
ATOM 10589 O O . ALA C 3 551 ? 191.196 212.260 227.966 1.00 58.96 551 ALA M O 1
ATOM 10591 N N . ARG C 3 552 ? 192.886 211.054 227.096 1.00 53.96 552 ARG M N 1
ATOM 10592 C CA . ARG C 3 552 ? 193.931 211.729 227.852 1.00 53.96 552 ARG M CA 1
ATOM 10593 C C . ARG C 3 552 ? 194.522 212.859 227.020 1.00 53.96 552 ARG M C 1
ATOM 10594 O O . ARG C 3 552 ? 194.874 212.659 225.853 1.00 53.96 552 ARG M O 1
ATOM 10602 N N . VAL C 3 553 ? 194.628 214.039 227.625 1.00 55.86 553 VAL M N 1
ATOM 10603 C CA . VAL C 3 553 ? 195.184 215.223 226.984 1.00 55.86 553 VAL M CA 1
ATOM 10604 C C . VAL C 3 553 ? 196.554 215.488 227.588 1.00 55.86 553 VAL M C 1
ATOM 10605 O O . VAL C 3 553 ? 196.701 215.522 228.816 1.00 55.86 553 VAL M O 1
ATOM 10609 N N . TRP C 3 554 ? 197.553 215.675 226.730 1.00 53.11 554 TRP M N 1
ATOM 10610 C CA . TRP C 3 554 ? 198.926 215.917 227.152 1.00 53.11 554 TRP M CA 1
ATOM 10611 C C . TRP C 3 554 ? 199.371 217.285 226.664 1.00 53.11 554 TRP M C 1
ATOM 10612 O O . TRP C 3 554 ? 199.252 217.591 225.473 1.00 53.11 554 TRP M O 1
ATOM 10623 N N . PHE C 3 555 ? 199.883 218.102 227.581 1.00 54.51 555 PHE M N 1
ATOM 10624 C CA . PHE C 3 555 ? 200.475 219.390 227.226 1.00 54.51 555 PHE M CA 1
ATOM 10625 C C . PHE C 3 555 ? 201.992 219.228 227.137 1.00 54.51 555 PHE M C 1
ATOM 10626 O O . PHE C 3 555 ? 202.759 219.660 227.997 1.00 54.51 555 PHE M O 1
ATOM 10634 N N . TYR C 3 556 ? 202.409 218.585 226.046 1.00 53.58 556 TYR M N 1
ATOM 10635 C CA . TYR C 3 556 ? 203.802 218.187 225.887 1.00 53.58 556 TYR M CA 1
ATOM 10636 C C . TYR C 3 556 ? 204.734 219.370 225.667 1.00 53.58 556 TYR M C 1
ATOM 10637 O O . TYR C 3 556 ? 205.951 219.214 225.810 1.00 53.58 556 TYR M O 1
ATOM 10646 N N . ASP C 3 557 ? 204.204 220.542 225.323 1.00 55.62 557 ASP M N 1
ATOM 10647 C CA . ASP C 3 557 ? 205.052 221.691 225.033 1.00 55.62 557 ASP M CA 1
ATOM 10648 C C . ASP C 3 557 ? 205.904 222.053 226.243 1.00 55.62 557 ASP M C 1
ATOM 10649 O O . ASP C 3 557 ? 205.376 222.449 227.287 1.00 55.62 557 ASP M O 1
ATOM 10654 N N . THR C 3 558 ? 207.223 221.925 226.107 1.00 54.50 558 THR M N 1
ATOM 10655 C CA . THR C 3 558 ? 208.197 222.215 227.155 1.00 54.50 558 THR M CA 1
ATOM 10656 C C . THR C 3 558 ? 208.133 221.223 228.309 1.00 54.50 558 THR M C 1
ATOM 10657 O O . THR C 3 558 ? 208.617 221.531 229.405 1.00 54.50 558 THR M O 1
ATOM 10661 N N . PHE C 3 559 ? 207.548 220.041 228.099 1.00 52.19 559 PHE M N 1
ATOM 10662 C CA . PHE C 3 559 ? 207.440 219.033 229.148 1.00 52.19 559 PHE M CA 1
ATOM 10663 C C . PHE C 3 559 ? 207.697 217.628 228.615 1.00 52.19 559 PHE M C 1
ATOM 10664 O O . PHE C 3 559 ? 207.138 216.661 229.142 1.00 52.19 559 PHE M O 1
ATOM 10672 N N . GLU C 3 560 ? 208.530 217.492 227.588 1.00 52.00 560 GLU M N 1
ATOM 10673 C CA . GLU C 3 560 ? 208.763 216.216 226.930 1.00 52.00 560 GLU M CA 1
ATOM 10674 C C . GLU C 3 560 ? 210.219 215.793 227.079 1.00 52.00 560 GLU M C 1
ATOM 10675 O O . GLU C 3 560 ? 211.129 216.627 227.115 1.00 52.00 560 GLU M O 1
ATOM 10681 N N . ALA C 3 561 ? 210.428 214.482 227.167 1.00 47.50 561 ALA M N 1
ATOM 10682 C CA . ALA C 3 561 ? 211.761 213.892 227.191 1.00 47.50 561 ALA M CA 1
ATOM 10683 C C . ALA C 3 561 ? 212.111 213.449 225.777 1.00 47.50 561 ALA M C 1
ATOM 10684 O O . ALA C 3 561 ? 211.390 212.642 225.181 1.00 47.50 561 ALA M O 1
ATOM 10686 N N . VAL C 3 562 ? 213.216 213.969 225.249 1.00 47.89 562 VAL M N 1
ATOM 10687 C CA . VAL C 3 562 ? 213.587 213.791 223.850 1.00 47.89 562 VAL M CA 1
ATOM 10688 C C . VAL C 3 562 ? 214.924 213.069 223.782 1.00 47.89 562 VAL M C 1
ATOM 10689 O O . VAL C 3 562 ? 215.858 213.409 224.518 1.00 47.89 562 VAL M O 1
ATOM 10693 N N . ASP C 3 563 ? 215.008 212.075 222.903 1.00 47.07 563 ASP M N 1
ATOM 10694 C CA . ASP C 3 563 ? 216.261 211.388 222.617 1.00 47.07 563 ASP M CA 1
ATOM 10695 C C . ASP C 3 563 ? 216.896 212.034 221.392 1.00 47.07 563 ASP M C 1
ATOM 10696 O O . ASP C 3 563 ? 216.299 212.046 220.310 1.00 47.07 563 ASP M O 1
ATOM 10701 N N . GLU C 3 564 ? 218.109 212.564 221.561 1.00 45.14 564 GLU M N 1
ATOM 10702 C CA . GLU C 3 564 ? 218.728 213.350 220.501 1.00 45.14 564 GLU M CA 1
ATOM 10703 C C . GLU C 3 564 ? 219.155 212.500 219.311 1.00 45.14 564 GLU M C 1
ATOM 10704 O O . GLU C 3 564 ? 219.363 213.047 218.222 1.00 45.14 564 GLU M O 1
ATOM 10710 N N . THR C 3 565 ? 219.290 211.189 219.486 1.00 47.61 565 THR M N 1
ATOM 10711 C CA . THR C 3 565 ? 219.729 210.336 218.390 1.00 47.61 565 THR M CA 1
ATOM 10712 C C . THR C 3 565 ? 218.680 210.306 217.286 1.00 47.61 565 THR M C 1
ATOM 10713 O O . THR C 3 565 ? 217.474 210.332 217.549 1.00 47.61 565 THR M O 1
ATOM 10717 N N . VAL C 3 566 ? 219.147 210.249 216.042 1.00 46.17 566 VAL M N 1
ATOM 10718 C CA . VAL C 3 566 ? 218.273 210.241 214.876 1.00 46.17 566 VAL M CA 1
ATOM 10719 C C . VAL C 3 566 ? 218.031 208.799 214.455 1.00 46.17 566 VAL M C 1
ATOM 10720 O O . VAL C 3 566 ? 218.976 208.010 214.337 1.00 46.17 566 VAL M O 1
ATOM 10724 N N . TYR C 3 567 ? 216.766 208.455 214.232 1.00 47.74 567 TYR M N 1
ATOM 10725 C CA . TYR C 3 567 ? 216.371 207.109 213.842 1.00 47.74 567 TYR M CA 1
ATOM 10726 C C . TYR C 3 567 ? 215.579 207.167 212.546 1.00 47.74 567 TYR M C 1
ATOM 10727 O O . TYR C 3 567 ? 214.743 208.057 212.357 1.00 47.74 567 TYR M O 1
ATOM 10736 N N . SER C 3 568 ? 215.846 206.215 211.656 1.00 46.97 568 SER M N 1
ATOM 10737 C CA . SER C 3 568 ? 215.159 206.159 210.378 1.00 46.97 568 SER M CA 1
ATOM 10738 C C . SER C 3 568 ? 213.766 205.558 210.541 1.00 46.97 568 SER M C 1
ATOM 10739 O O . SER C 3 568 ? 213.465 204.864 211.515 1.00 46.97 568 SER M O 1
ATOM 10742 N N . GLN C 3 569 ? 212.912 205.835 209.560 1.00 49.14 569 GLN M N 1
ATOM 10743 C CA . GLN C 3 569 ? 211.541 205.350 209.595 1.00 49.14 569 GLN M CA 1
ATOM 10744 C C . GLN C 3 569 ? 211.502 203.829 209.486 1.00 49.14 569 GLN M C 1
ATOM 10745 O O . GLN C 3 569 ? 212.367 203.202 208.868 1.00 49.14 569 GLN M O 1
ATOM 10751 N N . GLY C 3 570 ? 210.480 203.237 210.104 1.00 48.05 570 GLY M N 1
ATOM 10752 C CA . GLY C 3 570 ? 210.258 201.809 210.038 1.00 48.05 570 GLY M CA 1
ATOM 10753 C C . GLY C 3 570 ? 210.922 201.001 211.132 1.00 48.05 570 GLY M C 1
ATOM 10754 O O . GLY C 3 570 ? 210.709 199.783 211.193 1.00 48.05 570 GLY M O 1
ATOM 10755 N N . VAL C 3 571 ? 211.713 201.628 211.995 1.00 47.83 571 VAL M N 1
ATOM 10756 C CA . VAL C 3 571 ? 212.396 200.912 213.066 1.00 47.83 571 VAL M CA 1
ATOM 10757 C C . VAL C 3 571 ? 211.501 200.874 214.296 1.00 47.83 571 VAL M C 1
ATOM 10758 O O . VAL C 3 571 ? 210.845 201.864 214.642 1.00 47.83 571 VAL M O 1
ATOM 10762 N N . THR C 3 572 ? 211.473 199.724 214.964 1.00 47.21 572 THR M N 1
ATOM 10763 C CA . THR C 3 572 ? 210.678 199.531 216.169 1.00 47.21 572 THR M CA 1
ATOM 10764 C C . THR C 3 572 ? 211.589 199.607 217.387 1.00 47.21 572 THR M C 1
ATOM 10765 O O . THR C 3 572 ? 212.637 198.954 217.427 1.00 47.21 572 THR M O 1
ATOM 10769 N N . LEU C 3 573 ? 211.184 200.400 218.374 1.00 47.74 573 LEU M N 1
ATOM 10770 C CA . LEU C 3 573 ? 211.975 200.639 219.570 1.00 47.74 573 LEU M CA 1
ATOM 10771 C C . LEU C 3 573 ? 211.268 200.080 220.796 1.00 47.74 573 LEU M C 1
ATOM 10772 O O . LEU C 3 573 ? 210.043 199.936 220.818 1.00 47.74 573 LEU M O 1
ATOM 10777 N N . GLN C 3 574 ? 212.060 199.762 221.817 1.00 48.60 574 GLN M N 1
ATOM 10778 C CA . GLN C 3 574 ? 211.553 199.373 223.127 1.00 48.60 574 GLN M CA 1
ATOM 10779 C C . GLN C 3 574 ? 212.187 200.285 224.165 1.00 48.60 574 GLN M C 1
ATOM 10780 O O . GLN C 3 574 ? 213.415 200.312 224.302 1.00 48.60 574 GLN M O 1
ATOM 10786 N N . ALA C 3 575 ? 211.353 201.026 224.892 1.00 48.34 575 ALA M N 1
ATOM 10787 C CA . ALA C 3 575 ? 211.835 202.010 225.848 1.00 48.34 575 ALA M CA 1
ATOM 10788 C C . ALA C 3 575 ? 211.086 201.855 227.163 1.00 48.34 575 ALA M C 1
ATOM 10789 O O . ALA C 3 575 ? 209.951 201.376 227.206 1.00 48.34 575 ALA M O 1
ATOM 10791 N N . ARG C 3 576 ? 211.747 202.269 228.242 1.00 47.50 576 ARG M N 1
ATOM 10792 C CA . ARG C 3 576 ? 211.174 202.223 229.577 1.00 47.50 576 ARG M CA 1
ATOM 10793 C C . ARG C 3 576 ? 211.474 203.530 230.290 1.00 47.50 576 ARG M C 1
ATOM 10794 O O . ARG C 3 576 ? 212.483 204.184 230.019 1.00 47.50 576 ARG M O 1
ATOM 10802 N N . LEU C 3 577 ? 210.587 203.903 231.206 1.00 46.39 577 LEU M N 1
ATOM 10803 C CA . LEU C 3 577 ? 210.737 205.108 232.010 1.00 46.39 577 LEU M CA 1
ATOM 10804 C C . LEU C 3 577 ? 210.976 204.712 233.460 1.00 46.39 577 LEU M C 1
ATOM 10805 O O . LEU C 3 577 ? 210.187 203.957 234.039 1.00 46.39 577 LEU M O 1
ATOM 10810 N N . LEU C 3 578 ? 212.059 205.221 234.039 1.00 45.06 578 LEU M N 1
ATOM 10811 C CA . LEU C 3 578 ? 212.453 204.899 235.405 1.00 45.06 578 LEU M CA 1
ATOM 10812 C C . LEU C 3 578 ? 212.276 206.137 236.273 1.00 45.06 578 LEU M C 1
ATOM 10813 O O . LEU C 3 578 ? 212.835 207.196 235.969 1.00 45.06 578 LEU M O 1
ATOM 10818 N N . THR C 3 579 ? 211.505 206.000 237.347 1.00 44.63 579 THR M N 1
ATOM 10819 C CA . THR C 3 579 ? 211.271 207.116 238.252 1.00 44.63 579 THR M CA 1
ATOM 10820 C C . THR C 3 579 ? 212.519 207.409 239.077 1.00 44.63 579 THR M C 1
ATOM 10821 O O . THR C 3 579 ? 213.311 206.516 239.389 1.00 44.63 579 THR M O 1
ATOM 10825 N N . ASN C 3 580 ? 212.689 208.681 239.428 1.00 40.47 580 ASN M N 1
ATOM 10826 C CA . ASN C 3 580 ? 213.824 209.142 240.215 1.00 40.47 580 ASN M CA 1
ATOM 10827 C C . ASN C 3 580 ? 213.315 209.868 241.449 1.00 40.47 580 ASN M C 1
ATOM 10828 O O . ASN C 3 580 ? 212.420 210.713 241.352 1.00 40.47 580 ASN M O 1
ATOM 10833 N N . THR C 3 581 ? 213.884 209.536 242.606 1.00 37.09 581 THR M N 1
ATOM 10834 C CA . THR C 3 581 ? 213.531 210.179 243.862 1.00 37.09 581 THR M CA 1
ATOM 10835 C C . THR C 3 581 ? 214.802 210.420 244.663 1.00 37.09 581 THR M C 1
ATOM 10836 O O . THR C 3 581 ? 215.875 209.904 244.341 1.00 37.09 581 THR M O 1
ATOM 10840 N N . SER C 3 582 ? 214.670 211.216 245.725 1.00 32.09 582 SER M N 1
ATOM 10841 C CA . SER C 3 582 ? 215.811 211.477 246.593 1.00 32.09 582 SER M CA 1
ATOM 10842 C C . SER C 3 582 ? 216.350 210.201 247.219 1.00 32.09 582 SER M C 1
ATOM 10843 O O . SER C 3 582 ? 217.520 210.164 247.617 1.00 32.09 582 SER M O 1
ATOM 10846 N N . GLU C 3 583 ? 215.526 209.155 247.317 1.00 32.75 583 GLU M N 1
ATOM 10847 C CA . GLU C 3 583 ? 215.979 207.886 247.871 1.00 32.75 583 GLU M CA 1
ATOM 10848 C C . GLU C 3 583 ? 216.744 207.047 246.857 1.00 32.75 583 GLU M C 1
ATOM 10849 O O . GLU C 3 583 ? 217.427 206.095 247.253 1.00 32.75 583 GLU M O 1
ATOM 10855 N N . GLY C 3 584 ? 216.655 207.374 245.574 1.00 34.44 584 GLY M N 1
ATOM 10856 C CA . GLY C 3 584 ? 217.388 206.676 244.545 1.00 34.44 584 GLY M CA 1
ATOM 10857 C C . GLY C 3 584 ? 216.566 206.563 243.281 1.00 34.44 584 GLY M C 1
ATOM 10858 O O . GLY C 3 584 ? 215.635 207.334 243.057 1.00 34.44 584 GLY M O 1
ATOM 10859 N N . GLN C 3 585 ? 216.924 205.582 242.457 1.00 38.25 585 GLN M N 1
ATOM 10860 C CA . GLN C 3 585 ? 216.293 205.362 241.165 1.00 38.25 585 GLN M CA 1
ATOM 10861 C C . GLN C 3 585 ? 215.546 204.035 241.168 1.00 38.25 585 GLN M C 1
ATOM 10862 O O . GLN C 3 585 ? 215.942 203.081 241.842 1.00 38.25 585 GLN M O 1
ATOM 10868 N N . LEU C 3 586 ? 214.459 203.990 240.405 1.00 43.42 586 LEU M N 1
ATOM 10869 C CA . LEU C 3 586 ? 213.663 202.776 240.302 1.00 43.42 586 LEU M CA 1
ATOM 10870 C C . LEU C 3 586 ? 214.448 201.674 239.600 1.00 43.42 586 LEU M C 1
ATOM 10871 O O . LEU C 3 586 ? 215.146 201.916 238.612 1.00 43.42 586 LEU M O 1
ATOM 10876 N N . ALA C 3 587 ? 214.332 200.459 240.121 1.00 45.55 587 ALA M N 1
ATOM 10877 C CA . ALA C 3 587 ? 215.016 199.321 239.518 1.00 45.55 587 ALA M CA 1
ATOM 10878 C C . ALA C 3 587 ? 214.373 198.986 238.176 1.00 45.55 587 ALA M C 1
ATOM 10879 O O . ALA C 3 587 ? 213.143 198.896 238.092 1.00 45.55 587 ALA M O 1
ATOM 10881 N N . PRO C 3 588 ? 215.156 198.773 237.114 1.00 44.44 588 PRO M N 1
ATOM 10882 C CA . PRO C 3 588 ? 214.539 198.558 235.794 1.00 44.44 588 PRO M CA 1
ATOM 10883 C C . PRO C 3 588 ? 213.567 197.394 235.754 1.00 44.44 588 PRO M C 1
ATOM 10884 O O . PRO C 3 588 ? 212.621 197.417 234.958 1.00 44.44 588 PRO M O 1
ATOM 10888 N N . ALA C 3 589 ? 213.768 196.372 236.591 1.00 44.31 589 ALA M N 1
ATOM 10889 C CA . ALA C 3 589 ? 212.918 195.187 236.524 1.00 44.31 589 ALA M CA 1
ATOM 10890 C C . ALA C 3 589 ? 211.449 195.528 236.729 1.00 44.31 589 ALA M C 1
ATOM 10891 O O . ALA C 3 589 ? 210.573 194.825 236.213 1.00 44.31 589 ALA M O 1
ATOM 10893 N N . LEU C 3 590 ? 211.156 196.592 237.473 1.00 45.03 590 LEU M N 1
ATOM 10894 C CA . LEU C 3 590 ? 209.782 196.975 237.772 1.00 45.03 590 LEU M CA 1
ATOM 10895 C C . LEU C 3 590 ? 209.211 197.987 236.787 1.00 45.03 590 LEU M C 1
ATOM 10896 O O . LEU C 3 590 ? 208.064 198.410 236.956 1.00 45.03 590 LEU M O 1
ATOM 10901 N N . ALA C 3 591 ? 209.971 198.380 235.769 1.00 46.31 591 ALA M N 1
ATOM 10902 C CA . ALA C 3 591 ? 209.532 199.404 234.832 1.00 46.31 591 ALA M CA 1
ATOM 10903 C C . ALA C 3 591 ? 208.744 198.785 233.685 1.00 46.31 591 ALA M C 1
ATOM 10904 O O . ALA C 3 591 ? 209.131 197.750 233.135 1.00 46.31 591 ALA M O 1
ATOM 10906 N N . ALA C 3 592 ? 207.636 199.429 233.330 1.00 47.94 592 ALA M N 1
ATOM 10907 C CA . ALA C 3 592 ? 206.810 198.958 232.228 1.00 47.94 592 ALA M CA 1
ATOM 10908 C C . ALA C 3 592 ? 207.526 199.153 230.897 1.00 47.94 592 ALA M C 1
ATOM 10909 O O . ALA C 3 592 ? 208.348 200.057 230.732 1.00 47.94 592 ALA M O 1
ATOM 10911 N N . THR C 3 593 ? 207.201 198.289 229.939 1.00 48.32 593 THR M N 1
ATOM 10912 C CA . THR C 3 593 ? 207.793 198.314 228.611 1.00 48.32 593 THR M CA 1
ATOM 10913 C C . THR C 3 593 ? 206.744 198.711 227.580 1.00 48.32 593 THR M C 1
ATOM 10914 O O . THR C 3 593 ? 205.544 198.502 227.778 1.00 48.32 593 THR M O 1
ATOM 10918 N N . ASP C 3 594 ? 207.209 199.294 226.477 1.00 49.17 594 ASP M N 1
ATOM 10919 C CA . ASP C 3 594 ? 206.323 199.696 225.396 1.00 49.17 594 ASP M CA 1
ATOM 10920 C C . ASP C 3 594 ? 207.111 199.735 224.095 1.00 49.17 594 ASP M C 1
ATOM 10921 O O . ASP C 3 594 ? 208.344 199.779 224.094 1.00 49.17 594 ASP M O 1
ATOM 10926 N N . SER C 3 595 ? 206.379 199.723 222.984 1.00 49.59 595 SER M N 1
ATOM 10927 C CA . SER C 3 595 ? 206.974 199.731 221.656 1.00 49.59 595 SER M CA 1
ATOM 10928 C C . SER C 3 595 ? 206.261 200.745 220.776 1.00 49.59 595 SER M C 1
ATOM 10929 O O . SER C 3 595 ? 205.064 201.002 220.937 1.00 49.59 595 SER M O 1
ATOM 10932 N N . LEU C 3 596 ? 207.014 201.322 219.842 1.00 48.65 596 LEU M N 1
ATOM 10933 C CA . LEU C 3 596 ? 206.477 202.284 218.891 1.00 48.65 596 LEU M CA 1
ATOM 10934 C C . LEU C 3 596 ? 207.114 202.047 217.531 1.00 48.65 596 LEU M C 1
ATOM 10935 O O . LEU C 3 596 ? 208.267 201.619 217.434 1.00 48.65 596 LEU M O 1
ATOM 10940 N N . THR C 3 597 ? 206.350 202.332 216.479 1.00 48.81 597 THR M N 1
ATOM 10941 C CA . THR C 3 597 ? 206.804 202.185 215.103 1.00 48.81 597 THR M CA 1
ATOM 10942 C C . THR C 3 597 ? 206.897 203.566 214.470 1.00 48.81 597 THR M C 1
ATOM 10943 O O . THR C 3 597 ? 205.890 204.274 214.364 1.00 48.81 597 THR M O 1
ATOM 10947 N N . LEU C 3 598 ? 208.101 203.943 214.048 1.00 48.15 598 LEU M N 1
ATOM 10948 C CA . LEU C 3 598 ? 208.308 205.251 213.447 1.00 48.15 598 LEU M CA 1
ATOM 10949 C C . LEU C 3 598 ? 207.662 205.315 212.067 1.00 48.15 598 LEU M C 1
ATOM 10950 O O . LEU C 3 598 ? 207.557 204.312 211.357 1.00 48.15 598 LEU M O 1
ATOM 10955 N N . THR C 3 599 ? 207.222 206.520 211.691 1.00 51.06 599 THR M N 1
ATOM 10956 C CA . THR C 3 599 ? 206.543 206.710 210.416 1.00 51.06 599 THR M CA 1
ATOM 10957 C C . THR C 3 599 ? 207.003 207.962 209.677 1.00 51.06 599 THR M C 1
ATOM 10958 O O . THR C 3 599 ? 206.341 208.367 208.713 1.00 51.06 599 THR M O 1
ATOM 10962 N N . GLY C 3 600 ? 208.105 208.587 210.084 1.00 49.74 600 GLY M N 1
ATOM 10963 C CA . GLY C 3 600 ? 208.568 209.784 209.410 1.00 49.74 600 GLY M CA 1
ATOM 10964 C C . GLY C 3 600 ? 207.551 210.904 209.470 1.00 49.74 600 GLY M C 1
ATOM 10965 O O . GLY C 3 600 ? 207.237 211.523 208.449 1.00 49.74 600 GLY M O 1
ATOM 10966 N N . ARG C 3 601 ? 207.027 211.170 210.668 1.00 52.04 601 ARG M N 1
ATOM 10967 C CA . ARG C 3 601 ? 205.958 212.154 210.810 1.00 52.04 601 ARG M CA 1
ATOM 10968 C C . ARG C 3 601 ? 206.389 213.520 210.294 1.00 52.04 601 ARG M C 1
ATOM 10969 O O . ARG C 3 601 ? 205.617 214.207 209.615 1.00 52.04 601 ARG M O 1
ATOM 10977 N N . GLN C 3 602 ? 207.616 213.938 210.611 1.00 48.95 602 GLN M N 1
ATOM 10978 C CA . GLN C 3 602 ? 208.089 215.234 210.138 1.00 48.95 602 GLN M CA 1
ATOM 10979 C C . GLN C 3 602 ? 208.201 215.271 208.620 1.00 48.95 602 GLN M C 1
ATOM 10980 O O . GLN C 3 602 ? 207.982 216.323 208.008 1.00 48.95 602 GLN M O 1
ATOM 10986 N N . GLY C 3 603 ? 208.536 214.141 207.996 1.00 52.49 603 GLY M N 1
ATOM 10987 C CA . GLY C 3 603 ? 208.712 214.124 206.554 1.00 52.49 603 GLY M CA 1
ATOM 10988 C C . GLY C 3 603 ? 207.434 214.383 205.781 1.00 52.49 603 GLY M C 1
ATOM 10989 O O . GLY C 3 603 ? 207.445 215.116 204.788 1.00 52.49 603 GLY M O 1
ATOM 10990 N N . LYS C 3 604 ? 206.325 213.797 206.218 1.00 55.13 604 LYS M N 1
ATOM 10991 C CA . LYS C 3 604 ? 205.093 213.884 205.449 1.00 55.13 604 LYS M CA 1
ATOM 10992 C C . LYS C 3 604 ? 204.588 215.325 205.409 1.00 55.13 604 LYS M C 1
ATOM 10993 O O . LYS C 3 604 ? 204.727 216.060 206.391 1.00 55.13 604 LYS M O 1
ATOM 10999 N N . PRO C 3 605 ? 204.001 215.759 204.295 1.00 57.99 605 PRO M N 1
ATOM 11000 C CA . PRO C 3 605 ? 203.486 217.130 204.223 1.00 57.99 605 PRO M CA 1
ATOM 11001 C C . PRO C 3 605 ? 202.221 217.299 205.049 1.00 57.99 605 PRO M C 1
ATOM 11002 O O . PRO C 3 605 ? 201.486 216.343 205.311 1.00 57.99 605 PRO M O 1
ATOM 11006 N N . TYR C 3 606 ? 201.970 218.539 205.457 1.00 58.60 606 TYR M N 1
ATOM 11007 C CA . TYR C 3 606 ? 200.771 218.836 206.221 1.00 58.60 606 TYR M CA 1
ATOM 11008 C C . TYR C 3 606 ? 199.530 218.657 205.344 1.00 58.60 606 TYR M C 1
ATOM 11009 O O . TYR C 3 606 ? 199.577 218.892 204.134 1.00 58.60 606 TYR M O 1
ATOM 11018 N N . PRO C 3 607 ? 198.410 218.243 205.928 1.00 62.85 607 PRO M N 1
ATOM 11019 C CA . PRO C 3 607 ? 197.174 218.122 205.153 1.00 62.85 607 PRO M CA 1
ATOM 11020 C C . PRO C 3 607 ? 196.543 219.482 204.923 1.00 62.85 607 PRO M C 1
ATOM 11021 O O . PRO C 3 607 ? 196.987 220.487 205.500 1.00 62.85 607 PRO M O 1
ATOM 11025 N N . PRO C 3 608 ? 195.509 219.561 204.088 1.00 67.77 608 PRO M N 1
ATOM 11026 C CA . PRO C 3 608 ? 194.836 220.847 203.877 1.00 67.77 608 PRO M CA 1
ATOM 11027 C C . PRO C 3 608 ? 194.183 221.348 205.156 1.00 67.77 608 PRO M C 1
ATOM 11028 O O . PRO C 3 608 ? 193.848 220.575 206.056 1.00 67.77 608 PRO M O 1
ATOM 11032 N N . GLY C 3 609 ? 194.001 222.664 205.224 1.00 70.48 609 GLY M N 1
ATOM 11033 C CA . GLY C 3 609 ? 193.494 223.300 206.424 1.00 70.48 609 GLY M CA 1
ATOM 11034 C C . GLY C 3 609 ? 191.997 223.523 206.397 1.00 70.48 609 GLY M C 1
ATOM 11035 O O . GLY C 3 609 ? 191.221 222.582 206.591 1.00 70.48 609 GLY M O 1
ATOM 11036 N N . GLN C 3 610 ? 191.578 224.766 206.164 1.00 73.46 610 GLN M N 1
ATOM 11037 C CA . GLN C 3 610 ? 190.161 225.108 206.185 1.00 73.46 610 GLN M CA 1
ATOM 11038 C C . GLN C 3 610 ? 189.387 224.232 205.209 1.00 73.46 610 GLN M C 1
ATOM 11039 O O . GLN C 3 610 ? 189.540 224.367 203.991 1.00 73.46 610 GLN M O 1
ATOM 11045 N N . PHE C 3 611 ? 188.546 223.347 205.733 1.00 75.77 611 PHE M N 1
ATOM 11046 C CA . PHE C 3 611 ? 187.787 222.387 204.933 1.00 75.77 611 PHE M CA 1
ATOM 11047 C C . PHE C 3 611 ? 186.309 222.752 205.048 1.00 75.77 611 PHE M C 1
ATOM 11048 O O . PHE C 3 611 ? 185.596 222.254 205.921 1.00 75.77 611 PHE M O 1
ATOM 11056 N N . ARG C 3 612 ? 185.853 223.625 204.155 1.00 78.96 612 ARG M N 1
ATOM 11057 C CA . ARG C 3 612 ? 184.486 224.125 204.157 1.00 78.96 612 ARG M CA 1
ATOM 11058 C C . ARG C 3 612 ? 183.786 223.668 202.886 1.00 78.96 612 ARG M C 1
ATOM 11059 O O . ARG C 3 612 ? 184.336 223.802 201.788 1.00 78.96 612 ARG M O 1
ATOM 11067 N N . ILE C 3 613 ? 182.579 223.128 203.039 1.00 78.92 613 ILE M N 1
ATOM 11068 C CA . ILE C 3 613 ? 181.787 222.620 201.924 1.00 78.92 613 ILE M CA 1
ATOM 11069 C C . ILE C 3 613 ? 180.569 223.518 201.764 1.00 78.92 613 ILE M C 1
ATOM 11070 O O . ILE C 3 613 ? 179.745 223.624 202.682 1.00 78.92 613 ILE M O 1
ATOM 11075 N N . ASN C 3 614 ? 180.456 224.159 200.601 1.00 79.17 614 ASN M N 1
ATOM 11076 C CA . ASN C 3 614 ? 179.324 225.036 200.299 1.00 79.17 614 ASN M CA 1
ATOM 11077 C C . ASN C 3 614 ? 179.132 226.085 201.390 1.00 79.17 614 ASN M C 1
ATOM 11078 O O . ASN C 3 614 ? 178.005 226.453 201.729 1.00 79.17 614 ASN M O 1
ATOM 11083 N N . GLY C 3 615 ? 180.237 226.574 201.949 1.00 80.31 615 GLY M N 1
ATOM 11084 C CA . GLY C 3 615 ? 180.182 227.555 203.008 1.00 80.31 615 GLY M CA 1
ATOM 11085 C C . GLY C 3 615 ? 179.900 226.998 204.385 1.00 80.31 615 GLY M C 1
ATOM 11086 O O . GLY C 3 615 ? 179.761 227.781 205.333 1.00 80.31 615 GLY M O 1
ATOM 11087 N N . SER C 3 616 ? 179.810 225.676 204.531 1.00 79.42 616 SER M N 1
ATOM 11088 C CA . SER C 3 616 ? 179.553 225.037 205.811 1.00 79.42 616 SER M CA 1
ATOM 11089 C C . SER C 3 616 ? 180.681 224.071 206.143 1.00 79.42 616 SER M C 1
ATOM 11090 O O . SER C 3 616 ? 181.266 223.443 205.254 1.00 79.42 616 SER M O 1
ATOM 11093 N N . ALA C 3 617 ? 180.982 223.958 207.433 1.00 78.48 617 ALA M N 1
ATOM 11094 C CA . ALA C 3 617 ? 182.026 223.068 207.924 1.00 78.48 617 ALA M CA 1
ATOM 11095 C C . ALA C 3 617 ? 181.392 221.749 208.347 1.00 78.48 617 ALA M C 1
ATOM 11096 O O . ALA C 3 617 ? 180.522 221.727 209.225 1.00 78.48 617 ALA M O 1
ATOM 11098 N N . TYR C 3 618 ? 181.830 220.658 207.725 1.00 76.64 618 TYR M N 1
ATOM 11099 C CA . TYR C 3 618 ? 181.303 219.325 207.988 1.00 76.64 618 TYR M CA 1
ATOM 11100 C C . TYR C 3 618 ? 179.774 219.292 207.917 1.00 76.64 618 TYR M C 1
ATOM 11101 O O . TYR C 3 618 ? 179.112 218.867 208.868 1.00 76.64 618 TYR M O 1
ATOM 11110 N N . PRO C 3 619 ? 179.184 219.729 206.808 1.00 78.32 619 PRO M N 1
ATOM 11111 C CA . PRO C 3 619 ? 177.724 219.715 206.698 1.00 78.32 619 PRO M CA 1
ATOM 11112 C C . PRO C 3 619 ? 177.188 218.364 206.257 1.00 78.32 619 PRO M C 1
ATOM 11113 O O . PRO C 3 619 ? 177.801 217.648 205.462 1.00 78.32 619 PRO M O 1
ATOM 11117 N N . THR C 3 620 ? 176.020 218.021 206.794 1.00 75.15 620 THR M N 1
ATOM 11118 C CA . THR C 3 620 ? 175.265 216.857 206.353 1.00 75.15 620 THR M CA 1
ATOM 11119 C C . THR C 3 620 ? 174.157 217.221 205.376 1.00 75.15 620 THR M C 1
ATOM 11120 O O . THR C 3 620 ? 173.391 216.342 204.970 1.00 75.15 620 THR M O 1
ATOM 11124 N N . LYS C 3 621 ? 174.054 218.493 204.993 1.00 74.07 621 LYS M N 1
ATOM 11125 C CA . LYS C 3 621 ? 172.985 218.972 204.124 1.00 74.07 621 LYS M CA 1
ATOM 11126 C C . LYS C 3 621 ? 173.586 219.905 203.085 1.00 74.07 621 LYS M C 1
ATOM 11127 O O . LYS C 3 621 ? 174.089 220.978 203.432 1.00 74.07 621 LYS M O 1
ATOM 11133 N N . VAL C 3 622 ? 173.533 219.500 201.819 1.00 76.21 622 VAL M N 1
ATOM 11134 C CA . VAL C 3 622 ? 173.976 220.325 200.702 1.00 76.21 622 VAL M CA 1
ATOM 11135 C C . VAL C 3 622 ? 172.877 220.325 199.649 1.00 76.21 622 VAL M C 1
ATOM 11136 O O . VAL C 3 622 ? 172.341 219.266 199.306 1.00 76.21 622 VAL M O 1
ATOM 11140 N N . TYR C 3 623 ? 172.539 221.510 199.146 1.00 75.95 623 TYR M N 1
ATOM 11141 C CA . TYR C 3 623 ? 171.449 221.676 198.186 1.00 75.95 623 TYR M CA 1
ATOM 11142 C C . TYR C 3 623 ? 172.033 221.673 196.777 1.00 75.95 623 TYR M C 1
ATOM 11143 O O . TYR C 3 623 ? 172.303 222.730 196.202 1.00 75.95 623 TYR M O 1
ATOM 11152 N N . GLY C 3 624 ? 172.225 220.478 196.223 1.00 75.73 624 GLY M N 1
ATOM 11153 C CA . GLY C 3 624 ? 172.579 220.339 194.825 1.00 75.73 624 GLY M CA 1
ATOM 11154 C C . GLY C 3 624 ? 174.055 220.488 194.519 1.00 75.73 624 GLY M C 1
ATOM 11155 O O . GLY C 3 624 ? 174.851 219.592 194.814 1.00 75.73 624 GLY M O 1
ATOM 11156 N N . ALA C 3 625 ? 174.428 221.616 193.918 1.00 76.91 625 ALA M N 1
ATOM 11157 C CA . ALA C 3 625 ? 175.798 221.813 193.466 1.00 76.91 625 ALA M CA 1
ATOM 11158 C C . ALA C 3 625 ? 176.774 221.624 194.618 1.00 76.91 625 ALA M C 1
ATOM 11159 O O . ALA C 3 625 ? 176.554 222.120 195.726 1.00 76.91 625 ALA M O 1
ATOM 11161 N N . LEU C 3 626 ? 177.855 220.899 194.348 1.00 76.99 626 LEU M N 1
ATOM 11162 C CA . LEU C 3 626 ? 178.841 220.546 195.360 1.00 76.99 626 LEU M CA 1
ATOM 11163 C C . LEU C 3 626 ? 180.056 221.454 195.214 1.00 76.99 626 LEU M C 1
ATOM 11164 O O . LEU C 3 626 ? 180.693 221.479 194.156 1.00 76.99 626 LEU M O 1
ATOM 11169 N N . SER C 3 627 ? 180.371 222.193 196.275 1.00 79.02 627 SER M N 1
ATOM 11170 C CA . SER C 3 627 ? 181.547 223.049 196.319 1.00 79.02 627 SER M CA 1
ATOM 11171 C C . SER C 3 627 ? 182.353 222.703 197.560 1.00 79.02 627 SER M C 1
ATOM 11172 O O . SER C 3 627 ? 181.825 222.734 198.675 1.00 79.02 627 SER M O 1
ATOM 11175 N N . VAL C 3 628 ? 183.627 222.376 197.362 1.00 78.26 628 VAL M N 1
ATOM 11176 C CA . VAL C 3 628 ? 184.533 222.017 198.445 1.00 78.26 628 VAL M CA 1
ATOM 11177 C C . VAL C 3 628 ? 185.734 222.948 198.392 1.00 78.26 628 VAL M C 1
ATOM 11178 O O . VAL C 3 628 ? 186.332 223.145 197.329 1.00 78.26 628 VAL M O 1
ATOM 11182 N N . SER C 3 629 ? 186.082 223.521 199.541 1.00 78.13 629 SER M N 1
ATOM 11183 C CA . SER C 3 629 ? 187.192 224.454 199.653 1.00 78.13 629 SER M CA 1
ATOM 11184 C C . SER C 3 629 ? 188.223 223.909 200.631 1.00 78.13 629 SER M C 1
ATOM 11185 O O . SER C 3 629 ? 187.870 223.376 201.688 1.00 78.13 629 SER M O 1
ATOM 11188 N N . TRP C 3 630 ? 189.497 224.045 200.269 1.00 74.37 630 TRP M N 1
ATOM 11189 C CA . TRP C 3 630 ? 190.594 223.575 201.100 1.00 74.37 630 TRP M CA 1
ATOM 11190 C C . TRP C 3 630 ? 191.691 224.629 201.118 1.00 74.37 630 TRP M C 1
ATOM 11191 O O . TRP C 3 630 ? 191.782 225.476 200.225 1.00 74.37 630 TRP M O 1
ATOM 11202 N N . ALA C 3 631 ? 192.522 224.567 202.153 1.00 69.96 631 ALA M N 1
ATOM 11203 C CA . ALA C 3 631 ? 193.622 225.500 202.339 1.00 69.96 631 ALA M CA 1
ATOM 11204 C C . ALA C 3 631 ? 194.952 224.802 202.085 1.00 69.96 631 ALA M C 1
ATOM 11205 O O . ALA C 3 631 ? 195.090 223.594 202.296 1.00 69.96 631 ALA M O 1
ATOM 11207 N N . LYS C 3 632 ? 195.931 225.577 201.628 1.00 66.52 632 LYS M N 1
ATOM 11208 C CA . LYS C 3 632 ? 197.262 225.071 201.324 1.00 66.52 632 LYS M CA 1
ATOM 11209 C C . LYS C 3 632 ? 198.198 225.415 202.476 1.00 66.52 632 LYS M C 1
ATOM 11210 O O . LYS C 3 632 ? 198.303 226.582 202.868 1.00 66.52 632 LYS M O 1
ATOM 11216 N N . ARG C 3 633 ? 198.873 224.401 203.013 1.00 65.24 633 ARG M N 1
ATOM 11217 C CA . ARG C 3 633 ? 199.771 224.556 204.149 1.00 65.24 633 ARG M CA 1
ATOM 11218 C C . ARG C 3 633 ? 201.186 224.186 203.729 1.00 65.24 633 ARG M C 1
ATOM 11219 O O . ARG C 3 633 ? 201.403 223.131 203.126 1.00 65.24 633 ARG M O 1
ATOM 11227 N N . ASP C 3 634 ? 202.143 225.055 204.048 1.00 60.08 634 ASP M N 1
ATOM 11228 C CA . ASP C 3 634 ? 203.559 224.789 203.836 1.00 60.08 634 ASP M CA 1
ATOM 11229 C C . ASP C 3 634 ? 204.236 224.683 205.195 1.00 60.08 634 ASP M C 1
ATOM 11230 O O . ASP C 3 634 ? 204.225 225.640 205.976 1.00 60.08 634 ASP M O 1
ATOM 11235 N N . ARG C 3 635 ? 204.825 223.519 205.475 1.00 55.34 635 ARG M N 1
ATOM 11236 C CA . ARG C 3 635 ? 205.433 223.297 206.782 1.00 55.34 635 ARG M CA 1
ATOM 11237 C C . ARG C 3 635 ? 206.605 224.239 207.015 1.00 55.34 635 ARG M C 1
ATOM 11238 O O . ARG C 3 635 ? 206.784 224.758 208.124 1.00 55.34 635 ARG M O 1
ATOM 11246 N N . ILE C 3 636 ? 207.417 224.476 205.983 1.00 54.92 636 ILE M N 1
ATOM 11247 C CA . ILE C 3 636 ? 208.621 225.284 206.160 1.00 54.92 636 ILE M CA 1
ATOM 11248 C C . ILE C 3 636 ? 208.253 226.711 206.547 1.00 54.92 636 ILE M C 1
ATOM 11249 O O . ILE C 3 636 ? 208.857 227.299 207.453 1.00 54.92 636 ILE M O 1
ATOM 11254 N N . GLY C 3 637 ? 207.262 227.290 205.870 1.00 58.03 637 GLY M N 1
ATOM 11255 C CA . GLY C 3 637 ? 206.875 228.656 206.180 1.00 58.03 637 GLY M CA 1
ATOM 11256 C C . GLY C 3 637 ? 206.311 228.803 207.580 1.00 58.03 637 GLY M C 1
ATOM 11257 O O . GLY C 3 637 ? 206.637 229.756 208.293 1.00 58.03 637 GLY M O 1
ATOM 11258 N N . GLN C 3 638 ? 205.455 227.866 207.993 1.00 58.28 638 GLN M N 1
ATOM 11259 C CA . GLN C 3 638 ? 204.844 227.957 209.314 1.00 58.28 638 GLN M CA 1
ATOM 11260 C C . GLN C 3 638 ? 205.891 227.868 210.417 1.00 58.28 638 GLN M C 1
ATOM 11261 O O . GLN C 3 638 ? 205.823 228.601 211.409 1.00 58.28 638 GLN M O 1
ATOM 11267 N N . ALA C 3 639 ? 206.866 226.974 210.261 1.00 55.53 639 ALA M N 1
ATOM 11268 C CA . ALA C 3 639 ? 207.955 226.798 211.226 1.00 55.53 639 ALA M CA 1
ATOM 11269 C C . ALA C 3 639 ? 207.339 226.399 212.562 1.00 55.53 639 ALA M C 1
ATOM 11270 O O . ALA C 3 639 ? 206.659 225.360 212.618 1.00 55.53 639 ALA M O 1
ATOM 11272 N N . ASP C 3 640 ? 207.534 227.158 213.639 1.00 55.28 640 ASP M N 1
ATOM 11273 C CA . ASP C 3 640 ? 207.054 226.777 214.960 1.00 55.28 640 ASP M CA 1
ATOM 11274 C C . ASP C 3 640 ? 205.687 227.362 215.295 1.00 55.28 640 ASP M C 1
ATOM 11275 O O . ASP C 3 640 ? 205.201 227.155 216.411 1.00 55.28 640 ASP M O 1
ATOM 11280 N N . GLN C 3 641 ? 205.060 228.082 214.369 1.00 56.20 641 GLN M N 1
ATOM 11281 C CA . GLN C 3 641 ? 203.777 228.712 214.646 1.00 56.20 641 GLN M CA 1
ATOM 11282 C C . GLN C 3 641 ? 202.641 227.707 214.507 1.00 56.20 641 GLN M C 1
ATOM 11283 O O . GLN C 3 641 ? 202.594 226.924 213.556 1.00 56.20 641 GLN M O 1
ATOM 11289 N N . LEU C 3 642 ? 201.716 227.740 215.465 1.00 59.03 642 LEU M N 1
ATOM 11290 C CA . LEU C 3 642 ? 200.527 226.900 215.430 1.00 59.03 642 LEU M CA 1
ATOM 11291 C C . LEU C 3 642 ? 199.415 227.644 214.702 1.00 59.03 642 LEU M C 1
ATOM 11292 O O . LEU C 3 642 ? 198.957 228.694 215.168 1.00 59.03 642 LEU M O 1
ATOM 11297 N N . ILE C 3 643 ? 198.983 227.102 213.568 1.00 63.28 643 ILE M N 1
ATOM 11298 C CA . ILE C 3 643 ? 197.913 227.684 212.768 1.00 63.28 643 ILE M CA 1
ATOM 11299 C C . ILE C 3 643 ? 196.802 226.652 212.639 1.00 63.28 643 ILE M C 1
ATOM 11300 O O . ILE C 3 643 ? 197.044 225.524 212.194 1.00 63.28 643 ILE M O 1
ATOM 11305 N N . ASP C 3 644 ? 195.592 227.043 213.024 1.00 68.00 644 ASP M N 1
ATOM 11306 C CA . ASP C 3 644 ? 194.443 226.153 213.010 1.00 68.00 644 ASP M CA 1
ATOM 11307 C C . ASP C 3 644 ? 193.804 226.153 211.623 1.00 68.00 644 ASP M C 1
ATOM 11308 O O . ASP C 3 644 ? 194.293 226.790 210.686 1.00 68.00 644 ASP M O 1
ATOM 11313 N N . THR C 3 645 ? 192.693 225.429 211.478 1.00 69.21 645 THR M N 1
ATOM 11314 C CA . THR C 3 645 ? 192.028 225.313 210.186 1.00 69.21 645 THR M CA 1
ATOM 11315 C C . THR C 3 645 ? 191.275 226.577 209.794 1.00 69.21 645 THR M C 1
ATOM 11316 O O . THR C 3 645 ? 191.075 226.814 208.598 1.00 69.21 645 THR M O 1
ATOM 11320 N N . THR C 3 646 ? 190.854 227.391 210.764 1.00 71.34 646 THR M N 1
ATOM 11321 C CA . THR C 3 646 ? 190.063 228.574 210.456 1.00 71.34 646 THR M CA 1
ATOM 11322 C C . THR C 3 646 ? 190.859 229.642 209.716 1.00 71.34 646 THR M C 1
ATOM 11323 O O . THR C 3 646 ? 190.252 230.532 209.111 1.00 71.34 646 THR M O 1
ATOM 11327 N N . VAL C 3 647 ? 192.181 229.566 209.726 1.00 67.13 647 VAL M N 1
ATOM 11328 C CA . VAL C 3 647 ? 193.022 230.564 209.077 1.00 67.13 647 VAL M CA 1
ATOM 11329 C C . VAL C 3 647 ? 193.058 230.289 207.581 1.00 67.13 647 VAL M C 1
ATOM 11330 O O . VAL C 3 647 ? 192.918 229.148 207.129 1.00 67.13 647 VAL M O 1
ATOM 11334 N N . GLY C 3 648 ? 193.244 231.350 206.803 1.00 68.91 648 GLY M N 1
ATOM 11335 C CA . GLY C 3 648 ? 193.240 231.247 205.361 1.00 68.91 648 GLY M CA 1
ATOM 11336 C C . GLY C 3 648 ? 194.520 230.628 204.827 1.00 68.91 648 GLY M C 1
ATOM 11337 O O . GLY C 3 648 ? 195.333 230.048 205.547 1.00 68.91 648 GLY M O 1
ATOM 11338 N N . ASN C 3 649 ? 194.689 230.762 203.514 1.00 67.98 649 ASN M N 1
ATOM 11339 C CA . ASN C 3 649 ? 195.835 230.166 202.842 1.00 67.98 649 ASN M CA 1
ATOM 11340 C C . ASN C 3 649 ? 197.135 230.767 203.361 1.00 67.98 649 ASN M C 1
ATOM 11341 O O . ASN C 3 649 ? 197.210 231.960 203.669 1.00 67.98 649 ASN M O 1
ATOM 11346 N N . ILE C 3 650 ? 198.163 229.926 203.456 1.00 64.71 650 ILE M N 1
ATOM 11347 C CA . ILE C 3 650 ? 199.489 230.358 203.884 1.00 64.71 650 ILE M CA 1
ATOM 11348 C C . ILE C 3 650 ? 200.494 229.987 202.802 1.00 64.71 650 ILE M C 1
ATOM 11349 O O . ILE C 3 650 ? 201.691 229.836 203.070 1.00 64.71 650 ILE M O 1
ATOM 11354 N N . GLY C 3 651 ? 200.014 229.841 201.570 1.00 65.51 651 GLY M N 1
ATOM 11355 C CA . GLY C 3 651 ? 200.863 229.508 200.452 1.00 65.51 651 GLY M CA 1
ATOM 11356 C C . GLY C 3 651 ? 201.151 228.022 200.383 1.00 65.51 651 GLY M C 1
ATOM 11357 O O . GLY C 3 651 ? 201.030 227.298 201.375 1.00 65.51 651 GLY M O 1
ATOM 11358 N N . PRO C 3 652 ? 201.540 227.536 199.208 1.00 65.43 652 PRO M N 1
ATOM 11359 C CA . PRO C 3 652 ? 201.875 226.119 199.058 1.00 65.43 652 PRO M CA 1
ATOM 11360 C C . PRO C 3 652 ? 203.345 225.851 199.359 1.00 65.43 652 PRO M C 1
ATOM 11361 O O . PRO C 3 652 ? 204.136 226.761 199.614 1.00 65.43 652 PRO M O 1
ATOM 11365 N N . GLU C 3 653 ? 203.693 224.569 199.330 1.00 60.51 653 GLU M N 1
ATOM 11366 C CA . GLU C 3 653 ? 205.065 224.125 199.512 1.00 60.51 653 GLU M CA 1
ATOM 11367 C C . GLU C 3 653 ? 205.657 223.705 198.173 1.00 60.51 653 GLU M C 1
ATOM 11368 O O . GLU C 3 653 ? 204.946 223.255 197.272 1.00 60.51 653 GLU M O 1
ATOM 11374 N N . ASP C 3 654 ? 206.975 223.860 198.052 1.00 62.39 654 ASP M N 1
ATOM 11375 C CA . ASP C 3 654 ? 207.670 223.527 196.816 1.00 62.39 654 ASP M CA 1
ATOM 11376 C C . ASP C 3 654 ? 207.437 222.069 196.443 1.00 62.39 654 ASP M C 1
ATOM 11377 O O . ASP C 3 654 ? 207.859 221.161 197.167 1.00 62.39 654 ASP M O 1
ATOM 11382 N N . GLY C 3 655 ? 206.765 221.835 195.319 1.00 62.64 655 GLY M N 1
ATOM 11383 C CA . GLY C 3 655 ? 206.495 220.488 194.864 1.00 62.64 655 GLY M CA 1
ATOM 11384 C C . GLY C 3 655 ? 205.363 219.785 195.577 1.00 62.64 655 GLY M C 1
ATOM 11385 O O . GLY C 3 655 ? 205.223 218.566 195.427 1.00 62.64 655 GLY M O 1
ATOM 11386 N N . ALA C 3 656 ? 204.551 220.507 196.344 1.00 63.30 656 ALA M N 1
ATOM 11387 C CA . ALA C 3 656 ? 203.437 219.923 197.078 1.00 63.30 656 ALA M CA 1
ATOM 11388 C C . ALA C 3 656 ? 202.133 220.219 196.349 1.00 63.30 656 ALA M C 1
ATOM 11389 O O . ALA C 3 656 ? 201.888 221.360 195.943 1.00 63.30 656 ALA M O 1
ATOM 11391 N N . THR C 3 657 ? 201.304 219.191 196.185 1.00 67.20 657 THR M N 1
ATOM 11392 C CA . THR C 3 657 ? 200.013 219.314 195.525 1.00 67.20 657 THR M CA 1
ATOM 11393 C C . THR C 3 657 ? 198.938 218.696 196.412 1.00 67.20 657 THR M C 1
ATOM 11394 O O . THR C 3 657 ? 199.210 218.226 197.521 1.00 67.20 657 THR M O 1
ATOM 11398 N N . VAL C 3 658 ? 197.705 218.697 195.911 1.00 69.95 658 VAL M N 1
ATOM 11399 C CA . VAL C 3 658 ? 196.549 218.185 196.635 1.00 69.95 658 VAL M CA 1
ATOM 11400 C C . VAL C 3 658 ? 195.910 217.082 195.808 1.00 69.95 658 VAL M C 1
ATOM 11401 O O . VAL C 3 658 ? 195.763 217.213 194.587 1.00 69.95 658 VAL M O 1
ATOM 11405 N N . THR C 3 659 ? 195.535 215.994 196.475 1.00 70.86 659 THR M N 1
ATOM 11406 C CA . THR C 3 659 ? 194.890 214.857 195.836 1.00 70.86 659 THR M CA 1
ATOM 11407 C C . THR C 3 659 ? 193.577 214.563 196.542 1.00 70.86 659 THR M C 1
ATOM 11408 O O . THR C 3 659 ? 193.496 214.623 197.772 1.00 70.86 659 THR M O 1
ATOM 11412 N N . LEU C 3 660 ? 192.549 214.250 195.756 1.00 73.53 660 LEU M N 1
ATOM 11413 C CA . LEU C 3 660 ? 191.220 213.962 196.272 1.00 73.53 660 LEU M CA 1
ATOM 11414 C C . LEU C 3 660 ? 190.745 212.623 195.726 1.00 73.53 660 LEU M C 1
ATOM 11415 O O . LEU C 3 660 ? 190.921 212.329 194.540 1.00 73.53 660 LEU M O 1
ATOM 11420 N N . GLN C 3 661 ? 190.143 211.817 196.596 1.00 74.33 661 GLN M N 1
ATOM 11421 C CA . GLN C 3 661 ? 189.574 210.529 196.224 1.00 74.33 661 GLN M CA 1
ATOM 11422 C C . GLN C 3 661 ? 188.064 210.575 196.407 1.00 74.33 661 GLN M C 1
ATOM 11423 O O . GLN C 3 661 ? 187.574 211.036 197.444 1.00 74.33 661 GLN M O 1
ATOM 11429 N N . VAL C 3 662 ? 187.335 210.100 195.402 1.00 76.50 662 VAL M N 1
ATOM 11430 C CA . VAL C 3 662 ? 185.877 210.070 195.418 1.00 76.50 662 VAL M CA 1
ATOM 11431 C C . VAL C 3 662 ? 185.444 208.614 195.505 1.00 76.50 662 VAL M C 1
ATOM 11432 O O . VAL C 3 662 ? 185.828 207.793 194.664 1.00 76.50 662 VAL M O 1
ATOM 11436 N N . TYR C 3 663 ? 184.642 208.298 196.517 1.00 76.64 663 TYR M N 1
ATOM 11437 C CA . TYR C 3 663 ? 184.153 206.949 196.747 1.00 76.64 663 TYR M CA 1
ATOM 11438 C C . TYR C 3 663 ? 182.632 206.933 196.705 1.00 76.64 663 TYR M C 1
ATOM 11439 O O . TYR C 3 663 ? 181.971 207.969 196.821 1.00 76.64 663 TYR M O 1
ATOM 11448 N N . SER C 3 664 ? 182.083 205.732 196.540 1.00 79.34 664 SER M N 1
ATOM 11449 C CA . SER C 3 664 ? 180.640 205.506 196.542 1.00 79.34 664 SER M CA 1
ATOM 11450 C C . SER C 3 664 ? 180.180 204.897 197.859 1.00 79.34 664 SER M C 1
ATOM 11451 O O . SER C 3 664 ? 179.257 204.080 197.894 1.00 79.34 664 SER M O 1
ATOM 11454 N N . GLY C 3 665 ? 180.808 205.292 198.951 1.00 81.08 665 GLY M N 1
ATOM 11455 C CA . GLY C 3 665 ? 180.542 204.711 200.262 1.00 81.08 665 GLY M CA 1
ATOM 11456 C C . GLY C 3 665 ? 181.505 203.606 200.628 1.00 81.08 665 GLY M C 1
ATOM 11457 O O . GLY C 3 665 ? 182.064 203.603 201.723 1.00 81.08 665 GLY M O 1
ATOM 11458 N N . THR C 3 666 ? 181.709 202.656 199.715 1.00 82.79 666 THR M N 1
ATOM 11459 C CA . THR C 3 666 ? 182.650 201.566 199.938 1.00 82.79 666 THR M CA 1
ATOM 11460 C C . THR C 3 666 ? 183.623 201.449 198.770 1.00 82.79 666 THR M C 1
ATOM 11461 O O . THR C 3 666 ? 184.799 201.123 198.964 1.00 82.79 666 THR M O 1
ATOM 11465 N N . THR C 3 667 ? 183.143 201.718 197.560 1.00 80.11 667 THR M N 1
ATOM 11466 C CA . THR C 3 667 ? 183.922 201.536 196.347 1.00 80.11 667 THR M CA 1
ATOM 11467 C C . THR C 3 667 ? 184.511 202.861 195.878 1.00 80.11 667 THR M C 1
ATOM 11468 O O . THR C 3 667 ? 183.935 203.931 196.091 1.00 80.11 667 THR M O 1
ATOM 11472 N N . LEU C 3 668 ? 185.673 202.775 195.236 1.00 75.97 668 LEU M N 1
ATOM 11473 C CA . LEU C 3 668 ? 186.334 203.933 194.651 1.00 75.97 668 LEU M CA 1
ATOM 11474 C C . LEU C 3 668 ? 185.848 204.102 193.216 1.00 75.97 668 LEU M C 1
ATOM 11475 O O . LEU C 3 668 ? 185.929 203.164 192.416 1.00 75.97 668 LEU M O 1
ATOM 11480 N N . LYS C 3 669 ? 185.348 205.292 192.894 1.00 75.68 669 LYS M N 1
ATOM 11481 C CA . LYS C 3 669 ? 184.818 205.588 191.570 1.00 75.68 669 LYS M CA 1
ATOM 11482 C C . LYS C 3 669 ? 185.678 206.576 190.797 1.00 75.68 669 LYS M C 1
ATOM 11483 O O . LYS C 3 669 ? 186.031 206.316 189.643 1.00 75.68 669 LYS M O 1
ATOM 11489 N N . ARG C 3 670 ? 186.028 207.707 191.404 1.00 74.70 670 ARG M N 1
ATOM 11490 C CA . ARG C 3 670 ? 186.829 208.730 190.750 1.00 74.70 670 ARG M CA 1
ATOM 11491 C C . ARG C 3 670 ? 187.947 209.175 191.679 1.00 74.70 670 ARG M C 1
ATOM 11492 O O . ARG C 3 670 ? 187.824 209.109 192.905 1.00 74.70 670 ARG M O 1
ATOM 11500 N N . THR C 3 671 ? 189.044 209.630 191.077 1.00 74.31 671 THR M N 1
ATOM 11501 C CA . THR C 3 671 ? 190.210 210.078 191.831 1.00 74.31 671 THR M CA 1
ATOM 11502 C C . THR C 3 671 ? 190.854 211.226 191.072 1.00 74.31 671 THR M C 1
ATOM 11503 O O . THR C 3 671 ? 191.296 211.043 189.933 1.00 74.31 671 THR M O 1
ATOM 11507 N N . TYR C 3 672 ? 190.910 212.396 191.697 1.00 74.27 672 TYR M N 1
ATOM 11508 C CA . TYR C 3 672 ? 191.504 213.586 191.101 1.00 74.27 672 TYR M CA 1
ATOM 11509 C C . TYR C 3 672 ? 192.788 213.914 191.848 1.00 74.27 672 TYR M C 1
ATOM 11510 O O . TYR C 3 672 ? 192.771 214.100 193.070 1.00 74.27 672 TYR M O 1
ATOM 11519 N N . ALA C 3 673 ? 193.895 213.984 191.116 1.00 70.82 673 ALA M N 1
ATOM 11520 C CA . ALA C 3 673 ? 195.204 214.270 191.679 1.00 70.82 673 ALA M CA 1
ATOM 11521 C C . ALA C 3 673 ? 195.787 215.513 191.020 1.00 70.82 673 ALA M C 1
ATOM 11522 O O . ALA C 3 673 ? 195.304 215.989 189.990 1.00 70.82 673 ALA M O 1
ATOM 11524 N N . GLY C 3 674 ? 196.842 216.041 191.636 1.00 71.14 674 GLY M N 1
ATOM 11525 C CA . GLY C 3 674 ? 197.507 217.207 191.093 1.00 71.14 674 GLY M CA 1
ATOM 11526 C C . GLY C 3 674 ? 196.739 218.498 191.251 1.00 71.14 674 GLY M C 1
ATOM 11527 O O . GLY C 3 674 ? 197.004 219.456 190.521 1.00 71.14 674 GLY M O 1
ATOM 11528 N N . LEU C 3 675 ? 195.796 218.556 192.185 1.00 72.15 675 LEU M N 1
ATOM 11529 C CA . LEU C 3 675 ? 194.989 219.752 192.380 1.00 72.15 675 LEU M CA 1
ATOM 11530 C C . LEU C 3 675 ? 195.849 220.848 192.996 1.00 72.15 675 LEU M C 1
ATOM 11531 O O . LEU C 3 675 ? 196.529 220.620 194.003 1.00 72.15 675 LEU M O 1
ATOM 11536 N N . THR C 3 676 ? 195.824 222.034 192.388 1.00 71.68 676 THR M N 1
ATOM 11537 C CA . THR C 3 676 ? 196.589 223.175 192.866 1.00 71.68 676 THR M CA 1
ATOM 11538 C C . THR C 3 676 ? 195.717 224.357 193.262 1.00 71.68 676 THR M C 1
ATOM 11539 O O . THR C 3 676 ? 196.229 225.311 193.858 1.00 71.68 676 THR M O 1
ATOM 11543 N N . SER C 3 677 ? 194.422 224.320 192.961 1.00 74.73 677 SER M N 1
ATOM 11544 C CA . SER C 3 677 ? 193.519 225.409 193.289 1.00 74.73 677 SER M CA 1
ATOM 11545 C C . SER C 3 677 ? 193.076 225.285 194.747 1.00 74.73 677 SER M C 1
ATOM 11546 O O . SER C 3 677 ? 193.541 224.417 195.490 1.00 74.73 677 SER M O 1
ATOM 11549 N N . SER C 3 678 ? 192.171 226.166 195.171 1.00 76.29 678 SER M N 1
ATOM 11550 C CA . SER C 3 678 ? 191.616 226.137 196.517 1.00 76.29 678 SER M CA 1
ATOM 11551 C C . SER C 3 678 ? 190.180 225.633 196.542 1.00 76.29 678 SER M C 1
ATOM 11552 O O . SER C 3 678 ? 189.540 225.663 197.598 1.00 76.29 678 SER M O 1
ATOM 11555 N N . SER C 3 679 ? 189.657 225.171 195.408 1.00 77.32 679 SER M N 1
ATOM 11556 C CA . SER C 3 679 ? 188.291 224.675 195.347 1.00 77.32 679 SER M CA 1
ATOM 11557 C C . SER C 3 679 ? 188.176 223.685 194.199 1.00 77.32 679 SER M C 1
ATOM 11558 O O . SER C 3 679 ? 188.935 223.748 193.230 1.00 77.32 679 SER M O 1
ATOM 11561 N N . TRP C 3 680 ? 187.216 222.772 194.323 1.00 76.64 680 TRP M N 1
ATOM 11562 C CA . TRP C 3 680 ? 186.978 221.760 193.306 1.00 76.64 680 TRP M CA 1
ATOM 11563 C C . TRP C 3 680 ? 185.486 221.480 193.234 1.00 76.64 680 TRP M C 1
ATOM 11564 O O . TRP C 3 680 ? 184.802 221.451 194.260 1.00 76.64 680 TRP M O 1
ATOM 11575 N N . SER C 3 681 ? 184.988 221.280 192.017 1.00 76.91 681 SER M N 1
ATOM 11576 C CA . SER C 3 681 ? 183.586 220.980 191.773 1.00 76.91 681 SER M CA 1
ATOM 11577 C C . SER C 3 681 ? 183.477 219.696 190.966 1.00 76.91 681 SER M C 1
ATOM 11578 O O . SER C 3 681 ? 184.289 219.444 190.070 1.00 76.91 681 SER M O 1
ATOM 11581 N N . TYR C 3 682 ? 182.477 218.889 191.286 1.00 77.77 682 TYR M N 1
ATOM 11582 C CA . TYR C 3 682 ? 182.275 217.635 190.575 1.00 77.77 682 TYR M CA 1
ATOM 11583 C C . TYR C 3 682 ? 181.877 217.931 189.133 1.00 77.77 682 TYR M C 1
ATOM 11584 O O . TYR C 3 682 ? 180.841 218.570 188.909 1.00 77.77 682 TYR M O 1
ATOM 11593 N N . PRO C 3 683 ? 182.650 217.501 188.135 1.00 76.21 683 PRO M N 1
ATOM 11594 C CA . PRO C 3 683 ? 182.274 217.798 186.749 1.00 76.21 683 PRO M CA 1
ATOM 11595 C C . PRO C 3 683 ? 180.939 217.168 186.387 1.00 76.21 683 PRO M C 1
ATOM 11596 O O . PRO C 3 683 ? 180.594 216.076 186.844 1.00 76.21 683 PRO M O 1
ATOM 11600 N N . LEU C 3 684 ? 180.180 217.879 185.551 1.00 75.50 684 LEU M N 1
ATOM 11601 C CA . LEU C 3 684 ? 178.873 217.386 185.133 1.00 75.50 684 LEU M CA 1
ATOM 11602 C C . LEU C 3 684 ? 178.988 216.103 184.321 1.00 75.50 684 LEU M C 1
ATOM 11603 O O . LEU C 3 684 ? 178.013 215.349 184.218 1.00 75.50 684 LEU M O 1
ATOM 11608 N N . ALA C 3 685 ? 180.160 215.837 183.740 1.00 75.83 685 ALA M N 1
ATOM 11609 C CA . ALA C 3 685 ? 180.303 214.679 182.863 1.00 75.83 685 ALA M CA 1
ATOM 11610 C C . ALA C 3 685 ? 180.047 213.377 183.610 1.00 75.83 685 ALA M C 1
ATOM 11611 O O . ALA C 3 685 ? 179.380 212.474 183.089 1.00 75.83 685 ALA M O 1
ATOM 11613 N N . GLU C 3 686 ? 180.566 213.256 184.830 1.00 74.62 686 GLU M N 1
ATOM 11614 C CA . GLU C 3 686 ? 180.453 212.016 185.586 1.00 74.62 686 GLU M CA 1
ATOM 11615 C C . GLU C 3 686 ? 179.176 211.930 186.410 1.00 74.62 686 GLU M C 1
ATOM 11616 O O . GLU C 3 686 ? 178.913 210.876 186.998 1.00 74.62 686 GLU M O 1
ATOM 11622 N N . ASP C 3 687 ? 178.378 212.998 186.467 1.00 75.02 687 ASP M N 1
ATOM 11623 C CA . ASP C 3 687 ? 177.160 212.961 187.271 1.00 75.02 687 ASP M CA 1
ATOM 11624 C C . ASP C 3 687 ? 176.189 211.902 186.761 1.00 75.02 687 ASP M C 1
ATOM 11625 O O . ASP C 3 687 ? 175.627 211.135 187.550 1.00 75.02 687 ASP M O 1
ATOM 11630 N N . MET C 3 688 ? 175.980 211.844 185.445 1.00 73.54 688 MET M N 1
ATOM 11631 C CA . MET C 3 688 ? 175.075 210.844 184.889 1.00 73.54 688 MET M CA 1
ATOM 11632 C C . MET C 3 688 ? 175.703 209.456 184.927 1.00 73.54 688 MET M C 1
ATOM 11633 O O . MET C 3 688 ? 175.020 208.462 185.201 1.00 73.54 688 MET M O 1
ATOM 11638 N N . ALA C 3 689 ? 177.007 209.368 184.652 1.00 73.43 689 ALA M N 1
ATOM 11639 C CA . ALA C 3 689 ? 177.677 208.072 184.664 1.00 73.43 689 ALA M CA 1
ATOM 11640 C C . ALA C 3 689 ? 177.574 207.418 186.035 1.00 73.43 689 ALA M C 1
ATOM 11641 O O . ALA C 3 689 ? 177.151 206.263 186.156 1.00 73.43 689 ALA M O 1
ATOM 11643 N N . ASP C 3 690 ? 177.956 208.146 187.084 1.00 73.82 690 ASP M N 1
ATOM 11644 C CA . ASP C 3 690 ? 177.794 207.649 188.443 1.00 73.82 690 ASP M CA 1
ATOM 11645 C C . ASP C 3 690 ? 176.371 207.819 188.956 1.00 73.82 690 ASP M C 1
ATOM 11646 O O . ASP C 3 690 ? 176.009 207.190 189.956 1.00 73.82 690 ASP M O 1
ATOM 11651 N N . GLY C 3 691 ? 175.563 208.650 188.302 1.00 71.59 691 GLY M N 1
ATOM 11652 C CA . GLY C 3 691 ? 174.207 208.883 188.731 1.00 71.59 691 GLY M CA 1
ATOM 11653 C C . GLY C 3 691 ? 174.164 209.659 190.030 1.00 71.59 691 GLY M C 1
ATOM 11654 O O . GLY C 3 691 ? 175.161 210.243 190.463 1.00 71.59 691 GLY M O 1
ATOM 11655 N N . PRO C 3 692 ? 173.001 209.682 190.682 1.00 72.91 692 PRO M N 1
ATOM 11656 C CA . PRO C 3 692 ? 172.901 210.344 191.991 1.00 72.91 692 PRO M CA 1
ATOM 11657 C C . PRO C 3 692 ? 173.657 209.562 193.053 1.00 72.91 692 PRO M C 1
ATOM 11658 O O . PRO C 3 692 ? 173.505 208.346 193.175 1.00 72.91 692 PRO M O 1
ATOM 11662 N N . LEU C 3 693 ? 174.477 210.272 193.822 1.00 72.74 693 LEU M N 1
ATOM 11663 C CA . LEU C 3 693 ? 175.192 209.694 194.957 1.00 72.74 693 LEU M CA 1
ATOM 11664 C C . LEU C 3 693 ? 174.665 210.377 196.214 1.00 72.74 693 LEU M C 1
ATOM 11665 O O . LEU C 3 693 ? 175.193 211.396 196.659 1.00 72.74 693 LEU M O 1
ATOM 11670 N N . GLN C 3 694 ? 173.597 209.815 196.783 1.00 71.61 694 GLN M N 1
ATOM 11671 C CA . GLN C 3 694 ? 173.056 210.361 198.021 1.00 71.61 694 GLN M CA 1
ATOM 11672 C C . GLN C 3 694 ? 174.076 210.266 199.147 1.00 71.61 694 GLN M C 1
ATOM 11673 O O . GLN C 3 694 ? 174.245 211.212 199.925 1.00 71.61 694 GLN M O 1
ATOM 11679 N N . ASP C 3 695 ? 174.764 209.134 199.248 1.00 73.58 695 ASP M N 1
ATOM 11680 C CA . ASP C 3 695 ? 175.815 208.925 200.235 1.00 73.58 695 ASP M CA 1
ATOM 11681 C C . ASP C 3 695 ? 177.160 209.091 199.543 1.00 73.58 695 ASP M C 1
ATOM 11682 O O . ASP C 3 695 ? 177.561 208.234 198.748 1.00 73.58 695 ASP M O 1
ATOM 11687 N N . VAL C 3 696 ? 177.854 210.184 199.850 1.00 74.71 696 VAL M N 1
ATOM 11688 C CA . VAL C 3 696 ? 179.122 210.524 199.217 1.00 74.71 696 VAL M CA 1
ATOM 11689 C C . VAL C 3 696 ? 180.186 210.609 200.298 1.00 74.71 696 VAL M C 1
ATOM 11690 O O . VAL C 3 696 ? 179.991 211.287 201.313 1.00 74.71 696 VAL M O 1
ATOM 11694 N N . ARG C 3 697 ? 181.307 209.927 200.082 1.00 76.44 697 ARG M N 1
ATOM 11695 C CA . ARG C 3 697 ? 182.444 209.983 200.989 1.00 76.44 697 ARG M CA 1
ATOM 11696 C C . ARG C 3 697 ? 183.516 210.880 200.385 1.00 76.44 697 ARG M C 1
ATOM 11697 O O . ARG C 3 697 ? 183.950 210.658 199.250 1.00 76.44 697 ARG M O 1
ATOM 11705 N N . LEU C 3 698 ? 183.934 211.889 201.144 1.00 74.84 698 LEU M N 1
ATOM 11706 C CA . LEU C 3 698 ? 184.945 212.844 200.708 1.00 74.84 698 LEU M CA 1
ATOM 11707 C C . LEU C 3 698 ? 186.241 212.559 201.454 1.00 74.84 698 LEU M C 1
ATOM 11708 O O . LEU C 3 698 ? 186.265 212.577 202.689 1.00 74.84 698 LEU M O 1
ATOM 11713 N N . VAL C 3 699 ? 187.310 212.304 200.705 1.00 72.08 699 VAL M N 1
ATOM 11714 C CA . VAL C 3 699 ? 188.629 212.040 201.267 1.00 72.08 699 VAL M CA 1
ATOM 11715 C C . VAL C 3 699 ? 189.586 213.085 200.714 1.00 72.08 699 VAL M C 1
ATOM 11716 O O . VAL C 3 699 ? 189.702 213.243 199.492 1.00 72.08 699 VAL M O 1
ATOM 11720 N N . LEU C 3 700 ? 190.268 213.795 201.610 1.00 70.84 700 LEU M N 1
ATOM 11721 C CA . LEU C 3 700 ? 191.179 214.865 201.235 1.00 70.84 700 LEU M CA 1
ATOM 11722 C C . LEU C 3 700 ? 192.534 214.636 201.885 1.00 70.84 700 LEU M C 1
ATOM 11723 O O . LEU C 3 700 ? 192.616 214.302 203.072 1.00 70.84 700 LEU M O 1
ATOM 11728 N N . ARG C 3 701 ? 193.595 214.816 201.102 1.00 67.56 701 ARG M N 1
ATOM 11729 C CA . ARG C 3 701 ? 194.953 214.664 201.604 1.00 67.56 701 ARG M CA 1
ATOM 11730 C C . ARG C 3 701 ? 195.897 215.423 200.684 1.00 67.56 701 ARG M C 1
ATOM 11731 O O . ARG C 3 701 ? 195.538 215.793 199.564 1.00 67.56 701 ARG M O 1
ATOM 11739 N N . SER C 3 702 ? 197.109 215.655 201.179 1.00 64.49 702 SER M N 1
ATOM 11740 C CA . SER C 3 702 ? 198.166 216.307 200.420 1.00 64.49 702 SER M CA 1
ATOM 11741 C C . SER C 3 702 ? 199.273 215.304 200.129 1.00 64.49 702 SER M C 1
ATOM 11742 O O . SER C 3 702 ? 199.635 214.498 200.992 1.00 64.49 702 SER M O 1
ATOM 11745 N N . VAL C 3 703 ? 199.804 215.353 198.910 1.00 63.01 703 VAL M N 1
ATOM 11746 C CA . VAL C 3 703 ? 200.844 214.431 198.472 1.00 63.01 703 VAL M CA 1
ATOM 11747 C C . VAL C 3 703 ? 201.926 215.211 197.741 1.00 63.01 703 VAL M C 1
ATOM 11748 O O . VAL C 3 703 ? 201.632 216.126 196.965 1.00 63.01 703 VAL M O 1
ATOM 11752 N N . ARG C 3 704 ? 203.183 214.851 197.998 1.00 60.72 704 ARG M N 1
ATOM 11753 C CA . ARG C 3 704 ? 204.320 215.407 197.276 1.00 60.72 704 ARG M CA 1
ATOM 11754 C C . ARG C 3 704 ? 205.340 214.301 197.062 1.00 60.72 704 ARG M C 1
ATOM 11755 O O . ARG C 3 704 ? 205.735 213.626 198.016 1.00 60.72 704 ARG M O 1
ATOM 11763 N N . ASP C 3 705 ? 205.753 214.111 195.809 1.00 61.41 705 ASP M N 1
ATOM 11764 C CA . ASP C 3 705 ? 206.707 213.060 195.462 1.00 61.41 705 ASP M CA 1
ATOM 11765 C C . ASP C 3 705 ? 206.239 211.701 195.977 1.00 61.41 705 ASP M C 1
ATOM 11766 O O . ASP C 3 705 ? 207.041 210.877 196.422 1.00 61.41 705 ASP M O 1
ATOM 11771 N N . GLY C 3 706 ? 204.931 211.461 195.924 1.00 62.21 706 GLY M N 1
ATOM 11772 C CA . GLY C 3 706 ? 204.385 210.202 196.387 1.00 62.21 706 GLY M CA 1
ATOM 11773 C C . GLY C 3 706 ? 204.388 210.020 197.887 1.00 62.21 706 GLY M C 1
ATOM 11774 O O . GLY C 3 706 ? 204.331 208.880 198.358 1.00 62.21 706 GLY M O 1
ATOM 11775 N N . ILE C 3 707 ? 204.453 211.103 198.654 1.00 59.18 707 ILE M N 1
ATOM 11776 C CA . ILE C 3 707 ? 204.454 211.049 200.111 1.00 59.18 707 ILE M CA 1
ATOM 11777 C C . ILE C 3 707 ? 203.098 211.550 200.585 1.00 59.18 707 ILE M C 1
ATOM 11778 O O . ILE C 3 707 ? 202.787 212.741 200.458 1.00 59.18 707 ILE M O 1
ATOM 11783 N N . ASP C 3 708 ? 202.293 210.650 201.142 1.00 58.82 708 ASP M N 1
ATOM 11784 C CA . ASP C 3 708 ? 200.961 210.994 201.615 1.00 58.82 708 ASP M CA 1
ATOM 11785 C C . ASP C 3 708 ? 201.010 211.446 203.068 1.00 58.82 708 ASP M C 1
ATOM 11786 O O . ASP C 3 708 ? 201.814 210.958 203.867 1.00 58.82 708 ASP M O 1
ATOM 11791 N N . SER C 3 709 ? 200.131 212.387 203.405 1.00 59.84 709 SER M N 1
ATOM 11792 C CA . SER C 3 709 ? 200.075 212.909 204.762 1.00 59.84 709 SER M CA 1
ATOM 11793 C C . SER C 3 709 ? 199.648 211.818 205.738 1.00 59.84 709 SER M C 1
ATOM 11794 O O . SER C 3 709 ? 198.886 210.908 205.397 1.00 59.84 709 SER M O 1
ATOM 11797 N N . TRP C 3 710 ? 200.152 211.917 206.970 1.00 56.84 710 TRP M N 1
ATOM 11798 C CA . TRP C 3 710 ? 199.855 210.897 207.970 1.00 56.84 710 TRP M CA 1
ATOM 11799 C C . TRP C 3 710 ? 198.361 210.819 208.251 1.00 56.84 710 TRP M C 1
ATOM 11800 O O . TRP C 3 710 ? 197.795 209.723 208.343 1.00 56.84 710 TRP M O 1
ATOM 11811 N N . GLN C 3 711 ? 197.706 211.967 208.389 1.00 61.87 711 GLN M N 1
ATOM 11812 C CA . GLN C 3 711 ? 196.274 212.043 208.637 1.00 61.87 711 GLN M CA 1
ATOM 11813 C C . GLN C 3 711 ? 195.560 212.585 207.406 1.00 61.87 711 GLN M C 1
ATOM 11814 O O . GLN C 3 711 ? 196.178 213.101 206.472 1.00 61.87 711 GLN M O 1
ATOM 11820 N N . GLN C 3 712 ? 194.237 212.457 207.416 1.00 68.43 712 GLN M N 1
ATOM 11821 C CA . GLN C 3 712 ? 193.424 212.870 206.282 1.00 68.43 712 GLN M CA 1
ATOM 11822 C C . GLN C 3 712 ? 192.006 213.131 206.762 1.00 68.43 712 GLN M C 1
ATOM 11823 O O . GLN C 3 712 ? 191.618 212.730 207.862 1.00 68.43 712 GLN M O 1
ATOM 11829 N N . HIS C 3 713 ? 191.238 213.811 205.918 1.00 70.74 713 HIS M N 1
ATOM 11830 C CA . HIS C 3 713 ? 189.828 214.049 206.175 1.00 70.74 713 HIS M CA 1
ATOM 11831 C C . HIS C 3 713 ? 188.989 212.935 205.562 1.00 70.74 713 HIS M C 1
ATOM 11832 O O . HIS C 3 713 ? 189.319 212.394 204.504 1.00 70.74 713 HIS M O 1
ATOM 11839 N N . ASP C 3 714 ? 187.899 212.588 206.242 1.00 74.72 714 ASP M N 1
ATOM 11840 C CA . ASP C 3 714 ? 186.997 211.551 205.747 1.00 74.72 714 ASP M CA 1
ATOM 11841 C C . ASP C 3 714 ? 185.641 211.724 206.410 1.00 74.72 714 ASP M C 1
ATOM 11842 O O . ASP C 3 714 ? 185.530 211.595 207.633 1.00 74.72 714 ASP M O 1
ATOM 11847 N N . ILE C 3 715 ? 184.617 212.011 205.607 1.00 76.71 715 ILE M N 1
ATOM 11848 C CA . ILE C 3 715 ? 183.252 212.140 206.101 1.00 76.71 715 ILE M CA 1
ATOM 11849 C C . ILE C 3 715 ? 182.301 211.708 204.995 1.00 76.71 715 ILE M C 1
ATOM 11850 O O . ILE C 3 715 ? 182.573 211.900 203.807 1.00 76.71 715 ILE M O 1
ATOM 11855 N N . THR C 3 716 ? 181.178 211.117 205.395 1.00 76.71 716 THR M N 1
ATOM 11856 C CA . THR C 3 716 ? 180.120 210.726 204.469 1.00 76.71 716 THR M CA 1
ATOM 11857 C C . THR C 3 716 ? 179.000 211.754 204.578 1.00 76.71 716 THR M C 1
ATOM 11858 O O . THR C 3 716 ? 178.372 211.888 205.633 1.00 76.71 716 THR M O 1
ATOM 11862 N N . ILE C 3 717 ? 178.753 212.478 203.491 1.00 75.79 717 ILE M N 1
ATOM 11863 C CA . ILE C 3 717 ? 177.772 213.555 203.470 1.00 75.79 717 ILE M CA 1
ATOM 11864 C C . ILE C 3 717 ? 176.530 213.087 202.727 1.00 75.79 717 ILE M C 1
ATOM 11865 O O . ILE C 3 717 ? 176.575 212.150 201.921 1.00 75.79 717 ILE M O 1
ATOM 11870 N N . GLU C 3 718 ? 175.413 213.751 203.005 1.00 72.99 718 GLU M N 1
ATOM 11871 C CA . GLU C 3 718 ? 174.131 213.454 202.382 1.00 72.99 718 GLU M CA 1
ATOM 11872 C C . GLU C 3 718 ? 173.715 214.629 201.508 1.00 72.99 718 GLU M C 1
ATOM 11873 O O . GLU C 3 718 ? 173.807 215.786 201.932 1.00 72.99 718 GLU M O 1
ATOM 11879 N N . ARG C 3 719 ? 173.260 214.330 200.295 1.00 73.46 719 ARG M N 1
ATOM 11880 C CA . ARG C 3 719 ? 172.893 215.356 199.330 1.00 73.46 719 ARG M CA 1
ATOM 11881 C C . ARG C 3 719 ? 171.381 215.527 199.285 1.00 73.46 719 ARG M C 1
ATOM 11882 O O . ARG C 3 719 ? 170.629 214.556 199.406 1.00 73.46 719 ARG M O 1
ATOM 11890 N N . HIS C 3 720 ? 170.942 216.771 199.115 1.00 70.82 720 HIS M N 1
ATOM 11891 C CA . HIS C 3 720 ? 169.530 217.085 198.970 1.00 70.82 720 HIS M CA 1
ATOM 11892 C C . HIS C 3 720 ? 169.354 218.075 197.829 1.00 70.82 720 HIS M C 1
ATOM 11893 O O . HIS C 3 720 ? 170.280 218.799 197.458 1.00 70.82 720 HIS M O 1
ATOM 11900 N N . GLY C 3 721 ? 168.155 218.085 197.269 1.00 70.25 721 GLY M N 1
ATOM 11901 C CA . GLY C 3 721 ? 167.829 218.941 196.148 1.00 70.25 721 GLY M CA 1
ATOM 11902 C C . GLY C 3 721 ? 166.984 218.179 195.147 1.00 70.25 721 GLY M C 1
ATOM 11903 O O . GLY C 3 721 ? 166.546 217.064 195.413 1.00 70.25 721 GLY M O 1
ATOM 11904 N N . LEU C 3 722 ? 166.768 218.798 193.988 1.00 67.81 722 LEU M N 1
ATOM 11905 C CA . LEU C 3 722 ? 166.010 218.149 192.928 1.00 67.81 722 LEU M CA 1
ATOM 11906 C C . LEU C 3 722 ? 166.757 216.917 192.440 1.00 67.81 722 LEU M C 1
ATOM 11907 O O . LEU C 3 722 ? 167.957 216.976 192.157 1.00 67.81 722 LEU M O 1
ATOM 11912 N N . GLY C 3 723 ? 166.039 215.804 192.339 1.00 66.36 723 GLY M N 1
ATOM 11913 C CA . GLY C 3 723 ? 166.635 214.549 191.961 1.00 66.36 723 GLY M CA 1
ATOM 11914 C C . GLY C 3 723 ? 167.338 213.826 193.084 1.00 66.36 723 GLY M C 1
ATOM 11915 O O . GLY C 3 723 ? 167.755 212.677 192.892 1.00 66.36 723 GLY M O 1
ATOM 11916 N N . PHE C 3 724 ? 167.440 214.432 194.263 1.00 68.89 724 PHE M N 1
ATOM 11917 C CA . PHE C 3 724 ? 168.082 213.816 195.415 1.00 68.89 724 PHE M CA 1
ATOM 11918 C C . PHE C 3 724 ? 167.106 213.778 196.581 1.00 68.89 724 PHE M C 1
ATOM 11919 O O . PHE C 3 724 ? 166.671 214.826 197.071 1.00 68.89 724 PHE M O 1
ATOM 11927 N N . ARG C 3 725 ? 166.771 212.564 197.020 1.00 66.71 725 ARG M N 1
ATOM 11928 C CA . ARG C 3 725 ? 165.877 212.321 198.150 1.00 66.71 725 ARG M CA 1
ATOM 11929 C C . ARG C 3 725 ? 164.487 212.923 197.905 1.00 66.71 725 ARG M C 1
ATOM 11930 O O . ARG C 3 725 ? 164.037 213.850 198.579 1.00 66.71 725 ARG M O 1
ATOM 11938 N N . LEU C 3 726 ? 163.818 212.351 196.901 1.00 60.92 726 LEU M N 1
ATOM 11939 C CA . LEU C 3 726 ? 162.391 212.549 196.684 1.00 60.92 726 LEU M CA 1
ATOM 11940 C C . LEU C 3 726 ? 161.540 211.323 196.993 1.00 60.92 726 LEU M C 1
ATOM 11941 O O . LEU C 3 726 ? 160.370 211.274 196.605 1.00 60.92 726 LEU M O 1
ATOM 11946 N N . GLY C 3 727 ? 162.117 210.318 197.648 1.00 57.63 727 GLY M N 1
ATOM 11947 C CA . GLY C 3 727 ? 161.314 209.324 198.327 1.00 57.63 727 GLY M CA 1
ATOM 11948 C C . GLY C 3 727 ? 160.568 210.036 199.432 1.00 57.63 727 GLY M C 1
ATOM 11949 O O . GLY C 3 727 ? 159.509 209.594 199.889 1.00 57.63 727 GLY M O 1
ATOM 11950 N N . GLU C 3 728 ? 161.148 211.146 199.876 1.00 54.51 728 GLU M N 1
ATOM 11951 C CA . GLU C 3 728 ? 160.443 212.150 200.655 1.00 54.51 728 GLU M CA 1
ATOM 11952 C C . GLU C 3 728 ? 160.653 213.511 200.001 1.00 54.51 728 GLU M C 1
ATOM 11953 O O . GLU C 3 728 ? 161.763 214.044 199.999 1.00 54.51 728 GLU M O 1
#

Foldseek 3Di:
DQVVCVVDPPQDAKKKKKWWDDVPDIAIAIQDQDWDAAPNDIHDYAVVGKDWDDADDPPDQVPGKIKIKGFPPDPVLVVPPPHDFPDWTKMWMWMDGPPDRDIDTDDIFTWDDKDDPDNGMIMTITTHPSVVPPDDDPQDDQAAFQSDWPPDPLLPFDQVVQKDKDWFPFFDFFKTFHQVCLPDDWQFAAFKWKWFDDDDPGIGIWHWHTGGRRITGTPPTDPPPDNGGMMIGTHGAPRHLCSCCVPRNSNVSRNHDNPPDDDDDPPDDDPD/DEQDADCQVDQQVDPALDHCQPVVVNVVTDDDPPDDDPPVDPDDDPDPYDYDDPVPSGHAFAKGWPDAADCPAEAAAKDKDKTKIAGQHCWWFFFPAWPWDQNPQWDWPPDDGSGDTAHHRGMDIIITIHHQDHAFWRFIWIWRDTPPDPIDIRTYTYGHAHADQFQADQPFWKKKKWFFDKDWDDDLAQAIDIDTDDLFTKIKIKGKHKDFPPRQVVVVVCCVPVPFDKYWYFDNQAKDWAPFKDDFQDFKRFDADPLHQDAAQFKKKKADPDSVRIDMFTFHHDPRGITGGDGTHHDIDGTPIIMTTIFMKGFPDRWDWDDPDPGMTMTTTMIIGPDGRDAAADADPDADLNFGADPDDFDPPDPWDKDWDAPFPPQPDDPPGTHIDRSHPDTKMKTKGKDKQLFLVSVSNVVNNLSNQSFQNGKHKYFADDAPWAFDFKAFQFDFFTKTFPPVCQVPPFDDAFQFWWWQQWPVGDTDIWGWDGWDQDDNTMTGTGTDGGDHGIDGRVGGDGIGGMAMWGWPHSMWMWGGRDHSNGIIMTMTMIIGGDDDPD/DDDDPDDCQKDFDKDKDKDFPWFAFAWWAFKDFPNDTQDGGIDGAWDKDFGDFQQQQQHPVGKTTDGWMKTKDRAAPPQAADVVVCVVVPDDDHRPHGTIMMITTDTQIMRDPDGTDMDTAGHGFVSFPRPDQDPVVQQWFAPDPNLDTFGQLLSVVLCQCCPPVHNNDDPVQADVVQSVVSSVVCNVLSQGWDDDDDPPDDPVVVVVLSCLLQVKDWDQAPPPRHIHIDHQAPPDDQVVFAEAEVVRWFPDWDDKCQDDQLDFAFKEKEWEAASSARDIDIDIDGRVVSVVSHPDHDYDYDYSHGGNFPFQRQLVVVQVRCVRRVRKIKIKTKTACVCVNDDFQRWHWYDYVVVPDHTFIWGWDDWDADVPDPRITITIIIGRRGHGDSGGDDHDDDDDPPDDDPPDAAFDDKDKDKDAQQVCLVPPDPVVVVPDDLQKIWIKMAGADPDPQFFKKWKWKDWDPDDDTDTQGIFGHWWKFWWQAKDDQDADKDKTFTPPTDPLVPDDFQFWKDWPHWIWGWHDADSPRRITIIGGAKDQGHDDIDGTGTMMTRCGRGMDIGPDIDGAFIKMKMWMWIGGSSYIHDCVNTDIDIDGGDSQNSFFGFWAQWAWPNHDQDQEDAPWTKTFTEADECNVCRNPMDHRVDHHPDHYDQKAKKKWKALQPGTDDIGTRHDDGMDTDDPVCCVVVPDRQWIWIWIWMDGPRGTHPDIDIDTHGYDYVRGPPVD

Organism: NCBI:txid1223260

Sequence (1553 aa):
SFNSRESSLADGQPVRLYQFSRGAIRWSYNSSDRDITYQNQIFRTVPGGITDNGIICSGDPQSDQFVITAPADLDVALLYKTRSPSDAIDLVVYDMHYGDAEAAVSWVGQIGDVDWPTVDSCRITCVSEDELMDQPGLTDTYCRTCTAIVGDHRCKVNLVPYRVTLTPQSVSAWVISSGVVAGYADGWFTGGYVEWQVDGDNYDRRFIEQHAGADLHILGGTEGIPAGGQLRVYPGCDGLAQTCDDKFSNLPNFRGFNAMQGKSPFDGDQVWEGIVAGITPNIDALELNQDISLAAVAASTWGGAYGAHQPVEVIHSTYQAVHQSALEENYYNRLWLIPTAMELGNVVSTQIRPASVWNAYFSPRTLTAIDREAADGITLSGQASPPLGFAALEERTWTVSIGTDGPPVVNARIVWRLQGEPNLVLVITGNRIIAWTFAPDWGDSIVERLSASTNILQSESAVTQRRAMRLAPRREFDANMYAVDRERQLLDMTLFGWGARIWALPIWPDIQLLHQPLAAGSLGIPCDTAGLDFRDGGLAMLRGEDAFTYEVVEVKTVTASGLDLVRPVQAAWGTGSRLYPVRTAQLTEQPTLTRLTDTAQSARVSFLVMEPSAWPELMPATTYRGRPVLEQRPDESEDLTSSYQRLLSTLDNGSAIPRVTDVAGMALPVIGHRWIGMGRAERSAFRSLVYALRGQQKPLWVPTHADDLTLVATVSQLSTALDVRNIGYARFANGRPGRRDIRIELYDGTVYHRRILTSTELDADTERVAIDAALGRLVEPTDVARICFMALCSAASDVVEIEHVTDSEGVATAALTFKGVRDDEFGAKPKAQTVGWRYYFDIHFALGKKVDEVCAIRASGKTAWKGSITSNGQVRINAPELFGGDKGEGGLDGTLDVLFGEEDQGVLPRLAAMLGGLVPAFRGVTTCFYSGLVTSVNPYPKKWEILRRGGNRLWDGNPWYPEKQFVWLADGQIKAMNPAHILYLVYTGRDFRGLARTRMDEASWRAAADTLYAEGFGLCFEWTRSDSFKNFCETVKSHIGAEVYPNRQTGQISIRLLRDDYNVADLPLFDEDSGLLEITQEKTGSTSLAPSQLIVKYIDQIDGAQRQIIVNNNAVAASQGRRSSEEIEFLGVPTGELAGRVGEREMRLKTTGLKRYKGVFDRRARSLNPGQPFLIRSTPRGIPETVVRVGRIEDNFLGDGKITLTVVQDQFNLPATTGVAPPPPGWTPPDRTPRAITVRRLIEAPYRELAGVIDPANLQLLDVSASYLAALAEAPTSLSQSYTLTDRVGSSGAFVDRGTGDWCPTGLLAAELPLAAGPNVVTLTNATRLEDVTVGQAAVVDDEIVRVDAVNYASGTVTLARGCADTVPAKHLAGARVWFYDTFEAVDETVYSQGVTLQARLLTNTSEGQLAPALAATDSLTLTGRQGKPYPPGQFRINGSAYPTKVYGALSVSWAKRDRIGQADQLIDTTVGNIGPEDGATVTLQVYSGTTLKRTYAGLTSSSWSYPLAEDMADGPLQDVRLVLRSVRDGIDSWQQHDITIERHGLGFRLGE

Solvent-accessible surface area: 77594 Å² total; per-residue (Å²): 79,22,110,77,43,15,44,27,51,16,77,3,15,5,9,2,0,0,32,0,22,16,64,51,33,122,51,12,10,1,20,21,60,80,75,8,92,22,128,150,71,85,1,114,46,18,120,82,30,0,61,9,106,8,5,38,25,40,57,62,3,136,61,15,80,0,28,0,50,3,23,16,119,7,92,3,3,92,68,45,116,112,82,79,15,46,46,53,0,73,0,28,0,31,1,8,3,74,75,24,81,86,24,26,44,3,14,42,10,43,19,45,81,22,54,59,67,71,144,118,29,0,95,1,32,0,26,9,26,34,66,51,10,49,75,86,4,69,78,51,86,118,47,143,62,5,52,22,130,22,36,40,89,53,5,138,21,113,22,102,97,68,101,27,74,18,79,10,137,58,59,60,61,164,36,11,20,7,42,77,0,49,74,87,76,118,32,59,1,52,38,1,48,8,25,32,92,66,84,32,105,11,80,30,130,55,113,9,92,98,2,43,36,36,62,5,66,7,105,43,3,10,88,59,23,42,69,59,25,85,4,57,3,15,3,2,30,103,7,89,10,103,18,1,33,94,56,20,89,16,33,69,19,1,53,2,16,44,76,30,76,61,168,59,83,69,75,45,113,110,67,224,127,40,157,97,55,30,54,83,102,79,8,47,89,59,148,16,48,1,23,52,10,112,39,84,86,72,94,49,102,218,67,60,77,175,75,68,139,113,90,150,120,95,62,141,79,89,208,86,79,64,166,94,37,81,111,117,11,25,96,110,32,20,14,69,73,119,33,115,83,33,161,18,38,52,4,12,27,64,13,103,87,102,5,18,15,63,0,10,28,188,56,77,54,74,8,72,34,27,69,113,70,64,2,114,40,8,79,54,73,80,70,70,64,60,63,67,28,10,49,46,141,49,109,66,64,25,61,19,30,8,21,62,119,35,78,45,98,5,95,0,147,9,24,32,97,10,138,70,28,92,94,32,56,20,62,10,75,8,65,14,11,64,6,1,14,9,56,16,72,179,77,93,32,18,39,6,52,4,36,26,45,19,65,59,45,71,4,26,15,8,25,16,16,2,17,7,25,108,36,13,21,127,10,45,5,22,4,29,2,104,4,86,96,147,31,56,106,40,2,60,128,13,29,182,54,28,15,63,95,78,0,2,2,2,9,22,10,14,63,27,112,9,113,87,96,10,68,65,40,36,116,22,1,54,5,95,19,71,36,12,14,26,83,85,55,9,20,0,0,0,13,4,158,51,6,105,44,68,14,10,6,41,2,120,54,53,75,84,76,10,2,44,6,75,70,68,0,122,32,55,57,37,94,33,16,77,0,12,2,7,7,19,1,31,2,61,103,94,15,107,59,69,188,98,79,116,74,4,26,27,3,164,2,27,0,30,7,112,53,49,6,78,46,82,109,114,55,34,105,53,93,21,102,66,42,15,0,9,59,80,169,23,37,122,80,87,136,71,128,74,56,112,84,113,74,79,81,88,89,105,108,62,120,94,116,76,156,81,76,90,38,34,47,49,12,34,19,21,28,20,14,52,20,61,3,136,17,80,79,86,13,28,62,8,31,6,11,14,26,6,8,69,11,19,1,58,0,0,16,3,6,38,57,55,83,74,11,64,16,66,41,69,8,50,60,151,45,55,40,10,28,3,119,23,68,26,15,20,199,146,10,72,35,84,44,25,70,48,5,3,14,6,34,8,145,116,48,69,49,36,35,39,65,9,120,56,9,67,106,90,72,91,78,28,1,112,2,27,6,68,66,37,3,46,136,92,2,96,44,112,50,20,56,75,8,1,22,1,10,22,0,3,15,50,62,25,62,16,95,5,65,5,55,71,21,6,112,12,52,0,24,5,73,19,56,2,58,2,19,62,11,29,158,159,139,91,159,85,210,75,116,112,128,35,160,146,36,129,68,68,34,11,38,27,27,21,51,38,14,12,30,2,26,7,13,78,2,59,63,26,84,12,37,166,34,65,32,82,71,52,30,111,16,144,5,95,13,62,71,9,10,4,6,94,120,26,69,2,0,5,35,8,35,5,7,0,10,0,0,69,108,133,6,47,79,36,98,96,4,26,87,124,79,33,74,79,23,2,5,9,41,16,21,0,2,1,11,6,36,16,9,14,6,4,72,43,40,127,17,78,136,41,114,47,52,80,24,34,2,73,40,41,12,97,38,108,58,8,50,72,135,48,4,31,7,144,27,56,156,35,120,4,43,0,24,0,0,0,1,21,0,2,14,12,12,6,5,119,46,58,57,27,23,54,96,116,93,9,52,57,70,23,0,90,56,3,0,46,45,0,85,88,44,24,0,0,1,24,55,105,87,106,122,42,38,28,9,70,75,21,4,92,54,0,38,70,17,0,17,7,61,22,20,34,26,14,54,71,6,45,11,10,6,74,21,15,12,81,102,66,104,91,100,103,25,51,68,8,28,31,91,48,3,7,8,71,8,73,64,109,97,115,50,78,102,75,131,40,7,7,45,2,19,0,51,4,52,35,40,79,82,50,41,118,45,84,10,83,15,88,22,120,84,22,41,91,85,40,84,212,206,34,61,75,114,52,106,10,63,0,2,0,36,3,80,4,0,0,16,0,0,48,15,39,11,171,46,88,24,56,31,51,76,91,17,75,1,10,2,11,13,79,4,22,80,8,13,23,4,46,1,0,9,6,73,5,101,66,107,62,29,96,105,22,34,0,5,10,29,98,5,62,17,31,4,22,33,75,8,68,3,11,1,37,1,44,25,15,63,38,67,11,41,69,108,32,70,60,74,57,77,132,77,53,204,114,102,70,97,64,62,27,123,29,9,118,32,66,49,24,13,8,12,5,17,30,28,11,25,54,121,30,87,110,67,96,28,138,149,54,82,74,52,2,2,21,2,4,0,0,0,33,38,43,51,119,85,10,151,21,0,8,1,15,0,49,95,21,84,86,52,85,58,82,95,74,32,82,9,56,21,2,2,3,0,24,4,60,62,76,5,74,67,36,35,8,90,29,123,9,65,12,57,113,42,43,108,20,112,52,11,76,88,42,9,0,0,7,0,66,75,2,5,0,65,0,61,52,62,64,149,102,67,4,36,2,24,2,3,0,3,1,16,12,5,11,11,42,130,4,125,65,45,17,75,1,5,3,6,30,100,26,51,5,74,4,108,53,74,33,68,89,42,51,66,4,36,3,46,11,5,0,7,11,59,68,6,64,6,55,69,100,127,11,46,73,28,76,45,74,0,37,6,15,11,2,51,5,9,6,4,4,56,13,69,0,64,62,51,46,44,16,85,112,3,176,18,88,29,51,4,36,8,4,46,22,20,17,96,54,5,35,70,117,24,30,17,11,80,68,40,81,57,26,75,16,130,69,26,37,10,14,2,19,5,33,43,27,121,70,98,112,73,70,44,74,47,24,96,70,50,58,34,71,38,51,153,83,37,38,180,79,33,15,91,22,63,76,8,59,10,4,3,47,11,26,52,137,72,47,59,13,92,27,72,7,72,30,73,2,72,15,38,31,164,56,27,69,127,93,171

Radius of gyration: 59.52 Å; Cα contacts (8 Å, |Δi|>4): 3428; chains: 3; bounding box: 141×94×185 Å